Protein 2KKH (pdb70)

Sequence (95 aa):
ALQNKEEEKKKVKKLQKSYFDVLGICCTSEVPIIENILKSLDGVKEYSVIVPSRTVIVVHDSLLISPFQIAKALNEARLEANVRVNGETSFKNKWALQNKEEEKKKVKKLQKSYFDVLGICCTSEVPIIENILKSLDGVKEYSVIVPSRTVIVVHDSLLISPFQIAKALNEARLEANVRVNGETSFKNKWALQNKEEEKKKVKKLQKSYFDVLGICCTSEVPIIENILKSLDGVKEYSVIVPSRTVIVVHDSLLISPFQIAKALNEARLEANVRVNGETSFKNKWALQNKEEEKKKVKKLQKSYFDVLGICCTSEVPIIENILKSLDGVKEYSVIVPSRTVIVVHDSLLISPFQIAKALNEARLEANVRVNGETSFKNKWALQNKEEEKKKVKKLQKSYFDVLGICCTSEVPIIENILKSLDGVKEYSVIVPSRTVIVVHDSLLISPFQIAKALNEARLEANVRVNGETSFKNKWALQNKEEEKKKVKKLQKSYFDVLGICCTSEVPIIENILKSLDGVKEYSVIVPSRTVIVVHDSLLISPFQIAKALNEARLEANVRVNGETSFKNKWALQNKEEEKKKVKKLQKSYFDVLGICCTSEVPIIENILKSLDGVKEYSVIVPSRTVIVVHDSLLISPFQIAKALNEARLEANVRVNGETSFKNKWALQNKEEEKKKVKKLQKSYFDVLGICCTSEVPIIENILKSLDGVKEYSVIVPSRTVIVVHDSLLISPFQIAKALNEARLEANVRVNGETSFKNKWALQNKEEEKKKVKKLQKSYFDVLGICCTSEVPIIENILKSLDGVKEYSVIVPSRTVIVVHDSLLISPFQIAKALNEARLEANVRVNGETSFKNKWALQNKEEEKKKVKKLQKSYFDVLGICCTSEVPIIENILKSLDGVKEYSVIVPSRTVIVVHDSLLISPFQIAKALNEARLEANVRVNGETSFKNKWALQNKEEEKKKVKKLQKSYFDVLGICCTSEVPIIENILKSLDGVKEYSVIVPSRTVIVVHDSLLISPFQIAKALNEARLEANVRVNGETSFKNKWALQNKEEEKKKVKKLQKSYFDVLGICCTSEVPIIENILKSLDGVKEYSVIVPSRTVIVVHDSLLISPFQIAKALNEARLEANVRVNGETSFKNKWALQNKEEEKKKVKKLQKSYFDVLGICCTSEVPIIENILKSLDGVKEYSVIVPSRTVIVVHDSLLISPFQIAKALNEARLEANVRVNGETSFKNKWALQNKEEEKKKVKKLQKSYFDVLGICCTSEVPIIENILKSLDGVKEYSVIVPSRTVIVVHDSLLISPFQIAKALNEARLEANVRVNGETSFKNKWALQNKEEEKKKVKKLQKSYFDVLGICCTSEVPIIENILKSLDGVKEYSVIVPSRTVIVVHDSLLISPFQIAKALNEARLEANVRVNGETSFKNKWALQNKEEEKKKVKKLQKSYFDVLGICCTSEVPIIENILKSLDGVKEYSVIVPSRTVIVVHDSLLISPFQIAKALNEARLEANVRVNGETSFKNKWALQNKEEEKKKVKKLQKSYFDVLGICCTSEVPIIENILKSLDGVKEYSVIVPSRTVIVVHDSLLISPFQIAKALNEARLEANVRVNGETSFKNKWALQNKEEEKKKVKKLQKSYFDVLGICCTSEVPIIENILKSLDGVKEYSVIVPSRTVIVVHDSLLISPFQIAKALNEARLEANVRVNGETSFKNKWALQNKEEEKKKVKKLQKSYFDVLGICCTSEVPIIENILKSLDGVKEYSVIVPSRTVIVVHDSLLISPFQIAKALNEARLEANVRVNGETSFKNKWALQNKEEEKKKVKKLQKSYFDVLGICCTSEVPIIENILKSLDGVKEYSVIVPSRTVIVVHDSLLISPFQIAKALNEARLEANVRVNGETSFKNKW

Radius of gyration: 14.78 Å; Cα contacts (8 Å, |Δi|>4): 123; chains: 1; bounding box: 29×38×42 Å

Structure (mmCIF, N/CA/C/O backbone):
data_2KKH
#
_entry.id   2KKH
#
loop_
_entity.id
_entity.type
_entity.pdbx_description
1 polymer 'Putative heavy metal transporter'
2 non-polymer 'ZINC ION'
3 water water
#
loop_
_atom_site.group_PDB
_atom_site.id
_atom_site.type_symbol
_atom_site.label_atom_id
_atom_site.label_alt_id
_atom_site.label_comp_id
_atom_site.label_asym_id
_atom_site.label_entity_id
_atom_site.label_seq_id
_atom_site.pdbx_PDB_ins_code
_atom_site.Cartn_x
_atom_site.Cartn_y
_atom_site.Cartn_z
_atom_site.occupancy
_atom_site.B_iso_or_equiv
_atom_site.auth_seq_id
_atom_site.auth_comp_id
_atom_site.auth_asym_id
_atom_site.auth_atom_id
_atom_site.pdbx_PDB_model_num
ATOM 1 N N . ALA A 1 1 ? -0.668 -25.767 -3.355 1.00 0.00 2 ALA A N 1
ATOM 2 C CA . ALA A 1 1 ? 0.669 -25.758 -4.012 1.00 0.00 2 ALA A CA 1
ATOM 3 C C . ALA A 1 1 ? 1.208 -24.333 -4.039 1.00 0.00 2 ALA A C 1
ATOM 4 O O . ALA A 1 1 ? 1.223 -23.685 -5.087 1.00 0.00 2 ALA A O 1
ATOM 13 N N . LEU A 1 2 ? 1.649 -23.851 -2.882 1.00 0.00 3 LEU A N 1
ATOM 14 C CA . LEU A 1 2 ? 2.190 -22.501 -2.784 1.00 0.00 3 LEU A CA 1
ATOM 15 C C . LEU A 1 2 ? 1.154 -21.481 -3.242 1.00 0.00 3 LEU A C 1
ATOM 16 O O . LEU A 1 2 ? 0.120 -21.839 -3.811 1.00 0.00 3 LEU A O 1
ATOM 32 N N . GLN A 1 3 ? 1.440 -20.209 -2.991 1.00 0.00 4 GLN A N 1
ATOM 33 C CA . GLN A 1 3 ? 0.535 -19.135 -3.382 1.00 0.00 4 GLN A CA 1
ATOM 34 C C . GLN A 1 3 ? 0.452 -19.035 -4.902 1.00 0.00 4 GLN A C 1
ATOM 35 O O . GLN A 1 3 ? -0.613 -18.770 -5.459 1.00 0.00 4 GLN A O 1
ATOM 49 N N . ASN A 1 4 ? 1.586 -19.244 -5.566 1.00 0.00 5 ASN A N 1
ATOM 50 C CA . ASN A 1 4 ? 1.630 -19.169 -7.022 1.00 0.00 5 ASN A CA 1
ATOM 51 C C . ASN A 1 4 ? 1.187 -17.792 -7.505 1.00 0.00 5 ASN A C 1
ATOM 52 O O . ASN A 1 4 ? 0.246 -17.671 -8.288 1.00 0.00 5 ASN A O 1
ATOM 63 N N . LYS A 1 5 ? 1.867 -16.754 -7.029 1.00 0.00 6 LYS A N 1
ATOM 64 C CA . LYS A 1 5 ? 1.531 -15.389 -7.417 1.00 0.00 6 LYS A CA 1
ATOM 65 C C . LYS A 1 5 ? 1.558 -15.244 -8.935 1.00 0.00 6 LYS A C 1
ATOM 66 O O . LYS A 1 5 ? 1.131 -14.224 -9.478 1.00 0.00 6 LYS A O 1
ATOM 85 N N . GLU A 1 6 ? 2.061 -16.269 -9.615 1.00 0.00 7 GLU A N 1
ATOM 86 C CA . GLU A 1 6 ? 2.139 -16.239 -11.070 1.00 0.00 7 GLU A CA 1
ATOM 87 C C . GLU A 1 6 ? 0.751 -16.015 -11.668 1.00 0.00 7 GLU A C 1
ATOM 88 O O . GLU A 1 6 ? 0.618 -15.548 -12.799 1.00 0.00 7 GLU A O 1
ATOM 100 N N . GLU A 1 7 ? -0.282 -16.350 -10.903 1.00 0.00 8 GLU A N 1
ATOM 101 C CA . GLU A 1 7 ? -1.649 -16.179 -11.378 1.00 0.00 8 GLU A CA 1
ATOM 102 C C . GLU A 1 7 ? -1.923 -14.715 -11.708 1.00 0.00 8 GLU A C 1
ATOM 103 O O . GLU A 1 7 ? -2.398 -14.394 -12.799 1.00 0.00 8 GLU A O 1
ATOM 115 N N . GLU A 1 8 ? -1.625 -13.830 -10.762 1.00 0.00 9 GLU A N 1
ATOM 116 C CA . GLU A 1 8 ? -1.845 -12.404 -10.968 1.00 0.00 9 GLU A CA 1
ATOM 117 C C . GLU A 1 8 ? -0.832 -11.840 -11.958 1.00 0.00 9 GLU A C 1
ATOM 118 O O . GLU A 1 8 ? -1.199 -11.183 -12.933 1.00 0.00 9 GLU A O 1
ATOM 130 N N . LYS A 1 9 ? 0.446 -12.098 -11.697 1.00 0.00 10 LYS A N 1
ATOM 131 C CA . LYS A 1 9 ? 1.509 -11.612 -12.570 1.00 0.00 10 LYS A CA 1
ATOM 132 C C . LYS A 1 9 ? 1.284 -10.143 -12.919 1.00 0.00 10 LYS A C 1
ATOM 133 O O . LYS A 1 9 ? 1.192 -9.784 -14.091 1.00 0.00 10 LYS A O 1
ATOM 152 N N . LYS A 1 10 ? 1.192 -9.302 -11.897 1.00 0.00 11 LYS A N 1
ATOM 153 C CA . LYS A 1 10 ? 0.973 -7.880 -12.118 1.00 0.00 11 LYS A CA 1
ATOM 154 C C . LYS A 1 10 ? 2.139 -7.267 -12.886 1.00 0.00 11 LYS A C 1
ATOM 155 O O . LYS A 1 10 ? 1.938 -6.482 -13.813 1.00 0.00 11 LYS A O 1
ATOM 174 N N . LYS A 1 11 ? 3.359 -7.630 -12.497 1.00 0.00 12 LYS A N 1
ATOM 175 C CA . LYS A 1 11 ? 4.557 -7.111 -13.157 1.00 0.00 12 LYS A CA 1
ATOM 176 C C . LYS A 1 11 ? 5.611 -8.203 -13.286 1.00 0.00 12 LYS A C 1
ATOM 177 O O . LYS A 1 11 ? 5.749 -9.054 -12.406 1.00 0.00 12 LYS A O 1
ATOM 196 N N . VAL A 1 12 ? 6.350 -8.182 -14.392 1.00 0.00 13 VAL A N 1
ATOM 197 C CA . VAL A 1 12 ? 7.378 -9.188 -14.621 1.00 0.00 13 VAL A CA 1
ATOM 198 C C . VAL A 1 12 ? 8.468 -9.095 -13.561 1.00 0.00 13 VAL A C 1
ATOM 199 O O . VAL A 1 12 ? 8.811 -10.095 -12.932 1.00 0.00 13 VAL A O 1
ATOM 212 N N . LYS A 1 13 ? 8.996 -7.887 -13.361 1.00 0.00 14 LYS A N 1
ATOM 213 C CA . LYS A 1 13 ? 10.047 -7.672 -12.369 1.00 0.00 14 LYS A CA 1
ATOM 214 C C . LYS A 1 13 ? 10.435 -6.197 -12.307 1.00 0.00 14 LYS A C 1
ATOM 215 O O . LYS A 1 13 ? 11.525 -5.815 -12.729 1.00 0.00 14 LYS A O 1
ATOM 234 N N . LYS A 1 14 ? 9.535 -5.370 -11.777 1.00 0.00 15 LYS A N 1
ATOM 235 C CA . LYS A 1 14 ? 9.788 -3.934 -11.661 1.00 0.00 15 LYS A CA 1
ATOM 236 C C . LYS A 1 14 ? 9.433 -3.446 -10.262 1.00 0.00 15 LYS A C 1
ATOM 237 O O . LYS A 1 14 ? 8.431 -3.862 -9.679 1.00 0.00 15 LYS A O 1
ATOM 256 N N . LEU A 1 15 ? 10.267 -2.558 -9.732 1.00 0.00 16 LEU A N 1
ATOM 257 C CA . LEU A 1 15 ? 10.043 -2.013 -8.401 1.00 0.00 16 LEU A CA 1
ATOM 258 C C . LEU A 1 15 ? 10.021 -3.129 -7.368 1.00 0.00 16 LEU A C 1
ATOM 259 O O . LEU A 1 15 ? 10.319 -4.282 -7.682 1.00 0.00 16 LEU A O 1
ATOM 275 N N . GLN A 1 16 ? 9.667 -2.786 -6.130 1.00 0.00 17 GLN A N 1
ATOM 276 C CA . GLN A 1 16 ? 9.610 -3.769 -5.055 1.00 0.00 17 GLN A CA 1
ATOM 277 C C . GLN A 1 16 ? 8.324 -3.606 -4.256 1.00 0.00 17 GLN A C 1
ATOM 278 O O . GLN A 1 16 ? 8.143 -2.615 -3.546 1.00 0.00 17 GLN A O 1
ATOM 292 N N . LYS A 1 17 ? 7.438 -4.588 -4.372 1.00 0.00 18 LYS A N 1
ATOM 293 C CA . LYS A 1 17 ? 6.171 -4.555 -3.651 1.00 0.00 18 LYS A CA 1
ATOM 294 C C . LYS A 1 17 ? 6.360 -5.081 -2.234 1.00 0.00 18 LYS A C 1
ATOM 295 O O . LYS A 1 17 ? 7.063 -6.067 -2.017 1.00 0.00 18 LYS A O 1
ATOM 314 N N . SER A 1 18 ? 5.731 -4.417 -1.270 1.00 0.00 19 SER A N 1
ATOM 315 C CA . SER A 1 18 ? 5.832 -4.825 0.132 1.00 0.00 19 SER A CA 1
ATOM 316 C C . SER A 1 18 ? 4.452 -4.824 0.778 1.00 0.00 19 SER A C 1
ATOM 317 O O . SER A 1 18 ? 3.578 -4.045 0.396 1.00 0.00 19 SER A O 1
ATOM 325 N N . TYR A 1 19 ? 4.261 -5.702 1.759 1.00 0.00 20 TYR A N 1
ATOM 326 C CA . TYR A 1 19 ? 2.982 -5.804 2.461 1.00 0.00 20 TYR A CA 1
ATOM 327 C C . TYR A 1 19 ? 3.115 -5.241 3.868 1.00 0.00 20 TYR A C 1
ATOM 328 O O . TYR A 1 19 ? 4.074 -5.544 4.581 1.00 0.00 20 TYR A O 1
ATOM 346 N N . PHE A 1 20 ? 2.148 -4.416 4.261 1.00 0.00 21 PHE A N 1
ATOM 347 C CA . PHE A 1 20 ? 2.153 -3.800 5.589 1.00 0.00 21 PHE A CA 1
ATOM 348 C C . PHE A 1 20 ? 0.905 -4.211 6.362 1.00 0.00 21 PHE A C 1
ATOM 349 O O . PHE A 1 20 ? -0.200 -4.208 5.820 1.00 0.00 21 PHE A O 1
ATOM 366 N N . ASP A 1 21 ? 1.088 -4.563 7.631 1.00 0.00 22 ASP A N 1
ATOM 367 C CA . ASP A 1 21 ? -0.028 -4.975 8.480 1.00 0.00 22 ASP A CA 1
ATOM 368 C C . ASP A 1 21 ? -0.486 -3.809 9.345 1.00 0.00 22 ASP A C 1
ATOM 369 O O . ASP A 1 21 ? 0.205 -3.411 10.282 1.00 0.00 22 ASP A O 1
ATOM 378 N N . VAL A 1 22 ? -1.656 -3.260 9.022 1.00 0.00 23 VAL A N 1
ATOM 379 C CA . VAL A 1 22 ? -2.198 -2.130 9.775 1.00 0.00 23 VAL A CA 1
ATOM 380 C C . VAL A 1 22 ? -3.207 -2.612 10.810 1.00 0.00 23 VAL A C 1
ATOM 381 O O . VAL A 1 22 ? -4.392 -2.769 10.512 1.00 0.00 23 VAL A O 1
ATOM 394 N N . LEU A 1 23 ? -2.730 -2.844 12.026 1.00 0.00 24 LEU A N 1
ATOM 395 C CA . LEU A 1 23 ? -3.596 -3.309 13.103 1.00 0.00 24 LEU A CA 1
ATOM 396 C C . LEU A 1 23 ? -4.510 -2.187 13.581 1.00 0.00 24 LEU A C 1
ATOM 397 O O . LEU A 1 23 ? -5.666 -2.415 13.935 1.00 0.00 24 LEU A O 1
ATOM 413 N N . GLY A 1 24 ? -3.976 -0.974 13.598 1.00 0.00 25 GLY A N 1
ATOM 414 C CA . GLY A 1 24 ? -4.743 0.177 14.047 1.00 0.00 25 GLY A CA 1
ATOM 415 C C . GLY A 1 24 ? -5.765 0.593 13.003 1.00 0.00 25 GLY A C 1
ATOM 416 O O . GLY A 1 24 ? -6.216 1.738 12.989 1.00 0.00 25 GLY A O 1
ATOM 420 N N . ILE A 1 25 ? -6.130 -0.340 12.126 1.00 0.00 26 ILE A N 1
ATOM 421 C CA . ILE A 1 25 ? -7.108 -0.051 11.078 1.00 0.00 26 ILE A CA 1
ATOM 422 C C . ILE A 1 25 ? -8.516 -0.350 11.583 1.00 0.00 26 ILE A C 1
ATOM 423 O O . ILE A 1 25 ? -8.808 -1.469 12.002 1.00 0.00 26 ILE A O 1
ATOM 439 N N . CYS A 1 26 ? -9.392 0.649 11.534 1.00 0.00 27 CYS A N 1
ATOM 440 C CA . CYS A 1 26 ? -10.774 0.471 11.969 1.00 0.00 27 CYS A CA 1
ATOM 441 C C . CYS A 1 26 ? -11.727 1.083 10.953 1.00 0.00 27 CYS A C 1
ATOM 442 O O . CYS A 1 26 ? -11.336 1.936 10.156 1.00 0.00 27 CYS A O 1
ATOM 449 N N . CYS A 1 27 ? -12.979 0.645 10.993 1.00 0.00 28 CYS A N 1
ATOM 450 C CA . CYS A 1 27 ? -13.991 1.157 10.076 1.00 0.00 28 CYS A CA 1
ATOM 451 C C . CYS A 1 27 ? -13.440 1.228 8.649 1.00 0.00 28 CYS A C 1
ATOM 452 O O . CYS A 1 27 ? -12.340 0.746 8.371 1.00 0.00 28 CYS A O 1
ATOM 459 N N . THR A 1 28 ? -14.212 1.840 7.751 1.00 0.00 29 THR A N 1
ATOM 460 C CA . THR A 1 28 ? -13.805 1.989 6.352 1.00 0.00 29 THR A CA 1
ATOM 461 C C . THR A 1 28 ? -13.759 3.465 5.967 1.00 0.00 29 THR A C 1
ATOM 462 O O . THR A 1 28 ? -13.359 3.815 4.856 1.00 0.00 29 THR A O 1
ATOM 473 N N . SER A 1 29 ? -14.173 4.329 6.891 1.00 0.00 30 SER A N 1
ATOM 474 C CA . SER A 1 29 ? -14.172 5.766 6.634 1.00 0.00 30 SER A CA 1
ATOM 475 C C . SER A 1 29 ? -12.749 6.316 6.662 1.00 0.00 30 SER A C 1
ATOM 476 O O . SER A 1 29 ? -12.497 7.431 6.203 1.00 0.00 30 SER A O 1
ATOM 484 N N . GLU A 1 30 ? -11.823 5.527 7.210 1.00 0.00 31 GLU A N 1
ATOM 485 C CA . GLU A 1 30 ? -10.419 5.936 7.300 1.00 0.00 31 GLU A CA 1
ATOM 486 C C . GLU A 1 30 ? -9.682 5.600 6.008 1.00 0.00 31 GLU A C 1
ATOM 487 O O . GLU A 1 30 ? -8.519 5.961 5.833 1.00 0.00 31 GLU A O 1
ATOM 499 N N . VAL A 1 31 ? -10.373 4.929 5.096 1.00 0.00 32 VAL A N 1
ATOM 500 C CA . VAL A 1 31 ? -9.782 4.585 3.813 1.00 0.00 32 VAL A CA 1
ATOM 501 C C . VAL A 1 31 ? -9.121 5.825 3.195 1.00 0.00 32 VAL A C 1
ATOM 502 O O . VAL A 1 31 ? -7.934 5.800 2.873 1.00 0.00 32 VAL A O 1
ATOM 515 N N . PRO A 1 32 ? -9.866 6.898 3.005 1.00 0.00 33 PRO A N 1
ATOM 516 C CA . PRO A 1 32 ? -9.324 8.150 2.391 1.00 0.00 33 PRO A CA 1
ATOM 517 C C . PRO A 1 32 ? -8.086 8.658 3.121 1.00 0.00 33 PRO A C 1
ATOM 518 O O . PRO A 1 32 ? -7.116 9.093 2.497 1.00 0.00 33 PRO A O 1
ATOM 529 N N . ILE A 1 33 ? -8.127 8.601 4.442 1.00 0.00 34 ILE A N 1
ATOM 530 C CA . ILE A 1 33 ? -7.007 9.058 5.249 1.00 0.00 34 ILE A CA 1
ATOM 531 C C . ILE A 1 33 ? -5.778 8.192 4.992 1.00 0.00 34 ILE A C 1
ATOM 532 O O . ILE A 1 33 ? -4.665 8.700 4.862 1.00 0.00 34 ILE A O 1
ATOM 548 N N . ILE A 1 34 ? -5.989 6.882 4.933 1.00 0.00 35 ILE A N 1
ATOM 549 C CA . ILE A 1 34 ? -4.888 5.956 4.704 1.00 0.00 35 ILE A CA 1
ATOM 550 C C . ILE A 1 34 ? -4.264 6.207 3.337 1.00 0.00 35 ILE A C 1
ATOM 551 O O . ILE A 1 34 ? -3.042 6.236 3.204 1.00 0.00 35 ILE A O 1
ATOM 567 N N . GLU A 1 35 ? -5.105 6.389 2.329 1.00 0.00 36 GLU A N 1
ATOM 568 C CA . GLU A 1 35 ? -4.618 6.635 0.977 1.00 0.00 36 GLU A CA 1
ATOM 569 C C . GLU A 1 35 ? -3.895 7.975 0.904 1.00 0.00 36 GLU A C 1
ATOM 570 O O . GLU A 1 35 ? -2.947 8.140 0.134 1.00 0.00 36 GLU A O 1
ATOM 582 N N . ASN A 1 36 ? -4.350 8.928 1.708 1.00 0.00 37 ASN A N 1
ATOM 583 C CA . ASN A 1 36 ? -3.745 10.255 1.730 1.00 0.00 37 ASN A CA 1
ATOM 584 C C . ASN A 1 36 ? -2.290 10.172 2.177 1.00 0.00 37 ASN A C 1
ATOM 585 O O . ASN A 1 36 ? -1.428 10.879 1.653 1.00 0.00 37 ASN A O 1
ATOM 596 N N . ILE A 1 37 ? -2.020 9.310 3.152 1.00 0.00 38 ILE A N 1
ATOM 597 C CA . ILE A 1 37 ? -0.662 9.156 3.664 1.00 0.00 38 ILE A CA 1
ATOM 598 C C . ILE A 1 37 ? 0.265 8.649 2.562 1.00 0.00 38 ILE A C 1
ATOM 599 O O . ILE A 1 37 ? 1.371 9.159 2.385 1.00 0.00 38 ILE A O 1
ATOM 615 N N . LEU A 1 38 ? -0.192 7.650 1.819 1.00 0.00 39 LEU A N 1
ATOM 616 C CA . LEU A 1 38 ? 0.606 7.095 0.732 1.00 0.00 39 LEU A CA 1
ATOM 617 C C . LEU A 1 38 ? 0.817 8.137 -0.360 1.00 0.00 39 LEU A C 1
ATOM 618 O O . LEU A 1 38 ? 1.892 8.222 -0.955 1.00 0.00 39 LEU A O 1
ATOM 634 N N . LYS A 1 39 ? -0.218 8.918 -0.626 1.00 0.00 40 LYS A N 1
ATOM 635 C CA . LYS A 1 39 ? -0.138 9.940 -1.657 1.00 0.00 40 LYS A CA 1
ATOM 636 C C . LYS A 1 39 ? 0.982 10.926 -1.340 1.00 0.00 40 LYS A C 1
ATOM 637 O O . LYS A 1 39 ? 1.700 11.369 -2.236 1.00 0.00 40 LYS A O 1
ATOM 656 N N . SER A 1 40 ? 1.121 11.269 -0.064 1.00 0.00 41 SER A N 1
ATOM 657 C CA . SER A 1 40 ? 2.154 12.209 0.351 1.00 0.00 41 SER A CA 1
ATOM 658 C C . SER A 1 40 ? 3.538 11.664 0.015 1.00 0.00 41 SER A C 1
ATOM 659 O O . SER A 1 40 ? 4.457 12.423 -0.296 1.00 0.00 41 SER A O 1
ATOM 667 N N . LEU A 1 41 ? 3.679 10.344 0.082 1.00 0.00 42 LEU A N 1
ATOM 668 C CA . LEU A 1 41 ? 4.956 9.708 -0.216 1.00 0.00 42 LEU A CA 1
ATOM 669 C C . LEU A 1 41 ? 5.222 9.727 -1.715 1.00 0.00 42 LEU A C 1
ATOM 670 O O . LEU A 1 41 ? 4.297 9.627 -2.523 1.00 0.00 42 LEU A O 1
ATOM 686 N N . ASP A 1 42 ? 6.495 9.857 -2.083 1.00 0.00 43 ASP A N 1
ATOM 687 C CA . ASP A 1 42 ? 6.888 9.888 -3.491 1.00 0.00 43 ASP A CA 1
ATOM 688 C C . ASP A 1 42 ? 7.478 8.544 -3.904 1.00 0.00 43 ASP A C 1
ATOM 689 O O . ASP A 1 42 ? 8.164 7.888 -3.120 1.00 0.00 43 ASP A O 1
ATOM 698 N N . GLY A 1 43 ? 7.205 8.142 -5.144 1.00 0.00 44 GLY A N 1
ATOM 699 C CA . GLY A 1 43 ? 7.706 6.873 -5.673 1.00 0.00 44 GLY A CA 1
ATOM 700 C C . GLY A 1 43 ? 6.600 5.821 -5.691 1.00 0.00 44 GLY A C 1
ATOM 701 O O . GLY A 1 43 ? 6.692 4.825 -6.409 1.00 0.00 44 GLY A O 1
ATOM 705 N N . VAL A 1 44 ? 5.552 6.049 -4.902 1.00 0.00 45 VAL A N 1
ATOM 706 C CA . VAL A 1 44 ? 4.437 5.111 -4.848 1.00 0.00 45 VAL A CA 1
ATOM 707 C C . VAL A 1 44 ? 3.692 5.088 -6.179 1.00 0.00 45 VAL A C 1
ATOM 708 O O . VAL A 1 44 ? 3.380 6.135 -6.746 1.00 0.00 45 VAL A O 1
ATOM 721 N N . LYS A 1 45 ? 3.410 3.885 -6.673 1.00 0.00 46 LYS A N 1
ATOM 722 C CA . LYS A 1 45 ? 2.700 3.729 -7.942 1.00 0.00 46 LYS A CA 1
ATOM 723 C C . LYS A 1 45 ? 1.210 3.519 -7.710 1.00 0.00 46 LYS A C 1
ATOM 724 O O . LYS A 1 45 ? 0.379 4.244 -8.256 1.00 0.00 46 LYS A O 1
ATOM 743 N N . GLU A 1 46 ? 0.879 2.520 -6.900 1.00 0.00 47 GLU A N 1
ATOM 744 C CA . GLU A 1 46 ? -0.516 2.219 -6.607 1.00 0.00 47 GLU A CA 1
ATOM 745 C C . GLU A 1 46 ? -0.636 1.492 -5.273 1.00 0.00 47 GLU A C 1
ATOM 746 O O . GLU A 1 46 ? 0.329 0.910 -4.777 1.00 0.00 47 GLU A O 1
ATOM 758 N N . TYR A 1 47 ? -1.832 1.533 -4.698 1.00 0.00 48 TYR A N 1
ATOM 759 C CA . TYR A 1 47 ? -2.086 0.879 -3.422 1.00 0.00 48 TYR A CA 1
ATOM 760 C C . TYR A 1 47 ? -3.577 0.621 -3.238 1.00 0.00 48 TYR A C 1
ATOM 761 O O . TYR A 1 47 ? -4.412 1.232 -3.905 1.00 0.00 48 TYR A O 1
ATOM 779 N N . SER A 1 48 ? -3.905 -0.286 -2.324 1.00 0.00 49 SER A N 1
ATOM 780 C CA . SER A 1 48 ? -5.298 -0.620 -2.048 1.00 0.00 49 SER A CA 1
ATOM 781 C C . SER A 1 48 ? -5.470 -1.011 -0.585 1.00 0.00 49 SER A C 1
ATOM 782 O O . SER A 1 48 ? -4.620 -1.693 -0.011 1.00 0.00 49 SER A O 1
ATOM 790 N N . VAL A 1 49 ? -6.577 -0.578 0.016 1.00 0.00 50 VAL A N 1
ATOM 791 C CA . VAL A 1 49 ? -6.856 -0.890 1.414 1.00 0.00 50 VAL A CA 1
ATOM 792 C C . VAL A 1 49 ? -7.872 -2.019 1.511 1.00 0.00 50 VAL A C 1
ATOM 793 O O . VAL A 1 49 ? -9.011 -1.882 1.059 1.00 0.00 50 VAL A O 1
ATOM 806 N N . ILE A 1 50 ? -7.450 -3.138 2.104 1.00 0.00 51 ILE A N 1
ATOM 807 C CA . ILE A 1 50 ? -8.325 -4.295 2.263 1.00 0.00 51 ILE A CA 1
ATOM 808 C C . ILE A 1 50 ? -8.590 -4.547 3.736 1.00 0.00 51 ILE A C 1
ATOM 809 O O . ILE A 1 50 ? -7.853 -5.281 4.403 1.00 0.00 51 ILE A O 1
ATOM 825 N N . VAL A 1 51 ? -9.675 -3.953 4.218 1.00 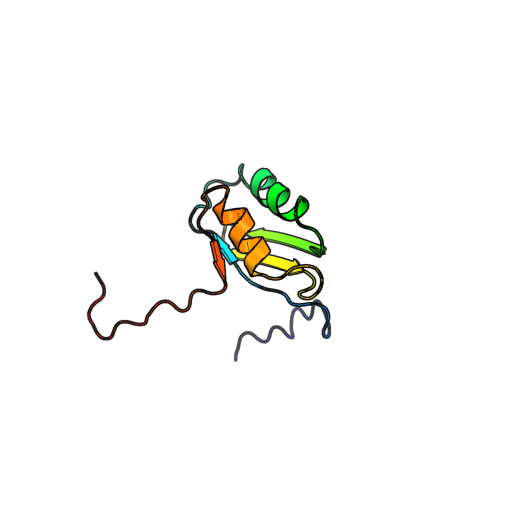0.00 52 VAL A N 1
ATOM 826 C CA . VAL A 1 51 ? -10.105 -4.118 5.598 1.00 0.00 52 VAL A CA 1
ATOM 827 C C . VAL A 1 51 ? -10.724 -5.510 5.787 1.00 0.00 52 VAL A C 1
ATOM 828 O O . VAL A 1 51 ? -10.594 -6.108 6.854 1.00 0.00 52 VAL A O 1
ATOM 841 N N . PRO A 1 52 ? -11.422 -6.023 4.786 1.00 0.00 53 PRO A N 1
ATOM 842 C CA . PRO A 1 52 ? -12.105 -7.349 4.891 1.00 0.00 53 PRO A CA 1
ATOM 843 C C . PRO A 1 52 ? -11.142 -8.457 5.303 1.00 0.00 53 PRO A C 1
ATOM 844 O O . PRO A 1 52 ? -11.509 -9.376 6.036 1.00 0.00 53 PRO A O 1
ATOM 855 N N . SER A 1 53 ? -9.908 -8.360 4.816 1.00 0.00 54 SER A N 1
ATOM 856 C CA . SER A 1 53 ? -8.877 -9.353 5.119 1.00 0.00 54 SER A CA 1
ATOM 857 C C . SER A 1 53 ? -7.793 -8.753 6.007 1.00 0.00 54 SER A C 1
ATOM 858 O O . SER A 1 53 ? -6.817 -9.423 6.346 1.00 0.00 54 SER A O 1
ATOM 866 N N . ARG A 1 54 ? -7.971 -7.492 6.380 1.00 0.00 55 ARG A N 1
ATOM 867 C CA . ARG A 1 54 ? -7.001 -6.813 7.234 1.00 0.00 55 ARG A CA 1
ATOM 868 C C . ARG A 1 54 ? -5.607 -6.885 6.625 1.00 0.00 55 ARG A C 1
ATOM 869 O O . ARG A 1 54 ? -4.653 -7.307 7.280 1.00 0.00 55 ARG A O 1
ATOM 890 N N . THR A 1 55 ? -5.494 -6.473 5.367 1.00 0.00 56 THR A N 1
ATOM 891 C CA . THR A 1 55 ? -4.211 -6.491 4.668 1.00 0.00 56 THR A CA 1
ATOM 892 C C . THR A 1 55 ? -4.062 -5.246 3.803 1.00 0.00 56 THR A C 1
ATOM 893 O O . THR A 1 55 ? -5.036 -4.745 3.246 1.00 0.00 56 THR A O 1
ATOM 904 N N . VAL A 1 56 ? -2.834 -4.746 3.690 1.00 0.00 57 VAL A N 1
ATOM 905 C CA . VAL A 1 56 ? -2.562 -3.559 2.883 1.00 0.00 57 VAL A CA 1
ATOM 906 C C . VAL A 1 56 ? -1.442 -3.855 1.899 1.00 0.00 57 VAL A C 1
ATOM 907 O O . VAL A 1 56 ? -0.387 -4.363 2.279 1.00 0.00 57 VAL A O 1
ATOM 920 N N . ILE A 1 57 ? -1.678 -3.527 0.630 1.00 0.00 58 ILE A N 1
ATOM 921 C CA . ILE A 1 57 ? -0.688 -3.753 -0.420 1.00 0.00 58 ILE A CA 1
ATOM 922 C C . ILE A 1 57 ? -0.356 -2.437 -1.118 1.00 0.00 58 ILE A C 1
ATOM 923 O O . ILE A 1 57 ? -1.243 -1.637 -1.412 1.00 0.00 58 ILE A O 1
ATOM 939 N N . VAL A 1 58 ? 0.926 -2.218 -1.381 1.00 0.00 59 VAL A N 1
ATOM 940 C CA . VAL A 1 58 ? 1.368 -1.000 -2.054 1.00 0.00 59 VAL A CA 1
ATOM 941 C C . VAL A 1 58 ? 2.588 -1.290 -2.921 1.00 0.00 59 VAL A C 1
ATOM 942 O O . VAL A 1 58 ? 3.497 -2.008 -2.506 1.00 0.00 59 VAL A O 1
ATOM 955 N N . VAL A 1 59 ? 2.610 -0.715 -4.121 1.00 0.00 60 VAL A N 1
ATOM 956 C CA . VAL A 1 59 ? 3.732 -0.901 -5.040 1.00 0.00 60 VAL A CA 1
ATOM 957 C C . VAL A 1 59 ? 4.505 0.403 -5.168 1.00 0.00 60 VAL A C 1
ATOM 958 O O . VAL A 1 59 ? 3.929 1.448 -5.471 1.00 0.00 60 VAL A O 1
ATOM 971 N N . HIS A 1 60 ? 5.811 0.338 -4.926 1.00 0.00 61 HIS A N 1
ATOM 972 C CA . HIS A 1 60 ? 6.659 1.522 -4.999 1.00 0.00 61 HIS A CA 1
ATOM 973 C C . HIS A 1 60 ? 8.082 1.123 -5.370 1.00 0.00 61 HIS A C 1
ATOM 974 O O . HIS A 1 60 ? 8.460 -0.043 -5.254 1.00 0.00 61 HIS A O 1
ATOM 989 N N . ASP A 1 61 ? 8.869 2.098 -5.806 1.00 0.00 62 ASP A N 1
ATOM 990 C CA . ASP A 1 61 ? 10.254 1.844 -6.185 1.00 0.00 62 ASP A CA 1
ATOM 991 C C . ASP A 1 61 ? 11.162 1.942 -4.967 1.00 0.00 62 ASP A C 1
ATOM 992 O O . ASP A 1 61 ? 11.233 2.984 -4.315 1.00 0.00 62 ASP A O 1
ATOM 1001 N N . SER A 1 62 ? 11.849 0.849 -4.662 1.00 0.00 63 SER A N 1
ATOM 1002 C CA . SER A 1 62 ? 12.738 0.821 -3.510 1.00 0.00 63 SER A CA 1
ATOM 1003 C C . SER A 1 62 ? 13.789 1.924 -3.617 1.00 0.00 63 SER A C 1
ATOM 1004 O O . SER A 1 62 ? 14.184 2.513 -2.611 1.00 0.00 63 SER A O 1
ATOM 1012 N N . LEU A 1 63 ? 14.245 2.198 -4.837 1.00 0.00 64 LEU A N 1
ATOM 1013 C CA . LEU A 1 63 ? 15.252 3.230 -5.045 1.00 0.00 64 LEU A CA 1
ATOM 1014 C C . LEU A 1 63 ? 14.710 4.604 -4.646 1.00 0.00 64 LEU A C 1
ATOM 1015 O O . LEU A 1 63 ? 15.366 5.355 -3.923 1.00 0.00 64 LEU A O 1
ATOM 1031 N N . LEU A 1 64 ? 13.510 4.925 -5.118 1.00 0.00 65 LEU A N 1
ATOM 1032 C CA . LEU A 1 64 ? 12.897 6.212 -4.801 1.00 0.00 65 LEU A CA 1
ATOM 1033 C C . LEU A 1 64 ? 12.472 6.269 -3.342 1.00 0.00 65 LEU A C 1
ATOM 1034 O O . LEU A 1 64 ? 12.696 7.265 -2.654 1.00 0.00 65 LEU A O 1
ATOM 1050 N N . ILE A 1 65 ? 11.850 5.192 -2.876 1.00 0.00 66 ILE A N 1
ATOM 1051 C CA . ILE A 1 65 ? 11.384 5.125 -1.493 1.00 0.00 66 ILE A CA 1
ATOM 1052 C C . ILE A 1 65 ? 11.400 3.694 -0.998 1.00 0.00 66 ILE A C 1
ATOM 1053 O O . ILE A 1 65 ? 10.976 2.781 -1.704 1.00 0.00 66 ILE A O 1
ATOM 1069 N N . SER A 1 66 ? 11.896 3.500 0.220 1.00 0.00 67 SER A N 1
ATOM 1070 C CA . SER A 1 66 ? 11.965 2.160 0.797 1.00 0.00 67 SER A CA 1
ATOM 1071 C C . SER A 1 66 ? 10.709 1.850 1.617 1.00 0.00 67 SER A C 1
ATOM 1072 O O . SER A 1 66 ? 9.970 2.759 1.993 1.00 0.00 67 SER A O 1
ATOM 1080 N N . PRO A 1 67 ? 10.460 0.589 1.908 1.00 0.00 68 PRO A N 1
ATOM 1081 C CA . PRO A 1 67 ? 9.271 0.169 2.716 1.00 0.00 68 PRO A CA 1
ATOM 1082 C C . PRO A 1 67 ? 9.241 0.847 4.090 1.00 0.00 68 PRO A C 1
ATOM 1083 O O . PRO A 1 67 ? 8.175 1.119 4.639 1.00 0.00 68 PRO A O 1
ATOM 1094 N N . PHE A 1 68 ? 10.422 1.104 4.642 1.00 0.00 69 PHE A N 1
ATOM 1095 C CA . PHE A 1 68 ? 10.518 1.729 5.955 1.00 0.00 69 PHE A CA 1
ATOM 1096 C C . PHE A 1 68 ? 9.817 3.081 5.960 1.00 0.00 69 PHE A C 1
ATOM 1097 O O . PHE A 1 68 ? 9.152 3.439 6.931 1.00 0.00 69 PHE A O 1
ATOM 1114 N N . GLN A 1 69 ? 9.968 3.830 4.879 1.00 0.00 70 GLN A N 1
ATOM 1115 C CA . GLN A 1 69 ? 9.342 5.139 4.783 1.00 0.00 70 GLN A CA 1
ATOM 1116 C C . GLN A 1 69 ? 7.824 5.008 4.843 1.00 0.00 70 GLN A C 1
ATOM 1117 O O . GLN A 1 69 ? 7.153 5.782 5.526 1.00 0.00 70 GLN A O 1
ATOM 1131 N N . ILE A 1 70 ? 7.286 4.026 4.125 1.00 0.00 71 ILE A N 1
ATOM 1132 C CA . ILE A 1 70 ? 5.843 3.814 4.110 1.00 0.00 71 ILE A CA 1
ATOM 1133 C C . ILE A 1 70 ? 5.348 3.435 5.500 1.00 0.00 71 ILE A C 1
ATOM 1134 O O . ILE A 1 70 ? 4.327 3.943 5.967 1.00 0.00 71 ILE A O 1
ATOM 1150 N N . ALA A 1 71 ? 6.071 2.538 6.158 1.00 0.00 72 ALA A N 1
ATOM 1151 C CA . ALA A 1 71 ? 5.689 2.097 7.494 1.00 0.00 72 ALA A CA 1
ATOM 1152 C C . ALA A 1 71 ? 5.785 3.247 8.487 1.00 0.00 72 ALA A C 1
ATOM 1153 O O . ALA A 1 71 ? 4.931 3.402 9.361 1.00 0.00 72 ALA A O 1
ATOM 1160 N N . LYS A 1 72 ? 6.829 4.052 8.345 1.00 0.00 73 LYS A N 1
ATOM 1161 C CA . LYS A 1 72 ? 7.032 5.189 9.234 1.00 0.00 73 LYS A CA 1
ATOM 1162 C C . LYS A 1 72 ? 5.898 6.194 9.085 1.00 0.00 73 LYS A C 1
ATOM 1163 O O . LYS A 1 72 ? 5.435 6.771 10.068 1.00 0.00 73 LYS A O 1
ATOM 1182 N N . ALA A 1 73 ? 5.452 6.399 7.852 1.00 0.00 74 ALA A N 1
ATOM 1183 C CA . ALA A 1 73 ? 4.375 7.341 7.596 1.00 0.00 74 ALA A CA 1
ATOM 1184 C C . ALA A 1 73 ? 3.113 6.918 8.345 1.00 0.00 74 ALA A C 1
ATOM 1185 O O . ALA A 1 73 ? 2.418 7.747 8.930 1.00 0.00 74 ALA A O 1
ATOM 1192 N N . LEU A 1 74 ? 2.833 5.621 8.323 1.00 0.00 75 LEU A N 1
ATOM 1193 C CA . LEU A 1 74 ? 1.661 5.085 9.007 1.00 0.00 75 LEU A CA 1
ATOM 1194 C C . LEU A 1 74 ? 1.800 5.244 10.517 1.00 0.00 75 LEU A C 1
ATOM 1195 O O . LEU A 1 74 ? 0.820 5.499 11.218 1.00 0.00 75 LEU A O 1
ATOM 1211 N N . ASN A 1 75 ? 3.020 5.078 11.008 1.00 0.00 76 ASN A N 1
ATOM 1212 C CA . ASN A 1 75 ? 3.281 5.192 12.437 1.00 0.00 76 ASN A CA 1
ATOM 1213 C C . ASN A 1 75 ? 2.927 6.589 12.935 1.00 0.00 76 ASN A C 1
ATOM 1214 O O . ASN A 1 75 ? 2.417 6.750 14.043 1.00 0.00 76 ASN A O 1
ATOM 1225 N N . GLU A 1 76 ? 3.202 7.596 12.113 1.00 0.00 77 GLU A N 1
ATOM 1226 C CA . GLU A 1 76 ? 2.908 8.973 12.490 1.00 0.00 77 GLU A CA 1
ATOM 1227 C C . GLU A 1 76 ? 1.449 9.113 12.915 1.00 0.00 77 GLU A C 1
ATOM 1228 O O . GLU A 1 76 ? 1.146 9.752 13.922 1.00 0.00 77 GLU A O 1
ATOM 1240 N N . ALA A 1 77 ? 0.552 8.511 12.143 1.00 0.00 78 ALA A N 1
ATOM 1241 C CA . ALA A 1 77 ? -0.871 8.580 12.451 1.00 0.00 78 ALA A CA 1
ATOM 1242 C C . ALA A 1 77 ? -1.215 7.665 13.623 1.00 0.00 78 ALA A C 1
ATOM 1243 O O . ALA A 1 77 ? -2.320 7.720 14.158 1.00 0.00 78 ALA A O 1
ATOM 1250 N N . ARG A 1 78 ? -0.254 6.826 14.008 1.00 0.00 79 ARG A N 1
ATOM 1251 C CA . ARG A 1 78 ? -0.440 5.894 15.121 1.00 0.00 79 ARG A CA 1
ATOM 1252 C C . ARG A 1 78 ? -1.441 4.795 14.751 1.00 0.00 79 ARG A C 1
ATOM 1253 O O . ARG A 1 78 ? -2.357 4.489 15.514 1.00 0.00 79 ARG A O 1
ATOM 1274 N N . LEU A 1 79 ? -1.258 4.197 13.573 1.00 0.00 80 LEU A N 1
ATOM 1275 C CA . LEU A 1 79 ? -2.142 3.124 13.104 1.00 0.00 80 LEU A CA 1
ATOM 1276 C C . LEU A 1 79 ? -1.439 1.774 13.219 1.00 0.00 80 LEU A C 1
ATOM 1277 O O . LEU A 1 79 ? -1.968 0.749 12.783 1.00 0.00 80 LEU A O 1
ATOM 1293 N N . GLU A 1 80 ? -0.248 1.781 13.804 1.00 0.00 81 GLU A N 1
ATOM 1294 C CA . GLU A 1 80 ? 0.511 0.549 13.967 1.00 0.00 81 GLU A CA 1
ATOM 1295 C C . GLU A 1 80 ? 0.689 -0.139 12.621 1.00 0.00 81 GLU A C 1
ATOM 1296 O O . GLU A 1 80 ? -0.249 -0.729 12.091 1.00 0.00 81 GLU A O 1
ATOM 1308 N N . ALA A 1 81 ? 1.899 -0.058 12.070 1.00 0.00 82 ALA A N 1
ATOM 1309 C CA . ALA A 1 81 ? 2.197 -0.677 10.777 1.00 0.00 82 ALA A CA 1
ATOM 1310 C C . ALA A 1 81 ? 3.452 -1.532 10.877 1.00 0.00 82 ALA A C 1
ATOM 1311 O O . ALA A 1 81 ? 4.425 -1.154 11.530 1.00 0.00 82 ALA A O 1
ATOM 1318 N N . ASN A 1 82 ? 3.424 -2.691 10.224 1.00 0.00 83 ASN A N 1
ATOM 1319 C CA . ASN A 1 82 ? 4.567 -3.607 10.243 1.00 0.00 83 ASN A CA 1
ATOM 1320 C C . ASN A 1 82 ? 4.686 -4.334 8.908 1.00 0.00 83 ASN A C 1
ATOM 1321 O O . ASN A 1 82 ? 3.682 -4.710 8.307 1.00 0.00 83 ASN A O 1
ATOM 1332 N N . VAL A 1 83 ? 5.916 -4.540 8.452 1.00 0.00 84 VAL A N 1
ATOM 1333 C CA . VAL A 1 83 ? 6.150 -5.235 7.187 1.00 0.00 84 VAL A CA 1
ATOM 1334 C C . VAL A 1 83 ? 6.277 -6.732 7.423 1.00 0.00 84 VAL A C 1
ATOM 1335 O O . VAL A 1 83 ? 7.225 -7.187 8.065 1.00 0.00 84 VAL A O 1
ATOM 1348 N N . ARG A 1 84 ? 5.320 -7.493 6.897 1.00 0.00 85 ARG A N 1
ATOM 1349 C CA . ARG A 1 84 ? 5.327 -8.946 7.051 1.00 0.00 85 ARG A CA 1
ATOM 1350 C C . ARG A 1 84 ? 5.800 -9.340 8.449 1.00 0.00 85 ARG A C 1
ATOM 1351 O O . ARG A 1 84 ? 6.997 -9.502 8.687 1.00 0.00 85 ARG A O 1
ATOM 1372 N N . VAL A 1 85 ? 4.854 -9.485 9.370 1.00 0.00 86 VAL A N 1
ATOM 1373 C CA . VAL A 1 85 ? 5.196 -9.853 10.737 1.00 0.00 86 VAL A CA 1
ATOM 1374 C C . VAL A 1 85 ? 5.639 -11.310 10.802 1.00 0.00 86 VAL A C 1
ATOM 1375 O O . VAL A 1 85 ? 4.945 -12.202 10.315 1.00 0.00 86 VAL A O 1
ATOM 1388 N N . ASN A 1 86 ? 6.802 -11.546 11.405 1.00 0.00 87 ASN A N 1
ATOM 1389 C CA . ASN A 1 86 ? 7.334 -12.902 11.531 1.00 0.00 87 ASN A CA 1
ATOM 1390 C C . ASN A 1 86 ? 6.957 -13.499 12.882 1.00 0.00 87 ASN A C 1
ATOM 1391 O O . ASN A 1 86 ? 7.324 -14.632 13.195 1.00 0.00 87 ASN A O 1
ATOM 1402 N N . GLY A 1 87 ? 6.219 -12.732 13.678 1.00 0.00 88 GLY A N 1
ATOM 1403 C CA . GLY A 1 87 ? 5.796 -13.198 14.992 1.00 0.00 88 GLY A CA 1
ATOM 1404 C C . GLY A 1 87 ? 7.000 -13.556 15.854 1.00 0.00 88 GLY A C 1
ATOM 1405 O O . GLY A 1 87 ? 7.954 -12.786 15.957 1.00 0.00 88 GLY A O 1
ATOM 1409 N N . GLU A 1 88 ? 6.948 -1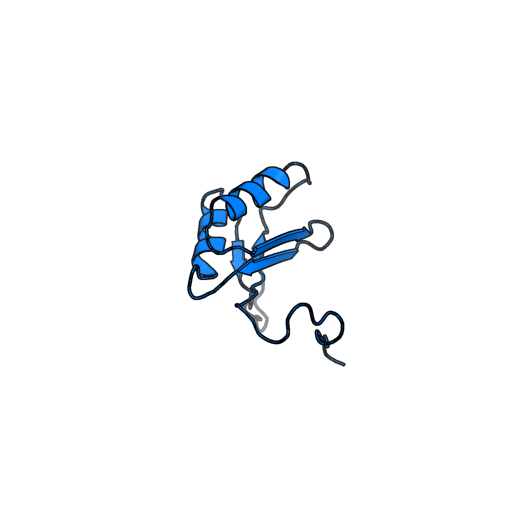4.732 16.473 1.00 0.00 89 GLU A N 1
ATOM 1410 C CA . GLU A 1 88 ? 8.040 -15.186 17.327 1.00 0.00 89 GLU A CA 1
ATOM 1411 C C . GLU A 1 88 ? 7.979 -16.697 17.518 1.00 0.00 89 GLU A C 1
ATOM 1412 O O . GLU A 1 88 ? 8.937 -17.312 17.989 1.00 0.00 89 GLU A O 1
ATOM 1424 N N . THR A 1 89 ? 6.846 -17.290 17.154 1.00 0.00 90 THR A N 1
ATOM 1425 C CA . THR A 1 89 ? 6.666 -18.732 17.293 1.00 0.00 90 THR A CA 1
ATOM 1426 C C . THR A 1 89 ? 7.196 -19.212 18.641 1.00 0.00 90 THR A C 1
ATOM 1427 O O . THR A 1 89 ? 8.301 -19.744 18.730 1.00 0.00 90 THR A O 1
ATOM 1438 N N . SER A 1 90 ? 6.400 -19.017 19.688 1.00 0.00 91 SER A N 1
ATOM 1439 C CA . SER A 1 90 ? 6.803 -19.434 21.025 1.00 0.00 91 SER A CA 1
ATOM 1440 C C . SER A 1 90 ? 6.704 -20.950 21.166 1.00 0.00 91 SER A C 1
ATOM 1441 O O . SER A 1 90 ? 5.791 -21.576 20.628 1.00 0.00 91 SER A O 1
ATOM 1449 N N . PHE A 1 91 ? 7.647 -21.533 21.900 1.00 0.00 92 PHE A N 1
ATOM 1450 C CA . PHE A 1 91 ? 7.653 -22.976 22.113 1.00 0.00 92 PHE A CA 1
ATOM 1451 C C . PHE A 1 91 ? 6.402 -23.413 22.870 1.00 0.00 92 PHE A C 1
ATOM 1452 O O . PHE A 1 91 ? 5.740 -24.378 22.489 1.00 0.00 92 PHE A O 1
ATOM 1469 N N . LYS A 1 92 ? 6.084 -22.694 23.944 1.00 0.00 93 LYS A N 1
ATOM 1470 C CA . LYS A 1 92 ? 4.911 -23.018 24.750 1.00 0.00 93 LYS A CA 1
ATOM 1471 C C . LYS A 1 92 ? 4.428 -21.787 25.509 1.00 0.00 93 LYS A C 1
ATOM 1472 O O . LYS A 1 92 ? 3.272 -21.717 25.926 1.00 0.00 93 LYS A O 1
ATOM 1491 N N . ASN A 1 93 ? 5.320 -20.817 25.689 1.00 0.00 94 ASN A N 1
ATOM 1492 C CA . ASN A 1 93 ? 4.972 -19.593 26.405 1.00 0.00 94 ASN A CA 1
ATOM 1493 C C . ASN A 1 93 ? 4.345 -18.578 25.455 1.00 0.00 94 ASN A C 1
ATOM 1494 O O . ASN A 1 93 ? 5.041 -17.933 24.671 1.00 0.00 94 ASN A O 1
ATOM 1505 N N . LYS A 1 94 ? 3.024 -18.438 25.533 1.00 0.00 95 LYS A N 1
ATOM 1506 C CA . LYS A 1 94 ? 2.305 -17.496 24.676 1.00 0.00 95 LYS A CA 1
ATOM 1507 C C . LYS A 1 94 ? 1.108 -16.909 25.414 1.00 0.00 95 LYS A C 1
ATOM 1508 O O . LYS A 1 94 ? -0.031 -17.326 25.201 1.00 0.00 95 LYS A O 1
ATOM 1527 N N . TRP A 1 95 ? 1.373 -15.939 26.284 1.00 0.00 96 TRP A N 1
ATOM 1528 C CA . TRP A 1 95 ? 0.310 -15.298 27.051 1.00 0.00 96 TRP A CA 1
ATOM 1529 C C . TRP A 1 95 ? -0.684 -16.334 27.568 1.00 0.00 96 TRP A C 1
ATOM 1530 O O . TRP A 1 95 ? -1.857 -16.014 27.649 1.00 0.00 96 TRP A O 1
ATOM 1556 N N . ALA A 1 1 ? 17.365 -33.446 -8.925 1.00 0.00 2 ALA A N 2
ATOM 1557 C CA . ALA A 1 1 ? 17.540 -32.247 -9.792 1.00 0.00 2 ALA A CA 2
ATOM 1558 C C . ALA A 1 1 ? 16.444 -31.243 -9.477 1.00 0.00 2 ALA A C 2
ATOM 1559 O O . ALA A 1 1 ? 15.259 -31.565 -9.553 1.00 0.00 2 ALA A O 2
ATOM 1568 N N . LEU A 1 2 ? 16.838 -30.025 -9.118 1.00 0.00 3 LEU A N 2
ATOM 1569 C CA . LEU A 1 2 ? 15.859 -28.991 -8.790 1.00 0.00 3 LEU A CA 2
ATOM 1570 C C . LEU A 1 2 ? 15.645 -28.078 -9.993 1.00 0.00 3 LEU A C 2
ATOM 1571 O O . LEU A 1 2 ? 16.558 -27.372 -10.424 1.00 0.00 3 LEU A O 2
ATOM 1587 N N . GLN A 1 3 ? 14.427 -28.094 -10.524 1.00 0.00 4 GLN A N 2
ATOM 1588 C CA . GLN A 1 3 ? 14.085 -27.265 -11.675 1.00 0.00 4 GLN A CA 2
ATOM 1589 C C . GLN A 1 3 ? 13.401 -25.984 -11.212 1.00 0.00 4 GLN A C 2
ATOM 1590 O O . GLN A 1 3 ? 12.314 -26.021 -10.634 1.00 0.00 4 GLN A O 2
ATOM 1604 N N . ASN A 1 4 ? 14.043 -24.850 -11.477 1.00 0.00 5 ASN A N 2
ATOM 1605 C CA . ASN A 1 4 ? 13.495 -23.553 -11.093 1.00 0.00 5 ASN A CA 2
ATOM 1606 C C . ASN A 1 4 ? 12.611 -23.000 -12.207 1.00 0.00 5 ASN A C 2
ATOM 1607 O O . ASN A 1 4 ? 13.075 -22.760 -13.319 1.00 0.00 5 ASN A O 2
ATOM 1618 N N . LYS A 1 5 ? 11.336 -22.806 -11.896 1.00 0.00 6 LYS A N 2
ATOM 1619 C CA . LYS A 1 5 ? 10.388 -22.281 -12.873 1.00 0.00 6 LYS A CA 2
ATOM 1620 C C . LYS A 1 5 ? 10.732 -20.841 -13.243 1.00 0.00 6 LYS A C 2
ATOM 1621 O O . LYS A 1 5 ? 10.492 -20.403 -14.367 1.00 0.00 6 LYS A O 2
ATOM 1640 N N . GLU A 1 6 ? 11.278 -20.103 -12.282 1.00 0.00 7 GLU A N 2
ATOM 1641 C CA . GLU A 1 6 ? 11.631 -18.706 -12.507 1.00 0.00 7 GLU A CA 2
ATOM 1642 C C . GLU A 1 6 ? 12.491 -18.556 -13.760 1.00 0.00 7 GLU A C 2
ATOM 1643 O O . GLU A 1 6 ? 12.458 -17.521 -14.427 1.00 0.00 7 GLU A O 2
ATOM 1655 N N . GLU A 1 7 ? 13.257 -19.593 -14.078 1.00 0.00 8 GLU A N 2
ATOM 1656 C CA . GLU A 1 7 ? 14.116 -19.566 -15.259 1.00 0.00 8 GLU A CA 2
ATOM 1657 C C . GLU A 1 7 ? 13.270 -19.495 -16.529 1.00 0.00 8 GLU A C 2
ATOM 1658 O O . GLU A 1 7 ? 13.752 -19.093 -17.587 1.00 0.00 8 GLU A O 2
ATOM 1670 N N . GLU A 1 8 ? 12.009 -19.892 -16.420 1.00 0.00 9 GLU A N 2
ATOM 1671 C CA . GLU A 1 8 ? 11.117 -19.868 -17.572 1.00 0.00 9 GLU A CA 2
ATOM 1672 C C . GLU A 1 8 ? 10.975 -18.448 -18.109 1.00 0.00 9 GLU A C 2
ATOM 1673 O O . GLU A 1 8 ? 10.944 -18.234 -19.320 1.00 0.00 9 GLU A O 2
ATOM 1685 N N . LYS A 1 9 ? 10.895 -17.480 -17.199 1.00 0.00 10 LYS A N 2
ATOM 1686 C CA . LYS A 1 9 ? 10.761 -16.076 -17.585 1.00 0.00 10 LYS A CA 2
ATOM 1687 C C . LYS A 1 9 ? 11.612 -15.190 -16.682 1.00 0.00 10 LYS A C 2
ATOM 1688 O O . LYS A 1 9 ? 11.682 -15.402 -15.471 1.00 0.00 10 LYS A O 2
ATOM 1707 N N . LYS A 1 10 ? 12.257 -14.194 -17.283 1.00 0.00 11 LYS A N 2
ATOM 1708 C CA . LYS A 1 10 ? 13.104 -13.278 -16.529 1.00 0.00 11 LYS A CA 2
ATOM 1709 C C . LYS A 1 10 ? 12.276 -12.508 -15.506 1.00 0.00 11 LYS A C 2
ATOM 1710 O O . LYS A 1 10 ? 12.707 -12.305 -14.371 1.00 0.00 11 LYS A O 2
ATOM 1729 N N . LYS A 1 11 ? 11.087 -12.082 -15.917 1.00 0.00 12 LYS A N 2
ATOM 1730 C CA . LYS A 1 11 ? 10.203 -11.335 -15.031 1.00 0.00 12 LYS A CA 2
ATOM 1731 C C . LYS A 1 11 ? 10.911 -10.092 -14.498 1.00 0.00 12 LYS A C 2
ATOM 1732 O O . LYS A 1 11 ? 11.815 -10.190 -13.667 1.00 0.00 12 LYS A O 2
ATOM 1751 N N . VAL A 1 12 ? 10.495 -8.927 -14.983 1.00 0.00 13 VAL A N 2
ATOM 1752 C CA . VAL A 1 12 ? 11.096 -7.670 -14.549 1.00 0.00 13 VAL A CA 2
ATOM 1753 C C . VAL A 1 12 ? 10.658 -7.330 -13.126 1.00 0.00 13 VAL A C 2
ATOM 1754 O O . VAL A 1 12 ? 9.485 -7.459 -12.780 1.00 0.00 13 VAL A O 2
ATOM 1767 N N . LYS A 1 13 ? 11.613 -6.905 -12.304 1.00 0.00 14 LYS A N 2
ATOM 1768 C CA . LYS A 1 13 ? 11.321 -6.553 -10.916 1.00 0.00 14 LYS A CA 2
ATOM 1769 C C . LYS A 1 13 ? 11.018 -5.064 -10.796 1.00 0.00 14 LYS A C 2
ATOM 1770 O O . LYS A 1 13 ? 9.867 -4.671 -10.608 1.00 0.00 14 LYS A O 2
ATOM 1789 N N . LYS A 1 14 ? 12.058 -4.245 -10.910 1.00 0.00 15 LYS A N 2
ATOM 1790 C CA . LYS A 1 14 ? 11.900 -2.796 -10.814 1.00 0.00 15 LYS A CA 2
ATOM 1791 C C . LYS A 1 14 ? 11.133 -2.433 -9.546 1.00 0.00 15 LYS A C 2
ATOM 1792 O O . LYS A 1 14 ? 11.728 -2.108 -8.519 1.00 0.00 15 LYS A O 2
ATOM 1811 N N . LEU A 1 15 ? 9.812 -2.493 -9.625 1.00 0.00 16 LEU A N 2
ATOM 1812 C CA . LEU A 1 15 ? 8.977 -2.169 -8.478 1.00 0.00 16 LEU A CA 2
ATOM 1813 C C . LEU A 1 15 ? 9.039 -3.287 -7.442 1.00 0.00 16 LEU A C 2
ATOM 1814 O O . LEU A 1 15 ? 9.063 -4.469 -7.787 1.00 0.00 16 LEU A O 2
ATOM 1830 N N . GLN A 1 16 ? 9.063 -2.900 -6.168 1.00 0.00 17 GLN A N 2
ATOM 1831 C CA . GLN A 1 16 ? 9.123 -3.866 -5.076 1.00 0.00 17 GLN A CA 2
ATOM 1832 C C . GLN A 1 16 ? 7.818 -3.854 -4.291 1.00 0.00 17 GLN A C 2
ATOM 1833 O O . GLN A 1 16 ? 7.531 -2.909 -3.555 1.00 0.00 17 GLN A O 2
ATOM 1847 N N . LYS A 1 17 ? 7.033 -4.912 -4.453 1.00 0.00 18 LYS A N 2
ATOM 1848 C CA . LYS A 1 17 ? 5.763 -5.022 -3.753 1.00 0.00 18 LYS A CA 2
ATOM 1849 C C . LYS A 1 17 ? 6.001 -5.485 -2.321 1.00 0.00 18 LYS A C 2
ATOM 1850 O O . LYS A 1 17 ? 6.729 -6.450 -2.087 1.00 0.00 18 LYS A O 2
ATOM 1869 N N . SER A 1 18 ? 5.383 -4.797 -1.364 1.00 0.00 19 SER A N 2
ATOM 1870 C CA . SER A 1 18 ? 5.531 -5.147 0.047 1.00 0.00 19 SER A CA 2
ATOM 1871 C C . SER A 1 18 ? 4.191 -5.029 0.762 1.00 0.00 19 SER A C 2
ATOM 1872 O O . SER A 1 18 ? 3.361 -4.193 0.406 1.00 0.00 19 SER A O 2
ATOM 1880 N N . TYR A 1 19 ? 3.988 -5.867 1.777 1.00 0.00 20 TYR A N 2
ATOM 1881 C CA . TYR A 1 19 ? 2.744 -5.851 2.548 1.00 0.00 20 TYR A CA 2
ATOM 1882 C C . TYR A 1 19 ? 3.001 -5.297 3.944 1.00 0.00 20 TYR A C 2
ATOM 1883 O O . TYR A 1 19 ? 3.898 -5.758 4.648 1.00 0.00 20 TYR A O 2
ATOM 1901 N N . PHE A 1 20 ? 2.203 -4.308 4.338 1.00 0.00 21 PHE A N 2
ATOM 1902 C CA . PHE A 1 20 ? 2.342 -3.687 5.656 1.00 0.00 21 PHE A CA 2
ATOM 1903 C C . PHE A 1 20 ? 1.129 -4.017 6.520 1.00 0.00 21 PHE A C 2
ATOM 1904 O O . PHE A 1 20 ? 0.050 -3.456 6.332 1.00 0.00 21 PHE A O 2
ATOM 1921 N N . ASP A 1 21 ? 1.318 -4.922 7.470 1.00 0.00 22 ASP A N 2
ATOM 1922 C CA . ASP A 1 21 ? 0.235 -5.311 8.363 1.00 0.00 22 ASP A CA 2
ATOM 1923 C C . ASP A 1 21 ? -0.065 -4.189 9.349 1.00 0.00 22 ASP A C 2
ATOM 1924 O O . ASP A 1 21 ? 0.847 -3.555 9.879 1.00 0.00 22 ASP A O 2
ATOM 1933 N N . VAL A 1 22 ? -1.354 -3.952 9.597 1.00 0.00 23 VAL A N 2
ATOM 1934 C CA . VAL A 1 22 ? -1.779 -2.906 10.530 1.00 0.00 23 VAL A CA 2
ATOM 1935 C C . VAL A 1 22 ? -2.755 -3.473 11.556 1.00 0.00 23 VAL A C 2
ATOM 1936 O O . VAL A 1 22 ? -3.735 -4.128 11.201 1.00 0.00 23 VAL A O 2
ATOM 1949 N N . LEU A 1 23 ? -2.477 -3.215 12.831 1.00 0.00 24 LEU A N 2
ATOM 1950 C CA . LEU A 1 23 ? -3.335 -3.700 13.915 1.00 0.00 24 LEU A CA 2
ATOM 1951 C C . LEU A 1 23 ? -4.100 -2.541 14.548 1.00 0.00 24 LEU A C 2
ATOM 1952 O O . LEU A 1 23 ? -5.109 -2.745 15.220 1.00 0.00 24 LEU A O 2
ATOM 1968 N N . GLY A 1 24 ? -3.608 -1.322 14.326 1.00 0.00 25 GLY A N 2
ATOM 1969 C CA . GLY A 1 24 ? -4.247 -0.128 14.877 1.00 0.00 25 GLY A CA 2
ATOM 1970 C C . GLY A 1 24 ? -5.199 0.496 13.863 1.00 0.00 25 GLY A C 2
ATOM 1971 O O . GLY A 1 24 ? -5.317 1.718 13.779 1.00 0.00 25 GLY A O 2
ATOM 1975 N N . ILE A 1 25 ? -5.881 -0.351 13.094 1.00 0.00 26 ILE A N 2
ATOM 1976 C CA . ILE A 1 25 ? -6.825 0.130 12.089 1.00 0.00 26 ILE A CA 2
ATOM 1977 C C . ILE A 1 25 ? -8.196 0.363 12.717 1.00 0.00 26 ILE A C 2
ATOM 1978 O O . ILE A 1 25 ? -8.781 -0.544 13.309 1.00 0.00 26 ILE A O 2
ATOM 1994 N N . CYS A 1 26 ? -8.701 1.590 12.594 1.00 0.00 27 CYS A N 2
ATOM 1995 C CA . CYS A 1 26 ? -10.004 1.942 13.158 1.00 0.00 27 CYS A CA 2
ATOM 1996 C C . CYS A 1 26 ? -11.074 1.940 12.072 1.00 0.00 27 CYS A C 2
ATOM 1997 O O . CYS A 1 26 ? -10.907 2.562 11.022 1.00 0.00 27 CYS A O 2
ATOM 2004 N N . CYS A 1 27 ? -12.181 1.254 12.343 1.00 0.00 28 CYS A N 2
ATOM 2005 C CA . CYS A 1 27 ? -13.286 1.192 11.396 1.00 0.00 28 CYS A CA 2
ATOM 2006 C C . CYS A 1 27 ? -12.765 1.059 9.964 1.00 0.00 28 CYS A C 2
ATOM 2007 O O . CYS A 1 27 ? -11.641 0.603 9.745 1.00 0.00 28 CYS A O 2
ATOM 2014 N N . THR A 1 28 ? -13.586 1.460 8.993 1.00 0.00 29 THR A N 2
ATOM 2015 C CA . THR A 1 28 ? -13.209 1.387 7.580 1.00 0.00 29 THR A CA 2
ATOM 2016 C C . THR A 1 28 ? -13.294 2.772 6.940 1.00 0.00 29 THR A C 2
ATOM 2017 O O . THR A 1 28 ? -12.990 2.940 5.759 1.00 0.00 29 THR A O 2
ATOM 2028 N N . SER A 1 29 ? -13.708 3.761 7.726 1.00 0.00 30 SER A N 2
ATOM 2029 C CA . SER A 1 29 ? -13.829 5.124 7.221 1.00 0.00 30 SER A CA 2
ATOM 2030 C C . SER A 1 29 ? -12.453 5.773 7.102 1.00 0.00 30 SER A C 2
ATOM 2031 O O . SER A 1 29 ? -12.322 6.876 6.568 1.00 0.00 30 SER A O 2
ATOM 2039 N N . GLU A 1 30 ? -11.429 5.083 7.608 1.00 0.00 31 GLU A N 2
ATOM 2040 C CA . GLU A 1 30 ? -10.057 5.595 7.562 1.00 0.00 31 GLU A CA 2
ATOM 2041 C C . GLU A 1 30 ? -9.391 5.206 6.243 1.00 0.00 31 GLU A C 2
ATOM 2042 O O . GLU A 1 30 ? -8.206 5.472 6.030 1.00 0.00 31 GLU A O 2
ATOM 2054 N N . VAL A 1 31 ? -10.162 4.601 5.352 1.00 0.00 32 VAL A N 2
ATOM 2055 C CA . VAL A 1 31 ? -9.639 4.219 4.049 1.00 0.00 32 VAL A CA 2
ATOM 2056 C C . VAL A 1 31 ? -9.001 5.440 3.366 1.00 0.00 32 VAL A C 2
ATOM 2057 O O . VAL A 1 31 ? -7.826 5.396 2.997 1.00 0.00 32 VAL A O 2
ATOM 2070 N N . PRO A 1 32 ? -9.743 6.516 3.179 1.00 0.00 33 PRO A N 2
ATOM 2071 C CA . PRO A 1 32 ? -9.212 7.744 2.504 1.00 0.00 33 PRO A CA 2
ATOM 2072 C C . PRO A 1 32 ? -7.978 8.304 3.210 1.00 0.00 33 PRO A C 2
ATOM 2073 O O . PRO A 1 32 ? -7.090 8.871 2.575 1.00 0.00 33 PRO A O 2
ATOM 2084 N N . ILE A 1 33 ? -7.937 8.140 4.522 1.00 0.00 34 ILE A N 2
ATOM 2085 C CA . ILE A 1 33 ? -6.817 8.633 5.311 1.00 0.00 34 ILE A CA 2
ATOM 2086 C C . ILE A 1 33 ? -5.549 7.858 4.975 1.00 0.00 34 ILE A C 2
ATOM 2087 O O . ILE A 1 33 ? -4.473 8.438 4.837 1.00 0.00 34 ILE A O 2
ATOM 2103 N N . ILE A 1 34 ? -5.681 6.545 4.850 1.00 0.00 35 ILE A N 2
ATOM 2104 C CA . ILE A 1 34 ? -4.536 5.705 4.537 1.00 0.00 35 ILE A CA 2
ATOM 2105 C C . ILE A 1 34 ? -3.970 6.069 3.168 1.00 0.00 35 ILE A C 2
ATOM 2106 O O . ILE A 1 34 ? -2.757 6.175 2.999 1.00 0.00 35 ILE A O 2
ATOM 2122 N N . GLU A 1 35 ? -4.853 6.257 2.194 1.00 0.00 36 GLU A N 2
ATOM 2123 C CA . GLU A 1 35 ? -4.424 6.599 0.842 1.00 0.00 36 GLU A CA 2
ATOM 2124 C C . GLU A 1 35 ? -3.763 7.974 0.820 1.00 0.00 36 GLU A C 2
ATOM 2125 O O . GLU A 1 35 ? -2.832 8.216 0.052 1.00 0.00 36 GLU A O 2
ATOM 2137 N N . ASN A 1 36 ? -4.258 8.871 1.665 1.00 0.00 37 ASN A N 2
ATOM 2138 C CA . ASN A 1 36 ? -3.716 10.224 1.740 1.00 0.00 37 ASN A CA 2
ATOM 2139 C C . ASN A 1 36 ? -2.258 10.192 2.188 1.00 0.00 37 ASN A C 2
ATOM 2140 O O . ASN A 1 36 ? -1.435 10.971 1.707 1.00 0.00 37 ASN A O 2
ATOM 2151 N N . ILE A 1 37 ? -1.946 9.293 3.116 1.00 0.00 38 ILE A N 2
ATOM 2152 C CA . ILE A 1 37 ? -0.584 9.178 3.624 1.00 0.00 38 ILE A CA 2
ATOM 2153 C C . ILE A 1 37 ? 0.373 8.769 2.504 1.00 0.00 38 ILE A C 2
ATOM 2154 O O . ILE A 1 37 ? 1.461 9.324 2.370 1.00 0.00 38 ILE A O 2
ATOM 2170 N N . LEU A 1 38 ? -0.043 7.800 1.700 1.00 0.00 39 LEU A N 2
ATOM 2171 C CA . LEU A 1 38 ? 0.783 7.333 0.592 1.00 0.00 39 LEU A CA 2
ATOM 2172 C C . LEU A 1 38 ? 0.964 8.442 -0.440 1.00 0.00 39 LEU A C 2
ATOM 2173 O O . LEU A 1 38 ? 2.024 8.570 -1.054 1.00 0.00 39 LEU A O 2
ATOM 2189 N N . LYS A 1 39 ? -0.080 9.234 -0.637 1.00 0.00 40 LYS A N 2
ATOM 2190 C CA . LYS A 1 39 ? -0.025 10.316 -1.607 1.00 0.00 40 LYS A CA 2
ATOM 2191 C C . LYS A 1 39 ? 1.125 11.264 -1.280 1.00 0.00 40 LYS A C 2
ATOM 2192 O O . LYS A 1 39 ? 1.810 11.754 -2.177 1.00 0.00 40 LYS A O 2
ATOM 2211 N N . SER A 1 40 ? 1.332 11.519 0.010 1.00 0.00 41 SER A N 2
ATOM 2212 C CA . SER A 1 40 ? 2.407 12.411 0.434 1.00 0.00 41 SER A CA 2
ATOM 2213 C C . SER A 1 40 ? 3.767 11.817 0.080 1.00 0.00 41 SER A C 2
ATOM 2214 O O . SER A 1 40 ? 4.710 12.544 -0.235 1.00 0.00 41 SER A O 2
ATOM 2222 N N . LEU A 1 41 ? 3.862 10.492 0.135 1.00 0.00 42 LEU A N 2
ATOM 2223 C CA . LEU A 1 41 ? 5.114 9.811 -0.178 1.00 0.00 42 LEU A CA 2
ATOM 2224 C C . LEU A 1 41 ? 5.380 9.861 -1.678 1.00 0.00 42 LEU A C 2
ATOM 2225 O O . LEU A 1 41 ? 4.460 9.732 -2.486 1.00 0.00 42 LEU A O 2
ATOM 2241 N N . ASP A 1 42 ? 6.647 10.052 -2.044 1.00 0.00 43 ASP A N 2
ATOM 2242 C CA . ASP A 1 42 ? 7.032 10.120 -3.455 1.00 0.00 43 ASP A CA 2
ATOM 2243 C C . ASP A 1 42 ? 7.716 8.827 -3.881 1.00 0.00 43 ASP A C 2
ATOM 2244 O O . ASP A 1 42 ? 8.851 8.557 -3.488 1.00 0.00 43 ASP A O 2
ATOM 2253 N N . GLY A 1 43 ? 7.022 8.031 -4.689 1.00 0.00 44 GLY A N 2
ATOM 2254 C CA . GLY A 1 43 ? 7.570 6.764 -5.170 1.00 0.00 44 GLY A CA 2
ATOM 2255 C C . GLY A 1 43 ? 6.477 5.711 -5.296 1.00 0.00 44 GLY A C 2
ATOM 2256 O O . GLY A 1 43 ? 6.678 4.668 -5.916 1.00 0.00 44 GLY A O 2
ATOM 2260 N N . VAL A 1 44 ? 5.318 5.992 -4.707 1.00 0.00 45 VAL A N 2
ATOM 2261 C CA . VAL A 1 44 ? 4.199 5.060 -4.764 1.00 0.00 45 VAL A CA 2
ATOM 2262 C C . VAL A 1 44 ? 3.472 5.174 -6.099 1.00 0.00 45 VAL A C 2
ATOM 2263 O O . VAL A 1 44 ? 3.071 6.262 -6.510 1.00 0.00 45 VAL A O 2
ATOM 2276 N N . LYS A 1 45 ? 3.305 4.041 -6.770 1.00 0.00 46 LYS A N 2
ATOM 2277 C CA . LYS A 1 45 ? 2.621 4.009 -8.062 1.00 0.00 46 LYS A CA 2
ATOM 2278 C C . LYS A 1 45 ? 1.138 3.709 -7.875 1.00 0.00 46 LYS A C 2
ATOM 2279 O O . LYS A 1 45 ? 0.280 4.386 -8.441 1.00 0.00 46 LYS A O 2
ATOM 2298 N N . GLU A 1 46 ? 0.845 2.686 -7.080 1.00 0.00 47 GLU A N 2
ATOM 2299 C CA . GLU A 1 46 ? -0.538 2.302 -6.827 1.00 0.00 47 GLU A CA 2
ATOM 2300 C C . GLU A 1 46 ? -0.653 1.561 -5.500 1.00 0.00 47 GLU A C 2
ATOM 2301 O O . GLU A 1 46 ? 0.317 0.980 -5.013 1.00 0.00 47 GLU A O 2
ATOM 2313 N N . TYR A 1 47 ? -1.846 1.592 -4.925 1.00 0.00 48 TYR A N 2
ATOM 2314 C CA . TYR A 1 47 ? -2.099 0.925 -3.653 1.00 0.00 48 TYR A CA 2
ATOM 2315 C C . TYR A 1 47 ? -3.582 0.627 -3.487 1.00 0.00 48 TYR A C 2
ATOM 2316 O O . TYR A 1 47 ? -4.424 1.195 -4.180 1.00 0.00 48 TYR A O 2
ATOM 2334 N N . SER A 1 48 ? -3.892 -0.270 -2.555 1.00 0.00 49 SER A N 2
ATOM 2335 C CA . SER A 1 48 ? -5.277 -0.645 -2.292 1.00 0.00 49 SER A CA 2
ATOM 2336 C C . SER A 1 48 ? -5.450 -1.036 -0.828 1.00 0.00 49 SER A C 2
ATOM 2337 O O . SER A 1 48 ? -4.555 -1.630 -0.225 1.00 0.00 49 SER A O 2
ATOM 2345 N N . VAL A 1 49 ? -6.610 -0.707 -0.262 1.00 0.00 50 VAL A N 2
ATOM 2346 C CA . VAL A 1 49 ? -6.899 -1.032 1.134 1.00 0.00 50 VAL A CA 2
ATOM 2347 C C . VAL A 1 49 ? -7.908 -2.170 1.207 1.00 0.00 50 VAL A C 2
ATOM 2348 O O . VAL A 1 49 ? -9.011 -2.069 0.665 1.00 0.00 50 VAL A O 2
ATOM 2361 N N . ILE A 1 50 ? -7.526 -3.252 1.883 1.00 0.00 51 ILE A N 2
ATOM 2362 C CA . ILE A 1 50 ? -8.402 -4.411 2.026 1.00 0.00 51 ILE A CA 2
ATOM 2363 C C . ILE A 1 50 ? -8.702 -4.654 3.501 1.00 0.00 51 ILE A C 2
ATOM 2364 O O . ILE A 1 50 ? -7.898 -5.249 4.222 1.00 0.00 51 ILE A O 2
ATOM 2380 N N . VAL A 1 51 ? -9.871 -4.201 3.933 1.00 0.00 52 VAL A N 2
ATOM 2381 C CA . VAL A 1 51 ? -10.296 -4.377 5.317 1.00 0.00 52 VAL A CA 2
ATOM 2382 C C . VAL A 1 51 ? -10.732 -5.825 5.570 1.00 0.00 52 VAL A C 2
ATOM 2383 O O . VAL A 1 51 ? -10.451 -6.385 6.632 1.00 0.00 52 VAL A O 2
ATOM 2396 N N . PRO A 1 52 ? -11.430 -6.428 4.635 1.00 0.00 53 PRO A N 2
ATOM 2397 C CA . PRO A 1 52 ? -11.935 -7.828 4.783 1.00 0.00 53 PRO A CA 2
ATOM 2398 C C . PRO A 1 52 ? -10.816 -8.816 5.120 1.00 0.00 53 PRO A C 2
ATOM 2399 O O . PRO A 1 52 ? -11.004 -9.737 5.915 1.00 0.00 53 PRO A O 2
ATOM 2410 N N . SER A 1 53 ? -9.657 -8.615 4.502 1.00 0.00 54 SER A N 2
ATOM 2411 C CA . SER A 1 53 ? -8.499 -9.481 4.723 1.00 0.00 54 SER A CA 2
ATOM 2412 C C . SER A 1 53 ? -7.515 -8.826 5.686 1.00 0.00 54 SER A C 2
ATOM 2413 O O . SER A 1 53 ? -6.511 -9.427 6.066 1.00 0.00 54 SER A O 2
ATOM 2421 N N . ARG A 1 54 ? -7.808 -7.590 6.077 1.00 0.00 55 ARG A N 2
ATOM 2422 C CA . ARG A 1 54 ? -6.939 -6.867 6.996 1.00 0.00 55 ARG A CA 2
ATOM 2423 C C . ARG A 1 54 ? -5.507 -6.841 6.475 1.00 0.00 55 ARG A C 2
ATOM 2424 O O . ARG A 1 54 ? -4.560 -7.101 7.219 1.00 0.00 55 ARG A O 2
ATOM 2445 N N . THR A 1 55 ? -5.356 -6.526 5.191 1.00 0.00 56 THR A N 2
ATOM 2446 C CA . THR A 1 55 ? -4.035 -6.464 4.564 1.00 0.00 56 THR A CA 2
ATOM 2447 C C . THR A 1 55 ? -3.905 -5.196 3.730 1.00 0.00 56 THR A C 2
ATOM 2448 O O . THR A 1 55 ? -4.888 -4.701 3.180 1.00 0.00 56 THR A O 2
ATOM 2459 N N . VAL A 1 56 ? -2.679 -4.676 3.640 1.00 0.00 57 VAL A N 2
ATOM 2460 C CA . VAL A 1 56 ? -2.412 -3.464 2.867 1.00 0.00 57 VAL A CA 2
ATOM 2461 C C . VAL A 1 56 ? -1.397 -3.761 1.768 1.00 0.00 57 VAL A C 2
ATOM 2462 O O . VAL A 1 56 ? -0.368 -4.393 2.014 1.00 0.00 57 VAL A O 2
ATOM 2475 N N . ILE A 1 57 ? -1.697 -3.297 0.557 1.00 0.00 58 ILE A N 2
ATOM 2476 C CA . ILE A 1 57 ? -0.812 -3.505 -0.588 1.00 0.00 58 ILE A CA 2
ATOM 2477 C C . ILE A 1 57 ? -0.471 -2.175 -1.241 1.00 0.00 58 ILE A C 2
ATOM 2478 O O . ILE A 1 57 ? -1.352 -1.372 -1.547 1.00 0.00 58 ILE A O 2
ATOM 2494 N N . VAL A 1 58 ? 0.822 -1.956 -1.460 1.00 0.00 59 VAL A N 2
ATOM 2495 C CA . VAL A 1 58 ? 1.295 -0.725 -2.090 1.00 0.00 59 VAL A CA 2
ATOM 2496 C C . VAL A 1 58 ? 2.519 -1.010 -2.952 1.00 0.00 59 VAL A C 2
ATOM 2497 O O . VAL A 1 58 ? 3.464 -1.664 -2.511 1.00 0.00 59 VAL A O 2
ATOM 2510 N N . VAL A 1 59 ? 2.504 -0.494 -4.179 1.00 0.00 60 VAL A N 2
ATOM 2511 C CA . VAL A 1 59 ? 3.625 -0.675 -5.097 1.00 0.00 60 VAL A CA 2
ATOM 2512 C C . VAL A 1 59 ? 4.433 0.612 -5.176 1.00 0.00 60 VAL A C 2
ATOM 2513 O O . VAL A 1 59 ? 3.892 1.681 -5.465 1.00 0.00 60 VAL A O 2
ATOM 2526 N N . HIS A 1 60 ? 5.732 0.506 -4.908 1.00 0.00 61 HIS A N 2
ATOM 2527 C CA . HIS A 1 60 ? 6.614 1.667 -4.938 1.00 0.00 61 HIS A CA 2
ATOM 2528 C C . HIS A 1 60 ? 8.026 1.256 -5.335 1.00 0.00 61 HIS A C 2
ATOM 2529 O O . HIS A 1 60 ? 8.375 0.075 -5.287 1.00 0.00 61 HIS A O 2
ATOM 2544 N N . ASP A 1 61 ? 8.835 2.234 -5.722 1.00 0.00 62 ASP A N 2
ATOM 2545 C CA . ASP A 1 61 ? 10.211 1.964 -6.121 1.00 0.00 62 ASP A CA 2
ATOM 2546 C C . ASP A 1 61 ? 11.095 1.849 -4.886 1.00 0.00 62 ASP A C 2
ATOM 2547 O O . ASP A 1 61 ? 11.246 2.806 -4.131 1.00 0.00 62 ASP A O 2
ATOM 2556 N N . SER A 1 62 ? 11.668 0.670 -4.681 1.00 0.00 63 SER A N 2
ATOM 2557 C CA . SER A 1 62 ? 12.522 0.445 -3.524 1.00 0.00 63 SER A CA 2
ATOM 2558 C C . SER A 1 62 ? 13.676 1.437 -3.512 1.00 0.00 63 SER A C 2
ATOM 2559 O O . SER A 1 62 ? 14.059 1.944 -2.457 1.00 0.00 63 SER A O 2
ATOM 2567 N N . LEU A 1 63 ? 14.233 1.709 -4.686 1.00 0.00 64 LEU A N 2
ATOM 2568 C CA . LEU A 1 63 ? 15.347 2.641 -4.774 1.00 0.00 64 LEU A CA 2
ATOM 2569 C C . LEU A 1 63 ? 14.924 4.040 -4.345 1.00 0.00 64 LEU A C 2
ATOM 2570 O O . LEU A 1 63 ? 15.571 4.662 -3.503 1.00 0.00 64 LEU A O 2
ATOM 2586 N N . LEU A 1 64 ? 13.847 4.539 -4.941 1.00 0.00 65 LEU A N 2
ATOM 2587 C CA . LEU A 1 64 ? 13.374 5.880 -4.621 1.00 0.00 65 LEU A CA 2
ATOM 2588 C C . LEU A 1 64 ? 12.901 5.952 -3.170 1.00 0.00 65 LEU A C 2
ATOM 2589 O O . LEU A 1 64 ? 13.236 6.881 -2.438 1.00 0.00 65 LEU A O 2
ATOM 2605 N N . ILE A 1 65 ? 12.126 4.955 -2.759 1.00 0.00 66 ILE A N 2
ATOM 2606 C CA . ILE A 1 65 ? 11.607 4.906 -1.398 1.00 0.00 66 ILE A CA 2
ATOM 2607 C C . ILE A 1 65 ? 11.558 3.472 -0.904 1.00 0.00 66 ILE A C 2
ATOM 2608 O O . ILE A 1 65 ? 11.146 2.567 -1.631 1.00 0.00 66 ILE A O 2
ATOM 2624 N N . SER A 1 66 ? 11.984 3.265 0.339 1.00 0.00 67 SER A N 2
ATOM 2625 C CA . SER A 1 66 ? 11.991 1.926 0.924 1.00 0.00 67 SER A CA 2
ATOM 2626 C C . SER A 1 66 ? 10.735 1.694 1.775 1.00 0.00 67 SER A C 2
ATOM 2627 O O . SER A 1 66 ? 10.057 2.647 2.161 1.00 0.00 67 SER A O 2
ATOM 2635 N N . PRO A 1 67 ? 10.426 0.452 2.083 1.00 0.00 68 PRO A N 2
ATOM 2636 C CA . PRO A 1 67 ? 9.239 0.102 2.924 1.00 0.00 68 PRO A CA 2
ATOM 2637 C C . PRO A 1 67 ? 9.252 0.837 4.270 1.00 0.00 68 PRO A C 2
ATOM 2638 O O . PRO A 1 67 ? 8.202 1.176 4.816 1.00 0.00 68 PRO A O 2
ATOM 2649 N N . PHE A 1 68 ? 10.449 1.064 4.802 1.00 0.00 69 PHE A N 2
ATOM 2650 C CA . PHE A 1 68 ? 10.588 1.735 6.090 1.00 0.00 69 PHE A CA 2
ATOM 2651 C C . PHE A 1 68 ? 9.897 3.092 6.068 1.00 0.00 69 PHE A C 2
ATOM 2652 O O . PHE A 1 68 ? 9.210 3.462 7.019 1.00 0.00 69 PHE A O 2
ATOM 2669 N N . GLN A 1 69 ? 10.087 3.833 4.983 1.00 0.00 70 GLN A N 2
ATOM 2670 C CA . GLN A 1 69 ? 9.477 5.147 4.862 1.00 0.00 70 GLN A CA 2
ATOM 2671 C C . GLN A 1 69 ? 7.955 5.031 4.892 1.00 0.00 70 GLN A C 2
ATOM 2672 O O . GLN A 1 69 ? 7.277 5.823 5.544 1.00 0.00 70 GLN A O 2
ATOM 2686 N N . ILE A 1 70 ? 7.425 4.039 4.180 1.00 0.00 71 ILE A N 2
ATOM 2687 C CA . ILE A 1 70 ? 5.981 3.835 4.137 1.00 0.00 71 ILE A CA 2
ATOM 2688 C C . ILE A 1 70 ? 5.453 3.460 5.518 1.00 0.00 71 ILE A C 2
ATOM 2689 O O . ILE A 1 70 ? 4.425 3.974 5.960 1.00 0.00 71 ILE A O 2
ATOM 2705 N N . ALA A 1 71 ? 6.161 2.561 6.191 1.00 0.00 72 ALA A N 2
ATOM 2706 C CA . ALA A 1 71 ? 5.749 2.124 7.518 1.00 0.00 72 ALA A CA 2
ATOM 2707 C C . ALA A 1 71 ? 5.816 3.279 8.506 1.00 0.00 72 ALA A C 2
ATOM 2708 O O . ALA A 1 71 ? 4.938 3.434 9.353 1.00 0.00 72 ALA A O 2
ATOM 2715 N N . LYS A 1 72 ? 6.860 4.088 8.392 1.00 0.00 73 LYS A N 2
ATOM 2716 C CA . LYS A 1 72 ? 7.020 5.222 9.283 1.00 0.00 73 LYS A CA 2
ATOM 2717 C C . LYS A 1 72 ? 5.878 6.210 9.097 1.00 0.00 73 LYS A C 2
ATOM 2718 O O . LYS A 1 72 ? 5.389 6.794 10.064 1.00 0.00 73 LYS A O 2
ATOM 2737 N N . ALA A 1 73 ? 5.469 6.408 7.851 1.00 0.00 74 ALA A N 2
ATOM 2738 C CA . ALA A 1 73 ? 4.396 7.346 7.561 1.00 0.00 74 ALA A CA 2
ATOM 2739 C C . ALA A 1 73 ? 3.104 6.912 8.248 1.00 0.00 74 ALA A C 2
ATOM 2740 O O . ALA A 1 73 ? 2.382 7.735 8.811 1.00 0.00 74 ALA A O 2
ATOM 2747 N N . LEU A 1 74 ? 2.829 5.617 8.199 1.00 0.00 75 LEU A N 2
ATOM 2748 C CA . LEU A 1 74 ? 1.630 5.070 8.821 1.00 0.00 75 LEU A CA 2
ATOM 2749 C C . LEU A 1 74 ? 1.704 5.204 10.338 1.00 0.00 75 LEU A C 2
ATOM 2750 O O . LEU A 1 74 ? 0.692 5.420 11.003 1.00 0.00 75 LEU A O 2
ATOM 2766 N N . ASN A 1 75 ? 2.910 5.064 10.876 1.00 0.00 76 ASN A N 2
ATOM 2767 C CA . ASN A 1 75 ? 3.110 5.164 12.317 1.00 0.00 76 ASN A CA 2
ATOM 2768 C C . ASN A 1 75 ? 2.703 6.544 12.821 1.00 0.00 76 ASN A C 2
ATOM 2769 O O . ASN A 1 75 ? 2.148 6.676 13.911 1.00 0.00 76 ASN A O 2
ATOM 2780 N N . GLU A 1 76 ? 2.982 7.568 12.023 1.00 0.00 77 GLU A N 2
ATOM 2781 C CA . GLU A 1 76 ? 2.639 8.933 12.406 1.00 0.00 77 GLU A CA 2
ATOM 2782 C C . GLU A 1 76 ? 1.160 9.034 12.759 1.00 0.00 77 GLU A C 2
ATOM 2783 O O . GLU A 1 76 ? 0.779 9.744 13.690 1.00 0.00 77 GLU A O 2
ATOM 2795 N N . ALA A 1 77 ? 0.328 8.320 12.010 1.00 0.00 78 ALA A N 2
ATOM 2796 C CA . ALA A 1 77 ? -1.110 8.337 12.255 1.00 0.00 78 ALA A CA 2
ATOM 2797 C C . ALA A 1 77 ? -1.457 7.528 13.499 1.00 0.00 78 ALA A C 2
ATOM 2798 O O . ALA A 1 77 ? -2.594 7.556 13.966 1.00 0.00 78 ALA A O 2
ATOM 2805 N N . ARG A 1 78 ? -0.467 6.804 14.022 1.00 0.00 79 ARG A N 2
ATOM 2806 C CA . ARG A 1 78 ? -0.655 5.977 15.215 1.00 0.00 79 ARG A CA 2
ATOM 2807 C C . ARG A 1 78 ? -1.563 4.782 14.910 1.00 0.00 79 ARG A C 2
ATOM 2808 O O . ARG A 1 78 ? -2.519 4.512 15.637 1.00 0.00 79 ARG A O 2
ATOM 2829 N N . LEU A 1 79 ? -1.257 4.065 13.830 1.00 0.00 80 LEU A N 2
ATOM 2830 C CA . LEU A 1 79 ? -2.042 2.887 13.435 1.00 0.00 80 LEU A CA 2
ATOM 2831 C C . LEU A 1 79 ? -1.269 1.606 13.741 1.00 0.00 80 LEU A C 2
ATOM 2832 O O . LEU A 1 79 ? -1.746 0.502 13.480 1.00 0.00 80 LEU A O 2
ATOM 2848 N N . GLU A 1 80 ? -0.072 1.762 14.293 1.00 0.00 81 GLU A N 2
ATOM 2849 C CA . GLU A 1 80 ? 0.750 0.608 14.628 1.00 0.00 81 GLU A CA 2
ATOM 2850 C C . GLU A 1 80 ? 0.930 -0.283 13.402 1.00 0.00 81 GLU A C 2
ATOM 2851 O O . GLU A 1 80 ? 0.484 -1.431 13.391 1.00 0.00 81 GLU A O 2
ATOM 2863 N N . ALA A 1 81 ? 1.578 0.254 12.370 1.00 0.00 82 ALA A N 2
ATOM 2864 C CA . ALA A 1 81 ? 1.812 -0.500 11.137 1.00 0.00 82 ALA A CA 2
ATOM 2865 C C . ALA A 1 81 ? 3.205 -1.119 11.149 1.00 0.00 82 ALA A C 2
ATOM 2866 O O . ALA A 1 81 ? 4.150 -0.537 11.682 1.00 0.00 82 ALA A O 2
ATOM 2873 N N . ASN A 1 82 ? 3.326 -2.301 10.552 1.00 0.00 83 ASN A N 2
ATOM 2874 C CA . ASN A 1 82 ? 4.612 -2.994 10.490 1.00 0.00 83 ASN A CA 2
ATOM 2875 C C . ASN A 1 82 ? 4.706 -3.825 9.216 1.00 0.00 83 ASN A C 2
ATOM 2876 O O . ASN A 1 82 ? 3.693 -4.260 8.670 1.00 0.00 83 ASN A O 2
ATOM 2887 N N . VAL A 1 83 ? 5.928 -4.041 8.748 1.00 0.00 84 VAL A N 2
ATOM 2888 C CA . VAL A 1 83 ? 6.151 -4.819 7.535 1.00 0.00 84 VAL A CA 2
ATOM 2889 C C . VAL A 1 83 ? 5.933 -6.302 7.807 1.00 0.00 84 VAL A C 2
ATOM 2890 O O . VAL A 1 83 ? 6.275 -6.802 8.879 1.00 0.00 84 VAL A O 2
ATOM 2903 N N . ARG A 1 84 ? 5.362 -7.002 6.831 1.00 0.00 85 ARG A N 2
ATOM 2904 C CA . ARG A 1 84 ? 5.106 -8.434 6.973 1.00 0.00 85 ARG A CA 2
ATOM 2905 C C . ARG A 1 84 ? 6.276 -9.126 7.671 1.00 0.00 85 ARG A C 2
ATOM 2906 O O . ARG A 1 84 ? 7.438 -8.812 7.413 1.00 0.00 85 ARG A O 2
ATOM 2927 N N . VAL A 1 85 ? 5.960 -10.063 8.563 1.00 0.00 86 VAL A N 2
ATOM 2928 C CA . VAL A 1 85 ? 6.991 -10.791 9.300 1.00 0.00 86 VAL A CA 2
ATOM 2929 C C . VAL A 1 85 ? 6.593 -12.251 9.473 1.00 0.00 86 VAL A C 2
ATOM 2930 O O . VAL A 1 85 ? 5.408 -12.583 9.501 1.00 0.00 86 VAL A O 2
ATOM 2943 N N . ASN A 1 86 ? 7.592 -13.119 9.590 1.00 0.00 87 ASN A N 2
ATOM 2944 C CA . ASN A 1 86 ? 7.334 -14.542 9.759 1.00 0.00 87 ASN A CA 2
ATOM 2945 C C . ASN A 1 86 ? 6.920 -14.840 11.198 1.00 0.00 87 ASN A C 2
ATOM 2946 O O . ASN A 1 86 ? 7.766 -14.997 12.078 1.00 0.00 87 ASN A O 2
ATOM 2957 N N . GLY A 1 87 ? 5.614 -14.913 11.428 1.00 0.00 88 GLY A N 2
ATOM 2958 C CA . GLY A 1 87 ? 5.096 -15.190 12.763 1.00 0.00 88 GLY A CA 2
ATOM 2959 C C . GLY A 1 87 ? 5.516 -16.578 13.232 1.00 0.00 88 GLY A C 2
ATOM 2960 O O . GLY A 1 87 ? 5.794 -16.786 14.413 1.00 0.00 88 GLY A O 2
ATOM 2964 N N . GLU A 1 88 ? 5.561 -17.525 12.300 1.00 0.00 89 GLU A N 2
ATOM 2965 C CA . GLU A 1 88 ? 5.948 -18.892 12.630 1.00 0.00 89 GLU A CA 2
ATOM 2966 C C . GLU A 1 88 ? 5.076 -19.435 13.757 1.00 0.00 89 GLU A C 2
ATOM 2967 O O . GLU A 1 88 ? 4.283 -18.701 14.348 1.00 0.00 89 GLU A O 2
ATOM 2979 N N . THR A 1 89 ? 5.225 -20.723 14.048 1.00 0.00 90 THR A N 2
ATOM 2980 C CA . THR A 1 89 ? 4.443 -21.349 15.108 1.00 0.00 90 THR A CA 2
ATOM 2981 C C . THR A 1 89 ? 5.058 -21.053 16.472 1.00 0.00 90 THR A C 2
ATOM 2982 O O . THR A 1 89 ? 6.230 -20.689 16.569 1.00 0.00 90 THR A O 2
ATOM 2993 N N . SER A 1 90 ? 4.260 -21.214 17.521 1.00 0.00 91 SER A N 2
ATOM 2994 C CA . SER A 1 90 ? 4.736 -20.961 18.877 1.00 0.00 91 SER A CA 2
ATOM 2995 C C . SER A 1 90 ? 3.701 -21.420 19.899 1.00 0.00 91 SER A C 2
ATOM 2996 O O . SER A 1 90 ? 2.821 -20.654 20.290 1.00 0.00 91 SER A O 2
ATOM 3004 N N . PHE A 1 91 ? 3.817 -22.675 20.334 1.00 0.00 92 PHE A N 2
ATOM 3005 C CA . PHE A 1 91 ? 2.891 -23.233 21.320 1.00 0.00 92 PHE A CA 2
ATOM 3006 C C . PHE A 1 91 ? 3.664 -23.944 22.425 1.00 0.00 92 PHE A C 2
ATOM 3007 O O . PHE A 1 91 ? 4.710 -24.544 22.176 1.00 0.00 92 PHE A O 2
ATOM 3024 N N . LYS A 1 92 ? 3.140 -23.871 23.646 1.00 0.00 93 LYS A N 2
ATOM 3025 C CA . LYS A 1 92 ? 3.783 -24.507 24.792 1.00 0.00 93 LYS A CA 2
ATOM 3026 C C . LYS A 1 92 ? 3.331 -25.961 24.906 1.00 0.00 93 LYS A C 2
ATOM 3027 O O . LYS A 1 92 ? 3.936 -26.861 24.319 1.00 0.00 93 LYS A O 2
ATOM 3046 N N . ASN A 1 93 ? 2.264 -26.180 25.673 1.00 0.00 94 ASN A N 2
ATOM 3047 C CA . ASN A 1 93 ? 1.727 -27.525 25.876 1.00 0.00 94 ASN A CA 2
ATOM 3048 C C . ASN A 1 93 ? 0.204 -27.508 25.830 1.00 0.00 94 ASN A C 2
ATOM 3049 O O . ASN A 1 93 ? -0.432 -26.526 26.211 1.00 0.00 94 ASN A O 2
ATOM 3060 N N . LYS A 1 94 ? -0.375 -28.609 25.365 1.00 0.00 95 LYS A N 2
ATOM 3061 C CA . LYS A 1 94 ? -1.825 -28.717 25.276 1.00 0.00 95 LYS A CA 2
ATOM 3062 C C . LYS A 1 94 ? -2.459 -28.631 26.660 1.00 0.00 95 LYS A C 2
ATOM 3063 O O . LYS A 1 94 ? -3.475 -27.963 26.847 1.00 0.00 95 LYS A O 2
ATOM 3082 N N . TRP A 1 95 ? -1.852 -29.312 27.626 1.00 0.00 96 TRP A N 2
ATOM 3083 C CA . TRP A 1 95 ? -2.369 -29.304 28.989 1.00 0.00 96 TRP A CA 2
ATOM 3084 C C . TRP A 1 95 ? -2.554 -27.871 29.481 1.00 0.00 96 TRP A C 2
ATOM 3085 O O . TRP A 1 95 ? -3.648 -27.552 29.914 1.00 0.00 96 TRP A O 2
ATOM 3111 N N . ALA A 1 1 ? 8.140 14.774 -16.523 1.00 0.00 2 ALA A N 3
ATOM 3112 C CA . ALA A 1 1 ? 8.036 13.960 -15.280 1.00 0.00 2 ALA A CA 3
ATOM 3113 C C . ALA A 1 1 ? 7.310 14.763 -14.207 1.00 0.00 2 ALA A C 3
ATOM 3114 O O . ALA A 1 1 ? 7.085 15.964 -14.362 1.00 0.00 2 ALA A O 3
ATOM 3123 N N . LEU A 1 2 ? 6.948 14.095 -13.116 1.00 0.00 3 LEU A N 3
ATOM 3124 C CA . LEU A 1 2 ? 6.247 14.757 -12.019 1.00 0.00 3 LEU A CA 3
ATOM 3125 C C . LEU A 1 2 ? 4.986 15.446 -12.529 1.00 0.00 3 LEU A C 3
ATOM 3126 O O . LEU A 1 2 ? 4.311 16.157 -11.783 1.00 0.00 3 LEU A O 3
ATOM 3142 N N . GLN A 1 3 ? 4.670 15.237 -13.805 1.00 0.00 4 GLN A N 3
ATOM 3143 C CA . GLN A 1 3 ? 3.483 15.844 -14.412 1.00 0.00 4 GLN A CA 3
ATOM 3144 C C . GLN A 1 3 ? 2.701 14.807 -15.208 1.00 0.00 4 GLN A C 3
ATOM 3145 O O . GLN A 1 3 ? 1.754 14.204 -14.699 1.00 0.00 4 GLN A O 3
ATOM 3159 N N . ASN A 1 4 ? 3.102 14.602 -16.460 1.00 0.00 5 ASN A N 3
ATOM 3160 C CA . ASN A 1 4 ? 2.433 13.631 -17.325 1.00 0.00 5 ASN A CA 3
ATOM 3161 C C . ASN A 1 4 ? 3.149 12.287 -17.270 1.00 0.00 5 ASN A C 3
ATOM 3162 O O . ASN A 1 4 ? 4.372 12.216 -17.399 1.00 0.00 5 ASN A O 3
ATOM 3173 N N . LYS A 1 5 ? 2.378 11.217 -17.075 1.00 0.00 6 LYS A N 3
ATOM 3174 C CA . LYS A 1 5 ? 2.940 9.866 -17.002 1.00 0.00 6 LYS A CA 3
ATOM 3175 C C . LYS A 1 5 ? 2.187 8.923 -17.935 1.00 0.00 6 LYS A C 3
ATOM 3176 O O . LYS A 1 5 ? 2.613 7.792 -18.169 1.00 0.00 6 LYS A O 3
ATOM 3195 N N . GLU A 1 6 ? 1.067 9.399 -18.471 1.00 0.00 7 GLU A N 3
ATOM 3196 C CA . GLU A 1 6 ? 0.263 8.595 -19.383 1.00 0.00 7 GLU A CA 3
ATOM 3197 C C . GLU A 1 6 ? 0.988 8.397 -20.713 1.00 0.00 7 GLU A C 3
ATOM 3198 O O . GLU A 1 6 ? 0.868 7.348 -21.347 1.00 0.00 7 GLU A O 3
ATOM 3210 N N . GLU A 1 7 ? 1.735 9.415 -21.132 1.00 0.00 8 GLU A N 3
ATOM 3211 C CA . GLU A 1 7 ? 2.471 9.343 -22.389 1.00 0.00 8 GLU A CA 3
ATOM 3212 C C . GLU A 1 7 ? 3.475 8.194 -22.363 1.00 0.00 8 GLU A C 3
ATOM 3213 O O . GLU A 1 7 ? 3.568 7.417 -23.313 1.00 0.00 8 GLU A O 3
ATOM 3225 N N . GLU A 1 8 ? 4.220 8.089 -21.268 1.00 0.00 9 GLU A N 3
ATOM 3226 C CA . GLU A 1 8 ? 5.211 7.025 -21.128 1.00 0.00 9 GLU A CA 3
ATOM 3227 C C . GLU A 1 8 ? 4.539 5.720 -20.716 1.00 0.00 9 GLU A C 3
ATOM 3228 O O . GLU A 1 8 ? 5.150 4.653 -20.766 1.00 0.00 9 GLU A O 3
ATOM 3240 N N . LYS A 1 9 ? 3.279 5.815 -20.304 1.00 0.00 10 LYS A N 3
ATOM 3241 C CA . LYS A 1 9 ? 2.532 4.637 -19.880 1.00 0.00 10 LYS A CA 3
ATOM 3242 C C . LYS A 1 9 ? 3.286 3.889 -18.785 1.00 0.00 10 LYS A C 3
ATOM 3243 O O . LYS A 1 9 ? 4.431 4.214 -18.475 1.00 0.00 10 LYS A O 3
ATOM 3262 N N . LYS A 1 10 ? 2.635 2.887 -18.205 1.00 0.00 11 LYS A N 3
ATOM 3263 C CA . LYS A 1 10 ? 3.253 2.101 -17.145 1.00 0.00 11 LYS A CA 3
ATOM 3264 C C . LYS A 1 10 ? 4.479 1.361 -17.673 1.00 0.00 11 LYS A C 3
ATOM 3265 O O . LYS A 1 10 ? 5.505 1.293 -17.003 1.00 0.00 11 LYS A O 3
ATOM 3284 N N . LYS A 1 11 ? 4.354 0.810 -18.879 1.00 0.00 12 LYS A N 3
ATOM 3285 C CA . LYS A 1 11 ? 5.453 0.071 -19.496 1.00 0.00 12 LYS A CA 3
ATOM 3286 C C . LYS A 1 11 ? 5.960 -1.019 -18.555 1.00 0.00 12 LYS A C 3
ATOM 3287 O O . LYS A 1 11 ? 5.601 -2.189 -18.694 1.00 0.00 12 LYS A O 3
ATOM 3306 N N . VAL A 1 12 ? 6.795 -0.630 -17.594 1.00 0.00 13 VAL A N 3
ATOM 3307 C CA . VAL A 1 12 ? 7.351 -1.577 -16.627 1.00 0.00 13 VAL A CA 3
ATOM 3308 C C . VAL A 1 12 ? 6.581 -1.503 -15.315 1.00 0.00 13 VAL A C 3
ATOM 3309 O O . VAL A 1 12 ? 6.465 -0.437 -14.707 1.00 0.00 13 VAL A O 3
ATOM 3322 N N . LYS A 1 13 ? 6.048 -2.644 -14.882 1.00 0.00 14 LYS A N 3
ATOM 3323 C CA . LYS A 1 13 ? 5.281 -2.716 -13.636 1.00 0.00 14 LYS A CA 3
ATOM 3324 C C . LYS A 1 13 ? 6.041 -3.524 -12.592 1.00 0.00 14 LYS A C 3
ATOM 3325 O O . LYS A 1 13 ? 5.470 -3.956 -11.589 1.00 0.00 14 LYS A O 3
ATOM 3344 N N . LYS A 1 14 ? 7.331 -3.728 -12.833 1.00 0.00 15 LYS A N 3
ATOM 3345 C CA . LYS A 1 14 ? 8.159 -4.488 -11.904 1.00 0.00 15 LYS A CA 3
ATOM 3346 C C . LYS A 1 14 ? 8.024 -3.937 -10.492 1.00 0.00 15 LYS A C 3
ATOM 3347 O O . LYS A 1 14 ? 7.412 -4.561 -9.627 1.00 0.00 15 LYS A O 3
ATOM 3366 N N . LEU A 1 15 ? 8.591 -2.755 -10.268 1.00 0.00 16 LEU A N 3
ATOM 3367 C CA . LEU A 1 15 ? 8.526 -2.119 -8.958 1.00 0.00 16 LEU A CA 3
ATOM 3368 C C . LEU A 1 15 ? 8.785 -3.143 -7.857 1.00 0.00 16 LEU A C 3
ATOM 3369 O O . LEU A 1 15 ? 9.218 -4.263 -8.128 1.00 0.00 16 LEU A O 3
ATOM 3385 N N . GLN A 1 16 ? 8.521 -2.751 -6.609 1.00 0.00 17 GLN A N 3
ATOM 3386 C CA . GLN A 1 16 ? 8.729 -3.642 -5.467 1.00 0.00 17 GLN A CA 3
ATOM 3387 C C . GLN A 1 16 ? 7.467 -3.718 -4.617 1.00 0.00 17 GLN A C 3
ATOM 3388 O O . GLN A 1 16 ? 7.103 -2.756 -3.939 1.00 0.00 17 GLN A O 3
ATOM 3402 N N . LYS A 1 17 ? 6.810 -4.868 -4.655 1.00 0.00 18 LYS A N 3
ATOM 3403 C CA . LYS A 1 17 ? 5.593 -5.067 -3.884 1.00 0.00 18 LYS A CA 3
ATOM 3404 C C . LYS A 1 17 ? 5.935 -5.341 -2.426 1.00 0.00 18 LYS A C 3
ATOM 3405 O O . LYS A 1 17 ? 6.877 -6.075 -2.126 1.00 0.00 18 LYS A O 3
ATOM 3424 N N . SER A 1 18 ? 5.164 -4.747 -1.522 1.00 0.00 19 SER A N 3
ATOM 3425 C CA . SER A 1 18 ? 5.386 -4.930 -0.090 1.00 0.00 19 SER A CA 3
ATOM 3426 C C . SER A 1 18 ? 4.057 -4.979 0.648 1.00 0.00 19 SER A C 3
ATOM 3427 O O . SER A 1 18 ? 3.121 -4.255 0.308 1.00 0.00 19 SER A O 3
ATOM 3435 N N . TYR A 1 19 ? 3.976 -5.839 1.660 1.00 0.00 20 TYR A N 3
ATOM 3436 C CA . TYR A 1 19 ? 2.750 -5.984 2.447 1.00 0.00 20 TYR A CA 3
ATOM 3437 C C . TYR A 1 19 ? 2.942 -5.399 3.839 1.00 0.00 20 TYR A C 3
ATOM 3438 O O . TYR A 1 19 ? 3.887 -5.750 4.546 1.00 0.00 20 TYR A O 3
ATOM 3456 N N . PHE A 1 20 ? 2.035 -4.507 4.232 1.00 0.00 21 PHE A N 3
ATOM 3457 C CA . PHE A 1 20 ? 2.099 -3.873 5.551 1.00 0.00 21 PHE A CA 3
ATOM 3458 C C . PHE A 1 20 ? 0.931 -4.336 6.410 1.00 0.00 21 PHE A C 3
ATOM 3459 O O . PHE A 1 20 ? -0.231 -4.188 6.029 1.00 0.00 21 PHE A O 3
ATOM 3476 N N . ASP A 1 21 ? 1.244 -4.903 7.571 1.00 0.00 22 ASP A N 3
ATOM 3477 C CA . ASP A 1 21 ? 0.213 -5.392 8.486 1.00 0.00 22 ASP A CA 3
ATOM 3478 C C . ASP A 1 21 ? -0.128 -4.325 9.513 1.00 0.00 22 ASP A C 3
ATOM 3479 O O . ASP A 1 21 ? 0.686 -4.002 10.381 1.00 0.00 22 ASP A O 3
ATOM 3488 N N . VAL A 1 22 ? -1.338 -3.777 9.416 1.00 0.00 23 VAL A N 3
ATOM 3489 C CA . VAL A 1 22 ? -1.785 -2.740 10.348 1.00 0.00 23 VAL A CA 3
ATOM 3490 C C . VAL A 1 22 ? -2.900 -3.280 11.234 1.00 0.00 23 VAL A C 3
ATOM 3491 O O . VAL A 1 22 ? -3.887 -3.830 10.743 1.00 0.00 23 VAL A O 3
ATOM 3504 N N . LEU A 1 23 ? -2.733 -3.127 12.545 1.00 0.00 24 LEU A N 3
ATOM 3505 C CA . LEU A 1 23 ? -3.731 -3.609 13.503 1.00 0.00 24 LEU A CA 3
ATOM 3506 C C . LEU A 1 23 ? -4.654 -2.475 13.932 1.00 0.00 24 LEU A C 3
ATOM 3507 O O . LEU A 1 23 ? -5.779 -2.711 14.377 1.00 0.00 24 LEU A O 3
ATOM 3523 N N . GLY A 1 24 ? -4.178 -1.242 13.793 1.00 0.00 25 GLY A N 3
ATOM 3524 C CA . GLY A 1 24 ? -4.979 -0.081 14.169 1.00 0.00 25 GLY A CA 3
ATOM 3525 C C . GLY A 1 24 ? -5.958 0.289 13.061 1.00 0.00 25 GLY A C 3
ATOM 3526 O O . GLY A 1 24 ? -6.259 1.464 12.851 1.00 0.00 25 GLY A O 3
ATOM 3530 N N . ILE A 1 25 ? -6.453 -0.723 12.349 1.00 0.00 26 ILE A N 3
ATOM 3531 C CA . ILE A 1 25 ? -7.402 -0.494 11.261 1.00 0.00 26 ILE A CA 3
ATOM 3532 C C . ILE A 1 25 ? -8.828 -0.517 11.795 1.00 0.00 26 ILE A C 3
ATOM 3533 O O . ILE A 1 25 ? -9.220 -1.436 12.514 1.00 0.00 26 ILE A O 3
ATOM 3549 N N . CYS A 1 26 ? -9.605 0.505 11.440 1.00 0.00 27 CYS A N 3
ATOM 3550 C CA . CYS A 1 26 ? -10.997 0.605 11.888 1.00 0.00 27 CYS A CA 3
ATOM 3551 C C . CYS A 1 26 ? -11.925 0.869 10.708 1.00 0.00 27 CYS A C 3
ATOM 3552 O O . CYS A 1 26 ? -11.681 1.764 9.900 1.00 0.00 27 CYS A O 3
ATOM 3559 N N . CYS A 1 27 ? -12.997 0.089 10.628 1.00 0.00 28 CYS A N 3
ATOM 3560 C CA . CYS A 1 27 ? -13.974 0.248 9.557 1.00 0.00 28 CYS A CA 3
ATOM 3561 C C . CYS A 1 27 ? -13.279 0.525 8.225 1.00 0.00 28 CYS A C 3
ATOM 3562 O O . CYS A 1 27 ? -12.076 0.298 8.082 1.00 0.00 28 CYS A O 3
ATOM 3569 N N . THR A 1 28 ? -14.041 1.019 7.251 1.00 0.00 29 THR A N 3
ATOM 3570 C CA . THR A 1 28 ? -13.494 1.330 5.926 1.00 0.00 29 THR A CA 3
ATOM 3571 C C . THR A 1 28 ? -13.485 2.838 5.698 1.00 0.00 29 THR A C 3
ATOM 3572 O O . THR A 1 28 ? -13.029 3.314 4.658 1.00 0.00 29 THR A O 3
ATOM 3583 N N . SER A 1 29 ? -13.988 3.585 6.675 1.00 0.00 30 SER A N 3
ATOM 3584 C CA . SER A 1 29 ? -14.030 5.039 6.565 1.00 0.00 30 SER A CA 3
ATOM 3585 C C . SER A 1 29 ? -12.633 5.628 6.726 1.00 0.00 30 SER A C 3
ATOM 3586 O O . SER A 1 29 ? -12.421 6.806 6.448 1.00 0.00 30 SER A O 3
ATOM 3594 N N . GLU A 1 30 ? -11.687 4.802 7.183 1.00 0.00 31 GLU A N 3
ATOM 3595 C CA . GLU A 1 30 ? -10.302 5.243 7.370 1.00 0.00 31 GLU A CA 3
ATOM 3596 C C . GLU A 1 30 ? -9.481 4.958 6.108 1.00 0.00 31 GLU A C 3
ATOM 3597 O O . GLU A 1 30 ? -8.263 5.126 6.104 1.00 0.00 31 GLU A O 3
ATOM 3609 N N . VAL A 1 31 ? -10.152 4.524 5.046 1.00 0.00 32 VAL A N 3
ATOM 3610 C CA . VAL A 1 31 ? -9.458 4.225 3.799 1.00 0.00 32 VAL A CA 3
ATOM 3611 C C . VAL A 1 31 ? -8.842 5.501 3.210 1.00 0.00 32 VAL A C 3
ATOM 3612 O O . VAL A 1 31 ? -7.722 5.466 2.697 1.00 0.00 32 VAL A O 3
ATOM 3625 N N . PRO A 1 32 ? -9.536 6.618 3.274 1.00 0.00 33 PRO A N 3
ATOM 3626 C CA . PRO A 1 32 ? -9.030 7.914 2.727 1.00 0.00 33 PRO A CA 3
ATOM 3627 C C . PRO A 1 32 ? -7.734 8.354 3.406 1.00 0.00 33 PRO A C 3
ATOM 3628 O O . PRO A 1 32 ? -6.798 8.809 2.750 1.00 0.00 33 PRO A O 3
ATOM 3639 N N . ILE A 1 33 ? -7.695 8.215 4.730 1.00 0.00 34 ILE A N 3
ATOM 3640 C CA . ILE A 1 33 ? -6.517 8.599 5.503 1.00 0.00 34 ILE A CA 3
ATOM 3641 C C . ILE A 1 33 ? -5.321 7.732 5.129 1.00 0.00 34 ILE A C 3
ATOM 3642 O O . ILE A 1 33 ? -4.208 8.230 4.968 1.00 0.00 34 ILE A O 3
ATOM 3658 N N . ILE A 1 34 ? -5.554 6.431 5.002 1.00 0.00 35 ILE A N 3
ATOM 3659 C CA . ILE A 1 34 ? -4.481 5.511 4.659 1.00 0.00 35 ILE A CA 3
ATOM 3660 C C . ILE A 1 34 ? -3.915 5.843 3.283 1.00 0.00 35 ILE A C 3
ATOM 3661 O O . ILE A 1 34 ? -2.703 5.878 3.097 1.00 0.00 35 ILE A O 3
ATOM 3677 N N . GLU A 1 35 ? -4.797 6.088 2.325 1.00 0.00 36 GLU A N 3
ATOM 3678 C CA . GLU A 1 35 ? -4.365 6.414 0.972 1.00 0.00 36 GLU A CA 3
ATOM 3679 C C . GLU A 1 35 ? -3.688 7.781 0.939 1.00 0.00 36 GLU A C 3
ATOM 3680 O O . GLU A 1 35 ? -2.761 8.008 0.162 1.00 0.00 36 GLU A O 3
ATOM 3692 N N . ASN A 1 36 ? -4.164 8.686 1.786 1.00 0.00 37 ASN A N 3
ATOM 3693 C CA . ASN A 1 36 ? -3.604 10.031 1.851 1.00 0.00 37 ASN A CA 3
ATOM 3694 C C . ASN A 1 36 ? -2.144 9.987 2.290 1.00 0.00 37 ASN A C 3
ATOM 3695 O O . ASN A 1 36 ? -1.320 10.764 1.810 1.00 0.00 37 ASN A O 3
ATOM 3706 N N . ILE A 1 37 ? -1.835 9.085 3.217 1.00 0.00 38 ILE A N 3
ATOM 3707 C CA . ILE A 1 37 ? -0.471 8.967 3.721 1.00 0.00 38 ILE A CA 3
ATOM 3708 C C . ILE A 1 37 ? 0.480 8.557 2.597 1.00 0.00 38 ILE A C 3
ATOM 3709 O O . ILE A 1 37 ? 1.567 9.116 2.459 1.00 0.00 38 ILE A O 3
ATOM 3725 N N . LEU A 1 38 ? 0.064 7.585 1.795 1.00 0.00 39 LEU A N 3
ATOM 3726 C CA . LEU A 1 38 ? 0.889 7.122 0.685 1.00 0.00 39 LEU A CA 3
ATOM 3727 C C . LEU A 1 38 ? 1.080 8.240 -0.337 1.00 0.00 39 LEU A C 3
ATOM 3728 O O . LEU A 1 38 ? 2.156 8.389 -0.914 1.00 0.00 39 LEU A O 3
ATOM 3744 N N . LYS A 1 39 ? 0.027 9.013 -0.561 1.00 0.00 40 LYS A N 3
ATOM 3745 C CA . LYS A 1 39 ? 0.088 10.107 -1.520 1.00 0.00 40 LYS A CA 3
ATOM 3746 C C . LYS A 1 39 ? 1.204 11.079 -1.152 1.00 0.00 40 LYS A C 3
ATOM 3747 O O . LYS A 1 39 ? 1.921 11.572 -2.023 1.00 0.00 40 LYS A O 3
ATOM 3766 N N . SER A 1 40 ? 1.346 11.353 0.139 1.00 0.00 41 SER A N 3
ATOM 3767 C CA . SER A 1 40 ? 2.382 12.271 0.601 1.00 0.00 41 SER A CA 3
ATOM 3768 C C . SER A 1 40 ? 3.765 11.747 0.228 1.00 0.00 41 SER A C 3
ATOM 3769 O O . SER A 1 40 ? 4.677 12.523 -0.062 1.00 0.00 41 SER A O 3
ATOM 3777 N N . LEU A 1 41 ? 3.914 10.428 0.241 1.00 0.00 42 LEU A N 3
ATOM 3778 C CA . LEU A 1 41 ? 5.193 9.809 -0.095 1.00 0.00 42 LEU A CA 3
ATOM 3779 C C . LEU A 1 41 ? 5.441 9.879 -1.596 1.00 0.00 42 LEU A C 3
ATOM 3780 O O . LEU A 1 41 ? 4.508 9.786 -2.395 1.00 0.00 42 LEU A O 3
ATOM 3796 N N . ASP A 1 42 ? 6.707 10.042 -1.975 1.00 0.00 43 ASP A N 3
ATOM 3797 C CA . ASP A 1 42 ? 7.081 10.126 -3.391 1.00 0.00 43 ASP A CA 3
ATOM 3798 C C . ASP A 1 42 ? 7.749 8.834 -3.844 1.00 0.00 43 ASP A C 3
ATOM 3799 O O . ASP A 1 42 ? 8.868 8.526 -3.433 1.00 0.00 43 ASP A O 3
ATOM 3808 N N . GLY A 1 43 ? 7.057 8.077 -4.696 1.00 0.00 44 GLY A N 3
ATOM 3809 C CA . GLY A 1 43 ? 7.593 6.815 -5.206 1.00 0.00 44 GLY A CA 3
ATOM 3810 C C . GLY A 1 43 ? 6.490 5.773 -5.339 1.00 0.00 44 GLY A C 3
ATOM 3811 O O . GLY A 1 43 ? 6.649 4.771 -6.037 1.00 0.00 44 GLY A O 3
ATOM 3815 N N . VAL A 1 44 ? 5.369 6.012 -4.666 1.00 0.00 45 VAL A N 3
ATOM 3816 C CA . VAL A 1 44 ? 4.247 5.084 -4.721 1.00 0.00 45 VAL A CA 3
ATOM 3817 C C . VAL A 1 44 ? 3.533 5.191 -6.063 1.00 0.00 45 VAL A C 3
ATOM 3818 O O . VAL A 1 44 ? 3.193 6.285 -6.515 1.00 0.00 45 VAL A O 3
ATOM 3831 N N . LYS A 1 45 ? 3.311 4.045 -6.696 1.00 0.00 46 LYS A N 3
ATOM 3832 C CA . LYS A 1 45 ? 2.635 4.001 -7.993 1.00 0.00 46 LYS A CA 3
ATOM 3833 C C . LYS A 1 45 ? 1.153 3.689 -7.812 1.00 0.00 46 LYS A C 3
ATOM 3834 O O . LYS A 1 45 ? 0.294 4.350 -8.394 1.00 0.00 46 LYS A O 3
ATOM 3853 N N . GLU A 1 46 ? 0.861 2.678 -7.001 1.00 0.00 47 GLU A N 3
ATOM 3854 C CA . GLU A 1 46 ? -0.521 2.287 -6.750 1.00 0.00 47 GLU A CA 3
ATOM 3855 C C . GLU A 1 46 ? -0.637 1.533 -5.430 1.00 0.00 47 GLU A C 3
ATOM 3856 O O . GLU A 1 46 ? 0.343 0.990 -4.923 1.00 0.00 47 GLU A O 3
ATOM 3868 N N . TYR A 1 47 ? -1.845 1.511 -4.883 1.00 0.00 48 TYR A N 3
ATOM 3869 C CA . TYR A 1 47 ? -2.096 0.825 -3.622 1.00 0.00 48 TYR A CA 3
ATOM 3870 C C . TYR A 1 47 ? -3.573 0.492 -3.472 1.00 0.00 48 TYR A C 3
ATOM 3871 O O . TYR A 1 47 ? -4.426 1.084 -4.133 1.00 0.00 48 TYR A O 3
ATOM 3889 N N . SER A 1 48 ? -3.865 -0.463 -2.593 1.00 0.00 49 SER A N 3
ATOM 3890 C CA . SER A 1 48 ? -5.245 -0.879 -2.349 1.00 0.00 49 SER A CA 3
ATOM 3891 C C . SER A 1 48 ? -5.433 -1.237 -0.879 1.00 0.00 49 SER A C 3
ATOM 3892 O O . SER A 1 48 ? -4.641 -1.988 -0.307 1.00 0.00 49 SER A O 3
ATOM 3900 N N . VAL A 1 49 ? -6.490 -0.702 -0.272 1.00 0.00 50 VAL A N 3
ATOM 3901 C CA . VAL A 1 49 ? -6.779 -0.973 1.134 1.00 0.00 50 VAL A CA 3
ATOM 3902 C C . VAL A 1 49 ? -7.851 -2.044 1.245 1.00 0.00 50 VAL A C 3
ATOM 3903 O O . VAL A 1 49 ? -8.990 -1.843 0.824 1.00 0.00 50 VAL A O 3
ATOM 3916 N N . ILE A 1 50 ? -7.484 -3.192 1.816 1.00 0.00 51 ILE A N 3
ATOM 3917 C CA . ILE A 1 50 ? -8.427 -4.299 1.978 1.00 0.00 51 ILE A CA 3
ATOM 3918 C C . ILE A 1 50 ? -8.697 -4.542 3.459 1.00 0.00 51 ILE A C 3
ATOM 3919 O O . ILE A 1 50 ? -7.905 -5.183 4.148 1.00 0.00 51 ILE A O 3
ATOM 3935 N N . VAL A 1 51 ? -9.822 -4.026 3.936 1.00 0.00 52 VAL A N 3
ATOM 3936 C CA . VAL A 1 51 ? -10.205 -4.195 5.333 1.00 0.00 52 VAL A CA 3
ATOM 3937 C C . VAL A 1 51 ? -10.704 -5.620 5.588 1.00 0.00 52 VAL A C 3
ATOM 3938 O O . VAL A 1 51 ? -10.417 -6.203 6.632 1.00 0.00 52 VAL A O 3
ATOM 3951 N N . PRO A 1 52 ? -11.456 -6.179 4.666 1.00 0.00 53 PRO A N 3
ATOM 3952 C CA . PRO A 1 52 ? -12.016 -7.557 4.815 1.00 0.00 53 PRO A CA 3
ATOM 3953 C C . PRO A 1 52 ? -10.931 -8.595 5.102 1.00 0.00 53 PRO A C 3
ATOM 3954 O O . PRO A 1 52 ? -11.145 -9.546 5.853 1.00 0.00 53 PRO A O 3
ATOM 3965 N N . SER A 1 53 ? -9.761 -8.401 4.491 1.00 0.00 54 SER A N 3
ATOM 3966 C CA . SER A 1 53 ? -8.630 -9.320 4.670 1.00 0.00 54 SER A CA 3
ATOM 3967 C C . SER A 1 53 ? -7.590 -8.716 5.611 1.00 0.00 54 SER A C 3
ATOM 3968 O O . SER A 1 53 ? -6.591 -9.355 5.942 1.00 0.00 54 SER A O 3
ATOM 3976 N N . ARG A 1 54 ? -7.830 -7.483 6.042 1.00 0.00 55 ARG A N 3
ATOM 3977 C CA . ARG A 1 54 ? -6.908 -6.805 6.946 1.00 0.00 55 ARG A CA 3
ATOM 3978 C C . ARG A 1 54 ? -5.495 -6.810 6.377 1.00 0.00 55 ARG A C 3
ATOM 3979 O O . ARG A 1 54 ? -4.522 -7.025 7.101 1.00 0.00 55 ARG A O 3
ATOM 4000 N N . THR A 1 55 ? -5.388 -6.578 5.071 1.00 0.00 56 THR A N 3
ATOM 4001 C CA . THR A 1 55 ? -4.088 -6.557 4.396 1.00 0.00 56 THR A CA 3
ATOM 4002 C C . THR A 1 55 ? -3.947 -5.292 3.561 1.00 0.00 56 THR A C 3
ATOM 4003 O O . THR A 1 55 ? -4.905 -4.844 2.929 1.00 0.00 56 THR A O 3
ATOM 4014 N N . VAL A 1 56 ? -2.745 -4.717 3.560 1.00 0.00 57 VAL A N 3
ATOM 4015 C CA . VAL A 1 56 ? -2.478 -3.496 2.795 1.00 0.00 57 VAL A CA 3
ATOM 4016 C C . VAL A 1 56 ? -1.425 -3.770 1.729 1.00 0.00 57 VAL A C 3
ATOM 4017 O O . VAL A 1 56 ? -0.372 -4.343 2.013 1.00 0.00 57 VAL A O 3
ATOM 4030 N N . ILE A 1 57 ? -1.719 -3.360 0.496 1.00 0.00 58 ILE A N 3
ATOM 4031 C CA . ILE A 1 57 ? -0.796 -3.563 -0.622 1.00 0.00 58 ILE A CA 3
ATOM 4032 C C . ILE A 1 57 ? -0.449 -2.231 -1.271 1.00 0.00 58 ILE A C 3
ATOM 4033 O O . ILE A 1 57 ? -1.331 -1.438 -1.599 1.00 0.00 58 ILE A O 3
ATOM 4049 N N . VAL A 1 58 ? 0.845 -1.994 -1.460 1.00 0.00 59 VAL A N 3
ATOM 4050 C CA . VAL A 1 58 ? 1.313 -0.756 -2.081 1.00 0.00 59 VAL A CA 3
ATOM 4051 C C . VAL A 1 58 ? 2.526 -1.028 -2.955 1.00 0.00 59 VAL A C 3
ATOM 4052 O O . VAL A 1 58 ? 3.462 -1.715 -2.542 1.00 0.00 59 VAL A O 3
ATOM 4065 N N . VAL A 1 59 ? 2.508 -0.475 -4.165 1.00 0.00 60 VAL A N 3
ATOM 4066 C CA . VAL A 1 59 ? 3.618 -0.647 -5.104 1.00 0.00 60 VAL A CA 3
ATOM 4067 C C . VAL A 1 59 ? 4.435 0.634 -5.175 1.00 0.00 60 VAL A C 3
ATOM 4068 O O . VAL A 1 59 ? 3.895 1.721 -5.384 1.00 0.00 60 VAL A O 3
ATOM 4081 N N . HIS A 1 60 ? 5.742 0.503 -4.983 1.00 0.00 61 HIS A N 3
ATOM 4082 C CA . HIS A 1 60 ? 6.635 1.656 -5.012 1.00 0.00 61 HIS A CA 3
ATOM 4083 C C . HIS A 1 60 ? 8.047 1.234 -5.408 1.00 0.00 61 HIS A C 3
ATOM 4084 O O . HIS A 1 60 ? 8.393 0.057 -5.342 1.00 0.00 61 HIS A O 3
ATOM 4099 N N . ASP A 1 61 ? 8.855 2.208 -5.807 1.00 0.00 62 ASP A N 3
ATOM 4100 C CA . ASP A 1 61 ? 10.233 1.933 -6.197 1.00 0.00 62 ASP A CA 3
ATOM 4101 C C . ASP A 1 61 ? 11.109 1.804 -4.959 1.00 0.00 62 ASP A C 3
ATOM 4102 O O . ASP A 1 61 ? 11.236 2.743 -4.179 1.00 0.00 62 ASP A O 3
ATOM 4111 N N . SER A 1 62 ? 11.711 0.635 -4.783 1.00 0.00 63 SER A N 3
ATOM 4112 C CA . SER A 1 62 ? 12.568 0.400 -3.629 1.00 0.00 63 SER A CA 3
ATOM 4113 C C . SER A 1 62 ? 13.713 1.402 -3.596 1.00 0.00 63 SER A C 3
ATOM 4114 O O . SER A 1 62 ? 14.053 1.933 -2.537 1.00 0.00 63 SER A O 3
ATOM 4122 N N . LEU A 1 63 ? 14.317 1.647 -4.750 1.00 0.00 64 LEU A N 3
ATOM 4123 C CA . LEU A 1 63 ? 15.434 2.578 -4.821 1.00 0.00 64 LEU A CA 3
ATOM 4124 C C . LEU A 1 63 ? 14.992 3.981 -4.404 1.00 0.00 64 LEU A C 3
ATOM 4125 O O . LEU A 1 63 ? 15.603 4.602 -3.538 1.00 0.00 64 LEU A O 3
ATOM 4141 N N . LEU A 1 64 ? 13.933 4.482 -5.033 1.00 0.00 65 LEU A N 3
ATOM 4142 C CA . LEU A 1 64 ? 13.448 5.821 -4.723 1.00 0.00 65 LEU A CA 3
ATOM 4143 C C . LEU A 1 64 ? 12.972 5.899 -3.276 1.00 0.00 65 LEU A C 3
ATOM 4144 O O . LEU A 1 64 ? 13.302 6.833 -2.549 1.00 0.00 65 LEU A O 3
ATOM 4160 N N . ILE A 1 65 ? 12.195 4.905 -2.856 1.00 0.00 66 ILE A N 3
ATOM 4161 C CA . ILE A 1 65 ? 11.677 4.867 -1.492 1.00 0.00 66 ILE A CA 3
ATOM 4162 C C . ILE A 1 65 ? 11.620 3.431 -0.992 1.00 0.00 66 ILE A C 3
ATOM 4163 O O . ILE A 1 65 ? 11.250 2.522 -1.735 1.00 0.00 66 ILE A O 3
ATOM 4179 N N . SER A 1 66 ? 11.995 3.230 0.267 1.00 0.00 67 SER A N 3
ATOM 4180 C CA . SER A 1 66 ? 11.992 1.891 0.852 1.00 0.00 67 SER A CA 3
ATOM 4181 C C . SER A 1 66 ? 10.740 1.676 1.716 1.00 0.00 67 SER A C 3
ATOM 4182 O O . SER A 1 66 ? 10.081 2.638 2.114 1.00 0.00 67 SER A O 3
ATOM 4190 N N . PRO A 1 67 ? 10.410 0.440 2.022 1.00 0.00 68 PRO A N 3
ATOM 4191 C CA . PRO A 1 67 ? 9.222 0.115 2.873 1.00 0.00 68 PRO A CA 3
ATOM 4192 C C . PRO A 1 67 ? 9.265 0.830 4.224 1.00 0.00 68 PRO A C 3
ATOM 4193 O O . PRO A 1 67 ? 8.226 1.180 4.785 1.00 0.00 68 PRO A O 3
ATOM 4204 N N . PHE A 1 68 ? 10.472 1.023 4.745 1.00 0.00 69 PHE A N 3
ATOM 4205 C CA . PHE A 1 68 ? 10.641 1.676 6.038 1.00 0.00 69 PHE A CA 3
ATOM 4206 C C . PHE A 1 68 ? 9.990 3.053 6.037 1.00 0.00 69 PHE A C 3
ATOM 4207 O O . PHE A 1 68 ? 9.400 3.471 7.032 1.00 0.00 69 PHE A O 3
ATOM 4224 N N . GLN A 1 69 ? 10.100 3.755 4.917 1.00 0.00 70 GLN A N 3
ATOM 4225 C CA . GLN A 1 69 ? 9.517 5.081 4.806 1.00 0.00 70 GLN A CA 3
ATOM 4226 C C . GLN A 1 69 ? 7.995 4.998 4.890 1.00 0.00 70 GLN A C 3
ATOM 4227 O O . GLN A 1 69 ? 7.356 5.814 5.554 1.00 0.00 70 GLN A O 3
ATOM 4241 N N . ILE A 1 70 ? 7.423 4.008 4.213 1.00 0.00 71 ILE A N 3
ATOM 4242 C CA . ILE A 1 70 ? 5.974 3.831 4.221 1.00 0.00 71 ILE A CA 3
ATOM 4243 C C . ILE A 1 70 ? 5.486 3.494 5.625 1.00 0.00 71 ILE A C 3
ATOM 4244 O O . ILE A 1 70 ? 4.485 4.036 6.092 1.00 0.00 71 ILE A O 3
ATOM 4260 N N . ALA A 1 71 ? 6.200 2.596 6.295 1.00 0.00 72 ALA A N 3
ATOM 4261 C CA . ALA A 1 71 ? 5.826 2.194 7.645 1.00 0.00 72 ALA A CA 3
ATOM 4262 C C . ALA A 1 71 ? 5.921 3.374 8.603 1.00 0.00 72 ALA A C 3
ATOM 4263 O O . ALA A 1 71 ? 5.067 3.551 9.472 1.00 0.00 72 ALA A O 3
ATOM 4270 N N . LYS A 1 72 ? 6.964 4.177 8.439 1.00 0.00 73 LYS A N 3
ATOM 4271 C CA . LYS A 1 72 ? 7.162 5.336 9.297 1.00 0.00 73 LYS A CA 3
ATOM 4272 C C . LYS A 1 72 ? 6.026 6.336 9.111 1.00 0.00 73 LYS A C 3
ATOM 4273 O O . LYS A 1 72 ? 5.556 6.944 10.072 1.00 0.00 73 LYS A O 3
ATOM 4292 N N . ALA A 1 73 ? 5.591 6.503 7.866 1.00 0.00 74 ALA A N 3
ATOM 4293 C CA . ALA A 1 73 ? 4.510 7.433 7.564 1.00 0.00 74 ALA A CA 3
ATOM 4294 C C . ALA A 1 73 ? 3.211 6.983 8.231 1.00 0.00 74 ALA A C 3
ATOM 4295 O O . ALA A 1 73 ? 2.452 7.799 8.748 1.00 0.00 74 ALA A O 3
ATOM 4302 N N . LEU A 1 74 ? 2.971 5.678 8.217 1.00 0.00 75 LEU A N 3
ATOM 4303 C CA . LEU A 1 74 ? 1.770 5.118 8.823 1.00 0.00 75 LEU A CA 3
ATOM 4304 C C . LEU A 1 74 ? 1.791 5.322 10.334 1.00 0.00 75 LEU A C 3
ATOM 4305 O O . LEU A 1 74 ? 0.749 5.532 10.958 1.00 0.00 75 LEU A O 3
ATOM 4321 N N . ASN A 1 75 ? 2.982 5.257 10.916 1.00 0.00 76 ASN A N 3
ATOM 4322 C CA . ASN A 1 75 ? 3.131 5.433 12.356 1.00 0.00 76 ASN A CA 3
ATOM 4323 C C . ASN A 1 75 ? 2.656 6.821 12.779 1.00 0.00 76 ASN A C 3
ATOM 4324 O O . ASN A 1 75 ? 2.089 6.991 13.858 1.00 0.00 76 ASN A O 3
ATOM 4335 N N . GLU A 1 76 ? 2.898 7.810 11.926 1.00 0.00 77 GLU A N 3
ATOM 4336 C CA . GLU A 1 76 ? 2.493 9.181 12.226 1.00 0.00 77 GLU A CA 3
ATOM 4337 C C . GLU A 1 76 ? 1.016 9.231 12.609 1.00 0.00 77 GLU A C 3
ATOM 4338 O O . GLU A 1 76 ? 0.623 9.977 13.507 1.00 0.00 77 GLU A O 3
ATOM 4350 N N . ALA A 1 77 ? 0.202 8.432 11.925 1.00 0.00 78 ALA A N 3
ATOM 4351 C CA . ALA A 1 77 ? -1.230 8.395 12.208 1.00 0.00 78 ALA A CA 3
ATOM 4352 C C . ALA A 1 77 ? -1.486 7.773 13.582 1.00 0.00 78 ALA A C 3
ATOM 4353 O O . ALA A 1 77 ? -2.589 7.871 14.118 1.00 0.00 78 ALA A O 3
ATOM 4360 N N . ARG A 1 78 ? -0.459 7.144 14.145 1.00 0.00 79 ARG A N 3
ATOM 4361 C CA . ARG A 1 78 ? -0.577 6.521 15.460 1.00 0.00 79 ARG A CA 3
ATOM 4362 C C . ARG A 1 78 ? -1.612 5.401 15.432 1.00 0.00 79 ARG A C 3
ATOM 4363 O O . ARG A 1 78 ? -2.525 5.358 16.258 1.00 0.00 79 ARG A O 3
ATOM 4384 N N . LEU A 1 79 ? -1.474 4.494 14.466 1.00 0.00 80 LEU A N 3
ATOM 4385 C CA . LEU A 1 79 ? -2.407 3.371 14.326 1.00 0.00 80 LEU A CA 3
ATOM 4386 C C . LEU A 1 79 ? -1.637 2.049 14.307 1.00 0.00 80 LEU A C 3
ATOM 4387 O O . LEU A 1 79 ? -2.110 1.055 13.760 1.00 0.00 80 LEU A O 3
ATOM 4403 N N . GLU A 1 80 ? -0.452 2.047 14.901 1.00 0.00 81 GLU A N 3
ATOM 4404 C CA . GLU A 1 80 ? 0.367 0.841 14.942 1.00 0.00 81 GLU A CA 3
ATOM 4405 C C . GLU A 1 80 ? 0.434 0.188 13.565 1.00 0.00 81 GLU A C 3
ATOM 4406 O O . GLU A 1 80 ? -0.488 -0.515 13.153 1.00 0.00 81 GLU A O 3
ATOM 4418 N N . ALA A 1 81 ? 1.535 0.422 12.857 1.00 0.00 82 ALA A N 3
ATOM 4419 C CA . ALA A 1 81 ? 1.722 -0.148 11.520 1.00 0.00 82 ALA A CA 3
ATOM 4420 C C . ALA A 1 81 ? 3.155 -0.631 11.342 1.00 0.00 82 ALA A C 3
ATOM 4421 O O . ALA A 1 81 ? 4.102 0.029 11.769 1.00 0.00 82 ALA A O 3
ATOM 4428 N N . ASN A 1 82 ? 3.305 -1.790 10.709 1.00 0.00 83 ASN A N 3
ATOM 4429 C CA . ASN A 1 82 ? 4.625 -2.363 10.476 1.00 0.00 83 ASN A CA 3
ATOM 4430 C C . ASN A 1 82 ? 4.601 -3.287 9.263 1.00 0.00 83 ASN A C 3
ATOM 4431 O O . ASN A 1 82 ? 3.536 -3.623 8.748 1.00 0.00 83 ASN A O 3
ATOM 4442 N N . VAL A 1 83 ? 5.784 -3.698 8.812 1.00 0.00 84 VAL A N 3
ATOM 4443 C CA . VAL A 1 83 ? 5.884 -4.585 7.659 1.00 0.00 84 VAL A CA 3
ATOM 4444 C C . VAL A 1 83 ? 5.679 -6.031 8.086 1.00 0.00 84 VAL A C 3
ATOM 4445 O O . VAL A 1 83 ? 6.354 -6.518 8.994 1.00 0.00 84 VAL A O 3
ATOM 4458 N N . ARG A 1 84 ? 4.744 -6.711 7.424 1.00 0.00 85 ARG A N 3
ATOM 4459 C CA . ARG A 1 84 ? 4.443 -8.107 7.736 1.00 0.00 85 ARG A CA 3
ATOM 4460 C C . ARG A 1 84 ? 4.550 -8.369 9.239 1.00 0.00 85 ARG A C 3
ATOM 4461 O O . ARG A 1 84 ? 3.574 -8.226 9.974 1.00 0.00 85 ARG A O 3
ATOM 4482 N N . VAL A 1 85 ? 5.742 -8.747 9.687 1.00 0.00 86 VAL A N 3
ATOM 4483 C CA . VAL A 1 85 ? 5.969 -9.021 11.099 1.00 0.00 86 VAL A CA 3
ATOM 4484 C C . VAL A 1 85 ? 6.169 -7.717 11.861 1.00 0.00 86 VAL A C 3
ATOM 4485 O O . VAL A 1 85 ? 6.925 -6.846 11.432 1.00 0.00 86 VAL A O 3
ATOM 4498 N N . ASN A 1 86 ? 5.488 -7.590 12.997 1.00 0.00 87 ASN A N 3
ATOM 4499 C CA . ASN A 1 86 ? 5.600 -6.387 13.818 1.00 0.00 87 ASN A CA 3
ATOM 4500 C C . ASN A 1 86 ? 6.727 -6.537 14.832 1.00 0.00 87 ASN A C 3
ATOM 4501 O O . ASN A 1 86 ? 6.803 -7.534 15.550 1.00 0.00 87 ASN A O 3
ATOM 4512 N N . GLY A 1 87 ? 7.605 -5.539 14.885 1.00 0.00 88 GLY A N 3
ATOM 4513 C CA . GLY A 1 87 ? 8.729 -5.567 15.815 1.00 0.00 88 GLY A CA 3
ATOM 4514 C C . GLY A 1 87 ? 8.329 -4.999 17.170 1.00 0.00 88 GLY A C 3
ATOM 4515 O O . GLY A 1 87 ? 7.676 -3.957 17.249 1.00 0.00 88 GLY A O 3
ATOM 4519 N N . GLU A 1 88 ? 8.723 -5.687 18.236 1.00 0.00 89 GLU A N 3
ATOM 4520 C CA . GLU A 1 88 ? 8.400 -5.238 19.584 1.00 0.00 89 GLU A CA 3
ATOM 4521 C C . GLU A 1 88 ? 9.188 -3.981 19.933 1.00 0.00 89 GLU A C 3
ATOM 4522 O O . GLU A 1 88 ? 10.390 -3.902 19.682 1.00 0.00 89 GLU A O 3
ATOM 4534 N N . THR A 1 89 ? 8.503 -3.000 20.513 1.00 0.00 90 THR A N 3
ATOM 4535 C CA . THR A 1 89 ? 9.153 -1.750 20.895 1.00 0.00 90 THR A CA 3
ATOM 4536 C C . THR A 1 89 ? 9.824 -1.891 22.257 1.00 0.00 90 THR A C 3
ATOM 4537 O O . THR A 1 89 ? 9.522 -2.810 23.017 1.00 0.00 90 THR A O 3
ATOM 4548 N N . SER A 1 90 ? 10.735 -0.970 22.558 1.00 0.00 91 SER A N 3
ATOM 4549 C CA . SER A 1 90 ? 11.448 -0.994 23.833 1.00 0.00 91 SER A CA 3
ATOM 4550 C C . SER A 1 90 ? 10.605 -0.343 24.927 1.00 0.00 91 SER A C 3
ATOM 4551 O O . SER A 1 90 ? 9.678 0.413 24.642 1.00 0.00 91 SER A O 3
ATOM 4559 N N . PHE A 1 91 ? 10.941 -0.641 26.179 1.00 0.00 92 PHE A N 3
ATOM 4560 C CA . PHE A 1 91 ? 10.212 -0.082 27.314 1.00 0.00 92 PHE A CA 3
ATOM 4561 C C . PHE A 1 91 ? 8.719 -0.360 27.189 1.00 0.00 92 PHE A C 3
ATOM 4562 O O . PHE A 1 91 ? 8.203 -1.295 27.799 1.00 0.00 92 PHE A O 3
ATOM 4579 N N . LYS A 1 92 ? 8.034 0.461 26.395 1.00 0.00 93 LYS A N 3
ATOM 4580 C CA . LYS A 1 92 ? 6.600 0.297 26.191 1.00 0.00 93 LYS A CA 3
ATOM 4581 C C . LYS A 1 92 ? 5.830 0.707 27.444 1.00 0.00 93 LYS A C 3
ATOM 4582 O O . LYS A 1 92 ? 4.700 0.266 27.660 1.00 0.00 93 LYS A O 3
ATOM 4601 N N . ASN A 1 93 ? 6.443 1.548 28.266 1.00 0.00 94 ASN A N 3
ATOM 4602 C CA . ASN A 1 93 ? 5.795 1.996 29.488 1.00 0.00 94 ASN A CA 3
ATOM 4603 C C . ASN A 1 93 ? 4.515 2.763 29.170 1.00 0.00 94 ASN A C 3
ATOM 4604 O O . ASN A 1 93 ? 3.457 2.481 29.733 1.00 0.00 94 ASN A O 3
ATOM 4615 N N . LYS A 1 94 ? 4.619 3.727 28.263 1.00 0.00 95 LYS A N 3
ATOM 4616 C CA . LYS A 1 94 ? 3.459 4.522 27.877 1.00 0.00 95 LYS A CA 3
ATOM 4617 C C . LYS A 1 94 ? 2.453 3.672 27.107 1.00 0.00 95 LYS A C 3
ATOM 4618 O O . LYS A 1 94 ? 1.250 3.734 27.360 1.00 0.00 95 LYS A O 3
ATOM 4637 N N . TRP A 1 95 ? 2.956 2.881 26.163 1.00 0.00 96 TRP A N 3
ATOM 4638 C CA . TRP A 1 95 ? 2.095 2.024 25.355 1.00 0.00 96 TRP A CA 3
ATOM 4639 C C . TRP A 1 95 ? 2.933 1.104 24.474 1.00 0.00 96 TRP A C 3
ATOM 4640 O O . TRP A 1 95 ? 2.486 0.001 24.209 1.00 0.00 96 TRP A O 3
ATOM 4666 N N . ALA A 1 1 ? 33.396 -8.075 17.971 1.00 0.00 2 ALA A N 4
ATOM 4667 C CA . ALA A 1 1 ? 33.860 -7.498 16.677 1.00 0.00 2 ALA A CA 4
ATOM 4668 C C . ALA A 1 1 ? 32.651 -7.180 15.805 1.00 0.00 2 ALA A C 4
ATOM 4669 O O . ALA A 1 1 ? 31.870 -8.068 15.460 1.00 0.00 2 ALA A O 4
ATOM 4678 N N . LEU A 1 2 ? 32.505 -5.909 15.453 1.00 0.00 3 LEU A N 4
ATOM 4679 C CA . LEU A 1 2 ? 31.387 -5.481 14.621 1.00 0.00 3 LEU A CA 4
ATOM 4680 C C . LEU A 1 2 ? 31.652 -5.816 13.157 1.00 0.00 3 LEU A C 4
ATOM 4681 O O . LEU A 1 2 ? 32.772 -5.675 12.668 1.00 0.00 3 LEU A O 4
ATOM 4697 N N . GLN A 1 3 ? 30.609 -6.259 12.467 1.00 0.00 4 GLN A N 4
ATOM 4698 C CA . GLN A 1 3 ? 30.722 -6.616 11.058 1.00 0.00 4 GLN A CA 4
ATOM 4699 C C . GLN A 1 3 ? 29.426 -6.303 10.323 1.00 0.00 4 GLN A C 4
ATOM 4700 O O . GLN A 1 3 ? 28.348 -6.290 10.919 1.00 0.00 4 GLN A O 4
ATOM 4714 N N . ASN A 1 4 ? 29.540 -6.055 9.021 1.00 0.00 5 ASN A N 4
ATOM 4715 C CA . ASN A 1 4 ? 28.374 -5.744 8.194 1.00 0.00 5 ASN A CA 4
ATOM 4716 C C . ASN A 1 4 ? 28.506 -6.394 6.822 1.00 0.00 5 ASN A C 4
ATOM 4717 O O . ASN A 1 4 ? 29.531 -6.257 6.154 1.00 0.00 5 ASN A O 4
ATOM 4728 N N . LYS A 1 5 ? 27.458 -7.102 6.406 1.00 0.00 6 LYS A N 4
ATOM 4729 C CA . LYS A 1 5 ? 27.454 -7.775 5.108 1.00 0.00 6 LYS A CA 4
ATOM 4730 C C . LYS A 1 5 ? 26.094 -7.632 4.434 1.00 0.00 6 LYS A C 4
ATOM 4731 O O . LYS A 1 5 ? 25.981 -7.731 3.212 1.00 0.00 6 LYS A O 4
ATOM 4750 N N . GLU A 1 6 ? 25.062 -7.406 5.239 1.00 0.00 7 GLU A N 4
ATOM 4751 C CA . GLU A 1 6 ? 23.712 -7.254 4.711 1.00 0.00 7 GLU A CA 4
ATOM 4752 C C . GLU A 1 6 ? 23.597 -5.967 3.900 1.00 0.00 7 GLU A C 4
ATOM 4753 O O . GLU A 1 6 ? 22.899 -5.918 2.889 1.00 0.00 7 GLU A O 4
ATOM 4765 N N . GLU A 1 7 ? 24.285 -4.926 4.358 1.00 0.00 8 GLU A N 4
ATOM 4766 C CA . GLU A 1 7 ? 24.254 -3.639 3.672 1.00 0.00 8 GLU A CA 4
ATOM 4767 C C . GLU A 1 7 ? 24.908 -3.748 2.299 1.00 0.00 8 GLU A C 4
ATOM 4768 O O . GLU A 1 7 ? 24.512 -3.063 1.356 1.00 0.00 8 GLU A O 4
ATOM 4780 N N . GLU A 1 8 ? 25.913 -4.611 2.195 1.00 0.00 9 GLU A N 4
ATOM 4781 C CA . GLU A 1 8 ? 26.620 -4.796 0.933 1.00 0.00 9 GLU A CA 4
ATOM 4782 C C . GLU A 1 8 ? 25.646 -5.210 -0.165 1.00 0.00 9 GLU A C 4
ATOM 4783 O O . GLU A 1 8 ? 25.796 -4.813 -1.320 1.00 0.00 9 GLU A O 4
ATOM 4795 N N . LYS A 1 9 ? 24.649 -6.005 0.202 1.00 0.00 10 LYS A N 4
ATOM 4796 C CA . LYS A 1 9 ? 23.659 -6.461 -0.765 1.00 0.00 10 LYS A CA 4
ATOM 4797 C C . LYS A 1 9 ? 22.639 -5.363 -1.045 1.00 0.00 10 LYS A C 4
ATOM 4798 O O . LYS A 1 9 ? 21.762 -5.092 -0.222 1.00 0.00 10 LYS A O 4
ATOM 4817 N N . LYS A 1 10 ? 22.760 -4.732 -2.209 1.00 0.00 11 LYS A N 4
ATOM 4818 C CA . LYS A 1 10 ? 21.841 -3.664 -2.587 1.00 0.00 11 LYS A CA 4
ATOM 4819 C C . LYS A 1 10 ? 20.420 -4.194 -2.730 1.00 0.00 11 LYS A C 4
ATOM 4820 O O . LYS A 1 10 ? 19.467 -3.575 -2.257 1.00 0.00 11 LYS A O 4
ATOM 4839 N N . LYS A 1 11 ? 20.284 -5.343 -3.383 1.00 0.00 12 LYS A N 4
ATOM 4840 C CA . LYS A 1 11 ? 18.968 -5.947 -3.580 1.00 0.00 12 LYS A CA 4
ATOM 4841 C C . LYS A 1 11 ? 17.938 -4.893 -3.963 1.00 0.00 12 LYS A C 4
ATOM 4842 O O . LYS A 1 11 ? 16.832 -4.865 -3.421 1.00 0.00 12 LYS A O 4
ATOM 4861 N N . VAL A 1 12 ? 18.309 -4.027 -4.900 1.00 0.00 13 VAL A N 4
ATOM 4862 C CA . VAL A 1 12 ? 17.417 -2.967 -5.359 1.00 0.00 13 VAL A CA 4
ATOM 4863 C C . VAL A 1 12 ? 16.857 -3.312 -6.735 1.00 0.00 13 VAL A C 4
ATOM 4864 O O . VAL A 1 12 ? 17.602 -3.650 -7.653 1.00 0.00 13 VAL A O 4
ATOM 4877 N N . LYS A 1 13 ? 15.537 -3.225 -6.861 1.00 0.00 14 LYS A N 4
ATOM 4878 C CA . LYS A 1 13 ? 14.862 -3.527 -8.119 1.00 0.00 14 LYS A CA 4
ATOM 4879 C C . LYS A 1 13 ? 13.715 -2.558 -8.350 1.00 0.00 14 LYS A C 4
ATOM 4880 O O . LYS A 1 13 ? 13.408 -1.727 -7.494 1.00 0.00 14 LYS A O 4
ATOM 4899 N N . LYS A 1 14 ? 13.088 -2.666 -9.510 1.00 0.00 15 LYS A N 4
ATOM 4900 C CA . LYS A 1 14 ? 11.979 -1.789 -9.849 1.00 0.00 15 LYS A CA 4
ATOM 4901 C C . LYS A 1 14 ? 10.878 -1.885 -8.793 1.00 0.00 15 LYS A C 4
ATOM 4902 O O . LYS A 1 14 ? 11.118 -2.310 -7.662 1.00 0.00 15 LYS A O 4
ATOM 4921 N N . LEU A 1 15 ? 9.665 -1.493 -9.180 1.00 0.00 16 LEU A N 4
ATOM 4922 C CA . LEU A 1 15 ? 8.525 -1.540 -8.270 1.00 0.00 16 LEU A CA 4
ATOM 4923 C C . LEU A 1 15 ? 8.552 -2.829 -7.461 1.00 0.00 16 LEU A C 4
ATOM 4924 O O . LEU A 1 15 ? 8.370 -3.919 -8.004 1.00 0.00 16 LEU A O 4
ATOM 4940 N N . GLN A 1 16 ? 8.782 -2.694 -6.158 1.00 0.00 17 GLN A N 4
ATOM 4941 C CA . GLN A 1 16 ? 8.833 -3.850 -5.271 1.00 0.00 17 GLN A CA 4
ATOM 4942 C C . GLN A 1 16 ? 7.604 -3.868 -4.372 1.00 0.00 17 GLN A C 4
ATOM 4943 O O . GLN A 1 16 ? 7.398 -2.961 -3.564 1.00 0.00 17 GLN A O 4
ATOM 4957 N N . LYS A 1 17 ? 6.796 -4.909 -4.516 1.00 0.00 18 LYS A N 4
ATOM 4958 C CA . LYS A 1 17 ? 5.591 -5.047 -3.710 1.00 0.00 18 LYS A CA 4
ATOM 4959 C C . LYS A 1 17 ? 5.945 -5.559 -2.319 1.00 0.00 18 LYS A C 4
ATOM 4960 O O . LYS A 1 17 ? 6.758 -6.470 -2.173 1.00 0.00 18 LYS A O 4
ATOM 4979 N N . SER A 1 18 ? 5.327 -4.966 -1.300 1.00 0.00 19 SER A N 4
ATOM 4980 C CA . SER A 1 18 ? 5.578 -5.363 0.085 1.00 0.00 19 SER A CA 4
ATOM 4981 C C . SER A 1 18 ? 4.269 -5.437 0.860 1.00 0.00 19 SER A C 4
ATOM 4982 O O . SER A 1 18 ? 3.302 -4.746 0.534 1.00 0.00 19 SER A O 4
ATOM 4990 N N . TYR A 1 19 ? 4.242 -6.277 1.894 1.00 0.00 20 TYR A N 4
ATOM 4991 C CA . TYR A 1 19 ? 3.048 -6.435 2.722 1.00 0.00 20 TYR A CA 4
ATOM 4992 C C . TYR A 1 19 ? 3.234 -5.711 4.048 1.00 0.00 20 TYR A C 4
ATOM 4993 O O . TYR A 1 19 ? 4.198 -5.958 4.772 1.00 0.00 20 TYR A O 4
ATOM 5011 N N . PHE A 1 20 ? 2.303 -4.811 4.360 1.00 0.00 21 PHE A N 4
ATOM 5012 C CA . PHE A 1 20 ? 2.358 -4.043 5.603 1.00 0.00 21 PHE A CA 4
ATOM 5013 C C . PHE A 1 20 ? 1.218 -4.453 6.527 1.00 0.00 21 PHE A C 4
ATOM 5014 O O . PHE A 1 20 ? 0.044 -4.330 6.175 1.00 0.00 21 PHE A O 4
ATOM 5031 N N . ASP A 1 21 ? 1.571 -4.936 7.715 1.00 0.00 22 ASP A N 4
ATOM 5032 C CA . ASP A 1 21 ? 0.574 -5.356 8.695 1.00 0.00 22 ASP A CA 4
ATOM 5033 C C . ASP A 1 21 ? 0.183 -4.187 9.588 1.00 0.00 22 ASP A C 4
ATOM 5034 O O . ASP A 1 21 ? 1.002 -3.680 10.355 1.00 0.00 22 ASP A O 4
ATOM 5043 N N . VAL A 1 22 ? -1.075 -3.761 9.484 1.00 0.00 23 VAL A N 4
ATOM 5044 C CA . VAL A 1 22 ? -1.576 -2.646 10.286 1.00 0.00 23 VAL A CA 4
ATOM 5045 C C . VAL A 1 22 ? -2.548 -3.152 11.342 1.00 0.00 23 VAL A C 4
ATOM 5046 O O . VAL A 1 22 ? -3.513 -3.853 11.034 1.00 0.00 23 VAL A O 4
ATOM 5059 N N . LEU A 1 23 ? -2.285 -2.791 12.593 1.00 0.00 24 LEU A N 4
ATOM 5060 C CA . LEU A 1 23 ? -3.141 -3.208 13.702 1.00 0.00 24 LEU A CA 4
ATOM 5061 C C . LEU A 1 23 ? -3.967 -2.032 14.214 1.00 0.00 24 LEU A C 4
ATOM 5062 O O . LEU A 1 23 ? -5.093 -2.210 14.679 1.00 0.00 24 LEU A O 4
ATOM 5078 N N . GLY A 1 24 ? -3.399 -0.836 14.131 1.00 0.00 25 GLY A N 4
ATOM 5079 C CA . GLY A 1 24 ? -4.093 0.358 14.595 1.00 0.00 25 GLY A CA 4
ATOM 5080 C C . GLY A 1 24 ? -5.127 0.810 13.575 1.00 0.00 25 GLY A C 4
ATOM 5081 O O . GLY A 1 24 ? -5.320 2.007 13.361 1.00 0.00 25 GLY A O 4
ATOM 5085 N N . ILE A 1 25 ? -5.793 -0.154 12.947 1.00 0.00 26 ILE A N 4
ATOM 5086 C CA . ILE A 1 25 ? -6.811 0.162 11.949 1.00 0.00 26 ILE A CA 4
ATOM 5087 C C . ILE A 1 25 ? -8.143 0.453 12.630 1.00 0.00 26 ILE A C 4
ATOM 5088 O O . ILE A 1 25 ? -8.629 -0.342 13.434 1.00 0.00 26 ILE A O 4
ATOM 5104 N N . CYS A 1 26 ? -8.730 1.605 12.303 1.00 0.00 27 CYS A N 4
ATOM 5105 C CA . CYS A 1 26 ? -10.012 2.009 12.885 1.00 0.00 27 CYS A CA 4
ATOM 5106 C C . CYS A 1 26 ? -11.089 2.033 11.815 1.00 0.00 27 CYS A C 4
ATOM 5107 O O . CYS A 1 26 ? -10.888 2.604 10.752 1.00 0.00 27 CYS A O 4
ATOM 5114 N N . CYS A 1 27 ? -12.236 1.428 12.107 1.00 0.00 28 CYS A N 4
ATOM 5115 C CA . CYS A 1 27 ? -13.352 1.410 11.160 1.00 0.00 28 CYS A CA 4
ATOM 5116 C C . CYS A 1 27 ? -12.848 1.282 9.719 1.00 0.00 28 CYS A C 4
ATOM 5117 O O . CYS A 1 27 ? -11.744 0.793 9.481 1.00 0.00 28 CYS A O 4
ATOM 5124 N N . THR A 1 28 ? -13.657 1.743 8.763 1.00 0.00 29 THR A N 4
ATOM 5125 C CA . THR A 1 28 ? -13.284 1.696 7.347 1.00 0.00 29 THR A CA 4
ATOM 5126 C C . THR A 1 28 ? -13.396 3.085 6.716 1.00 0.00 29 THR A C 4
ATOM 5127 O O . THR A 1 28 ? -13.141 3.257 5.524 1.00 0.00 29 THR A O 4
ATOM 5138 N N . SER A 1 29 ? -13.785 4.069 7.522 1.00 0.00 30 SER A N 4
ATOM 5139 C CA . SER A 1 29 ? -13.938 5.440 7.035 1.00 0.00 30 SER A CA 4
ATOM 5140 C C . SER A 1 29 ? -12.576 6.102 6.862 1.00 0.00 30 SER A C 4
ATOM 5141 O O . SER A 1 29 ? -12.481 7.228 6.368 1.00 0.00 30 SER A O 4
ATOM 5149 N N . GLU A 1 30 ? -11.530 5.401 7.295 1.00 0.00 31 GLU A N 4
ATOM 5150 C CA . GLU A 1 30 ? -10.164 5.919 7.210 1.00 0.00 31 GLU A CA 4
ATOM 5151 C C . GLU A 1 30 ? -9.573 5.625 5.837 1.00 0.00 31 GLU A C 4
ATOM 5152 O O . GLU A 1 30 ? -8.424 5.969 5.555 1.00 0.00 31 GLU A O 4
ATOM 5164 N N . VAL A 1 31 ? -10.372 5.006 4.974 1.00 0.00 32 VAL A N 4
ATOM 5165 C CA . VAL A 1 31 ? -9.915 4.701 3.624 1.00 0.00 32 VAL A CA 4
ATOM 5166 C C . VAL A 1 31 ? -9.175 5.916 3.039 1.00 0.00 32 VAL A C 4
ATOM 5167 O O . VAL A 1 31 ? -8.009 5.803 2.653 1.00 0.00 32 VAL A O 4
ATOM 5180 N N . PRO A 1 32 ? -9.815 7.068 2.971 1.00 0.00 33 PRO A N 4
ATOM 5181 C CA . PRO A 1 32 ? -9.177 8.302 2.415 1.00 0.00 33 PRO A CA 4
ATOM 5182 C C . PRO A 1 32 ? -7.911 8.680 3.180 1.00 0.00 33 PRO A C 4
ATOM 5183 O O . PRO A 1 32 ? -6.935 9.145 2.593 1.00 0.00 33 PRO A O 4
ATOM 5194 N N . ILE A 1 33 ? -7.941 8.482 4.491 1.00 0.00 34 ILE A N 4
ATOM 5195 C CA . ILE A 1 33 ? -6.792 8.807 5.325 1.00 0.00 34 ILE A CA 4
ATOM 5196 C C . ILE A 1 33 ? -5.604 7.923 4.970 1.00 0.00 34 ILE A C 4
ATOM 5197 O O . ILE A 1 33 ? -4.473 8.396 4.871 1.00 0.00 34 ILE A O 4
ATOM 5213 N N . ILE A 1 34 ? -5.865 6.634 4.792 1.00 0.00 35 ILE A N 4
ATOM 5214 C CA . ILE A 1 34 ? -4.805 5.692 4.464 1.00 0.00 35 ILE A CA 4
ATOM 5215 C C . ILE A 1 34 ? -4.186 6.037 3.115 1.00 0.00 35 ILE A C 4
ATOM 5216 O O . ILE A 1 34 ? -2.967 6.031 2.964 1.00 0.00 35 ILE A O 4
ATOM 5232 N N . GLU A 1 35 ? -5.033 6.335 2.138 1.00 0.00 36 GLU A N 4
ATOM 5233 C CA . GLU A 1 35 ? -4.555 6.674 0.804 1.00 0.00 36 GLU A CA 4
ATOM 5234 C C . GLU A 1 35 ? -3.837 8.019 0.817 1.00 0.00 36 GLU A C 4
ATOM 5235 O O . GLU A 1 35 ? -2.891 8.237 0.060 1.00 0.00 36 GLU A O 4
ATOM 5247 N N . ASN A 1 36 ? -4.300 8.918 1.677 1.00 0.00 37 ASN A N 4
ATOM 5248 C CA . ASN A 1 36 ? -3.704 10.243 1.779 1.00 0.00 37 ASN A CA 4
ATOM 5249 C C . ASN A 1 36 ? -2.251 10.149 2.226 1.00 0.00 37 ASN A C 4
ATOM 5250 O O . ASN A 1 36 ? -1.396 10.891 1.741 1.00 0.00 37 ASN A O 4
ATOM 5261 N N . ILE A 1 37 ? -1.974 9.246 3.158 1.00 0.00 38 ILE A N 4
ATOM 5262 C CA . ILE A 1 37 ? -0.617 9.089 3.665 1.00 0.00 38 ILE A CA 4
ATOM 5263 C C . ILE A 1 37 ? 0.323 8.647 2.547 1.00 0.00 38 ILE A C 4
ATOM 5264 O O . ILE A 1 37 ? 1.415 9.192 2.386 1.00 0.00 38 ILE A O 4
ATOM 5280 N N . LEU A 1 38 ? -0.112 7.667 1.767 1.00 0.00 39 LEU A N 4
ATOM 5281 C CA . LEU A 1 38 ? 0.695 7.176 0.658 1.00 0.00 39 LEU A CA 4
ATOM 5282 C C . LEU A 1 38 ? 0.858 8.261 -0.401 1.00 0.00 39 LEU A C 4
ATOM 5283 O O . LEU A 1 38 ? 1.923 8.400 -1.003 1.00 0.00 39 LEU A O 4
ATOM 5299 N N . LYS A 1 39 ? -0.206 9.018 -0.629 1.00 0.00 40 LYS A N 4
ATOM 5300 C CA . LYS A 1 39 ? -0.170 10.077 -1.628 1.00 0.00 40 LYS A CA 4
ATOM 5301 C C . LYS A 1 39 ? 0.941 11.071 -1.305 1.00 0.00 40 LYS A C 4
ATOM 5302 O O . LYS A 1 39 ? 1.631 11.555 -2.201 1.00 0.00 40 LYS A O 4
ATOM 5321 N N . SER A 1 40 ? 1.114 11.363 -0.022 1.00 0.00 41 SER A N 4
ATOM 5322 C CA . SER A 1 40 ? 2.152 12.291 0.405 1.00 0.00 41 SER A CA 4
ATOM 5323 C C . SER A 1 40 ? 3.532 11.759 0.034 1.00 0.00 41 SER A C 4
ATOM 5324 O O . SER A 1 40 ? 4.418 12.520 -0.355 1.00 0.00 41 SER A O 4
ATOM 5332 N N . LEU A 1 41 ? 3.707 10.449 0.165 1.00 0.00 42 LEU A N 4
ATOM 5333 C CA . LEU A 1 41 ? 4.983 9.821 -0.154 1.00 0.00 42 LEU A CA 4
ATOM 5334 C C . LEU A 1 41 ? 5.226 9.838 -1.658 1.00 0.00 42 LEU A C 4
ATOM 5335 O O . LEU A 1 41 ? 4.296 9.701 -2.452 1.00 0.00 42 LEU A O 4
ATOM 5351 N N . ASP A 1 42 ? 6.490 10.011 -2.043 1.00 0.00 43 ASP A N 4
ATOM 5352 C CA . ASP A 1 42 ? 6.865 10.044 -3.455 1.00 0.00 43 ASP A CA 4
ATOM 5353 C C . ASP A 1 42 ? 7.457 8.704 -3.876 1.00 0.00 43 ASP A C 4
ATOM 5354 O O . ASP A 1 42 ? 8.129 8.037 -3.088 1.00 0.00 43 ASP A O 4
ATOM 5363 N N . GLY A 1 43 ? 7.202 8.319 -5.123 1.00 0.00 44 GLY A N 4
ATOM 5364 C CA . GLY A 1 43 ? 7.705 7.053 -5.657 1.00 0.00 44 GLY A CA 4
ATOM 5365 C C . GLY A 1 43 ? 6.590 6.016 -5.729 1.00 0.00 44 GLY A C 4
ATOM 5366 O O . GLY A 1 43 ? 6.677 5.051 -6.490 1.00 0.00 44 GLY A O 4
ATOM 5370 N N . VAL A 1 44 ? 5.536 6.221 -4.941 1.00 0.00 45 VAL A N 4
ATOM 5371 C CA . VAL A 1 44 ? 4.412 5.292 -4.940 1.00 0.00 45 VAL A CA 4
ATOM 5372 C C . VAL A 1 44 ? 3.631 5.397 -6.245 1.00 0.00 45 VAL A C 4
ATOM 5373 O O . VAL A 1 44 ? 3.289 6.491 -6.691 1.00 0.00 45 VAL A O 4
ATOM 5386 N N . LYS A 1 45 ? 3.357 4.249 -6.857 1.00 0.00 46 LYS A N 4
ATOM 5387 C CA . LYS A 1 45 ? 2.619 4.214 -8.116 1.00 0.00 46 LYS A CA 4
ATOM 5388 C C . LYS A 1 45 ? 1.141 3.935 -7.870 1.00 0.00 46 LYS A C 4
ATOM 5389 O O . LYS A 1 45 ? 0.270 4.641 -8.380 1.00 0.00 46 LYS A O 4
ATOM 5408 N N . GLU A 1 46 ? 0.865 2.900 -7.087 1.00 0.00 47 GLU A N 4
ATOM 5409 C CA . GLU A 1 46 ? -0.512 2.535 -6.782 1.00 0.00 47 GLU A CA 4
ATOM 5410 C C . GLU A 1 46 ? -0.578 1.734 -5.489 1.00 0.00 47 GLU A C 4
ATOM 5411 O O . GLU A 1 46 ? 0.432 1.216 -5.012 1.00 0.00 47 GLU A O 4
ATOM 5423 N N . TYR A 1 47 ? -1.777 1.642 -4.930 1.00 0.00 48 TYR A N 4
ATOM 5424 C CA . TYR A 1 47 ? -1.984 0.906 -3.689 1.00 0.00 48 TYR A CA 4
ATOM 5425 C C . TYR A 1 47 ? -3.436 0.471 -3.551 1.00 0.00 48 TYR A C 4
ATOM 5426 O O . TYR A 1 47 ? -4.320 0.997 -4.226 1.00 0.00 48 TYR A O 4
ATOM 5444 N N . SER A 1 48 ? -3.673 -0.490 -2.664 1.00 0.00 49 SER A N 4
ATOM 5445 C CA . SER A 1 48 ? -5.023 -0.994 -2.428 1.00 0.00 49 SER A CA 4
ATOM 5446 C C . SER A 1 48 ? -5.205 -1.341 -0.954 1.00 0.00 49 SER A C 4
ATOM 5447 O O . SER A 1 48 ? -4.328 -1.940 -0.334 1.00 0.00 49 SER A O 4
ATOM 5455 N N . VAL A 1 49 ? -6.359 -0.968 -0.397 1.00 0.00 50 VAL A N 4
ATOM 5456 C CA . VAL A 1 49 ? -6.658 -1.252 1.004 1.00 0.00 50 VAL A CA 4
ATOM 5457 C C . VAL A 1 49 ? -7.776 -2.277 1.100 1.00 0.00 50 VAL A C 4
ATOM 5458 O O . VAL A 1 49 ? -8.882 -2.051 0.608 1.00 0.00 50 VAL A O 4
ATOM 5471 N N . ILE A 1 50 ? -7.480 -3.405 1.737 1.00 0.00 51 ILE A N 4
ATOM 5472 C CA . ILE A 1 50 ? -8.466 -4.467 1.900 1.00 0.00 51 ILE A CA 4
ATOM 5473 C C . ILE A 1 50 ? -8.889 -4.564 3.362 1.00 0.00 51 ILE A C 4
ATOM 5474 O O . ILE A 1 50 ? -8.098 -4.950 4.226 1.00 0.00 51 ILE A O 4
ATOM 5490 N N . VAL A 1 51 ? -10.149 -4.237 3.625 1.00 0.00 52 VAL A N 4
ATOM 5491 C CA . VAL A 1 51 ? -10.696 -4.313 4.971 1.00 0.00 52 VAL A CA 4
ATOM 5492 C C . VAL A 1 51 ? -10.936 -5.775 5.381 1.00 0.00 52 VAL A C 4
ATOM 5493 O O . VAL A 1 51 ? -10.608 -6.164 6.504 1.00 0.00 52 VAL A O 4
ATOM 5506 N N . PRO A 1 52 ? -11.526 -6.584 4.519 1.00 0.00 53 PRO A N 4
ATOM 5507 C CA . PRO A 1 52 ? -11.835 -8.013 4.850 1.00 0.00 53 PRO A CA 4
ATOM 5508 C C . PRO A 1 52 ? -10.578 -8.853 5.058 1.00 0.00 53 PRO A C 4
ATOM 5509 O O . PRO A 1 52 ? -10.639 -9.958 5.594 1.00 0.00 53 PRO A O 4
ATOM 5520 N N . SER A 1 53 ? -9.439 -8.322 4.623 1.00 0.00 54 SER A N 4
ATOM 5521 C CA . SER A 1 53 ? -8.162 -9.025 4.753 1.00 0.00 54 SER A CA 4
ATOM 5522 C C . SER A 1 53 ? -7.230 -8.273 5.696 1.00 0.00 54 SER A C 4
ATOM 5523 O O . SER A 1 53 ? -6.116 -8.722 5.967 1.00 0.00 54 SER A O 4
ATOM 5531 N N . ARG A 1 54 ? -7.688 -7.129 6.194 1.00 0.00 55 ARG A N 4
ATOM 5532 C CA . ARG A 1 54 ? -6.879 -6.329 7.109 1.00 0.00 55 ARG A CA 4
ATOM 5533 C C . ARG A 1 54 ? -5.437 -6.237 6.619 1.00 0.00 55 ARG A C 4
ATOM 5534 O O . ARG A 1 54 ? -4.510 -6.083 7.415 1.00 0.00 55 ARG A O 4
ATOM 5555 N N . THR A 1 55 ? -5.257 -6.339 5.304 1.00 0.00 56 THR A N 4
ATOM 5556 C CA . THR A 1 55 ? -3.926 -6.272 4.701 1.00 0.00 56 THR A CA 4
ATOM 5557 C C . THR A 1 55 ? -3.852 -5.104 3.727 1.00 0.00 56 THR A C 4
ATOM 5558 O O . THR A 1 55 ? -4.746 -4.910 2.904 1.00 0.00 56 THR A O 4
ATOM 5569 N N . VAL A 1 56 ? -2.775 -4.326 3.826 1.00 0.00 57 VAL A N 4
ATOM 5570 C CA . VAL A 1 56 ? -2.582 -3.170 2.952 1.00 0.00 57 VAL A CA 4
ATOM 5571 C C . VAL A 1 56 ? -1.457 -3.457 1.966 1.00 0.00 57 VAL A C 4
ATOM 5572 O O . VAL A 1 56 ? -0.356 -3.843 2.358 1.00 0.00 57 VAL A O 4
ATOM 5585 N N . ILE A 1 57 ? -1.745 -3.259 0.680 1.00 0.00 58 ILE A N 4
ATOM 5586 C CA . ILE A 1 57 ? -0.757 -3.492 -0.372 1.00 0.00 58 ILE A CA 4
ATOM 5587 C C . ILE A 1 57 ? -0.436 -2.190 -1.088 1.00 0.00 58 ILE A C 4
ATOM 5588 O O . ILE A 1 57 ? -1.335 -1.467 -1.515 1.00 0.00 58 ILE A O 4
ATOM 5604 N N . VAL A 1 58 ? 0.855 -1.900 -1.220 1.00 0.00 59 VAL A N 4
ATOM 5605 C CA . VAL A 1 58 ? 1.305 -0.682 -1.892 1.00 0.00 59 VAL A CA 4
ATOM 5606 C C . VAL A 1 58 ? 2.481 -0.987 -2.810 1.00 0.00 59 VAL A C 4
ATOM 5607 O O . VAL A 1 58 ? 3.441 -1.643 -2.412 1.00 0.00 59 VAL A O 4
ATOM 5620 N N . VAL A 1 59 ? 2.400 -0.488 -4.042 1.00 0.00 60 VAL A N 4
ATOM 5621 C CA . VAL A 1 59 ? 3.466 -0.690 -5.020 1.00 0.00 60 VAL A CA 4
ATOM 5622 C C . VAL A 1 59 ? 4.287 0.585 -5.163 1.00 0.00 60 VAL A C 4
ATOM 5623 O O . VAL A 1 59 ? 3.753 1.648 -5.478 1.00 0.00 60 VAL A O 4
ATOM 5636 N N . HIS A 1 60 ? 5.588 0.469 -4.925 1.00 0.00 61 HIS A N 4
ATOM 5637 C CA . HIS A 1 60 ? 6.485 1.617 -5.021 1.00 0.00 61 HIS A CA 4
ATOM 5638 C C . HIS A 1 60 ? 7.890 1.159 -5.395 1.00 0.00 61 HIS A C 4
ATOM 5639 O O . HIS A 1 60 ? 8.227 -0.017 -5.258 1.00 0.00 61 HIS A O 4
ATOM 5654 N N . ASP A 1 61 ? 8.708 2.097 -5.863 1.00 0.00 62 ASP A N 4
ATOM 5655 C CA . ASP A 1 61 ? 10.080 1.777 -6.249 1.00 0.00 62 ASP A CA 4
ATOM 5656 C C . ASP A 1 61 ? 10.990 1.840 -5.028 1.00 0.00 62 ASP A C 4
ATOM 5657 O O . ASP A 1 61 ? 11.193 2.907 -4.447 1.00 0.00 62 ASP A O 4
ATOM 5666 N N . SER A 1 62 ? 11.531 0.691 -4.645 1.00 0.00 63 SER A N 4
ATOM 5667 C CA . SER A 1 62 ? 12.406 0.624 -3.486 1.00 0.00 63 SER A CA 4
ATOM 5668 C C . SER A 1 62 ? 13.511 1.667 -3.602 1.00 0.00 63 SER A C 4
ATOM 5669 O O . SER A 1 62 ? 13.981 2.198 -2.596 1.00 0.00 63 SER A O 4
ATOM 5677 N N . LEU A 1 63 ? 13.921 1.958 -4.830 1.00 0.00 64 LEU A N 4
ATOM 5678 C CA . LEU A 1 63 ? 14.973 2.945 -5.048 1.00 0.00 64 LEU A CA 4
ATOM 5679 C C . LEU A 1 63 ? 14.505 4.339 -4.642 1.00 0.00 64 LEU A C 4
ATOM 5680 O O . LEU A 1 63 ? 15.166 5.024 -3.863 1.00 0.00 64 LEU A O 4
ATOM 5696 N N . LEU A 1 64 ? 13.369 4.761 -5.192 1.00 0.00 65 LEU A N 4
ATOM 5697 C CA . LEU A 1 64 ? 12.837 6.087 -4.897 1.00 0.00 65 LEU A CA 4
ATOM 5698 C C . LEU A 1 64 ? 12.428 6.187 -3.436 1.00 0.00 65 LEU A C 4
ATOM 5699 O O . LEU A 1 64 ? 12.707 7.183 -2.767 1.00 0.00 65 LEU A O 4
ATOM 5715 N N . ILE A 1 65 ? 11.764 5.146 -2.946 1.00 0.00 66 ILE A N 4
ATOM 5716 C CA . ILE A 1 65 ? 11.312 5.118 -1.557 1.00 0.00 66 ILE A CA 4
ATOM 5717 C C . ILE A 1 65 ? 11.324 3.694 -1.018 1.00 0.00 66 ILE A C 4
ATOM 5718 O O . ILE A 1 65 ? 10.878 2.764 -1.686 1.00 0.00 66 ILE A O 4
ATOM 5734 N N . SER A 1 66 ? 11.838 3.534 0.198 1.00 0.00 67 SER A N 4
ATOM 5735 C CA . SER A 1 66 ? 11.907 2.215 0.826 1.00 0.00 67 SER A CA 4
ATOM 5736 C C . SER A 1 66 ? 10.612 1.917 1.590 1.00 0.00 67 SER A C 4
ATOM 5737 O O . SER A 1 66 ? 9.848 2.826 1.913 1.00 0.00 67 SER A O 4
ATOM 5745 N N . PRO A 1 67 ? 10.365 0.666 1.887 1.00 0.00 68 PRO A N 4
ATOM 5746 C CA . PRO A 1 67 ? 9.146 0.242 2.642 1.00 0.00 68 PRO A CA 4
ATOM 5747 C C . PRO A 1 67 ? 9.163 0.761 4.082 1.00 0.00 68 PRO A C 4
ATOM 5748 O O . PRO A 1 67 ? 8.117 0.932 4.705 1.00 0.00 68 PRO A O 4
ATOM 5759 N N . PHE A 1 68 ? 10.357 1.010 4.603 1.00 0.00 69 PHE A N 4
ATOM 5760 C CA . PHE A 1 68 ? 10.492 1.503 5.968 1.00 0.00 69 PHE A CA 4
ATOM 5761 C C . PHE A 1 68 ? 9.848 2.878 6.112 1.00 0.00 69 PHE A C 4
ATOM 5762 O O . PHE A 1 68 ? 9.248 3.187 7.141 1.00 0.00 69 PHE A O 4
ATOM 5779 N N . GLN A 1 69 ? 9.982 3.697 5.078 1.00 0.00 70 GLN A N 4
ATOM 5780 C CA . GLN A 1 69 ? 9.414 5.038 5.099 1.00 0.00 70 GLN A CA 4
ATOM 5781 C C . GLN A 1 69 ? 7.891 4.980 5.123 1.00 0.00 70 GLN A C 4
ATOM 5782 O O . GLN A 1 69 ? 7.243 5.744 5.837 1.00 0.00 70 GLN A O 4
ATOM 5796 N N . ILE A 1 70 ? 7.326 4.072 4.334 1.00 0.00 71 ILE A N 4
ATOM 5797 C CA . ILE A 1 70 ? 5.876 3.928 4.272 1.00 0.00 71 ILE A CA 4
ATOM 5798 C C . ILE A 1 70 ? 5.325 3.495 5.628 1.00 0.00 71 ILE A C 4
ATOM 5799 O O . ILE A 1 70 ? 4.318 4.022 6.096 1.00 0.00 71 ILE A O 4
ATOM 5815 N N . ALA A 1 71 ? 5.992 2.530 6.251 1.00 0.00 72 ALA A N 4
ATOM 5816 C CA . ALA A 1 71 ? 5.556 2.034 7.548 1.00 0.00 72 ALA A CA 4
ATOM 5817 C C . ALA A 1 71 ? 5.644 3.136 8.598 1.00 0.00 72 ALA A C 4
ATOM 5818 O O . ALA A 1 71 ? 4.768 3.269 9.451 1.00 0.00 72 ALA A O 4
ATOM 5825 N N . LYS A 1 72 ? 6.708 3.924 8.526 1.00 0.00 73 LYS A N 4
ATOM 5826 C CA . LYS A 1 72 ? 6.904 5.014 9.469 1.00 0.00 73 LYS A CA 4
ATOM 5827 C C . LYS A 1 72 ? 5.809 6.063 9.308 1.00 0.00 73 LYS A C 4
ATOM 5828 O O . LYS A 1 72 ? 5.348 6.647 10.289 1.00 0.00 73 LYS A O 4
ATOM 5847 N N . ALA A 1 73 ? 5.402 6.301 8.066 1.00 0.00 74 ALA A N 4
ATOM 5848 C CA . ALA A 1 73 ? 4.367 7.289 7.789 1.00 0.00 74 ALA A CA 4
ATOM 5849 C C . ALA A 1 73 ? 3.055 6.892 8.457 1.00 0.00 74 ALA A C 4
ATOM 5850 O O . ALA A 1 73 ? 2.342 7.735 9.000 1.00 0.00 74 ALA A O 4
ATOM 5857 N N . LEU A 1 74 ? 2.748 5.602 8.417 1.00 0.00 75 LEU A N 4
ATOM 5858 C CA . LEU A 1 74 ? 1.521 5.094 9.023 1.00 0.00 75 LEU A CA 4
ATOM 5859 C C . LEU A 1 74 ? 1.541 5.311 10.532 1.00 0.00 75 LEU A C 4
ATOM 5860 O O . LEU A 1 74 ? 0.519 5.636 11.136 1.00 0.00 75 LEU A O 4
ATOM 5876 N N . ASN A 1 75 ? 2.708 5.121 11.133 1.00 0.00 76 ASN A N 4
ATOM 5877 C CA . ASN A 1 75 ? 2.851 5.292 12.573 1.00 0.00 76 ASN A CA 4
ATOM 5878 C C . ASN A 1 75 ? 2.532 6.728 12.976 1.00 0.00 76 ASN A C 4
ATOM 5879 O O . ASN A 1 75 ? 1.914 6.968 14.013 1.00 0.00 76 ASN A O 4
ATOM 5890 N N . GLU A 1 76 ? 2.960 7.679 12.153 1.00 0.00 77 GLU A N 4
ATOM 5891 C CA . GLU A 1 76 ? 2.715 9.091 12.440 1.00 0.00 77 GLU A CA 4
ATOM 5892 C C . GLU A 1 76 ? 1.219 9.361 12.561 1.00 0.00 77 GLU A C 4
ATOM 5893 O O . GLU A 1 76 ? 0.783 10.107 13.437 1.00 0.00 77 GLU A O 4
ATOM 5905 N N . ALA A 1 77 ? 0.437 8.749 11.678 1.00 0.00 78 ALA A N 4
ATOM 5906 C CA . ALA A 1 77 ? -1.012 8.930 11.698 1.00 0.00 78 ALA A CA 4
ATOM 5907 C C . ALA A 1 77 ? -1.647 8.042 12.761 1.00 0.00 78 ALA A C 4
ATOM 5908 O O . ALA A 1 77 ? -2.724 7.483 12.556 1.00 0.00 78 ALA A O 4
ATOM 5915 N N . ARG A 1 78 ? -0.971 7.915 13.897 1.00 0.00 79 ARG A N 4
ATOM 5916 C CA . ARG A 1 78 ? -1.474 7.088 14.989 1.00 0.00 79 ARG A CA 4
ATOM 5917 C C . ARG A 1 78 ? -1.861 5.703 14.480 1.00 0.00 79 ARG A C 4
ATOM 5918 O O . ARG A 1 78 ? -2.597 4.974 15.143 1.00 0.00 79 ARG A O 4
ATOM 5939 N N . LEU A 1 79 ? -1.355 5.341 13.298 1.00 0.00 80 LEU A N 4
ATOM 5940 C CA . LEU A 1 79 ? -1.646 4.033 12.703 1.00 0.00 80 LEU A CA 4
ATOM 5941 C C . LEU A 1 79 ? -0.388 3.172 12.692 1.00 0.00 80 LEU A C 4
ATOM 5942 O O . LEU A 1 79 ? 0.408 3.217 11.752 1.00 0.00 80 LEU A O 4
ATOM 5958 N N . GLU A 1 80 ? -0.226 2.382 13.741 1.00 0.00 81 GLU A N 4
ATOM 5959 C CA . GLU A 1 80 ? 0.924 1.505 13.846 1.00 0.00 81 GLU A CA 4
ATOM 5960 C C . GLU A 1 80 ? 0.932 0.511 12.692 1.00 0.00 81 GLU A C 4
ATOM 5961 O O . GLU A 1 80 ? -0.093 -0.093 12.372 1.00 0.00 81 GLU A O 4
ATOM 5973 N N . ALA A 1 81 ? 2.093 0.348 12.068 1.00 0.00 82 ALA A N 4
ATOM 5974 C CA . ALA A 1 81 ? 2.232 -0.576 10.944 1.00 0.00 82 ALA A CA 4
ATOM 5975 C C . ALA A 1 81 ? 3.630 -1.188 10.932 1.00 0.00 82 ALA A C 4
ATOM 5976 O O . ALA A 1 81 ? 4.605 -0.545 11.320 1.00 0.00 82 ALA A O 4
ATOM 5983 N N . ASN A 1 82 ? 3.719 -2.437 10.479 1.00 0.00 83 ASN A N 4
ATOM 5984 C CA . ASN A 1 82 ? 5.002 -3.135 10.413 1.00 0.00 83 ASN A CA 4
ATOM 5985 C C . ASN A 1 82 ? 5.044 -4.064 9.202 1.00 0.00 83 ASN A C 4
ATOM 5986 O O . ASN A 1 82 ? 4.065 -4.742 8.892 1.00 0.00 83 ASN A O 4
ATOM 5997 N N . VAL A 1 83 ? 6.187 -4.090 8.526 1.00 0.00 84 VAL A N 4
ATOM 5998 C CA . VAL A 1 83 ? 6.353 -4.940 7.353 1.00 0.00 84 VAL A CA 4
ATOM 5999 C C . VAL A 1 83 ? 6.355 -6.410 7.756 1.00 0.00 84 VAL A C 4
ATOM 6000 O O . VAL A 1 83 ? 6.859 -6.769 8.821 1.00 0.00 84 VAL A O 4
ATOM 6013 N N . ARG A 1 84 ? 5.785 -7.256 6.904 1.00 0.00 85 ARG A N 4
ATOM 6014 C CA . ARG A 1 84 ? 5.726 -8.686 7.189 1.00 0.00 85 ARG A CA 4
ATOM 6015 C C . ARG A 1 84 ? 7.070 -9.183 7.712 1.00 0.00 85 ARG A C 4
ATOM 6016 O O . ARG A 1 84 ? 8.123 -8.845 7.169 1.00 0.00 85 ARG A O 4
ATOM 6037 N N . VAL A 1 85 ? 7.025 -9.985 8.770 1.00 0.00 86 VAL A N 4
ATOM 6038 C CA . VAL A 1 85 ? 8.242 -10.525 9.364 1.00 0.00 86 VAL A CA 4
ATOM 6039 C C . VAL A 1 85 ? 8.773 -11.688 8.532 1.00 0.00 86 VAL A C 4
ATOM 6040 O O . VAL A 1 85 ? 8.010 -12.381 7.858 1.00 0.00 86 VAL A O 4
ATOM 6053 N N . ASN A 1 86 ? 10.084 -11.897 8.586 1.00 0.00 87 ASN A N 4
ATOM 6054 C CA . ASN A 1 86 ? 10.706 -12.980 7.833 1.00 0.00 87 ASN A CA 4
ATOM 6055 C C . ASN A 1 86 ? 10.189 -14.332 8.317 1.00 0.00 87 ASN A C 4
ATOM 6056 O O . ASN A 1 86 ? 10.034 -14.555 9.519 1.00 0.00 87 ASN A O 4
ATOM 6067 N N . GLY A 1 87 ? 9.925 -15.228 7.374 1.00 0.00 88 GLY A N 4
ATOM 6068 C CA . GLY A 1 87 ? 9.423 -16.557 7.711 1.00 0.00 88 GLY A CA 4
ATOM 6069 C C . GLY A 1 87 ? 10.526 -17.419 8.313 1.00 0.00 88 GLY A C 4
ATOM 6070 O O . GLY A 1 87 ? 10.602 -18.619 8.043 1.00 0.00 88 GLY A O 4
ATOM 6074 N N . GLU A 1 88 ? 11.376 -16.800 9.127 1.00 0.00 89 GLU A N 4
ATOM 6075 C CA . GLU A 1 88 ? 12.478 -17.515 9.765 1.00 0.00 89 GLU A CA 4
ATOM 6076 C C . GLU A 1 88 ? 13.385 -18.148 8.714 1.00 0.00 89 GLU A C 4
ATOM 6077 O O . GLU A 1 88 ? 12.921 -18.582 7.659 1.00 0.00 89 GLU A O 4
ATOM 6089 N N . THR A 1 89 ? 14.680 -18.202 9.009 1.00 0.00 90 THR A N 4
ATOM 6090 C CA . THR A 1 89 ? 15.639 -18.789 8.078 1.00 0.00 90 THR A CA 4
ATOM 6091 C C . THR A 1 89 ? 16.898 -19.233 8.818 1.00 0.00 90 THR A C 4
ATOM 6092 O O . THR A 1 89 ? 16.822 -19.837 9.890 1.00 0.00 90 THR A O 4
ATOM 6103 N N . SER A 1 90 ? 18.055 -18.930 8.238 1.00 0.00 91 SER A N 4
ATOM 6104 C CA . SER A 1 90 ? 19.325 -19.304 8.845 1.00 0.00 91 SER A CA 4
ATOM 6105 C C . SER A 1 90 ? 19.361 -20.802 9.119 1.00 0.00 91 SER A C 4
ATOM 6106 O O . SER A 1 90 ? 18.478 -21.542 8.684 1.00 0.00 91 SER A O 4
ATOM 6114 N N . PHE A 1 91 ? 20.387 -21.242 9.841 1.00 0.00 92 PHE A N 4
ATOM 6115 C CA . PHE A 1 91 ? 20.533 -22.655 10.166 1.00 0.00 92 PHE A CA 4
ATOM 6116 C C . PHE A 1 91 ? 20.528 -23.506 8.899 1.00 0.00 92 PHE A C 4
ATOM 6117 O O . PHE A 1 91 ? 19.529 -23.568 8.182 1.00 0.00 92 PHE A O 4
ATOM 6134 N N . LYS A 1 92 ? 21.650 -24.162 8.629 1.00 0.00 93 LYS A N 4
ATOM 6135 C CA . LYS A 1 92 ? 21.761 -25.004 7.445 1.00 0.00 93 LYS A CA 4
ATOM 6136 C C . LYS A 1 92 ? 20.863 -26.228 7.575 1.00 0.00 93 LYS A C 4
ATOM 6137 O O . LYS A 1 92 ? 20.584 -26.688 8.683 1.00 0.00 93 LYS A O 4
ATOM 6156 N N . ASN A 1 93 ? 20.406 -26.744 6.438 1.00 0.00 94 ASN A N 4
ATOM 6157 C CA . ASN A 1 93 ? 19.532 -27.913 6.433 1.00 0.00 94 ASN A CA 4
ATOM 6158 C C . ASN A 1 93 ? 18.470 -27.793 7.521 1.00 0.00 94 ASN A C 4
ATOM 6159 O O . ASN A 1 93 ? 18.284 -26.725 8.104 1.00 0.00 94 ASN A O 4
ATOM 6170 N N . LYS A 1 94 ? 17.776 -28.896 7.792 1.00 0.00 95 LYS A N 4
ATOM 6171 C CA . LYS A 1 94 ? 16.733 -28.913 8.815 1.00 0.00 95 LYS A CA 4
ATOM 6172 C C . LYS A 1 94 ? 16.702 -30.258 9.531 1.00 0.00 95 LYS A C 4
ATOM 6173 O O . LYS A 1 94 ? 17.075 -31.283 8.961 1.00 0.00 95 LYS A O 4
ATOM 6192 N N . TRP A 1 95 ? 16.250 -30.247 10.779 1.00 0.00 96 TRP A N 4
ATOM 6193 C CA . TRP A 1 95 ? 16.171 -31.475 11.559 1.00 0.00 96 TRP A CA 4
ATOM 6194 C C . TRP A 1 95 ? 15.249 -31.286 12.759 1.00 0.00 96 TRP A C 4
ATOM 6195 O O . TRP A 1 95 ? 15.430 -30.314 13.473 1.00 0.00 96 TRP A O 4
ATOM 6221 N N . ALA A 1 1 ? -18.181 5.154 -10.488 1.00 0.00 2 ALA A N 5
ATOM 6222 C CA . ALA A 1 1 ? -18.163 5.040 -9.003 1.00 0.00 2 ALA A CA 5
ATOM 6223 C C . ALA A 1 1 ? -17.153 6.027 -8.430 1.00 0.00 2 ALA A C 5
ATOM 6224 O O . ALA A 1 1 ? -16.288 6.531 -9.147 1.00 0.00 2 ALA A O 5
ATOM 6233 N N . LEU A 1 2 ? -17.270 6.301 -7.136 1.00 0.00 3 LEU A N 5
ATOM 6234 C CA . LEU A 1 2 ? -16.363 7.233 -6.475 1.00 0.00 3 LEU A CA 5
ATOM 6235 C C . LEU A 1 2 ? -14.933 6.705 -6.512 1.00 0.00 3 LEU A C 5
ATOM 6236 O O . LEU A 1 2 ? -13.986 7.459 -6.742 1.00 0.00 3 LEU A O 5
ATOM 6252 N N . GLN A 1 3 ? -14.783 5.405 -6.287 1.00 0.00 4 GLN A N 5
ATOM 6253 C CA . GLN A 1 3 ? -13.464 4.785 -6.298 1.00 0.00 4 GLN A CA 5
ATOM 6254 C C . GLN A 1 3 ? -12.866 4.826 -7.700 1.00 0.00 4 GLN A C 5
ATOM 6255 O O . GLN A 1 3 ? -13.581 4.711 -8.696 1.00 0.00 4 GLN A O 5
ATOM 6269 N N . ASN A 1 4 ? -11.549 4.995 -7.771 1.00 0.00 5 ASN A N 5
ATOM 6270 C CA . ASN A 1 4 ? -10.863 5.055 -9.056 1.00 0.00 5 ASN A CA 5
ATOM 6271 C C . ASN A 1 4 ? -10.738 3.659 -9.659 1.00 0.00 5 ASN A C 5
ATOM 6272 O O . ASN A 1 4 ? -10.119 2.772 -9.071 1.00 0.00 5 ASN A O 5
ATOM 6283 N N . LYS A 1 5 ? -11.333 3.471 -10.832 1.00 0.00 6 LYS A N 5
ATOM 6284 C CA . LYS A 1 5 ? -11.284 2.177 -11.504 1.00 0.00 6 LYS A CA 5
ATOM 6285 C C . LYS A 1 5 ? -9.933 1.980 -12.185 1.00 0.00 6 LYS A C 5
ATOM 6286 O O . LYS A 1 5 ? -9.582 0.867 -12.577 1.00 0.00 6 LYS A O 5
ATOM 6305 N N . GLU A 1 6 ? -9.179 3.066 -12.321 1.00 0.00 7 GLU A N 5
ATOM 6306 C CA . GLU A 1 6 ? -7.867 2.999 -12.955 1.00 0.00 7 GLU A CA 5
ATOM 6307 C C . GLU A 1 6 ? -6.894 2.197 -12.097 1.00 0.00 7 GLU A C 5
ATOM 6308 O O . GLU A 1 6 ? -6.070 1.442 -12.616 1.00 0.00 7 GLU A O 5
ATOM 6320 N N . GLU A 1 7 ? -6.995 2.366 -10.784 1.00 0.00 8 GLU A N 5
ATOM 6321 C CA . GLU A 1 7 ? -6.118 1.656 -9.859 1.00 0.00 8 GLU A CA 5
ATOM 6322 C C . GLU A 1 7 ? -6.372 0.153 -9.931 1.00 0.00 8 GLU A C 5
ATOM 6323 O O . GLU A 1 7 ? -5.482 -0.650 -9.649 1.00 0.00 8 GLU A O 5
ATOM 6335 N N . GLU A 1 8 ? -7.591 -0.218 -10.306 1.00 0.00 9 GLU A N 5
ATOM 6336 C CA . GLU A 1 8 ? -7.950 -1.627 -10.408 1.00 0.00 9 GLU A CA 5
ATOM 6337 C C . GLU A 1 8 ? -7.101 -2.316 -11.474 1.00 0.00 9 GLU A C 5
ATOM 6338 O O . GLU A 1 8 ? -6.743 -3.486 -11.334 1.00 0.00 9 GLU A O 5
ATOM 6350 N N . LYS A 1 9 ? -6.781 -1.583 -12.534 1.00 0.00 10 LYS A N 5
ATOM 6351 C CA . LYS A 1 9 ? -5.974 -2.132 -13.619 1.00 0.00 10 LYS A CA 5
ATOM 6352 C C . LYS A 1 9 ? -4.586 -2.513 -13.114 1.00 0.00 10 LYS A C 5
ATOM 6353 O O . LYS A 1 9 ? -4.010 -1.825 -12.272 1.00 0.00 10 LYS A O 5
ATOM 6372 N N . LYS A 1 10 ? -4.058 -3.620 -13.630 1.00 0.00 11 LYS A N 5
ATOM 6373 C CA . LYS A 1 10 ? -2.740 -4.087 -13.216 1.00 0.00 11 LYS A CA 5
ATOM 6374 C C . LYS A 1 10 ? -1.671 -3.055 -13.561 1.00 0.00 11 LYS A C 5
ATOM 6375 O O . LYS A 1 10 ? -0.787 -2.769 -12.753 1.00 0.00 11 LYS A O 5
ATOM 6394 N N . LYS A 1 11 ? -1.764 -2.499 -14.764 1.00 0.00 12 LYS A N 5
ATOM 6395 C CA . LYS A 1 11 ? -0.804 -1.497 -15.212 1.00 0.00 12 LYS A CA 5
ATOM 6396 C C . LYS A 1 11 ? 0.614 -2.059 -15.184 1.00 0.00 12 LYS A C 5
ATOM 6397 O O . LYS A 1 11 ? 0.948 -2.893 -14.343 1.00 0.00 12 LYS A O 5
ATOM 6416 N N . VAL A 1 12 ? 1.447 -1.593 -16.107 1.00 0.00 13 VAL A N 5
ATOM 6417 C CA . VAL A 1 12 ? 2.829 -2.053 -16.175 1.00 0.00 13 VAL A CA 5
ATOM 6418 C C . VAL A 1 12 ? 3.627 -1.509 -14.995 1.00 0.00 13 VAL A C 5
ATOM 6419 O O . VAL A 1 12 ? 3.579 -0.317 -14.696 1.00 0.00 13 VAL A O 5
ATOM 6432 N N . LYS A 1 13 ? 4.360 -2.397 -14.328 1.00 0.00 14 LYS A N 5
ATOM 6433 C CA . LYS A 1 13 ? 5.171 -2.007 -13.176 1.00 0.00 14 LYS A CA 5
ATOM 6434 C C . LYS A 1 13 ? 6.427 -2.865 -13.092 1.00 0.00 14 LYS A C 5
ATOM 6435 O O . LYS A 1 13 ? 6.447 -4.001 -13.569 1.00 0.00 14 LYS A O 5
ATOM 6454 N N . LYS A 1 14 ? 7.473 -2.318 -12.477 1.00 0.00 15 LYS A N 5
ATOM 6455 C CA . LYS A 1 14 ? 8.737 -3.041 -12.327 1.00 0.00 15 LYS A CA 5
ATOM 6456 C C . LYS A 1 14 ? 9.332 -2.793 -10.945 1.00 0.00 15 LYS A C 5
ATOM 6457 O O . LYS A 1 14 ? 10.398 -3.311 -10.615 1.00 0.00 15 LYS A O 5
ATOM 6476 N N . LEU A 1 15 ? 8.637 -2.000 -10.142 1.00 0.00 16 LEU A N 5
ATOM 6477 C CA . LEU A 1 15 ? 9.111 -1.694 -8.801 1.00 0.00 16 LEU A CA 5
ATOM 6478 C C . LEU A 1 15 ? 9.047 -2.937 -7.924 1.00 0.00 16 LEU A C 5
ATOM 6479 O O . LEU A 1 15 ? 9.040 -4.059 -8.429 1.00 0.00 16 LEU A O 5
ATOM 6495 N N . GLN A 1 16 ? 8.999 -2.731 -6.607 1.00 0.00 17 GLN A N 5
ATOM 6496 C CA . GLN A 1 16 ? 8.936 -3.846 -5.661 1.00 0.00 17 GLN A CA 5
ATOM 6497 C C . GLN A 1 16 ? 7.683 -3.739 -4.806 1.00 0.00 17 GLN A C 5
ATOM 6498 O O . GLN A 1 16 ? 7.443 -2.718 -4.160 1.00 0.00 17 GLN A O 5
ATOM 6512 N N . LYS A 1 17 ? 6.891 -4.804 -4.803 1.00 0.00 18 LYS A N 5
ATOM 6513 C CA . LYS A 1 17 ? 5.665 -4.837 -4.019 1.00 0.00 18 LYS A CA 5
ATOM 6514 C C . LYS A 1 17 ? 5.962 -5.269 -2.587 1.00 0.00 18 LYS A C 5
ATOM 6515 O O . LYS A 1 17 ? 6.734 -6.199 -2.355 1.00 0.00 18 LYS A O 5
ATOM 6534 N N . SER A 1 18 ? 5.343 -4.584 -1.628 1.00 0.00 19 SER A N 5
ATOM 6535 C CA . SER A 1 18 ? 5.536 -4.894 -0.213 1.00 0.00 19 SER A CA 5
ATOM 6536 C C . SER A 1 18 ? 4.190 -4.928 0.504 1.00 0.00 19 SER A C 5
ATOM 6537 O O . SER A 1 18 ? 3.239 -4.265 0.090 1.00 0.00 19 SER A O 5
ATOM 6545 N N . TYR A 1 19 ? 4.122 -5.706 1.583 1.00 0.00 20 TYR A N 5
ATOM 6546 C CA . TYR A 1 19 ? 2.893 -5.833 2.367 1.00 0.00 20 TYR A CA 5
ATOM 6547 C C . TYR A 1 19 ? 3.076 -5.193 3.735 1.00 0.00 20 TYR A C 5
ATOM 6548 O O . TYR A 1 19 ? 4.144 -5.294 4.340 1.00 0.00 20 TYR A O 5
ATOM 6566 N N . PHE A 1 20 ? 2.025 -4.534 4.218 1.00 0.00 21 PHE A N 5
ATOM 6567 C CA . PHE A 1 20 ? 2.060 -3.872 5.523 1.00 0.00 21 PHE A CA 5
ATOM 6568 C C . PHE A 1 20 ? 0.823 -4.248 6.334 1.00 0.00 21 PHE A C 5
ATOM 6569 O O . PHE A 1 20 ? -0.230 -4.547 5.770 1.00 0.00 21 PHE A O 5
ATOM 6586 N N . ASP A 1 21 ? 0.959 -4.232 7.659 1.00 0.00 22 ASP A N 5
ATOM 6587 C CA . ASP A 1 21 ? -0.149 -4.571 8.552 1.00 0.00 22 ASP A CA 5
ATOM 6588 C C . ASP A 1 21 ? -0.339 -3.476 9.594 1.00 0.00 22 ASP A C 5
ATOM 6589 O O . ASP A 1 21 ? 0.518 -3.270 10.453 1.00 0.00 22 ASP A O 5
ATOM 6598 N N . VAL A 1 22 ? -1.470 -2.777 9.513 1.00 0.00 23 VAL A N 5
ATOM 6599 C CA . VAL A 1 22 ? -1.769 -1.699 10.456 1.00 0.00 23 VAL A CA 5
ATOM 6600 C C . VAL A 1 22 ? -2.788 -2.169 11.487 1.00 0.00 23 VAL A C 5
ATOM 6601 O O . VAL A 1 22 ? -3.984 -2.255 11.205 1.00 0.00 23 VAL A O 5
ATOM 6614 N N . LEU A 1 23 ? -2.305 -2.464 12.686 1.00 0.00 24 LEU A N 5
ATOM 6615 C CA . LEU A 1 23 ? -3.181 -2.912 13.758 1.00 0.00 24 LEU A CA 5
ATOM 6616 C C . LEU A 1 23 ? -4.148 -1.802 14.149 1.00 0.00 24 LEU A C 5
ATOM 6617 O O . LEU A 1 23 ? -5.323 -2.057 14.413 1.00 0.00 24 LEU A O 5
ATOM 6633 N N . GLY A 1 24 ? -3.639 -0.575 14.201 1.00 0.00 25 GLY A N 5
ATOM 6634 C CA . GLY A 1 24 ? -4.461 0.569 14.576 1.00 0.00 25 GLY A CA 5
ATOM 6635 C C . GLY A 1 24 ? -5.490 0.883 13.498 1.00 0.00 25 GLY A C 5
ATOM 6636 O O . GLY A 1 24 ? -5.745 2.048 13.193 1.00 0.00 25 GLY A O 5
ATOM 6640 N N . ILE A 1 25 ? -6.084 -0.161 12.922 1.00 0.00 26 ILE A N 5
ATOM 6641 C CA . ILE A 1 25 ? -7.090 0.015 11.879 1.00 0.00 26 ILE A CA 5
ATOM 6642 C C . ILE A 1 25 ? -8.478 0.133 12.499 1.00 0.00 26 ILE A C 5
ATOM 6643 O O . ILE A 1 25 ? -8.862 -0.678 13.343 1.00 0.00 26 ILE A O 5
ATOM 6659 N N . CYS A 1 26 ? -9.225 1.155 12.082 1.00 0.00 27 CYS A N 5
ATOM 6660 C CA . CYS A 1 26 ? -10.574 1.384 12.607 1.00 0.00 27 CYS A CA 5
ATOM 6661 C C . CYS A 1 26 ? -11.577 1.552 11.469 1.00 0.00 27 CYS A C 5
ATOM 6662 O O . CYS A 1 26 ? -11.364 2.338 10.546 1.00 0.00 27 CYS A O 5
ATOM 6669 N N . CYS A 1 27 ? -12.684 0.820 11.561 1.00 0.00 28 CYS A N 5
ATOM 6670 C CA . CYS A 1 27 ? -13.735 0.899 10.553 1.00 0.00 28 CYS A CA 5
ATOM 6671 C C . CYS A 1 27 ? -13.139 1.014 9.149 1.00 0.00 28 CYS A C 5
ATOM 6672 O O . CYS A 1 27 ? -11.970 0.693 8.937 1.00 0.00 28 CYS A O 5
ATOM 6679 N N . THR A 1 28 ? -13.948 1.480 8.197 1.00 0.00 29 THR A N 5
ATOM 6680 C CA . THR A 1 28 ? -13.495 1.642 6.813 1.00 0.00 29 THR A CA 5
ATOM 6681 C C . THR A 1 28 ? -13.471 3.119 6.436 1.00 0.00 29 THR A C 5
ATOM 6682 O O . THR A 1 28 ? -13.100 3.477 5.318 1.00 0.00 29 THR A O 5
ATOM 6693 N N . SER A 1 29 ? -13.873 3.975 7.372 1.00 0.00 30 SER A N 5
ATOM 6694 C CA . SER A 1 29 ? -13.891 5.412 7.118 1.00 0.00 30 SER A CA 5
ATOM 6695 C C . SER A 1 29 ? -12.481 5.990 7.190 1.00 0.00 30 SER A C 5
ATOM 6696 O O . SER A 1 29 ? -12.267 7.151 6.851 1.00 0.00 30 SER A O 5
ATOM 6704 N N . GLU A 1 30 ? -11.527 5.169 7.643 1.00 0.00 31 GLU A N 5
ATOM 6705 C CA . GLU A 1 30 ? -10.126 5.593 7.752 1.00 0.00 31 GLU A CA 5
ATOM 6706 C C . GLU A 1 30 ? -9.370 5.245 6.467 1.00 0.00 31 GLU A C 5
ATOM 6707 O O . GLU A 1 30 ? -8.150 5.399 6.393 1.00 0.00 31 GLU A O 5
ATOM 6719 N N . VAL A 1 31 ? -10.098 4.775 5.457 1.00 0.00 32 VAL A N 5
ATOM 6720 C CA . VAL A 1 31 ? -9.472 4.419 4.192 1.00 0.00 32 VAL A CA 5
ATOM 6721 C C . VAL A 1 31 ? -8.851 5.657 3.531 1.00 0.00 32 VAL A C 5
ATOM 6722 O O . VAL A 1 31 ? -7.753 5.580 2.975 1.00 0.00 32 VAL A O 5
ATOM 6735 N N . PRO A 1 32 ? -9.521 6.791 3.580 1.00 0.00 33 PRO A N 5
ATOM 6736 C CA . PRO A 1 32 ? -9.014 8.055 2.959 1.00 0.00 33 PRO A CA 5
ATOM 6737 C C . PRO A 1 32 ? -7.679 8.487 3.564 1.00 0.00 33 PRO A C 5
ATOM 6738 O O . PRO A 1 32 ? -6.767 8.900 2.850 1.00 0.00 33 PRO A O 5
ATOM 6749 N N . ILE A 1 33 ? -7.582 8.389 4.888 1.00 0.00 34 ILE A N 5
ATOM 6750 C CA . ILE A 1 33 ? -6.363 8.772 5.591 1.00 0.00 34 ILE A CA 5
ATOM 6751 C C . ILE A 1 33 ? -5.204 7.865 5.193 1.00 0.00 34 ILE A C 5
ATOM 6752 O O . ILE A 1 33 ? -4.087 8.332 4.972 1.00 0.00 34 ILE A O 5
ATOM 6768 N N . ILE A 1 34 ? -5.475 6.569 5.115 1.00 0.00 35 ILE A N 5
ATOM 6769 C CA . ILE A 1 34 ? -4.438 5.612 4.759 1.00 0.00 35 ILE A CA 5
ATOM 6770 C C . ILE A 1 34 ? -3.913 5.900 3.359 1.00 0.00 35 ILE A C 5
ATOM 6771 O O . ILE A 1 34 ? -2.707 5.906 3.134 1.00 0.00 35 ILE A O 5
ATOM 6787 N N . GLU A 1 35 ? -4.817 6.148 2.425 1.00 0.00 36 GLU A N 5
ATOM 6788 C CA . GLU A 1 35 ? -4.419 6.438 1.054 1.00 0.00 36 GLU A CA 5
ATOM 6789 C C . GLU A 1 35 ? -3.741 7.801 0.966 1.00 0.00 36 GLU A C 5
ATOM 6790 O O . GLU A 1 35 ? -2.810 7.993 0.189 1.00 0.00 36 GLU A O 5
ATOM 6802 N N . ASN A 1 36 ? -4.220 8.743 1.769 1.00 0.00 37 ASN A N 5
ATOM 6803 C CA . ASN A 1 36 ? -3.666 10.091 1.775 1.00 0.00 37 ASN A CA 5
ATOM 6804 C C . ASN A 1 36 ? -2.196 10.067 2.179 1.00 0.00 37 ASN A C 5
ATOM 6805 O O . ASN A 1 36 ? -1.386 10.830 1.651 1.00 0.00 37 ASN A O 5
ATOM 6816 N N . ILE A 1 37 ? -1.857 9.201 3.127 1.00 0.00 38 ILE A N 5
ATOM 6817 C CA . ILE A 1 37 ? -0.479 9.108 3.600 1.00 0.00 38 ILE A CA 5
ATOM 6818 C C . ILE A 1 37 ? 0.446 8.683 2.461 1.00 0.00 38 ILE A C 5
ATOM 6819 O O . ILE A 1 37 ? 1.521 9.254 2.279 1.00 0.00 38 ILE A O 5
ATOM 6835 N N . LEU A 1 38 ? 0.021 7.687 1.693 1.00 0.00 39 LEU A N 5
ATOM 6836 C CA . LEU A 1 38 ? 0.827 7.209 0.576 1.00 0.00 39 LEU A CA 5
ATOM 6837 C C . LEU A 1 38 ? 0.999 8.309 -0.470 1.00 0.00 39 LEU A C 5
ATOM 6838 O O . LEU A 1 38 ? 2.074 8.470 -1.043 1.00 0.00 39 LEU A O 5
ATOM 6854 N N . LYS A 1 39 ? -0.065 9.065 -0.711 1.00 0.00 40 LYS A N 5
ATOM 6855 C CA . LYS A 1 39 ? -0.010 10.141 -1.691 1.00 0.00 40 LYS A CA 5
ATOM 6856 C C . LYS A 1 39 ? 1.079 11.141 -1.323 1.00 0.00 40 LYS A C 5
ATOM 6857 O O . LYS A 1 39 ? 1.788 11.648 -2.192 1.00 0.00 40 LYS A O 5
ATOM 6876 N N . SER A 1 40 ? 1.215 11.415 -0.033 1.00 0.00 41 SER A N 5
ATOM 6877 C CA . SER A 1 40 ? 2.231 12.349 0.435 1.00 0.00 41 SER A CA 5
ATOM 6878 C C . SER A 1 40 ? 3.628 11.846 0.078 1.00 0.00 41 SER A C 5
ATOM 6879 O O . SER A 1 40 ? 4.499 12.623 -0.310 1.00 0.00 41 SER A O 5
ATOM 6887 N N . LEU A 1 41 ? 3.832 10.540 0.219 1.00 0.00 42 LEU A N 5
ATOM 6888 C CA . LEU A 1 41 ? 5.126 9.938 -0.085 1.00 0.00 42 LEU A CA 5
ATOM 6889 C C . LEU A 1 41 ? 5.384 9.956 -1.585 1.00 0.00 42 LEU A C 5
ATOM 6890 O O . LEU A 1 41 ? 4.454 9.856 -2.387 1.00 0.00 42 LEU A O 5
ATOM 6906 N N . ASP A 1 42 ? 6.656 10.086 -1.960 1.00 0.00 43 ASP A N 5
ATOM 6907 C CA . ASP A 1 42 ? 7.038 10.119 -3.373 1.00 0.00 43 ASP A CA 5
ATOM 6908 C C . ASP A 1 42 ? 7.759 8.832 -3.761 1.00 0.00 43 ASP A C 5
ATOM 6909 O O . ASP A 1 42 ? 8.919 8.630 -3.404 1.00 0.00 43 ASP A O 5
ATOM 6918 N N . GLY A 1 43 ? 7.065 7.968 -4.495 1.00 0.00 44 GLY A N 5
ATOM 6919 C CA . GLY A 1 43 ? 7.647 6.701 -4.932 1.00 0.00 44 GLY A CA 5
ATOM 6920 C C . GLY A 1 43 ? 6.568 5.637 -5.087 1.00 0.00 44 GLY A C 5
ATOM 6921 O O . GLY A 1 43 ? 6.778 4.623 -5.755 1.00 0.00 44 GLY A O 5
ATOM 6925 N N . VAL A 1 44 ? 5.414 5.871 -4.472 1.00 0.00 45 VAL A N 5
ATOM 6926 C CA . VAL A 1 44 ? 4.311 4.921 -4.553 1.00 0.00 45 VAL A CA 5
ATOM 6927 C C . VAL A 1 44 ? 3.570 5.075 -5.877 1.00 0.00 45 VAL A C 5
ATOM 6928 O O . VAL A 1 44 ? 3.178 6.179 -6.257 1.00 0.00 45 VAL A O 5
ATOM 6941 N N . LYS A 1 45 ? 3.380 3.960 -6.576 1.00 0.00 46 LYS A N 5
ATOM 6942 C CA . LYS A 1 45 ? 2.682 3.972 -7.859 1.00 0.00 46 LYS A CA 5
ATOM 6943 C C . LYS A 1 45 ? 1.205 3.629 -7.667 1.00 0.00 46 LYS A C 5
ATOM 6944 O O . LYS A 1 45 ? 0.325 4.308 -8.198 1.00 0.00 46 LYS A O 5
ATOM 6963 N N . GLU A 1 46 ? 0.941 2.568 -6.912 1.00 0.00 47 GLU A N 5
ATOM 6964 C CA . GLU A 1 46 ? -0.434 2.144 -6.664 1.00 0.00 47 GLU A CA 5
ATOM 6965 C C . GLU A 1 46 ? -0.549 1.439 -5.321 1.00 0.00 47 GLU A C 5
ATOM 6966 O O . GLU A 1 46 ? 0.441 0.950 -4.776 1.00 0.00 47 GLU A O 5
ATOM 6978 N N . TYR A 1 47 ? -1.765 1.395 -4.795 1.00 0.00 48 TYR A N 5
ATOM 6979 C CA . TYR A 1 47 ? -2.013 0.750 -3.514 1.00 0.00 48 TYR A CA 5
ATOM 6980 C C . TYR A 1 47 ? -3.494 0.461 -3.327 1.00 0.00 48 TYR A C 5
ATOM 6981 O O . TYR A 1 47 ? -4.342 1.021 -4.021 1.00 0.00 48 TYR A O 5
ATOM 6999 N N . SER A 1 48 ? -3.797 -0.420 -2.378 1.00 0.00 49 SER A N 5
ATOM 7000 C CA . SER A 1 48 ? -5.181 -0.782 -2.094 1.00 0.00 49 SER A CA 5
ATOM 7001 C C . SER A 1 48 ? -5.328 -1.219 -0.640 1.00 0.00 49 SER A C 5
ATOM 7002 O O . SER A 1 48 ? -4.464 -1.912 -0.100 1.00 0.00 49 SER A O 5
ATOM 7010 N N . VAL A 1 49 ? -6.429 -0.817 -0.009 1.00 0.00 50 VAL A N 5
ATOM 7011 C CA . VAL A 1 49 ? -6.685 -1.181 1.383 1.00 0.00 50 VAL A CA 5
ATOM 7012 C C . VAL A 1 49 ? -7.632 -2.371 1.442 1.00 0.00 50 VAL A C 5
ATOM 7013 O O . VAL A 1 49 ? -8.785 -2.280 1.017 1.00 0.00 50 VAL A O 5
ATOM 7026 N N . ILE A 1 50 ? -7.139 -3.491 1.968 1.00 0.00 51 ILE A N 5
ATOM 7027 C CA . ILE A 1 50 ? -7.950 -4.701 2.071 1.00 0.00 51 ILE A CA 5
ATOM 7028 C C . ILE A 1 50 ? -8.371 -4.925 3.519 1.00 0.00 51 ILE A C 5
ATOM 7029 O O . ILE A 1 50 ? -7.592 -5.417 4.336 1.00 0.00 51 ILE A O 5
ATOM 7045 N N . VAL A 1 51 ? -9.615 -4.572 3.821 1.00 0.00 52 VAL A N 5
ATOM 7046 C CA . VAL A 1 51 ? -10.153 -4.743 5.165 1.00 0.00 52 VAL A CA 5
ATOM 7047 C C . VAL A 1 51 ? -10.487 -6.214 5.432 1.00 0.00 52 VAL A C 5
ATOM 7048 O O . VAL A 1 51 ? -10.255 -6.720 6.532 1.00 0.00 52 VAL A O 5
ATOM 7061 N N . PRO A 1 52 ? -11.042 -6.903 4.458 1.00 0.00 53 PRO A N 5
ATOM 7062 C CA . PRO A 1 52 ? -11.434 -8.339 4.610 1.00 0.00 53 PRO A CA 5
ATOM 7063 C C . PRO A 1 52 ? -10.270 -9.212 5.085 1.00 0.00 53 PRO A C 5
ATOM 7064 O O . PRO A 1 52 ? -10.465 -10.165 5.840 1.00 0.00 53 PRO A O 5
ATOM 7075 N N . SER A 1 53 ? -9.066 -8.882 4.627 1.00 0.00 54 SER A N 5
ATOM 7076 C CA . SER A 1 53 ? -7.863 -9.631 4.993 1.00 0.00 54 SER A CA 5
ATOM 7077 C C . SER A 1 53 ? -6.984 -8.813 5.935 1.00 0.00 54 SER A C 5
ATOM 7078 O O . SER A 1 53 ? -5.882 -9.229 6.289 1.00 0.00 54 SER A O 5
ATOM 7086 N N . ARG A 1 54 ? -7.478 -7.648 6.335 1.00 0.00 55 ARG A N 5
ATOM 7087 C CA . ARG A 1 54 ? -6.726 -6.781 7.235 1.00 0.00 55 ARG A CA 5
ATOM 7088 C C . ARG A 1 54 ? -5.283 -6.643 6.768 1.00 0.00 55 ARG A C 5
ATOM 7089 O O . ARG A 1 54 ? -4.358 -6.618 7.581 1.00 0.00 55 ARG A O 5
ATOM 7110 N N . THR A 1 55 ? -5.098 -6.549 5.453 1.00 0.00 56 THR A N 5
ATOM 7111 C CA . THR A 1 55 ? -3.761 -6.406 4.874 1.00 0.00 56 THR A CA 5
ATOM 7112 C C . THR A 1 55 ? -3.715 -5.191 3.957 1.00 0.00 56 THR A C 5
ATOM 7113 O O . THR A 1 55 ? -4.745 -4.745 3.449 1.00 0.00 56 THR A O 5
ATOM 7124 N N . VAL A 1 56 ? -2.512 -4.660 3.753 1.00 0.00 57 VAL A N 5
ATOM 7125 C CA . VAL A 1 56 ? -2.320 -3.490 2.898 1.00 0.00 57 VAL A CA 5
ATOM 7126 C C . VAL A 1 56 ? -1.280 -3.790 1.823 1.00 0.00 57 VAL A C 5
ATOM 7127 O O . VAL A 1 56 ? -0.224 -4.354 2.106 1.00 0.00 57 VAL A O 5
ATOM 7140 N N . ILE A 1 57 ? -1.588 -3.394 0.589 1.00 0.00 58 ILE A N 5
ATOM 7141 C CA . ILE A 1 57 ? -0.679 -3.605 -0.537 1.00 0.00 58 ILE A CA 5
ATOM 7142 C C . ILE A 1 57 ? -0.339 -2.275 -1.198 1.00 0.00 58 ILE A C 5
ATOM 7143 O O . ILE A 1 57 ? -1.224 -1.487 -1.523 1.00 0.00 58 ILE A O 5
ATOM 7159 N N . VAL A 1 58 ? 0.954 -2.043 -1.397 1.00 0.00 59 VAL A N 5
ATOM 7160 C CA . VAL A 1 58 ? 1.423 -0.814 -2.031 1.00 0.00 59 VAL A CA 5
ATOM 7161 C C . VAL A 1 58 ? 2.657 -1.091 -2.879 1.00 0.00 59 VAL A C 5
ATOM 7162 O O . VAL A 1 58 ? 3.579 -1.783 -2.448 1.00 0.00 59 VAL A O 5
ATOM 7175 N N . VAL A 1 59 ? 2.674 -0.528 -4.086 1.00 0.00 60 VAL A N 5
ATOM 7176 C CA . VAL A 1 59 ? 3.807 -0.696 -4.993 1.00 0.00 60 VAL A CA 5
ATOM 7177 C C . VAL A 1 59 ? 4.634 0.581 -5.022 1.00 0.00 60 VAL A C 5
ATOM 7178 O O . VAL A 1 59 ? 4.103 1.675 -5.218 1.00 0.00 60 VAL A O 5
ATOM 7191 N N . HIS A 1 60 ? 5.935 0.435 -4.811 1.00 0.00 61 HIS A N 5
ATOM 7192 C CA . HIS A 1 60 ? 6.835 1.581 -4.799 1.00 0.00 61 HIS A CA 5
ATOM 7193 C C . HIS A 1 60 ? 8.264 1.145 -5.112 1.00 0.00 61 HIS A C 5
ATOM 7194 O O . HIS A 1 60 ? 8.608 -0.029 -4.973 1.00 0.00 61 HIS A O 5
ATOM 7209 N N . ASP A 1 61 ? 9.095 2.103 -5.504 1.00 0.00 62 ASP A N 5
ATOM 7210 C CA . ASP A 1 61 ? 10.492 1.815 -5.813 1.00 0.00 62 ASP A CA 5
ATOM 7211 C C . ASP A 1 61 ? 11.321 1.782 -4.532 1.00 0.00 62 ASP A C 5
ATOM 7212 O O . ASP A 1 61 ? 11.401 2.775 -3.809 1.00 0.00 62 ASP A O 5
ATOM 7221 N N . SER A 1 62 ? 11.931 0.634 -4.257 1.00 0.00 63 SER A N 5
ATOM 7222 C CA . SER A 1 62 ? 12.745 0.482 -3.057 1.00 0.00 63 SER A CA 5
ATOM 7223 C C . SER A 1 62 ? 13.881 1.492 -3.049 1.00 0.00 63 SER A C 5
ATOM 7224 O O . SER A 1 62 ? 14.187 2.086 -2.015 1.00 0.00 63 SER A O 5
ATOM 7232 N N . LEU A 1 63 ? 14.515 1.678 -4.201 1.00 0.00 64 LEU A N 5
ATOM 7233 C CA . LEU A 1 63 ? 15.627 2.613 -4.294 1.00 0.00 64 LEU A CA 5
ATOM 7234 C C . LEU A 1 63 ? 15.165 4.028 -3.947 1.00 0.00 64 LEU A C 5
ATOM 7235 O O . LEU A 1 63 ? 15.759 4.693 -3.099 1.00 0.00 64 LEU A O 5
ATOM 7251 N N . LEU A 1 64 ? 14.106 4.487 -4.605 1.00 0.00 65 LEU A N 5
ATOM 7252 C CA . LEU A 1 64 ? 13.604 5.831 -4.353 1.00 0.00 65 LEU A CA 5
ATOM 7253 C C . LEU A 1 64 ? 13.108 5.962 -2.916 1.00 0.00 65 LEU A C 5
ATOM 7254 O O . LEU A 1 64 ? 13.438 6.920 -2.219 1.00 0.00 65 LEU A O 5
ATOM 7270 N N . ILE A 1 65 ? 12.328 4.984 -2.469 1.00 0.00 66 ILE A N 5
ATOM 7271 C CA . ILE A 1 65 ? 11.799 5.005 -1.109 1.00 0.00 66 ILE A CA 5
ATOM 7272 C C . ILE A 1 65 ? 11.789 3.602 -0.534 1.00 0.00 66 ILE A C 5
ATOM 7273 O O . ILE A 1 65 ? 11.398 2.647 -1.204 1.00 0.00 66 ILE A O 5
ATOM 7289 N N . SER A 1 66 ? 12.231 3.472 0.711 1.00 0.00 67 SER A N 5
ATOM 7290 C CA . SER A 1 66 ? 12.277 2.164 1.352 1.00 0.00 67 SER A CA 5
ATOM 7291 C C . SER A 1 66 ? 10.931 1.819 2.008 1.00 0.00 67 SER A C 5
ATOM 7292 O O . SER A 1 66 ? 10.187 2.719 2.403 1.00 0.00 67 SER A O 5
ATOM 7300 N N . PRO A 1 67 ? 10.610 0.545 2.153 1.00 0.00 68 PRO A N 5
ATOM 7301 C CA . PRO A 1 67 ? 9.332 0.108 2.805 1.00 0.00 68 PRO A CA 5
ATOM 7302 C C . PRO A 1 67 ? 9.158 0.713 4.202 1.00 0.00 68 PRO A C 5
ATOM 7303 O O . PRO A 1 67 ? 8.044 1.022 4.623 1.00 0.00 68 PRO A O 5
ATOM 7314 N N . PHE A 1 68 ? 10.267 0.859 4.920 1.00 0.00 69 PHE A N 5
ATOM 7315 C CA . PHE A 1 68 ? 10.229 1.403 6.274 1.00 0.00 69 PHE A CA 5
ATOM 7316 C C . PHE A 1 68 ? 9.623 2.799 6.277 1.00 0.00 69 PHE A C 5
ATOM 7317 O O . PHE A 1 68 ? 8.889 3.167 7.194 1.00 0.00 69 PHE A O 5
ATOM 7334 N N . GLN A 1 69 ? 9.936 3.576 5.247 1.00 0.00 70 GLN A N 5
ATOM 7335 C CA . GLN A 1 69 ? 9.415 4.932 5.148 1.00 0.00 70 GLN A CA 5
ATOM 7336 C C . GLN A 1 69 ? 7.890 4.916 5.077 1.00 0.00 70 GLN A C 5
ATOM 7337 O O . GLN A 1 69 ? 7.221 5.723 5.724 1.00 0.00 70 GLN A O 5
ATOM 7351 N N . ILE A 1 70 ? 7.346 3.998 4.284 1.00 0.00 71 ILE A N 5
ATOM 7352 C CA . ILE A 1 70 ? 5.899 3.899 4.135 1.00 0.00 71 ILE A CA 5
ATOM 7353 C C . ILE A 1 70 ? 5.250 3.529 5.467 1.00 0.00 71 ILE A C 5
ATOM 7354 O O . ILE A 1 70 ? 4.234 4.105 5.853 1.00 0.00 71 ILE A O 5
ATOM 7370 N N . ALA A 1 71 ? 5.842 2.565 6.160 1.00 0.00 72 ALA A N 5
ATOM 7371 C CA . ALA A 1 71 ? 5.310 2.127 7.443 1.00 0.00 72 ALA A CA 5
ATOM 7372 C C . ALA A 1 71 ? 5.411 3.241 8.479 1.00 0.00 72 ALA A C 5
ATOM 7373 O O . ALA A 1 71 ? 4.498 3.440 9.280 1.00 0.00 72 ALA A O 5
ATOM 7380 N N . LYS A 1 72 ? 6.527 3.960 8.458 1.00 0.00 73 LYS A N 5
ATOM 7381 C CA . LYS A 1 72 ? 6.738 5.048 9.404 1.00 0.00 73 LYS A CA 5
ATOM 7382 C C . LYS A 1 72 ? 5.714 6.155 9.184 1.00 0.00 73 LYS A C 5
ATOM 7383 O O . LYS A 1 72 ? 5.200 6.735 10.138 1.00 0.00 73 LYS A O 5
ATOM 7402 N N . ALA A 1 73 ? 5.425 6.443 7.919 1.00 0.00 74 ALA A N 5
ATOM 7403 C CA . ALA A 1 73 ? 4.464 7.489 7.588 1.00 0.00 74 ALA A CA 5
ATOM 7404 C C . ALA A 1 73 ? 3.080 7.138 8.125 1.00 0.00 74 ALA A C 5
ATOM 7405 O O . ALA A 1 73 ? 2.367 7.998 8.636 1.00 0.00 74 ALA A O 5
ATOM 7412 N N . LEU A 1 74 ? 2.710 5.872 8.004 1.00 0.00 75 LEU A N 5
ATOM 7413 C CA . LEU A 1 74 ? 1.411 5.413 8.483 1.00 0.00 75 LEU A CA 5
ATOM 7414 C C . LEU A 1 74 ? 1.322 5.534 10.002 1.00 0.00 75 LEU A C 5
ATOM 7415 O O . LEU A 1 74 ? 0.277 5.892 10.545 1.00 0.00 75 LEU A O 5
ATOM 7431 N N . ASN A 1 75 ? 2.421 5.225 10.678 1.00 0.00 76 ASN A N 5
ATOM 7432 C CA . ASN A 1 75 ? 2.457 5.290 12.133 1.00 0.00 76 ASN A CA 5
ATOM 7433 C C . ASN A 1 75 ? 2.164 6.707 12.617 1.00 0.00 76 ASN A C 5
ATOM 7434 O O . ASN A 1 75 ? 1.665 6.902 13.725 1.00 0.00 76 ASN A O 5
ATOM 7445 N N . GLU A 1 76 ? 2.479 7.693 11.784 1.00 0.00 77 GLU A N 5
ATOM 7446 C CA . GLU A 1 76 ? 2.246 9.088 12.148 1.00 0.00 77 GLU A CA 5
ATOM 7447 C C . GLU A 1 76 ? 0.823 9.275 12.661 1.00 0.00 77 GLU A C 5
ATOM 7448 O O . GLU A 1 76 ? 0.570 10.120 13.521 1.00 0.00 77 GLU A O 5
ATOM 7460 N N . ALA A 1 77 ? -0.106 8.486 12.128 1.00 0.00 78 ALA A N 5
ATOM 7461 C CA . ALA A 1 77 ? -1.505 8.573 12.538 1.00 0.00 78 ALA A CA 5
ATOM 7462 C C . ALA A 1 77 ? -1.754 7.713 13.776 1.00 0.00 78 ALA A C 5
ATOM 7463 O O . ALA A 1 77 ? -2.826 7.132 13.928 1.00 0.00 78 ALA A O 5
ATOM 7470 N N . ARG A 1 78 ? -0.757 7.638 14.654 1.00 0.00 79 ARG A N 5
ATOM 7471 C CA . ARG A 1 78 ? -0.872 6.845 15.876 1.00 0.00 79 ARG A CA 5
ATOM 7472 C C . ARG A 1 78 ? -1.138 5.378 15.547 1.00 0.00 79 ARG A C 5
ATOM 7473 O O . ARG A 1 78 ? -1.645 4.627 16.383 1.00 0.00 79 ARG A O 5
ATOM 7494 N N . LEU A 1 79 ? -0.782 4.973 14.329 1.00 0.00 80 LEU A N 5
ATOM 7495 C CA . LEU A 1 79 ? -0.970 3.587 13.895 1.00 0.00 80 LEU A CA 5
ATOM 7496 C C . LEU A 1 79 ? 0.300 2.777 14.152 1.00 0.00 80 LEU A C 5
ATOM 7497 O O . LEU A 1 79 ? 1.306 3.308 14.620 1.00 0.00 80 LEU A O 5
ATOM 7513 N N . GLU A 1 80 ? 0.232 1.486 13.841 1.00 0.00 81 GLU A N 5
ATOM 7514 C CA . GLU A 1 80 ? 1.368 0.588 14.037 1.00 0.00 81 GLU A CA 5
ATOM 7515 C C . GLU A 1 80 ? 1.553 -0.305 12.814 1.00 0.00 81 GLU A C 5
ATOM 7516 O O . GLU A 1 80 ? 1.314 -1.511 12.873 1.00 0.00 81 GLU A O 5
ATOM 7528 N N . ALA A 1 81 ? 1.986 0.296 11.711 1.00 0.00 82 ALA A N 5
ATOM 7529 C CA . ALA A 1 81 ? 2.208 -0.457 10.482 1.00 0.00 82 ALA A CA 5
ATOM 7530 C C . ALA A 1 81 ? 3.407 -1.384 10.640 1.00 0.00 82 ALA A C 5
ATOM 7531 O O . ALA A 1 81 ? 4.394 -1.028 11.286 1.00 0.00 82 ALA A O 5
ATOM 7538 N N . ASN A 1 82 ? 3.319 -2.575 10.051 1.00 0.00 83 ASN A N 5
ATOM 7539 C CA . ASN A 1 82 ? 4.408 -3.550 10.135 1.00 0.00 83 ASN A CA 5
ATOM 7540 C C . ASN A 1 82 ? 4.561 -4.282 8.805 1.00 0.00 83 ASN A C 5
ATOM 7541 O O . ASN A 1 82 ? 3.584 -4.768 8.241 1.00 0.00 83 ASN A O 5
ATOM 7552 N N . VAL A 1 83 ? 5.791 -4.359 8.310 1.00 0.00 84 VAL A N 5
ATOM 7553 C CA . VAL A 1 83 ? 6.049 -5.034 7.044 1.00 0.00 84 VAL A CA 5
ATOM 7554 C C . VAL A 1 83 ? 6.114 -6.542 7.249 1.00 0.00 84 VAL A C 5
ATOM 7555 O O . VAL A 1 83 ? 7.042 -7.053 7.873 1.00 0.00 84 VAL A O 5
ATOM 7568 N N . ARG A 1 84 ? 5.121 -7.250 6.717 1.00 0.00 85 ARG A N 5
ATOM 7569 C CA . ARG A 1 84 ? 5.072 -8.699 6.849 1.00 0.00 85 ARG A CA 5
ATOM 7570 C C . ARG A 1 84 ? 5.109 -9.102 8.322 1.00 0.00 85 ARG A C 5
ATOM 7571 O O . ARG A 1 84 ? 5.594 -8.353 9.168 1.00 0.00 85 ARG A O 5
ATOM 7592 N N . VAL A 1 85 ? 4.587 -10.291 8.620 1.00 0.00 86 VAL A N 5
ATOM 7593 C CA . VAL A 1 85 ? 4.556 -10.793 9.996 1.00 0.00 86 VAL A CA 5
ATOM 7594 C C . VAL A 1 85 ? 5.123 -12.205 10.053 1.00 0.00 86 VAL A C 5
ATOM 7595 O O . VAL A 1 85 ? 5.290 -12.859 9.022 1.00 0.00 86 VAL A O 5
ATOM 7608 N N . ASN A 1 86 ? 5.422 -12.666 11.262 1.00 0.00 87 ASN A N 5
ATOM 7609 C CA . ASN A 1 86 ? 5.981 -14.002 11.449 1.00 0.00 87 ASN A CA 5
ATOM 7610 C C . ASN A 1 86 ? 5.294 -15.006 10.528 1.00 0.00 87 ASN A C 5
ATOM 7611 O O . ASN A 1 86 ? 4.067 -15.040 10.436 1.00 0.00 87 ASN A O 5
ATOM 7622 N N . GLY A 1 87 ? 6.094 -15.816 9.842 1.00 0.00 88 GLY A N 5
ATOM 7623 C CA . GLY A 1 87 ? 5.549 -16.810 8.925 1.00 0.00 88 GLY A CA 5
ATOM 7624 C C . GLY A 1 87 ? 4.650 -17.794 9.663 1.00 0.00 88 GLY A C 5
ATOM 7625 O O . GLY A 1 87 ? 5.129 -18.736 10.296 1.00 0.00 88 GLY A O 5
ATOM 7629 N N . GLU A 1 88 ? 3.342 -17.569 9.577 1.00 0.00 89 GLU A N 5
ATOM 7630 C CA . GLU A 1 88 ? 2.381 -18.443 10.240 1.00 0.00 89 GLU A CA 5
ATOM 7631 C C . GLU A 1 88 ? 2.386 -19.824 9.595 1.00 0.00 89 GLU A C 5
ATOM 7632 O O . GLU A 1 88 ? 2.208 -20.836 10.274 1.00 0.00 89 GLU A O 5
ATOM 7644 N N . THR A 1 89 ? 2.583 -19.859 8.280 1.00 0.00 90 THR A N 5
ATOM 7645 C CA . THR A 1 89 ? 2.602 -21.124 7.554 1.00 0.00 90 THR A CA 5
ATOM 7646 C C . THR A 1 89 ? 1.447 -22.016 7.995 1.00 0.00 90 THR A C 5
ATOM 7647 O O . THR A 1 89 ? 1.656 -23.141 8.449 1.00 0.00 90 THR A O 5
ATOM 7658 N N . SER A 1 90 ? 0.226 -21.507 7.857 1.00 0.00 91 SER A N 5
ATOM 7659 C CA . SER A 1 90 ? -0.956 -22.267 8.241 1.00 0.00 91 SER A CA 5
ATOM 7660 C C . SER A 1 90 ? -1.312 -23.286 7.163 1.00 0.00 91 SER A C 5
ATOM 7661 O O . SER A 1 90 ? -0.993 -23.098 5.989 1.00 0.00 91 SER A O 5
ATOM 7669 N N . PHE A 1 91 ? -1.978 -24.360 7.572 1.00 0.00 92 PHE A N 5
ATOM 7670 C CA . PHE A 1 91 ? -2.383 -25.406 6.638 1.00 0.00 92 PHE A CA 5
ATOM 7671 C C . PHE A 1 91 ? -3.566 -26.190 7.192 1.00 0.00 92 PHE A C 5
ATOM 7672 O O . PHE A 1 91 ? -3.823 -26.173 8.395 1.00 0.00 92 PHE A O 5
ATOM 7689 N N . LYS A 1 92 ? -4.279 -26.880 6.306 1.00 0.00 93 LYS A N 5
ATOM 7690 C CA . LYS A 1 92 ? -5.437 -27.678 6.708 1.00 0.00 93 LYS A CA 5
ATOM 7691 C C . LYS A 1 92 ? -5.478 -28.988 5.929 1.00 0.00 93 LYS A C 5
ATOM 7692 O O . LYS A 1 92 ? -5.244 -29.011 4.719 1.00 0.00 93 LYS A O 5
ATOM 7711 N N . ASN A 1 93 ? -5.776 -30.078 6.631 1.00 0.00 94 ASN A N 5
ATOM 7712 C CA . ASN A 1 93 ? -5.851 -31.395 6.001 1.00 0.00 94 ASN A CA 5
ATOM 7713 C C . ASN A 1 93 ? -7.285 -31.706 5.594 1.00 0.00 94 ASN A C 5
ATOM 7714 O O . ASN A 1 93 ? -8.110 -32.078 6.429 1.00 0.00 94 ASN A O 5
ATOM 7725 N N . LYS A 1 94 ? -7.578 -31.550 4.306 1.00 0.00 95 LYS A N 5
ATOM 7726 C CA . LYS A 1 94 ? -8.919 -31.820 3.794 1.00 0.00 95 LYS A CA 5
ATOM 7727 C C . LYS A 1 94 ? -9.033 -33.275 3.355 1.00 0.00 95 LYS A C 5
ATOM 7728 O O . LYS A 1 94 ? -8.293 -33.728 2.481 1.00 0.00 95 LYS A O 5
ATOM 7747 N N . TRP A 1 95 ? -9.963 -34.000 3.965 1.00 0.00 96 TRP A N 5
ATOM 7748 C CA . TRP A 1 95 ? -10.170 -35.407 3.629 1.00 0.00 96 TRP A CA 5
ATOM 7749 C C . TRP A 1 95 ? -8.834 -36.123 3.453 1.00 0.00 96 TRP A C 5
ATOM 7750 O O . TRP A 1 95 ? -8.203 -36.412 4.459 1.00 0.00 96 TRP A O 5
ATOM 7776 N N . ALA A 1 1 ? -6.635 8.449 -15.347 1.00 0.00 2 ALA A N 6
ATOM 7777 C CA . ALA A 1 1 ? -7.238 8.353 -13.990 1.00 0.00 2 ALA A CA 6
ATOM 7778 C C . ALA A 1 1 ? -8.117 7.110 -13.913 1.00 0.00 2 ALA A C 6
ATOM 7779 O O . ALA A 1 1 ? -8.133 6.410 -12.900 1.00 0.00 2 ALA A O 6
ATOM 7788 N N . LEU A 1 2 ? -8.849 6.844 -14.987 1.00 0.00 3 LEU A N 6
ATOM 7789 C CA . LEU A 1 2 ? -9.733 5.687 -15.032 1.00 0.00 3 LEU A CA 6
ATOM 7790 C C . LEU A 1 2 ? -8.934 4.397 -14.918 1.00 0.00 3 LEU A C 6
ATOM 7791 O O . LEU A 1 2 ? -9.335 3.465 -14.223 1.00 0.00 3 LEU A O 6
ATOM 7807 N N . GLN A 1 3 ? -7.801 4.349 -15.606 1.00 0.00 4 GLN A N 6
ATOM 7808 C CA . GLN A 1 3 ? -6.946 3.169 -15.583 1.00 0.00 4 GLN A CA 6
ATOM 7809 C C . GLN A 1 3 ? -5.481 3.574 -15.530 1.00 0.00 4 GLN A C 6
ATOM 7810 O O . GLN A 1 3 ? -5.106 4.646 -16.003 1.00 0.00 4 GLN A O 6
ATOM 7824 N N . ASN A 1 4 ? -4.659 2.711 -14.946 1.00 0.00 5 ASN A N 6
ATOM 7825 C CA . ASN A 1 4 ? -3.230 2.984 -14.830 1.00 0.00 5 ASN A CA 6
ATOM 7826 C C . ASN A 1 4 ? -2.509 2.569 -16.105 1.00 0.00 5 ASN A C 6
ATOM 7827 O O . ASN A 1 4 ? -3.127 2.070 -17.045 1.00 0.00 5 ASN A O 6
ATOM 7838 N N . LYS A 1 5 ? -1.197 2.777 -16.133 1.00 0.00 6 LYS A N 6
ATOM 7839 C CA . LYS A 1 5 ? -0.393 2.420 -17.300 1.00 0.00 6 LYS A CA 6
ATOM 7840 C C . LYS A 1 5 ? 0.159 1.005 -17.161 1.00 0.00 6 LYS A C 6
ATOM 7841 O O . LYS A 1 5 ? 0.911 0.535 -18.014 1.00 0.00 6 LYS A O 6
ATOM 7860 N N . GLU A 1 6 ? -0.222 0.331 -16.081 1.00 0.00 7 GLU A N 6
ATOM 7861 C CA . GLU A 1 6 ? 0.240 -1.032 -15.841 1.00 0.00 7 GLU A CA 6
ATOM 7862 C C . GLU A 1 6 ? -0.170 -1.948 -16.991 1.00 0.00 7 GLU A C 6
ATOM 7863 O O . GLU A 1 6 ? 0.442 -2.991 -17.216 1.00 0.00 7 GLU A O 6
ATOM 7875 N N . GLU A 1 7 ? -1.211 -1.548 -17.714 1.00 0.00 8 GLU A N 6
ATOM 7876 C CA . GLU A 1 7 ? -1.697 -2.339 -18.839 1.00 0.00 8 GLU A CA 6
ATOM 7877 C C . GLU A 1 7 ? -0.645 -2.404 -19.942 1.00 0.00 8 GLU A C 6
ATOM 7878 O O . GLU A 1 7 ? -0.512 -3.419 -20.627 1.00 0.00 8 GLU A O 6
ATOM 7890 N N . GLU A 1 8 ? 0.099 -1.318 -20.106 1.00 0.00 9 GLU A N 6
ATOM 7891 C CA . GLU A 1 8 ? 1.134 -1.263 -21.131 1.00 0.00 9 GLU A CA 6
ATOM 7892 C C . GLU A 1 8 ? 2.194 -2.328 -20.874 1.00 0.00 9 GLU A C 6
ATOM 7893 O O . GLU A 1 8 ? 2.705 -2.946 -21.809 1.00 0.00 9 GLU A O 6
ATOM 7905 N N . LYS A 1 9 ? 2.525 -2.537 -19.604 1.00 0.00 10 LYS A N 6
ATOM 7906 C CA . LYS A 1 9 ? 3.529 -3.531 -19.236 1.00 0.00 10 LYS A CA 6
ATOM 7907 C C . LYS A 1 9 ? 2.892 -4.907 -19.097 1.00 0.00 10 LYS A C 6
ATOM 7908 O O . LYS A 1 9 ? 2.187 -5.184 -18.126 1.00 0.00 10 LYS A O 6
ATOM 7927 N N . LYS A 1 10 ? 3.151 -5.768 -20.074 1.00 0.00 11 LYS A N 6
ATOM 7928 C CA . LYS A 1 10 ? 2.604 -7.117 -20.051 1.00 0.00 11 LYS A CA 6
ATOM 7929 C C . LYS A 1 10 ? 3.168 -7.909 -18.879 1.00 0.00 11 LYS A C 6
ATOM 7930 O O . LYS A 1 10 ? 2.450 -8.664 -18.227 1.00 0.00 11 LYS A O 6
ATOM 7949 N N . LYS A 1 11 ? 4.459 -7.736 -18.622 1.00 0.00 12 LYS A N 6
ATOM 7950 C CA . LYS A 1 11 ? 5.107 -8.448 -17.529 1.00 0.00 12 LYS A CA 6
ATOM 7951 C C . LYS A 1 11 ? 4.399 -8.161 -16.212 1.00 0.00 12 LYS A C 6
ATOM 7952 O O . LYS A 1 11 ? 4.214 -7.004 -15.836 1.00 0.00 12 LYS A O 6
ATOM 7971 N N . VAL A 1 12 ? 4.009 -9.222 -15.515 1.00 0.00 13 VAL A N 6
ATOM 7972 C CA . VAL A 1 12 ? 3.321 -9.073 -14.240 1.00 0.00 13 VAL A CA 6
ATOM 7973 C C . VAL A 1 12 ? 4.240 -8.430 -13.205 1.00 0.00 13 VAL A C 6
ATOM 7974 O O . VAL A 1 12 ? 3.830 -7.532 -12.471 1.00 0.00 13 VAL A O 6
ATOM 7987 N N . LYS A 1 13 ? 5.482 -8.901 -13.152 1.00 0.00 14 LYS A N 6
ATOM 7988 C CA . LYS A 1 13 ? 6.447 -8.367 -12.200 1.00 0.00 14 LYS A CA 6
ATOM 7989 C C . LYS A 1 13 ? 6.741 -6.903 -12.500 1.00 0.00 14 LYS A C 6
ATOM 7990 O O . LYS A 1 13 ? 6.973 -6.532 -13.651 1.00 0.00 14 LYS A O 6
ATOM 8009 N N . LYS A 1 14 ? 6.728 -6.077 -11.460 1.00 0.00 15 LYS A N 6
ATOM 8010 C CA . LYS A 1 14 ? 6.993 -4.654 -11.624 1.00 0.00 15 LYS A CA 6
ATOM 8011 C C . LYS A 1 14 ? 7.103 -3.973 -10.263 1.00 0.00 15 LYS A C 6
ATOM 8012 O O . LYS A 1 14 ? 6.424 -4.355 -9.311 1.00 0.00 15 LYS A O 6
ATOM 8031 N N . LEU A 1 15 ? 7.962 -2.965 -10.178 1.00 0.00 16 LEU A N 6
ATOM 8032 C CA . LEU A 1 15 ? 8.146 -2.240 -8.928 1.00 0.00 16 LEU A CA 6
ATOM 8033 C C . LEU A 1 15 ? 8.425 -3.210 -7.793 1.00 0.00 16 LEU A C 6
ATOM 8034 O O . LEU A 1 15 ? 8.623 -4.406 -8.018 1.00 0.00 16 LEU A O 6
ATOM 8050 N N . GLN A 1 16 ? 8.444 -2.685 -6.568 1.00 0.00 17 GLN A N 6
ATOM 8051 C CA . GLN A 1 16 ? 8.703 -3.506 -5.388 1.00 0.00 17 GLN A CA 6
ATOM 8052 C C . GLN A 1 16 ? 7.463 -3.588 -4.509 1.00 0.00 17 GLN A C 6
ATOM 8053 O O . GLN A 1 16 ? 7.079 -2.612 -3.863 1.00 0.00 17 GLN A O 6
ATOM 8067 N N . LYS A 1 17 ? 6.843 -4.762 -4.488 1.00 0.00 18 LYS A N 6
ATOM 8068 C CA . LYS A 1 17 ? 5.651 -4.972 -3.679 1.00 0.00 18 LYS A CA 6
ATOM 8069 C C . LYS A 1 17 ? 6.042 -5.261 -2.235 1.00 0.00 18 LYS A C 6
ATOM 8070 O O . LYS A 1 17 ? 7.012 -5.974 -1.976 1.00 0.00 18 LYS A O 6
ATOM 8089 N N . SER A 1 18 ? 5.282 -4.704 -1.299 1.00 0.00 19 SER A N 6
ATOM 8090 C CA . SER A 1 18 ? 5.552 -4.903 0.125 1.00 0.00 19 SER A CA 6
ATOM 8091 C C . SER A 1 18 ? 4.246 -5.051 0.895 1.00 0.00 19 SER A C 6
ATOM 8092 O O . SER A 1 18 ? 3.232 -4.450 0.536 1.00 0.00 19 SER A O 6
ATOM 8100 N N . TYR A 1 19 ? 4.276 -5.855 1.955 1.00 0.00 20 TYR A N 6
ATOM 8101 C CA . TYR A 1 19 ? 3.092 -6.085 2.781 1.00 0.00 20 TYR A CA 6
ATOM 8102 C C . TYR A 1 19 ? 3.240 -5.383 4.122 1.00 0.00 20 TYR A C 6
ATOM 8103 O O . TYR A 1 19 ? 4.294 -5.450 4.755 1.00 0.00 20 TYR A O 6
ATOM 8121 N N . PHE A 1 20 ? 2.177 -4.707 4.549 1.00 0.00 21 PHE A N 6
ATOM 8122 C CA . PHE A 1 20 ? 2.186 -3.986 5.823 1.00 0.00 21 PHE A CA 6
ATOM 8123 C C . PHE A 1 20 ? 1.022 -4.442 6.693 1.00 0.00 21 PHE A C 6
ATOM 8124 O O . PHE A 1 20 ? -0.122 -4.500 6.237 1.00 0.00 21 PHE A O 6
ATOM 8141 N N . ASP A 1 21 ? 1.319 -4.765 7.948 1.00 0.00 22 ASP A N 6
ATOM 8142 C CA . ASP A 1 21 ? 0.293 -5.218 8.886 1.00 0.00 22 ASP A CA 6
ATOM 8143 C C . ASP A 1 21 ? -0.151 -4.067 9.775 1.00 0.00 22 ASP A C 6
ATOM 8144 O O . ASP A 1 21 ? 0.606 -3.604 10.627 1.00 0.00 22 ASP A O 6
ATOM 8153 N N . VAL A 1 22 ? -1.382 -3.605 9.574 1.00 0.00 23 VAL A N 6
ATOM 8154 C CA . VAL A 1 22 ? -1.922 -2.502 10.366 1.00 0.00 23 VAL A CA 6
ATOM 8155 C C . VAL A 1 22 ? -2.778 -3.037 11.505 1.00 0.00 23 VAL A C 6
ATOM 8156 O O . VAL A 1 22 ? -3.825 -3.644 11.276 1.00 0.00 23 VAL A O 6
ATOM 8169 N N . LEU A 1 23 ? -2.327 -2.808 12.737 1.00 0.00 24 LEU A N 6
ATOM 8170 C CA . LEU A 1 23 ? -3.058 -3.270 13.917 1.00 0.00 24 LEU A CA 6
ATOM 8171 C C . LEU A 1 23 ? -3.816 -2.116 14.559 1.00 0.00 24 LEU A C 6
ATOM 8172 O O . LEU A 1 23 ? -4.628 -2.323 15.460 1.00 0.00 24 LEU A O 6
ATOM 8188 N N . GLY A 1 24 ? -3.550 -0.897 14.090 1.00 0.00 25 GLY A N 6
ATOM 8189 C CA . GLY A 1 24 ? -4.217 0.291 14.626 1.00 0.00 25 GLY A CA 6
ATOM 8190 C C . GLY A 1 24 ? -5.302 0.779 13.678 1.00 0.00 25 GLY A C 6
ATOM 8191 O O . GLY A 1 24 ? -5.531 1.981 13.549 1.00 0.00 25 GLY A O 6
ATOM 8195 N N . ILE A 1 25 ? -5.971 -0.160 13.018 1.00 0.00 26 ILE A N 6
ATOM 8196 C CA . ILE A 1 25 ? -7.039 0.180 12.082 1.00 0.00 26 ILE A CA 6
ATOM 8197 C C . ILE A 1 25 ? -8.376 0.240 12.799 1.00 0.00 26 ILE A C 6
ATOM 8198 O O . ILE A 1 25 ? -8.710 -0.644 13.587 1.00 0.00 26 ILE A O 6
ATOM 8214 N N . CYS A 1 26 ? -9.147 1.286 12.512 1.00 0.00 27 CYS A N 6
ATOM 8215 C CA . CYS A 1 26 ? -10.465 1.460 13.122 1.00 0.00 27 CYS A CA 6
ATOM 8216 C C . CYS A 1 26 ? -11.475 1.787 12.027 1.00 0.00 27 CYS A C 6
ATOM 8217 O O . CYS A 1 26 ? -11.151 2.451 11.045 1.00 0.00 27 CYS A O 6
ATOM 8224 N N . CYS A 1 27 ? -12.700 1.307 12.194 1.00 0.00 28 CYS A N 6
ATOM 8225 C CA . CYS A 1 27 ? -13.741 1.553 11.205 1.00 0.00 28 CYS A CA 6
ATOM 8226 C C . CYS A 1 27 ? -13.186 1.357 9.794 1.00 0.00 28 CYS A C 6
ATOM 8227 O O . CYS A 1 27 ? -12.089 0.825 9.614 1.00 0.00 28 CYS A O 6
ATOM 8234 N N . THR A 1 28 ? -13.949 1.795 8.798 1.00 0.00 29 THR A N 6
ATOM 8235 C CA . THR A 1 28 ? -13.535 1.679 7.401 1.00 0.00 29 THR A CA 6
ATOM 8236 C C . THR A 1 28 ? -13.662 3.025 6.689 1.00 0.00 29 THR A C 6
ATOM 8237 O O . THR A 1 28 ? -13.258 3.166 5.535 1.00 0.00 29 THR A O 6
ATOM 8248 N N . SER A 1 29 ? -14.224 4.010 7.382 1.00 0.00 30 SER A N 6
ATOM 8249 C CA . SER A 1 29 ? -14.397 5.335 6.799 1.00 0.00 30 SER A CA 6
ATOM 8250 C C . SER A 1 29 ? -13.075 6.095 6.772 1.00 0.00 30 SER A C 6
ATOM 8251 O O . SER A 1 29 ? -12.975 7.159 6.161 1.00 0.00 30 SER A O 6
ATOM 8259 N N . GLU A 1 30 ? -12.064 5.539 7.439 1.00 0.00 31 GLU A N 6
ATOM 8260 C CA . GLU A 1 30 ? -10.735 6.155 7.492 1.00 0.00 31 GLU A CA 6
ATOM 8261 C C . GLU A 1 30 ? -9.868 5.660 6.339 1.00 0.00 31 GLU A C 6
ATOM 8262 O O . GLU A 1 30 ? -8.663 5.914 6.304 1.00 0.00 31 GLU A O 6
ATOM 8274 N N . VAL A 1 31 ? -10.487 4.946 5.404 1.00 0.00 32 VAL A N 6
ATOM 8275 C CA . VAL A 1 31 ? -9.757 4.423 4.256 1.00 0.00 32 VAL A CA 6
ATOM 8276 C C . VAL A 1 31 ? -9.076 5.568 3.496 1.00 0.00 32 VAL A C 6
ATOM 8277 O O . VAL A 1 31 ? -7.925 5.438 3.079 1.00 0.00 32 VAL A O 6
ATOM 8290 N N . PRO A 1 32 ? -9.760 6.669 3.301 1.00 0.00 33 PRO A N 6
ATOM 8291 C CA . PRO A 1 32 ? -9.209 7.838 2.559 1.00 0.00 33 PRO A CA 6
ATOM 8292 C C . PRO A 1 32 ? -7.941 8.380 3.220 1.00 0.00 33 PRO A C 6
ATOM 8293 O O . PRO A 1 32 ? -7.024 8.847 2.542 1.00 0.00 33 PRO A O 6
ATOM 8304 N N . ILE A 1 33 ? -7.905 8.318 4.545 1.00 0.00 34 ILE A N 6
ATOM 8305 C CA . ILE A 1 33 ? -6.756 8.809 5.295 1.00 0.00 34 ILE A CA 6
ATOM 8306 C C . ILE A 1 33 ? -5.518 7.977 4.979 1.00 0.00 34 ILE A C 6
ATOM 8307 O O . ILE A 1 33 ? -4.426 8.515 4.795 1.00 0.00 34 ILE A O 6
ATOM 8323 N N . ILE A 1 34 ? -5.697 6.663 4.926 1.00 0.00 35 ILE A N 6
ATOM 8324 C CA . ILE A 1 34 ? -4.585 5.766 4.641 1.00 0.00 35 ILE A CA 6
ATOM 8325 C C . ILE A 1 34 ? -3.997 6.066 3.268 1.00 0.00 35 ILE A C 6
ATOM 8326 O O . ILE A 1 34 ? -2.784 6.187 3.118 1.00 0.00 35 ILE A O 6
ATOM 8342 N N . GLU A 1 35 ? -4.865 6.190 2.271 1.00 0.00 36 GLU A N 6
ATOM 8343 C CA . GLU A 1 35 ? -4.417 6.477 0.913 1.00 0.00 36 GLU A CA 6
ATOM 8344 C C . GLU A 1 35 ? -3.776 7.859 0.843 1.00 0.00 36 GLU A C 6
ATOM 8345 O O . GLU A 1 35 ? -2.857 8.089 0.057 1.00 0.00 36 GLU A O 6
ATOM 8357 N N . ASN A 1 36 ? -4.267 8.774 1.670 1.00 0.00 37 ASN A N 6
ATOM 8358 C CA . ASN A 1 36 ? -3.738 10.132 1.695 1.00 0.00 37 ASN A CA 6
ATOM 8359 C C . ASN A 1 36 ? -2.274 10.130 2.123 1.00 0.00 37 ASN A C 6
ATOM 8360 O O . ASN A 1 36 ? -1.461 10.890 1.595 1.00 0.00 37 ASN A O 6
ATOM 8371 N N . ILE A 1 37 ? -1.944 9.276 3.088 1.00 0.00 38 ILE A N 6
ATOM 8372 C CA . ILE A 1 37 ? -0.574 9.192 3.580 1.00 0.00 38 ILE A CA 6
ATOM 8373 C C . ILE A 1 37 ? 0.370 8.745 2.465 1.00 0.00 38 ILE A C 6
ATOM 8374 O O . ILE A 1 37 ? 1.447 9.312 2.286 1.00 0.00 38 ILE A O 6
ATOM 8390 N N . LEU A 1 38 ? -0.045 7.733 1.715 1.00 0.00 39 LEU A N 6
ATOM 8391 C CA . LEU A 1 38 ? 0.768 7.224 0.616 1.00 0.00 39 LEU A CA 6
ATOM 8392 C C . LEU A 1 38 ? 0.945 8.299 -0.453 1.00 0.00 39 LEU A C 6
ATOM 8393 O O . LEU A 1 38 ? 2.026 8.448 -1.022 1.00 0.00 39 LEU A O 6
ATOM 8409 N N . LYS A 1 39 ? -0.121 9.037 -0.721 1.00 0.00 40 LYS A N 6
ATOM 8410 C CA . LYS A 1 39 ? -0.070 10.084 -1.728 1.00 0.00 40 LYS A CA 6
ATOM 8411 C C . LYS A 1 39 ? 1.040 11.078 -1.410 1.00 0.00 40 LYS A C 6
ATOM 8412 O O . LYS A 1 39 ? 1.755 11.531 -2.302 1.00 0.00 40 LYS A O 6
ATOM 8431 N N . SER A 1 40 ? 1.184 11.404 -0.131 1.00 0.00 41 SER A N 6
ATOM 8432 C CA . SER A 1 40 ? 2.216 12.342 0.293 1.00 0.00 41 SER A CA 6
ATOM 8433 C C . SER A 1 40 ? 3.602 11.800 -0.041 1.00 0.00 41 SER A C 6
ATOM 8434 O O . SER A 1 40 ? 4.483 12.541 -0.476 1.00 0.00 41 SER A O 6
ATOM 8442 N N . LEU A 1 41 ? 3.786 10.502 0.166 1.00 0.00 42 LEU A N 6
ATOM 8443 C CA . LEU A 1 41 ? 5.069 9.864 -0.112 1.00 0.00 42 LEU A CA 6
ATOM 8444 C C . LEU A 1 41 ? 5.351 9.871 -1.606 1.00 0.00 42 LEU A C 6
ATOM 8445 O O . LEU A 1 41 ? 4.431 9.821 -2.423 1.00 0.00 42 LEU A O 6
ATOM 8461 N N . ASP A 1 42 ? 6.632 9.935 -1.961 1.00 0.00 43 ASP A N 6
ATOM 8462 C CA . ASP A 1 42 ? 7.040 9.948 -3.366 1.00 0.00 43 ASP A CA 6
ATOM 8463 C C . ASP A 1 42 ? 7.615 8.595 -3.761 1.00 0.00 43 ASP A C 6
ATOM 8464 O O . ASP A 1 42 ? 8.243 7.914 -2.950 1.00 0.00 43 ASP A O 6
ATOM 8473 N N . GLY A 1 43 ? 7.393 8.209 -5.015 1.00 0.00 44 GLY A N 6
ATOM 8474 C CA . GLY A 1 43 ? 7.888 6.928 -5.523 1.00 0.00 44 GLY A CA 6
ATOM 8475 C C . GLY A 1 43 ? 6.757 5.911 -5.621 1.00 0.00 44 GLY A C 6
ATOM 8476 O O . GLY A 1 43 ? 6.842 4.949 -6.383 1.00 0.00 44 GLY A O 6
ATOM 8480 N N . VAL A 1 44 ? 5.697 6.127 -4.846 1.00 0.00 45 VAL A N 6
ATOM 8481 C CA . VAL A 1 44 ? 4.558 5.219 -4.863 1.00 0.00 45 VAL A CA 6
ATOM 8482 C C . VAL A 1 44 ? 3.788 5.354 -6.172 1.00 0.00 45 VAL A C 6
ATOM 8483 O O . VAL A 1 44 ? 3.459 6.461 -6.598 1.00 0.00 45 VAL A O 6
ATOM 8496 N N . LYS A 1 45 ? 3.500 4.221 -6.806 1.00 0.00 46 LYS A N 6
ATOM 8497 C CA . LYS A 1 45 ? 2.766 4.219 -8.072 1.00 0.00 46 LYS A CA 6
ATOM 8498 C C . LYS A 1 45 ? 1.279 3.992 -7.836 1.00 0.00 46 LYS A C 6
ATOM 8499 O O . LYS A 1 45 ? 0.440 4.731 -8.349 1.00 0.00 46 LYS A O 6
ATOM 8518 N N . GLU A 1 46 ? 0.959 2.966 -7.058 1.00 0.00 47 GLU A N 6
ATOM 8519 C CA . GLU A 1 46 ? -0.430 2.650 -6.761 1.00 0.00 47 GLU A CA 6
ATOM 8520 C C . GLU A 1 46 ? -0.531 1.809 -5.495 1.00 0.00 47 GLU A C 6
ATOM 8521 O O . GLU A 1 46 ? 0.461 1.246 -5.031 1.00 0.00 47 GLU A O 6
ATOM 8533 N N . TYR A 1 47 ? -1.736 1.729 -4.947 1.00 0.00 48 TYR A N 6
ATOM 8534 C CA . TYR A 1 47 ? -1.973 0.955 -3.731 1.00 0.00 48 TYR A CA 6
ATOM 8535 C C . TYR A 1 47 ? -3.437 0.557 -3.617 1.00 0.00 48 TYR A C 6
ATOM 8536 O O . TYR A 1 47 ? -4.306 1.139 -4.268 1.00 0.00 48 TYR A O 6
ATOM 8554 N N . SER A 1 48 ? -3.705 -0.446 -2.782 1.00 0.00 49 SER A N 6
ATOM 8555 C CA . SER A 1 48 ? -5.069 -0.927 -2.580 1.00 0.00 49 SER A CA 6
ATOM 8556 C C . SER A 1 48 ? -5.259 -1.394 -1.141 1.00 0.00 49 SER A C 6
ATOM 8557 O O . SER A 1 48 ? -4.591 -2.319 -0.685 1.00 0.00 49 SER A O 6
ATOM 8565 N N . VAL A 1 49 ? -6.177 -0.745 -0.429 1.00 0.00 50 VAL A N 6
ATOM 8566 C CA . VAL A 1 49 ? -6.449 -1.104 0.957 1.00 0.00 50 VAL A CA 6
ATOM 8567 C C . VAL A 1 49 ? -7.531 -2.174 1.018 1.00 0.00 50 VAL A C 6
ATOM 8568 O O . VAL A 1 49 ? -8.643 -1.973 0.528 1.00 0.00 50 VAL A O 6
ATOM 8581 N N . ILE A 1 50 ? -7.200 -3.314 1.625 1.00 0.00 51 ILE A N 6
ATOM 8582 C CA . ILE A 1 50 ? -8.154 -4.414 1.751 1.00 0.00 51 ILE A CA 6
ATOM 8583 C C . ILE A 1 50 ? -8.590 -4.561 3.204 1.00 0.00 51 ILE A C 6
ATOM 8584 O O . ILE A 1 50 ? -7.862 -5.107 4.032 1.00 0.00 51 ILE A O 6
ATOM 8600 N N . VAL A 1 51 ? -9.786 -4.067 3.500 1.00 0.00 52 VAL A N 6
ATOM 8601 C CA . VAL A 1 51 ? -10.330 -4.142 4.851 1.00 0.00 52 VAL A CA 6
ATOM 8602 C C . VAL A 1 51 ? -10.795 -5.566 5.162 1.00 0.00 52 VAL A C 6
ATOM 8603 O O . VAL A 1 51 ? -10.594 -6.062 6.270 1.00 0.00 52 VAL A O 6
ATOM 8616 N N . PRO A 1 52 ? -11.419 -6.221 4.212 1.00 0.00 53 PRO A N 6
ATOM 8617 C CA . PRO A 1 52 ? -11.937 -7.606 4.400 1.00 0.00 53 PRO A CA 6
ATOM 8618 C C . PRO A 1 52 ? -10.851 -8.566 4.889 1.00 0.00 53 PRO A C 6
ATOM 8619 O O . PRO A 1 52 ? -11.123 -9.487 5.661 1.00 0.00 53 PRO A O 6
ATOM 8630 N N . SER A 1 53 ? -9.623 -8.344 4.429 1.00 0.00 54 SER A N 6
ATOM 8631 C CA . SER A 1 53 ? -8.492 -9.191 4.809 1.00 0.00 54 SER A CA 6
ATOM 8632 C C . SER A 1 53 ? -7.551 -8.438 5.743 1.00 0.00 54 SER A C 6
ATOM 8633 O O . SER A 1 53 ? -6.513 -8.963 6.149 1.00 0.00 54 SER A O 6
ATOM 8641 N N . ARG A 1 54 ? -7.922 -7.208 6.084 1.00 0.00 55 ARG A N 6
ATOM 8642 C CA . ARG A 1 54 ? -7.104 -6.392 6.974 1.00 0.00 55 ARG A CA 6
ATOM 8643 C C . ARG A 1 54 ? -5.668 -6.329 6.473 1.00 0.00 55 ARG A C 6
ATOM 8644 O O . ARG A 1 54 ? -4.745 -6.045 7.238 1.00 0.00 55 ARG A O 6
ATOM 8665 N N . THR A 1 55 ? -5.481 -6.596 5.184 1.00 0.00 56 THR A N 6
ATOM 8666 C CA . THR A 1 55 ? -4.149 -6.568 4.577 1.00 0.00 56 THR A CA 6
ATOM 8667 C C . THR A 1 55 ? -3.991 -5.329 3.710 1.00 0.00 56 THR A C 6
ATOM 8668 O O . THR A 1 55 ? -4.910 -4.941 2.993 1.00 0.00 56 THR A O 6
ATOM 8679 N N . VAL A 1 56 ? -2.818 -4.704 3.779 1.00 0.00 57 VAL A N 6
ATOM 8680 C CA . VAL A 1 56 ? -2.547 -3.500 2.995 1.00 0.00 57 VAL A CA 6
ATOM 8681 C C . VAL A 1 56 ? -1.470 -3.789 1.959 1.00 0.00 57 VAL A C 6
ATOM 8682 O O . VAL A 1 56 ? -0.416 -4.341 2.279 1.00 0.00 57 VAL A O 6
ATOM 8695 N N . ILE A 1 57 ? -1.745 -3.413 0.713 1.00 0.00 58 ILE A N 6
ATOM 8696 C CA . ILE A 1 57 ? -0.801 -3.628 -0.385 1.00 0.00 58 ILE A CA 6
ATOM 8697 C C . ILE A 1 57 ? -0.493 -2.312 -1.083 1.00 0.00 58 ILE A C 6
ATOM 8698 O O . ILE A 1 57 ? -1.399 -1.566 -1.462 1.00 0.00 58 ILE A O 6
ATOM 8714 N N . VAL A 1 58 ? 0.795 -2.038 -1.255 1.00 0.00 59 VAL A N 6
ATOM 8715 C CA . VAL A 1 58 ? 1.236 -0.810 -1.915 1.00 0.00 59 VAL A CA 6
ATOM 8716 C C . VAL A 1 58 ? 2.415 -1.095 -2.838 1.00 0.00 59 VAL A C 6
ATOM 8717 O O . VAL A 1 58 ? 3.367 -1.775 -2.455 1.00 0.00 59 VAL A O 6
ATOM 8730 N N . VAL A 1 59 ? 2.348 -0.558 -4.055 1.00 0.00 60 VAL A N 6
ATOM 8731 C CA . VAL A 1 59 ? 3.418 -0.746 -5.032 1.00 0.00 60 VAL A CA 6
ATOM 8732 C C . VAL A 1 59 ? 4.253 0.522 -5.140 1.00 0.00 60 VAL A C 6
ATOM 8733 O O . VAL A 1 59 ? 3.730 1.603 -5.418 1.00 0.00 60 VAL A O 6
ATOM 8746 N N . HIS A 1 60 ? 5.555 0.385 -4.911 1.00 0.00 61 HIS A N 6
ATOM 8747 C CA . HIS A 1 60 ? 6.467 1.523 -4.973 1.00 0.00 61 HIS A CA 6
ATOM 8748 C C . HIS A 1 60 ? 7.877 1.063 -5.329 1.00 0.00 61 HIS A C 6
ATOM 8749 O O . HIS A 1 60 ? 8.186 -0.127 -5.270 1.00 0.00 61 HIS A O 6
ATOM 8764 N N . ASP A 1 61 ? 8.727 2.015 -5.695 1.00 0.00 62 ASP A N 6
ATOM 8765 C CA . ASP A 1 61 ? 10.107 1.701 -6.053 1.00 0.00 62 ASP A CA 6
ATOM 8766 C C . ASP A 1 61 ? 10.996 1.765 -4.817 1.00 0.00 62 ASP A C 6
ATOM 8767 O O . ASP A 1 61 ? 11.094 2.802 -4.163 1.00 0.00 62 ASP A O 6
ATOM 8776 N N . SER A 1 62 ? 11.639 0.649 -4.501 1.00 0.00 63 SER A N 6
ATOM 8777 C CA . SER A 1 62 ? 12.517 0.587 -3.338 1.00 0.00 63 SER A CA 6
ATOM 8778 C C . SER A 1 62 ? 13.603 1.651 -3.425 1.00 0.00 63 SER A C 6
ATOM 8779 O O . SER A 1 62 ? 13.987 2.242 -2.417 1.00 0.00 63 SER A O 6
ATOM 8787 N N . LEU A 1 63 ? 14.105 1.884 -4.631 1.00 0.00 64 LEU A N 6
ATOM 8788 C CA . LEU A 1 63 ? 15.156 2.868 -4.821 1.00 0.00 64 LEU A CA 6
ATOM 8789 C C . LEU A 1 63 ? 14.679 4.260 -4.416 1.00 0.00 64 LEU A C 6
ATOM 8790 O O . LEU A 1 63 ? 15.343 4.953 -3.647 1.00 0.00 64 LEU A O 6
ATOM 8806 N N . LEU A 1 64 ? 13.531 4.664 -4.939 1.00 0.00 65 LEU A N 6
ATOM 8807 C CA . LEU A 1 64 ? 12.991 5.979 -4.623 1.00 0.00 65 LEU A CA 6
ATOM 8808 C C . LEU A 1 64 ? 12.546 6.038 -3.169 1.00 0.00 65 LEU A C 6
ATOM 8809 O O . LEU A 1 64 ? 12.830 7.006 -2.462 1.00 0.00 65 LEU A O 6
ATOM 8825 N N . ILE A 1 65 ? 11.848 5.000 -2.729 1.00 0.00 66 ILE A N 6
ATOM 8826 C CA . ILE A 1 65 ? 11.360 4.941 -1.353 1.00 0.00 66 ILE A CA 6
ATOM 8827 C C . ILE A 1 65 ? 11.308 3.508 -0.867 1.00 0.00 66 ILE A C 6
ATOM 8828 O O . ILE A 1 65 ? 10.821 2.623 -1.569 1.00 0.00 66 ILE A O 6
ATOM 8844 N N . SER A 1 66 ? 11.820 3.279 0.338 1.00 0.00 67 SER A N 6
ATOM 8845 C CA . SER A 1 66 ? 11.836 1.934 0.903 1.00 0.00 67 SER A CA 6
ATOM 8846 C C . SER A 1 66 ? 10.581 1.684 1.744 1.00 0.00 67 SER A C 6
ATOM 8847 O O . SER A 1 66 ? 9.899 2.628 2.149 1.00 0.00 67 SER A O 6
ATOM 8855 N N . PRO A 1 67 ? 10.273 0.438 2.021 1.00 0.00 68 PRO A N 6
ATOM 8856 C CA . PRO A 1 67 ? 9.081 0.067 2.846 1.00 0.00 68 PRO A CA 6
ATOM 8857 C C . PRO A 1 67 ? 9.088 0.747 4.218 1.00 0.00 68 PRO A C 6
ATOM 8858 O O . PRO A 1 67 ? 8.037 1.096 4.757 1.00 0.00 68 PRO A O 6
ATOM 8869 N N . PHE A 1 68 ? 10.279 0.918 4.780 1.00 0.00 69 PHE A N 6
ATOM 8870 C CA . PHE A 1 68 ? 10.412 1.537 6.093 1.00 0.00 69 PHE A CA 6
ATOM 8871 C C . PHE A 1 68 ? 9.770 2.919 6.103 1.00 0.00 69 PHE A C 6
ATOM 8872 O O . PHE A 1 68 ? 9.127 3.304 7.079 1.00 0.00 69 PHE A O 6
ATOM 8889 N N . GLN A 1 69 ? 9.948 3.660 5.018 1.00 0.00 70 GLN A N 6
ATOM 8890 C CA . GLN A 1 69 ? 9.383 4.996 4.927 1.00 0.00 70 GLN A CA 6
ATOM 8891 C C . GLN A 1 69 ? 7.860 4.936 4.965 1.00 0.00 70 GLN A C 6
ATOM 8892 O O . GLN A 1 69 ? 7.216 5.737 5.641 1.00 0.00 70 GLN A O 6
ATOM 8906 N N . ILE A 1 70 ? 7.288 3.986 4.232 1.00 0.00 71 ILE A N 6
ATOM 8907 C CA . ILE A 1 70 ? 5.838 3.841 4.190 1.00 0.00 71 ILE A CA 6
ATOM 8908 C C . ILE A 1 70 ? 5.302 3.458 5.567 1.00 0.00 71 ILE A C 6
ATOM 8909 O O . ILE A 1 70 ? 4.297 4.000 6.026 1.00 0.00 71 ILE A O 6
ATOM 8925 N N . ALA A 1 71 ? 5.978 2.520 6.220 1.00 0.00 72 ALA A N 6
ATOM 8926 C CA . ALA A 1 71 ? 5.559 2.071 7.542 1.00 0.00 72 ALA A CA 6
ATOM 8927 C C . ALA A 1 71 ? 5.676 3.201 8.556 1.00 0.00 72 ALA A C 6
ATOM 8928 O O . ALA A 1 71 ? 4.809 3.375 9.412 1.00 0.00 72 ALA A O 6
ATOM 8935 N N . LYS A 1 72 ? 6.755 3.968 8.453 1.00 0.00 73 LYS A N 6
ATOM 8936 C CA . LYS A 1 72 ? 6.976 5.081 9.365 1.00 0.00 73 LYS A CA 6
ATOM 8937 C C . LYS A 1 72 ? 5.885 6.130 9.204 1.00 0.00 73 LYS A C 6
ATOM 8938 O O . LYS A 1 72 ? 5.427 6.716 10.183 1.00 0.00 73 LYS A O 6
ATOM 8957 N N . ALA A 1 73 ? 5.475 6.365 7.961 1.00 0.00 74 ALA A N 6
ATOM 8958 C CA . ALA A 1 73 ? 4.440 7.354 7.687 1.00 0.00 74 ALA A CA 6
ATOM 8959 C C . ALA A 1 73 ? 3.122 6.945 8.339 1.00 0.00 74 ALA A C 6
ATOM 8960 O O . ALA A 1 73 ? 2.400 7.779 8.881 1.00 0.00 74 ALA A O 6
ATOM 8967 N N . LEU A 1 74 ? 2.820 5.654 8.281 1.00 0.00 75 LEU A N 6
ATOM 8968 C CA . LEU A 1 74 ? 1.590 5.137 8.870 1.00 0.00 75 LEU A CA 6
ATOM 8969 C C . LEU A 1 74 ? 1.607 5.302 10.386 1.00 0.00 75 LEU A C 6
ATOM 8970 O O . LEU A 1 74 ? 0.587 5.620 10.998 1.00 0.00 75 LEU A O 6
ATOM 8986 N N . ASN A 1 75 ? 2.769 5.077 10.982 1.00 0.00 76 ASN A N 6
ATOM 8987 C CA . ASN A 1 75 ? 2.911 5.194 12.428 1.00 0.00 76 ASN A CA 6
ATOM 8988 C C . ASN A 1 75 ? 2.598 6.617 12.883 1.00 0.00 76 ASN A C 6
ATOM 8989 O O . ASN A 1 75 ? 1.980 6.821 13.927 1.00 0.00 76 ASN A O 6
ATOM 9000 N N . GLU A 1 76 ? 3.029 7.593 12.095 1.00 0.00 77 GLU A N 6
ATOM 9001 C CA . GLU A 1 76 ? 2.789 8.992 12.431 1.00 0.00 77 GLU A CA 6
ATOM 9002 C C . GLU A 1 76 ? 1.303 9.239 12.668 1.00 0.00 77 GLU A C 6
ATOM 9003 O O . GLU A 1 76 ? 0.926 10.008 13.554 1.00 0.00 77 GLU A O 6
ATOM 9015 N N . ALA A 1 77 ? 0.464 8.582 11.876 1.00 0.00 78 ALA A N 6
ATOM 9016 C CA . ALA A 1 77 ? -0.982 8.734 12.011 1.00 0.00 78 ALA A CA 6
ATOM 9017 C C . ALA A 1 77 ? -1.516 7.833 13.121 1.00 0.00 78 ALA A C 6
ATOM 9018 O O . ALA A 1 77 ? -2.722 7.618 13.233 1.00 0.00 78 ALA A O 6
ATOM 9025 N N . ARG A 1 78 ? -0.606 7.309 13.939 1.00 0.00 79 ARG A N 6
ATOM 9026 C CA . ARG A 1 78 ? -0.994 6.433 15.040 1.00 0.00 79 ARG A CA 6
ATOM 9027 C C . ARG A 1 78 ? -1.771 5.236 14.518 1.00 0.00 79 ARG A C 6
ATOM 9028 O O . ARG A 1 78 ? -2.522 4.598 15.254 1.00 0.00 79 ARG A O 6
ATOM 9049 N N . LEU A 1 79 ? -1.585 4.935 13.239 1.00 0.00 80 LEU A N 6
ATOM 9050 C CA . LEU A 1 79 ? -2.277 3.808 12.626 1.00 0.00 80 LEU A CA 6
ATOM 9051 C C . LEU A 1 79 ? -1.583 2.497 12.970 1.00 0.00 80 LEU A C 6
ATOM 9052 O O . LEU A 1 79 ? -2.158 1.421 12.814 1.00 0.00 80 LEU A O 6
ATOM 9068 N N . GLU A 1 80 ? -0.343 2.597 13.433 1.00 0.00 81 GLU A N 6
ATOM 9069 C CA . GLU A 1 80 ? 0.425 1.415 13.790 1.00 0.00 81 GLU A CA 6
ATOM 9070 C C . GLU A 1 80 ? 0.506 0.454 12.612 1.00 0.00 81 GLU A C 6
ATOM 9071 O O . GLU A 1 80 ? -0.478 -0.192 12.254 1.00 0.00 81 GLU A O 6
ATOM 9083 N N . ALA A 1 81 ? 1.689 0.365 12.007 1.00 0.00 82 ALA A N 6
ATOM 9084 C CA . ALA A 1 81 ? 1.893 -0.521 10.863 1.00 0.00 82 ALA A CA 6
ATOM 9085 C C . ALA A 1 81 ? 3.324 -1.048 10.841 1.00 0.00 82 ALA A C 6
ATOM 9086 O O . ALA A 1 81 ? 4.253 -0.365 11.274 1.00 0.00 82 ALA A O 6
ATOM 9093 N N . ASN A 1 82 ? 3.493 -2.266 10.336 1.00 0.00 83 ASN A N 6
ATOM 9094 C CA . ASN A 1 82 ? 4.818 -2.877 10.260 1.00 0.00 83 ASN A CA 6
ATOM 9095 C C . ASN A 1 82 ? 4.883 -3.861 9.098 1.00 0.00 83 ASN A C 6
ATOM 9096 O O . ASN A 1 82 ? 3.888 -4.492 8.748 1.00 0.00 83 ASN A O 6
ATOM 9107 N N . VAL A 1 83 ? 6.064 -3.986 8.505 1.00 0.00 84 VAL A N 6
ATOM 9108 C CA . VAL A 1 83 ? 6.254 -4.894 7.382 1.00 0.00 84 VAL A CA 6
ATOM 9109 C C . VAL A 1 83 ? 6.276 -6.338 7.865 1.00 0.00 84 VAL A C 6
ATOM 9110 O O . VAL A 1 83 ? 6.926 -6.658 8.861 1.00 0.00 84 VAL A O 6
ATOM 9123 N N . ARG A 1 84 ? 5.565 -7.208 7.155 1.00 0.00 85 ARG A N 6
ATOM 9124 C CA . ARG A 1 84 ? 5.511 -8.619 7.521 1.00 0.00 85 ARG A CA 6
ATOM 9125 C C . ARG A 1 84 ? 6.882 -9.116 7.960 1.00 0.00 85 ARG A C 6
ATOM 9126 O O . ARG A 1 84 ? 7.850 -9.050 7.200 1.00 0.00 85 ARG A O 6
ATOM 9147 N N . VAL A 1 85 ? 6.959 -9.612 9.192 1.00 0.00 86 VAL A N 6
ATOM 9148 C CA . VAL A 1 85 ? 8.218 -10.116 9.731 1.00 0.00 86 VAL A CA 6
ATOM 9149 C C . VAL A 1 85 ? 7.977 -11.383 10.545 1.00 0.00 86 VAL A C 6
ATOM 9150 O O . VAL A 1 85 ? 6.913 -11.568 11.133 1.00 0.00 86 VAL A O 6
ATOM 9163 N N . ASN A 1 86 ? 8.980 -12.253 10.571 1.00 0.00 87 ASN A N 6
ATOM 9164 C CA . ASN A 1 86 ? 8.877 -13.502 11.316 1.00 0.00 87 ASN A CA 6
ATOM 9165 C C . ASN A 1 86 ? 8.722 -13.221 12.806 1.00 0.00 87 ASN A C 6
ATOM 9166 O O . ASN A 1 86 ? 9.301 -12.271 13.335 1.00 0.00 87 ASN A O 6
ATOM 9177 N N . GLY A 1 87 ? 7.936 -14.050 13.478 1.00 0.00 88 GLY A N 6
ATOM 9178 C CA . GLY A 1 87 ? 7.710 -13.882 14.908 1.00 0.00 88 GLY A CA 6
ATOM 9179 C C . GLY A 1 87 ? 6.950 -15.073 15.475 1.00 0.00 88 GLY A C 6
ATOM 9180 O O . GLY A 1 87 ? 6.516 -15.954 14.733 1.00 0.00 88 GLY A O 6
ATOM 9184 N N . GLU A 1 88 ? 6.790 -15.097 16.796 1.00 0.00 89 GLU A N 6
ATOM 9185 C CA . GLU A 1 88 ? 6.078 -16.187 17.464 1.00 0.00 89 GLU A CA 6
ATOM 9186 C C . GLU A 1 88 ? 5.019 -15.628 18.404 1.00 0.00 89 GLU A C 6
ATOM 9187 O O . GLU A 1 88 ? 5.280 -14.695 19.164 1.00 0.00 89 GLU A O 6
ATOM 9199 N N . THR A 1 89 ? 3.820 -16.203 18.345 1.00 0.00 90 THR A N 6
ATOM 9200 C CA . THR A 1 89 ? 2.717 -15.759 19.196 1.00 0.00 90 THR A CA 6
ATOM 9201 C C . THR A 1 89 ? 1.983 -16.959 19.779 1.00 0.00 90 THR A C 6
ATOM 9202 O O . THR A 1 89 ? 2.063 -18.066 19.246 1.00 0.00 90 THR A O 6
ATOM 9213 N N . SER A 1 90 ? 1.268 -16.733 20.878 1.00 0.00 91 SER A N 6
ATOM 9214 C CA . SER A 1 90 ? 0.519 -17.803 21.535 1.00 0.00 91 SER A CA 6
ATOM 9215 C C . SER A 1 90 ? -0.777 -17.261 22.120 1.00 0.00 91 SER A C 6
ATOM 9216 O O . SER A 1 90 ? -0.797 -16.180 22.708 1.00 0.00 91 SER A O 6
ATOM 9224 N N . PHE A 1 91 ? -1.858 -18.020 21.953 1.00 0.00 92 PHE A N 6
ATOM 9225 C CA . PHE A 1 91 ? -3.162 -17.610 22.466 1.00 0.00 92 PHE A CA 6
ATOM 9226 C C . PHE A 1 91 ? -3.378 -16.115 22.243 1.00 0.00 92 PHE A C 6
ATOM 9227 O O . PHE A 1 91 ? -2.666 -15.486 21.459 1.00 0.00 92 PHE A O 6
ATOM 9244 N N . LYS A 1 92 ? -4.366 -15.550 22.932 1.00 0.00 93 LYS A N 6
ATOM 9245 C CA . LYS A 1 92 ? -4.665 -14.127 22.801 1.00 0.00 93 LYS A CA 6
ATOM 9246 C C . LYS A 1 92 ? -5.003 -13.526 24.160 1.00 0.00 93 LYS A C 6
ATOM 9247 O O . LYS A 1 92 ? -6.061 -13.803 24.726 1.00 0.00 93 LYS A O 6
ATOM 9266 N N . ASN A 1 93 ? -4.098 -12.706 24.675 1.00 0.00 94 ASN A N 6
ATOM 9267 C CA . ASN A 1 93 ? -4.307 -12.067 25.968 1.00 0.00 94 ASN A CA 6
ATOM 9268 C C . ASN A 1 93 ? -5.518 -11.146 25.920 1.00 0.00 94 ASN A C 6
ATOM 9269 O O . ASN A 1 93 ? -6.305 -11.089 26.865 1.00 0.00 94 ASN A O 6
ATOM 9280 N N . LYS A 1 94 ? -5.662 -10.418 24.813 1.00 0.00 95 LYS A N 6
ATOM 9281 C CA . LYS A 1 94 ? -6.783 -9.490 24.646 1.00 0.00 95 LYS A CA 6
ATOM 9282 C C . LYS A 1 94 ? -7.405 -9.650 23.263 1.00 0.00 95 LYS A C 6
ATOM 9283 O O . LYS A 1 94 ? -6.721 -9.993 22.299 1.00 0.00 95 LYS A O 6
ATOM 9302 N N . TRP A 1 95 ? -8.708 -9.401 23.176 1.00 0.00 96 TRP A N 6
ATOM 9303 C CA . TRP A 1 95 ? -9.418 -9.521 21.908 1.00 0.00 96 TRP A CA 6
ATOM 9304 C C . TRP A 1 95 ? -9.014 -10.805 21.186 1.00 0.00 96 TRP A C 6
ATOM 9305 O O . TRP A 1 95 ? -8.884 -10.763 19.974 1.00 0.00 96 TRP A O 6
ATOM 9331 N N . ALA A 1 1 ? 12.698 -25.118 -3.224 1.00 0.00 2 ALA A N 7
ATOM 9332 C CA . ALA A 1 1 ? 11.335 -24.519 -3.304 1.00 0.00 2 ALA A CA 7
ATOM 9333 C C . ALA A 1 1 ? 10.569 -25.160 -4.455 1.00 0.00 2 ALA A C 7
ATOM 9334 O O . ALA A 1 1 ? 11.055 -25.211 -5.585 1.00 0.00 2 ALA A O 7
ATOM 9343 N N . LEU A 1 2 ? 9.369 -25.648 -4.160 1.00 0.00 3 LEU A N 7
ATOM 9344 C CA . LEU A 1 2 ? 8.541 -26.286 -5.179 1.00 0.00 3 LEU A CA 7
ATOM 9345 C C . LEU A 1 2 ? 7.788 -25.238 -5.991 1.00 0.00 3 LEU A C 7
ATOM 9346 O O . LEU A 1 2 ? 7.256 -24.271 -5.443 1.00 0.00 3 LEU A O 7
ATOM 9362 N N . GLN A 1 3 ? 7.746 -25.440 -7.300 1.00 0.00 4 GLN A N 7
ATOM 9363 C CA . GLN A 1 3 ? 7.056 -24.511 -8.183 1.00 0.00 4 GLN A CA 7
ATOM 9364 C C . GLN A 1 3 ? 5.551 -24.603 -7.974 1.00 0.00 4 GLN A C 7
ATOM 9365 O O . GLN A 1 3 ? 4.966 -25.681 -8.082 1.00 0.00 4 GLN A O 7
ATOM 9379 N N . ASN A 1 4 ? 4.929 -23.466 -7.675 1.00 0.00 5 ASN A N 7
ATOM 9380 C CA . ASN A 1 4 ? 3.484 -23.420 -7.451 1.00 0.00 5 ASN A CA 7
ATOM 9381 C C . ASN A 1 4 ? 2.893 -22.152 -8.056 1.00 0.00 5 ASN A C 7
ATOM 9382 O O . ASN A 1 4 ? 3.066 -21.056 -7.520 1.00 0.00 5 ASN A O 7
ATOM 9393 N N . LYS A 1 5 ? 2.191 -22.309 -9.172 1.00 0.00 6 LYS A N 7
ATOM 9394 C CA . LYS A 1 5 ? 1.573 -21.171 -9.844 1.00 0.00 6 LYS A CA 7
ATOM 9395 C C . LYS A 1 5 ? 2.610 -20.092 -10.132 1.00 0.00 6 LYS A C 7
ATOM 9396 O O . LYS A 1 5 ? 2.273 -18.994 -10.573 1.00 0.00 6 LYS A O 7
ATOM 9415 N N . GLU A 1 6 ? 3.875 -20.412 -9.880 1.00 0.00 7 GLU A N 7
ATOM 9416 C CA . GLU A 1 6 ? 4.956 -19.463 -10.116 1.00 0.00 7 GLU A CA 7
ATOM 9417 C C . GLU A 1 6 ? 5.078 -19.149 -11.605 1.00 0.00 7 GLU A C 7
ATOM 9418 O O . GLU A 1 6 ? 5.667 -18.139 -11.990 1.00 0.00 7 GLU A O 7
ATOM 9430 N N . GLU A 1 7 ? 4.517 -20.022 -12.435 1.00 0.00 8 GLU A N 7
ATOM 9431 C CA . GLU A 1 7 ? 4.566 -19.829 -13.880 1.00 0.00 8 GLU A CA 7
ATOM 9432 C C . GLU A 1 7 ? 3.822 -18.560 -14.278 1.00 0.00 8 GLU A C 7
ATOM 9433 O O . GLU A 1 7 ? 4.069 -17.991 -15.342 1.00 0.00 8 GLU A O 7
ATOM 9445 N N . GLU A 1 8 ? 2.910 -18.121 -13.419 1.00 0.00 9 GLU A N 7
ATOM 9446 C CA . GLU A 1 8 ? 2.134 -16.918 -13.694 1.00 0.00 9 GLU A CA 7
ATOM 9447 C C . GLU A 1 8 ? 3.041 -15.691 -13.717 1.00 0.00 9 GLU A C 7
ATOM 9448 O O . GLU A 1 8 ? 2.833 -14.767 -14.505 1.00 0.00 9 GLU A O 7
ATOM 9460 N N . LYS A 1 9 ? 4.047 -15.684 -12.846 1.00 0.00 10 LYS A N 7
ATOM 9461 C CA . LYS A 1 9 ? 4.980 -14.562 -12.775 1.00 0.00 10 LYS A CA 7
ATOM 9462 C C . LYS A 1 9 ? 6.340 -15.033 -12.269 1.00 0.00 10 LYS A C 7
ATOM 9463 O O . LYS A 1 9 ? 6.517 -15.293 -11.078 1.00 0.00 10 LYS A O 7
ATOM 9482 N N . LYS A 1 10 ? 7.298 -15.140 -13.177 1.00 0.00 11 LYS A N 7
ATOM 9483 C CA . LYS A 1 10 ? 8.631 -15.582 -12.798 1.00 0.00 11 LYS A CA 7
ATOM 9484 C C . LYS A 1 10 ? 9.276 -14.578 -11.849 1.00 0.00 11 LYS A C 7
ATOM 9485 O O . LYS A 1 10 ? 9.841 -14.954 -10.821 1.00 0.00 11 LYS A O 7
ATOM 9504 N N . LYS A 1 11 ? 9.196 -13.298 -12.209 1.00 0.00 12 LYS A N 7
ATOM 9505 C CA . LYS A 1 11 ? 9.781 -12.236 -11.393 1.00 0.00 12 LYS A CA 7
ATOM 9506 C C . LYS A 1 11 ? 8.931 -10.975 -11.463 1.00 0.00 12 LYS A C 7
ATOM 9507 O O . LYS A 1 11 ? 8.275 -10.709 -12.472 1.00 0.00 12 LYS A O 7
ATOM 9526 N N . VAL A 1 12 ? 8.946 -10.202 -10.385 1.00 0.00 13 VAL A N 7
ATOM 9527 C CA . VAL A 1 12 ? 8.171 -8.970 -10.328 1.00 0.00 13 VAL A CA 7
ATOM 9528 C C . VAL A 1 12 ? 8.698 -7.959 -11.336 1.00 0.00 13 VAL A C 7
ATOM 9529 O O . VAL A 1 12 ? 7.948 -7.125 -11.842 1.00 0.00 13 VAL A O 7
ATOM 9542 N N . LYS A 1 13 ? 9.994 -8.033 -11.610 1.00 0.00 14 LYS A N 7
ATOM 9543 C CA . LYS A 1 13 ? 10.624 -7.115 -12.552 1.00 0.00 14 LYS A CA 7
ATOM 9544 C C . LYS A 1 13 ? 10.405 -5.673 -12.116 1.00 0.00 14 LYS A C 7
ATOM 9545 O O . LYS A 1 13 ? 9.275 -5.187 -12.086 1.00 0.00 14 LYS A O 7
ATOM 9564 N N . LYS A 1 14 ? 11.498 -4.996 -11.790 1.00 0.00 15 LYS A N 7
ATOM 9565 C CA . LYS A 1 14 ? 11.425 -3.607 -11.362 1.00 0.00 15 LYS A CA 7
ATOM 9566 C C . LYS A 1 14 ? 10.421 -3.460 -10.219 1.00 0.00 15 LYS A C 7
ATOM 9567 O O . LYS A 1 14 ? 9.676 -4.391 -9.909 1.00 0.00 15 LYS A O 7
ATOM 9586 N N . LEU A 1 15 ? 10.408 -2.286 -9.600 1.00 0.00 16 LEU A N 7
ATOM 9587 C CA . LEU A 1 15 ? 9.496 -2.028 -8.493 1.00 0.00 16 LEU A CA 7
ATOM 9588 C C . LEU A 1 15 ? 9.640 -3.104 -7.421 1.00 0.00 16 LEU A C 7
ATOM 9589 O O . LEU A 1 15 ? 10.263 -4.141 -7.646 1.00 0.00 16 LEU A O 7
ATOM 9605 N N . GLN A 1 16 ? 9.060 -2.846 -6.254 1.00 0.00 17 GLN A N 7
ATOM 9606 C CA . GLN A 1 16 ? 9.128 -3.794 -5.150 1.00 0.00 17 GLN A CA 7
ATOM 9607 C C . GLN A 1 16 ? 7.840 -3.762 -4.340 1.00 0.00 17 GLN A C 7
ATOM 9608 O O . GLN A 1 16 ? 7.570 -2.802 -3.617 1.00 0.00 17 GLN A O 7
ATOM 9622 N N . LYS A 1 17 ? 7.050 -4.819 -4.465 1.00 0.00 18 LYS A N 7
ATOM 9623 C CA . LYS A 1 17 ? 5.793 -4.909 -3.738 1.00 0.00 18 LYS A CA 7
ATOM 9624 C C . LYS A 1 17 ? 6.055 -5.309 -2.289 1.00 0.00 18 LYS A C 7
ATOM 9625 O O . LYS A 1 17 ? 6.851 -6.208 -2.018 1.00 0.00 18 LYS A O 7
ATOM 9644 N N . SER A 1 18 ? 5.371 -4.641 -1.367 1.00 0.00 19 SER A N 7
ATOM 9645 C CA . SER A 1 18 ? 5.519 -4.931 0.058 1.00 0.00 19 SER A CA 7
ATOM 9646 C C . SER A 1 18 ? 4.167 -4.843 0.757 1.00 0.00 19 SER A C 7
ATOM 9647 O O . SER A 1 18 ? 3.331 -4.008 0.410 1.00 0.00 19 SER A O 7
ATOM 9655 N N . TYR A 1 19 ? 3.962 -5.710 1.745 1.00 0.00 20 TYR A N 7
ATOM 9656 C CA . TYR A 1 19 ? 2.709 -5.737 2.501 1.00 0.00 20 TYR A CA 7
ATOM 9657 C C . TYR A 1 19 ? 2.923 -5.151 3.889 1.00 0.00 20 TYR A C 7
ATOM 9658 O O . TYR A 1 19 ? 3.913 -5.450 4.552 1.00 0.00 20 TYR A O 7
ATOM 9676 N N . PHE A 1 20 ? 1.980 -4.315 4.323 1.00 0.00 21 PHE A N 7
ATOM 9677 C CA . PHE A 1 20 ? 2.060 -3.681 5.641 1.00 0.00 21 PHE A CA 7
ATOM 9678 C C . PHE A 1 20 ? 0.813 -4.015 6.455 1.00 0.00 21 PHE A C 7
ATOM 9679 O O . PHE A 1 20 ? -0.304 -3.967 5.942 1.00 0.00 21 PHE A O 7
ATOM 9696 N N . ASP A 1 21 ? 1.012 -4.358 7.725 1.00 0.00 22 ASP A N 7
ATOM 9697 C CA . ASP A 1 21 ? -0.101 -4.700 8.611 1.00 0.00 22 ASP A CA 7
ATOM 9698 C C . ASP A 1 21 ? -0.315 -3.595 9.640 1.00 0.00 22 ASP A C 7
ATOM 9699 O O . ASP A 1 21 ? 0.478 -3.440 10.569 1.00 0.00 22 ASP A O 7
ATOM 9708 N N . VAL A 1 22 ? -1.392 -2.833 9.471 1.00 0.00 23 VAL A N 7
ATOM 9709 C CA . VAL A 1 22 ? -1.708 -1.742 10.393 1.00 0.00 23 VAL A CA 7
ATOM 9710 C C . VAL A 1 22 ? -2.750 -2.201 11.408 1.00 0.00 23 VAL A C 7
ATOM 9711 O O . VAL A 1 22 ? -3.952 -2.173 11.139 1.00 0.00 23 VAL A O 7
ATOM 9724 N N . LEU A 1 23 ? -2.280 -2.613 12.577 1.00 0.00 24 LEU A N 7
ATOM 9725 C CA . LEU A 1 23 ? -3.180 -3.067 13.626 1.00 0.00 24 LEU A CA 7
ATOM 9726 C C . LEU A 1 23 ? -4.073 -1.924 14.088 1.00 0.00 24 LEU A C 7
ATOM 9727 O O . LEU A 1 23 ? -5.265 -2.114 14.328 1.00 0.00 24 LEU A O 7
ATOM 9743 N N . GLY A 1 24 ? -3.485 -0.742 14.228 1.00 0.00 25 GLY A N 7
ATOM 9744 C CA . GLY A 1 24 ? -4.235 0.427 14.680 1.00 0.00 25 GLY A CA 7
ATOM 9745 C C . GLY A 1 24 ? -5.229 0.890 13.621 1.00 0.00 25 GLY A C 7
ATOM 9746 O O . GLY A 1 24 ? -5.451 2.089 13.450 1.00 0.00 25 GLY A O 7
ATOM 9750 N N . ILE A 1 25 ? -5.831 -0.066 12.918 1.00 0.00 26 ILE A N 7
ATOM 9751 C CA . ILE A 1 25 ? -6.810 0.253 11.883 1.00 0.00 26 ILE A CA 7
ATOM 9752 C C . ILE A 1 25 ? -8.212 0.322 12.479 1.00 0.00 26 ILE A C 7
ATOM 9753 O O . ILE A 1 25 ? -8.625 -0.572 13.221 1.00 0.00 26 ILE A O 7
ATOM 9769 N N . CYS A 1 26 ? -8.939 1.391 12.157 1.00 0.00 27 CYS A N 7
ATOM 9770 C CA . CYS A 1 26 ? -10.298 1.579 12.669 1.00 0.00 27 CYS A CA 7
ATOM 9771 C C . CYS A 1 26 ? -11.305 1.577 11.527 1.00 0.00 27 CYS A C 7
ATOM 9772 O O . CYS A 1 26 ? -11.152 2.315 10.553 1.00 0.00 27 CYS A O 7
ATOM 9779 N N . CYS A 1 27 ? -12.343 0.758 11.665 1.00 0.00 28 CYS A N 7
ATOM 9780 C CA . CYS A 1 27 ? -13.388 0.677 10.653 1.00 0.00 28 CYS A CA 7
ATOM 9781 C C . CYS A 1 27 ? -12.785 0.733 9.249 1.00 0.00 28 CYS A C 7
ATOM 9782 O O . CYS A 1 27 ? -11.581 0.544 9.073 1.00 0.00 28 CYS A O 7
ATOM 9789 N N . THR A 1 28 ? -13.629 0.997 8.254 1.00 0.00 29 THR A N 7
ATOM 9790 C CA . THR A 1 28 ? -13.178 1.086 6.866 1.00 0.00 29 THR A CA 7
ATOM 9791 C C . THR A 1 28 ? -13.287 2.523 6.367 1.00 0.00 29 THR A C 7
ATOM 9792 O O . THR A 1 28 ? -12.897 2.830 5.242 1.00 0.00 29 THR A O 7
ATOM 9803 N N . SER A 1 29 ? -13.824 3.400 7.210 1.00 0.00 30 SER A N 7
ATOM 9804 C CA . SER A 1 29 ? -13.981 4.801 6.840 1.00 0.00 30 SER A CA 7
ATOM 9805 C C . SER A 1 29 ? -12.643 5.530 6.912 1.00 0.00 30 SER A C 7
ATOM 9806 O O . SER A 1 29 ? -12.546 6.691 6.519 1.00 0.00 30 SER A O 7
ATOM 9814 N N . GLU A 1 30 ? -11.622 4.841 7.430 1.00 0.00 31 GLU A N 7
ATOM 9815 C CA . GLU A 1 30 ? -10.279 5.419 7.558 1.00 0.00 31 GLU A CA 7
ATOM 9816 C C . GLU A 1 30 ? -9.456 5.125 6.302 1.00 0.00 31 GLU A C 7
ATOM 9817 O O . GLU A 1 30 ? -8.253 5.389 6.261 1.00 0.00 31 GLU A O 7
ATOM 9829 N N . VAL A 1 31 ? -10.108 4.587 5.276 1.00 0.00 32 VAL A N 7
ATOM 9830 C CA . VAL A 1 31 ? -9.412 4.280 4.034 1.00 0.00 32 VAL A CA 7
ATOM 9831 C C . VAL A 1 31 ? -8.861 5.566 3.400 1.00 0.00 32 VAL A C 7
ATOM 9832 O O . VAL A 1 31 ? -7.738 5.573 2.891 1.00 0.00 32 VAL A O 7
ATOM 9845 N N . PRO A 1 32 ? -9.621 6.639 3.406 1.00 0.00 33 PRO A N 7
ATOM 9846 C CA . PRO A 1 32 ? -9.193 7.936 2.794 1.00 0.00 33 PRO A CA 7
ATOM 9847 C C . PRO A 1 32 ? -7.908 8.467 3.428 1.00 0.00 33 PRO A C 7
ATOM 9848 O O . PRO A 1 32 ? -6.997 8.915 2.733 1.00 0.00 33 PRO A O 7
ATOM 9859 N N . ILE A 1 33 ? -7.850 8.411 4.756 1.00 0.00 34 ILE A N 7
ATOM 9860 C CA . ILE A 1 33 ? -6.683 8.886 5.485 1.00 0.00 34 ILE A CA 7
ATOM 9861 C C . ILE A 1 33 ? -5.460 8.041 5.152 1.00 0.00 34 ILE A C 7
ATOM 9862 O O . ILE A 1 33 ? -4.365 8.570 4.952 1.00 0.00 34 ILE A O 7
ATOM 9878 N N . ILE A 1 34 ? -5.646 6.730 5.109 1.00 0.00 35 ILE A N 7
ATOM 9879 C CA . ILE A 1 34 ? -4.543 5.828 4.814 1.00 0.00 35 ILE A CA 7
ATOM 9880 C C . ILE A 1 34 ? -4.003 6.097 3.416 1.00 0.00 35 ILE A C 7
ATOM 9881 O O . ILE A 1 34 ? -2.795 6.166 3.215 1.00 0.00 35 ILE A O 7
ATOM 9897 N N . GLU A 1 35 ? -4.903 6.257 2.457 1.00 0.00 36 GLU A N 7
ATOM 9898 C CA . GLU A 1 35 ? -4.496 6.520 1.083 1.00 0.00 36 GLU A CA 7
ATOM 9899 C C . GLU A 1 35 ? -3.848 7.896 0.967 1.00 0.00 36 GLU A C 7
ATOM 9900 O O . GLU A 1 35 ? -2.938 8.096 0.165 1.00 0.00 36 GLU A O 7
ATOM 9912 N N . ASN A 1 36 ? -4.330 8.839 1.768 1.00 0.00 37 ASN A N 7
ATOM 9913 C CA . ASN A 1 36 ? -3.798 10.197 1.744 1.00 0.00 37 ASN A CA 7
ATOM 9914 C C . ASN A 1 36 ? -2.321 10.205 2.119 1.00 0.00 37 ASN A C 7
ATOM 9915 O O . ASN A 1 36 ? -1.530 10.953 1.545 1.00 0.00 37 ASN A O 7
ATOM 9926 N N . ILE A 1 37 ? -1.956 9.376 3.090 1.00 0.00 38 ILE A N 7
ATOM 9927 C CA . ILE A 1 37 ? -0.569 9.306 3.538 1.00 0.00 38 ILE A CA 7
ATOM 9928 C C . ILE A 1 37 ? 0.335 8.830 2.403 1.00 0.00 38 ILE A C 7
ATOM 9929 O O . ILE A 1 37 ? 1.409 9.385 2.178 1.00 0.00 38 ILE A O 7
ATOM 9945 N N . LEU A 1 38 ? -0.109 7.804 1.687 1.00 0.00 39 LEU A N 7
ATOM 9946 C CA . LEU A 1 38 ? 0.672 7.267 0.574 1.00 0.00 39 LEU A CA 7
ATOM 9947 C C . LEU A 1 38 ? 0.836 8.320 -0.518 1.00 0.00 39 LEU A C 7
ATOM 9948 O O . LEU A 1 38 ? 1.899 8.432 -1.130 1.00 0.00 39 LEU A O 7
ATOM 9964 N N . LYS A 1 39 ? -0.216 9.087 -0.763 1.00 0.00 40 LYS A N 7
ATOM 9965 C CA . LYS A 1 39 ? -0.166 10.118 -1.791 1.00 0.00 40 LYS A CA 7
ATOM 9966 C C . LYS A 1 39 ? 0.948 11.116 -1.490 1.00 0.00 40 LYS A C 7
ATOM 9967 O O . LYS A 1 39 ? 1.665 11.546 -2.392 1.00 0.00 40 LYS A O 7
ATOM 9986 N N . SER A 1 40 ? 1.091 11.478 -0.221 1.00 0.00 41 SER A N 7
ATOM 9987 C CA . SER A 1 40 ? 2.128 12.424 0.173 1.00 0.00 41 SER A CA 7
ATOM 9988 C C . SER A 1 40 ? 3.513 11.855 -0.124 1.00 0.00 41 SER A C 7
ATOM 9989 O O . SER A 1 40 ? 4.444 12.595 -0.445 1.00 0.00 41 SER A O 7
ATOM 9997 N N . LEU A 1 41 ? 3.641 10.537 -0.013 1.00 0.00 42 LEU A N 7
ATOM 9998 C CA . LEU A 1 41 ? 4.917 9.879 -0.268 1.00 0.00 42 LEU A CA 7
ATOM 9999 C C . LEU A 1 41 ? 5.213 9.852 -1.763 1.00 0.00 42 LEU A C 7
ATOM 10000 O O . LEU A 1 41 ? 4.303 9.735 -2.584 1.00 0.00 42 LEU A O 7
ATOM 10016 N N . ASP A 1 42 ? 6.493 9.959 -2.105 1.00 0.00 43 ASP A N 7
ATOM 10017 C CA . ASP A 1 42 ? 6.919 9.947 -3.505 1.00 0.00 43 ASP A CA 7
ATOM 10018 C C . ASP A 1 42 ? 7.521 8.591 -3.861 1.00 0.00 43 ASP A C 7
ATOM 10019 O O . ASP A 1 42 ? 8.209 7.975 -3.046 1.00 0.00 43 ASP A O 7
ATOM 10028 N N . GLY A 1 43 ? 7.256 8.138 -5.082 1.00 0.00 44 GLY A N 7
ATOM 10029 C CA . GLY A 1 43 ? 7.769 6.852 -5.555 1.00 0.00 44 GLY A CA 7
ATOM 10030 C C . GLY A 1 43 ? 6.661 5.803 -5.581 1.00 0.00 44 GLY A C 7
ATOM 10031 O O . GLY A 1 43 ? 6.795 4.765 -6.228 1.00 0.00 44 GLY A O 7
ATOM 10035 N N . VAL A 1 44 ? 5.564 6.082 -4.883 1.00 0.00 45 VAL A N 7
ATOM 10036 C CA . VAL A 1 44 ? 4.442 5.150 -4.847 1.00 0.00 45 VAL A CA 7
ATOM 10037 C C . VAL A 1 44 ? 3.688 5.175 -6.174 1.00 0.00 45 VAL A C 7
ATOM 10038 O O . VAL A 1 44 ? 3.365 6.241 -6.695 1.00 0.00 45 VAL A O 7
ATOM 10051 N N . LYS A 1 45 ? 3.412 3.991 -6.714 1.00 0.00 46 LYS A N 7
ATOM 10052 C CA . LYS A 1 45 ? 2.693 3.875 -7.983 1.00 0.00 46 LYS A CA 7
ATOM 10053 C C . LYS A 1 45 ? 1.212 3.597 -7.746 1.00 0.00 46 LYS A C 7
ATOM 10054 O O . LYS A 1 45 ? 0.345 4.305 -8.263 1.00 0.00 46 LYS A O 7
ATOM 10073 N N . GLU A 1 46 ? 0.925 2.560 -6.968 1.00 0.00 47 GLU A N 7
ATOM 10074 C CA . GLU A 1 46 ? -0.456 2.195 -6.676 1.00 0.00 47 GLU A CA 7
ATOM 10075 C C . GLU A 1 46 ? -0.553 1.477 -5.336 1.00 0.00 47 GLU A C 7
ATOM 10076 O O . GLU A 1 46 ? 0.434 0.941 -4.833 1.00 0.00 47 GLU A O 7
ATOM 10088 N N . TYR A 1 47 ? -1.752 1.477 -4.767 1.00 0.00 48 TYR A N 7
ATOM 10089 C CA . TYR A 1 47 ? -1.981 0.826 -3.485 1.00 0.00 48 TYR A CA 7
ATOM 10090 C C . TYR A 1 47 ? -3.464 0.552 -3.273 1.00 0.00 48 TYR A C 7
ATOM 10091 O O . TYR A 1 47 ? -4.316 1.132 -3.939 1.00 0.00 48 TYR A O 7
ATOM 10109 N N . SER A 1 48 ? -3.758 -0.342 -2.333 1.00 0.00 49 SER A N 7
ATOM 10110 C CA . SER A 1 48 ? -5.140 -0.695 -2.027 1.00 0.00 49 SER A CA 7
ATOM 10111 C C . SER A 1 48 ? -5.273 -1.108 -0.564 1.00 0.00 49 SER A C 7
ATOM 10112 O O . SER A 1 48 ? -4.441 -1.846 -0.040 1.00 0.00 49 SER A O 7
ATOM 10120 N N . VAL A 1 49 ? -6.328 -0.631 0.090 1.00 0.00 50 VAL A N 7
ATOM 10121 C CA . VAL A 1 49 ? -6.566 -0.961 1.494 1.00 0.00 50 VAL A CA 7
ATOM 10122 C C . VAL A 1 49 ? -7.580 -2.093 1.599 1.00 0.00 50 VAL A C 7
ATOM 10123 O O . VAL A 1 49 ? -8.741 -1.933 1.218 1.00 0.00 50 VAL A O 7
ATOM 10136 N N . ILE A 1 50 ? -7.137 -3.237 2.120 1.00 0.00 51 ILE A N 7
ATOM 10137 C CA . ILE A 1 50 ? -8.017 -4.394 2.270 1.00 0.00 51 ILE A CA 7
ATOM 10138 C C . ILE A 1 50 ? -8.324 -4.622 3.745 1.00 0.00 51 ILE A C 7
ATOM 10139 O O . ILE A 1 50 ? -7.522 -5.209 4.475 1.00 0.00 51 ILE A O 7
ATOM 10155 N N . VAL A 1 51 ? -9.498 -4.171 4.168 1.00 0.00 52 VAL A N 7
ATOM 10156 C CA . VAL A 1 51 ? -9.928 -4.339 5.550 1.00 0.00 52 VAL A CA 7
ATOM 10157 C C . VAL A 1 51 ? -10.362 -5.785 5.812 1.00 0.00 52 VAL A C 7
ATOM 10158 O O . VAL A 1 51 ? -10.092 -6.336 6.882 1.00 0.00 52 VAL A O 7
ATOM 10171 N N . PRO A 1 52 ? -11.044 -6.401 4.869 1.00 0.00 53 PRO A N 7
ATOM 10172 C CA . PRO A 1 52 ? -11.541 -7.803 5.023 1.00 0.00 53 PRO A CA 7
ATOM 10173 C C . PRO A 1 52 ? -10.425 -8.777 5.405 1.00 0.00 53 PRO A C 7
ATOM 10174 O O . PRO A 1 52 ? -10.643 -9.716 6.172 1.00 0.00 53 PRO A O 7
ATOM 10185 N N . SER A 1 53 ? -9.235 -8.546 4.859 1.00 0.00 54 SER A N 7
ATOM 10186 C CA . SER A 1 53 ? -8.078 -9.402 5.132 1.00 0.00 54 SER A CA 7
ATOM 10187 C C . SER A 1 53 ? -7.092 -8.692 6.053 1.00 0.00 54 SER A C 7
ATOM 10188 O O . SER A 1 53 ? -6.058 -9.251 6.417 1.00 0.00 54 SER A O 7
ATOM 10196 N N . ARG A 1 54 ? -7.418 -7.463 6.429 1.00 0.00 55 ARG A N 7
ATOM 10197 C CA . ARG A 1 54 ? -6.552 -6.689 7.313 1.00 0.00 55 ARG A CA 7
ATOM 10198 C C . ARG A 1 54 ? -5.135 -6.629 6.758 1.00 0.00 55 ARG A C 7
ATOM 10199 O O . ARG A 1 54 ? -4.162 -6.785 7.498 1.00 0.00 55 ARG A O 7
ATOM 10220 N N . THR A 1 55 ? -5.024 -6.400 5.453 1.00 0.00 56 THR A N 7
ATOM 10221 C CA . THR A 1 55 ? -3.721 -6.317 4.795 1.00 0.00 56 THR A CA 7
ATOM 10222 C C . THR A 1 55 ? -3.675 -5.110 3.868 1.00 0.00 56 THR A C 7
ATOM 10223 O O . THR A 1 55 ? -4.689 -4.727 3.284 1.00 0.00 56 THR A O 7
ATOM 10234 N N . VAL A 1 56 ? -2.491 -4.513 3.736 1.00 0.00 57 VAL A N 7
ATOM 10235 C CA . VAL A 1 56 ? -2.313 -3.346 2.873 1.00 0.00 57 VAL A CA 7
ATOM 10236 C C . VAL A 1 56 ? -1.281 -3.653 1.793 1.00 0.00 57 VAL A C 7
ATOM 10237 O O . VAL A 1 56 ? -0.186 -4.135 2.084 1.00 0.00 57 VAL A O 7
ATOM 10250 N N . ILE A 1 57 ? -1.640 -3.356 0.545 1.00 0.00 58 ILE A N 7
ATOM 10251 C CA . ILE A 1 57 ? -0.745 -3.587 -0.589 1.00 0.00 58 ILE A CA 7
ATOM 10252 C C . ILE A 1 57 ? -0.377 -2.264 -1.243 1.00 0.00 58 ILE A C 7
ATOM 10253 O O . ILE A 1 57 ? -1.247 -1.454 -1.562 1.00 0.00 58 ILE A O 7
ATOM 10269 N N . VAL A 1 58 ? 0.919 -2.059 -1.443 1.00 0.00 59 VAL A N 7
ATOM 10270 C CA . VAL A 1 58 ? 1.414 -0.834 -2.073 1.00 0.00 59 VAL A CA 7
ATOM 10271 C C . VAL A 1 58 ? 2.622 -1.137 -2.948 1.00 0.00 59 VAL A C 7
ATOM 10272 O O . VAL A 1 58 ? 3.508 -1.899 -2.559 1.00 0.00 59 VAL A O 7
ATOM 10285 N N . VAL A 1 59 ? 2.661 -0.515 -4.125 1.00 0.00 60 VAL A N 7
ATOM 10286 C CA . VAL A 1 59 ? 3.773 -0.702 -5.053 1.00 0.00 60 VAL A CA 7
ATOM 10287 C C . VAL A 1 59 ? 4.580 0.586 -5.155 1.00 0.00 60 VAL A C 7
ATOM 10288 O O . VAL A 1 59 ? 4.031 1.654 -5.432 1.00 0.00 60 VAL A O 7
ATOM 10301 N N . HIS A 1 60 ? 5.881 0.474 -4.917 1.00 0.00 61 HIS A N 7
ATOM 10302 C CA . HIS A 1 60 ? 6.769 1.630 -4.967 1.00 0.00 61 HIS A CA 7
ATOM 10303 C C . HIS A 1 60 ? 8.191 1.200 -5.311 1.00 0.00 61 HIS A C 7
ATOM 10304 O O . HIS A 1 60 ? 8.538 0.023 -5.205 1.00 0.00 61 HIS A O 7
ATOM 10319 N N . ASP A 1 61 ? 9.012 2.161 -5.717 1.00 0.00 62 ASP A N 7
ATOM 10320 C CA . ASP A 1 61 ? 10.398 1.874 -6.069 1.00 0.00 62 ASP A CA 7
ATOM 10321 C C . ASP A 1 61 ? 11.279 1.911 -4.823 1.00 0.00 62 ASP A C 7
ATOM 10322 O O . ASP A 1 61 ? 11.434 2.956 -4.192 1.00 0.00 62 ASP A O 7
ATOM 10331 N N . SER A 1 62 ? 11.849 0.764 -4.475 1.00 0.00 63 SER A N 7
ATOM 10332 C CA . SER A 1 62 ? 12.707 0.676 -3.301 1.00 0.00 63 SER A CA 7
ATOM 10333 C C . SER A 1 62 ? 13.816 1.720 -3.369 1.00 0.00 63 SER A C 7
ATOM 10334 O O . SER A 1 62 ? 14.410 2.072 -2.350 1.00 0.00 63 SER A O 7
ATOM 10342 N N . LEU A 1 63 ? 14.094 2.211 -4.571 1.00 0.00 64 LEU A N 7
ATOM 10343 C CA . LEU A 1 63 ? 15.134 3.209 -4.747 1.00 0.00 64 LEU A CA 7
ATOM 10344 C C . LEU A 1 63 ? 14.642 4.583 -4.298 1.00 0.00 64 LEU A C 7
ATOM 10345 O O . LEU A 1 63 ? 15.249 5.220 -3.439 1.00 0.00 64 LEU A O 7
ATOM 10361 N N . LEU A 1 64 ? 13.539 5.036 -4.886 1.00 0.00 65 LEU A N 7
ATOM 10362 C CA . LEU A 1 64 ? 12.983 6.338 -4.539 1.00 0.00 65 LEU A CA 7
ATOM 10363 C C . LEU A 1 64 ? 12.512 6.355 -3.090 1.00 0.00 65 LEU A C 7
ATOM 10364 O O . LEU A 1 64 ? 12.751 7.315 -2.361 1.00 0.00 65 LEU A O 7
ATOM 10380 N N . ILE A 1 65 ? 11.843 5.283 -2.681 1.00 0.00 66 ILE A N 7
ATOM 10381 C CA . ILE A 1 65 ? 11.341 5.183 -1.315 1.00 0.00 66 ILE A CA 7
ATOM 10382 C C . ILE A 1 65 ? 11.406 3.746 -0.835 1.00 0.00 66 ILE A C 7
ATOM 10383 O O . ILE A 1 65 ? 11.105 2.818 -1.586 1.00 0.00 66 ILE A O 7
ATOM 10399 N N . SER A 1 66 ? 11.805 3.560 0.420 1.00 0.00 67 SER A N 7
ATOM 10400 C CA . SER A 1 66 ? 11.911 2.213 0.983 1.00 0.00 67 SER A CA 7
ATOM 10401 C C . SER A 1 66 ? 10.666 1.868 1.808 1.00 0.00 67 SER A C 7
ATOM 10402 O O . SER A 1 66 ? 9.915 2.760 2.207 1.00 0.00 67 SER A O 7
ATOM 10410 N N . PRO A 1 67 ? 10.438 0.599 2.078 1.00 0.00 68 PRO A N 7
ATOM 10411 C CA . PRO A 1 67 ? 9.261 0.148 2.889 1.00 0.00 68 PRO A CA 7
ATOM 10412 C C . PRO A 1 67 ? 9.218 0.812 4.269 1.00 0.00 68 PRO A C 7
ATOM 10413 O O . PRO A 1 67 ? 8.146 1.093 4.804 1.00 0.00 68 PRO A O 7
ATOM 10424 N N . PHE A 1 68 ? 10.393 1.041 4.846 1.00 0.00 69 PHE A N 7
ATOM 10425 C CA . PHE A 1 68 ? 10.482 1.648 6.171 1.00 0.00 69 PHE A CA 7
ATOM 10426 C C . PHE A 1 68 ? 9.793 3.007 6.190 1.00 0.00 69 PHE A C 7
ATOM 10427 O O . PHE A 1 68 ? 9.100 3.347 7.148 1.00 0.00 69 PHE A O 7
ATOM 10444 N N . GLN A 1 69 ? 9.991 3.778 5.131 1.00 0.00 70 GLN A N 7
ATOM 10445 C CA . GLN A 1 69 ? 9.385 5.099 5.043 1.00 0.00 70 GLN A CA 7
ATOM 10446 C C . GLN A 1 69 ? 7.864 4.990 4.998 1.00 0.00 70 GLN A C 7
ATOM 10447 O O . GLN A 1 69 ? 7.158 5.758 5.649 1.00 0.00 70 GLN A O 7
ATOM 10461 N N . ILE A 1 70 ? 7.367 4.029 4.225 1.00 0.00 71 ILE A N 7
ATOM 10462 C CA . ILE A 1 70 ? 5.927 3.832 4.106 1.00 0.00 71 ILE A CA 7
ATOM 10463 C C . ILE A 1 70 ? 5.332 3.414 5.448 1.00 0.00 71 ILE A C 7
ATOM 10464 O O . ILE A 1 70 ? 4.289 3.921 5.861 1.00 0.00 71 ILE A O 7
ATOM 10480 N N . ALA A 1 71 ? 6.000 2.486 6.123 1.00 0.00 72 ALA A N 7
ATOM 10481 C CA . ALA A 1 71 ? 5.523 2.007 7.413 1.00 0.00 72 ALA A CA 7
ATOM 10482 C C . ALA A 1 71 ? 5.585 3.118 8.454 1.00 0.00 72 ALA A C 7
ATOM 10483 O O . ALA A 1 71 ? 4.673 3.274 9.264 1.00 0.00 72 ALA A O 7
ATOM 10490 N N . LYS A 1 72 ? 6.669 3.885 8.426 1.00 0.00 73 LYS A N 7
ATOM 10491 C CA . LYS A 1 72 ? 6.843 4.978 9.371 1.00 0.00 73 LYS A CA 7
ATOM 10492 C C . LYS A 1 72 ? 5.774 6.044 9.159 1.00 0.00 73 LYS A C 7
ATOM 10493 O O . LYS A 1 72 ? 5.268 6.626 10.116 1.00 0.00 73 LYS A O 7
ATOM 10512 N N . ALA A 1 73 ? 5.439 6.294 7.897 1.00 0.00 74 ALA A N 7
ATOM 10513 C CA . ALA A 1 73 ? 4.431 7.296 7.572 1.00 0.00 74 ALA A CA 7
ATOM 10514 C C . ALA A 1 73 ? 3.074 6.896 8.139 1.00 0.00 74 ALA A C 7
ATOM 10515 O O . ALA A 1 73 ? 2.318 7.738 8.617 1.00 0.00 74 ALA A O 7
ATOM 10522 N N . LEU A 1 74 ? 2.769 5.607 8.082 1.00 0.00 75 LEU A N 7
ATOM 10523 C CA . LEU A 1 74 ? 1.498 5.107 8.595 1.00 0.00 75 LEU A CA 7
ATOM 10524 C C . LEU A 1 74 ? 1.419 5.278 10.110 1.00 0.00 75 LEU A C 7
ATOM 10525 O O . LEU A 1 74 ? 0.371 5.626 10.652 1.00 0.00 75 LEU A O 7
ATOM 10541 N N . ASN A 1 75 ? 2.534 5.020 10.786 1.00 0.00 76 ASN A N 7
ATOM 10542 C CA . ASN A 1 75 ? 2.583 5.132 12.238 1.00 0.00 76 ASN A CA 7
ATOM 10543 C C . ASN A 1 75 ? 2.263 6.559 12.679 1.00 0.00 76 ASN A C 7
ATOM 10544 O O . ASN A 1 75 ? 1.781 6.779 13.791 1.00 0.00 76 ASN A O 7
ATOM 10555 N N . GLU A 1 76 ? 2.542 7.524 11.812 1.00 0.00 77 GLU A N 7
ATOM 10556 C CA . GLU A 1 76 ? 2.288 8.923 12.141 1.00 0.00 77 GLU A CA 7
ATOM 10557 C C . GLU A 1 76 ? 0.871 9.096 12.681 1.00 0.00 77 GLU A C 7
ATOM 10558 O O . GLU A 1 76 ? 0.641 9.878 13.601 1.00 0.00 77 GLU A O 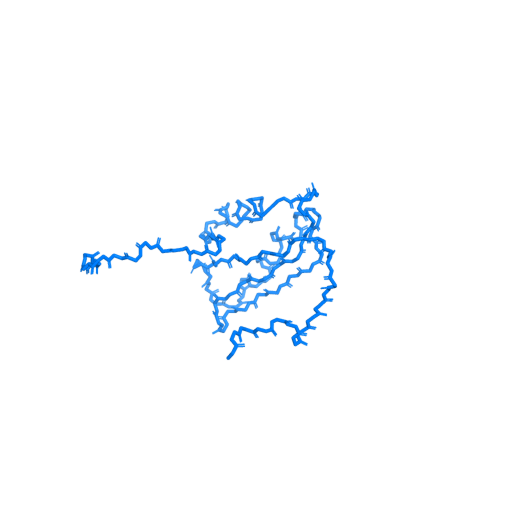7
ATOM 10570 N N . ALA A 1 77 ? -0.074 8.360 12.103 1.00 0.00 78 ALA A N 7
ATOM 10571 C CA . ALA A 1 77 ? -1.465 8.438 12.538 1.00 0.00 78 ALA A CA 7
ATOM 10572 C C . ALA A 1 77 ? -1.669 7.642 13.825 1.00 0.00 78 ALA A C 7
ATOM 10573 O O . ALA A 1 77 ? -2.787 7.238 14.144 1.00 0.00 78 ALA A O 7
ATOM 10580 N N . ARG A 1 78 ? -0.583 7.422 14.557 1.00 0.00 79 ARG A N 7
ATOM 10581 C CA . ARG A 1 78 ? -0.650 6.671 15.805 1.00 0.00 79 ARG A CA 7
ATOM 10582 C C . ARG A 1 78 ? -0.924 5.192 15.535 1.00 0.00 79 ARG A C 7
ATOM 10583 O O . ARG A 1 78 ? -1.464 4.488 16.391 1.00 0.00 79 ARG A O 7
ATOM 10604 N N . LEU A 1 79 ? -0.545 4.726 14.349 1.00 0.00 80 LEU A N 7
ATOM 10605 C CA . LEU A 1 79 ? -0.744 3.327 13.978 1.00 0.00 80 LEU A CA 7
ATOM 10606 C C . LEU A 1 79 ? 0.552 2.547 14.165 1.00 0.00 80 LEU A C 7
ATOM 10607 O O . LEU A 1 79 ? 1.573 3.105 14.567 1.00 0.00 80 LEU A O 7
ATOM 10623 N N . GLU A 1 80 ? 0.495 1.253 13.876 1.00 0.00 81 GLU A N 7
ATOM 10624 C CA . GLU A 1 80 ? 1.658 0.379 14.014 1.00 0.00 81 GLU A CA 7
ATOM 10625 C C . GLU A 1 80 ? 1.774 -0.536 12.803 1.00 0.00 81 GLU A C 7
ATOM 10626 O O . GLU A 1 80 ? 1.491 -1.732 12.887 1.00 0.00 81 GLU A O 7
ATOM 10638 N N . ALA A 1 81 ? 2.198 0.030 11.679 1.00 0.00 82 ALA A N 7
ATOM 10639 C CA . ALA A 1 81 ? 2.356 -0.747 10.458 1.00 0.00 82 ALA A CA 7
ATOM 10640 C C . ALA A 1 81 ? 3.531 -1.711 10.598 1.00 0.00 82 ALA A C 7
ATOM 10641 O O . ALA A 1 81 ? 4.579 -1.347 11.132 1.00 0.00 82 ALA A O 7
ATOM 10648 N N . ASN A 1 82 ? 3.351 -2.938 10.115 1.00 0.00 83 ASN A N 7
ATOM 10649 C CA . ASN A 1 82 ? 4.405 -3.953 10.190 1.00 0.00 83 ASN A CA 7
ATOM 10650 C C . ASN A 1 82 ? 4.574 -4.635 8.838 1.00 0.00 83 ASN A C 7
ATOM 10651 O O . ASN A 1 82 ? 3.595 -5.011 8.198 1.00 0.00 83 ASN A O 7
ATOM 10662 N N . VAL A 1 83 ? 5.820 -4.794 8.407 1.00 0.00 84 VAL A N 7
ATOM 10663 C CA . VAL A 1 83 ? 6.100 -5.434 7.125 1.00 0.00 84 VAL A CA 7
ATOM 10664 C C . VAL A 1 83 ? 6.270 -6.936 7.304 1.00 0.00 84 VAL A C 7
ATOM 10665 O O . VAL A 1 83 ? 7.281 -7.399 7.830 1.00 0.00 84 VAL A O 7
ATOM 10678 N N . ARG A 1 84 ? 5.270 -7.694 6.860 1.00 0.00 85 ARG A N 7
ATOM 10679 C CA . ARG A 1 84 ? 5.311 -9.150 6.969 1.00 0.00 85 ARG A CA 7
ATOM 10680 C C . ARG A 1 84 ? 5.907 -9.577 8.308 1.00 0.00 85 ARG A C 7
ATOM 10681 O O . ARG A 1 84 ? 7.112 -9.808 8.418 1.00 0.00 85 ARG A O 7
ATOM 10702 N N . VAL A 1 85 ? 5.056 -9.677 9.321 1.00 0.00 86 VAL A N 7
ATOM 10703 C CA . VAL A 1 85 ? 5.508 -10.077 10.648 1.00 0.00 86 VAL A CA 7
ATOM 10704 C C . VAL A 1 85 ? 5.794 -11.574 10.690 1.00 0.00 86 VAL A C 7
ATOM 10705 O O . VAL A 1 85 ? 4.998 -12.380 10.209 1.00 0.00 86 VAL A O 7
ATOM 10718 N N . ASN A 1 86 ? 6.936 -11.939 11.267 1.00 0.00 87 ASN A N 7
ATOM 10719 C CA . ASN A 1 86 ? 7.319 -13.346 11.368 1.00 0.00 87 ASN A CA 7
ATOM 10720 C C . ASN A 1 86 ? 8.182 -13.576 12.604 1.00 0.00 87 ASN A C 7
ATOM 10721 O O . ASN A 1 86 ? 9.404 -13.678 12.510 1.00 0.00 87 ASN A O 7
ATOM 10732 N N . GLY A 1 87 ? 7.536 -13.659 13.763 1.00 0.00 88 GLY A N 7
ATOM 10733 C CA . GLY A 1 87 ? 8.256 -13.880 15.013 1.00 0.00 88 GLY A CA 7
ATOM 10734 C C . GLY A 1 87 ? 8.694 -15.335 15.138 1.00 0.00 88 GLY A C 7
ATOM 10735 O O . GLY A 1 87 ? 8.204 -16.206 14.417 1.00 0.00 88 GLY A O 7
ATOM 10739 N N . GLU A 1 88 ? 9.617 -15.593 16.058 1.00 0.00 89 GLU A N 7
ATOM 10740 C CA . GLU A 1 88 ? 10.111 -16.949 16.270 1.00 0.00 89 GLU A CA 7
ATOM 10741 C C . GLU A 1 88 ? 9.058 -17.799 16.972 1.00 0.00 89 GLU A C 7
ATOM 10742 O O . GLU A 1 88 ? 8.530 -17.412 18.015 1.00 0.00 89 GLU A O 7
ATOM 10754 N N . THR A 1 89 ? 8.754 -18.959 16.394 1.00 0.00 90 THR A N 7
ATOM 10755 C CA . THR A 1 89 ? 7.758 -19.856 16.976 1.00 0.00 90 THR A CA 7
ATOM 10756 C C . THR A 1 89 ? 8.396 -20.753 18.032 1.00 0.00 90 THR A C 7
ATOM 10757 O O . THR A 1 89 ? 8.114 -20.622 19.223 1.00 0.00 90 THR A O 7
ATOM 10768 N N . SER A 1 90 ? 9.261 -21.659 17.590 1.00 0.00 91 SER A N 7
ATOM 10769 C CA . SER A 1 90 ? 9.936 -22.568 18.509 1.00 0.00 91 SER A CA 7
ATOM 10770 C C . SER A 1 90 ? 11.177 -23.160 17.853 1.00 0.00 91 SER A C 7
ATOM 10771 O O . SER A 1 90 ? 11.319 -23.130 16.631 1.00 0.00 91 SER A O 7
ATOM 10779 N N . PHE A 1 91 ? 12.075 -23.704 18.673 1.00 0.00 92 PHE A N 7
ATOM 10780 C CA . PHE A 1 91 ? 13.305 -24.308 18.161 1.00 0.00 92 PHE A CA 7
ATOM 10781 C C . PHE A 1 91 ? 13.713 -25.494 19.025 1.00 0.00 92 PHE A C 7
ATOM 10782 O O . PHE A 1 91 ? 13.693 -25.416 20.254 1.00 0.00 92 PHE A O 7
ATOM 10799 N N . LYS A 1 92 ? 14.085 -26.592 18.377 1.00 0.00 93 LYS A N 7
ATOM 10800 C CA . LYS A 1 92 ? 14.493 -27.788 19.102 1.00 0.00 93 LYS A CA 7
ATOM 10801 C C . LYS A 1 92 ? 15.917 -27.629 19.628 1.00 0.00 93 LYS A C 7
ATOM 10802 O O . LYS A 1 92 ? 16.129 -27.418 20.822 1.00 0.00 93 LYS A O 7
ATOM 10821 N N . ASN A 1 93 ? 16.888 -27.736 18.727 1.00 0.00 94 ASN A N 7
ATOM 10822 C CA . ASN A 1 93 ? 18.288 -27.605 19.110 1.00 0.00 94 ASN A CA 7
ATOM 10823 C C . ASN A 1 93 ? 18.640 -28.604 20.209 1.00 0.00 94 ASN A C 7
ATOM 10824 O O . ASN A 1 93 ? 18.500 -28.310 21.396 1.00 0.00 94 ASN A O 7
ATOM 10835 N N . LYS A 1 94 ? 19.097 -29.784 19.805 1.00 0.00 95 LYS A N 7
ATOM 10836 C CA . LYS A 1 94 ? 19.466 -30.818 20.764 1.00 0.00 95 LYS A CA 7
ATOM 10837 C C . LYS A 1 94 ? 20.635 -30.357 21.630 1.00 0.00 95 LYS A C 7
ATOM 10838 O O . LYS A 1 94 ? 20.647 -30.574 22.841 1.00 0.00 95 LYS A O 7
ATOM 10857 N N . TRP A 1 95 ? 21.616 -29.717 20.999 1.00 0.00 96 TRP A N 7
ATOM 10858 C CA . TRP A 1 95 ? 22.785 -29.229 21.721 1.00 0.00 96 TRP A CA 7
ATOM 10859 C C . TRP A 1 95 ? 22.413 -28.035 22.593 1.00 0.00 96 TRP A C 7
ATOM 10860 O O . TRP A 1 95 ? 21.263 -27.631 22.551 1.00 0.00 96 TRP A O 7
ATOM 10886 N N . ALA A 1 1 ? -19.049 -1.809 -22.751 1.00 0.00 2 ALA A N 8
ATOM 10887 C CA . ALA A 1 1 ? -18.670 -0.706 -21.827 1.00 0.00 2 ALA A CA 8
ATOM 10888 C C . ALA A 1 1 ? -18.193 -1.303 -20.515 1.00 0.00 2 ALA A C 8
ATOM 10889 O O . ALA A 1 1 ? -18.254 -2.517 -20.313 1.00 0.00 2 ALA A O 8
ATOM 10898 N N . LEU A 1 2 ? -17.714 -0.443 -19.626 1.00 0.00 3 LEU A N 8
ATOM 10899 C CA . LEU A 1 2 ? -17.215 -0.881 -18.324 1.00 0.00 3 LEU A CA 8
ATOM 10900 C C . LEU A 1 2 ? -16.435 -2.187 -18.459 1.00 0.00 3 LEU A C 8
ATOM 10901 O O . LEU A 1 2 ? -16.899 -3.245 -18.034 1.00 0.00 3 LEU A O 8
ATOM 10917 N N . GLN A 1 3 ? -15.254 -2.106 -19.058 1.00 0.00 4 GLN A N 8
ATOM 10918 C CA . GLN A 1 3 ? -14.426 -3.290 -19.242 1.00 0.00 4 GLN A CA 8
ATOM 10919 C C . GLN A 1 3 ? -13.060 -2.897 -19.792 1.00 0.00 4 GLN A C 8
ATOM 10920 O O . GLN A 1 3 ? -12.813 -3.001 -20.993 1.00 0.00 4 GLN A O 8
ATOM 10934 N N . ASN A 1 4 ? -12.174 -2.449 -18.908 1.00 0.00 5 ASN A N 8
ATOM 10935 C CA . ASN A 1 4 ? -10.830 -2.047 -19.315 1.00 0.00 5 ASN A CA 8
ATOM 10936 C C . ASN A 1 4 ? -9.814 -2.453 -18.258 1.00 0.00 5 ASN A C 8
ATOM 10937 O O . ASN A 1 4 ? -8.609 -2.268 -18.434 1.00 0.00 5 ASN A O 8
ATOM 10948 N N . LYS A 1 5 ? -10.305 -3.006 -17.158 1.00 0.00 6 LYS A N 8
ATOM 10949 C CA . LYS A 1 5 ? -9.422 -3.428 -16.081 1.00 0.00 6 LYS A CA 8
ATOM 10950 C C . LYS A 1 5 ? -8.547 -4.591 -16.534 1.00 0.00 6 LYS A C 8
ATOM 10951 O O . LYS A 1 5 ? -7.391 -4.705 -16.127 1.00 0.00 6 LYS A O 8
ATOM 10970 N N . GLU A 1 6 ? -9.113 -5.459 -17.363 1.00 0.00 7 GLU A N 8
ATOM 10971 C CA . GLU A 1 6 ? -8.382 -6.620 -17.850 1.00 0.00 7 GLU A CA 8
ATOM 10972 C C . GLU A 1 6 ? -7.163 -6.184 -18.654 1.00 0.00 7 GLU A C 8
ATOM 10973 O O . GLU A 1 6 ? -6.121 -6.840 -18.625 1.00 0.00 7 GLU A O 8
ATOM 10985 N N . GLU A 1 7 ? -7.302 -5.078 -19.375 1.00 0.00 8 GLU A N 8
ATOM 10986 C CA . GLU A 1 7 ? -6.207 -4.567 -20.188 1.00 0.00 8 GLU A CA 8
ATOM 10987 C C . GLU A 1 7 ? -5.042 -4.136 -19.304 1.00 0.00 8 GLU A C 8
ATOM 10988 O O . GLU A 1 7 ? -3.878 -4.366 -19.637 1.00 0.00 8 GLU A O 8
ATOM 11000 N N . GLU A 1 8 ? -5.365 -3.514 -18.175 1.00 0.00 9 GLU A N 8
ATOM 11001 C CA . GLU A 1 8 ? -4.338 -3.055 -17.245 1.00 0.00 9 GLU A CA 8
ATOM 11002 C C . GLU A 1 8 ? -3.650 -4.237 -16.581 1.00 0.00 9 GLU A C 8
ATOM 11003 O O . GLU A 1 8 ? -2.500 -4.136 -16.162 1.00 0.00 9 GLU A O 8
ATOM 11015 N N . LYS A 1 9 ? -4.362 -5.360 -16.488 1.00 0.00 10 LYS A N 8
ATOM 11016 C CA . LYS A 1 9 ? -3.807 -6.566 -15.873 1.00 0.00 10 LYS A CA 8
ATOM 11017 C C . LYS A 1 9 ? -2.956 -6.217 -14.653 1.00 0.00 10 LYS A C 8
ATOM 11018 O O . LYS A 1 9 ? -3.063 -5.124 -14.100 1.00 0.00 10 LYS A O 8
ATOM 11037 N N . LYS A 1 10 ? -2.104 -7.149 -14.249 1.00 0.00 11 LYS A N 8
ATOM 11038 C CA . LYS A 1 10 ? -1.228 -6.920 -13.109 1.00 0.00 11 LYS A CA 8
ATOM 11039 C C . LYS A 1 10 ? -0.215 -5.828 -13.426 1.00 0.00 11 LYS A C 8
ATOM 11040 O O . LYS A 1 10 ? 0.059 -4.960 -12.597 1.00 0.00 11 LYS A O 8
ATOM 11059 N N . LYS A 1 11 ? 0.342 -5.879 -14.628 1.00 0.00 12 LYS A N 8
ATOM 11060 C CA . LYS A 1 11 ? 1.328 -4.890 -15.040 1.00 0.00 12 LYS A CA 8
ATOM 11061 C C . LYS A 1 11 ? 2.496 -4.865 -14.054 1.00 0.00 12 LYS A C 8
ATOM 11062 O O . LYS A 1 11 ? 2.374 -4.348 -12.944 1.00 0.00 12 LYS A O 8
ATOM 11081 N N . VAL A 1 12 ? 3.630 -5.422 -14.470 1.00 0.00 13 VAL A N 8
ATOM 11082 C CA . VAL A 1 12 ? 4.822 -5.458 -13.624 1.00 0.00 13 VAL A CA 8
ATOM 11083 C C . VAL A 1 12 ? 6.053 -5.057 -14.427 1.00 0.00 13 VAL A C 8
ATOM 11084 O O . VAL A 1 12 ? 6.051 -5.109 -15.657 1.00 0.00 13 VAL A O 8
ATOM 11097 N N . LYS A 1 13 ? 7.104 -4.654 -13.720 1.00 0.00 14 LYS A N 8
ATOM 11098 C CA . LYS A 1 13 ? 8.344 -4.244 -14.370 1.00 0.00 14 LYS A CA 8
ATOM 11099 C C . LYS A 1 13 ? 9.534 -4.493 -13.446 1.00 0.00 14 LYS A C 8
ATOM 11100 O O . LYS A 1 13 ? 10.225 -5.503 -13.572 1.00 0.00 14 LYS A O 8
ATOM 11119 N N . LYS A 1 14 ? 9.766 -3.567 -12.519 1.00 0.00 15 LYS A N 8
ATOM 11120 C CA . LYS A 1 14 ? 10.875 -3.690 -11.572 1.00 0.00 15 LYS A CA 8
ATOM 11121 C C . LYS A 1 14 ? 10.501 -3.083 -10.226 1.00 0.00 15 LYS A C 8
ATOM 11122 O O . LYS A 1 14 ? 11.364 -2.814 -9.390 1.00 0.00 15 LYS A O 8
ATOM 11141 N N . LEU A 1 15 ? 9.208 -2.867 -10.023 1.00 0.00 16 LEU A N 8
ATOM 11142 C CA . LEU A 1 15 ? 8.730 -2.287 -8.774 1.00 0.00 16 LEU A CA 8
ATOM 11143 C C . LEU A 1 15 ? 8.748 -3.329 -7.663 1.00 0.00 16 LEU A C 8
ATOM 11144 O O . LEU A 1 15 ? 8.581 -4.524 -7.911 1.00 0.00 16 LEU A O 8
ATOM 11160 N N . GLN A 1 16 ? 8.959 -2.865 -6.432 1.00 0.00 17 GLN A N 8
ATOM 11161 C CA . GLN A 1 16 ? 9.008 -3.758 -5.278 1.00 0.00 17 GLN A CA 8
ATOM 11162 C C . GLN A 1 16 ? 7.760 -3.588 -4.426 1.00 0.00 17 GLN A C 8
ATOM 11163 O O . GLN A 1 16 ? 7.586 -2.575 -3.748 1.00 0.00 17 GLN A O 8
ATOM 11177 N N . LYS A 1 17 ? 6.895 -4.595 -4.462 1.00 0.00 18 LYS A N 8
ATOM 11178 C CA . LYS A 1 17 ? 5.659 -4.568 -3.686 1.00 0.00 18 LYS A CA 8
ATOM 11179 C C . LYS A 1 17 ? 5.882 -5.195 -2.318 1.00 0.00 18 LYS A C 8
ATOM 11180 O O . LYS A 1 17 ? 6.568 -6.209 -2.191 1.00 0.00 18 LYS A O 8
ATOM 11199 N N . SER A 1 18 ? 5.301 -4.584 -1.292 1.00 0.00 19 SER A N 8
ATOM 11200 C CA . SER A 1 18 ? 5.438 -5.085 0.074 1.00 0.00 19 SER A CA 8
ATOM 11201 C C . SER A 1 18 ? 4.094 -5.024 0.791 1.00 0.00 19 SER A C 8
ATOM 11202 O O . SER A 1 18 ? 3.270 -4.154 0.512 1.00 0.00 19 SER A O 8
ATOM 11210 N N . TYR A 1 19 ? 3.881 -5.953 1.720 1.00 0.00 20 TYR A N 8
ATOM 11211 C CA . TYR A 1 19 ? 2.633 -6.001 2.482 1.00 0.00 20 TYR A CA 8
ATOM 11212 C C . TYR A 1 19 ? 2.869 -5.495 3.900 1.00 0.00 20 TYR A C 8
ATOM 11213 O O . TYR A 1 19 ? 3.734 -6.000 4.615 1.00 0.00 20 TYR A O 8
ATOM 11231 N N . PHE A 1 20 ? 2.092 -4.490 4.300 1.00 0.00 21 PHE A N 8
ATOM 11232 C CA . PHE A 1 20 ? 2.211 -3.907 5.637 1.00 0.00 21 PHE A CA 8
ATOM 11233 C C . PHE A 1 20 ? 1.026 -4.327 6.499 1.00 0.00 21 PHE A C 8
ATOM 11234 O O . PHE A 1 20 ? -0.122 -4.009 6.188 1.00 0.00 21 PHE A O 8
ATOM 11251 N N . ASP A 1 21 ? 1.312 -5.042 7.581 1.00 0.00 22 ASP A N 8
ATOM 11252 C CA . ASP A 1 21 ? 0.259 -5.500 8.482 1.00 0.00 22 ASP A CA 8
ATOM 11253 C C . ASP A 1 21 ? -0.060 -4.417 9.504 1.00 0.00 22 ASP A C 8
ATOM 11254 O O . ASP A 1 21 ? 0.705 -4.196 10.441 1.00 0.00 22 ASP A O 8
ATOM 11263 N N . VAL A 1 22 ? -1.194 -3.743 9.317 1.00 0.00 23 VAL A N 8
ATOM 11264 C CA . VAL A 1 22 ? -1.611 -2.676 10.229 1.00 0.00 23 VAL A CA 8
ATOM 11265 C C . VAL A 1 22 ? -2.676 -3.182 11.191 1.00 0.00 23 VAL A C 8
ATOM 11266 O O . VAL A 1 22 ? -3.791 -3.508 10.783 1.00 0.00 23 VAL A O 8
ATOM 11279 N N . LEU A 1 23 ? -2.324 -3.242 12.473 1.00 0.00 24 LEU A N 8
ATOM 11280 C CA . LEU A 1 23 ? -3.256 -3.711 13.502 1.00 0.00 24 LEU A CA 8
ATOM 11281 C C . LEU A 1 23 ? -3.998 -2.537 14.127 1.00 0.00 24 LEU A C 8
ATOM 11282 O O . LEU A 1 23 ? -4.958 -2.725 14.875 1.00 0.00 24 LEU A O 8
ATOM 11298 N N . GLY A 1 24 ? -3.553 -1.326 13.813 1.00 0.00 25 GLY A N 8
ATOM 11299 C CA . GLY A 1 24 ? -4.185 -0.122 14.344 1.00 0.00 25 GLY A CA 8
ATOM 11300 C C . GLY A 1 24 ? -5.194 0.442 13.352 1.00 0.00 25 GLY A C 8
ATOM 11301 O O . GLY A 1 24 ? -5.402 1.653 13.290 1.00 0.00 25 GLY A O 8
ATOM 11305 N N . ILE A 1 25 ? -5.823 -0.442 12.581 1.00 0.00 26 ILE A N 8
ATOM 11306 C CA . ILE A 1 25 ? -6.817 -0.019 11.598 1.00 0.00 26 ILE A CA 8
ATOM 11307 C C . ILE A 1 25 ? -8.193 0.076 12.246 1.00 0.00 26 ILE A C 8
ATOM 11308 O O . ILE A 1 25 ? -8.645 -0.864 12.900 1.00 0.00 26 ILE A O 8
ATOM 11324 N N . CYS A 1 26 ? -8.854 1.219 12.064 1.00 0.00 27 CYS A N 8
ATOM 11325 C CA . CYS A 1 26 ? -10.187 1.442 12.635 1.00 0.00 27 CYS A CA 8
ATOM 11326 C C . CYS A 1 26 ? -11.229 1.546 11.531 1.00 0.00 27 CYS A C 8
ATOM 11327 O O . CYS A 1 26 ? -11.060 2.299 10.570 1.00 0.00 27 CYS A O 8
ATOM 11334 N N . CYS A 1 27 ? -12.319 0.798 11.687 1.00 0.00 28 CYS A N 8
ATOM 11335 C CA . CYS A 1 27 ? -13.401 0.819 10.710 1.00 0.00 28 CYS A CA 8
ATOM 11336 C C . CYS A 1 27 ? -12.841 0.880 9.289 1.00 0.00 28 CYS A C 8
ATOM 11337 O O . CYS A 1 27 ? -11.686 0.520 9.053 1.00 0.00 28 CYS A O 8
ATOM 11344 N N . THR A 1 28 ? -13.661 1.344 8.348 1.00 0.00 29 THR A N 8
ATOM 11345 C CA . THR A 1 28 ? -13.247 1.462 6.951 1.00 0.00 29 THR A CA 8
ATOM 11346 C C . THR A 1 28 ? -13.254 2.929 6.519 1.00 0.00 29 THR A C 8
ATOM 11347 O O . THR A 1 28 ? -12.827 3.261 5.415 1.00 0.00 29 THR A O 8
ATOM 11358 N N . SER A 1 29 ? -13.741 3.802 7.398 1.00 0.00 30 SER A N 8
ATOM 11359 C CA . SER A 1 29 ? -13.796 5.228 7.090 1.00 0.00 30 SER A CA 8
ATOM 11360 C C . SER A 1 29 ? -12.388 5.821 7.051 1.00 0.00 30 SER A C 8
ATOM 11361 O O . SER A 1 29 ? -12.196 6.946 6.592 1.00 0.00 30 SER A O 8
ATOM 11369 N N . GLU A 1 30 ? -11.412 5.056 7.543 1.00 0.00 31 GLU A N 8
ATOM 11370 C CA . GLU A 1 30 ? -10.017 5.508 7.568 1.00 0.00 31 GLU A CA 8
ATOM 11371 C C . GLU A 1 30 ? -9.334 5.196 6.240 1.00 0.00 31 GLU A C 8
ATOM 11372 O O . GLU A 1 30 ? -8.188 5.584 6.014 1.00 0.00 31 GLU A O 8
ATOM 11384 N N . VAL A 1 31 ? -10.051 4.521 5.357 1.00 0.00 32 VAL A N 8
ATOM 11385 C CA . VAL A 1 31 ? -9.509 4.200 4.047 1.00 0.00 32 VAL A CA 8
ATOM 11386 C C . VAL A 1 31 ? -8.908 5.463 3.408 1.00 0.00 32 VAL A C 8
ATOM 11387 O O . VAL A 1 31 ? -7.735 5.467 3.035 1.00 0.00 32 VAL A O 8
ATOM 11400 N N . PRO A 1 32 ? -9.687 6.518 3.259 1.00 0.00 33 PRO A N 8
ATOM 11401 C CA . PRO A 1 32 ? -9.200 7.784 2.626 1.00 0.00 33 PRO A CA 8
ATOM 11402 C C . PRO A 1 32 ? -7.943 8.321 3.301 1.00 0.00 33 PRO A C 8
ATOM 11403 O O . PRO A 1 32 ? -7.025 8.805 2.636 1.00 0.00 33 PRO A O 8
ATOM 11414 N N . ILE A 1 33 ? -7.908 8.226 4.619 1.00 0.00 34 ILE A N 8
ATOM 11415 C CA . ILE A 1 33 ? -6.763 8.702 5.376 1.00 0.00 34 ILE A CA 8
ATOM 11416 C C . ILE A 1 33 ? -5.522 7.882 5.038 1.00 0.00 34 ILE A C 8
ATOM 11417 O O . ILE A 1 33 ? -4.432 8.428 4.869 1.00 0.00 34 ILE A O 8
ATOM 11433 N N . ILE A 1 34 ? -5.696 6.568 4.957 1.00 0.00 35 ILE A N 8
ATOM 11434 C CA . ILE A 1 34 ? -4.579 5.684 4.658 1.00 0.00 35 ILE A CA 8
ATOM 11435 C C . ILE A 1 34 ? -4.015 5.994 3.275 1.00 0.00 35 ILE A C 8
ATOM 11436 O O . ILE A 1 34 ? -2.800 6.067 3.096 1.00 0.00 35 ILE A O 8
ATOM 11452 N N . GLU A 1 35 ? -4.899 6.176 2.305 1.00 0.00 36 GLU A N 8
ATOM 11453 C CA . GLU A 1 35 ? -4.474 6.477 0.944 1.00 0.00 36 GLU A CA 8
ATOM 11454 C C . GLU A 1 35 ? -3.818 7.850 0.876 1.00 0.00 36 GLU A C 8
ATOM 11455 O O . GLU A 1 35 ? -2.894 8.072 0.093 1.00 0.00 36 GLU A O 8
ATOM 11467 N N . ASN A 1 36 ? -4.306 8.770 1.698 1.00 0.00 37 ASN A N 8
ATOM 11468 C CA . ASN A 1 36 ? -3.768 10.123 1.723 1.00 0.00 37 ASN A CA 8
ATOM 11469 C C . ASN A 1 36 ? -2.302 10.110 2.142 1.00 0.00 37 ASN A C 8
ATOM 11470 O O . ASN A 1 36 ? -1.491 10.866 1.611 1.00 0.00 37 ASN A O 8
ATOM 11481 N N . ILE A 1 37 ? -1.972 9.256 3.103 1.00 0.00 38 ILE A N 8
ATOM 11482 C CA . ILE A 1 37 ? -0.599 9.177 3.589 1.00 0.00 38 ILE A CA 8
ATOM 11483 C C . ILE A 1 37 ? 0.339 8.727 2.475 1.00 0.00 38 ILE A C 8
ATOM 11484 O O . ILE A 1 37 ? 1.411 9.298 2.285 1.00 0.00 38 ILE A O 8
ATOM 11500 N N . LEU A 1 38 ? -0.074 7.711 1.732 1.00 0.00 39 LEU A N 8
ATOM 11501 C CA . LEU A 1 38 ? 0.739 7.206 0.634 1.00 0.00 39 LEU A CA 8
ATOM 11502 C C . LEU A 1 38 ? 0.888 8.274 -0.443 1.00 0.00 39 LEU A C 8
ATOM 11503 O O . LEU A 1 38 ? 1.945 8.411 -1.058 1.00 0.00 39 LEU A O 8
ATOM 11519 N N . LYS A 1 39 ? -0.182 9.022 -0.672 1.00 0.00 40 LYS A N 8
ATOM 11520 C CA . LYS A 1 39 ? -0.160 10.067 -1.685 1.00 0.00 40 LYS A CA 8
ATOM 11521 C C . LYS A 1 39 ? 0.950 11.069 -1.394 1.00 0.00 40 LYS A C 8
ATOM 11522 O O . LYS A 1 39 ? 1.643 11.520 -2.307 1.00 0.00 40 LYS A O 8
ATOM 11541 N N . SER A 1 40 ? 1.114 11.418 -0.124 1.00 0.00 41 SER A N 8
ATOM 11542 C CA . SER A 1 40 ? 2.145 12.371 0.267 1.00 0.00 41 SER A CA 8
ATOM 11543 C C . SER A 1 40 ? 3.534 11.819 -0.049 1.00 0.00 41 SER A C 8
ATOM 11544 O O . SER A 1 40 ? 4.448 12.569 -0.394 1.00 0.00 41 SER A O 8
ATOM 11552 N N . LEU A 1 41 ? 3.682 10.504 0.074 1.00 0.00 42 LEU A N 8
ATOM 11553 C CA . LEU A 1 41 ? 4.962 9.859 -0.198 1.00 0.00 42 LEU A CA 8
ATOM 11554 C C . LEU A 1 41 ? 5.245 9.846 -1.693 1.00 0.00 42 LEU A C 8
ATOM 11555 O O . LEU A 1 41 ? 4.327 9.771 -2.510 1.00 0.00 42 LEU A O 8
ATOM 11571 N N . ASP A 1 42 ? 6.528 9.919 -2.045 1.00 0.00 43 ASP A N 8
ATOM 11572 C CA . ASP A 1 42 ? 6.942 9.914 -3.448 1.00 0.00 43 ASP A CA 8
ATOM 11573 C C . ASP A 1 42 ? 7.529 8.559 -3.821 1.00 0.00 43 ASP A C 8
ATOM 11574 O O . ASP A 1 42 ? 8.101 7.863 -2.982 1.00 0.00 43 ASP A O 8
ATOM 11583 N N . GLY A 1 43 ? 7.381 8.188 -5.090 1.00 0.00 44 GLY A N 8
ATOM 11584 C CA . GLY A 1 43 ? 7.894 6.911 -5.583 1.00 0.00 44 GLY A CA 8
ATOM 11585 C C . GLY A 1 43 ? 6.785 5.865 -5.630 1.00 0.00 44 GLY A C 8
ATOM 11586 O O . GLY A 1 43 ? 6.886 4.876 -6.358 1.00 0.00 44 GLY A O 8
ATOM 11590 N N . VAL A 1 44 ? 5.724 6.087 -4.857 1.00 0.00 45 VAL A N 8
ATOM 11591 C CA . VAL A 1 44 ? 4.606 5.150 -4.832 1.00 0.00 45 VAL A CA 8
ATOM 11592 C C . VAL A 1 44 ? 3.855 5.185 -6.160 1.00 0.00 45 VAL A C 8
ATOM 11593 O O . VAL A 1 44 ? 3.544 6.254 -6.682 1.00 0.00 45 VAL A O 8
ATOM 11606 N N . LYS A 1 45 ? 3.569 4.006 -6.703 1.00 0.00 46 LYS A N 8
ATOM 11607 C CA . LYS A 1 45 ? 2.854 3.903 -7.975 1.00 0.00 46 LYS A CA 8
ATOM 11608 C C . LYS A 1 45 ? 1.359 3.720 -7.742 1.00 0.00 46 LYS A C 8
ATOM 11609 O O . LYS A 1 45 ? 0.541 4.476 -8.269 1.00 0.00 46 LYS A O 8
ATOM 11628 N N . GLU A 1 46 ? 1.006 2.715 -6.952 1.00 0.00 47 GLU A N 8
ATOM 11629 C CA . GLU A 1 46 ? -0.394 2.443 -6.658 1.00 0.00 47 GLU A CA 8
ATOM 11630 C C . GLU A 1 46 ? -0.529 1.653 -5.363 1.00 0.00 47 GLU A C 8
ATOM 11631 O O . GLU A 1 46 ? 0.437 1.064 -4.876 1.00 0.00 47 GLU A O 8
ATOM 11643 N N . TYR A 1 47 ? -1.736 1.651 -4.810 1.00 0.00 48 TYR A N 8
ATOM 11644 C CA . TYR A 1 47 ? -2.004 0.937 -3.567 1.00 0.00 48 TYR A CA 8
ATOM 11645 C C . TYR A 1 47 ? -3.489 0.636 -3.423 1.00 0.00 48 TYR A C 8
ATOM 11646 O O . TYR A 1 47 ? -4.327 1.242 -4.092 1.00 0.00 48 TYR A O 8
ATOM 11664 N N . SER A 1 48 ? -3.809 -0.305 -2.538 1.00 0.00 49 SER A N 8
ATOM 11665 C CA . SER A 1 48 ? -5.196 -0.685 -2.301 1.00 0.00 49 SER A CA 8
ATOM 11666 C C . SER A 1 48 ? -5.395 -1.077 -0.841 1.00 0.00 49 SER A C 8
ATOM 11667 O O . SER A 1 48 ? -4.595 -1.820 -0.273 1.00 0.00 49 SER A O 8
ATOM 11675 N N . VAL A 1 49 ? -6.470 -0.574 -0.236 1.00 0.00 50 VAL A N 8
ATOM 11676 C CA . VAL A 1 49 ? -6.775 -0.880 1.159 1.00 0.00 50 VAL A CA 8
ATOM 11677 C C . VAL A 1 49 ? -7.840 -1.964 1.238 1.00 0.00 50 VAL A C 8
ATOM 11678 O O . VAL A 1 49 ? -8.973 -1.765 0.796 1.00 0.00 50 VAL A O 8
ATOM 11691 N N . ILE A 1 50 ? -7.474 -3.114 1.803 1.00 0.00 51 ILE A N 8
ATOM 11692 C CA . ILE A 1 50 ? -8.406 -4.231 1.939 1.00 0.00 51 ILE A CA 8
ATOM 11693 C C . ILE A 1 50 ? -8.739 -4.453 3.409 1.00 0.00 51 ILE A C 8
ATOM 11694 O O . ILE A 1 50 ? -7.973 -5.080 4.143 1.00 0.00 51 ILE A O 8
ATOM 11710 N N . VAL A 1 51 ? -9.892 -3.942 3.825 1.00 0.00 52 VAL A N 8
ATOM 11711 C CA . VAL A 1 51 ? -10.342 -4.093 5.205 1.00 0.00 52 VAL A CA 8
ATOM 11712 C C . VAL A 1 51 ? -10.836 -5.521 5.457 1.00 0.00 52 VAL A C 8
ATOM 11713 O O . VAL A 1 51 ? -10.599 -6.084 6.525 1.00 0.00 52 VAL A O 8
ATOM 11726 N N . PRO A 1 52 ? -11.528 -6.103 4.502 1.00 0.00 53 PRO A N 8
ATOM 11727 C CA . PRO A 1 52 ? -12.078 -7.488 4.639 1.00 0.00 53 PRO A CA 8
ATOM 11728 C C . PRO A 1 52 ? -10.994 -8.512 4.961 1.00 0.00 53 PRO A C 8
ATOM 11729 O O . PRO A 1 52 ? -11.257 -9.534 5.597 1.00 0.00 53 PRO A O 8
ATOM 11740 N N . SER A 1 53 ? -9.774 -8.233 4.508 1.00 0.00 54 SER A N 8
ATOM 11741 C CA . SER A 1 53 ? -8.641 -9.134 4.733 1.00 0.00 54 SER A CA 8
ATOM 11742 C C . SER A 1 53 ? -7.562 -8.446 5.554 1.00 0.00 54 SER A C 8
ATOM 11743 O O . SER A 1 53 ? -6.425 -8.916 5.602 1.00 0.00 54 SER A O 8
ATOM 11751 N N . ARG A 1 54 ? -7.926 -7.340 6.206 1.00 0.00 55 ARG A N 8
ATOM 11752 C CA . ARG A 1 54 ? -6.982 -6.589 7.043 1.00 0.00 55 ARG A CA 8
ATOM 11753 C C . ARG A 1 54 ? -5.574 -6.638 6.458 1.00 0.00 55 ARG A C 8
ATOM 11754 O O . ARG A 1 54 ? -4.593 -6.810 7.184 1.00 0.00 55 ARG A O 8
ATOM 11775 N N . THR A 1 55 ? -5.488 -6.500 5.139 1.00 0.00 56 THR A N 8
ATOM 11776 C CA . THR A 1 55 ? -4.206 -6.545 4.438 1.00 0.00 56 THR A CA 8
ATOM 11777 C C . THR A 1 55 ? -4.024 -5.294 3.593 1.00 0.00 56 THR A C 8
ATOM 11778 O O . THR A 1 55 ? -4.953 -4.849 2.915 1.00 0.00 56 THR A O 8
ATOM 11789 N N . VAL A 1 56 ? -2.822 -4.729 3.641 1.00 0.00 57 VAL A N 8
ATOM 11790 C CA . VAL A 1 56 ? -2.507 -3.521 2.880 1.00 0.00 57 VAL A CA 8
ATOM 11791 C C . VAL A 1 56 ? -1.450 -3.832 1.827 1.00 0.00 57 VAL A C 8
ATOM 11792 O O . VAL A 1 56 ? -0.425 -4.449 2.120 1.00 0.00 57 VAL A O 8
ATOM 11805 N N . ILE A 1 57 ? -1.709 -3.391 0.599 1.00 0.00 58 ILE A N 8
ATOM 11806 C CA . ILE A 1 57 ? -0.786 -3.610 -0.514 1.00 0.00 58 ILE A CA 8
ATOM 11807 C C . ILE A 1 57 ? -0.443 -2.286 -1.180 1.00 0.00 58 ILE A C 8
ATOM 11808 O O . ILE A 1 57 ? -1.325 -1.488 -1.499 1.00 0.00 58 ILE A O 8
ATOM 11824 N N . VAL A 1 58 ? 0.849 -2.066 -1.391 1.00 0.00 59 VAL A N 8
ATOM 11825 C CA . VAL A 1 58 ? 1.327 -0.840 -2.028 1.00 0.00 59 VAL A CA 8
ATOM 11826 C C . VAL A 1 58 ? 2.525 -1.135 -2.924 1.00 0.00 59 VAL A C 8
ATOM 11827 O O . VAL A 1 58 ? 3.443 -1.855 -2.533 1.00 0.00 59 VAL A O 8
ATOM 11840 N N . VAL A 1 59 ? 2.512 -0.561 -4.126 1.00 0.00 60 VAL A N 8
ATOM 11841 C CA . VAL A 1 59 ? 3.606 -0.752 -5.078 1.00 0.00 60 VAL A CA 8
ATOM 11842 C C . VAL A 1 59 ? 4.453 0.511 -5.143 1.00 0.00 60 VAL A C 8
ATOM 11843 O O . VAL A 1 59 ? 3.933 1.612 -5.329 1.00 0.00 60 VAL A O 8
ATOM 11856 N N . HIS A 1 60 ? 5.760 0.345 -4.976 1.00 0.00 61 HIS A N 8
ATOM 11857 C CA . HIS A 1 60 ? 6.680 1.472 -5.000 1.00 0.00 61 HIS A CA 8
ATOM 11858 C C . HIS A 1 60 ? 8.094 1.003 -5.322 1.00 0.00 61 HIS A C 8
ATOM 11859 O O . HIS A 1 60 ? 8.413 -0.179 -5.189 1.00 0.00 61 HIS A O 8
ATOM 11874 N N . ASP A 1 61 ? 8.938 1.937 -5.741 1.00 0.00 62 ASP A N 8
ATOM 11875 C CA . ASP A 1 61 ? 10.322 1.612 -6.074 1.00 0.00 62 ASP A CA 8
ATOM 11876 C C . ASP A 1 61 ? 11.199 1.722 -4.832 1.00 0.00 62 ASP A C 8
ATOM 11877 O O . ASP A 1 61 ? 11.330 2.797 -4.248 1.00 0.00 62 ASP A O 8
ATOM 11886 N N . SER A 1 62 ? 11.801 0.607 -4.436 1.00 0.00 63 SER A N 8
ATOM 11887 C CA . SER A 1 62 ? 12.665 0.592 -3.264 1.00 0.00 63 SER A CA 8
ATOM 11888 C C . SER A 1 62 ? 13.734 1.667 -3.377 1.00 0.00 63 SER A C 8
ATOM 11889 O O . SER A 1 62 ? 14.104 2.293 -2.386 1.00 0.00 63 SER A O 8
ATOM 11897 N N . LEU A 1 63 ? 14.235 1.877 -4.587 1.00 0.00 64 LEU A N 8
ATOM 11898 C CA . LEU A 1 63 ? 15.268 2.883 -4.790 1.00 0.00 64 LEU A CA 8
ATOM 11899 C C . LEU A 1 63 ? 14.754 4.271 -4.414 1.00 0.00 64 LEU A C 8
ATOM 11900 O O . LEU A 1 63 ? 15.381 4.981 -3.626 1.00 0.00 64 LEU A O 8
ATOM 11916 N N . LEU A 1 64 ? 13.618 4.655 -4.988 1.00 0.00 65 LEU A N 8
ATOM 11917 C CA . LEU A 1 64 ? 13.045 5.969 -4.713 1.00 0.00 65 LEU A CA 8
ATOM 11918 C C . LEU A 1 64 ? 12.584 6.060 -3.268 1.00 0.00 65 LEU A C 8
ATOM 11919 O O . LEU A 1 64 ? 12.819 7.059 -2.589 1.00 0.00 65 LEU A O 8
ATOM 11935 N N . ILE A 1 65 ? 11.923 5.007 -2.803 1.00 0.00 66 ILE A N 8
ATOM 11936 C CA . ILE A 1 65 ? 11.423 4.969 -1.434 1.00 0.00 66 ILE A CA 8
ATOM 11937 C C . ILE A 1 65 ? 11.388 3.544 -0.926 1.00 0.00 66 ILE A C 8
ATOM 11938 O O . ILE A 1 65 ? 10.885 2.645 -1.601 1.00 0.00 66 ILE A O 8
ATOM 11954 N N . SER A 1 66 ? 11.929 3.337 0.271 1.00 0.00 67 SER A N 8
ATOM 11955 C CA . SER A 1 66 ? 11.962 2.000 0.861 1.00 0.00 67 SER A CA 8
ATOM 11956 C C . SER A 1 66 ? 10.692 1.727 1.673 1.00 0.00 67 SER A C 8
ATOM 11957 O O . SER A 1 66 ? 9.968 2.656 2.033 1.00 0.00 67 SER A O 8
ATOM 11965 N N . PRO A 1 67 ? 10.415 0.475 1.975 1.00 0.00 68 PRO A N 8
ATOM 11966 C CA . PRO A 1 67 ? 9.211 0.089 2.778 1.00 0.00 68 PRO A CA 8
ATOM 11967 C C . PRO A 1 67 ? 9.176 0.795 4.137 1.00 0.00 68 PRO A C 8
ATOM 11968 O O . PRO A 1 67 ? 8.109 1.117 4.656 1.00 0.00 68 PRO A O 8
ATOM 11979 N N . PHE A 1 68 ? 10.352 1.019 4.711 1.00 0.00 69 PHE A N 8
ATOM 11980 C CA . PHE A 1 68 ? 10.440 1.664 6.015 1.00 0.00 69 PHE A CA 8
ATOM 11981 C C . PHE A 1 68 ? 9.760 3.026 5.994 1.00 0.00 69 PHE A C 8
ATOM 11982 O O . PHE A 1 68 ? 9.044 3.385 6.927 1.00 0.00 69 PHE A O 8
ATOM 11999 N N . GLN A 1 69 ? 9.983 3.783 4.932 1.00 0.00 70 GLN A N 8
ATOM 12000 C CA . GLN A 1 69 ? 9.389 5.104 4.820 1.00 0.00 70 GLN A CA 8
ATOM 12001 C C . GLN A 1 69 ? 7.868 5.008 4.888 1.00 0.00 70 GLN A C 8
ATOM 12002 O O . GLN A 1 69 ? 7.218 5.809 5.559 1.00 0.00 70 GLN A O 8
ATOM 12016 N N . ILE A 1 70 ? 7.307 4.030 4.189 1.00 0.00 71 ILE A N 8
ATOM 12017 C CA . ILE A 1 70 ? 5.862 3.846 4.181 1.00 0.00 71 ILE A CA 8
ATOM 12018 C C . ILE A 1 70 ? 5.362 3.469 5.573 1.00 0.00 71 ILE A C 8
ATOM 12019 O O . ILE A 1 70 ? 4.349 3.986 6.043 1.00 0.00 71 ILE A O 8
ATOM 12035 N N . ALA A 1 71 ? 6.075 2.555 6.223 1.00 0.00 72 ALA A N 8
ATOM 12036 C CA . ALA A 1 71 ? 5.690 2.110 7.557 1.00 0.00 72 ALA A CA 8
ATOM 12037 C C . ALA A 1 71 ? 5.752 3.261 8.551 1.00 0.00 72 ALA A C 8
ATOM 12038 O O . ALA A 1 71 ? 4.838 3.450 9.352 1.00 0.00 72 ALA A O 8
ATOM 12045 N N . LYS A 1 72 ? 6.831 4.028 8.491 1.00 0.00 73 LYS A N 8
ATOM 12046 C CA . LYS A 1 72 ? 6.998 5.160 9.391 1.00 0.00 73 LYS A CA 8
ATOM 12047 C C . LYS A 1 72 ? 5.893 6.186 9.174 1.00 0.00 73 LYS A C 8
ATOM 12048 O O . LYS A 1 72 ? 5.371 6.756 10.130 1.00 0.00 73 LYS A O 8
ATOM 12067 N N . ALA A 1 73 ? 5.542 6.417 7.916 1.00 0.00 74 ALA A N 8
ATOM 12068 C CA . ALA A 1 73 ? 4.499 7.384 7.598 1.00 0.00 74 ALA A CA 8
ATOM 12069 C C . ALA A 1 73 ? 3.192 7.002 8.289 1.00 0.00 74 ALA A C 8
ATOM 12070 O O . ALA A 1 73 ? 2.524 7.844 8.888 1.00 0.00 74 ALA A O 8
ATOM 12077 N N . LEU A 1 74 ? 2.841 5.725 8.208 1.00 0.00 75 LEU A N 8
ATOM 12078 C CA . LEU A 1 74 ? 1.618 5.229 8.832 1.00 0.00 75 LEU A CA 8
ATOM 12079 C C . LEU A 1 74 ? 1.706 5.331 10.350 1.00 0.00 75 LEU A C 8
ATOM 12080 O O . LEU A 1 74 ? 0.717 5.627 11.021 1.00 0.00 75 LEU A O 8
ATOM 12096 N N . ASN A 1 75 ? 2.893 5.076 10.884 1.00 0.00 76 ASN A N 8
ATOM 12097 C CA . ASN A 1 75 ? 3.100 5.132 12.325 1.00 0.00 76 ASN A CA 8
ATOM 12098 C C . ASN A 1 75 ? 2.782 6.529 12.853 1.00 0.00 76 ASN A C 8
ATOM 12099 O O . ASN A 1 75 ? 2.209 6.678 13.932 1.00 0.00 76 ASN A O 8
ATOM 12110 N N . GLU A 1 76 ? 3.154 7.548 12.089 1.00 0.00 77 GLU A N 8
ATOM 12111 C CA . GLU A 1 76 ? 2.900 8.924 12.500 1.00 0.00 77 GLU A CA 8
ATOM 12112 C C . GLU A 1 76 ? 1.425 9.122 12.834 1.00 0.00 77 GLU A C 8
ATOM 12113 O O . GLU A 1 76 ? 1.079 9.902 13.722 1.00 0.00 77 GLU A O 8
ATOM 12125 N N . ALA A 1 77 ? 0.559 8.411 12.122 1.00 0.00 78 ALA A N 8
ATOM 12126 C CA . ALA A 1 77 ? -0.878 8.515 12.354 1.00 0.00 78 ALA A CA 8
ATOM 12127 C C . ALA A 1 77 ? -1.289 7.677 13.559 1.00 0.00 78 ALA A C 8
ATOM 12128 O O . ALA A 1 77 ? -2.434 7.730 14.007 1.00 0.00 78 ALA A O 8
ATOM 12135 N N . ARG A 1 78 ? -0.346 6.900 14.075 1.00 0.00 79 ARG A N 8
ATOM 12136 C CA . ARG A 1 78 ? -0.613 6.043 15.227 1.00 0.00 79 ARG A CA 8
ATOM 12137 C C . ARG A 1 78 ? -1.524 4.871 14.843 1.00 0.00 79 ARG A C 8
ATOM 12138 O O . ARG A 1 78 ? -2.479 4.555 15.553 1.00 0.00 79 ARG A O 8
ATOM 12159 N N . LEU A 1 79 ? -1.209 4.218 13.729 1.00 0.00 80 LEU A N 8
ATOM 12160 C CA . LEU A 1 79 ? -1.988 3.068 13.263 1.00 0.00 80 LEU A CA 8
ATOM 12161 C C . LEU A 1 79 ? -1.228 1.774 13.530 1.00 0.00 80 LEU A C 8
ATOM 12162 O O . LEU A 1 79 ? -1.609 0.707 13.053 1.00 0.00 80 LEU A O 8
ATOM 12178 N N . GLU A 1 80 ? -0.149 1.873 14.300 1.00 0.00 81 GLU A N 8
ATOM 12179 C CA . GLU A 1 80 ? 0.649 0.697 14.621 1.00 0.00 81 GLU A CA 8
ATOM 12180 C C . GLU A 1 80 ? 0.878 -0.143 13.369 1.00 0.00 81 GLU A C 8
ATOM 12181 O O . GLU A 1 80 ? 0.388 -1.267 13.266 1.00 0.00 81 GLU A O 8
ATOM 12193 N N . ALA A 1 81 ? 1.617 0.414 12.412 1.00 0.00 82 ALA A N 8
ATOM 12194 C CA . ALA A 1 81 ? 1.903 -0.287 11.162 1.00 0.00 82 ALA A CA 8
ATOM 12195 C C . ALA A 1 81 ? 3.285 -0.927 11.215 1.00 0.00 82 ALA A C 8
ATOM 12196 O O . ALA A 1 81 ? 4.202 -0.399 11.844 1.00 0.00 82 ALA A O 8
ATOM 12203 N N . ASN A 1 82 ? 3.424 -2.069 10.551 1.00 0.00 83 ASN A N 8
ATOM 12204 C CA . ASN A 1 82 ? 4.699 -2.777 10.523 1.00 0.00 83 ASN A CA 8
ATOM 12205 C C . ASN A 1 82 ? 4.760 -3.715 9.323 1.00 0.00 83 ASN A C 8
ATOM 12206 O O . ASN A 1 82 ? 3.797 -4.425 9.028 1.00 0.00 83 ASN A O 8
ATOM 12217 N N . VAL A 1 83 ? 5.897 -3.716 8.638 1.00 0.00 84 VAL A N 8
ATOM 12218 C CA . VAL A 1 83 ? 6.072 -4.571 7.470 1.00 0.00 84 VAL A CA 8
ATOM 12219 C C . VAL A 1 83 ? 5.771 -6.019 7.829 1.00 0.00 84 VAL A C 8
ATOM 12220 O O . VAL A 1 83 ? 6.003 -6.445 8.960 1.00 0.00 84 VAL A O 8
ATOM 12233 N N . ARG A 1 84 ? 5.244 -6.769 6.861 1.00 0.00 85 ARG A N 8
ATOM 12234 C CA . ARG A 1 84 ? 4.902 -8.172 7.088 1.00 0.00 85 ARG A CA 8
ATOM 12235 C C . ARG A 1 84 ? 5.968 -8.849 7.945 1.00 0.00 85 ARG A C 8
ATOM 12236 O O . ARG A 1 84 ? 7.135 -8.915 7.563 1.00 0.00 85 ARG A O 8
ATOM 12257 N N . VAL A 1 85 ? 5.555 -9.342 9.110 1.00 0.00 86 VAL A N 8
ATOM 12258 C CA . VAL A 1 85 ? 6.481 -10.005 10.024 1.00 0.00 86 VAL A CA 8
ATOM 12259 C C . VAL A 1 85 ? 6.480 -11.508 9.776 1.00 0.00 86 VAL A C 8
ATOM 12260 O O . VAL A 1 85 ? 5.465 -12.179 9.963 1.00 0.00 86 VAL A O 8
ATOM 12273 N N . ASN A 1 86 ? 7.628 -12.030 9.356 1.00 0.00 87 ASN A N 8
ATOM 12274 C CA . ASN A 1 86 ? 7.763 -13.458 9.084 1.00 0.00 87 ASN A CA 8
ATOM 12275 C C . ASN A 1 86 ? 9.194 -13.917 9.338 1.00 0.00 87 ASN A C 8
ATOM 12276 O O . ASN A 1 86 ? 10.070 -13.749 8.489 1.00 0.00 87 ASN A O 8
ATOM 12287 N N . GLY A 1 87 ? 9.425 -14.500 10.511 1.00 0.00 88 GLY A N 8
ATOM 12288 C CA . GLY A 1 87 ? 10.755 -14.985 10.870 1.00 0.00 88 GLY A CA 8
ATOM 12289 C C . GLY A 1 87 ? 10.963 -14.929 12.377 1.00 0.00 88 GLY A C 8
ATOM 12290 O O . GLY A 1 87 ? 10.307 -14.157 13.077 1.00 0.00 88 GLY A O 8
ATOM 12294 N N . GLU A 1 88 ? 11.883 -15.749 12.871 1.00 0.00 89 GLU A N 8
ATOM 12295 C CA . GLU A 1 88 ? 12.175 -15.785 14.298 1.00 0.00 89 GLU A CA 8
ATOM 12296 C C . GLU A 1 88 ? 13.556 -16.383 14.540 1.00 0.00 89 GLU A C 8
ATOM 12297 O O . GLU A 1 88 ? 13.756 -17.585 14.378 1.00 0.00 89 GLU A O 8
ATOM 12309 N N . THR A 1 89 ? 14.506 -15.534 14.931 1.00 0.00 90 THR A N 8
ATOM 12310 C CA . THR A 1 89 ? 15.876 -15.980 15.200 1.00 0.00 90 THR A CA 8
ATOM 12311 C C . THR A 1 89 ? 16.307 -15.559 16.600 1.00 0.00 90 THR A C 8
ATOM 12312 O O . THR A 1 89 ? 16.176 -14.394 16.978 1.00 0.00 90 THR A O 8
ATOM 12323 N N . SER A 1 90 ? 16.824 -16.516 17.363 1.00 0.00 91 SER A N 8
ATOM 12324 C CA . SER A 1 90 ? 17.276 -16.240 18.723 1.00 0.00 91 SER A CA 8
ATOM 12325 C C . SER A 1 90 ? 18.330 -17.255 19.150 1.00 0.00 91 SER A C 8
ATOM 12326 O O . SER A 1 90 ? 18.429 -18.341 18.577 1.00 0.00 91 SER A O 8
ATOM 12334 N N . PHE A 1 91 ? 19.116 -16.895 20.159 1.00 0.00 92 PHE A N 8
ATOM 12335 C CA . PHE A 1 91 ? 20.162 -17.781 20.659 1.00 0.00 92 PHE A CA 8
ATOM 12336 C C . PHE A 1 91 ? 20.509 -17.437 22.104 1.00 0.00 92 PHE A C 8
ATOM 12337 O O . PHE A 1 91 ? 20.600 -16.264 22.469 1.00 0.00 92 PHE A O 8
ATOM 12354 N N . LYS A 1 92 ? 20.702 -18.468 22.922 1.00 0.00 93 LYS A N 8
ATOM 12355 C CA . LYS A 1 92 ? 21.042 -18.268 24.328 1.00 0.00 93 LYS A CA 8
ATOM 12356 C C . LYS A 1 92 ? 21.833 -19.457 24.865 1.00 0.00 93 LYS A C 8
ATOM 12357 O O . LYS A 1 92 ? 21.497 -20.611 24.596 1.00 0.00 93 LYS A O 8
ATOM 12376 N N . ASN A 1 93 ? 22.883 -19.165 25.623 1.00 0.00 94 ASN A N 8
ATOM 12377 C CA . ASN A 1 93 ? 23.715 -20.217 26.195 1.00 0.00 94 ASN A CA 8
ATOM 12378 C C . ASN A 1 93 ? 24.704 -19.632 27.198 1.00 0.00 94 ASN A C 8
ATOM 12379 O O . ASN A 1 93 ? 25.802 -19.214 26.830 1.00 0.00 94 ASN A O 8
ATOM 12390 N N . LYS A 1 94 ? 24.309 -19.606 28.465 1.00 0.00 95 LYS A N 8
ATOM 12391 C CA . LYS A 1 94 ? 25.172 -19.070 29.513 1.00 0.00 95 LYS A CA 8
ATOM 12392 C C . LYS A 1 94 ? 26.454 -19.889 29.621 1.00 0.00 95 LYS A C 8
ATOM 12393 O O . LYS A 1 94 ? 27.542 -19.335 29.782 1.00 0.00 95 LYS A O 8
ATOM 12412 N N . TRP A 1 95 ? 26.318 -21.207 29.533 1.00 0.00 96 TRP A N 8
ATOM 12413 C CA . TRP A 1 95 ? 27.475 -22.091 29.621 1.00 0.00 96 TRP A CA 8
ATOM 12414 C C . TRP A 1 95 ? 28.217 -22.137 28.290 1.00 0.00 96 TRP A C 8
ATOM 12415 O O . TRP A 1 95 ? 27.586 -22.444 27.293 1.00 0.00 96 TRP A O 8
ATOM 12441 N N . ALA A 1 1 ? -2.462 15.898 -30.738 1.00 0.00 2 ALA A N 9
ATOM 12442 C CA . ALA A 1 1 ? -1.242 16.606 -30.257 1.00 0.00 2 ALA A CA 9
ATOM 12443 C C . ALA A 1 1 ? -0.680 15.873 -29.048 1.00 0.00 2 ALA A C 9
ATOM 12444 O O . ALA A 1 1 ? 0.347 16.264 -28.494 1.00 0.00 2 ALA A O 9
ATOM 12453 N N . LEU A 1 2 ? -1.360 14.800 -28.639 1.00 0.00 3 LEU A N 9
ATOM 12454 C CA . LEU A 1 2 ? -0.919 14.010 -27.486 1.00 0.00 3 LEU A CA 9
ATOM 12455 C C . LEU A 1 2 ? -0.349 12.675 -27.944 1.00 0.00 3 LEU A C 9
ATOM 12456 O O . LEU A 1 2 ? -1.011 11.912 -28.645 1.00 0.00 3 LEU A O 9
ATOM 12472 N N . GLN A 1 3 ? 0.890 12.399 -27.538 1.00 0.00 4 GLN A N 9
ATOM 12473 C CA . GLN A 1 3 ? 1.563 11.150 -27.901 1.00 0.00 4 GLN A CA 9
ATOM 12474 C C . GLN A 1 3 ? 1.945 10.366 -26.648 1.00 0.00 4 GLN A C 9
ATOM 12475 O O . GLN A 1 3 ? 2.717 9.410 -26.717 1.00 0.00 4 GLN A O 9
ATOM 12489 N N . ASN A 1 4 ? 1.400 10.776 -25.505 1.00 0.00 5 ASN A N 9
ATOM 12490 C CA . ASN A 1 4 ? 1.696 10.102 -24.245 1.00 0.00 5 ASN A CA 9
ATOM 12491 C C . ASN A 1 4 ? 1.624 8.587 -24.417 1.00 0.00 5 ASN A C 9
ATOM 12492 O O . ASN A 1 4 ? 2.633 7.936 -24.687 1.00 0.00 5 ASN A O 9
ATOM 12503 N N . LYS A 1 5 ? 0.426 8.036 -24.269 1.00 0.00 6 LYS A N 9
ATOM 12504 C CA . LYS A 1 5 ? 0.233 6.597 -24.419 1.00 0.00 6 LYS A CA 9
ATOM 12505 C C . LYS A 1 5 ? 1.170 5.837 -23.487 1.00 0.00 6 LYS A C 9
ATOM 12506 O O . LYS A 1 5 ? 1.290 4.614 -23.572 1.00 0.00 6 LYS A O 9
ATOM 12525 N N . GLU A 1 6 ? 1.828 6.568 -22.594 1.00 0.00 7 GLU A N 9
ATOM 12526 C CA . GLU A 1 6 ? 2.746 5.951 -21.644 1.00 0.00 7 GLU A CA 9
ATOM 12527 C C . GLU A 1 6 ? 1.978 5.111 -20.628 1.00 0.00 7 GLU A C 9
ATOM 12528 O O . GLU A 1 6 ? 2.458 4.072 -20.176 1.00 0.00 7 GLU A O 9
ATOM 12540 N N . GLU A 1 7 ? 0.782 5.572 -20.273 1.00 0.00 8 GLU A N 9
ATOM 12541 C CA . GLU A 1 7 ? -0.048 4.860 -19.307 1.00 0.00 8 GLU A CA 9
ATOM 12542 C C . GLU A 1 7 ? -0.424 3.481 -19.839 1.00 0.00 8 GLU A C 9
ATOM 12543 O O . GLU A 1 7 ? -0.545 2.523 -19.076 1.00 0.00 8 GLU A O 9
ATOM 12555 N N . GLU A 1 8 ? -0.612 3.388 -21.152 1.00 0.00 9 GLU A N 9
ATOM 12556 C CA . GLU A 1 8 ? -0.980 2.119 -21.768 1.00 0.00 9 GLU A CA 9
ATOM 12557 C C . GLU A 1 8 ? 0.080 1.061 -21.483 1.00 0.00 9 GLU A C 9
ATOM 12558 O O . GLU A 1 8 ? -0.241 -0.075 -21.130 1.00 0.00 9 GLU A O 9
ATOM 12570 N N . LYS A 1 9 ? 1.344 1.442 -21.636 1.00 0.00 10 LYS A N 9
ATOM 12571 C CA . LYS A 1 9 ? 2.454 0.524 -21.391 1.00 0.00 10 LYS A CA 9
ATOM 12572 C C . LYS A 1 9 ? 2.870 0.560 -19.926 1.00 0.00 10 LYS A C 9
ATOM 12573 O O . LYS A 1 9 ? 4.054 0.678 -19.607 1.00 0.00 10 LYS A O 9
ATOM 12592 N N . LYS A 1 10 ? 1.892 0.454 -19.036 1.00 0.00 11 LYS A N 9
ATOM 12593 C CA . LYS A 1 10 ? 2.167 0.473 -17.607 1.00 0.00 11 LYS A CA 9
ATOM 12594 C C . LYS A 1 10 ? 3.029 -0.719 -17.211 1.00 0.00 11 LYS A C 9
ATOM 12595 O O . LYS A 1 10 ? 3.835 -0.634 -16.285 1.00 0.00 11 LYS A O 9
ATOM 12614 N N . LYS A 1 11 ? 2.851 -1.830 -17.919 1.00 0.00 12 LYS A N 9
ATOM 12615 C CA . LYS A 1 11 ? 3.614 -3.041 -17.637 1.00 0.00 12 LYS A CA 9
ATOM 12616 C C . LYS A 1 11 ? 3.385 -3.493 -16.198 1.00 0.00 12 LYS A C 9
ATOM 12617 O O . LYS A 1 11 ? 3.626 -2.741 -15.255 1.00 0.00 12 LYS A O 9
ATOM 12636 N N . VAL A 1 12 ? 2.918 -4.728 -16.037 1.00 0.00 13 VAL A N 9
ATOM 12637 C CA . VAL A 1 12 ? 2.657 -5.274 -14.707 1.00 0.00 13 VAL A CA 9
ATOM 12638 C C . VAL A 1 12 ? 3.913 -5.923 -14.136 1.00 0.00 13 VAL A C 9
ATOM 12639 O O . VAL A 1 12 ? 4.919 -6.066 -14.831 1.00 0.00 13 VAL A O 9
ATOM 12652 N N . LYS A 1 13 ? 3.847 -6.309 -12.866 1.00 0.00 14 LYS A N 9
ATOM 12653 C CA . LYS A 1 13 ? 4.986 -6.940 -12.210 1.00 0.00 14 LYS A CA 9
ATOM 12654 C C . LYS A 1 13 ? 6.213 -6.041 -12.287 1.00 0.00 14 LYS A C 9
ATOM 12655 O O . LYS A 1 13 ? 7.129 -6.290 -13.071 1.00 0.00 14 LYS A O 9
ATOM 12674 N N . LYS A 1 14 ? 6.225 -4.990 -11.470 1.00 0.00 15 LYS A N 9
ATOM 12675 C CA . LYS A 1 14 ? 7.349 -4.054 -11.454 1.00 0.00 15 LYS A CA 9
ATOM 12676 C C . LYS A 1 14 ? 7.539 -3.471 -10.057 1.00 0.00 15 LYS A C 9
ATOM 12677 O O . LYS A 1 14 ? 6.636 -3.528 -9.223 1.00 0.00 15 LYS A O 9
ATOM 12696 N N . LEU A 1 15 ? 8.721 -2.911 -9.813 1.00 0.00 16 LEU A N 9
ATOM 12697 C CA . LEU A 1 15 ? 9.023 -2.318 -8.515 1.00 0.00 16 LEU A CA 9
ATOM 12698 C C . LEU A 1 15 ? 8.894 -3.362 -7.414 1.00 0.00 16 LEU A C 9
ATOM 12699 O O . LEU A 1 15 ? 8.717 -4.548 -7.690 1.00 0.00 16 LEU A O 9
ATOM 12715 N N . GLN A 1 16 ? 8.987 -2.918 -6.161 1.00 0.00 17 GLN A N 9
ATOM 12716 C CA . GLN A 1 16 ? 8.883 -3.825 -5.021 1.00 0.00 17 GLN A CA 9
ATOM 12717 C C . GLN A 1 16 ? 7.567 -3.605 -4.286 1.00 0.00 17 GLN A C 9
ATOM 12718 O O . GLN A 1 16 ? 7.314 -2.525 -3.755 1.00 0.00 17 GLN A O 9
ATOM 12732 N N . LYS A 1 17 ? 6.735 -4.643 -4.253 1.00 0.00 18 LYS A N 9
ATOM 12733 C CA . LYS A 1 17 ? 5.444 -4.567 -3.573 1.00 0.00 18 LYS A CA 9
ATOM 12734 C C . LYS A 1 17 ? 5.555 -5.185 -2.183 1.00 0.00 18 LYS A C 9
ATOM 12735 O O . LYS A 1 17 ? 5.511 -6.406 -2.029 1.00 0.00 18 LYS A O 9
ATOM 12754 N N . SER A 1 18 ? 5.693 -4.334 -1.174 1.00 0.00 19 SER A N 9
ATOM 12755 C CA . SER A 1 18 ? 5.801 -4.798 0.205 1.00 0.00 19 SER A CA 9
ATOM 12756 C C . SER A 1 18 ? 4.424 -4.841 0.853 1.00 0.00 19 SER A C 9
ATOM 12757 O O . SER A 1 18 ? 3.534 -4.069 0.492 1.00 0.00 19 SER A O 9
ATOM 12765 N N . TYR A 1 19 ? 4.252 -5.743 1.817 1.00 0.00 20 TYR A N 9
ATOM 12766 C CA . TYR A 1 19 ? 2.977 -5.876 2.520 1.00 0.00 20 TYR A CA 9
ATOM 12767 C C . TYR A 1 19 ? 3.079 -5.256 3.905 1.00 0.00 20 TYR A C 9
ATOM 12768 O O . TYR A 1 19 ? 4.035 -5.506 4.639 1.00 0.00 20 TYR A O 9
ATOM 12786 N N . PHE A 1 20 ? 2.088 -4.440 4.257 1.00 0.00 21 PHE A N 9
ATOM 12787 C CA . PHE A 1 20 ? 2.069 -3.775 5.563 1.00 0.00 21 PHE A CA 9
ATOM 12788 C C . PHE A 1 20 ? 0.827 -4.193 6.343 1.00 0.00 21 PHE A C 9
ATOM 12789 O O . PHE A 1 20 ? -0.289 -4.137 5.828 1.00 0.00 21 PHE A O 9
ATOM 12806 N N . ASP A 1 21 ? 1.027 -4.614 7.587 1.00 0.00 22 ASP A N 9
ATOM 12807 C CA . ASP A 1 21 ? -0.080 -5.043 8.441 1.00 0.00 22 ASP A CA 9
ATOM 12808 C C . ASP A 1 21 ? -0.475 -3.921 9.394 1.00 0.00 22 ASP A C 9
ATOM 12809 O O . ASP A 1 21 ? 0.304 -3.535 10.264 1.00 0.00 22 ASP A O 9
ATOM 12818 N N . VAL A 1 22 ? -1.688 -3.398 9.225 1.00 0.00 23 VAL A N 9
ATOM 12819 C CA . VAL A 1 22 ? -2.174 -2.314 10.080 1.00 0.00 23 VAL A CA 9
ATOM 12820 C C . VAL A 1 22 ? -3.098 -2.868 11.158 1.00 0.00 23 VAL A C 9
ATOM 12821 O O . VAL A 1 22 ? -4.205 -3.325 10.869 1.00 0.00 23 VAL A O 9
ATOM 12834 N N . LEU A 1 23 ? -2.635 -2.828 12.406 1.00 0.00 24 LEU A N 9
ATOM 12835 C CA . LEU A 1 23 ? -3.423 -3.332 13.530 1.00 0.00 24 LEU A CA 9
ATOM 12836 C C . LEU A 1 23 ? -4.198 -2.196 14.189 1.00 0.00 24 LEU A C 9
ATOM 12837 O O . LEU A 1 23 ? -5.023 -2.424 15.075 1.00 0.00 24 LEU A O 9
ATOM 12853 N N . GLY A 1 24 ? -3.928 -0.968 13.748 1.00 0.00 25 GLY A N 9
ATOM 12854 C CA . GLY A 1 24 ? -4.602 0.211 14.294 1.00 0.00 25 GLY A CA 9
ATOM 12855 C C . GLY A 1 24 ? -5.613 0.769 13.299 1.00 0.00 25 GLY A C 9
ATOM 12856 O O . GLY A 1 24 ? -5.903 1.967 13.300 1.00 0.00 25 GLY A O 9
ATOM 12860 N N . ILE A 1 25 ? -6.153 -0.105 12.454 1.00 0.00 26 ILE A N 9
ATOM 12861 C CA . ILE A 1 25 ? -7.137 0.311 11.458 1.00 0.00 26 ILE A CA 9
ATOM 12862 C C . ILE A 1 25 ? -8.534 0.324 12.068 1.00 0.00 26 ILE A C 9
ATOM 12863 O O . ILE A 1 25 ? -8.954 -0.643 12.706 1.00 0.00 26 ILE A O 9
ATOM 12879 N N . CYS A 1 26 ? -9.253 1.428 11.869 1.00 0.00 27 CYS A N 9
ATOM 12880 C CA . CYS A 1 26 ? -10.611 1.572 12.402 1.00 0.00 27 CYS A CA 9
ATOM 12881 C C . CYS A 1 26 ? -11.619 1.693 11.268 1.00 0.00 27 CYS A C 9
ATOM 12882 O O . CYS A 1 26 ? -11.444 2.501 10.356 1.00 0.00 27 CYS A O 9
ATOM 12889 N N . CYS A 1 27 ? -12.680 0.894 11.346 1.00 0.00 28 CYS A N 9
ATOM 12890 C CA . CYS A 1 27 ? -13.729 0.925 10.333 1.00 0.00 28 CYS A CA 9
ATOM 12891 C C . CYS A 1 27 ? -13.128 1.032 8.932 1.00 0.00 28 CYS A C 9
ATOM 12892 O O . CYS A 1 27 ? -11.920 0.876 8.751 1.00 0.00 28 CYS A O 9
ATOM 12899 N N . THR A 1 28 ? -13.978 1.301 7.945 1.00 0.00 29 THR A N 9
ATOM 12900 C CA . THR A 1 28 ? -13.522 1.437 6.562 1.00 0.00 29 THR A CA 9
ATOM 12901 C C . THR A 1 28 ? -13.446 2.911 6.175 1.00 0.00 29 THR A C 9
ATOM 12902 O O . THR A 1 28 ? -12.918 3.258 5.119 1.00 0.00 29 THR A O 9
ATOM 12913 N N . SER A 1 29 ? -13.974 3.774 7.037 1.00 0.00 30 SER A N 9
ATOM 12914 C CA . SER A 1 29 ? -13.959 5.210 6.775 1.00 0.00 30 SER A CA 9
ATOM 12915 C C . SER A 1 29 ? -12.526 5.741 6.778 1.00 0.00 30 SER A C 9
ATOM 12916 O O . SER A 1 29 ? -12.261 6.840 6.285 1.00 0.00 30 SER A O 9
ATOM 12924 N N . GLU A 1 30 ? -11.610 4.958 7.348 1.00 0.00 31 GLU A N 9
ATOM 12925 C CA . GLU A 1 30 ? -10.201 5.354 7.421 1.00 0.00 31 GLU A CA 9
ATOM 12926 C C . GLU A 1 30 ? -9.467 4.940 6.146 1.00 0.00 31 GLU A C 9
ATOM 12927 O O . GLU A 1 30 ? -8.282 5.232 5.980 1.00 0.00 31 GLU A O 9
ATOM 12939 N N . VAL A 1 31 ? -10.178 4.279 5.243 1.00 0.00 32 VAL A N 9
ATOM 12940 C CA . VAL A 1 31 ? -9.583 3.867 3.981 1.00 0.00 32 VAL A CA 9
ATOM 12941 C C . VAL A 1 31 ? -8.942 5.078 3.288 1.00 0.00 32 VAL A C 9
ATOM 12942 O O . VAL A 1 31 ? -7.753 5.051 2.973 1.00 0.00 32 VAL A O 9
ATOM 12955 N N . PRO A 1 32 ? -9.696 6.131 3.033 1.00 0.00 33 PRO A N 9
ATOM 12956 C CA . PRO A 1 32 ? -9.156 7.349 2.349 1.00 0.00 33 PRO A CA 9
ATOM 12957 C C . PRO A 1 32 ? -8.000 7.979 3.120 1.00 0.00 33 PRO A C 9
ATOM 12958 O O . PRO A 1 32 ? -7.095 8.564 2.527 1.00 0.00 33 PRO A O 9
ATOM 12969 N N . ILE A 1 33 ? -8.042 7.864 4.439 1.00 0.00 34 ILE A N 9
ATOM 12970 C CA . ILE A 1 33 ? -6.991 8.434 5.271 1.00 0.00 34 ILE A CA 9
ATOM 12971 C C . ILE A 1 33 ? -5.659 7.747 4.994 1.00 0.00 34 ILE A C 9
ATOM 12972 O O . ILE A 1 33 ? -4.624 8.399 4.886 1.00 0.00 34 ILE A O 9
ATOM 12988 N N . ILE A 1 34 ? -5.689 6.425 4.886 1.00 0.00 35 ILE A N 9
ATOM 12989 C CA . ILE A 1 34 ? -4.474 5.665 4.627 1.00 0.00 35 ILE A CA 9
ATOM 12990 C C . ILE A 1 34 ? -3.892 6.039 3.269 1.00 0.00 35 ILE A C 9
ATOM 12991 O O . ILE A 1 34 ? -2.685 6.222 3.133 1.00 0.00 35 ILE A O 9
ATOM 13007 N N . GLU A 1 35 ? -4.758 6.149 2.270 1.00 0.00 36 GLU A N 9
ATOM 13008 C CA . GLU A 1 35 ? -4.315 6.494 0.924 1.00 0.00 36 GLU A CA 9
ATOM 13009 C C . GLU A 1 35 ? -3.673 7.876 0.907 1.00 0.00 36 GLU A C 9
ATOM 13010 O O . GLU A 1 35 ? -2.752 8.134 0.131 1.00 0.00 36 GLU A O 9
ATOM 13022 N N . ASN A 1 36 ? -4.168 8.763 1.762 1.00 0.00 37 ASN A N 9
ATOM 13023 C CA . ASN A 1 36 ? -3.637 10.119 1.834 1.00 0.00 37 ASN A CA 9
ATOM 13024 C C . ASN A 1 36 ? -2.162 10.098 2.225 1.00 0.00 37 ASN A C 9
ATOM 13025 O O . ASN A 1 36 ? -1.361 10.875 1.704 1.00 0.00 37 ASN A O 9
ATOM 13036 N N . ILE A 1 37 ? -1.809 9.214 3.154 1.00 0.00 38 ILE A N 9
ATOM 13037 C CA . ILE A 1 37 ? -0.427 9.112 3.613 1.00 0.00 38 ILE A CA 9
ATOM 13038 C C . ILE A 1 37 ? 0.488 8.696 2.467 1.00 0.00 38 ILE A C 9
ATOM 13039 O O . ILE A 1 37 ? 1.553 9.275 2.271 1.00 0.00 38 ILE A O 9
ATOM 13055 N N . LEU A 1 38 ? 0.061 7.694 1.708 1.00 0.00 39 LEU A N 9
ATOM 13056 C CA . LEU A 1 38 ? 0.852 7.218 0.576 1.00 0.00 39 LEU A CA 9
ATOM 13057 C C . LEU A 1 38 ? 0.993 8.320 -0.469 1.00 0.00 39 LEU A C 9
ATOM 13058 O O . LEU A 1 38 ? 2.039 8.460 -1.101 1.00 0.00 39 LEU A O 9
ATOM 13074 N N . LYS A 1 39 ? -0.070 9.091 -0.655 1.00 0.00 40 LYS A N 9
ATOM 13075 C CA . LYS A 1 39 ? -0.054 10.165 -1.636 1.00 0.00 40 LYS A CA 9
ATOM 13076 C C . LYS A 1 39 ? 1.080 11.143 -1.337 1.00 0.00 40 LYS A C 9
ATOM 13077 O O . LYS A 1 39 ? 1.760 11.614 -2.247 1.00 0.00 40 LYS A O 9
ATOM 13096 N N . SER A 1 40 ? 1.275 11.448 -0.057 1.00 0.00 41 SER A N 9
ATOM 13097 C CA . SER A 1 40 ? 2.331 12.375 0.337 1.00 0.00 41 SER A CA 9
ATOM 13098 C C . SER A 1 40 ? 3.702 11.803 -0.008 1.00 0.00 41 SER A C 9
ATOM 13099 O O . SER A 1 40 ? 4.629 12.542 -0.341 1.00 0.00 41 SER A O 9
ATOM 13107 N N . LEU A 1 41 ? 3.823 10.482 0.076 1.00 0.00 42 LEU A N 9
ATOM 13108 C CA . LEU A 1 41 ? 5.085 9.820 -0.226 1.00 0.00 42 LEU A CA 9
ATOM 13109 C C . LEU A 1 41 ? 5.327 9.786 -1.728 1.00 0.00 42 LEU A C 9
ATOM 13110 O O . LEU A 1 41 ? 4.389 9.673 -2.517 1.00 0.00 42 LEU A O 9
ATOM 13126 N N . ASP A 1 42 ? 6.597 9.881 -2.118 1.00 0.00 43 ASP A N 9
ATOM 13127 C CA . ASP A 1 42 ? 6.966 9.858 -3.533 1.00 0.00 43 ASP A CA 9
ATOM 13128 C C . ASP A 1 42 ? 7.499 8.483 -3.917 1.00 0.00 43 ASP A C 9
ATOM 13129 O O . ASP A 1 42 ? 8.061 7.767 -3.087 1.00 0.00 43 ASP A O 9
ATOM 13138 N N . GLY A 1 43 ? 7.319 8.118 -5.183 1.00 0.00 44 GLY A N 9
ATOM 13139 C CA . GLY A 1 43 ? 7.779 6.825 -5.686 1.00 0.00 44 GLY A CA 9
ATOM 13140 C C . GLY A 1 43 ? 6.628 5.826 -5.745 1.00 0.00 44 GLY A C 9
ATOM 13141 O O . GLY A 1 43 ? 6.662 4.873 -6.523 1.00 0.00 44 GLY A O 9
ATOM 13145 N N . VAL A 1 44 ? 5.606 6.052 -4.924 1.00 0.00 45 VAL A N 9
ATOM 13146 C CA . VAL A 1 44 ? 4.451 5.161 -4.903 1.00 0.00 45 VAL A CA 9
ATOM 13147 C C . VAL A 1 44 ? 3.667 5.274 -6.207 1.00 0.00 45 VAL A C 9
ATOM 13148 O O . VAL A 1 44 ? 3.391 6.375 -6.685 1.00 0.00 45 VAL A O 9
ATOM 13161 N N . LYS A 1 45 ? 3.313 4.129 -6.782 1.00 0.00 46 LYS A N 9
ATOM 13162 C CA . LYS A 1 45 ? 2.557 4.100 -8.033 1.00 0.00 46 LYS A CA 9
ATOM 13163 C C . LYS A 1 45 ? 1.078 3.855 -7.769 1.00 0.00 46 LYS A C 9
ATOM 13164 O O . LYS A 1 45 ? 0.226 4.634 -8.195 1.00 0.00 46 LYS A O 9
ATOM 13183 N N . GLU A 1 46 ? 0.778 2.768 -7.068 1.00 0.00 47 GLU A N 9
ATOM 13184 C CA . GLU A 1 46 ? -0.609 2.431 -6.759 1.00 0.00 47 GLU A CA 9
ATOM 13185 C C . GLU A 1 46 ? -0.694 1.651 -5.452 1.00 0.00 47 GLU A C 9
ATOM 13186 O O . GLU A 1 46 ? 0.298 1.097 -4.981 1.00 0.00 47 GLU A O 9
ATOM 13198 N N . TYR A 1 47 ? -1.889 1.616 -4.878 1.00 0.00 48 TYR A N 9
ATOM 13199 C CA . TYR A 1 47 ? -2.111 0.905 -3.627 1.00 0.00 48 TYR A CA 9
ATOM 13200 C C . TYR A 1 47 ? -3.585 0.567 -3.452 1.00 0.00 48 TYR A C 9
ATOM 13201 O O . TYR A 1 47 ? -4.453 1.176 -4.076 1.00 0.00 48 TYR A O 9
ATOM 13219 N N . SER A 1 48 ? -3.859 -0.415 -2.597 1.00 0.00 49 SER A N 9
ATOM 13220 C CA . SER A 1 48 ? -5.233 -0.839 -2.334 1.00 0.00 49 SER A CA 9
ATOM 13221 C C . SER A 1 48 ? -5.397 -1.210 -0.864 1.00 0.00 49 SER A C 9
ATOM 13222 O O . SER A 1 48 ? -4.571 -1.926 -0.300 1.00 0.00 49 SER A O 9
ATOM 13230 N N . VAL A 1 49 ? -6.471 -0.726 -0.249 1.00 0.00 50 VAL A N 9
ATOM 13231 C CA . VAL A 1 49 ? -6.739 -1.019 1.157 1.00 0.00 50 VAL A CA 9
ATOM 13232 C C . VAL A 1 49 ? -7.778 -2.126 1.267 1.00 0.00 50 VAL A C 9
ATOM 13233 O O . VAL A 1 49 ? -8.937 -1.940 0.893 1.00 0.00 50 VAL A O 9
ATOM 13246 N N . ILE A 1 50 ? -7.362 -3.283 1.785 1.00 0.00 51 ILE A N 9
ATOM 13247 C CA . ILE A 1 50 ? -8.273 -4.416 1.937 1.00 0.00 51 ILE A CA 9
ATOM 13248 C C . ILE A 1 50 ? -8.595 -4.631 3.412 1.00 0.00 51 ILE A C 9
ATOM 13249 O O . ILE A 1 50 ? -7.808 -5.223 4.151 1.00 0.00 51 ILE A O 9
ATOM 13265 N N . VAL A 1 51 ? -9.760 -4.151 3.829 1.00 0.00 52 VAL A N 9
ATOM 13266 C CA . VAL A 1 51 ? -10.192 -4.296 5.216 1.00 0.00 52 VAL A CA 9
ATOM 13267 C C . VAL A 1 51 ? -10.647 -5.734 5.491 1.00 0.00 52 VAL A C 9
ATOM 13268 O O . VAL A 1 51 ? -10.381 -6.277 6.563 1.00 0.00 52 VAL A O 9
ATOM 13281 N N . PRO A 1 52 ? -11.339 -6.346 4.558 1.00 0.00 53 PRO A N 9
ATOM 13282 C CA . PRO A 1 52 ? -11.855 -7.739 4.723 1.00 0.00 53 PRO A CA 9
ATOM 13283 C C . PRO A 1 52 ? -10.745 -8.727 5.083 1.00 0.00 53 PRO A C 9
ATOM 13284 O O . PRO A 1 52 ? -10.966 -9.680 5.832 1.00 0.00 53 PRO A O 9
ATOM 13295 N N . SER A 1 53 ? -9.552 -8.493 4.540 1.00 0.00 54 SER A N 9
ATOM 13296 C CA . SER A 1 53 ? -8.399 -9.362 4.796 1.00 0.00 54 SER A CA 9
ATOM 13297 C C . SER A 1 53 ? -7.387 -8.662 5.699 1.00 0.00 54 SER A C 9
ATOM 13298 O O . SER A 1 53 ? -6.329 -9.210 6.004 1.00 0.00 54 SER A O 9
ATOM 13306 N N . ARG A 1 54 ? -7.723 -7.450 6.128 1.00 0.00 55 ARG A N 9
ATOM 13307 C CA . ARG A 1 54 ? -6.836 -6.687 6.999 1.00 0.00 55 ARG A CA 9
ATOM 13308 C C . ARG A 1 54 ? -5.415 -6.676 6.450 1.00 0.00 55 ARG A C 9
ATOM 13309 O O . ARG A 1 54 ? -4.446 -6.753 7.205 1.00 0.00 55 ARG A O 9
ATOM 13330 N N . THR A 1 55 ? -5.299 -6.581 5.129 1.00 0.00 56 THR A N 9
ATOM 13331 C CA . THR A 1 55 ? -3.990 -6.559 4.471 1.00 0.00 56 THR A CA 9
ATOM 13332 C C . THR A 1 55 ? -3.868 -5.335 3.576 1.00 0.00 56 THR A C 9
ATOM 13333 O O . THR A 1 55 ? -4.762 -5.038 2.785 1.00 0.00 56 THR A O 9
ATOM 13344 N N . VAL A 1 56 ? -2.751 -4.626 3.702 1.00 0.00 57 VAL A N 9
ATOM 13345 C CA . VAL A 1 56 ? -2.511 -3.428 2.896 1.00 0.00 57 VAL A CA 9
ATOM 13346 C C . VAL A 1 56 ? -1.433 -3.702 1.859 1.00 0.00 57 VAL A C 9
ATOM 13347 O O . VAL A 1 56 ? -0.355 -4.201 2.185 1.00 0.00 57 VAL A O 9
ATOM 13360 N N . ILE A 1 57 ? -1.733 -3.376 0.604 1.00 0.00 58 ILE A N 9
ATOM 13361 C CA . ILE A 1 57 ? -0.789 -3.587 -0.495 1.00 0.00 58 ILE A CA 9
ATOM 13362 C C . ILE A 1 57 ? -0.472 -2.267 -1.182 1.00 0.00 58 ILE A C 9
ATOM 13363 O O . ILE A 1 57 ? -1.369 -1.491 -1.510 1.00 0.00 58 ILE A O 9
ATOM 13379 N N . VAL A 1 58 ? 0.816 -2.021 -1.394 1.00 0.00 59 VAL A N 9
ATOM 13380 C CA . VAL A 1 58 ? 1.264 -0.792 -2.049 1.00 0.00 59 VAL A CA 9
ATOM 13381 C C . VAL A 1 58 ? 2.454 -1.078 -2.956 1.00 0.00 59 VAL A C 9
ATOM 13382 O O . VAL A 1 58 ? 3.396 -1.763 -2.563 1.00 0.00 59 VAL A O 9
ATOM 13395 N N . VAL A 1 59 ? 2.407 -0.534 -4.171 1.00 0.00 60 VAL A N 9
ATOM 13396 C CA . VAL A 1 59 ? 3.492 -0.720 -5.133 1.00 0.00 60 VAL A CA 9
ATOM 13397 C C . VAL A 1 59 ? 4.329 0.549 -5.211 1.00 0.00 60 VAL A C 9
ATOM 13398 O O . VAL A 1 59 ? 3.809 1.638 -5.460 1.00 0.00 60 VAL A O 9
ATOM 13411 N N . HIS A 1 60 ? 5.626 0.402 -4.982 1.00 0.00 61 HIS A N 9
ATOM 13412 C CA . HIS A 1 60 ? 6.540 1.537 -5.012 1.00 0.00 61 HIS A CA 9
ATOM 13413 C C . HIS A 1 60 ? 7.959 1.077 -5.330 1.00 0.00 61 HIS A C 9
ATOM 13414 O O . HIS A 1 60 ? 8.314 -0.078 -5.094 1.00 0.00 61 HIS A O 9
ATOM 13429 N N . ASP A 1 61 ? 8.766 1.991 -5.853 1.00 0.00 62 ASP A N 9
ATOM 13430 C CA . ASP A 1 61 ? 10.148 1.673 -6.190 1.00 0.00 62 ASP A CA 9
ATOM 13431 C C . ASP A 1 61 ? 11.019 1.725 -4.943 1.00 0.00 62 ASP A C 9
ATOM 13432 O O . ASP A 1 61 ? 11.130 2.762 -4.291 1.00 0.00 62 ASP A O 9
ATOM 13441 N N . SER A 1 62 ? 11.629 0.595 -4.613 1.00 0.00 63 SER A N 9
ATOM 13442 C CA . SER A 1 62 ? 12.484 0.517 -3.438 1.00 0.00 63 SER A CA 9
ATOM 13443 C C . SER A 1 62 ? 13.597 1.554 -3.526 1.00 0.00 63 SER A C 9
ATOM 13444 O O . SER A 1 62 ? 14.080 2.046 -2.505 1.00 0.00 63 SER A O 9
ATOM 13452 N N . LEU A 1 63 ? 14.008 1.878 -4.747 1.00 0.00 64 LEU A N 9
ATOM 13453 C CA . LEU A 1 63 ? 15.069 2.857 -4.939 1.00 0.00 64 LEU A CA 9
ATOM 13454 C C . LEU A 1 63 ? 14.603 4.251 -4.520 1.00 0.00 64 LEU A C 9
ATOM 13455 O O . LEU A 1 63 ? 15.262 4.922 -3.728 1.00 0.00 64 LEU A O 9
ATOM 13471 N N . LEU A 1 64 ? 13.472 4.685 -5.073 1.00 0.00 65 LEU A N 9
ATOM 13472 C CA . LEU A 1 64 ? 12.941 6.007 -4.759 1.00 0.00 65 LEU A CA 9
ATOM 13473 C C . LEU A 1 64 ? 12.512 6.085 -3.302 1.00 0.00 65 LEU A C 9
ATOM 13474 O O . LEU A 1 64 ? 12.789 7.065 -2.611 1.00 0.00 65 LEU A O 9
ATOM 13490 N N . ILE A 1 65 ? 11.830 5.043 -2.841 1.00 0.00 66 ILE A N 9
ATOM 13491 C CA . ILE A 1 65 ? 11.360 4.994 -1.457 1.00 0.00 66 ILE A CA 9
ATOM 13492 C C . ILE A 1 65 ? 11.342 3.558 -0.961 1.00 0.00 66 ILE A C 9
ATOM 13493 O O . ILE A 1 65 ? 10.899 2.652 -1.666 1.00 0.00 66 ILE A O 9
ATOM 13509 N N . SER A 1 66 ? 11.836 3.348 0.258 1.00 0.00 67 SER A N 9
ATOM 13510 C CA . SER A 1 66 ? 11.878 2.006 0.833 1.00 0.00 67 SER A CA 9
ATOM 13511 C C . SER A 1 66 ? 10.629 1.740 1.688 1.00 0.00 67 SER A C 9
ATOM 13512 O O . SER A 1 66 ? 9.941 2.676 2.097 1.00 0.00 67 SER A O 9
ATOM 13520 N N . PRO A 1 67 ? 10.336 0.490 1.975 1.00 0.00 68 PRO A N 9
ATOM 13521 C CA . PRO A 1 67 ? 9.155 0.113 2.814 1.00 0.00 68 PRO A CA 9
ATOM 13522 C C . PRO A 1 67 ? 9.165 0.809 4.176 1.00 0.00 68 PRO A C 9
ATOM 13523 O O . PRO A 1 67 ? 8.113 1.129 4.731 1.00 0.00 68 PRO A O 9
ATOM 13534 N N . PHE A 1 68 ? 10.360 1.024 4.714 1.00 0.00 69 PHE A N 9
ATOM 13535 C CA . PHE A 1 68 ? 10.500 1.662 6.016 1.00 0.00 69 PHE A CA 9
ATOM 13536 C C . PHE A 1 68 ? 9.822 3.027 6.023 1.00 0.00 69 PHE A C 9
ATOM 13537 O O . PHE A 1 68 ? 9.152 3.390 6.988 1.00 0.00 69 PHE A O 9
ATOM 13554 N N . GLN A 1 69 ? 10.003 3.782 4.949 1.00 0.00 70 GLN A N 9
ATOM 13555 C CA . GLN A 1 69 ? 9.410 5.104 4.853 1.00 0.00 70 GLN A CA 9
ATOM 13556 C C . GLN A 1 69 ? 7.888 5.013 4.909 1.00 0.00 70 GLN A C 9
ATOM 13557 O O . GLN A 1 69 ? 7.234 5.808 5.585 1.00 0.00 70 GLN A O 9
ATOM 13571 N N . ILE A 1 70 ? 7.328 4.041 4.194 1.00 0.00 71 ILE A N 9
ATOM 13572 C CA . ILE A 1 70 ? 5.881 3.865 4.171 1.00 0.00 71 ILE A CA 9
ATOM 13573 C C . ILE A 1 70 ? 5.366 3.501 5.560 1.00 0.00 71 ILE A C 9
ATOM 13574 O O . ILE A 1 70 ? 4.360 4.041 6.020 1.00 0.00 71 ILE A O 9
ATOM 13590 N N . ALA A 1 71 ? 6.065 2.588 6.226 1.00 0.00 72 ALA A N 9
ATOM 13591 C CA . ALA A 1 71 ? 5.669 2.164 7.564 1.00 0.00 72 ALA A CA 9
ATOM 13592 C C . ALA A 1 71 ? 5.819 3.311 8.557 1.00 0.00 72 ALA A C 9
ATOM 13593 O O . ALA A 1 71 ? 4.994 3.484 9.452 1.00 0.00 72 ALA A O 9
ATOM 13600 N N . LYS A 1 72 ? 6.882 4.089 8.391 1.00 0.00 73 LYS A N 9
ATOM 13601 C CA . LYS A 1 72 ? 7.135 5.217 9.276 1.00 0.00 73 LYS A CA 9
ATOM 13602 C C . LYS A 1 72 ? 6.023 6.250 9.152 1.00 0.00 73 LYS A C 9
ATOM 13603 O O . LYS A 1 72 ? 5.603 6.846 10.144 1.00 0.00 73 LYS A O 9
ATOM 13622 N N . ALA A 1 73 ? 5.549 6.458 7.928 1.00 0.00 74 ALA A N 9
ATOM 13623 C CA . ALA A 1 73 ? 4.486 7.426 7.689 1.00 0.00 74 ALA A CA 9
ATOM 13624 C C . ALA A 1 73 ? 3.246 7.064 8.502 1.00 0.00 74 ALA A C 9
ATOM 13625 O O . ALA A 1 73 ? 2.633 7.923 9.134 1.00 0.00 74 ALA A O 9
ATOM 13632 N N . LEU A 1 74 ? 2.889 5.786 8.482 1.00 0.00 75 LEU A N 9
ATOM 13633 C CA . LEU A 1 74 ? 1.727 5.312 9.223 1.00 0.00 75 LEU A CA 9
ATOM 13634 C C . LEU A 1 74 ? 1.939 5.483 10.723 1.00 0.00 75 LEU A C 9
ATOM 13635 O O . LEU A 1 74 ? 1.013 5.839 11.454 1.00 0.00 75 LEU A O 9
ATOM 13651 N N . ASN A 1 75 ? 3.157 5.220 11.176 1.00 0.00 76 ASN A N 9
ATOM 13652 C CA . ASN A 1 75 ? 3.476 5.342 12.593 1.00 0.00 76 ASN A CA 9
ATOM 13653 C C . ASN A 1 75 ? 3.251 6.774 13.069 1.00 0.00 76 ASN A C 9
ATOM 13654 O O . ASN A 1 75 ? 2.753 6.999 14.172 1.00 0.00 76 ASN A O 9
ATOM 13665 N N . GLU A 1 76 ? 3.615 7.735 12.230 1.00 0.00 77 GLU A N 9
ATOM 13666 C CA . GLU A 1 76 ? 3.442 9.143 12.578 1.00 0.00 77 GLU A CA 9
ATOM 13667 C C . GLU A 1 76 ? 1.968 9.465 12.797 1.00 0.00 77 GLU A C 9
ATOM 13668 O O . GLU A 1 76 ? 1.619 10.230 13.696 1.00 0.00 77 GLU A O 9
ATOM 13680 N N . ALA A 1 77 ? 1.110 8.882 11.970 1.00 0.00 78 ALA A N 9
ATOM 13681 C CA . ALA A 1 77 ? -0.326 9.118 12.080 1.00 0.00 78 ALA A CA 9
ATOM 13682 C C . ALA A 1 77 ? -0.931 8.246 13.179 1.00 0.00 78 ALA A C 9
ATOM 13683 O O . ALA A 1 77 ? -2.147 8.230 13.364 1.00 0.00 78 ALA A O 9
ATOM 13690 N N . ARG A 1 78 ? -0.073 7.516 13.892 1.00 0.00 79 ARG A N 9
ATOM 13691 C CA . ARG A 1 78 ? -0.522 6.635 14.969 1.00 0.00 79 ARG A CA 9
ATOM 13692 C C . ARG A 1 78 ? -1.458 5.549 14.448 1.00 0.00 79 ARG A C 9
ATOM 13693 O O . ARG A 1 78 ? -2.512 5.294 15.031 1.00 0.00 79 ARG A O 9
ATOM 13714 N N . LEU A 1 79 ? -1.064 4.903 13.352 1.00 0.00 80 LEU A N 9
ATOM 13715 C CA . LEU A 1 79 ? -1.866 3.826 12.761 1.00 0.00 80 LEU A CA 9
ATOM 13716 C C . LEU A 1 79 ? -1.302 2.466 13.148 1.00 0.00 80 LEU A C 9
ATOM 13717 O O . LEU A 1 79 ? -1.869 1.430 12.797 1.00 0.00 80 LEU A O 9
ATOM 13733 N N . GLU A 1 80 ? -0.188 2.467 13.869 1.00 0.00 81 GLU A N 9
ATOM 13734 C CA . GLU A 1 80 ? 0.435 1.218 14.293 1.00 0.00 81 GLU A CA 9
ATOM 13735 C C . GLU A 1 80 ? 0.427 0.202 13.153 1.00 0.00 81 GLU A C 9
ATOM 13736 O O . GLU A 1 80 ? -0.550 -0.519 12.955 1.00 0.00 81 GLU A O 9
ATOM 13748 N N . ALA A 1 81 ? 1.524 0.158 12.403 1.00 0.00 82 ALA A N 9
ATOM 13749 C CA . ALA A 1 81 ? 1.637 -0.767 11.277 1.00 0.00 82 ALA A CA 9
ATOM 13750 C C . ALA A 1 81 ? 3.070 -1.268 11.144 1.00 0.00 82 ALA A C 9
ATOM 13751 O O . ALA A 1 81 ? 4.007 -0.633 11.630 1.00 0.00 82 ALA A O 9
ATOM 13758 N N . ASN A 1 82 ? 3.233 -2.412 10.488 1.00 0.00 83 ASN A N 9
ATOM 13759 C CA . ASN A 1 82 ? 4.556 -2.997 10.298 1.00 0.00 83 ASN A CA 9
ATOM 13760 C C . ASN A 1 82 ? 4.600 -3.797 9.002 1.00 0.00 83 ASN A C 9
ATOM 13761 O O . ASN A 1 82 ? 3.567 -4.051 8.387 1.00 0.00 83 ASN A O 9
ATOM 13772 N N . VAL A 1 83 ? 5.801 -4.192 8.593 1.00 0.00 84 VAL A N 9
ATOM 13773 C CA . VAL A 1 83 ? 5.968 -4.968 7.365 1.00 0.00 84 VAL A CA 9
ATOM 13774 C C . VAL A 1 83 ? 5.942 -6.459 7.668 1.00 0.00 84 VAL A C 9
ATOM 13775 O O . VAL A 1 83 ? 6.859 -6.988 8.296 1.00 0.00 84 VAL A O 9
ATOM 13788 N N . ARG A 1 84 ? 4.890 -7.130 7.210 1.00 0.00 85 ARG A N 9
ATOM 13789 C CA . ARG A 1 84 ? 4.743 -8.564 7.430 1.00 0.00 85 ARG A CA 9
ATOM 13790 C C . ARG A 1 84 ? 4.766 -8.884 8.922 1.00 0.00 85 ARG A C 9
ATOM 13791 O O . ARG A 1 84 ? 5.619 -8.399 9.663 1.00 0.00 85 ARG A O 9
ATOM 13812 N N . VAL A 1 85 ? 3.819 -9.708 9.360 1.00 0.00 86 VAL A N 9
ATOM 13813 C CA . VAL A 1 85 ? 3.735 -10.091 10.771 1.00 0.00 86 VAL A CA 9
ATOM 13814 C C . VAL A 1 85 ? 3.284 -11.542 10.909 1.00 0.00 86 VAL A C 9
ATOM 13815 O O . VAL A 1 85 ? 2.453 -12.021 10.138 1.00 0.00 86 VAL A O 9
ATOM 13828 N N . ASN A 1 86 ? 3.834 -12.234 11.900 1.00 0.00 87 ASN A N 9
ATOM 13829 C CA . ASN A 1 86 ? 3.476 -13.628 12.131 1.00 0.00 87 ASN A CA 9
ATOM 13830 C C . ASN A 1 86 ? 1.997 -13.740 12.491 1.00 0.00 87 ASN A C 9
ATOM 13831 O O . ASN A 1 86 ? 1.308 -14.656 12.041 1.00 0.00 87 ASN A O 9
ATOM 13842 N N . GLY A 1 87 ? 1.517 -12.802 13.302 1.00 0.00 88 GLY A N 9
ATOM 13843 C CA . GLY A 1 87 ? 0.118 -12.804 13.712 1.00 0.00 88 GLY A CA 9
ATOM 13844 C C . GLY A 1 87 ? -0.160 -13.941 14.690 1.00 0.00 88 GLY A C 9
ATOM 13845 O O . GLY A 1 87 ? 0.594 -14.913 14.755 1.00 0.00 88 GLY A O 9
ATOM 13849 N N . GLU A 1 88 ? -1.244 -13.816 15.447 1.00 0.00 89 GLU A N 9
ATOM 13850 C CA . GLU A 1 88 ? -1.608 -14.847 16.413 1.00 0.00 89 GLU A CA 9
ATOM 13851 C C . GLU A 1 88 ? -3.050 -14.655 16.872 1.00 0.00 89 GLU A C 9
ATOM 13852 O O . GLU A 1 88 ? -3.374 -13.670 17.536 1.00 0.00 89 GLU A O 9
ATOM 13864 N N . THR A 1 89 ? -3.911 -15.604 16.517 1.00 0.00 90 THR A N 9
ATOM 13865 C CA . THR A 1 89 ? -5.317 -15.528 16.903 1.00 0.00 90 THR A CA 9
ATOM 13866 C C . THR A 1 89 ? -5.509 -16.065 18.317 1.00 0.00 90 THR A C 9
ATOM 13867 O O . THR A 1 89 ? -4.651 -16.770 18.846 1.00 0.00 90 THR A O 9
ATOM 13878 N N . SER A 1 90 ? -6.641 -15.724 18.921 1.00 0.00 91 SER A N 9
ATOM 13879 C CA . SER A 1 90 ? -6.939 -16.178 20.275 1.00 0.00 91 SER A CA 9
ATOM 13880 C C . SER A 1 90 ? -8.432 -16.060 20.561 1.00 0.00 91 SER A C 9
ATOM 13881 O O . SER A 1 90 ? -9.151 -15.342 19.868 1.00 0.00 91 SER A O 9
ATOM 13889 N N . PHE A 1 91 ? -8.893 -16.768 21.591 1.00 0.00 92 PHE A N 9
ATOM 13890 C CA . PHE A 1 91 ? -10.306 -16.732 21.966 1.00 0.00 92 PHE A CA 9
ATOM 13891 C C . PHE A 1 91 ? -10.460 -16.914 23.471 1.00 0.00 92 PHE A C 9
ATOM 13892 O O . PHE A 1 91 ? -9.613 -17.527 24.121 1.00 0.00 92 PHE A O 9
ATOM 13909 N N . LYS A 1 92 ? -11.545 -16.378 24.020 1.00 0.00 93 LYS A N 9
ATOM 13910 C CA . LYS A 1 92 ? -11.800 -16.487 25.453 1.00 0.00 93 LYS A CA 9
ATOM 13911 C C . LYS A 1 92 ? -12.509 -17.800 25.774 1.00 0.00 93 LYS A C 9
ATOM 13912 O O . LYS A 1 92 ? -11.888 -18.755 26.240 1.00 0.00 93 LYS A O 9
ATOM 13931 N N . ASN A 1 93 ? -13.813 -17.838 25.523 1.00 0.00 94 ASN A N 9
ATOM 13932 C CA . ASN A 1 93 ? -14.600 -19.035 25.789 1.00 0.00 94 ASN A CA 9
ATOM 13933 C C . ASN A 1 93 ? -15.963 -18.941 25.114 1.00 0.00 94 ASN A C 9
ATOM 13934 O O . ASN A 1 93 ? -16.625 -17.904 25.171 1.00 0.00 94 ASN A O 9
ATOM 13945 N N . LYS A 1 94 ? -16.377 -20.028 24.476 1.00 0.00 95 LYS A N 9
ATOM 13946 C CA . LYS A 1 94 ? -17.667 -20.056 23.794 1.00 0.00 95 LYS A CA 9
ATOM 13947 C C . LYS A 1 94 ? -18.807 -19.980 24.804 1.00 0.00 95 LYS A C 9
ATOM 13948 O O . LYS A 1 94 ? -18.814 -20.701 25.802 1.00 0.00 95 LYS A O 9
ATOM 13967 N N . TRP A 1 95 ? -19.770 -19.106 24.535 1.00 0.00 96 TRP A N 9
ATOM 13968 C CA . TRP A 1 95 ? -20.914 -18.948 25.425 1.00 0.00 96 TRP A CA 9
ATOM 13969 C C . TRP A 1 95 ? -20.458 -18.870 26.878 1.00 0.00 96 TRP A C 9
ATOM 13970 O O . TRP A 1 95 ? -19.685 -17.978 27.189 1.00 0.00 96 TRP A O 9
ATOM 13996 N N . ALA A 1 1 ? -8.419 -14.613 -7.326 1.00 0.00 2 ALA A N 10
ATOM 13997 C CA . ALA A 1 1 ? -7.746 -13.450 -6.682 1.00 0.00 2 ALA A CA 10
ATOM 13998 C C . ALA A 1 1 ? -6.529 -13.940 -5.908 1.00 0.00 2 ALA A C 10
ATOM 13999 O O . ALA A 1 1 ? -5.472 -13.310 -5.931 1.00 0.00 2 ALA A O 10
ATOM 14008 N N . LEU A 1 2 ? -6.685 -15.065 -5.221 1.00 0.00 3 LEU A N 10
ATOM 14009 C CA . LEU A 1 2 ? -5.587 -15.622 -4.441 1.00 0.00 3 LEU A CA 10
ATOM 14010 C C . LEU A 1 2 ? -4.419 -15.988 -5.350 1.00 0.00 3 LEU A C 10
ATOM 14011 O O . LEU A 1 2 ? -3.262 -15.734 -5.020 1.00 0.00 3 LEU A O 10
ATOM 14027 N N . GLN A 1 3 ? -4.731 -16.592 -6.489 1.00 0.00 4 GLN A N 10
ATOM 14028 C CA . GLN A 1 3 ? -3.700 -16.994 -7.437 1.00 0.00 4 GLN A CA 10
ATOM 14029 C C . GLN A 1 3 ? -2.596 -17.777 -6.728 1.00 0.00 4 GLN A C 10
ATOM 14030 O O . GLN A 1 3 ? -1.591 -17.208 -6.305 1.00 0.00 4 GLN A O 10
ATOM 14044 N N . ASN A 1 4 ? -2.795 -19.084 -6.603 1.00 0.00 5 ASN A N 10
ATOM 14045 C CA . ASN A 1 4 ? -1.813 -19.941 -5.948 1.00 0.00 5 ASN A CA 10
ATOM 14046 C C . ASN A 1 4 ? -0.510 -19.965 -6.740 1.00 0.00 5 ASN A C 10
ATOM 14047 O O . ASN A 1 4 ? 0.579 -20.009 -6.165 1.00 0.00 5 ASN A O 10
ATOM 14058 N N . LYS A 1 5 ? -0.630 -19.943 -8.060 1.00 0.00 6 LYS A N 10
ATOM 14059 C CA . LYS A 1 5 ? 0.540 -19.970 -8.928 1.00 0.00 6 LYS A CA 10
ATOM 14060 C C . LYS A 1 5 ? 1.405 -18.737 -8.692 1.00 0.00 6 LYS A C 10
ATOM 14061 O O . LYS A 1 5 ? 2.634 -18.818 -8.703 1.00 0.00 6 LYS A O 10
ATOM 14080 N N . GLU A 1 6 ? 0.760 -17.597 -8.482 1.00 0.00 7 GLU A N 10
ATOM 14081 C CA . GLU A 1 6 ? 1.486 -16.357 -8.248 1.00 0.00 7 GLU A CA 10
ATOM 14082 C C . GLU A 1 6 ? 2.410 -16.500 -7.042 1.00 0.00 7 GLU A C 10
ATOM 14083 O O . GLU A 1 6 ? 3.539 -16.010 -7.052 1.00 0.00 7 GLU A O 10
ATOM 14095 N N . GLU A 1 7 ? 1.923 -17.173 -6.006 1.00 0.00 8 GLU A N 10
ATOM 14096 C CA . GLU A 1 7 ? 2.717 -17.369 -4.798 1.00 0.00 8 GLU A CA 10
ATOM 14097 C C . GLU A 1 7 ? 3.999 -18.130 -5.119 1.00 0.00 8 GLU A C 10
ATOM 14098 O O . GLU A 1 7 ? 5.062 -17.833 -4.575 1.00 0.00 8 GLU A O 10
ATOM 14110 N N . GLU A 1 8 ? 3.891 -19.112 -6.009 1.00 0.00 9 GLU A N 10
ATOM 14111 C CA . GLU A 1 8 ? 5.048 -19.907 -6.395 1.00 0.00 9 GLU A CA 10
ATOM 14112 C C . GLU A 1 8 ? 6.067 -19.047 -7.135 1.00 0.00 9 GLU A C 10
ATOM 14113 O O . GLU A 1 8 ? 7.273 -19.178 -6.925 1.00 0.00 9 GLU A O 10
ATOM 14125 N N . LYS A 1 9 ? 5.576 -18.170 -8.007 1.00 0.00 10 LYS A N 10
ATOM 14126 C CA . LYS A 1 9 ? 6.458 -17.297 -8.774 1.00 0.00 10 LYS A CA 10
ATOM 14127 C C . LYS A 1 9 ? 6.832 -16.066 -7.956 1.00 0.00 10 LYS A C 10
ATOM 14128 O O . LYS A 1 9 ? 5.962 -15.324 -7.501 1.00 0.00 10 LYS A O 10
ATOM 14147 N N . LYS A 1 10 ? 8.130 -15.854 -7.778 1.00 0.00 11 LYS A N 10
ATOM 14148 C CA . LYS A 1 10 ? 8.606 -14.705 -7.016 1.00 0.00 11 LYS A CA 10
ATOM 14149 C C . LYS A 1 10 ? 8.236 -13.404 -7.717 1.00 0.00 11 LYS A C 10
ATOM 14150 O O . LYS A 1 10 ? 7.774 -12.456 -7.080 1.00 0.00 11 LYS A O 10
ATOM 14169 N N . LYS A 1 11 ? 8.444 -13.362 -9.031 1.00 0.00 12 LYS A N 10
ATOM 14170 C CA . LYS A 1 11 ? 8.131 -12.165 -9.808 1.00 0.00 12 LYS A CA 10
ATOM 14171 C C . LYS A 1 11 ? 8.532 -10.903 -9.049 1.00 0.00 12 LYS A C 10
ATOM 14172 O O . LYS A 1 11 ? 7.687 -10.071 -8.718 1.00 0.00 12 LYS A O 10
ATOM 14191 N N . VAL A 1 12 ? 9.824 -10.772 -8.773 1.00 0.00 13 VAL A N 10
ATOM 14192 C CA . VAL A 1 12 ? 10.320 -9.610 -8.046 1.00 0.00 13 VAL A CA 10
ATOM 14193 C C . VAL A 1 12 ? 10.042 -8.331 -8.827 1.00 0.00 13 VAL A C 10
ATOM 14194 O O . VAL A 1 12 ? 9.626 -7.323 -8.257 1.00 0.00 13 VAL A O 10
ATOM 14207 N N . LYS A 1 13 ? 10.276 -8.382 -10.133 1.00 0.00 14 LYS A N 10
ATOM 14208 C CA . LYS A 1 13 ? 10.050 -7.222 -10.987 1.00 0.00 14 LYS A CA 10
ATOM 14209 C C . LYS A 1 13 ? 10.797 -6.007 -10.441 1.00 0.00 14 LYS A C 10
ATOM 14210 O O . LYS A 1 13 ? 11.286 -6.019 -9.313 1.00 0.00 14 LYS A O 10
ATOM 14229 N N . LYS A 1 14 ? 10.878 -4.959 -11.251 1.00 0.00 15 LYS A N 10
ATOM 14230 C CA . LYS A 1 14 ? 11.564 -3.743 -10.841 1.00 0.00 15 LYS A CA 10
ATOM 14231 C C . LYS A 1 14 ? 10.895 -3.147 -9.607 1.00 0.00 15 LYS A C 10
ATOM 14232 O O . LYS A 1 14 ? 11.569 -2.670 -8.694 1.00 0.00 15 LYS A O 10
ATOM 14251 N N . LEU A 1 15 ? 9.567 -3.175 -9.589 1.00 0.00 16 LEU A N 10
ATOM 14252 C CA . LEU A 1 15 ? 8.816 -2.633 -8.462 1.00 0.00 16 LEU A CA 10
ATOM 14253 C C . LEU A 1 15 ? 8.769 -3.634 -7.320 1.00 0.00 16 LEU A C 10
ATOM 14254 O O . LEU A 1 15 ? 8.557 -4.828 -7.533 1.00 0.00 16 LEU A O 10
ATOM 14270 N N . GLN A 1 16 ? 8.966 -3.137 -6.100 1.00 0.00 17 GLN A N 10
ATOM 14271 C CA . GLN A 1 16 ? 8.943 -3.994 -4.919 1.00 0.00 17 GLN A CA 10
ATOM 14272 C C . GLN A 1 16 ? 7.679 -3.734 -4.110 1.00 0.00 17 GLN A C 10
ATOM 14273 O O . GLN A 1 16 ? 7.540 -2.689 -3.475 1.00 0.00 17 GLN A O 10
ATOM 14287 N N . LYS A 1 17 ? 6.765 -4.699 -4.133 1.00 0.00 18 LYS A N 10
ATOM 14288 C CA . LYS A 1 17 ? 5.511 -4.582 -3.394 1.00 0.00 18 LYS A CA 10
ATOM 14289 C C . LYS A 1 17 ? 5.619 -5.306 -2.055 1.00 0.00 18 LYS A C 10
ATOM 14290 O O . LYS A 1 17 ? 5.772 -6.526 -2.003 1.00 0.00 18 LYS A O 10
ATOM 14309 N N . SER A 1 18 ? 5.536 -4.543 -0.968 1.00 0.00 19 SER A N 10
ATOM 14310 C CA . SER A 1 18 ? 5.622 -5.114 0.376 1.00 0.00 19 SER A CA 10
ATOM 14311 C C . SER A 1 18 ? 4.269 -5.024 1.067 1.00 0.00 19 SER A C 10
ATOM 14312 O O . SER A 1 18 ? 3.479 -4.123 0.787 1.00 0.00 19 SER A O 10
ATOM 14320 N N . TYR A 1 19 ? 4.007 -5.963 1.973 1.00 0.00 20 TYR A N 10
ATOM 14321 C CA . TYR A 1 19 ? 2.743 -5.983 2.708 1.00 0.00 20 TYR A CA 10
ATOM 14322 C C . TYR A 1 19 ? 2.945 -5.430 4.115 1.00 0.00 20 TYR A C 10
ATOM 14323 O O . TYR A 1 19 ? 3.778 -5.918 4.873 1.00 0.00 20 TYR A O 10
ATOM 14341 N N . PHE A 1 20 ? 2.175 -4.402 4.458 1.00 0.00 21 PHE A N 10
ATOM 14342 C CA . PHE A 1 20 ? 2.276 -3.782 5.779 1.00 0.00 21 PHE A CA 10
ATOM 14343 C C . PHE A 1 20 ? 1.061 -4.156 6.621 1.00 0.00 21 PHE A C 10
ATOM 14344 O O . PHE A 1 20 ? -0.079 -3.951 6.203 1.00 0.00 21 PHE A O 10
ATOM 14361 N N . ASP A 1 21 ? 1.308 -4.705 7.806 1.00 0.00 22 ASP A N 10
ATOM 14362 C CA . ASP A 1 21 ? 0.223 -5.107 8.693 1.00 0.00 22 ASP A CA 10
ATOM 14363 C C . ASP A 1 21 ? -0.212 -3.930 9.556 1.00 0.00 22 ASP A C 10
ATOM 14364 O O . ASP A 1 21 ? 0.517 -3.504 10.453 1.00 0.00 22 ASP A O 10
ATOM 14373 N N . VAL A 1 22 ? -1.404 -3.406 9.279 1.00 0.00 23 VAL A N 10
ATOM 14374 C CA . VAL A 1 22 ? -1.933 -2.273 10.036 1.00 0.00 23 VAL A CA 10
ATOM 14375 C C . VAL A 1 22 ? -2.925 -2.750 11.089 1.00 0.00 23 VAL A C 10
ATOM 14376 O O . VAL A 1 22 ? -4.014 -3.221 10.762 1.00 0.00 23 VAL A O 10
ATOM 14389 N N . LEU A 1 23 ? -2.540 -2.627 12.359 1.00 0.00 24 LEU A N 10
ATOM 14390 C CA . LEU A 1 23 ? -3.402 -3.049 13.463 1.00 0.00 24 LEU A CA 10
ATOM 14391 C C . LEU A 1 23 ? -4.217 -1.865 13.981 1.00 0.00 24 LEU A C 10
ATOM 14392 O O . LEU A 1 23 ? -5.268 -2.047 14.593 1.00 0.00 24 LEU A O 10
ATOM 14408 N N . GLY A 1 24 ? -3.722 -0.656 13.734 1.00 0.00 25 GLY A N 10
ATOM 14409 C CA . GLY A 1 24 ? -4.413 0.548 14.181 1.00 0.00 25 GLY A CA 10
ATOM 14410 C C . GLY A 1 24 ? -5.507 0.945 13.198 1.00 0.00 25 GLY A C 10
ATOM 14411 O O . GLY A 1 24 ? -5.933 2.100 13.163 1.00 0.00 25 GLY A O 10
ATOM 14415 N N . ILE A 1 25 ? -5.962 -0.020 12.402 1.00 0.00 26 ILE A N 10
ATOM 14416 C CA . ILE A 1 25 ? -7.013 0.237 11.423 1.00 0.00 26 ILE A CA 10
ATOM 14417 C C . ILE A 1 25 ? -8.386 0.061 12.060 1.00 0.00 26 ILE A C 10
ATOM 14418 O O . ILE A 1 25 ? -8.648 -0.938 12.729 1.00 0.00 26 ILE A O 10
ATOM 14434 N N . CYS A 1 26 ? -9.261 1.040 11.843 1.00 0.00 27 CYS A N 10
ATOM 14435 C CA . CYS A 1 26 ? -10.619 1.000 12.389 1.00 0.00 27 CYS A CA 10
ATOM 14436 C C . CYS A 1 26 ? -11.633 1.054 11.254 1.00 0.00 27 CYS A C 10
ATOM 14437 O O . CYS A 1 26 ? -11.493 1.848 10.325 1.00 0.00 27 CYS A O 10
ATOM 14444 N N . CYS A 1 27 ? -12.651 0.202 11.337 1.00 0.00 28 CYS A N 10
ATOM 14445 C CA . CYS A 1 27 ? -13.691 0.155 10.313 1.00 0.00 28 CYS A CA 10
ATOM 14446 C C . CYS A 1 27 ? -13.084 0.338 8.919 1.00 0.00 28 CYS A C 10
ATOM 14447 O O . CYS A 1 27 ? -12.013 -0.198 8.628 1.00 0.00 28 CYS A O 10
ATOM 14454 N N . THR A 1 28 ? -13.765 1.098 8.063 1.00 0.00 29 THR A N 10
ATOM 14455 C CA . THR A 1 28 ? -13.286 1.351 6.703 1.00 0.00 29 THR A CA 10
ATOM 14456 C C . THR A 1 28 ? -13.386 2.837 6.362 1.00 0.00 29 THR A C 10
ATOM 14457 O O . THR A 1 28 ? -12.961 3.268 5.290 1.00 0.00 29 THR A O 10
ATOM 14468 N N . SER A 1 29 ? -13.956 3.615 7.278 1.00 0.00 30 SER A N 10
ATOM 14469 C CA . SER A 1 29 ? -14.111 5.049 7.065 1.00 0.00 30 SER A CA 10
ATOM 14470 C C . SER A 1 29 ? -12.749 5.729 6.970 1.00 0.00 30 SER A C 10
ATOM 14471 O O . SER A 1 29 ? -12.636 6.843 6.459 1.00 0.00 30 SER A O 10
ATOM 14479 N N . GLU A 1 30 ? -11.716 5.050 7.472 1.00 0.00 31 GLU A N 10
ATOM 14480 C CA . GLU A 1 30 ? -10.358 5.592 7.445 1.00 0.00 31 GLU A CA 10
ATOM 14481 C C . GLU A 1 30 ? -9.666 5.230 6.137 1.00 0.00 31 GLU A C 10
ATOM 14482 O O . GLU A 1 30 ? -8.494 5.546 5.933 1.00 0.00 31 GLU A O 10
ATOM 14494 N N . VAL A 1 31 ? -10.408 4.590 5.241 1.00 0.00 32 VAL A N 10
ATOM 14495 C CA . VAL A 1 31 ? -9.865 4.225 3.939 1.00 0.00 32 VAL A CA 10
ATOM 14496 C C . VAL A 1 31 ? -9.208 5.451 3.291 1.00 0.00 32 VAL A C 10
ATOM 14497 O O . VAL A 1 31 ? -8.030 5.408 2.933 1.00 0.00 32 VAL A O 10
ATOM 14510 N N . PRO A 1 32 ? -9.942 6.533 3.121 1.00 0.00 33 PRO A N 10
ATOM 14511 C CA . PRO A 1 32 ? -9.399 7.772 2.484 1.00 0.00 33 PRO A CA 10
ATOM 14512 C C . PRO A 1 32 ? -8.189 8.321 3.238 1.00 0.00 33 PRO A C 10
ATOM 14513 O O . PRO A 1 32 ? -7.281 8.900 2.641 1.00 0.00 33 PRO A O 10
ATOM 14524 N N . ILE A 1 33 ? -8.189 8.133 4.548 1.00 0.00 34 ILE A N 10
ATOM 14525 C CA . ILE A 1 33 ? -7.095 8.612 5.380 1.00 0.00 34 ILE A CA 10
ATOM 14526 C C . ILE A 1 33 ? -5.822 7.829 5.086 1.00 0.00 34 ILE A C 10
ATOM 14527 O O . ILE A 1 33 ? -4.737 8.403 4.989 1.00 0.00 34 ILE A O 10
ATOM 14543 N N . ILE A 1 34 ? -5.960 6.517 4.956 1.00 0.00 35 ILE A N 10
ATOM 14544 C CA . ILE A 1 34 ? -4.811 5.667 4.684 1.00 0.00 35 ILE A CA 10
ATOM 14545 C C . ILE A 1 34 ? -4.195 6.023 3.335 1.00 0.00 35 ILE A C 10
ATOM 14546 O O . ILE A 1 34 ? -2.977 6.122 3.208 1.00 0.00 35 ILE A O 10
ATOM 14562 N N . GLU A 1 35 ? -5.044 6.215 2.333 1.00 0.00 36 GLU A N 10
ATOM 14563 C CA . GLU A 1 35 ? -4.567 6.554 0.998 1.00 0.00 36 GLU A CA 10
ATOM 14564 C C . GLU A 1 35 ? -3.894 7.922 1.004 1.00 0.00 36 GLU A C 10
ATOM 14565 O O . GLU A 1 35 ? -2.937 8.155 0.269 1.00 0.00 36 GLU A O 10
ATOM 14577 N N . ASN A 1 36 ? -4.402 8.820 1.838 1.00 0.00 37 ASN A N 10
ATOM 14578 C CA . ASN A 1 36 ? -3.849 10.167 1.932 1.00 0.00 37 ASN A CA 10
ATOM 14579 C C . ASN A 1 36 ? -2.396 10.123 2.392 1.00 0.00 37 ASN A C 10
ATOM 14580 O O . ASN A 1 36 ? -1.560 10.888 1.911 1.00 0.00 37 ASN A O 10
ATOM 14591 N N . ILE A 1 37 ? -2.102 9.226 3.324 1.00 0.00 38 ILE A N 10
ATOM 14592 C CA . ILE A 1 37 ? -0.746 9.097 3.845 1.00 0.00 38 ILE A CA 10
ATOM 14593 C C . ILE A 1 37 ? 0.213 8.673 2.734 1.00 0.00 38 ILE A C 10
ATOM 14594 O O . ILE A 1 37 ? 1.309 9.216 2.608 1.00 0.00 38 ILE A O 10
ATOM 14610 N N . LEU A 1 38 ? -0.208 7.703 1.931 1.00 0.00 39 LEU A N 10
ATOM 14611 C CA . LEU A 1 38 ? 0.622 7.219 0.831 1.00 0.00 39 LEU A CA 10
ATOM 14612 C C . LEU A 1 38 ? 0.838 8.317 -0.207 1.00 0.00 39 LEU A C 10
ATOM 14613 O O . LEU A 1 38 ? 1.925 8.446 -0.772 1.00 0.00 39 LEU A O 10
ATOM 14629 N N . LYS A 1 39 ? -0.202 9.096 -0.459 1.00 0.00 40 LYS A N 10
ATOM 14630 C CA . LYS A 1 39 ? -0.115 10.168 -1.440 1.00 0.00 40 LYS A CA 10
ATOM 14631 C C . LYS A 1 39 ? 1.002 11.138 -1.074 1.00 0.00 40 LYS A C 10
ATOM 14632 O O . LYS A 1 39 ? 1.666 11.690 -1.951 1.00 0.00 40 LYS A O 10
ATOM 14651 N N . SER A 1 40 ? 1.201 11.347 0.221 1.00 0.00 41 SER A N 10
ATOM 14652 C CA . SER A 1 40 ? 2.239 12.261 0.679 1.00 0.00 41 SER A CA 10
ATOM 14653 C C . SER A 1 40 ? 3.605 11.823 0.152 1.00 0.00 41 SER A C 10
ATOM 14654 O O . SER A 1 40 ? 4.520 12.635 0.024 1.00 0.00 41 SER A O 10
ATOM 14662 N N . LEU A 1 41 ? 3.731 10.533 -0.153 1.00 0.00 42 LEU A N 10
ATOM 14663 C CA . LEU A 1 41 ? 4.988 9.997 -0.665 1.00 0.00 42 LEU A CA 10
ATOM 14664 C C . LEU A 1 41 ? 5.116 10.283 -2.156 1.00 0.00 42 LEU A C 10
ATOM 14665 O O . LEU A 1 41 ? 4.390 11.114 -2.702 1.00 0.00 42 LEU A O 10
ATOM 14681 N N . ASP A 1 42 ? 6.049 9.592 -2.810 1.00 0.00 43 ASP A N 10
ATOM 14682 C CA . ASP A 1 42 ? 6.270 9.782 -4.243 1.00 0.00 43 ASP A CA 10
ATOM 14683 C C . ASP A 1 42 ? 6.629 8.461 -4.916 1.00 0.00 43 ASP A C 10
ATOM 14684 O O . ASP A 1 42 ? 5.994 8.060 -5.891 1.00 0.00 43 ASP A O 10
ATOM 14693 N N . GLY A 1 43 ? 7.648 7.792 -4.392 1.00 0.00 44 GLY A N 10
ATOM 14694 C CA . GLY A 1 43 ? 8.082 6.518 -4.956 1.00 0.00 44 GLY A CA 10
ATOM 14695 C C . GLY A 1 43 ? 6.905 5.562 -5.106 1.00 0.00 44 GLY A C 10
ATOM 14696 O O . GLY A 1 43 ? 6.989 4.567 -5.827 1.00 0.00 44 GLY A O 10
ATOM 14700 N N . VAL A 1 44 ? 5.804 5.869 -4.425 1.00 0.00 45 VAL A N 10
ATOM 14701 C CA . VAL A 1 44 ? 4.615 5.028 -4.498 1.00 0.00 45 VAL A CA 10
ATOM 14702 C C . VAL A 1 44 ? 3.903 5.220 -5.831 1.00 0.00 45 VAL A C 10
ATOM 14703 O O . VAL A 1 44 ? 3.666 6.346 -6.267 1.00 0.00 45 VAL A O 10
ATOM 14716 N N . LYS A 1 45 ? 3.566 4.109 -6.481 1.00 0.00 46 LYS A N 10
ATOM 14717 C CA . LYS A 1 45 ? 2.880 4.154 -7.772 1.00 0.00 46 LYS A CA 10
ATOM 14718 C C . LYS A 1 45 ? 1.387 3.910 -7.593 1.00 0.00 46 LYS A C 10
ATOM 14719 O O . LYS A 1 45 ? 0.561 4.690 -8.064 1.00 0.00 46 LYS A O 10
ATOM 14738 N N . GLU A 1 46 ? 1.047 2.821 -6.911 1.00 0.00 47 GLU A N 10
ATOM 14739 C CA . GLU A 1 46 ? -0.352 2.480 -6.675 1.00 0.00 47 GLU A CA 10
ATOM 14740 C C . GLU A 1 46 ? -0.501 1.692 -5.380 1.00 0.00 47 GLU A C 10
ATOM 14741 O O . GLU A 1 46 ? 0.463 1.118 -4.872 1.00 0.00 47 GLU A O 10
ATOM 14753 N N . TYR A 1 47 ? -1.718 1.673 -4.852 1.00 0.00 48 TYR A N 10
ATOM 14754 C CA . TYR A 1 47 ? -2.000 0.958 -3.614 1.00 0.00 48 TYR A CA 10
ATOM 14755 C C . TYR A 1 47 ? -3.487 0.665 -3.482 1.00 0.00 48 TYR A C 10
ATOM 14756 O O . TYR A 1 47 ? -4.314 1.283 -4.153 1.00 0.00 48 TYR A O 10
ATOM 14774 N N . SER A 1 48 ? -3.821 -0.282 -2.610 1.00 0.00 49 SER A N 10
ATOM 14775 C CA . SER A 1 48 ? -5.215 -0.653 -2.387 1.00 0.00 49 SER A CA 10
ATOM 14776 C C . SER A 1 48 ? -5.441 -1.018 -0.925 1.00 0.00 49 SER A C 10
ATOM 14777 O O . SER A 1 48 ? -4.627 -1.711 -0.316 1.00 0.00 49 SER A O 10
ATOM 14785 N N . VAL A 1 49 ? -6.555 -0.548 -0.366 1.00 0.00 50 VAL A N 10
ATOM 14786 C CA . VAL A 1 49 ? -6.886 -0.831 1.028 1.00 0.00 50 VAL A CA 10
ATOM 14787 C C . VAL A 1 49 ? -7.846 -2.007 1.110 1.00 0.00 50 VAL A C 10
ATOM 14788 O O . VAL A 1 49 ? -8.975 -1.935 0.618 1.00 0.00 50 VAL A O 10
ATOM 14801 N N . ILE A 1 50 ? -7.392 -3.095 1.734 1.00 0.00 51 ILE A N 10
ATOM 14802 C CA . ILE A 1 50 ? -8.217 -4.291 1.880 1.00 0.00 51 ILE A CA 10
ATOM 14803 C C . ILE A 1 50 ? -8.597 -4.490 3.338 1.00 0.00 51 ILE A C 10
ATOM 14804 O O . ILE A 1 50 ? -7.896 -5.164 4.099 1.00 0.00 51 ILE A O 10
ATOM 14820 N N . VAL A 1 51 ? -9.738 -3.922 3.702 1.00 0.00 52 VAL A N 10
ATOM 14821 C CA . VAL A 1 51 ? -10.277 -4.050 5.047 1.00 0.00 52 VAL A CA 10
ATOM 14822 C C . VAL A 1 51 ? -10.876 -5.449 5.243 1.00 0.00 52 VAL A C 10
ATOM 14823 O O . VAL A 1 51 ? -10.830 -5.996 6.348 1.00 0.00 52 VAL A O 10
ATOM 14836 N N . PRO A 1 52 ? -11.469 -6.021 4.210 1.00 0.00 53 PRO A N 10
ATOM 14837 C CA . PRO A 1 52 ? -12.130 -7.356 4.313 1.00 0.00 53 PRO A CA 10
ATOM 14838 C C . PRO A 1 52 ? -11.181 -8.427 4.842 1.00 0.00 53 PRO A C 10
ATOM 14839 O O . PRO A 1 52 ? -11.585 -9.309 5.600 1.00 0.00 53 PRO A O 10
ATOM 14850 N N . SER A 1 53 ? -9.920 -8.341 4.429 1.00 0.00 54 SER A N 10
ATOM 14851 C CA . SER A 1 53 ? -8.905 -9.304 4.849 1.00 0.00 54 SER A CA 10
ATOM 14852 C C . SER A 1 53 ? -7.895 -8.646 5.782 1.00 0.00 54 SER A C 10
ATOM 14853 O O . SER A 1 53 ? -6.935 -9.283 6.216 1.00 0.00 54 SER A O 10
ATOM 14861 N N . ARG A 1 54 ? -8.117 -7.371 6.085 1.00 0.00 55 ARG A N 10
ATOM 14862 C CA . ARG A 1 54 ? -7.218 -6.637 6.970 1.00 0.00 55 ARG A CA 10
ATOM 14863 C C . ARG A 1 54 ? -5.789 -6.692 6.452 1.00 0.00 55 ARG A C 10
ATOM 14864 O O . ARG A 1 54 ? -4.867 -7.060 7.179 1.00 0.00 55 ARG A O 10
ATOM 14885 N N . THR A 1 55 ? -5.608 -6.318 5.187 1.00 0.00 56 THR A N 10
ATOM 14886 C CA . THR A 1 55 ? -4.283 -6.320 4.571 1.00 0.00 56 THR A CA 10
ATOM 14887 C C . THR A 1 55 ? -4.084 -5.055 3.746 1.00 0.00 56 THR A C 10
ATOM 14888 O O . THR A 1 55 ? -5.045 -4.465 3.255 1.00 0.00 56 THR A O 10
ATOM 14899 N N . VAL A 1 56 ? -2.827 -4.639 3.601 1.00 0.00 57 VAL A N 10
ATOM 14900 C CA . VAL A 1 56 ? -2.500 -3.438 2.832 1.00 0.00 57 VAL A CA 10
ATOM 14901 C C . VAL A 1 56 ? -1.467 -3.767 1.762 1.00 0.00 57 VAL A C 10
ATOM 14902 O O . VAL A 1 56 ? -0.467 -4.432 2.034 1.00 0.00 57 VAL A O 10
ATOM 14915 N N . ILE A 1 57 ? -1.715 -3.292 0.545 1.00 0.00 58 ILE A N 10
ATOM 14916 C CA . ILE A 1 57 ? -0.804 -3.526 -0.574 1.00 0.00 58 ILE A CA 10
ATOM 14917 C C . ILE A 1 57 ? -0.439 -2.209 -1.244 1.00 0.00 58 ILE A C 10
ATOM 14918 O O . ILE A 1 57 ? -1.309 -1.397 -1.560 1.00 0.00 58 ILE A O 10
ATOM 14934 N N . VAL A 1 58 ? 0.855 -2.009 -1.465 1.00 0.00 59 VAL A N 10
ATOM 14935 C CA . VAL A 1 58 ? 1.343 -0.792 -2.110 1.00 0.00 59 VAL A CA 10
ATOM 14936 C C . VAL A 1 58 ? 2.532 -1.106 -3.009 1.00 0.00 59 VAL A C 10
ATOM 14937 O O . VAL A 1 58 ? 3.446 -1.829 -2.616 1.00 0.00 59 VAL A O 10
ATOM 14950 N N . VAL A 1 59 ? 2.520 -0.544 -4.218 1.00 0.00 60 VAL A N 10
ATOM 14951 C CA . VAL A 1 59 ? 3.610 -0.758 -5.168 1.00 0.00 60 VAL A CA 10
ATOM 14952 C C . VAL A 1 59 ? 4.481 0.491 -5.242 1.00 0.00 60 VAL A C 10
ATOM 14953 O O . VAL A 1 59 ? 3.988 1.590 -5.495 1.00 0.00 60 VAL A O 10
ATOM 14966 N N . HIS A 1 60 ? 5.778 0.312 -5.015 1.00 0.00 61 HIS A N 10
ATOM 14967 C CA . HIS A 1 60 ? 6.717 1.430 -5.050 1.00 0.00 61 HIS A CA 10
ATOM 14968 C C . HIS A 1 60 ? 8.099 0.953 -5.486 1.00 0.00 61 HIS A C 10
ATOM 14969 O O . HIS A 1 60 ? 8.407 -0.237 -5.417 1.00 0.00 61 HIS A O 10
ATOM 14984 N N . ASP A 1 61 ? 8.927 1.889 -5.930 1.00 0.00 62 ASP A N 10
ATOM 14985 C CA . ASP A 1 61 ? 10.279 1.554 -6.368 1.00 0.00 62 ASP A CA 10
ATOM 14986 C C . ASP A 1 61 ? 11.240 1.596 -5.183 1.00 0.00 62 ASP A C 10
ATOM 14987 O O . ASP A 1 61 ? 11.406 2.636 -4.544 1.00 0.00 62 ASP A O 10
ATOM 14996 N N . SER A 1 62 ? 11.866 0.463 -4.895 1.00 0.00 63 SER A N 10
ATOM 14997 C CA . SER A 1 62 ? 12.801 0.381 -3.779 1.00 0.00 63 SER A CA 10
ATOM 14998 C C . SER A 1 62 ? 13.870 1.464 -3.896 1.00 0.00 63 SER A C 10
ATOM 14999 O O . SER A 1 62 ? 14.480 1.856 -2.901 1.00 0.00 63 SER A O 10
ATOM 15007 N N . LEU A 1 63 ? 14.099 1.937 -5.115 1.00 0.00 64 LEU A N 10
ATOM 15008 C CA . LEU A 1 63 ? 15.101 2.966 -5.343 1.00 0.00 64 LEU A CA 10
ATOM 15009 C C . LEU A 1 63 ? 14.588 4.331 -4.898 1.00 0.00 64 LEU A C 10
ATOM 15010 O O . LEU A 1 63 ? 15.225 5.011 -4.095 1.00 0.00 64 LEU A O 10
ATOM 15026 N N . LEU A 1 64 ? 13.436 4.728 -5.428 1.00 0.00 65 LEU A N 10
ATOM 15027 C CA . LEU A 1 64 ? 12.857 6.020 -5.079 1.00 0.00 65 LEU A CA 10
ATOM 15028 C C . LEU A 1 64 ? 12.467 6.062 -3.611 1.00 0.00 65 LEU A C 10
ATOM 15029 O O . LEU A 1 64 ? 12.708 7.054 -2.922 1.00 0.00 65 LEU A O 10
ATOM 15045 N N . ILE A 1 65 ? 11.855 4.985 -3.135 1.00 0.00 66 ILE A N 10
ATOM 15046 C CA . ILE A 1 65 ? 11.425 4.912 -1.743 1.00 0.00 66 ILE A CA 10
ATOM 15047 C C . ILE A 1 65 ? 11.545 3.492 -1.226 1.00 0.00 66 ILE A C 10
ATOM 15048 O O . ILE A 1 65 ? 11.395 2.534 -1.986 1.00 0.00 66 ILE A O 10
ATOM 15064 N N . SER A 1 66 ? 11.813 3.357 0.072 1.00 0.00 67 SER A N 10
ATOM 15065 C CA . SER A 1 66 ? 11.949 2.036 0.683 1.00 0.00 67 SER A CA 10
ATOM 15066 C C . SER A 1 66 ? 10.727 1.711 1.552 1.00 0.00 67 SER A C 10
ATOM 15067 O O . SER A 1 66 ? 9.975 2.608 1.936 1.00 0.00 67 SER A O 10
ATOM 15075 N N . PRO A 1 67 ? 10.528 0.453 1.874 1.00 0.00 68 PRO A N 10
ATOM 15076 C CA . PRO A 1 67 ? 9.382 0.013 2.732 1.00 0.00 68 PRO A CA 10
ATOM 15077 C C . PRO A 1 67 ? 9.378 0.715 4.094 1.00 0.00 68 PRO A C 10
ATOM 15078 O O . PRO A 1 67 ? 8.322 0.974 4.671 1.00 0.00 68 PRO A O 10
ATOM 15089 N N . PHE A 1 68 ? 10.569 1.003 4.607 1.00 0.00 69 PHE A N 10
ATOM 15090 C CA . PHE A 1 68 ? 10.696 1.653 5.906 1.00 0.00 69 PHE A CA 10
ATOM 15091 C C . PHE A 1 68 ? 10.014 3.013 5.899 1.00 0.00 69 PHE A C 10
ATOM 15092 O O . PHE A 1 68 ? 9.363 3.397 6.869 1.00 0.00 69 PHE A O 10
ATOM 15109 N N . GLN A 1 69 ? 10.171 3.742 4.803 1.00 0.00 70 GLN A N 10
ATOM 15110 C CA . GLN A 1 69 ? 9.569 5.066 4.689 1.00 0.00 70 GLN A CA 10
ATOM 15111 C C . GLN A 1 69 ? 8.048 4.965 4.716 1.00 0.00 70 GLN A C 10
ATOM 15112 O O . GLN A 1 69 ? 7.373 5.784 5.339 1.00 0.00 70 GLN A O 10
ATOM 15126 N N . ILE A 1 70 ? 7.513 3.958 4.034 1.00 0.00 71 ILE A N 10
ATOM 15127 C CA . ILE A 1 70 ? 6.069 3.764 3.989 1.00 0.00 71 ILE A CA 10
ATOM 15128 C C . ILE A 1 70 ? 5.528 3.448 5.381 1.00 0.00 71 ILE A C 10
ATOM 15129 O O . ILE A 1 70 ? 4.502 3.986 5.797 1.00 0.00 71 ILE A O 10
ATOM 15145 N N . ALA A 1 71 ? 6.225 2.568 6.094 1.00 0.00 72 ALA A N 10
ATOM 15146 C CA . ALA A 1 71 ? 5.803 2.185 7.434 1.00 0.00 72 ALA A CA 10
ATOM 15147 C C . ALA A 1 71 ? 5.867 3.380 8.378 1.00 0.00 72 ALA A C 10
ATOM 15148 O O . ALA A 1 71 ? 5.003 3.554 9.238 1.00 0.00 72 ALA A O 10
ATOM 15155 N N . LYS A 1 72 ? 6.896 4.200 8.209 1.00 0.00 73 LYS A N 10
ATOM 15156 C CA . LYS A 1 72 ? 7.068 5.379 9.048 1.00 0.00 73 LYS A CA 10
ATOM 15157 C C . LYS A 1 72 ? 5.913 6.350 8.850 1.00 0.00 73 LYS A C 10
ATOM 15158 O O . LYS A 1 72 ? 5.419 6.944 9.809 1.00 0.00 73 LYS A O 10
ATOM 15177 N N . ALA A 1 73 ? 5.487 6.510 7.604 1.00 0.00 74 ALA A N 10
ATOM 15178 C CA . ALA A 1 73 ? 4.391 7.420 7.301 1.00 0.00 74 ALA A CA 10
ATOM 15179 C C . ALA A 1 73 ? 3.133 7.009 8.062 1.00 0.00 74 ALA A C 10
ATOM 15180 O O . ALA A 1 73 ? 2.435 7.849 8.629 1.00 0.00 74 ALA A O 10
ATOM 15187 N N . LEU A 1 74 ? 2.857 5.713 8.072 1.00 0.00 75 LEU A N 10
ATOM 15188 C CA . LEU A 1 74 ? 1.686 5.190 8.769 1.00 0.00 75 LEU A CA 10
ATOM 15189 C C . LEU A 1 74 ? 1.817 5.401 10.274 1.00 0.00 75 LEU A C 10
ATOM 15190 O O . LEU A 1 74 ? 0.836 5.692 10.957 1.00 0.00 75 LEU A O 10
ATOM 15206 N N . ASN A 1 75 ? 3.032 5.243 10.781 1.00 0.00 76 ASN A N 10
ATOM 15207 C CA . ASN A 1 75 ? 3.282 5.407 12.206 1.00 0.00 76 ASN A CA 10
ATOM 15208 C C . ASN A 1 75 ? 2.950 6.827 12.648 1.00 0.00 76 ASN A C 10
ATOM 15209 O O . ASN A 1 75 ? 2.411 7.040 13.734 1.00 0.00 76 ASN A O 10
ATOM 15220 N N . GLU A 1 76 ? 3.270 7.796 11.799 1.00 0.00 77 GLU A N 10
ATOM 15221 C CA . GLU A 1 76 ? 3.002 9.196 12.116 1.00 0.00 77 GLU A CA 10
ATOM 15222 C C . GLU A 1 76 ? 1.516 9.409 12.380 1.00 0.00 77 GLU A C 10
ATOM 15223 O O . GLU A 1 76 ? 1.137 10.184 13.260 1.00 0.00 77 GLU A O 10
ATOM 15235 N N . ALA A 1 77 ? 0.678 8.720 11.615 1.00 0.00 78 ALA A N 10
ATOM 15236 C CA . ALA A 1 77 ? -0.764 8.848 11.776 1.00 0.00 78 ALA A CA 10
ATOM 15237 C C . ALA A 1 77 ? -1.248 8.016 12.958 1.00 0.00 78 ALA A C 10
ATOM 15238 O O . ALA A 1 77 ? -2.438 8.007 13.267 1.00 0.00 78 ALA A O 10
ATOM 15245 N N . ARG A 1 78 ? -0.318 7.315 13.605 1.00 0.00 79 ARG A N 10
ATOM 15246 C CA . ARG A 1 78 ? -0.646 6.471 14.754 1.00 0.00 79 ARG A CA 10
ATOM 15247 C C . ARG A 1 78 ? -1.585 5.336 14.357 1.00 0.00 79 ARG A C 10
ATOM 15248 O O . ARG A 1 78 ? -2.502 4.987 15.098 1.00 0.00 79 ARG A O 10
ATOM 15269 N N . LEU A 1 79 ? -1.341 4.749 13.183 1.00 0.00 80 LEU A N 10
ATOM 15270 C CA . LEU A 1 79 ? -2.159 3.630 12.692 1.00 0.00 80 LEU A CA 10
ATOM 15271 C C . LEU A 1 79 ? -1.432 2.309 12.897 1.00 0.00 80 LEU A C 10
ATOM 15272 O O . LEU A 1 79 ? -1.982 1.250 12.604 1.00 0.00 80 LEU A O 10
ATOM 15288 N N . GLU A 1 80 ? -0.205 2.382 13.401 1.00 0.00 81 GLU A N 10
ATOM 15289 C CA . GLU A 1 80 ? 0.587 1.183 13.639 1.00 0.00 81 GLU A CA 10
ATOM 15290 C C . GLU A 1 80 ? 0.737 0.383 12.351 1.00 0.00 81 GLU A C 10
ATOM 15291 O O . GLU A 1 80 ? -0.248 0.012 11.723 1.00 0.00 81 GLU A O 10
ATOM 15303 N N . ALA A 1 81 ? 1.978 0.118 11.957 1.00 0.00 82 ALA A N 10
ATOM 15304 C CA . ALA A 1 81 ? 2.238 -0.643 10.737 1.00 0.00 82 ALA A CA 10
ATOM 15305 C C . ALA A 1 81 ? 3.490 -1.491 10.899 1.00 0.00 82 ALA A C 10
ATOM 15306 O O . ALA A 1 81 ? 4.494 -1.032 11.444 1.00 0.00 82 ALA A O 10
ATOM 15313 N N . ASN A 1 82 ? 3.424 -2.735 10.426 1.00 0.00 83 ASN A N 10
ATOM 15314 C CA . ASN A 1 82 ? 4.561 -3.649 10.524 1.00 0.00 83 ASN A CA 10
ATOM 15315 C C . ASN A 1 82 ? 4.765 -4.386 9.203 1.00 0.00 83 ASN A C 10
ATOM 15316 O O . ASN A 1 82 ? 3.841 -5.003 8.673 1.00 0.00 83 ASN A O 10
ATOM 15327 N N . VAL A 1 83 ? 5.983 -4.332 8.689 1.00 0.00 84 VAL A N 10
ATOM 15328 C CA . VAL A 1 83 ? 6.309 -5.008 7.442 1.00 0.00 84 VAL A CA 10
ATOM 15329 C C . VAL A 1 83 ? 6.283 -6.514 7.650 1.00 0.00 84 VAL A C 10
ATOM 15330 O O . VAL A 1 83 ? 6.529 -6.993 8.757 1.00 0.00 84 VAL A O 10
ATOM 15343 N N . ARG A 1 84 ? 5.975 -7.247 6.580 1.00 0.00 85 ARG A N 10
ATOM 15344 C CA . ARG A 1 84 ? 5.908 -8.714 6.629 1.00 0.00 85 ARG A CA 10
ATOM 15345 C C . ARG A 1 84 ? 6.921 -9.267 7.635 1.00 0.00 85 ARG A C 10
ATOM 15346 O O . ARG A 1 84 ? 8.124 -9.274 7.379 1.00 0.00 85 ARG A O 10
ATOM 15367 N N . VAL A 1 85 ? 6.423 -9.711 8.782 1.00 0.00 86 VAL A N 10
ATOM 15368 C CA . VAL A 1 85 ? 7.289 -10.246 9.823 1.00 0.00 86 VAL A CA 10
ATOM 15369 C C . VAL A 1 85 ? 7.597 -11.713 9.554 1.00 0.00 86 VAL A C 10
ATOM 15370 O O . VAL A 1 85 ? 6.831 -12.405 8.885 1.00 0.00 86 VAL A O 10
ATOM 15383 N N . ASN A 1 86 ? 8.727 -12.176 10.076 1.00 0.00 87 ASN A N 10
ATOM 15384 C CA . ASN A 1 86 ? 9.132 -13.564 9.887 1.00 0.00 87 ASN A CA 10
ATOM 15385 C C . ASN A 1 86 ? 9.188 -13.909 8.404 1.00 0.00 87 ASN A C 10
ATOM 15386 O O . ASN A 1 86 ? 8.881 -15.034 8.008 1.00 0.00 87 ASN A O 10
ATOM 15397 N N . GLY A 1 87 ? 9.580 -12.934 7.585 1.00 0.00 88 GLY A N 10
ATOM 15398 C CA . GLY A 1 87 ? 9.674 -13.141 6.138 1.00 0.00 88 GLY A CA 10
ATOM 15399 C C . GLY A 1 87 ? 10.932 -12.491 5.576 1.00 0.00 88 GLY A C 10
ATOM 15400 O O . GLY A 1 87 ? 11.251 -11.348 5.901 1.00 0.00 88 GLY A O 10
ATOM 15404 N N . GLU A 1 88 ? 11.641 -13.228 4.728 1.00 0.00 89 GLU A N 10
ATOM 15405 C CA . GLU A 1 88 ? 12.862 -12.713 4.121 1.00 0.00 89 GLU A CA 10
ATOM 15406 C C . GLU A 1 88 ? 13.234 -13.537 2.892 1.00 0.00 89 GLU A C 10
ATOM 15407 O O . GLU A 1 88 ? 13.437 -14.746 2.984 1.00 0.00 89 GLU A O 10
ATOM 15419 N N . THR A 1 89 ? 13.325 -12.872 1.746 1.00 0.00 90 THR A N 10
ATOM 15420 C CA . THR A 1 89 ? 13.678 -13.553 0.507 1.00 0.00 90 THR A CA 10
ATOM 15421 C C . THR A 1 89 ? 15.101 -14.098 0.582 1.00 0.00 90 THR A C 10
ATOM 15422 O O . THR A 1 89 ? 15.309 -15.309 0.671 1.00 0.00 90 THR A O 10
ATOM 15433 N N . SER A 1 90 ? 16.078 -13.197 0.545 1.00 0.00 91 SER A N 10
ATOM 15434 C CA . SER A 1 90 ? 17.477 -13.599 0.611 1.00 0.00 91 SER A CA 10
ATOM 15435 C C . SER A 1 90 ? 17.769 -14.679 -0.425 1.00 0.00 91 SER A C 10
ATOM 15436 O O . SER A 1 90 ? 17.692 -15.871 -0.128 1.00 0.00 91 SER A O 10
ATOM 15444 N N . PHE A 1 91 ? 18.101 -14.256 -1.644 1.00 0.00 92 PHE A N 10
ATOM 15445 C CA . PHE A 1 91 ? 18.401 -15.200 -2.721 1.00 0.00 92 PHE A CA 10
ATOM 15446 C C . PHE A 1 91 ? 19.906 -15.357 -2.881 1.00 0.00 92 PHE A C 10
ATOM 15447 O O . PHE A 1 91 ? 20.613 -14.396 -3.181 1.00 0.00 92 PHE A O 10
ATOM 15464 N N . LYS A 1 92 ? 20.391 -16.577 -2.675 1.00 0.00 93 LYS A N 10
ATOM 15465 C CA . LYS A 1 92 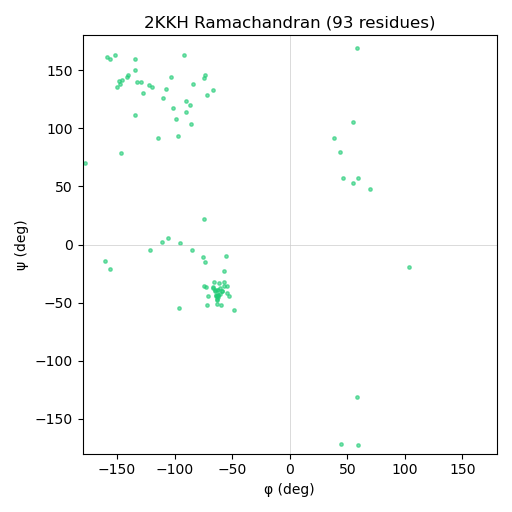? 21.818 -16.850 -2.798 1.00 0.00 93 LYS A CA 10
ATOM 15466 C C . LYS A 1 92 ? 22.185 -17.116 -4.252 1.00 0.00 93 LYS A C 10
ATOM 15467 O O . LYS A 1 92 ? 21.543 -17.922 -4.926 1.00 0.00 93 LYS A O 10
ATOM 15486 N N . ASN A 1 93 ? 23.223 -16.437 -4.730 1.00 0.00 94 ASN A N 10
ATOM 15487 C CA . ASN A 1 93 ? 23.675 -16.608 -6.109 1.00 0.00 94 ASN A CA 10
ATOM 15488 C C . ASN A 1 93 ? 24.699 -17.733 -6.199 1.00 0.00 94 ASN A C 10
ATOM 15489 O O . ASN A 1 93 ? 25.832 -17.591 -5.738 1.00 0.00 94 ASN A O 10
ATOM 15500 N N . LYS A 1 94 ? 24.294 -18.850 -6.797 1.00 0.00 95 LYS A N 10
ATOM 15501 C CA . LYS A 1 94 ? 25.182 -20.001 -6.949 1.00 0.00 95 LYS A CA 10
ATOM 15502 C C . LYS A 1 94 ? 25.860 -19.972 -8.313 1.00 0.00 95 LYS A C 10
ATOM 15503 O O . LYS A 1 94 ? 25.256 -19.571 -9.308 1.00 0.00 95 LYS A O 10
ATOM 15522 N N . TRP A 1 95 ? 27.121 -20.397 -8.353 1.00 0.00 96 TRP A N 10
ATOM 15523 C CA . TRP A 1 95 ? 27.880 -20.416 -9.602 1.00 0.00 96 TRP A CA 10
ATOM 15524 C C . TRP A 1 95 ? 27.807 -21.797 -10.247 1.00 0.00 96 TRP A C 10
ATOM 15525 O O . TRP A 1 95 ? 27.801 -22.772 -9.514 1.00 0.00 96 TRP A O 10
ATOM 15551 N N . ALA A 1 1 ? 3.376 -27.780 -0.054 1.00 0.00 2 ALA A N 11
ATOM 15552 C CA . ALA A 1 1 ? 4.809 -27.453 0.194 1.00 0.00 2 ALA A CA 11
ATOM 15553 C C . ALA A 1 1 ? 5.246 -26.344 -0.755 1.00 0.00 2 ALA A C 11
ATOM 15554 O O . ALA A 1 1 ? 6.124 -25.544 -0.428 1.00 0.00 2 ALA A O 11
ATOM 15563 N N . LEU A 1 2 ? 4.630 -26.302 -1.932 1.00 0.00 3 LEU A N 11
ATOM 15564 C CA . LEU A 1 2 ? 4.961 -25.287 -2.926 1.00 0.00 3 LEU A CA 11
ATOM 15565 C C . LEU A 1 2 ? 6.473 -25.097 -3.019 1.00 0.00 3 LEU A C 11
ATOM 15566 O O . LEU A 1 2 ? 7.052 -24.259 -2.326 1.00 0.00 3 LEU A O 11
ATOM 15582 N N . GLN A 1 3 ? 7.104 -25.884 -3.884 1.00 0.00 4 GLN A N 11
ATOM 15583 C CA . GLN A 1 3 ? 8.549 -25.808 -4.079 1.00 0.00 4 GLN A CA 11
ATOM 15584 C C . GLN A 1 3 ? 8.874 -24.936 -5.288 1.00 0.00 4 GLN A C 11
ATOM 15585 O O . GLN A 1 3 ? 10.034 -24.799 -5.673 1.00 0.00 4 GLN A O 11
ATOM 15599 N N . ASN A 1 4 ? 7.842 -24.347 -5.887 1.00 0.00 5 ASN A N 11
ATOM 15600 C CA . ASN A 1 4 ? 8.041 -23.490 -7.051 1.00 0.00 5 ASN A CA 11
ATOM 15601 C C . ASN A 1 4 ? 8.726 -22.190 -6.645 1.00 0.00 5 ASN A C 11
ATOM 15602 O O . ASN A 1 4 ? 8.187 -21.415 -5.856 1.00 0.00 5 ASN A O 11
ATOM 15613 N N . LYS A 1 5 ? 9.919 -21.958 -7.192 1.00 0.00 6 LYS A N 11
ATOM 15614 C CA . LYS A 1 5 ? 10.680 -20.745 -6.885 1.00 0.00 6 LYS A CA 11
ATOM 15615 C C . LYS A 1 5 ? 10.520 -19.718 -8.003 1.00 0.00 6 LYS A C 11
ATOM 15616 O O . LYS A 1 5 ? 11.126 -18.649 -7.965 1.00 0.00 6 LYS A O 11
ATOM 15635 N N . GLU A 1 6 ? 9.702 -20.051 -8.995 1.00 0.00 7 GLU A N 11
ATOM 15636 C CA . GLU A 1 6 ? 9.473 -19.150 -10.119 1.00 0.00 7 GLU A CA 11
ATOM 15637 C C . GLU A 1 6 ? 8.838 -17.849 -9.639 1.00 0.00 7 GLU A C 11
ATOM 15638 O O . GLU A 1 6 ? 9.172 -16.768 -10.122 1.00 0.00 7 GLU A O 11
ATOM 15650 N N . GLU A 1 7 ? 7.922 -17.962 -8.683 1.00 0.00 8 GLU A N 11
ATOM 15651 C CA . GLU A 1 7 ? 7.246 -16.790 -8.140 1.00 0.00 8 GLU A CA 11
ATOM 15652 C C . GLU A 1 7 ? 8.236 -15.896 -7.402 1.00 0.00 8 GLU A C 11
ATOM 15653 O O . GLU A 1 7 ? 8.100 -14.672 -7.399 1.00 0.00 8 GLU A O 11
ATOM 15665 N N . GLU A 1 8 ? 9.229 -16.515 -6.774 1.00 0.00 9 GLU A N 11
ATOM 15666 C CA . GLU A 1 8 ? 10.236 -15.765 -6.032 1.00 0.00 9 GLU A CA 11
ATOM 15667 C C . GLU A 1 8 ? 11.024 -14.857 -6.968 1.00 0.00 9 GLU A C 11
ATOM 15668 O O . GLU A 1 8 ? 11.440 -13.765 -6.583 1.00 0.00 9 GLU A O 11
ATOM 15680 N N . LYS A 1 9 ? 11.226 -15.314 -8.199 1.00 0.00 10 LYS A N 11
ATOM 15681 C CA . LYS A 1 9 ? 11.968 -14.530 -9.178 1.00 0.00 10 LYS A CA 11
ATOM 15682 C C . LYS A 1 9 ? 11.297 -13.179 -9.400 1.00 0.00 10 LYS A C 11
ATOM 15683 O O . LYS A 1 9 ? 10.091 -13.103 -9.636 1.00 0.00 10 LYS A O 11
ATOM 15702 N N . LYS A 1 10 ? 12.089 -12.114 -9.326 1.00 0.00 11 LYS A N 11
ATOM 15703 C CA . LYS A 1 10 ? 11.565 -10.766 -9.521 1.00 0.00 11 LYS A CA 11
ATOM 15704 C C . LYS A 1 10 ? 11.042 -10.595 -10.942 1.00 0.00 11 LYS A C 11
ATOM 15705 O O . LYS A 1 10 ? 9.990 -9.991 -11.160 1.00 0.00 11 LYS A O 11
ATOM 15724 N N . LYS A 1 11 ? 11.785 -11.129 -11.906 1.00 0.00 12 LYS A N 11
ATOM 15725 C CA . LYS A 1 11 ? 11.394 -11.030 -13.308 1.00 0.00 12 LYS A CA 11
ATOM 15726 C C . LYS A 1 11 ? 11.144 -9.573 -13.687 1.00 0.00 12 LYS A C 11
ATOM 15727 O O . LYS A 1 11 ? 10.544 -9.287 -14.723 1.00 0.00 12 LYS A O 11
ATOM 15746 N N . VAL A 1 12 ? 11.606 -8.656 -12.843 1.00 0.00 13 VAL A N 11
ATOM 15747 C CA . VAL A 1 12 ? 11.420 -7.234 -13.103 1.00 0.00 13 VAL A CA 11
ATOM 15748 C C . VAL A 1 12 ? 10.003 -6.955 -13.596 1.00 0.00 13 VAL A C 11
ATOM 15749 O O . VAL A 1 12 ? 9.798 -6.604 -14.759 1.00 0.00 13 VAL A O 11
ATOM 15762 N N . LYS A 1 13 ? 9.028 -7.115 -12.706 1.00 0.00 14 LYS A N 11
ATOM 15763 C CA . LYS A 1 13 ? 7.630 -6.877 -13.059 1.00 0.00 14 LYS A CA 11
ATOM 15764 C C . LYS A 1 13 ? 7.271 -5.409 -12.861 1.00 0.00 14 LYS A C 11
ATOM 15765 O O . LYS A 1 13 ? 7.307 -4.618 -13.805 1.00 0.00 14 LYS A O 11
ATOM 15784 N N . LYS A 1 14 ? 6.929 -5.049 -11.626 1.00 0.00 15 LYS A N 11
ATOM 15785 C CA . LYS A 1 14 ? 6.566 -3.669 -11.303 1.00 0.00 15 LYS A CA 11
ATOM 15786 C C . LYS A 1 14 ? 7.142 -3.266 -9.952 1.00 0.00 15 LYS A C 11
ATOM 15787 O O . LYS A 1 14 ? 6.587 -3.604 -8.906 1.00 0.00 15 LYS A O 11
ATOM 15806 N N . LEU A 1 15 ? 8.257 -2.539 -9.981 1.00 0.00 16 LEU A N 11
ATOM 15807 C CA . LEU A 1 15 ? 8.902 -2.092 -8.752 1.00 0.00 16 LEU A CA 11
ATOM 15808 C C . LEU A 1 15 ? 8.873 -3.192 -7.698 1.00 0.00 16 LEU A C 11
ATOM 15809 O O . LEU A 1 15 ? 8.734 -4.369 -8.027 1.00 0.00 16 LEU A O 11
ATOM 15825 N N . GLN A 1 16 ? 9.008 -2.803 -6.431 1.00 0.00 17 GLN A N 11
ATOM 15826 C CA . GLN A 1 16 ? 8.998 -3.770 -5.335 1.00 0.00 17 GLN A CA 11
ATOM 15827 C C . GLN A 1 16 ? 7.766 -3.562 -4.465 1.00 0.00 17 GLN A C 11
ATOM 15828 O O . GLN A 1 16 ? 7.615 -2.521 -3.824 1.00 0.00 17 GLN A O 11
ATOM 15842 N N . LYS A 1 17 ? 6.894 -4.563 -4.444 1.00 0.00 18 LYS A N 11
ATOM 15843 C CA . LYS A 1 17 ? 5.675 -4.495 -3.647 1.00 0.00 18 LYS A CA 11
ATOM 15844 C C . LYS A 1 17 ? 5.917 -5.099 -2.268 1.00 0.00 18 LYS A C 11
ATOM 15845 O O . LYS A 1 17 ? 6.577 -6.130 -2.140 1.00 0.00 18 LYS A O 11
ATOM 15864 N N . SER A 1 18 ? 5.380 -4.451 -1.240 1.00 0.00 19 SER A N 11
ATOM 15865 C CA . SER A 1 18 ? 5.536 -4.928 0.133 1.00 0.00 19 SER A CA 11
ATOM 15866 C C . SER A 1 18 ? 4.193 -4.903 0.855 1.00 0.00 19 SER A C 11
ATOM 15867 O O . SER A 1 18 ? 3.324 -4.091 0.539 1.00 0.00 19 SER A O 11
ATOM 15875 N N . TYR A 1 19 ? 4.033 -5.797 1.827 1.00 0.00 20 TYR A N 11
ATOM 15876 C CA . TYR A 1 19 ? 2.795 -5.877 2.599 1.00 0.00 20 TYR A CA 11
ATOM 15877 C C . TYR A 1 19 ? 3.005 -5.288 3.987 1.00 0.00 20 TYR A C 11
ATOM 15878 O O . TYR A 1 19 ? 4.006 -5.573 4.647 1.00 0.00 20 TYR A O 11
ATOM 15896 N N . PHE A 1 20 ? 2.057 -4.461 4.424 1.00 0.00 21 PHE A N 11
ATOM 15897 C CA . PHE A 1 20 ? 2.138 -3.825 5.739 1.00 0.00 21 PHE A CA 11
ATOM 15898 C C . PHE A 1 20 ? 0.924 -4.208 6.581 1.00 0.00 21 PHE A C 11
ATOM 15899 O O . PHE A 1 20 ? -0.213 -4.144 6.112 1.00 0.00 21 PHE A O 11
ATOM 15916 N N . ASP A 1 21 ? 1.168 -4.604 7.826 1.00 0.00 22 ASP A N 11
ATOM 15917 C CA . ASP A 1 21 ? 0.090 -4.990 8.731 1.00 0.00 22 ASP A CA 11
ATOM 15918 C C . ASP A 1 21 ? -0.286 -3.814 9.624 1.00 0.00 22 ASP A C 11
ATOM 15919 O O . ASP A 1 21 ? 0.440 -3.481 10.562 1.00 0.00 22 ASP A O 11
ATOM 15928 N N . VAL A 1 22 ? -1.424 -3.188 9.328 1.00 0.00 23 VAL A N 11
ATOM 15929 C CA . VAL A 1 22 ? -1.885 -2.046 10.111 1.00 0.00 23 VAL A CA 11
ATOM 15930 C C . VAL A 1 22 ? -2.823 -2.508 11.215 1.00 0.00 23 VAL A C 11
ATOM 15931 O O . VAL A 1 22 ? -4.038 -2.560 11.032 1.00 0.00 23 VAL A O 11
ATOM 15944 N N . LEU A 1 23 ? -2.253 -2.850 12.361 1.00 0.00 24 LEU A N 11
ATOM 15945 C CA . LEU A 1 23 ? -3.056 -3.314 13.483 1.00 0.00 24 LEU A CA 11
ATOM 15946 C C . LEU A 1 23 ? -3.940 -2.183 14.002 1.00 0.00 24 LEU A C 11
ATOM 15947 O O . LEU A 1 23 ? -5.108 -2.395 14.331 1.00 0.00 24 LEU A O 11
ATOM 15963 N N . GLY A 1 24 ? -3.372 -0.986 14.076 1.00 0.00 25 GLY A N 11
ATOM 15964 C CA . GLY A 1 24 ? -4.115 0.167 14.564 1.00 0.00 25 GLY A CA 11
ATOM 15965 C C . GLY A 1 24 ? -5.197 0.581 13.573 1.00 0.00 25 GLY A C 11
ATOM 15966 O O . GLY A 1 24 ? -5.530 1.760 13.469 1.00 0.00 25 GLY A O 11
ATOM 15970 N N . ILE A 1 25 ? -5.748 -0.393 12.851 1.00 0.00 26 ILE A N 11
ATOM 15971 C CA . ILE A 1 25 ? -6.796 -0.111 11.876 1.00 0.00 26 ILE A CA 11
ATOM 15972 C C . ILE A 1 25 ? -8.166 -0.182 12.539 1.00 0.00 26 ILE A C 11
ATOM 15973 O O . ILE A 1 25 ? -8.484 -1.150 13.229 1.00 0.00 26 ILE A O 11
ATOM 15989 N N . CYS A 1 26 ? -8.974 0.854 12.324 1.00 0.00 27 CYS A N 11
ATOM 15990 C CA . CYS A 1 26 ? -10.317 0.909 12.898 1.00 0.00 27 CYS A CA 11
ATOM 15991 C C . CYS A 1 26 ? -11.325 1.314 11.825 1.00 0.00 27 CYS A C 11
ATOM 15992 O O . CYS A 1 26 ? -11.045 2.164 10.982 1.00 0.00 27 CYS A O 11
ATOM 15999 N N . CYS A 1 27 ? -12.501 0.697 11.869 1.00 0.00 28 CYS A N 11
ATOM 16000 C CA . CYS A 1 27 ? -13.548 1.000 10.902 1.00 0.00 28 CYS A CA 11
ATOM 16001 C C . CYS A 1 27 ? -12.967 1.095 9.494 1.00 0.00 28 CYS A C 11
ATOM 16002 O O . CYS A 1 27 ? -11.806 0.751 9.268 1.00 0.00 28 CYS A O 11
ATOM 16009 N N . THR A 1 28 ? -13.779 1.570 8.551 1.00 0.00 29 THR A N 11
ATOM 16010 C CA . THR A 1 28 ? -13.340 1.719 7.164 1.00 0.00 29 THR A CA 11
ATOM 16011 C C . THR A 1 28 ? -13.487 3.169 6.713 1.00 0.00 29 THR A C 11
ATOM 16012 O O . THR A 1 28 ? -13.031 3.541 5.632 1.00 0.00 29 THR A O 11
ATOM 16023 N N . SER A 1 29 ? -14.130 3.983 7.547 1.00 0.00 30 SER A N 11
ATOM 16024 C CA . SER A 1 29 ? -14.333 5.390 7.219 1.00 0.00 30 SER A CA 11
ATOM 16025 C C . SER A 1 29 ? -13.002 6.135 7.176 1.00 0.00 30 SER A C 11
ATOM 16026 O O . SER A 1 29 ? -12.899 7.198 6.567 1.00 0.00 30 SER A O 11
ATOM 16034 N N . GLU A 1 30 ? -11.989 5.566 7.833 1.00 0.00 31 GLU A N 11
ATOM 16035 C CA . GLU A 1 30 ? -10.656 6.171 7.872 1.00 0.00 31 GLU A CA 11
ATOM 16036 C C . GLU A 1 30 ? -9.801 5.650 6.718 1.00 0.00 31 GLU A C 11
ATOM 16037 O O . GLU A 1 30 ? -8.596 5.895 6.666 1.00 0.00 31 GLU A O 11
ATOM 16049 N N . VAL A 1 31 ? -10.436 4.930 5.792 1.00 0.00 32 VAL A N 11
ATOM 16050 C CA . VAL A 1 31 ? -9.717 4.384 4.644 1.00 0.00 32 VAL A CA 11
ATOM 16051 C C . VAL A 1 31 ? -9.095 5.521 3.821 1.00 0.00 32 VAL A C 11
ATOM 16052 O O . VAL A 1 31 ? -7.952 5.410 3.373 1.00 0.00 32 VAL A O 11
ATOM 16065 N N . PRO A 1 32 ? -9.814 6.599 3.606 1.00 0.00 33 PRO A N 11
ATOM 16066 C CA . PRO A 1 32 ? -9.313 7.756 2.801 1.00 0.00 33 PRO A CA 11
ATOM 16067 C C . PRO A 1 32 ? -8.034 8.344 3.398 1.00 0.00 33 PRO A C 11
ATOM 16068 O O . PRO A 1 32 ? -7.158 8.816 2.676 1.00 0.00 33 PRO A O 11
ATOM 16079 N N . ILE A 1 33 ? -7.946 8.308 4.723 1.00 0.00 34 ILE A N 11
ATOM 16080 C CA . ILE A 1 33 ? -6.781 8.837 5.419 1.00 0.00 34 ILE A CA 11
ATOM 16081 C C . ILE A 1 33 ? -5.536 8.036 5.057 1.00 0.00 34 ILE A C 11
ATOM 16082 O O . ILE A 1 33 ? -4.465 8.604 4.834 1.00 0.00 34 ILE A O 11
ATOM 16098 N N . ILE A 1 34 ? -5.674 6.718 5.016 1.00 0.00 35 ILE A N 11
ATOM 16099 C CA . ILE A 1 34 ? -4.547 5.857 4.696 1.00 0.00 35 ILE A CA 11
ATOM 16100 C C . ILE A 1 34 ? -4.031 6.149 3.290 1.00 0.00 35 ILE A C 11
ATOM 16101 O O . ILE A 1 34 ? -2.829 6.265 3.075 1.00 0.00 35 ILE A O 11
ATOM 16117 N N . GLU A 1 35 ? -4.951 6.274 2.341 1.00 0.00 36 GLU A N 11
ATOM 16118 C CA . GLU A 1 35 ? -4.572 6.551 0.960 1.00 0.00 36 GLU A CA 11
ATOM 16119 C C . GLU A 1 35 ? -3.895 7.911 0.852 1.00 0.00 36 GLU A C 11
ATOM 16120 O O . GLU A 1 35 ? -2.986 8.102 0.045 1.00 0.00 36 GLU A O 11
ATOM 16132 N N . ASN A 1 36 ? -4.345 8.853 1.673 1.00 0.00 37 ASN A N 11
ATOM 16133 C CA . ASN A 1 36 ? -3.780 10.197 1.665 1.00 0.00 37 ASN A CA 11
ATOM 16134 C C . ASN A 1 36 ? -2.308 10.165 2.070 1.00 0.00 37 ASN A C 11
ATOM 16135 O O . ASN A 1 36 ? -1.482 10.881 1.506 1.00 0.00 37 ASN A O 11
ATOM 16146 N N . ILE A 1 37 ? -1.990 9.337 3.061 1.00 0.00 38 ILE A N 11
ATOM 16147 C CA . ILE A 1 37 ? -0.615 9.233 3.542 1.00 0.00 38 ILE A CA 11
ATOM 16148 C C . ILE A 1 37 ? 0.299 8.710 2.436 1.00 0.00 38 ILE A C 11
ATOM 16149 O O . ILE A 1 37 ? 1.393 9.234 2.224 1.00 0.00 38 ILE A O 11
ATOM 16165 N N . LEU A 1 38 ? -0.160 7.683 1.731 1.00 0.00 39 LEU A N 11
ATOM 16166 C CA . LEU A 1 38 ? 0.623 7.106 0.643 1.00 0.00 39 LEU A CA 11
ATOM 16167 C C . LEU A 1 38 ? 0.824 8.130 -0.469 1.00 0.00 39 LEU A C 11
ATOM 16168 O O . LEU A 1 38 ? 1.898 8.210 -1.067 1.00 0.00 39 LEU A O 11
ATOM 16184 N N . LYS A 1 39 ? -0.212 8.904 -0.749 1.00 0.00 40 LYS A N 11
ATOM 16185 C CA . LYS A 1 39 ? -0.131 9.911 -1.796 1.00 0.00 40 LYS A CA 11
ATOM 16186 C C . LYS A 1 39 ? 0.972 10.915 -1.480 1.00 0.00 40 LYS A C 11
ATOM 16187 O O . LYS A 1 39 ? 1.697 11.354 -2.372 1.00 0.00 40 LYS A O 11
ATOM 16206 N N . SER A 1 40 ? 1.101 11.266 -0.204 1.00 0.00 41 SER A N 11
ATOM 16207 C CA . SER A 1 40 ? 2.127 12.208 0.220 1.00 0.00 41 SER A CA 11
ATOM 16208 C C . SER A 1 40 ? 3.520 11.663 -0.087 1.00 0.00 41 SER A C 11
ATOM 16209 O O . SER A 1 40 ? 4.428 12.415 -0.445 1.00 0.00 41 SER A O 11
ATOM 16217 N N . LEU A 1 41 ? 3.680 10.352 0.056 1.00 0.00 42 LEU A N 11
ATOM 16218 C CA . LEU A 1 41 ? 4.964 9.714 -0.206 1.00 0.00 42 LEU A CA 11
ATOM 16219 C C . LEU A 1 41 ? 5.257 9.691 -1.701 1.00 0.00 42 LEU A C 11
ATOM 16220 O O . LEU A 1 41 ? 4.344 9.604 -2.523 1.00 0.00 42 LEU A O 11
ATOM 16236 N N . ASP A 1 42 ? 6.541 9.773 -2.046 1.00 0.00 43 ASP A N 11
ATOM 16237 C CA . ASP A 1 42 ? 6.963 9.758 -3.445 1.00 0.00 43 ASP A CA 11
ATOM 16238 C C . ASP A 1 42 ? 7.561 8.403 -3.801 1.00 0.00 43 ASP A C 11
ATOM 16239 O O . ASP A 1 42 ? 8.158 7.735 -2.956 1.00 0.00 43 ASP A O 11
ATOM 16248 N N . GLY A 1 43 ? 7.394 8.004 -5.058 1.00 0.00 44 GLY A N 11
ATOM 16249 C CA . GLY A 1 43 ? 7.913 6.724 -5.537 1.00 0.00 44 GLY A CA 11
ATOM 16250 C C . GLY A 1 43 ? 6.803 5.685 -5.613 1.00 0.00 44 GLY A C 11
ATOM 16251 O O . GLY A 1 43 ? 6.908 4.704 -6.350 1.00 0.00 44 GLY A O 11
ATOM 16255 N N . VAL A 1 44 ? 5.730 5.906 -4.858 1.00 0.00 45 VAL A N 11
ATOM 16256 C CA . VAL A 1 44 ? 4.606 4.976 -4.864 1.00 0.00 45 VAL A CA 11
ATOM 16257 C C . VAL A 1 44 ? 3.834 5.083 -6.176 1.00 0.00 45 VAL A C 11
ATOM 16258 O O . VAL A 1 44 ? 3.481 6.177 -6.614 1.00 0.00 45 VAL A O 11
ATOM 16271 N N . LYS A 1 45 ? 3.581 3.936 -6.799 1.00 0.00 46 LYS A N 11
ATOM 16272 C CA . LYS A 1 45 ? 2.854 3.899 -8.066 1.00 0.00 46 LYS A CA 11
ATOM 16273 C C . LYS A 1 45 ? 1.362 3.681 -7.825 1.00 0.00 46 LYS A C 11
ATOM 16274 O O . LYS A 1 45 ? 0.524 4.422 -8.341 1.00 0.00 46 LYS A O 11
ATOM 16293 N N . GLU A 1 46 ? 1.037 2.657 -7.046 1.00 0.00 47 GLU A N 11
ATOM 16294 C CA . GLU A 1 46 ? -0.357 2.347 -6.754 1.00 0.00 47 GLU A CA 11
ATOM 16295 C C . GLU A 1 46 ? -0.477 1.609 -5.427 1.00 0.00 47 GLU A C 11
ATOM 16296 O O . GLU A 1 46 ? 0.496 1.051 -4.923 1.00 0.00 47 GLU A O 11
ATOM 16308 N N . TYR A 1 47 ? -1.681 1.614 -4.871 1.00 0.00 48 TYR A N 11
ATOM 16309 C CA . TYR A 1 47 ? -1.934 0.944 -3.603 1.00 0.00 48 TYR A CA 11
ATOM 16310 C C . TYR A 1 47 ? -3.424 0.723 -3.397 1.00 0.00 48 TYR A C 11
ATOM 16311 O O . TYR A 1 47 ? -4.254 1.359 -4.046 1.00 0.00 48 TYR A O 11
ATOM 16329 N N . SER A 1 48 ? -3.756 -0.184 -2.484 1.00 0.00 49 SER A N 11
ATOM 16330 C CA . SER A 1 48 ? -5.152 -0.488 -2.189 1.00 0.00 49 SER A CA 11
ATOM 16331 C C . SER A 1 48 ? -5.304 -0.922 -0.735 1.00 0.00 49 SER A C 11
ATOM 16332 O O . SER A 1 48 ? -4.448 -1.621 -0.194 1.00 0.00 49 SER A O 11
ATOM 16340 N N . VAL A 1 49 ? -6.401 -0.505 -0.106 1.00 0.00 50 VAL A N 11
ATOM 16341 C CA . VAL A 1 49 ? -6.661 -0.860 1.289 1.00 0.00 50 VAL A CA 11
ATOM 16342 C C . VAL A 1 49 ? -7.630 -2.030 1.362 1.00 0.00 50 VAL A C 11
ATOM 16343 O O . VAL A 1 49 ? -8.774 -1.931 0.910 1.00 0.00 50 VAL A O 11
ATOM 16356 N N . ILE A 1 50 ? -7.167 -3.139 1.939 1.00 0.00 51 ILE A N 11
ATOM 16357 C CA . ILE A 1 50 ? -8.000 -4.333 2.073 1.00 0.00 51 ILE A CA 11
ATOM 16358 C C . ILE A 1 50 ? -8.372 -4.550 3.532 1.00 0.00 51 ILE A C 11
ATOM 16359 O O . ILE A 1 50 ? -7.670 -5.244 4.276 1.00 0.00 51 ILE A O 11
ATOM 16375 N N . VAL A 1 51 ? -9.513 -3.978 3.911 1.00 0.00 52 VAL A N 11
ATOM 16376 C CA . VAL A 1 51 ? -10.040 -4.119 5.259 1.00 0.00 52 VAL A CA 11
ATOM 16377 C C . VAL A 1 51 ? -10.649 -5.517 5.440 1.00 0.00 52 VAL A C 11
ATOM 16378 O O . VAL A 1 51 ? -10.590 -6.081 6.537 1.00 0.00 52 VAL A O 11
ATOM 16391 N N . PRO A 1 52 ? -11.248 -6.080 4.405 1.00 0.00 53 PRO A N 11
ATOM 16392 C CA . PRO A 1 52 ? -11.906 -7.420 4.500 1.00 0.00 53 PRO A CA 11
ATOM 16393 C C . PRO A 1 52 ? -10.954 -8.500 5.013 1.00 0.00 53 PRO A C 11
ATOM 16394 O O . PRO A 1 52 ? -11.353 -9.381 5.775 1.00 0.00 53 PRO A O 11
ATOM 16405 N N . SER A 1 53 ? -9.698 -8.419 4.584 1.00 0.00 54 SER A N 11
ATOM 16406 C CA . SER A 1 53 ? -8.680 -9.389 4.989 1.00 0.00 54 SER A CA 11
ATOM 16407 C C . SER A 1 53 ? -7.640 -8.730 5.888 1.00 0.00 54 SER A C 11
ATOM 16408 O O . SER A 1 53 ? -6.662 -9.364 6.284 1.00 0.00 54 SER A O 11
ATOM 16416 N N . ARG A 1 54 ? -7.857 -7.459 6.206 1.00 0.00 55 ARG A N 11
ATOM 16417 C CA . ARG A 1 54 ? -6.931 -6.725 7.061 1.00 0.00 55 ARG A CA 11
ATOM 16418 C C . ARG A 1 54 ? -5.519 -6.772 6.490 1.00 0.00 55 ARG A C 11
ATOM 16419 O O . ARG A 1 54 ? -4.571 -7.142 7.183 1.00 0.00 55 ARG A O 11
ATOM 16440 N N . THR A 1 55 ? -5.386 -6.393 5.221 1.00 0.00 56 THR A N 11
ATOM 16441 C CA . THR A 1 55 ? -4.084 -6.389 4.557 1.00 0.00 56 THR A CA 11
ATOM 16442 C C . THR A 1 55 ? -3.901 -5.103 3.760 1.00 0.00 56 THR A C 11
ATOM 16443 O O . THR A 1 55 ? -4.873 -4.464 3.360 1.00 0.00 56 THR A O 11
ATOM 16454 N N . VAL A 1 56 ? -2.643 -4.729 3.532 1.00 0.00 57 VAL A N 11
ATOM 16455 C CA . VAL A 1 56 ? -2.328 -3.517 2.775 1.00 0.00 57 VAL A CA 11
ATOM 16456 C C . VAL A 1 56 ? -1.351 -3.842 1.653 1.00 0.00 57 VAL A C 11
ATOM 16457 O O . VAL A 1 56 ? -0.347 -4.523 1.869 1.00 0.00 57 VAL A O 11
ATOM 16470 N N . ILE A 1 57 ? -1.648 -3.342 0.457 1.00 0.00 58 ILE A N 11
ATOM 16471 C CA . ILE A 1 57 ? -0.790 -3.569 -0.705 1.00 0.00 58 ILE A CA 11
ATOM 16472 C C . ILE A 1 57 ? -0.404 -2.243 -1.342 1.00 0.00 58 ILE A C 11
ATOM 16473 O O . ILE A 1 57 ? -1.258 -1.402 -1.625 1.00 0.00 58 ILE A O 11
ATOM 16489 N N . VAL A 1 58 ? 0.893 -2.067 -1.570 1.00 0.00 59 VAL A N 11
ATOM 16490 C CA . VAL A 1 58 ? 1.405 -0.844 -2.185 1.00 0.00 59 VAL A CA 11
ATOM 16491 C C . VAL A 1 58 ? 2.612 -1.155 -3.060 1.00 0.00 59 VAL A C 11
ATOM 16492 O O . VAL A 1 58 ? 3.496 -1.917 -2.672 1.00 0.00 59 VAL A O 11
ATOM 16505 N N . VAL A 1 59 ? 2.650 -0.541 -4.242 1.00 0.00 60 VAL A N 11
ATOM 16506 C CA . VAL A 1 59 ? 3.761 -0.737 -5.169 1.00 0.00 60 VAL A CA 11
ATOM 16507 C C . VAL A 1 59 ? 4.629 0.514 -5.206 1.00 0.00 60 VAL A C 11
ATOM 16508 O O . VAL A 1 59 ? 4.140 1.617 -5.451 1.00 0.00 60 VAL A O 11
ATOM 16521 N N . HIS A 1 60 ? 5.919 0.332 -4.955 1.00 0.00 61 HIS A N 11
ATOM 16522 C CA . HIS A 1 60 ? 6.861 1.446 -4.948 1.00 0.00 61 HIS A CA 11
ATOM 16523 C C . HIS A 1 60 ? 8.279 0.949 -5.225 1.00 0.00 61 HIS A C 11
ATOM 16524 O O . HIS A 1 60 ? 8.579 -0.232 -5.044 1.00 0.00 61 HIS A O 11
ATOM 16539 N N . ASP A 1 61 ? 9.147 1.860 -5.651 1.00 0.00 62 ASP A N 11
ATOM 16540 C CA . ASP A 1 61 ? 10.535 1.510 -5.940 1.00 0.00 62 ASP A CA 11
ATOM 16541 C C . ASP A 1 61 ? 11.376 1.590 -4.670 1.00 0.00 62 ASP A C 11
ATOM 16542 O O . ASP A 1 61 ? 11.518 2.658 -4.074 1.00 0.00 62 ASP A O 11
ATOM 16551 N N . SER A 1 62 ? 11.931 0.456 -4.264 1.00 0.00 63 SER A N 11
ATOM 16552 C CA . SER A 1 62 ? 12.751 0.409 -3.061 1.00 0.00 63 SER A CA 11
ATOM 16553 C C . SER A 1 62 ? 13.873 1.439 -3.139 1.00 0.00 63 SER A C 11
ATOM 16554 O O . SER A 1 62 ? 14.409 1.864 -2.116 1.00 0.00 63 SER A O 11
ATOM 16562 N N . LEU A 1 63 ? 14.226 1.839 -4.357 1.00 0.00 64 LEU A N 11
ATOM 16563 C CA . LEU A 1 63 ? 15.285 2.816 -4.545 1.00 0.00 64 LEU A CA 11
ATOM 16564 C C . LEU A 1 63 ? 14.797 4.213 -4.174 1.00 0.00 64 LEU A C 11
ATOM 16565 O O . LEU A 1 63 ? 15.400 4.890 -3.340 1.00 0.00 64 LEU A O 11
ATOM 16581 N N . LEU A 1 64 ? 13.704 4.640 -4.795 1.00 0.00 65 LEU A N 11
ATOM 16582 C CA . LEU A 1 64 ? 13.150 5.960 -4.519 1.00 0.00 65 LEU A CA 11
ATOM 16583 C C . LEU A 1 64 ? 12.657 6.041 -3.080 1.00 0.00 65 LEU A C 11
ATOM 16584 O O . LEU A 1 64 ? 12.882 7.035 -2.391 1.00 0.00 65 LEU A O 11
ATOM 16600 N N . ILE A 1 65 ? 11.984 4.988 -2.633 1.00 0.00 66 ILE A N 11
ATOM 16601 C CA . ILE A 1 65 ? 11.462 4.946 -1.273 1.00 0.00 66 ILE A CA 11
ATOM 16602 C C . ILE A 1 65 ? 11.455 3.521 -0.754 1.00 0.00 66 ILE A C 11
ATOM 16603 O O . ILE A 1 65 ? 11.030 2.598 -1.449 1.00 0.00 66 ILE A O 11
ATOM 16619 N N . SER A 1 66 ? 11.934 3.339 0.473 1.00 0.00 67 SER A N 11
ATOM 16620 C CA . SER A 1 66 ? 11.984 2.003 1.070 1.00 0.00 67 SER A CA 11
ATOM 16621 C C . SER A 1 66 ? 10.713 1.717 1.874 1.00 0.00 67 SER A C 11
ATOM 16622 O O . SER A 1 66 ? 9.982 2.642 2.237 1.00 0.00 67 SER A O 11
ATOM 16630 N N . PRO A 1 67 ? 10.439 0.464 2.169 1.00 0.00 68 PRO A N 11
ATOM 16631 C CA . PRO A 1 67 ? 9.231 0.066 2.963 1.00 0.00 68 PRO A CA 11
ATOM 16632 C C . PRO A 1 67 ? 9.174 0.771 4.322 1.00 0.00 68 PRO A C 11
ATOM 16633 O O . PRO A 1 67 ? 8.094 1.083 4.828 1.00 0.00 68 PRO A O 11
ATOM 16644 N N . PHE A 1 68 ? 10.343 1.003 4.912 1.00 0.00 69 PHE A N 11
ATOM 16645 C CA . PHE A 1 68 ? 10.416 1.650 6.217 1.00 0.00 69 PHE A CA 11
ATOM 16646 C C . PHE A 1 68 ? 9.722 3.004 6.187 1.00 0.00 69 PHE A C 11
ATOM 16647 O O . PHE A 1 68 ? 9.030 3.376 7.134 1.00 0.00 69 PHE A O 11
ATOM 16664 N N . GLN A 1 69 ? 9.908 3.739 5.099 1.00 0.00 70 GLN A N 11
ATOM 16665 C CA . GLN A 1 69 ? 9.292 5.050 4.969 1.00 0.00 70 GLN A CA 11
ATOM 16666 C C . GLN A 1 69 ? 7.773 4.924 4.944 1.00 0.00 70 GLN A C 11
ATOM 16667 O O . GLN A 1 69 ? 7.065 5.709 5.574 1.00 0.00 70 GLN A O 11
ATOM 16681 N N . ILE A 1 70 ? 7.275 3.938 4.205 1.00 0.00 71 ILE A N 11
ATOM 16682 C CA . ILE A 1 70 ? 5.835 3.734 4.103 1.00 0.00 71 ILE A CA 11
ATOM 16683 C C . ILE A 1 70 ? 5.248 3.365 5.462 1.00 0.00 71 ILE A C 11
ATOM 16684 O O . ILE A 1 70 ? 4.208 3.887 5.862 1.00 0.00 71 ILE A O 11
ATOM 16700 N N . ALA A 1 71 ? 5.920 2.461 6.163 1.00 0.00 72 ALA A N 11
ATOM 16701 C CA . ALA A 1 71 ? 5.452 2.028 7.475 1.00 0.00 72 ALA A CA 11
ATOM 16702 C C . ALA A 1 71 ? 5.550 3.163 8.485 1.00 0.00 72 ALA A C 11
ATOM 16703 O O . ALA A 1 71 ? 4.667 3.343 9.322 1.00 0.00 72 ALA A O 11
ATOM 16710 N N . LYS A 1 72 ? 6.632 3.924 8.399 1.00 0.00 73 LYS A N 11
ATOM 16711 C CA . LYS A 1 72 ? 6.843 5.039 9.309 1.00 0.00 73 LYS A CA 11
ATOM 16712 C C . LYS A 1 72 ? 5.770 6.100 9.109 1.00 0.00 73 LYS A C 11
ATOM 16713 O O . LYS A 1 72 ? 5.300 6.705 10.069 1.00 0.00 73 LYS A O 11
ATOM 16732 N N . ALA A 1 73 ? 5.390 6.326 7.854 1.00 0.00 74 ALA A N 11
ATOM 16733 C CA . ALA A 1 73 ? 4.376 7.325 7.544 1.00 0.00 74 ALA A CA 11
ATOM 16734 C C . ALA A 1 73 ? 3.043 6.956 8.183 1.00 0.00 74 ALA A C 11
ATOM 16735 O O . ALA A 1 73 ? 2.320 7.818 8.678 1.00 0.00 74 ALA A O 11
ATOM 16742 N N . LEU A 1 74 ? 2.725 5.668 8.169 1.00 0.00 75 LEU A N 11
ATOM 16743 C CA . LEU A 1 74 ? 1.475 5.191 8.752 1.00 0.00 75 LEU A CA 11
ATOM 16744 C C . LEU A 1 74 ? 1.473 5.399 10.263 1.00 0.00 75 LEU A C 11
ATOM 16745 O O . LEU A 1 74 ? 0.451 5.751 10.849 1.00 0.00 75 LEU A O 11
ATOM 16761 N N . ASN A 1 75 ? 2.623 5.167 10.886 1.00 0.00 76 ASN A N 11
ATOM 16762 C CA . ASN A 1 75 ? 2.746 5.314 12.332 1.00 0.00 76 ASN A CA 11
ATOM 16763 C C . ASN A 1 75 ? 2.459 6.752 12.758 1.00 0.00 76 ASN A C 11
ATOM 16764 O O . ASN A 1 75 ? 1.902 6.987 13.830 1.00 0.00 76 ASN A O 11
ATOM 16775 N N . GLU A 1 76 ? 2.846 7.709 11.920 1.00 0.00 77 GLU A N 11
ATOM 16776 C CA . GLU A 1 76 ? 2.625 9.117 12.236 1.00 0.00 77 GLU A CA 11
ATOM 16777 C C . GLU A 1 76 ? 1.184 9.348 12.680 1.00 0.00 77 GLU A C 11
ATOM 16778 O O . GLU A 1 76 ? 0.924 10.137 13.588 1.00 0.00 77 GLU A O 11
ATOM 16790 N N . ALA A 1 77 ? 0.250 8.651 12.042 1.00 0.00 78 ALA A N 11
ATOM 16791 C CA . ALA A 1 77 ? -1.161 8.786 12.390 1.00 0.00 78 ALA A CA 11
ATOM 16792 C C . ALA A 1 77 ? -1.443 8.122 13.734 1.00 0.00 78 ALA A C 11
ATOM 16793 O O . ALA A 1 77 ? -2.596 7.864 14.081 1.00 0.00 78 ALA A O 11
ATOM 16800 N N . ARG A 1 78 ? -0.383 7.841 14.481 1.00 0.00 79 ARG A N 11
ATOM 16801 C CA . ARG A 1 78 ? -0.518 7.197 15.783 1.00 0.00 79 ARG A CA 11
ATOM 16802 C C . ARG A 1 78 ? -0.940 5.733 15.618 1.00 0.00 79 ARG A C 11
ATOM 16803 O O . ARG A 1 78 ? -1.663 5.187 16.455 1.00 0.00 79 ARG A O 11
ATOM 16824 N N . LEU A 1 79 ? -0.484 5.102 14.539 1.00 0.00 80 LEU A N 11
ATOM 16825 C CA . LEU A 1 79 ? -0.809 3.701 14.278 1.00 0.00 80 LEU A CA 11
ATOM 16826 C C . LEU A 1 79 ? 0.406 2.823 14.570 1.00 0.00 80 LEU A C 11
ATOM 16827 O O . LEU A 1 79 ? 1.385 3.278 15.162 1.00 0.00 80 LEU A O 11
ATOM 16843 N N . GLU A 1 80 ? 0.322 1.567 14.158 1.00 0.00 81 GLU A N 11
ATOM 16844 C CA . GLU A 1 80 ? 1.400 0.610 14.376 1.00 0.00 81 GLU A CA 11
ATOM 16845 C C . GLU A 1 80 ? 1.507 -0.349 13.193 1.00 0.00 81 GLU A C 11
ATOM 16846 O O . GLU A 1 80 ? 1.114 -1.512 13.284 1.00 0.00 81 GLU A O 11
ATOM 16858 N N . ALA A 1 81 ? 2.049 0.148 12.085 1.00 0.00 82 ALA A N 11
ATOM 16859 C CA . ALA A 1 81 ? 2.213 -0.670 10.889 1.00 0.00 82 ALA A CA 11
ATOM 16860 C C . ALA A 1 81 ? 3.465 -1.533 11.007 1.00 0.00 82 ALA A C 11
ATOM 16861 O O . ALA A 1 81 ? 4.392 -1.197 11.743 1.00 0.00 82 ALA A O 11
ATOM 16868 N N . ASN A 1 82 ? 3.486 -2.646 10.279 1.00 0.00 83 ASN A N 11
ATOM 16869 C CA . ASN A 1 82 ? 4.635 -3.550 10.309 1.00 0.00 83 ASN A CA 11
ATOM 16870 C C . ASN A 1 82 ? 4.756 -4.294 8.983 1.00 0.00 83 ASN A C 11
ATOM 16871 O O . ASN A 1 82 ? 3.755 -4.705 8.404 1.00 0.00 83 ASN A O 11
ATOM 16882 N N . VAL A 1 83 ? 5.983 -4.474 8.510 1.00 0.00 84 VAL A N 11
ATOM 16883 C CA . VAL A 1 83 ? 6.208 -5.176 7.250 1.00 0.00 84 VAL A CA 11
ATOM 16884 C C . VAL A 1 83 ? 6.355 -6.671 7.499 1.00 0.00 84 VAL A C 11
ATOM 16885 O O . VAL A 1 83 ? 7.348 -7.119 8.070 1.00 0.00 84 VAL A O 11
ATOM 16898 N N . ARG A 1 84 ? 5.358 -7.437 7.066 1.00 0.00 85 ARG A N 11
ATOM 16899 C CA . ARG A 1 84 ? 5.380 -8.887 7.245 1.00 0.00 85 ARG A CA 11
ATOM 16900 C C . ARG A 1 84 ? 5.950 -9.259 8.610 1.00 0.00 85 ARG A C 11
ATOM 16901 O O . ARG A 1 84 ? 7.163 -9.393 8.770 1.00 0.00 85 ARG A O 11
ATOM 16922 N N . VAL A 1 85 ? 5.071 -9.421 9.588 1.00 0.00 86 VAL A N 11
ATOM 16923 C CA . VAL A 1 85 ? 5.503 -9.775 10.933 1.00 0.00 86 VAL A CA 11
ATOM 16924 C C . VAL A 1 85 ? 6.049 -11.199 10.960 1.00 0.00 86 VAL A C 11
ATOM 16925 O O . VAL A 1 85 ? 5.434 -12.121 10.425 1.00 0.00 86 VAL A O 11
ATOM 16938 N N . ASN A 1 86 ? 7.211 -11.369 11.588 1.00 0.00 87 ASN A N 11
ATOM 16939 C CA . ASN A 1 86 ? 7.845 -12.682 11.688 1.00 0.00 87 ASN A CA 11
ATOM 16940 C C . ASN A 1 86 ? 8.429 -12.890 13.081 1.00 0.00 87 ASN A C 11
ATOM 16941 O O . ASN A 1 86 ? 9.356 -12.190 13.486 1.00 0.00 87 ASN A O 11
ATOM 16952 N N . GLY A 1 87 ? 7.877 -13.860 13.808 1.00 0.00 88 GLY A N 11
ATOM 16953 C CA . GLY A 1 87 ? 8.342 -14.167 15.160 1.00 0.00 88 GLY A CA 11
ATOM 16954 C C . GLY A 1 87 ? 9.250 -15.392 15.155 1.00 0.00 88 GLY A C 11
ATOM 16955 O O . GLY A 1 87 ? 9.551 -15.957 16.205 1.00 0.00 88 GLY A O 11
ATOM 16959 N N . GLU A 1 88 ? 9.679 -15.801 13.965 1.00 0.00 89 GLU A N 11
ATOM 16960 C CA . GLU A 1 88 ? 10.548 -16.965 13.839 1.00 0.00 89 GLU A CA 11
ATOM 16961 C C . GLU A 1 88 ? 11.896 -16.703 14.503 1.00 0.00 89 GLU A C 11
ATOM 16962 O O . GLU A 1 88 ? 12.465 -17.587 15.142 1.00 0.00 89 GLU A O 11
ATOM 16974 N N . THR A 1 89 ? 12.402 -15.480 14.346 1.00 0.00 90 THR A N 11
ATOM 16975 C CA . THR A 1 89 ? 13.690 -15.101 14.933 1.00 0.00 90 THR A CA 11
ATOM 16976 C C . THR A 1 89 ? 13.478 -14.164 16.116 1.00 0.00 90 THR A C 11
ATOM 16977 O O . THR A 1 89 ? 12.808 -13.138 15.996 1.00 0.00 90 THR A O 11
ATOM 16988 N N . SER A 1 90 ? 14.057 -14.526 17.258 1.00 0.00 91 SER A N 11
ATOM 16989 C CA . SER A 1 90 ? 13.930 -13.713 18.464 1.00 0.00 91 SER A CA 11
ATOM 16990 C C . SER A 1 90 ? 15.126 -13.934 19.383 1.00 0.00 91 SER A C 11
ATOM 16991 O O . SER A 1 90 ? 15.747 -14.996 19.365 1.00 0.00 91 SER A O 11
ATOM 16999 N N . PHE A 1 91 ? 15.442 -12.923 20.187 1.00 0.00 92 PHE A N 11
ATOM 17000 C CA . PHE A 1 91 ? 16.564 -13.015 21.115 1.00 0.00 92 PHE A CA 11
ATOM 17001 C C . PHE A 1 91 ? 16.359 -12.074 22.297 1.00 0.00 92 PHE A C 11
ATOM 17002 O O . PHE A 1 91 ? 15.634 -11.084 22.196 1.00 0.00 92 PHE A O 11
ATOM 17019 N N . LYS A 1 92 ? 17.001 -12.389 23.415 1.00 0.00 93 LYS A N 11
ATOM 17020 C CA . LYS A 1 92 ? 16.883 -11.564 24.612 1.00 0.00 93 LYS A CA 11
ATOM 17021 C C . LYS A 1 92 ? 17.941 -11.959 25.635 1.00 0.00 93 LYS A C 11
ATOM 17022 O O . LYS A 1 92 ? 18.901 -12.658 25.309 1.00 0.00 93 LYS A O 11
ATOM 17041 N N . ASN A 1 93 ? 17.758 -11.508 26.874 1.00 0.00 94 ASN A N 11
ATOM 17042 C CA . ASN A 1 93 ? 18.699 -11.824 27.943 1.00 0.00 94 ASN A CA 11
ATOM 17043 C C . ASN A 1 93 ? 20.137 -11.672 27.459 1.00 0.00 94 ASN A C 11
ATOM 17044 O O . ASN A 1 93 ? 20.971 -12.552 27.670 1.00 0.00 94 ASN A O 11
ATOM 17055 N N . LYS A 1 94 ? 20.419 -10.549 26.808 1.00 0.00 95 LYS A N 11
ATOM 17056 C CA . LYS A 1 94 ? 21.760 -10.291 26.295 1.00 0.00 95 LYS A CA 11
ATOM 17057 C C . LYS A 1 94 ? 22.759 -10.160 27.440 1.00 0.00 95 LYS A C 11
ATOM 17058 O O . LYS A 1 94 ? 23.913 -10.568 27.321 1.00 0.00 95 LYS A O 11
ATOM 17077 N N . TRP A 1 95 ? 22.305 -9.587 28.550 1.00 0.00 96 TRP A N 11
ATOM 17078 C CA . TRP A 1 95 ? 23.167 -9.406 29.711 1.00 0.00 96 TRP A CA 11
ATOM 17079 C C . TRP A 1 95 ? 23.436 -10.742 30.394 1.00 0.00 96 TRP A C 11
ATOM 17080 O O . TRP A 1 95 ? 22.757 -11.701 30.065 1.00 0.00 96 TRP A O 11
ATOM 17106 N N . ALA A 1 1 ? -10.452 14.637 -19.699 1.00 0.00 2 ALA A N 12
ATOM 17107 C CA . ALA A 1 1 ? -9.967 15.084 -18.362 1.00 0.00 2 ALA A CA 12
ATOM 17108 C C . ALA A 1 1 ? -9.223 13.939 -17.689 1.00 0.00 2 ALA A C 12
ATOM 17109 O O . ALA A 1 1 ? -9.838 13.074 -17.074 1.00 0.00 2 ALA A O 12
ATOM 17118 N N . LEU A 1 2 ? -7.898 13.948 -17.808 1.00 0.00 3 LEU A N 12
ATOM 17119 C CA . LEU A 1 2 ? -7.074 12.905 -17.206 1.00 0.00 3 LEU A CA 12
ATOM 17120 C C . LEU A 1 2 ? -7.511 11.525 -17.692 1.00 0.00 3 LEU A C 12
ATOM 17121 O O . LEU A 1 2 ? -6.847 10.915 -18.528 1.00 0.00 3 LEU A O 12
ATOM 17137 N N . GLN A 1 3 ? -8.628 11.041 -17.160 1.00 0.00 4 GLN A N 12
ATOM 17138 C CA . GLN A 1 3 ? -9.140 9.734 -17.544 1.00 0.00 4 GLN A CA 12
ATOM 17139 C C . GLN A 1 3 ? -8.060 8.671 -17.386 1.00 0.00 4 GLN A C 12
ATOM 17140 O O . GLN A 1 3 ? -7.210 8.501 -18.258 1.00 0.00 4 GLN A O 12
ATOM 17154 N N . ASN A 1 4 ? -8.099 7.958 -16.263 1.00 0.00 5 ASN A N 12
ATOM 17155 C CA . ASN A 1 4 ? -7.116 6.914 -16.001 1.00 0.00 5 ASN A CA 12
ATOM 17156 C C . ASN A 1 4 ? -7.304 5.746 -16.961 1.00 0.00 5 ASN A C 12
ATOM 17157 O O . ASN A 1 4 ? -8.055 4.813 -16.680 1.00 0.00 5 ASN A O 12
ATOM 17168 N N . LYS A 1 5 ? -6.611 5.800 -18.094 1.00 0.00 6 LYS A N 12
ATOM 17169 C CA . LYS A 1 5 ? -6.704 4.737 -19.089 1.00 0.00 6 LYS A CA 12
ATOM 17170 C C . LYS A 1 5 ? -5.767 3.589 -18.733 1.00 0.00 6 LYS A C 12
ATOM 17171 O O . LYS A 1 5 ? -5.855 2.503 -19.309 1.00 0.00 6 LYS A O 12
ATOM 17190 N N . GLU A 1 6 ? -4.865 3.838 -17.788 1.00 0.00 7 GLU A N 12
ATOM 17191 C CA . GLU A 1 6 ? -3.912 2.817 -17.368 1.00 0.00 7 GLU A CA 12
ATOM 17192 C C . GLU A 1 6 ? -4.641 1.618 -16.771 1.00 0.00 7 GLU A C 12
ATOM 17193 O O . GLU A 1 6 ? -4.077 0.530 -16.656 1.00 0.00 7 GLU A O 12
ATOM 17205 N N . GLU A 1 7 ? -5.896 1.826 -16.390 1.00 0.00 8 GLU A N 12
ATOM 17206 C CA . GLU A 1 7 ? -6.693 0.756 -15.803 1.00 0.00 8 GLU A CA 12
ATOM 17207 C C . GLU A 1 7 ? -6.908 -0.363 -16.817 1.00 0.00 8 GLU A C 12
ATOM 17208 O O . GLU A 1 7 ? -7.019 -1.533 -16.450 1.00 0.00 8 GLU A O 12
ATOM 17220 N N . GLU A 1 8 ? -6.981 0.005 -18.092 1.00 0.00 9 GLU A N 12
ATOM 17221 C CA . GLU A 1 8 ? -7.194 -0.978 -19.149 1.00 0.00 9 GLU A CA 12
ATOM 17222 C C . GLU A 1 8 ? -6.041 -1.964 -19.202 1.00 0.00 9 GLU A C 12
ATOM 17223 O O . GLU A 1 8 ? -6.246 -3.160 -19.411 1.00 0.00 9 GLU A O 12
ATOM 17235 N N . LYS A 1 9 ? -4.824 -1.461 -19.010 1.00 0.00 10 LYS A N 12
ATOM 17236 C CA . LYS A 1 9 ? -3.635 -2.312 -19.036 1.00 0.00 10 LYS A CA 12
ATOM 17237 C C . LYS A 1 9 ? -2.915 -2.271 -17.693 1.00 0.00 10 LYS A C 12
ATOM 17238 O O . LYS A 1 9 ? -2.558 -1.204 -17.200 1.00 0.00 10 LYS A O 12
ATOM 17257 N N . LYS A 1 10 ? -2.703 -3.446 -17.108 1.00 0.00 11 LYS A N 12
ATOM 17258 C CA . LYS A 1 10 ? -2.021 -3.534 -15.822 1.00 0.00 11 LYS A CA 12
ATOM 17259 C C . LYS A 1 10 ? -0.586 -3.045 -15.941 1.00 0.00 11 LYS A C 12
ATOM 17260 O O . LYS A 1 10 ? -0.106 -2.297 -15.091 1.00 0.00 11 LYS A O 12
ATOM 17279 N N . LYS A 1 11 ? 0.093 -3.470 -17.004 1.00 0.00 12 LYS A N 12
ATOM 17280 C CA . LYS A 1 11 ? 1.476 -3.066 -17.227 1.00 0.00 12 LYS A CA 12
ATOM 17281 C C . LYS A 1 11 ? 2.279 -3.180 -15.940 1.00 0.00 12 LYS A C 12
ATOM 17282 O O . LYS A 1 11 ? 2.232 -2.294 -15.086 1.00 0.00 12 LYS A O 12
ATOM 17301 N N . VAL A 1 12 ? 3.022 -4.275 -15.803 1.00 0.00 13 VAL A N 12
ATOM 17302 C CA . VAL A 1 12 ? 3.840 -4.499 -14.608 1.00 0.00 13 VAL A CA 12
ATOM 17303 C C . VAL A 1 12 ? 5.309 -4.644 -14.986 1.00 0.00 13 VAL A C 12
ATOM 17304 O O . VAL A 1 12 ? 5.658 -5.417 -15.878 1.00 0.00 13 VAL A O 12
ATOM 17317 N N . LYS A 1 13 ? 6.164 -3.891 -14.305 1.00 0.00 14 LYS A N 12
ATOM 17318 C CA . LYS A 1 13 ? 7.596 -3.942 -14.576 1.00 0.00 14 LYS A CA 12
ATOM 17319 C C . LYS A 1 13 ? 8.384 -3.453 -13.371 1.00 0.00 14 LYS A C 12
ATOM 17320 O O . LYS A 1 13 ? 7.924 -2.591 -12.629 1.00 0.00 14 LYS A O 12
ATOM 17339 N N . LYS A 1 14 ? 9.578 -4.011 -13.181 1.00 0.00 15 LYS A N 12
ATOM 17340 C CA . LYS A 1 14 ? 10.424 -3.623 -12.057 1.00 0.00 15 LYS A CA 12
ATOM 17341 C C . LYS A 1 14 ? 9.591 -3.415 -10.791 1.00 0.00 15 LYS A C 12
ATOM 17342 O O . LYS A 1 14 ? 8.759 -4.250 -10.445 1.00 0.00 15 LYS A O 12
ATOM 17361 N N . LEU A 1 15 ? 9.818 -2.296 -10.114 1.00 0.00 16 LEU A N 12
ATOM 17362 C CA . LEU A 1 15 ? 9.088 -1.992 -8.898 1.00 0.00 16 LEU A CA 12
ATOM 17363 C C . LEU A 1 15 ? 9.198 -3.133 -7.911 1.00 0.00 16 LEU A C 12
ATOM 17364 O O . LEU A 1 15 ? 9.636 -4.226 -8.259 1.00 0.00 16 LEU A O 12
ATOM 17380 N N . GLN A 1 16 ? 8.788 -2.874 -6.670 1.00 0.00 17 GLN A N 12
ATOM 17381 C CA . GLN A 1 16 ? 8.838 -3.899 -5.632 1.00 0.00 17 GLN A CA 12
ATOM 17382 C C . GLN A 1 16 ? 7.604 -3.815 -4.741 1.00 0.00 17 GLN A C 12
ATOM 17383 O O . GLN A 1 16 ? 7.413 -2.839 -4.017 1.00 0.00 17 GLN A O 12
ATOM 17397 N N . LYS A 1 17 ? 6.773 -4.850 -4.792 1.00 0.00 18 LYS A N 12
ATOM 17398 C CA . LYS A 1 17 ? 5.564 -4.892 -3.978 1.00 0.00 18 LYS A CA 12
ATOM 17399 C C . LYS A 1 17 ? 5.890 -5.357 -2.564 1.00 0.00 18 LYS A C 12
ATOM 17400 O O . LYS A 1 17 ? 6.661 -6.295 -2.367 1.00 0.00 18 LYS A O 12
ATOM 17419 N N . SER A 1 18 ? 5.296 -4.696 -1.575 1.00 0.00 19 SER A N 12
ATOM 17420 C CA . SER A 1 18 ? 5.526 -5.054 -0.175 1.00 0.00 19 SER A CA 12
ATOM 17421 C C . SER A 1 18 ? 4.219 -5.024 0.601 1.00 0.00 19 SER A C 12
ATOM 17422 O O . SER A 1 18 ? 3.362 -4.172 0.364 1.00 0.00 19 SER A O 12
ATOM 17430 N N . TYR A 1 19 ? 4.065 -5.964 1.530 1.00 0.00 20 TYR A N 12
ATOM 17431 C CA . TYR A 1 19 ? 2.848 -6.043 2.337 1.00 0.00 20 TYR A CA 12
ATOM 17432 C C . TYR A 1 19 ? 3.101 -5.485 3.728 1.00 0.00 20 TYR A C 12
ATOM 17433 O O . TYR A 1 19 ? 4.122 -5.782 4.350 1.00 0.00 20 TYR A O 12
ATOM 17451 N N . PHE A 1 20 ? 2.168 -4.672 4.216 1.00 0.00 21 PHE A N 12
ATOM 17452 C CA . PHE A 1 20 ? 2.298 -4.069 5.546 1.00 0.00 21 PHE A CA 12
ATOM 17453 C C . PHE A 1 20 ? 1.123 -4.474 6.424 1.00 0.00 21 PHE A C 12
ATOM 17454 O O . PHE A 1 20 ? -0.034 -4.390 6.013 1.00 0.00 21 PHE A O 12
ATOM 17471 N N . ASP A 1 21 ? 1.425 -4.921 7.635 1.00 0.00 22 ASP A N 12
ATOM 17472 C CA . ASP A 1 21 ? 0.387 -5.347 8.570 1.00 0.00 22 ASP A CA 12
ATOM 17473 C C . ASP A 1 21 ? -0.071 -4.178 9.428 1.00 0.00 22 ASP A C 12
ATOM 17474 O O . ASP A 1 21 ? 0.710 -3.617 10.197 1.00 0.00 22 ASP A O 12
ATOM 17483 N N . VAL A 1 22 ? -1.345 -3.815 9.298 1.00 0.00 23 VAL A N 12
ATOM 17484 C CA . VAL A 1 22 ? -1.903 -2.709 10.077 1.00 0.00 23 VAL A CA 12
ATOM 17485 C C . VAL A 1 22 ? -2.912 -3.233 11.084 1.00 0.00 23 VAL A C 12
ATOM 17486 O O . VAL A 1 22 ? -3.846 -3.952 10.728 1.00 0.00 23 VAL A O 12
ATOM 17499 N N . LEU A 1 23 ? -2.721 -2.863 12.347 1.00 0.00 24 LEU A N 12
ATOM 17500 C CA . LEU A 1 23 ? -3.624 -3.295 13.411 1.00 0.00 24 LEU A CA 12
ATOM 17501 C C . LEU A 1 23 ? -4.368 -2.102 14.004 1.00 0.00 24 LEU A C 12
ATOM 17502 O O . LEU A 1 23 ? -5.481 -2.245 14.514 1.00 0.00 24 LEU A O 12
ATOM 17518 N N . GLY A 1 24 ? -3.740 -0.935 13.950 1.00 0.00 25 GLY A N 12
ATOM 17519 C CA . GLY A 1 24 ? -4.347 0.272 14.497 1.00 0.00 25 GLY A CA 12
ATOM 17520 C C . GLY A 1 24 ? -5.429 0.801 13.568 1.00 0.00 25 GLY A C 12
ATOM 17521 O O . GLY A 1 24 ? -5.898 1.928 13.722 1.00 0.00 25 GLY A O 12
ATOM 17525 N N . ILE A 1 25 ? -5.821 -0.018 12.597 1.00 0.00 26 ILE A N 12
ATOM 17526 C CA . ILE A 1 25 ? -6.852 0.380 11.644 1.00 0.00 26 ILE A CA 12
ATOM 17527 C C . ILE A 1 25 ? -8.231 -0.001 12.160 1.00 0.00 26 ILE A C 12
ATOM 17528 O O . ILE A 1 25 ? -8.456 -1.133 12.585 1.00 0.00 26 ILE A O 12
ATOM 17544 N N . CYS A 1 26 ? -9.157 0.952 12.118 1.00 0.00 27 CYS A N 12
ATOM 17545 C CA . CYS A 1 26 ? -10.524 0.707 12.576 1.00 0.00 27 CYS A CA 12
ATOM 17546 C C . CYS A 1 26 ? -11.514 1.217 11.538 1.00 0.00 27 CYS A C 12
ATOM 17547 O O . CYS A 1 26 ? -11.330 2.288 10.969 1.00 0.00 27 CYS A O 12
ATOM 17554 N N . CYS A 1 27 ? -12.562 0.439 11.284 1.00 0.00 28 CYS A N 12
ATOM 17555 C CA . CYS A 1 27 ? -13.569 0.824 10.302 1.00 0.00 28 CYS A CA 12
ATOM 17556 C C . CYS A 1 27 ? -12.928 1.023 8.932 1.00 0.00 28 CYS A C 12
ATOM 17557 O O . CYS A 1 27 ? -11.708 1.129 8.818 1.00 0.00 28 CYS A O 12
ATOM 17564 N N . THR A 1 28 ? -13.757 1.082 7.896 1.00 0.00 29 THR A N 12
ATOM 17565 C CA . THR A 1 28 ? -13.262 1.274 6.534 1.00 0.00 29 THR A CA 12
ATOM 17566 C C . THR A 1 28 ? -13.379 2.740 6.122 1.00 0.00 29 THR A C 12
ATOM 17567 O O . THR A 1 28 ? -13.031 3.107 5.001 1.00 0.00 29 THR A O 12
ATOM 17578 N N . SER A 1 29 ? -13.877 3.570 7.030 1.00 0.00 30 SER A N 12
ATOM 17579 C CA . SER A 1 29 ? -14.038 4.991 6.748 1.00 0.00 30 SER A CA 12
ATOM 17580 C C . SER A 1 29 ? -12.691 5.702 6.782 1.00 0.00 30 SER A C 12
ATOM 17581 O O . SER A 1 29 ? -12.585 6.853 6.377 1.00 0.00 30 SER A O 12
ATOM 17589 N N . GLU A 1 30 ? -11.677 5.017 7.296 1.00 0.00 31 GLU A N 12
ATOM 17590 C CA . GLU A 1 30 ? -10.332 5.581 7.394 1.00 0.00 31 GLU A CA 12
ATOM 17591 C C . GLU A 1 30 ? -9.515 5.241 6.156 1.00 0.00 31 GLU A C 12
ATOM 17592 O O . GLU A 1 30 ? -8.310 5.478 6.115 1.00 0.00 31 GLU A O 12
ATOM 17604 N N . VAL A 1 31 ? -10.179 4.687 5.151 1.00 0.00 32 VAL A N 12
ATOM 17605 C CA . VAL A 1 31 ? -9.506 4.326 3.912 1.00 0.00 32 VAL A CA 12
ATOM 17606 C C . VAL A 1 31 ? -8.924 5.562 3.232 1.00 0.00 32 VAL A C 12
ATOM 17607 O O . VAL A 1 31 ? -7.817 5.525 2.688 1.00 0.00 32 VAL A O 12
ATOM 17620 N N . PRO A 1 32 ? -9.655 6.641 3.226 1.00 0.00 33 PRO A N 12
ATOM 17621 C CA . PRO A 1 32 ? -9.214 7.912 2.587 1.00 0.00 33 PRO A CA 12
ATOM 17622 C C . PRO A 1 32 ? -7.937 8.458 3.229 1.00 0.00 33 PRO A C 12
ATOM 17623 O O . PRO A 1 32 ? -7.037 8.934 2.539 1.00 0.00 33 PRO A O 12
ATOM 17634 N N . ILE A 1 33 ? -7.885 8.404 4.557 1.00 0.00 34 ILE A N 12
ATOM 17635 C CA . ILE A 1 33 ? -6.728 8.905 5.286 1.00 0.00 34 ILE A CA 12
ATOM 17636 C C . ILE A 1 33 ? -5.497 8.064 4.965 1.00 0.00 34 ILE A C 12
ATOM 17637 O O . ILE A 1 33 ? -4.406 8.595 4.761 1.00 0.00 34 ILE A O 12
ATOM 17653 N N . ILE A 1 34 ? -5.681 6.748 4.936 1.00 0.00 35 ILE A N 12
ATOM 17654 C CA . ILE A 1 34 ? -4.570 5.844 4.656 1.00 0.00 35 ILE A CA 12
ATOM 17655 C C . ILE A 1 34 ? -3.999 6.123 3.271 1.00 0.00 35 ILE A C 12
ATOM 17656 O O . ILE A 1 34 ? -2.788 6.187 3.097 1.00 0.00 35 ILE A O 12
ATOM 17672 N N . GLU A 1 35 ? -4.881 6.292 2.293 1.00 0.00 36 GLU A N 12
ATOM 17673 C CA . GLU A 1 35 ? -4.447 6.563 0.927 1.00 0.00 36 GLU A CA 12
ATOM 17674 C C . GLU A 1 35 ? -3.763 7.925 0.845 1.00 0.00 36 GLU A C 12
ATOM 17675 O O . GLU A 1 35 ? -2.840 8.121 0.054 1.00 0.00 36 GLU A O 12
ATOM 17687 N N . ASN A 1 36 ? -4.225 8.863 1.663 1.00 0.00 37 ASN A N 12
ATOM 17688 C CA . ASN A 1 36 ? -3.653 10.203 1.676 1.00 0.00 37 ASN A CA 12
ATOM 17689 C C . ASN A 1 36 ? -2.199 10.154 2.130 1.00 0.00 37 ASN A C 12
ATOM 17690 O O . ASN A 1 36 ? -1.359 10.906 1.635 1.00 0.00 37 ASN A O 12
ATOM 17701 N N . ILE A 1 37 ? -1.912 9.280 3.086 1.00 0.00 38 ILE A N 12
ATOM 17702 C CA . ILE A 1 37 ? -0.555 9.157 3.608 1.00 0.00 38 ILE A CA 12
ATOM 17703 C C . ILE A 1 37 ? 0.406 8.717 2.515 1.00 0.00 38 ILE A C 12
ATOM 17704 O O . ILE A 1 37 ? 1.493 9.276 2.370 1.00 0.00 38 ILE A O 12
ATOM 17720 N N . LEU A 1 38 ? -0.005 7.723 1.741 1.00 0.00 39 LEU A N 12
ATOM 17721 C CA . LEU A 1 38 ? 0.827 7.227 0.652 1.00 0.00 39 LEU A CA 12
ATOM 17722 C C . LEU A 1 38 ? 1.034 8.313 -0.400 1.00 0.00 39 LEU A C 12
ATOM 17723 O O . LEU A 1 38 ? 2.120 8.436 -0.966 1.00 0.00 39 LEU A O 12
ATOM 17739 N N . LYS A 1 39 ? -0.015 9.080 -0.664 1.00 0.00 40 LYS A N 12
ATOM 17740 C CA . LYS A 1 39 ? 0.059 10.140 -1.662 1.00 0.00 40 LYS A CA 12
ATOM 17741 C C . LYS A 1 39 ? 1.168 11.122 -1.306 1.00 0.00 40 LYS A C 12
ATOM 17742 O O . LYS A 1 39 ? 1.878 11.616 -2.182 1.00 0.00 40 LYS A O 12
ATOM 17761 N N . SER A 1 40 ? 1.320 11.395 -0.015 1.00 0.00 41 SER A N 12
ATOM 17762 C CA . SER A 1 40 ? 2.355 12.312 0.448 1.00 0.00 41 SER A CA 12
ATOM 17763 C C . SER A 1 40 ? 3.739 11.778 0.088 1.00 0.00 41 SER A C 12
ATOM 17764 O O . SER A 1 40 ? 4.630 12.538 -0.291 1.00 0.00 41 SER A O 12
ATOM 17772 N N . LEU A 1 41 ? 3.914 10.468 0.222 1.00 0.00 42 LEU A N 12
ATOM 17773 C CA . LEU A 1 41 ? 5.196 9.842 -0.084 1.00 0.00 42 LEU A CA 12
ATOM 17774 C C . LEU A 1 41 ? 5.465 9.886 -1.579 1.00 0.00 42 LEU A C 12
ATOM 17775 O O . LEU A 1 41 ? 4.547 9.777 -2.389 1.00 0.00 42 LEU A O 12
ATOM 17791 N N . ASP A 1 42 ? 6.736 10.051 -1.943 1.00 0.00 43 ASP A N 12
ATOM 17792 C CA . ASP A 1 42 ? 7.122 10.111 -3.353 1.00 0.00 43 ASP A CA 12
ATOM 17793 C C . ASP A 1 42 ? 7.786 8.810 -3.779 1.00 0.00 43 ASP A C 12
ATOM 17794 O O . ASP A 1 42 ? 8.884 8.484 -3.329 1.00 0.00 43 ASP A O 12
ATOM 17803 N N . GLY A 1 43 ? 7.116 8.064 -4.653 1.00 0.00 44 GLY A N 12
ATOM 17804 C CA . GLY A 1 43 ? 7.654 6.793 -5.138 1.00 0.00 44 GLY A CA 12
ATOM 17805 C C . GLY A 1 43 ? 6.548 5.755 -5.278 1.00 0.00 44 GLY A C 12
ATOM 17806 O O . GLY A 1 43 ? 6.696 4.771 -6.003 1.00 0.00 44 GLY A O 12
ATOM 17810 N N . VAL A 1 44 ? 5.440 5.977 -4.577 1.00 0.00 45 VAL A N 12
ATOM 17811 C CA . VAL A 1 44 ? 4.318 5.050 -4.631 1.00 0.00 45 VAL A CA 12
ATOM 17812 C C . VAL A 1 44 ? 3.608 5.148 -5.974 1.00 0.00 45 VAL A C 12
ATOM 17813 O O . VAL A 1 44 ? 3.293 6.240 -6.444 1.00 0.00 45 VAL A O 12
ATOM 17826 N N . LYS A 1 45 ? 3.354 3.998 -6.591 1.00 0.00 46 LYS A N 12
ATOM 17827 C CA . LYS A 1 45 ? 2.670 3.962 -7.882 1.00 0.00 46 LYS A CA 12
ATOM 17828 C C . LYS A 1 45 ? 1.195 3.648 -7.704 1.00 0.00 46 LYS A C 12
ATOM 17829 O O . LYS A 1 45 ? 0.335 4.323 -8.272 1.00 0.00 46 LYS A O 12
ATOM 17848 N N . GLU A 1 46 ? 0.905 2.620 -6.913 1.00 0.00 47 GLU A N 12
ATOM 17849 C CA . GLU A 1 46 ? -0.476 2.222 -6.665 1.00 0.00 47 GLU A CA 12
ATOM 17850 C C . GLU A 1 46 ? -0.594 1.502 -5.326 1.00 0.00 47 GLU A C 12
ATOM 17851 O O . GLU A 1 46 ? 0.392 1.000 -4.791 1.00 0.00 47 GLU A O 12
ATOM 17863 N N . TYR A 1 47 ? -1.808 1.461 -4.792 1.00 0.00 48 TYR A N 12
ATOM 17864 C CA . TYR A 1 47 ? -2.052 0.804 -3.514 1.00 0.00 48 TYR A CA 12
ATOM 17865 C C . TYR A 1 47 ? -3.533 0.513 -3.329 1.00 0.00 48 TYR A C 12
ATOM 17866 O O . TYR A 1 47 ? -4.381 1.113 -3.989 1.00 0.00 48 TYR A O 12
ATOM 17884 N N . SER A 1 48 ? -3.844 -0.404 -2.417 1.00 0.00 49 SER A N 12
ATOM 17885 C CA . SER A 1 48 ? -5.234 -0.759 -2.146 1.00 0.00 49 SER A CA 12
ATOM 17886 C C . SER A 1 48 ? -5.409 -1.146 -0.683 1.00 0.00 49 SER A C 12
ATOM 17887 O O . SER A 1 48 ? -4.617 -1.913 -0.134 1.00 0.00 49 SER A O 12
ATOM 17895 N N . VAL A 1 49 ? -6.457 -0.620 -0.055 1.00 0.00 50 VAL A N 12
ATOM 17896 C CA . VAL A 1 49 ? -6.731 -0.926 1.348 1.00 0.00 50 VAL A CA 12
ATOM 17897 C C . VAL A 1 49 ? -7.818 -1.984 1.455 1.00 0.00 50 VAL A C 12
ATOM 17898 O O . VAL A 1 49 ? -8.957 -1.759 1.045 1.00 0.00 50 VAL A O 12
ATOM 17911 N N . ILE A 1 50 ? -7.463 -3.145 2.005 1.00 0.00 51 ILE A N 12
ATOM 17912 C CA . ILE A 1 50 ? -8.422 -4.237 2.159 1.00 0.00 51 ILE A CA 12
ATOM 17913 C C . ILE A 1 50 ? -8.659 -4.518 3.640 1.00 0.00 51 ILE A C 12
ATOM 17914 O O . ILE A 1 50 ? -7.867 -5.195 4.290 1.00 0.00 51 ILE A O 12
ATOM 17930 N N . VAL A 1 51 ? -9.764 -4.007 4.159 1.00 0.00 52 VAL A N 12
ATOM 17931 C CA . VAL A 1 51 ? -10.115 -4.225 5.555 1.00 0.00 52 VAL A CA 12
ATOM 17932 C C . VAL A 1 51 ? -10.631 -5.645 5.778 1.00 0.00 52 VAL A C 12
ATOM 17933 O O . VAL A 1 51 ? -10.335 -6.272 6.797 1.00 0.00 52 VAL A O 12
ATOM 17946 N N . PRO A 1 52 ? -11.409 -6.148 4.855 1.00 0.00 53 PRO A N 12
ATOM 17947 C CA . PRO A 1 52 ? -12.000 -7.511 4.955 1.00 0.00 53 PRO A CA 12
ATOM 17948 C C . PRO A 1 52 ? -10.932 -8.577 5.164 1.00 0.00 53 PRO A C 12
ATOM 17949 O O . PRO A 1 52 ? -11.172 -9.584 5.828 1.00 0.00 53 PRO A O 12
ATOM 17960 N N . SER A 1 53 ? -9.758 -8.355 4.582 1.00 0.00 54 SER A N 12
ATOM 17961 C CA . SER A 1 53 ? -8.653 -9.307 4.702 1.00 0.00 54 SER A CA 12
ATOM 17962 C C . SER A 1 53 ? -7.559 -8.740 5.596 1.00 0.00 54 SER A C 12
ATOM 17963 O O . SER A 1 53 ? -6.529 -9.378 5.812 1.00 0.00 54 SER A O 12
ATOM 17971 N N . ARG A 1 54 ? -7.787 -7.536 6.117 1.00 0.00 55 ARG A N 12
ATOM 17972 C CA . ARG A 1 54 ? -6.811 -6.895 6.988 1.00 0.00 55 ARG A CA 12
ATOM 17973 C C . ARG A 1 54 ? -5.427 -6.932 6.359 1.00 0.00 55 ARG A C 12
ATOM 17974 O O . ARG A 1 54 ? -4.428 -7.145 7.046 1.00 0.00 55 ARG A O 12
ATOM 17995 N N . THR A 1 55 ? -5.371 -6.726 5.046 1.00 0.00 56 THR A N 12
ATOM 17996 C CA . THR A 1 55 ? -4.095 -6.740 4.324 1.00 0.00 56 THR A CA 12
ATOM 17997 C C . THR A 1 55 ? -3.917 -5.451 3.540 1.00 0.00 56 THR A C 12
ATOM 17998 O O . THR A 1 55 ? -4.866 -4.937 2.947 1.00 0.00 56 THR A O 12
ATOM 18009 N N . VAL A 1 56 ? -2.693 -4.927 3.541 1.00 0.00 57 VAL A N 12
ATOM 18010 C CA . VAL A 1 56 ? -2.398 -3.685 2.824 1.00 0.00 57 VAL A CA 12
ATOM 18011 C C . VAL A 1 56 ? -1.372 -3.949 1.731 1.00 0.00 57 VAL A C 12
ATOM 18012 O O . VAL A 1 56 ? -0.336 -4.567 1.972 1.00 0.00 57 VAL A O 12
ATOM 18025 N N . ILE A 1 57 ? -1.665 -3.470 0.525 1.00 0.00 58 ILE A N 12
ATOM 18026 C CA . ILE A 1 57 ? -0.760 -3.652 -0.611 1.00 0.00 58 ILE A CA 12
ATOM 18027 C C . ILE A 1 57 ? -0.402 -2.310 -1.230 1.00 0.00 58 ILE A C 12
ATOM 18028 O O . ILE A 1 57 ? -1.274 -1.492 -1.521 1.00 0.00 58 ILE A O 12
ATOM 18044 N N . VAL A 1 58 ? 0.891 -2.090 -1.432 1.00 0.00 59 VAL A N 12
ATOM 18045 C CA . VAL A 1 58 ? 1.362 -0.841 -2.028 1.00 0.00 59 VAL A CA 12
ATOM 18046 C C . VAL A 1 58 ? 2.578 -1.094 -2.909 1.00 0.00 59 VAL A C 12
ATOM 18047 O O . VAL A 1 58 ? 3.511 -1.789 -2.510 1.00 0.00 59 VAL A O 12
ATOM 18060 N N . VAL A 1 59 ? 2.577 -0.503 -4.102 1.00 0.00 60 VAL A N 12
ATOM 18061 C CA . VAL A 1 59 ? 3.700 -0.655 -5.026 1.00 0.00 60 VAL A CA 12
ATOM 18062 C C . VAL A 1 59 ? 4.531 0.623 -5.064 1.00 0.00 60 VAL A C 12
ATOM 18063 O O . VAL A 1 59 ? 3.998 1.719 -5.233 1.00 0.00 60 VAL A O 12
ATOM 18076 N N . HIS A 1 60 ? 5.838 0.475 -4.883 1.00 0.00 61 HIS A N 12
ATOM 18077 C CA . HIS A 1 60 ? 6.738 1.625 -4.881 1.00 0.00 61 HIS A CA 12
ATOM 18078 C C . HIS A 1 60 ? 8.158 1.201 -5.252 1.00 0.00 61 HIS A C 12
ATOM 18079 O O . HIS A 1 60 ? 8.525 0.036 -5.102 1.00 0.00 61 HIS A O 12
ATOM 18094 N N . ASP A 1 61 ? 8.952 2.159 -5.709 1.00 0.00 62 ASP A N 12
ATOM 18095 C CA . ASP A 1 61 ? 10.338 1.878 -6.072 1.00 0.00 62 ASP A CA 12
ATOM 18096 C C . ASP A 1 61 ? 11.209 1.800 -4.824 1.00 0.00 62 ASP A C 12
ATOM 18097 O O . ASP A 1 61 ? 11.366 2.781 -4.105 1.00 0.00 62 ASP A O 12
ATOM 18106 N N . SER A 1 62 ? 11.771 0.624 -4.572 1.00 0.00 63 SER A N 12
ATOM 18107 C CA . SER A 1 62 ? 12.618 0.428 -3.402 1.00 0.00 63 SER A CA 12
ATOM 18108 C C . SER A 1 62 ? 13.790 1.402 -3.423 1.00 0.00 63 SER A C 12
ATOM 18109 O O . SER A 1 62 ? 14.160 1.964 -2.390 1.00 0.00 63 SER A O 12
ATOM 18117 N N . LEU A 1 63 ? 14.383 1.588 -4.595 1.00 0.00 64 LEU A N 12
ATOM 18118 C CA . LEU A 1 63 ? 15.516 2.488 -4.721 1.00 0.00 64 LEU A CA 12
ATOM 18119 C C . LEU A 1 63 ? 15.120 3.914 -4.373 1.00 0.00 64 LEU A C 12
ATOM 18120 O O . LEU A 1 63 ? 15.808 4.585 -3.600 1.00 0.00 64 LEU A O 12
ATOM 18136 N N . LEU A 1 64 ? 14.020 4.376 -4.953 1.00 0.00 65 LEU A N 12
ATOM 18137 C CA . LEU A 1 64 ? 13.561 5.730 -4.695 1.00 0.00 65 LEU A CA 12
ATOM 18138 C C . LEU A 1 64 ? 13.099 5.871 -3.245 1.00 0.00 65 LEU A C 12
ATOM 18139 O O . LEU A 1 64 ? 13.458 6.820 -2.553 1.00 0.00 65 LEU A O 12
ATOM 18155 N N . ILE A 1 65 ? 12.299 4.915 -2.788 1.00 0.00 66 ILE A N 12
ATOM 18156 C CA . ILE A 1 65 ? 11.788 4.942 -1.420 1.00 0.00 66 ILE A CA 12
ATOM 18157 C C . ILE A 1 65 ? 11.747 3.537 -0.842 1.00 0.00 66 ILE A C 12
ATOM 18158 O O . ILE A 1 65 ? 11.324 2.591 -1.507 1.00 0.00 66 ILE A O 12
ATOM 18174 N N . SER A 1 66 ? 12.190 3.404 0.401 1.00 0.00 67 SER A N 12
ATOM 18175 C CA . SER A 1 66 ? 12.202 2.101 1.059 1.00 0.00 67 SER A CA 12
ATOM 18176 C C . SER A 1 66 ? 10.870 1.841 1.758 1.00 0.00 67 SER A C 12
ATOM 18177 O O . SER A 1 66 ? 10.123 2.768 2.066 1.00 0.00 67 SER A O 12
ATOM 18185 N N . PRO A 1 67 ? 10.581 0.597 2.031 1.00 0.00 68 PRO A N 12
ATOM 18186 C CA . PRO A 1 67 ? 9.325 0.195 2.729 1.00 0.00 68 PRO A CA 12
ATOM 18187 C C . PRO A 1 67 ? 9.261 0.736 4.158 1.00 0.00 68 PRO A C 12
ATOM 18188 O O . PRO A 1 67 ? 8.179 0.943 4.704 1.00 0.00 68 PRO A O 12
ATOM 18199 N N . PHE A 1 68 ? 10.424 0.952 4.756 1.00 0.00 69 PHE A N 12
ATOM 18200 C CA . PHE A 1 68 ? 10.486 1.455 6.123 1.00 0.00 69 PHE A CA 12
ATOM 18201 C C . PHE A 1 68 ? 9.849 2.836 6.209 1.00 0.00 69 PHE A C 12
ATOM 18202 O O . PHE A 1 68 ? 9.198 3.167 7.198 1.00 0.00 69 PHE A O 12
ATOM 18219 N N . GLN A 1 69 ? 10.046 3.639 5.169 1.00 0.00 70 GLN A N 12
ATOM 18220 C CA . GLN A 1 69 ? 9.488 4.985 5.140 1.00 0.00 70 GLN A CA 12
ATOM 18221 C C . GLN A 1 69 ? 7.962 4.936 5.120 1.00 0.00 70 GLN A C 12
ATOM 18222 O O . GLN A 1 69 ? 7.299 5.750 5.762 1.00 0.00 70 GLN A O 12
ATOM 18236 N N . ILE A 1 70 ? 7.417 3.974 4.383 1.00 0.00 71 ILE A N 12
ATOM 18237 C CA . ILE A 1 70 ? 5.969 3.827 4.292 1.00 0.00 71 ILE A CA 12
ATOM 18238 C C . ILE A 1 70 ? 5.383 3.492 5.660 1.00 0.00 71 ILE A C 12
ATOM 18239 O O . ILE A 1 70 ? 4.358 4.046 6.059 1.00 0.00 71 ILE A O 12
ATOM 18255 N N . ALA A 1 71 ? 6.036 2.580 6.374 1.00 0.00 72 ALA A N 12
ATOM 18256 C CA . ALA A 1 71 ? 5.567 2.181 7.697 1.00 0.00 72 ALA A CA 12
ATOM 18257 C C . ALA A 1 71 ? 5.621 3.360 8.660 1.00 0.00 72 ALA A C 12
ATOM 18258 O O . ALA A 1 71 ? 4.707 3.569 9.456 1.00 0.00 72 ALA A O 12
ATOM 18265 N N . LYS A 1 72 ? 6.696 4.140 8.573 1.00 0.00 73 LYS A N 12
ATOM 18266 C CA . LYS A 1 72 ? 6.853 5.308 9.434 1.00 0.00 73 LYS A CA 12
ATOM 18267 C C . LYS A 1 72 ? 5.748 6.324 9.165 1.00 0.00 73 LYS A C 12
ATOM 18268 O O . LYS A 1 72 ? 5.218 6.936 10.091 1.00 0.00 73 LYS A O 12
ATOM 18287 N N . ALA A 1 73 ? 5.405 6.498 7.894 1.00 0.00 74 ALA A N 12
ATOM 18288 C CA . ALA A 1 73 ? 4.361 7.446 7.518 1.00 0.00 74 ALA A CA 12
ATOM 18289 C C . ALA A 1 73 ? 3.045 7.089 8.204 1.00 0.00 74 ALA A C 12
ATOM 18290 O O . ALA A 1 73 ? 2.351 7.960 8.728 1.00 0.00 74 ALA A O 12
ATOM 18297 N N . LEU A 1 74 ? 2.715 5.802 8.205 1.00 0.00 75 LEU A N 12
ATOM 18298 C CA . LEU A 1 74 ? 1.492 5.337 8.842 1.00 0.00 75 LEU A CA 12
ATOM 18299 C C . LEU A 1 74 ? 1.564 5.533 10.349 1.00 0.00 75 LEU A C 12
ATOM 18300 O O . LEU A 1 74 ? 0.565 5.854 10.996 1.00 0.00 75 LEU A O 12
ATOM 18316 N N . ASN A 1 75 ? 2.751 5.325 10.908 1.00 0.00 76 ASN A N 12
ATOM 18317 C CA . ASN A 1 75 ? 2.944 5.469 12.348 1.00 0.00 76 ASN A CA 12
ATOM 18318 C C . ASN A 1 75 ? 2.618 6.892 12.789 1.00 0.00 76 ASN A C 12
ATOM 18319 O O . ASN A 1 75 ? 2.014 7.100 13.842 1.00 0.00 76 ASN A O 12
ATOM 18330 N N . GLU A 1 76 ? 3.014 7.863 11.976 1.00 0.00 77 GLU A N 12
ATOM 18331 C CA . GLU A 1 76 ? 2.753 9.264 12.296 1.00 0.00 77 GLU A CA 12
ATOM 18332 C C . GLU A 1 76 ? 1.267 9.490 12.552 1.00 0.00 77 GLU A C 12
ATOM 18333 O O . GLU A 1 76 ? 0.891 10.246 13.447 1.00 0.00 77 GLU A O 12
ATOM 18345 N N . ALA A 1 77 ? 0.428 8.823 11.767 1.00 0.00 78 ALA A N 12
ATOM 18346 C CA . ALA A 1 77 ? -1.017 8.954 11.922 1.00 0.00 78 ALA A CA 12
ATOM 18347 C C . ALA A 1 77 ? -1.515 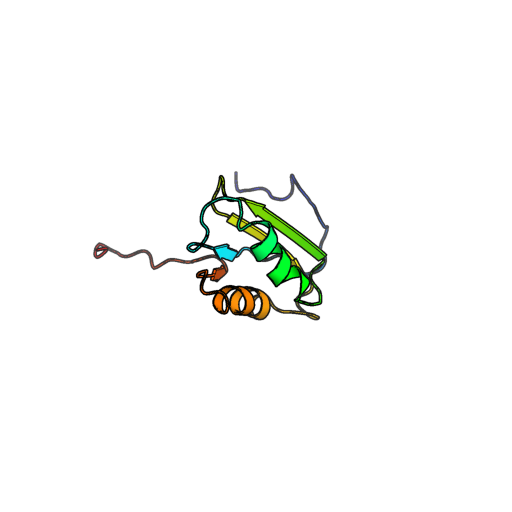8.081 13.070 1.00 0.00 78 ALA A C 12
ATOM 18348 O O . ALA A 1 77 ? -2.716 7.990 13.319 1.00 0.00 78 ALA A O 12
ATOM 18355 N N . ARG A 1 78 ? -0.582 7.445 13.771 1.00 0.00 79 ARG A N 12
ATOM 18356 C CA . ARG A 1 78 ? -0.932 6.586 14.896 1.00 0.00 79 ARG A CA 12
ATOM 18357 C C . ARG A 1 78 ? -1.835 5.450 14.432 1.00 0.00 79 ARG A C 12
ATOM 18358 O O . ARG A 1 78 ? -2.799 5.082 15.103 1.00 0.00 79 ARG A O 12
ATOM 18379 N N . LEU A 1 79 ? -1.527 4.892 13.270 1.00 0.00 80 LEU A N 12
ATOM 18380 C CA . LEU A 1 79 ? -2.321 3.794 12.728 1.00 0.00 80 LEU A CA 12
ATOM 18381 C C . LEU A 1 79 ? -1.675 2.451 13.053 1.00 0.00 80 LEU A C 12
ATOM 18382 O O . LEU A 1 79 ? -2.212 1.394 12.717 1.00 0.00 80 LEU A O 12
ATOM 18398 N N . GLU A 1 80 ? -0.515 2.501 13.696 1.00 0.00 81 GLU A N 12
ATOM 18399 C CA . GLU A 1 80 ? 0.202 1.285 14.054 1.00 0.00 81 GLU A CA 12
ATOM 18400 C C . GLU A 1 80 ? 0.326 0.365 12.846 1.00 0.00 81 GLU A C 12
ATOM 18401 O O . GLU A 1 80 ? -0.623 -0.327 12.476 1.00 0.00 81 GLU A O 12
ATOM 18413 N N . ALA A 1 81 ? 1.506 0.356 12.231 1.00 0.00 82 ALA A N 12
ATOM 18414 C CA . ALA A 1 81 ? 1.744 -0.488 11.060 1.00 0.00 82 ALA A CA 12
ATOM 18415 C C . ALA A 1 81 ? 3.155 -1.063 11.096 1.00 0.00 82 ALA A C 12
ATOM 18416 O O . ALA A 1 81 ? 4.077 -0.441 11.623 1.00 0.00 82 ALA A O 12
ATOM 18423 N N . ASN A 1 82 ? 3.315 -2.254 10.528 1.00 0.00 83 ASN A N 12
ATOM 18424 C CA . ASN A 1 82 ? 4.623 -2.906 10.493 1.00 0.00 83 ASN A CA 12
ATOM 18425 C C . ASN A 1 82 ? 4.750 -3.786 9.255 1.00 0.00 83 ASN A C 12
ATOM 18426 O O . ASN A 1 82 ? 3.808 -4.472 8.870 1.00 0.00 83 ASN A O 12
ATOM 18437 N N . VAL A 1 83 ? 5.926 -3.761 8.638 1.00 0.00 84 VAL A N 12
ATOM 18438 C CA . VAL A 1 83 ? 6.167 -4.562 7.443 1.00 0.00 84 VAL A CA 12
ATOM 18439 C C . VAL A 1 83 ? 5.925 -6.038 7.730 1.00 0.00 84 VAL A C 12
ATOM 18440 O O . VAL A 1 83 ? 6.283 -6.541 8.795 1.00 0.00 84 VAL A O 12
ATOM 18453 N N . ARG A 1 84 ? 5.309 -6.728 6.775 1.00 0.00 85 ARG A N 12
ATOM 18454 C CA . ARG A 1 84 ? 5.015 -8.147 6.937 1.00 0.00 85 ARG A CA 12
ATOM 18455 C C . ARG A 1 84 ? 6.217 -8.875 7.523 1.00 0.00 85 ARG A C 12
ATOM 18456 O O . ARG A 1 84 ? 7.361 -8.577 7.179 1.00 0.00 85 ARG A O 12
ATOM 18477 N N . VAL A 1 85 ? 5.953 -9.827 8.414 1.00 0.00 86 VAL A N 12
ATOM 18478 C CA . VAL A 1 85 ? 7.023 -10.596 9.053 1.00 0.00 86 VAL A CA 12
ATOM 18479 C C . VAL A 1 85 ? 6.950 -12.059 8.637 1.00 0.00 86 VAL A C 12
ATOM 18480 O O . VAL A 1 85 ? 5.871 -12.652 8.599 1.00 0.00 86 VAL A O 12
ATOM 18493 N N . ASN A 1 86 ? 8.104 -12.635 8.316 1.00 0.00 87 ASN A N 12
ATOM 18494 C CA . ASN A 1 86 ? 8.159 -14.030 7.896 1.00 0.00 87 ASN A CA 12
ATOM 18495 C C . ASN A 1 86 ? 7.494 -14.927 8.935 1.00 0.00 87 ASN A C 12
ATOM 18496 O O . ASN A 1 86 ? 7.933 -14.995 10.084 1.00 0.00 87 ASN A O 12
ATOM 18507 N N . GLY A 1 87 ? 6.431 -15.610 8.524 1.00 0.00 88 GLY A N 12
ATOM 18508 C CA . GLY A 1 87 ? 5.710 -16.500 9.427 1.00 0.00 88 GLY A CA 12
ATOM 18509 C C . GLY A 1 87 ? 4.295 -16.762 8.920 1.00 0.00 88 GLY A C 12
ATOM 18510 O O . GLY A 1 87 ? 4.091 -17.054 7.743 1.00 0.00 88 GLY A O 12
ATOM 18514 N N . GLU A 1 88 ? 3.322 -16.656 9.819 1.00 0.00 89 GLU A N 12
ATOM 18515 C CA . GLU A 1 88 ? 1.931 -16.883 9.455 1.00 0.00 89 GLU A CA 12
ATOM 18516 C C . GLU A 1 88 ? 1.758 -18.271 8.856 1.00 0.00 89 GLU A C 12
ATOM 18517 O O . GLU A 1 88 ? 2.186 -18.531 7.730 1.00 0.00 89 GLU A O 12
ATOM 18529 N N . THR A 1 89 ? 1.131 -19.166 9.614 1.00 0.00 90 THR A N 12
ATOM 18530 C CA . THR A 1 89 ? 0.906 -20.536 9.149 1.00 0.00 90 THR A CA 12
ATOM 18531 C C . THR A 1 89 ? -0.531 -20.960 9.413 1.00 0.00 90 THR A C 12
ATOM 18532 O O . THR A 1 89 ? -1.216 -20.386 10.260 1.00 0.00 90 THR A O 12
ATOM 18543 N N . SER A 1 90 ? -0.986 -21.973 8.681 1.00 0.00 91 SER A N 12
ATOM 18544 C CA . SER A 1 90 ? -2.351 -22.471 8.842 1.00 0.00 91 SER A CA 12
ATOM 18545 C C . SER A 1 90 ? -2.410 -23.965 8.555 1.00 0.00 91 SER A C 12
ATOM 18546 O O . SER A 1 90 ? -1.652 -24.483 7.736 1.00 0.00 91 SER A O 12
ATOM 18554 N N . PHE A 1 91 ? -3.319 -24.657 9.236 1.00 0.00 92 PHE A N 12
ATOM 18555 C CA . PHE A 1 91 ? -3.470 -26.098 9.048 1.00 0.00 92 PHE A CA 12
ATOM 18556 C C . PHE A 1 91 ? -4.467 -26.389 7.930 1.00 0.00 92 PHE A C 12
ATOM 18557 O O . PHE A 1 91 ? -5.629 -25.992 8.002 1.00 0.00 92 PHE A O 12
ATOM 18574 N N . LYS A 1 92 ? -4.002 -27.085 6.897 1.00 0.00 93 LYS A N 12
ATOM 18575 C CA . LYS A 1 92 ? -4.861 -27.427 5.770 1.00 0.00 93 LYS A CA 12
ATOM 18576 C C . LYS A 1 92 ? -4.259 -28.574 4.964 1.00 0.00 93 LYS A C 12
ATOM 18577 O O . LYS A 1 92 ? -4.567 -28.746 3.786 1.00 0.00 93 LYS A O 12
ATOM 18596 N N . ASN A 1 93 ? -3.395 -29.352 5.608 1.00 0.00 94 ASN A N 12
ATOM 18597 C CA . ASN A 1 93 ? -2.751 -30.475 4.938 1.00 0.00 94 ASN A CA 12
ATOM 18598 C C . ASN A 1 93 ? -3.793 -31.492 4.482 1.00 0.00 94 ASN A C 12
ATOM 18599 O O . ASN A 1 93 ? -3.694 -32.046 3.389 1.00 0.00 94 ASN A O 12
ATOM 18610 N N . LYS A 1 94 ? -4.788 -31.733 5.328 1.00 0.00 95 LYS A N 12
ATOM 18611 C CA . LYS A 1 94 ? -5.841 -32.685 4.998 1.00 0.00 95 LYS A CA 12
ATOM 18612 C C . LYS A 1 94 ? -6.736 -32.133 3.898 1.00 0.00 95 LYS A C 12
ATOM 18613 O O . LYS A 1 94 ? -7.151 -30.976 3.949 1.00 0.00 95 LYS A O 12
ATOM 18632 N N . TRP A 1 95 ? -7.028 -32.967 2.908 1.00 0.00 96 TRP A N 12
ATOM 18633 C CA . TRP A 1 95 ? -7.875 -32.549 1.797 1.00 0.00 96 TRP A CA 12
ATOM 18634 C C . TRP A 1 95 ? -8.301 -33.755 0.966 1.00 0.00 96 TRP A C 12
ATOM 18635 O O . TRP A 1 95 ? -9.494 -33.930 0.780 1.00 0.00 96 TRP A O 12
ATOM 18661 N N . ALA A 1 1 ? -11.547 16.294 -26.113 1.00 0.00 2 ALA A N 13
ATOM 18662 C CA . ALA A 1 1 ? -10.082 16.222 -25.848 1.00 0.00 2 ALA A CA 13
ATOM 18663 C C . ALA A 1 1 ? -9.854 16.074 -24.348 1.00 0.00 2 ALA A C 13
ATOM 18664 O O . ALA A 1 1 ? -9.792 17.063 -23.620 1.00 0.00 2 ALA A O 13
ATOM 18673 N N . LEU A 1 2 ? -9.731 14.831 -23.895 1.00 0.00 3 LEU A N 13
ATOM 18674 C CA . LEU A 1 2 ? -9.510 14.562 -22.478 1.00 0.00 3 LEU A CA 13
ATOM 18675 C C . LEU A 1 2 ? -8.038 14.762 -22.120 1.00 0.00 3 LEU A C 13
ATOM 18676 O O . LEU A 1 2 ? -7.148 14.372 -22.875 1.00 0.00 3 LEU A O 13
ATOM 18692 N N . GLN A 1 3 ? -7.797 15.373 -20.963 1.00 0.00 4 GLN A N 13
ATOM 18693 C CA . GLN A 1 3 ? -6.435 15.627 -20.502 1.00 0.00 4 GLN A CA 13
ATOM 18694 C C . GLN A 1 3 ? -5.858 14.386 -19.828 1.00 0.00 4 GLN A C 13
ATOM 18695 O O . GLN A 1 3 ? -6.560 13.393 -19.629 1.00 0.00 4 GLN A O 13
ATOM 18709 N N . ASN A 1 4 ? -4.578 14.448 -19.478 1.00 0.00 5 ASN A N 13
ATOM 18710 C CA . ASN A 1 4 ? -3.924 13.320 -18.827 1.00 0.00 5 ASN A CA 13
ATOM 18711 C C . ASN A 1 4 ? -4.033 12.067 -19.688 1.00 0.00 5 ASN A C 13
ATOM 18712 O O . ASN A 1 4 ? -4.423 11.003 -19.204 1.00 0.00 5 ASN A O 13
ATOM 18723 N N . LYS A 1 5 ? -3.689 12.198 -20.965 1.00 0.00 6 LYS A N 13
ATOM 18724 C CA . LYS A 1 5 ? -3.754 11.067 -21.884 1.00 0.00 6 LYS A CA 13
ATOM 18725 C C . LYS A 1 5 ? -3.001 9.869 -21.312 1.00 0.00 6 LYS A C 13
ATOM 18726 O O . LYS A 1 5 ? -3.070 8.765 -21.852 1.00 0.00 6 LYS A O 13
ATOM 18745 N N . GLU A 1 6 ? -2.282 10.098 -20.219 1.00 0.00 7 GLU A N 13
ATOM 18746 C CA . GLU A 1 6 ? -1.520 9.030 -19.581 1.00 0.00 7 GLU A CA 13
ATOM 18747 C C . GLU A 1 6 ? -2.426 7.848 -19.253 1.00 0.00 7 GLU A C 13
ATOM 18748 O O . GLU A 1 6 ? -1.954 6.738 -19.010 1.00 0.00 7 GLU A O 13
ATOM 18760 N N . GLU A 1 7 ? -3.731 8.096 -19.250 1.00 0.00 8 GLU A N 13
ATOM 18761 C CA . GLU A 1 7 ? -4.699 7.047 -18.951 1.00 0.00 8 GLU A CA 13
ATOM 18762 C C . GLU A 1 7 ? -4.661 5.961 -20.023 1.00 0.00 8 GLU A C 13
ATOM 18763 O O . GLU A 1 7 ? -4.892 4.786 -19.737 1.00 0.00 8 GLU A O 13
ATOM 18775 N N . GLU A 1 8 ? -4.366 6.361 -21.256 1.00 0.00 9 GLU A N 13
ATOM 18776 C CA . GLU A 1 8 ? -4.301 5.412 -22.361 1.00 0.00 9 GLU A CA 13
ATOM 18777 C C . GLU A 1 8 ? -3.206 4.380 -22.112 1.00 0.00 9 GLU A C 13
ATOM 18778 O O . GLU A 1 8 ? -3.367 3.203 -22.434 1.00 0.00 9 GLU A O 13
ATOM 18790 N N . LYS A 1 9 ? -2.095 4.826 -21.535 1.00 0.00 10 LYS A N 13
ATOM 18791 C CA . LYS A 1 9 ? -0.985 3.923 -21.249 1.00 0.00 10 LYS A CA 13
ATOM 18792 C C . LYS A 1 9 ? -1.289 3.070 -20.022 1.00 0.00 10 LYS A C 13
ATOM 18793 O O . LYS A 1 9 ? -0.691 3.254 -18.962 1.00 0.00 10 LYS A O 13
ATOM 18812 N N . LYS A 1 10 ? -2.219 2.132 -20.176 1.00 0.00 11 LYS A N 13
ATOM 18813 C CA . LYS A 1 10 ? -2.590 1.252 -19.074 1.00 0.00 11 LYS A CA 13
ATOM 18814 C C . LYS A 1 10 ? -1.408 0.381 -18.666 1.00 0.00 11 LYS A C 13
ATOM 18815 O O . LYS A 1 10 ? -1.146 0.191 -17.479 1.00 0.00 11 LYS A O 13
ATOM 18834 N N . LYS A 1 11 ? -0.695 -0.144 -19.657 1.00 0.00 12 LYS A N 13
ATOM 18835 C CA . LYS A 1 11 ? 0.459 -0.991 -19.384 1.00 0.00 12 LYS A CA 13
ATOM 18836 C C . LYS A 1 11 ? 1.615 -0.159 -18.840 1.00 0.00 12 LYS A C 13
ATOM 18837 O O . LYS A 1 11 ? 2.106 0.752 -19.508 1.00 0.00 12 LYS A O 13
ATOM 18856 N N . VAL A 1 12 ? 2.048 -0.482 -17.624 1.00 0.00 13 VAL A N 13
ATOM 18857 C CA . VAL A 1 12 ? 3.152 0.233 -16.988 1.00 0.00 13 VAL A CA 13
ATOM 18858 C C . VAL A 1 12 ? 4.057 -0.737 -16.243 1.00 0.00 13 VAL A C 13
ATOM 18859 O O . VAL A 1 12 ? 3.656 -1.853 -15.915 1.00 0.00 13 VAL A O 13
ATOM 18872 N N . LYS A 1 13 ? 5.281 -0.299 -15.974 1.00 0.00 14 LYS A N 13
ATOM 18873 C CA . LYS A 1 13 ? 6.242 -1.132 -15.263 1.00 0.00 14 LYS A CA 13
ATOM 18874 C C . LYS A 1 13 ? 5.912 -1.175 -13.775 1.00 0.00 14 LYS A C 13
ATOM 18875 O O . LYS A 1 13 ? 5.550 -0.161 -13.179 1.00 0.00 14 LYS A O 13
ATOM 18894 N N . LYS A 1 14 ? 6.041 -2.356 -13.179 1.00 0.00 15 LYS A N 13
ATOM 18895 C CA . LYS A 1 14 ? 5.759 -2.528 -11.756 1.00 0.00 15 LYS A CA 13
ATOM 18896 C C . LYS A 1 14 ? 7.034 -2.352 -10.937 1.00 0.00 15 LYS A C 13
ATOM 18897 O O . LYS A 1 14 ? 8.118 -2.750 -11.362 1.00 0.00 15 LYS A O 13
ATOM 18916 N N . LEU A 1 15 ? 6.891 -1.743 -9.762 1.00 0.00 16 LEU A N 13
ATOM 18917 C CA . LEU A 1 15 ? 8.030 -1.503 -8.881 1.00 0.00 16 LEU A CA 13
ATOM 18918 C C . LEU A 1 15 ? 8.174 -2.644 -7.881 1.00 0.00 16 LEU A C 13
ATOM 18919 O O . LEU A 1 15 ? 8.038 -3.813 -8.241 1.00 0.00 16 LEU A O 13
ATOM 18935 N N . GLN A 1 16 ? 8.448 -2.306 -6.622 1.00 0.00 17 GLN A N 13
ATOM 18936 C CA . GLN A 1 16 ? 8.607 -3.320 -5.577 1.00 0.00 17 GLN A CA 13
ATOM 18937 C C . GLN A 1 16 ? 7.367 -3.373 -4.694 1.00 0.00 17 GLN A C 13
ATOM 18938 O O . GLN A 1 16 ? 6.981 -2.377 -4.081 1.00 0.00 17 GLN A O 13
ATOM 18952 N N . LYS A 1 17 ? 6.747 -4.550 -4.631 1.00 0.00 18 LYS A N 13
ATOM 18953 C CA . LYS A 1 17 ? 5.547 -4.744 -3.818 1.00 0.00 18 LYS A CA 13
ATOM 18954 C C . LYS A 1 17 ? 5.914 -5.385 -2.485 1.00 0.00 18 LYS A C 13
ATOM 18955 O O . LYS A 1 17 ? 6.774 -6.262 -2.424 1.00 0.00 18 LYS A O 13
ATOM 18974 N N . SER A 1 18 ? 5.259 -4.935 -1.418 1.00 0.00 19 SER A N 13
ATOM 18975 C CA . SER A 1 18 ? 5.527 -5.463 -0.081 1.00 0.00 19 SER A CA 13
ATOM 18976 C C . SER A 1 18 ? 4.256 -5.439 0.761 1.00 0.00 19 SER A C 13
ATOM 18977 O O . SER A 1 18 ? 3.374 -4.607 0.548 1.00 0.00 19 SER A O 13
ATOM 18985 N N . TYR A 1 19 ? 4.169 -6.362 1.716 1.00 0.00 20 TYR A N 13
ATOM 18986 C CA . TYR A 1 19 ? 3.003 -6.445 2.588 1.00 0.00 20 TYR A CA 13
ATOM 18987 C C . TYR A 1 19 ? 3.200 -5.575 3.822 1.00 0.00 20 TYR A C 13
ATOM 18988 O O . TYR A 1 19 ? 4.228 -5.654 4.495 1.00 0.00 20 TYR A O 13
ATOM 19006 N N . PHE A 1 20 ? 2.205 -4.742 4.113 1.00 0.00 21 PHE A N 13
ATOM 19007 C CA . PHE A 1 20 ? 2.258 -3.848 5.270 1.00 0.00 21 PHE A CA 13
ATOM 19008 C C . PHE A 1 20 ? 1.103 -4.131 6.220 1.00 0.00 21 PHE A C 13
ATOM 19009 O O . PHE A 1 20 ? -0.039 -3.753 5.955 1.00 0.00 21 PHE A O 13
ATOM 19026 N N . ASP A 1 21 ? 1.407 -4.788 7.333 1.00 0.00 22 ASP A N 13
ATOM 19027 C CA . ASP A 1 21 ? 0.384 -5.106 8.318 1.00 0.00 22 ASP A CA 13
ATOM 19028 C C . ASP A 1 21 ? 0.024 -3.861 9.119 1.00 0.00 22 ASP A C 13
ATOM 19029 O O . ASP A 1 21 ? 0.900 -3.087 9.507 1.00 0.00 22 ASP A O 13
ATOM 19038 N N . VAL A 1 22 ? -1.271 -3.669 9.363 1.00 0.00 23 VAL A N 13
ATOM 19039 C CA . VAL A 1 22 ? -1.748 -2.509 10.122 1.00 0.00 23 VAL A CA 13
ATOM 19040 C C . VAL A 1 22 ? -2.642 -2.954 11.275 1.00 0.00 23 VAL A C 13
ATOM 19041 O O . VAL A 1 22 ? -3.566 -3.747 11.088 1.00 0.00 23 VAL A O 13
ATOM 19054 N N . LEU A 1 23 ? -2.368 -2.427 12.469 1.00 0.00 24 LEU A N 13
ATOM 19055 C CA . LEU A 1 23 ? -3.161 -2.760 13.654 1.00 0.00 24 LEU A CA 13
ATOM 19056 C C . LEU A 1 23 ? -4.073 -1.594 14.026 1.00 0.00 24 LEU A C 13
ATOM 19057 O O . LEU A 1 23 ? -5.148 -1.796 14.592 1.00 0.00 24 LEU A O 13
ATOM 19073 N N . GLY A 1 24 ? -3.641 -0.374 13.713 1.00 0.00 25 GLY A N 13
ATOM 19074 C CA . GLY A 1 24 ? -4.436 0.808 14.032 1.00 0.00 25 GLY A CA 13
ATOM 19075 C C . GLY A 1 24 ? -5.534 1.031 12.994 1.00 0.00 25 GLY A C 13
ATOM 19076 O O . GLY A 1 24 ? -5.939 2.166 12.743 1.00 0.00 25 GLY A O 13
ATOM 19080 N N . ILE A 1 25 ? -6.013 -0.056 12.396 1.00 0.00 26 ILE A N 13
ATOM 19081 C CA . ILE A 1 25 ? -7.062 0.038 11.383 1.00 0.00 26 ILE A CA 13
ATOM 19082 C C . ILE A 1 25 ? -8.440 0.070 12.038 1.00 0.00 26 ILE A C 13
ATOM 19083 O O . ILE A 1 25 ? -8.749 -0.752 12.901 1.00 0.00 26 ILE A O 13
ATOM 19099 N N . CYS A 1 26 ? -9.263 1.029 11.617 1.00 0.00 27 CYS A N 13
ATOM 19100 C CA . CYS A 1 26 ? -10.616 1.176 12.156 1.00 0.00 27 CYS A CA 13
ATOM 19101 C C . CYS A 1 26 ? -11.624 1.287 11.021 1.00 0.00 27 CYS A C 13
ATOM 19102 O O . CYS A 1 26 ? -11.455 2.093 10.106 1.00 0.00 27 CYS A O 13
ATOM 19109 N N . CYS A 1 27 ? -12.679 0.479 11.095 1.00 0.00 28 CYS A N 13
ATOM 19110 C CA . CYS A 1 27 ? -13.725 0.501 10.075 1.00 0.00 28 CYS A CA 13
ATOM 19111 C C . CYS A 1 27 ? -13.123 0.660 8.676 1.00 0.00 28 CYS A C 13
ATOM 19112 O O . CYS A 1 27 ? -11.925 0.450 8.479 1.00 0.00 28 CYS A O 13
ATOM 19119 N N . THR A 1 28 ? -13.960 1.031 7.706 1.00 0.00 29 THR A N 13
ATOM 19120 C CA . THR A 1 28 ? -13.507 1.219 6.325 1.00 0.00 29 THR A CA 13
ATOM 19121 C C . THR A 1 28 ? -13.544 2.700 5.957 1.00 0.00 29 THR A C 13
ATOM 19122 O O . THR A 1 28 ? -13.135 3.088 4.862 1.00 0.00 29 THR A O 13
ATOM 19133 N N . SER A 1 29 ? -14.040 3.521 6.880 1.00 0.00 30 SER A N 13
ATOM 19134 C CA . SER A 1 29 ? -14.129 4.957 6.642 1.00 0.00 30 SER A CA 13
ATOM 19135 C C . SER A 1 29 ? -12.762 5.610 6.791 1.00 0.00 30 SER A C 13
ATOM 19136 O O . SER A 1 29 ? -12.592 6.778 6.452 1.00 0.00 30 SER A O 13
ATOM 19144 N N . GLU A 1 30 ? -11.793 4.850 7.303 1.00 0.00 31 GLU A N 13
ATOM 19145 C CA . GLU A 1 30 ? -10.432 5.360 7.487 1.00 0.00 31 GLU A CA 13
ATOM 19146 C C . GLU A 1 30 ? -9.581 5.067 6.247 1.00 0.00 31 GLU A C 13
ATOM 19147 O O . GLU A 1 30 ? -8.374 5.316 6.245 1.00 0.00 31 GLU A O 13
ATOM 19159 N N . VAL A 1 31 ? -10.212 4.537 5.196 1.00 0.00 32 VAL A N 13
ATOM 19160 C CA . VAL A 1 31 ? -9.481 4.221 3.970 1.00 0.00 32 VAL A CA 13
ATOM 19161 C C . VAL A 1 31 ? -8.916 5.495 3.324 1.00 0.00 32 VAL A C 13
ATOM 19162 O O . VAL A 1 31 ? -7.802 5.473 2.800 1.00 0.00 32 VAL A O 13
ATOM 19175 N N . PRO A 1 32 ? -9.641 6.595 3.341 1.00 0.00 33 PRO A N 13
ATOM 19176 C CA . PRO A 1 32 ? -9.166 7.876 2.734 1.00 0.00 33 PRO A CA 13
ATOM 19177 C C . PRO A 1 32 ? -7.906 8.405 3.423 1.00 0.00 33 PRO A C 13
ATOM 19178 O O . PRO A 1 32 ? -7.007 8.944 2.774 1.00 0.00 33 PRO A O 13
ATOM 19189 N N . ILE A 1 33 ? -7.860 8.255 4.746 1.00 0.00 34 ILE A N 13
ATOM 19190 C CA . ILE A 1 33 ? -6.720 8.729 5.526 1.00 0.00 34 ILE A CA 13
ATOM 19191 C C . ILE A 1 33 ? -5.465 7.942 5.156 1.00 0.00 34 ILE A C 13
ATOM 19192 O O . ILE A 1 33 ? -4.398 8.518 4.980 1.00 0.00 34 ILE A O 13
ATOM 19208 N N . ILE A 1 34 ? -5.599 6.627 5.051 1.00 0.00 35 ILE A N 13
ATOM 19209 C CA . ILE A 1 34 ? -4.457 5.781 4.717 1.00 0.00 35 ILE A CA 13
ATOM 19210 C C . ILE A 1 34 ? -3.911 6.139 3.338 1.00 0.00 35 ILE A C 13
ATOM 19211 O O . ILE A 1 34 ? -2.701 6.235 3.148 1.00 0.00 35 ILE A O 13
ATOM 19227 N N . GLU A 1 35 ? -4.808 6.336 2.384 1.00 0.00 36 GLU A N 13
ATOM 19228 C CA . GLU A 1 35 ? -4.398 6.681 1.029 1.00 0.00 36 GLU A CA 13
ATOM 19229 C C . GLU A 1 35 ? -3.717 8.048 1.001 1.00 0.00 36 GLU A C 13
ATOM 19230 O O . GLU A 1 35 ? -2.825 8.289 0.187 1.00 0.00 36 GLU A O 13
ATOM 19242 N N . ASN A 1 36 ? -4.147 8.939 1.888 1.00 0.00 37 ASN A N 13
ATOM 19243 C CA . ASN A 1 36 ? -3.577 10.282 1.945 1.00 0.00 37 ASN A CA 13
ATOM 19244 C C . ASN A 1 36 ? -2.091 10.228 2.294 1.00 0.00 37 ASN A C 13
ATOM 19245 O O . ASN A 1 36 ? -1.289 10.980 1.740 1.00 0.00 37 ASN A O 13
ATOM 19256 N N . ILE A 1 37 ? -1.731 9.341 3.217 1.00 0.00 38 ILE A N 13
ATOM 19257 C CA . ILE A 1 37 ? -0.335 9.210 3.630 1.00 0.00 38 ILE A CA 13
ATOM 19258 C C . ILE A 1 37 ? 0.538 8.785 2.456 1.00 0.00 38 ILE A C 13
ATOM 19259 O O . ILE A 1 37 ? 1.587 9.373 2.214 1.00 0.00 38 ILE A O 13
ATOM 19275 N N . LEU A 1 38 ? 0.091 7.771 1.723 1.00 0.00 39 LEU A N 13
ATOM 19276 C CA . LEU A 1 38 ? 0.846 7.287 0.569 1.00 0.00 39 LEU A CA 13
ATOM 19277 C C . LEU A 1 38 ? 0.968 8.386 -0.482 1.00 0.00 39 LEU A C 13
ATOM 19278 O O . LEU A 1 38 ? 2.006 8.525 -1.129 1.00 0.00 39 LEU A O 13
ATOM 19294 N N . LYS A 1 39 ? -0.096 9.160 -0.645 1.00 0.00 40 LYS A N 13
ATOM 19295 C CA . LYS A 1 39 ? -0.096 10.241 -1.621 1.00 0.00 40 LYS A CA 13
ATOM 19296 C C . LYS A 1 39 ? 1.034 11.222 -1.321 1.00 0.00 40 LYS A C 13
ATOM 19297 O O . LYS A 1 39 ? 1.719 11.688 -2.233 1.00 0.00 40 LYS A O 13
ATOM 19316 N N . SER A 1 40 ? 1.230 11.530 -0.042 1.00 0.00 41 SER A N 13
ATOM 19317 C CA . SER A 1 40 ? 2.285 12.458 0.354 1.00 0.00 41 SER A CA 13
ATOM 19318 C C . SER A 1 40 ? 3.656 11.872 0.034 1.00 0.00 41 SER A C 13
ATOM 19319 O O . SER A 1 40 ? 4.597 12.599 -0.282 1.00 0.00 41 SER A O 13
ATOM 19327 N N . LEU A 1 41 ? 3.762 10.550 0.125 1.00 0.00 42 LEU A N 13
ATOM 19328 C CA . LEU A 1 41 ? 5.023 9.870 -0.150 1.00 0.00 42 LEU A CA 13
ATOM 19329 C C . LEU A 1 41 ? 5.294 9.814 -1.649 1.00 0.00 42 LEU A C 13
ATOM 19330 O O . LEU A 1 41 ? 4.368 9.773 -2.459 1.00 0.00 42 LEU A O 13
ATOM 19346 N N . ASP A 1 42 ? 6.578 9.806 -2.009 1.00 0.00 43 ASP A N 13
ATOM 19347 C CA . ASP A 1 42 ? 6.986 9.748 -3.414 1.00 0.00 43 ASP A CA 13
ATOM 19348 C C . ASP A 1 42 ? 7.557 8.372 -3.744 1.00 0.00 43 ASP A C 13
ATOM 19349 O O . ASP A 1 42 ? 8.185 7.731 -2.902 1.00 0.00 43 ASP A O 13
ATOM 19358 N N . GLY A 1 43 ? 7.330 7.926 -4.976 1.00 0.00 44 GLY A N 13
ATOM 19359 C CA . GLY A 1 43 ? 7.816 6.620 -5.428 1.00 0.00 44 GLY A CA 13
ATOM 19360 C C . GLY A 1 43 ? 6.681 5.604 -5.485 1.00 0.00 44 GLY A C 13
ATOM 19361 O O . GLY A 1 43 ? 6.778 4.594 -6.181 1.00 0.00 44 GLY A O 13
ATOM 19365 N N . VAL A 1 44 ? 5.602 5.878 -4.756 1.00 0.00 45 VAL A N 13
ATOM 19366 C CA . VAL A 1 44 ? 4.460 4.974 -4.748 1.00 0.00 45 VAL A CA 13
ATOM 19367 C C . VAL A 1 44 ? 3.703 5.063 -6.069 1.00 0.00 45 VAL A C 13
ATOM 19368 O O . VAL A 1 44 ? 3.383 6.156 -6.540 1.00 0.00 45 VAL A O 13
ATOM 19381 N N . LYS A 1 45 ? 3.419 3.905 -6.661 1.00 0.00 46 LYS A N 13
ATOM 19382 C CA . LYS A 1 45 ? 2.695 3.846 -7.933 1.00 0.00 46 LYS A CA 13
ATOM 19383 C C . LYS A 1 45 ? 1.213 3.578 -7.693 1.00 0.00 46 LYS A C 13
ATOM 19384 O O . LYS A 1 45 ? 0.354 4.326 -8.160 1.00 0.00 46 LYS A O 13
ATOM 19403 N N . GLU A 1 46 ? 0.919 2.505 -6.963 1.00 0.00 47 GLU A N 13
ATOM 19404 C CA . GLU A 1 46 ? -0.469 2.145 -6.672 1.00 0.00 47 GLU A CA 13
ATOM 19405 C C . GLU A 1 46 ? -0.574 1.425 -5.334 1.00 0.00 47 GLU A C 13
ATOM 19406 O O . GLU A 1 46 ? 0.406 0.885 -4.824 1.00 0.00 47 GLU A O 13
ATOM 19418 N N . TYR A 1 47 ? -1.778 1.428 -4.773 1.00 0.00 48 TYR A N 13
ATOM 19419 C CA . TYR A 1 47 ? -2.020 0.777 -3.493 1.00 0.00 48 TYR A CA 13
ATOM 19420 C C . TYR A 1 47 ? -3.496 0.440 -3.324 1.00 0.00 48 TYR A C 13
ATOM 19421 O O . TYR A 1 47 ? -4.356 1.002 -4.000 1.00 0.00 48 TYR A O 13
ATOM 19439 N N . SER A 1 48 ? -3.775 -0.484 -2.408 1.00 0.00 49 SER A N 13
ATOM 19440 C CA . SER A 1 48 ? -5.147 -0.904 -2.136 1.00 0.00 49 SER A CA 13
ATOM 19441 C C . SER A 1 48 ? -5.307 -1.253 -0.661 1.00 0.00 49 SER A C 13
ATOM 19442 O O . SER A 1 48 ? -4.485 -1.972 -0.094 1.00 0.00 49 SER A O 13
ATOM 19450 N N . VAL A 1 49 ? -6.372 -0.749 -0.046 1.00 0.00 50 VAL A N 13
ATOM 19451 C CA . VAL A 1 49 ? -6.636 -1.020 1.367 1.00 0.00 50 VAL A CA 13
ATOM 19452 C C . VAL A 1 49 ? -7.706 -2.097 1.494 1.00 0.00 50 VAL A C 13
ATOM 19453 O O . VAL A 1 49 ? -8.867 -1.873 1.149 1.00 0.00 50 VAL A O 13
ATOM 19466 N N . ILE A 1 50 ? -7.311 -3.271 1.990 1.00 0.00 51 ILE A N 13
ATOM 19467 C CA . ILE A 1 50 ? -8.252 -4.380 2.153 1.00 0.00 51 ILE A CA 13
ATOM 19468 C C . ILE A 1 50 ? -8.546 -4.600 3.635 1.00 0.00 51 ILE A C 13
ATOM 19469 O O . ILE A 1 50 ? -7.762 -5.225 4.349 1.00 0.00 51 ILE A O 13
ATOM 19485 N N . VAL A 1 51 ? -9.689 -4.088 4.086 1.00 0.00 52 VAL A N 13
ATOM 19486 C CA . VAL A 1 51 ? -10.091 -4.238 5.483 1.00 0.00 52 VAL A CA 13
ATOM 19487 C C . VAL A 1 51 ? -10.569 -5.670 5.757 1.00 0.00 52 VAL A C 13
ATOM 19488 O O . VAL A 1 51 ? -10.285 -6.231 6.815 1.00 0.00 52 VAL A O 13
ATOM 19501 N N . PRO A 1 52 ? -11.294 -6.266 4.835 1.00 0.00 53 PRO A N 13
ATOM 19502 C CA . PRO A 1 52 ? -11.821 -7.655 5.009 1.00 0.00 53 PRO A CA 13
ATOM 19503 C C . PRO A 1 52 ? -10.713 -8.651 5.352 1.00 0.00 53 PRO A C 13
ATOM 19504 O O . PRO A 1 52 ? -10.936 -9.607 6.097 1.00 0.00 53 PRO A O 13
ATOM 19515 N N . SER A 1 53 ? -9.521 -8.423 4.802 1.00 0.00 54 SER A N 13
ATOM 19516 C CA . SER A 1 53 ? -8.374 -9.302 5.046 1.00 0.00 54 SER A CA 13
ATOM 19517 C C . SER A 1 53 ? -7.328 -8.601 5.909 1.00 0.00 54 SER A C 13
ATOM 19518 O O . SER A 1 53 ? -6.258 -9.151 6.171 1.00 0.00 54 SER A O 13
ATOM 19526 N N . ARG A 1 54 ? -7.641 -7.384 6.345 1.00 0.00 55 ARG A N 13
ATOM 19527 C CA . ARG A 1 54 ? -6.717 -6.616 7.177 1.00 0.00 55 ARG A CA 13
ATOM 19528 C C . ARG A 1 54 ? -5.320 -6.614 6.570 1.00 0.00 55 ARG A C 13
ATOM 19529 O O . ARG A 1 54 ? -4.321 -6.715 7.284 1.00 0.00 55 ARG A O 13
ATOM 19550 N N . THR A 1 55 ? -5.251 -6.499 5.244 1.00 0.00 56 THR A N 13
ATOM 19551 C CA . THR A 1 55 ? -3.970 -6.483 4.534 1.00 0.00 56 THR A CA 13
ATOM 19552 C C . THR A 1 55 ? -3.880 -5.266 3.622 1.00 0.00 56 THR A C 13
ATOM 19553 O O . THR A 1 55 ? -4.823 -4.948 2.899 1.00 0.00 56 THR A O 13
ATOM 19564 N N . VAL A 1 56 ? -2.736 -4.585 3.657 1.00 0.00 57 VAL A N 13
ATOM 19565 C CA . VAL A 1 56 ? -2.522 -3.398 2.825 1.00 0.00 57 VAL A CA 13
ATOM 19566 C C . VAL A 1 56 ? -1.412 -3.673 1.818 1.00 0.00 57 VAL A C 13
ATOM 19567 O O . VAL A 1 56 ? -0.334 -4.142 2.178 1.00 0.00 57 VAL A O 13
ATOM 19580 N N . ILE A 1 57 ? -1.689 -3.376 0.549 1.00 0.00 58 ILE A N 13
ATOM 19581 C CA . ILE A 1 57 ? -0.715 -3.594 -0.523 1.00 0.00 58 ILE A CA 13
ATOM 19582 C C . ILE A 1 57 ? -0.365 -2.273 -1.189 1.00 0.00 58 ILE A C 13
ATOM 19583 O O . ILE A 1 57 ? -1.245 -1.505 -1.569 1.00 0.00 58 ILE A O 13
ATOM 19599 N N . VAL A 1 58 ? 0.930 -2.018 -1.329 1.00 0.00 59 VAL A N 13
ATOM 19600 C CA . VAL A 1 58 ? 1.405 -0.787 -1.961 1.00 0.00 59 VAL A CA 13
ATOM 19601 C C . VAL A 1 58 ? 2.615 -1.085 -2.828 1.00 0.00 59 VAL A C 13
ATOM 19602 O O . VAL A 1 58 ? 3.499 -1.849 -2.441 1.00 0.00 59 VAL A O 13
ATOM 19615 N N . VAL A 1 59 ? 2.651 -0.477 -4.012 1.00 0.00 60 VAL A N 13
ATOM 19616 C CA . VAL A 1 59 ? 3.758 -0.682 -4.941 1.00 0.00 60 VAL A CA 13
ATOM 19617 C C . VAL A 1 59 ? 4.599 0.585 -5.003 1.00 0.00 60 VAL A C 13
ATOM 19618 O O . VAL A 1 59 ? 4.079 1.678 -5.226 1.00 0.00 60 VAL A O 13
ATOM 19631 N N . HIS A 1 60 ? 5.898 0.428 -4.791 1.00 0.00 61 HIS A N 13
ATOM 19632 C CA . HIS A 1 60 ? 6.810 1.564 -4.807 1.00 0.00 61 HIS A CA 13
ATOM 19633 C C . HIS A 1 60 ? 8.235 1.104 -5.115 1.00 0.00 61 HIS A C 13
ATOM 19634 O O . HIS A 1 60 ? 8.568 -0.065 -4.931 1.00 0.00 61 HIS A O 13
ATOM 19649 N N . ASP A 1 61 ? 9.066 2.030 -5.568 1.00 0.00 62 ASP A N 13
ATOM 19650 C CA . ASP A 1 61 ? 10.455 1.715 -5.881 1.00 0.00 62 ASP A CA 13
ATOM 19651 C C . ASP A 1 61 ? 11.296 1.733 -4.612 1.00 0.00 62 ASP A C 13
ATOM 19652 O O . ASP A 1 61 ? 11.374 2.748 -3.918 1.00 0.00 62 ASP A O 13
ATOM 19661 N N . SER A 1 62 ? 11.921 0.603 -4.313 1.00 0.00 63 SER A N 13
ATOM 19662 C CA . SER A 1 62 ? 12.753 0.493 -3.123 1.00 0.00 63 SER A CA 13
ATOM 19663 C C . SER A 1 62 ? 13.886 1.512 -3.164 1.00 0.00 63 SER A C 13
ATOM 19664 O O . SER A 1 62 ? 14.201 2.142 -2.154 1.00 0.00 63 SER A O 13
ATOM 19672 N N . LEU A 1 63 ? 14.501 1.663 -4.332 1.00 0.00 64 LEU A N 13
ATOM 19673 C CA . LEU A 1 63 ? 15.602 2.599 -4.482 1.00 0.00 64 LEU A CA 13
ATOM 19674 C C . LEU A 1 63 ? 15.149 4.034 -4.203 1.00 0.00 64 LEU A C 13
ATOM 19675 O O . LEU A 1 63 ? 15.821 4.771 -3.480 1.00 0.00 64 LEU A O 13
ATOM 19691 N N . LEU A 1 64 ? 14.015 4.430 -4.778 1.00 0.00 65 LEU A N 13
ATOM 19692 C CA . LEU A 1 64 ? 13.512 5.787 -4.577 1.00 0.00 65 LEU A CA 13
ATOM 19693 C C . LEU A 1 64 ? 13.056 5.981 -3.135 1.00 0.00 65 LEU A C 13
ATOM 19694 O O . LEU A 1 64 ? 13.404 6.967 -2.487 1.00 0.00 65 LEU A O 13
ATOM 19710 N N . ILE A 1 65 ? 12.289 5.016 -2.629 1.00 0.00 66 ILE A N 13
ATOM 19711 C CA . ILE A 1 65 ? 11.793 5.072 -1.253 1.00 0.00 66 ILE A CA 13
ATOM 19712 C C . ILE A 1 65 ? 11.837 3.685 -0.622 1.00 0.00 66 ILE A C 13
ATOM 19713 O O . ILE A 1 65 ? 11.467 2.699 -1.253 1.00 0.00 66 ILE A O 13
ATOM 19729 N N . SER A 1 66 ? 12.309 3.616 0.618 1.00 0.00 67 SER A N 13
ATOM 19730 C CA . SER A 1 66 ? 12.418 2.336 1.313 1.00 0.00 67 SER A CA 13
ATOM 19731 C C . SER A 1 66 ? 11.046 1.856 1.820 1.00 0.00 67 SER A C 13
ATOM 19732 O O . SER A 1 66 ? 10.200 2.680 2.168 1.00 0.00 67 SER A O 13
ATOM 19740 N N . PRO A 1 67 ? 10.796 0.555 1.888 1.00 0.00 68 PRO A N 13
ATOM 19741 C CA . PRO A 1 67 ? 9.483 0.028 2.390 1.00 0.00 68 PRO A CA 13
ATOM 19742 C C . PRO A 1 67 ? 9.138 0.537 3.797 1.00 0.00 68 PRO A C 13
ATOM 19743 O O . PRO A 1 67 ? 8.023 0.995 4.046 1.00 0.00 68 PRO A O 13
ATOM 19754 N N . PHE A 1 68 ? 10.098 0.431 4.711 1.00 0.00 69 PHE A N 13
ATOM 19755 C CA . PHE A 1 68 ? 9.879 0.854 6.092 1.00 0.00 69 PHE A CA 13
ATOM 19756 C C . PHE A 1 68 ? 9.421 2.308 6.155 1.00 0.00 69 PHE A C 13
ATOM 19757 O O . PHE A 1 68 ? 8.696 2.702 7.068 1.00 0.00 69 PHE A O 13
ATOM 19774 N N . GLN A 1 69 ? 9.854 3.100 5.183 1.00 0.00 70 GLN A N 13
ATOM 19775 C CA . GLN A 1 69 ? 9.490 4.505 5.143 1.00 0.00 70 GLN A CA 13
ATOM 19776 C C . GLN A 1 69 ? 7.973 4.657 5.137 1.00 0.00 70 GLN A C 13
ATOM 19777 O O . GLN A 1 69 ? 7.425 5.539 5.800 1.00 0.00 70 GLN A O 13
ATOM 19791 N N . ILE A 1 70 ? 7.299 3.796 4.382 1.00 0.00 71 ILE A N 13
ATOM 19792 C CA . ILE A 1 70 ? 5.842 3.847 4.295 1.00 0.00 71 ILE A CA 13
ATOM 19793 C C . ILE A 1 70 ? 5.215 3.554 5.657 1.00 0.00 71 ILE A C 13
ATOM 19794 O O . ILE A 1 70 ? 4.269 4.223 6.074 1.00 0.00 71 ILE A O 13
ATOM 19810 N N . ALA A 1 71 ? 5.746 2.547 6.343 1.00 0.00 72 ALA A N 13
ATOM 19811 C CA . ALA A 1 71 ? 5.229 2.167 7.652 1.00 0.00 72 ALA A CA 13
ATOM 19812 C C . ALA A 1 71 ? 5.372 3.315 8.643 1.00 0.00 72 ALA A C 13
ATOM 19813 O O . ALA A 1 71 ? 4.484 3.559 9.460 1.00 0.00 72 ALA A O 13
ATOM 19820 N N . LYS A 1 72 ? 6.497 4.013 8.566 1.00 0.00 73 LYS A N 13
ATOM 19821 C CA . LYS A 1 72 ? 6.754 5.135 9.461 1.00 0.00 73 LYS A CA 13
ATOM 19822 C C . LYS A 1 72 ? 5.724 6.233 9.237 1.00 0.00 73 LYS A C 13
ATOM 19823 O O . LYS A 1 72 ? 5.234 6.838 10.187 1.00 0.00 73 LYS A O 13
ATOM 19842 N N . ALA A 1 73 ? 5.403 6.486 7.975 1.00 0.00 74 ALA A N 13
ATOM 19843 C CA . ALA A 1 73 ? 4.430 7.520 7.642 1.00 0.00 74 ALA A CA 13
ATOM 19844 C C . ALA A 1 73 ? 3.063 7.175 8.230 1.00 0.00 74 ALA A C 13
ATOM 19845 O O . ALA A 1 73 ? 2.363 8.042 8.754 1.00 0.00 74 ALA A O 13
ATOM 19852 N N . LEU A 1 74 ? 2.698 5.901 8.144 1.00 0.00 75 LEU A N 13
ATOM 19853 C CA . LEU A 1 74 ? 1.421 5.434 8.672 1.00 0.00 75 LEU A CA 13
ATOM 19854 C C . LEU A 1 74 ? 1.377 5.576 10.193 1.00 0.00 75 LEU A C 13
ATOM 19855 O O . LEU A 1 74 ? 0.349 5.945 10.763 1.00 0.00 75 LEU A O 13
ATOM 19871 N N . ASN A 1 75 ? 2.496 5.273 10.845 1.00 0.00 76 ASN A N 13
ATOM 19872 C CA . ASN A 1 75 ? 2.576 5.361 12.302 1.00 0.00 76 ASN A CA 13
ATOM 19873 C C . ASN A 1 75 ? 2.354 6.795 12.766 1.00 0.00 76 ASN A C 13
ATOM 19874 O O . ASN A 1 75 ? 1.716 7.033 13.794 1.00 0.00 76 ASN A O 13
ATOM 19885 N N . GLU A 1 76 ? 2.881 7.749 12.008 1.00 0.00 77 GLU A N 13
ATOM 19886 C CA . GLU A 1 76 ? 2.730 9.159 12.359 1.00 0.00 77 GLU A CA 13
ATOM 19887 C C . GLU A 1 76 ? 1.256 9.512 12.528 1.00 0.00 77 GLU A C 13
ATOM 19888 O O . GLU A 1 76 ? 0.893 10.272 13.426 1.00 0.00 77 GLU A O 13
ATOM 19900 N N . ALA A 1 77 ? 0.411 8.956 11.667 1.00 0.00 78 ALA A N 13
ATOM 19901 C CA . ALA A 1 77 ? -1.020 9.223 11.741 1.00 0.00 78 ALA A CA 13
ATOM 19902 C C . ALA A 1 77 ? -1.654 8.422 12.873 1.00 0.00 78 ALA A C 13
ATOM 19903 O O . ALA A 1 77 ? -2.821 8.040 12.798 1.00 0.00 78 ALA A O 13
ATOM 19910 N N . ARG A 1 78 ? -0.875 8.174 13.920 1.00 0.00 79 ARG A N 13
ATOM 19911 C CA . ARG A 1 78 ? -1.371 7.416 15.063 1.00 0.00 79 ARG A CA 13
ATOM 19912 C C . ARG A 1 78 ? -1.919 6.066 14.620 1.00 0.00 79 ARG A C 13
ATOM 19913 O O . ARG A 1 78 ? -2.797 5.504 15.274 1.00 0.00 79 ARG A O 13
ATOM 19934 N N . LEU A 1 79 ? -1.400 5.547 13.505 1.00 0.00 80 LEU A N 13
ATOM 19935 C CA . LEU A 1 79 ? -1.850 4.252 12.982 1.00 0.00 80 LEU A CA 13
ATOM 19936 C C . LEU A 1 79 ? -0.689 3.263 12.957 1.00 0.00 80 LEU A C 13
ATOM 19937 O O . LEU A 1 79 ? 0.131 3.272 12.038 1.00 0.00 80 LEU A O 13
ATOM 19953 N N . GLU A 1 80 ? -0.634 2.410 13.973 1.00 0.00 81 GLU A N 13
ATOM 19954 C CA . GLU A 1 80 ? 0.422 1.415 14.066 1.00 0.00 81 GLU A CA 13
ATOM 19955 C C . GLU A 1 80 ? 0.480 0.575 12.795 1.00 0.00 81 GLU A C 13
ATOM 19956 O O . GLU A 1 80 ? -0.524 0.010 12.365 1.00 0.00 81 GLU A O 13
ATOM 19968 N N . ALA A 1 81 ? 1.666 0.499 12.200 1.00 0.00 82 ALA A N 13
ATOM 19969 C CA . ALA A 1 81 ? 1.852 -0.277 10.978 1.00 0.00 82 ALA A CA 13
ATOM 19970 C C . ALA A 1 81 ? 3.305 -0.722 10.847 1.00 0.00 82 ALA A C 13
ATOM 19971 O O . ALA A 1 81 ? 4.221 -0.017 11.269 1.00 0.00 82 ALA A O 13
ATOM 19978 N N . ASN A 1 82 ? 3.506 -1.893 10.256 1.00 0.00 83 ASN A N 13
ATOM 19979 C CA . ASN A 1 82 ? 4.852 -2.428 10.065 1.00 0.00 83 ASN A CA 13
ATOM 19980 C C . ASN A 1 82 ? 4.878 -3.392 8.883 1.00 0.00 83 ASN A C 13
ATOM 19981 O O . ASN A 1 82 ? 3.830 -3.788 8.377 1.00 0.00 83 ASN A O 13
ATOM 19992 N N . VAL A 1 83 ? 6.079 -3.767 8.446 1.00 0.00 84 VAL A N 13
ATOM 19993 C CA . VAL A 1 83 ? 6.222 -4.687 7.317 1.00 0.00 84 VAL A CA 13
ATOM 19994 C C . VAL A 1 83 ? 6.382 -6.119 7.814 1.00 0.00 84 VAL A C 13
ATOM 19995 O O . VAL A 1 83 ? 7.455 -6.503 8.277 1.00 0.00 84 VAL A O 13
ATOM 20008 N N . ARG A 1 84 ? 5.308 -6.900 7.707 1.00 0.00 85 ARG A N 13
ATOM 20009 C CA . ARG A 1 84 ? 5.332 -8.292 8.146 1.00 0.00 85 ARG A CA 13
ATOM 20010 C C . ARG A 1 84 ? 5.716 -8.380 9.622 1.00 0.00 85 ARG A C 13
ATOM 20011 O O . ARG A 1 84 ? 6.670 -7.744 10.067 1.00 0.00 85 ARG A O 13
ATOM 20032 N N . VAL A 1 85 ? 4.969 -9.182 10.381 1.00 0.00 86 VAL A N 13
ATOM 20033 C CA . VAL A 1 85 ? 5.243 -9.356 11.812 1.00 0.00 86 VAL A CA 13
ATOM 20034 C C . VAL A 1 85 ? 5.484 -10.827 12.130 1.00 0.00 86 VAL A C 13
ATOM 20035 O O . VAL A 1 85 ? 4.641 -11.680 11.852 1.00 0.00 86 VAL A O 13
ATOM 20048 N N . ASN A 1 86 ? 6.640 -11.113 12.718 1.00 0.00 87 ASN A N 13
ATOM 20049 C CA . ASN A 1 86 ? 6.988 -12.481 13.077 1.00 0.00 87 ASN A CA 13
ATOM 20050 C C . ASN A 1 86 ? 6.032 -13.013 14.142 1.00 0.00 87 ASN A C 13
ATOM 20051 O O . ASN A 1 86 ? 5.616 -14.170 14.098 1.00 0.00 87 ASN A O 13
ATOM 20062 N N . GLY A 1 87 ? 5.696 -12.155 15.101 1.00 0.00 88 GLY A N 13
ATOM 20063 C CA . GLY A 1 87 ? 4.795 -12.537 16.184 1.00 0.00 88 GLY A CA 13
ATOM 20064 C C . GLY A 1 87 ? 5.575 -13.160 17.336 1.00 0.00 88 GLY A C 13
ATOM 20065 O O . GLY A 1 87 ? 6.657 -13.713 17.136 1.00 0.00 88 GLY A O 13
ATOM 20069 N N . GLU A 1 88 ? 5.023 -13.063 18.542 1.00 0.00 89 GLU A N 13
ATOM 20070 C CA . GLU A 1 88 ? 5.678 -13.618 19.726 1.00 0.00 89 GLU A CA 13
ATOM 20071 C C . GLU A 1 88 ? 5.194 -15.041 19.986 1.00 0.00 89 GLU A C 13
ATOM 20072 O O . GLU A 1 88 ? 4.016 -15.265 20.265 1.00 0.00 89 GLU A O 13
ATOM 20084 N N . THR A 1 89 ? 6.109 -15.998 19.889 1.00 0.00 90 THR A N 13
ATOM 20085 C CA . THR A 1 89 ? 5.765 -17.397 20.115 1.00 0.00 90 THR A CA 13
ATOM 20086 C C . THR A 1 89 ? 5.348 -17.619 21.565 1.00 0.00 90 THR A C 13
ATOM 20087 O O . THR A 1 89 ? 4.400 -18.352 21.843 1.00 0.00 90 THR A O 13
ATOM 20098 N N . SER A 1 90 ? 6.065 -16.982 22.485 1.00 0.00 91 SER A N 13
ATOM 20099 C CA . SER A 1 90 ? 5.765 -17.120 23.904 1.00 0.00 91 SER A CA 13
ATOM 20100 C C . SER A 1 90 ? 5.898 -18.576 24.338 1.00 0.00 91 SER A C 13
ATOM 20101 O O . SER A 1 90 ? 5.622 -19.492 23.563 1.00 0.00 91 SER A O 13
ATOM 20109 N N . PHE A 1 91 ? 6.326 -18.781 25.580 1.00 0.00 92 PHE A N 13
ATOM 20110 C CA . PHE A 1 91 ? 6.499 -20.130 26.116 1.00 0.00 92 PHE A CA 13
ATOM 20111 C C . PHE A 1 91 ? 6.235 -20.150 27.617 1.00 0.00 92 PHE A C 13
ATOM 20112 O O . PHE A 1 91 ? 6.381 -19.134 28.296 1.00 0.00 92 PHE A O 13
ATOM 20129 N N . LYS A 1 92 ? 5.845 -21.314 28.127 1.00 0.00 93 LYS A N 13
ATOM 20130 C CA . LYS A 1 92 ? 5.562 -21.457 29.550 1.00 0.00 93 LYS A CA 13
ATOM 20131 C C . LYS A 1 92 ? 4.565 -20.396 30.005 1.00 0.00 93 LYS A C 13
ATOM 20132 O O . LYS A 1 92 ? 4.954 -19.326 30.471 1.00 0.00 93 LYS A O 13
ATOM 20151 N N . ASN A 1 93 ? 3.276 -20.701 29.861 1.00 0.00 94 ASN A N 13
ATOM 20152 C CA . ASN A 1 93 ? 2.221 -19.768 30.256 1.00 0.00 94 ASN A CA 13
ATOM 20153 C C . ASN A 1 93 ? 1.747 -20.068 31.675 1.00 0.00 94 ASN A C 13
ATOM 20154 O O . ASN A 1 93 ? 0.729 -19.542 32.124 1.00 0.00 94 ASN A O 13
ATOM 20165 N N . LYS A 1 94 ? 2.494 -20.915 32.373 1.00 0.00 95 LYS A N 13
ATOM 20166 C CA . LYS A 1 94 ? 2.143 -21.277 33.741 1.00 0.00 95 LYS A CA 13
ATOM 20167 C C . LYS A 1 94 ? 2.177 -20.047 34.641 1.00 0.00 95 LYS A C 13
ATOM 20168 O O . LYS A 1 94 ? 1.317 -19.872 35.506 1.00 0.00 95 LYS A O 13
ATOM 20187 N N . TRP A 1 95 ? 3.178 -19.194 34.432 1.00 0.00 96 TRP A N 13
ATOM 20188 C CA . TRP A 1 95 ? 3.320 -17.979 35.230 1.00 0.00 96 TRP A CA 13
ATOM 20189 C C . TRP A 1 95 ? 4.068 -16.908 34.441 1.00 0.00 96 TRP A C 13
ATOM 20190 O O . TRP A 1 95 ? 3.410 -16.061 33.860 1.00 0.00 96 TRP A O 13
ATOM 20216 N N . ALA A 1 1 ? -21.383 -2.251 -13.093 1.00 0.00 2 ALA A N 14
ATOM 20217 C CA . ALA A 1 1 ? -19.955 -2.678 -13.097 1.00 0.00 2 ALA A CA 14
ATOM 20218 C C . ALA A 1 1 ? -19.166 -1.781 -14.040 1.00 0.00 2 ALA A C 14
ATOM 20219 O O . ALA A 1 1 ? -19.047 -2.067 -15.230 1.00 0.00 2 ALA A O 14
ATOM 20228 N N . LEU A 1 2 ? -18.627 -0.694 -13.501 1.00 0.00 3 LEU A N 14
ATOM 20229 C CA . LEU A 1 2 ? -17.853 0.237 -14.314 1.00 0.00 3 LEU A CA 14
ATOM 20230 C C . LEU A 1 2 ? -16.612 -0.445 -14.875 1.00 0.00 3 LEU A C 14
ATOM 20231 O O . LEU A 1 2 ? -16.268 -0.266 -16.043 1.00 0.00 3 LEU A O 14
ATOM 20247 N N . GLN A 1 3 ? -15.938 -1.220 -14.035 1.00 0.00 4 GLN A N 14
ATOM 20248 C CA . GLN A 1 3 ? -14.729 -1.914 -14.455 1.00 0.00 4 GLN A CA 14
ATOM 20249 C C . GLN A 1 3 ? -15.073 -3.041 -15.419 1.00 0.00 4 GLN A C 14
ATOM 20250 O O . GLN A 1 3 ? -15.989 -3.825 -15.168 1.00 0.00 4 GLN A O 14
ATOM 20264 N N . ASN A 1 4 ? -14.334 -3.119 -16.523 1.00 0.00 5 ASN A N 14
ATOM 20265 C CA . ASN A 1 4 ? -14.566 -4.157 -17.527 1.00 0.00 5 ASN A CA 14
ATOM 20266 C C . ASN A 1 4 ? -13.240 -4.713 -18.035 1.00 0.00 5 ASN A C 14
ATOM 20267 O O . ASN A 1 4 ? -12.474 -4.015 -18.699 1.00 0.00 5 ASN A O 14
ATOM 20278 N N . LYS A 1 5 ? -12.979 -5.976 -17.715 1.00 0.00 6 LYS A N 14
ATOM 20279 C CA . LYS A 1 5 ? -11.744 -6.623 -18.140 1.00 0.00 6 LYS A CA 14
ATOM 20280 C C . LYS A 1 5 ? -10.536 -5.777 -17.756 1.00 0.00 6 LYS A C 14
ATOM 20281 O O . LYS A 1 5 ? -9.412 -6.058 -18.173 1.00 0.00 6 LYS A O 14
ATOM 20300 N N . GLU A 1 6 ? -10.776 -4.739 -16.964 1.00 0.00 7 GLU A N 14
ATOM 20301 C CA . GLU A 1 6 ? -9.699 -3.858 -16.534 1.00 0.00 7 GLU A CA 14
ATOM 20302 C C . GLU A 1 6 ? -8.742 -4.604 -15.613 1.00 0.00 7 GLU A C 14
ATOM 20303 O O . GLU A 1 6 ? -7.528 -4.402 -15.665 1.00 0.00 7 GLU A O 14
ATOM 20315 N N . GLU A 1 7 ? -9.296 -5.464 -14.764 1.00 0.00 8 GLU A N 14
ATOM 20316 C CA . GLU A 1 7 ? -8.480 -6.231 -13.829 1.00 0.00 8 GLU A CA 14
ATOM 20317 C C . GLU A 1 7 ? -7.577 -7.199 -14.585 1.00 0.00 8 GLU A C 14
ATOM 20318 O O . GLU A 1 7 ? -6.449 -7.465 -14.169 1.00 0.00 8 GLU A O 14
ATOM 20330 N N . GLU A 1 8 ? -8.081 -7.727 -15.693 1.00 0.00 9 GLU A N 14
ATOM 20331 C CA . GLU A 1 8 ? -7.311 -8.672 -16.493 1.00 0.00 9 GLU A CA 14
ATOM 20332 C C . GLU A 1 8 ? -6.074 -7.994 -17.076 1.00 0.00 9 GLU A C 14
ATOM 20333 O O . GLU A 1 8 ? -5.013 -8.608 -17.188 1.00 0.00 9 GLU A O 14
ATOM 20345 N N . LYS A 1 9 ? -6.219 -6.725 -17.447 1.00 0.00 10 LYS A N 14
ATOM 20346 C CA . LYS A 1 9 ? -5.109 -5.975 -18.020 1.00 0.00 10 LYS A CA 14
ATOM 20347 C C . LYS A 1 9 ? -4.160 -5.504 -16.925 1.00 0.00 10 LYS A C 14
ATOM 20348 O O . LYS A 1 9 ? -3.939 -4.306 -16.753 1.00 0.00 10 LYS A O 14
ATOM 20367 N N . LYS A 1 10 ? -3.606 -6.457 -16.188 1.00 0.00 11 LYS A N 14
ATOM 20368 C CA . LYS A 1 10 ? -2.684 -6.131 -15.106 1.00 0.00 11 LYS A CA 14
ATOM 20369 C C . LYS A 1 10 ? -1.429 -5.467 -15.657 1.00 0.00 11 LYS A C 14
ATOM 20370 O O . LYS A 1 10 ? -0.842 -4.594 -15.017 1.00 0.00 11 LYS A O 14
ATOM 20389 N N . LYS A 1 11 ? -1.015 -5.896 -16.841 1.00 0.00 12 LYS A N 14
ATOM 20390 C CA . LYS A 1 11 ? 0.179 -5.346 -17.471 1.00 0.00 12 LYS A CA 14
ATOM 20391 C C . LYS A 1 11 ? 1.435 -5.935 -16.829 1.00 0.00 12 LYS A C 14
ATOM 20392 O O . LYS A 1 11 ? 1.418 -7.050 -16.302 1.00 0.00 12 LYS A O 14
ATOM 20411 N N . VAL A 1 12 ? 2.525 -5.172 -16.881 1.00 0.00 13 VAL A N 14
ATOM 20412 C CA . VAL A 1 12 ? 3.798 -5.604 -16.310 1.00 0.00 13 VAL A CA 14
ATOM 20413 C C . VAL A 1 12 ? 4.428 -4.478 -15.497 1.00 0.00 13 VAL A C 14
ATOM 20414 O O . VAL A 1 12 ? 4.467 -3.326 -15.933 1.00 0.00 13 VAL A O 14
ATOM 20427 N N . LYS A 1 13 ? 4.926 -4.821 -14.314 1.00 0.00 14 LYS A N 14
ATOM 20428 C CA . LYS A 1 13 ? 5.560 -3.840 -13.441 1.00 0.00 14 LYS A CA 14
ATOM 20429 C C . LYS A 1 13 ? 6.603 -4.516 -12.557 1.00 0.00 14 LYS A C 14
ATOM 20430 O O . LYS A 1 13 ? 6.403 -5.638 -12.092 1.00 0.00 14 LYS A O 14
ATOM 20449 N N . LYS A 1 14 ? 7.718 -3.824 -12.331 1.00 0.00 15 LYS A N 14
ATOM 20450 C CA . LYS A 1 14 ? 8.797 -4.358 -11.501 1.00 0.00 15 LYS A CA 14
ATOM 20451 C C . LYS A 1 14 ? 8.683 -3.824 -10.074 1.00 0.00 15 LYS A C 14
ATOM 20452 O O . LYS A 1 14 ? 7.770 -4.189 -9.334 1.00 0.00 15 LYS A O 14
ATOM 20471 N N . LEU A 1 15 ? 9.621 -2.956 -9.695 1.00 0.00 16 LEU A N 14
ATOM 20472 C CA . LEU A 1 15 ? 9.623 -2.377 -8.360 1.00 0.00 16 LEU A CA 14
ATOM 20473 C C . LEU A 1 15 ? 9.572 -3.478 -7.316 1.00 0.00 16 LEU A C 14
ATOM 20474 O O . LEU A 1 15 ? 9.755 -4.654 -7.637 1.00 0.00 16 LEU A O 14
ATOM 20490 N N . GLN A 1 16 ? 9.327 -3.099 -6.064 1.00 0.00 17 GLN A N 14
ATOM 20491 C CA . GLN A 1 16 ? 9.253 -4.069 -4.972 1.00 0.00 17 GLN A CA 14
ATOM 20492 C C . GLN A 1 16 ? 7.911 -3.965 -4.260 1.00 0.00 17 GLN A C 14
ATOM 20493 O O . GLN A 1 16 ? 7.603 -2.948 -3.635 1.00 0.00 17 GLN A O 14
ATOM 20507 N N . LYS A 1 17 ? 7.117 -5.026 -4.352 1.00 0.00 18 LYS A N 14
ATOM 20508 C CA . LYS A 1 17 ? 5.815 -5.055 -3.704 1.00 0.00 18 LYS A CA 14
ATOM 20509 C C . LYS A 1 17 ? 5.970 -5.448 -2.242 1.00 0.00 18 LYS A C 14
ATOM 20510 O O . LYS A 1 17 ? 6.181 -6.617 -1.924 1.00 0.00 18 LYS A O 14
ATOM 20529 N N . SER A 1 18 ? 5.865 -4.462 -1.356 1.00 0.00 19 SER A N 14
ATOM 20530 C CA . SER A 1 18 ? 5.996 -4.704 0.081 1.00 0.00 19 SER A CA 14
ATOM 20531 C C . SER A 1 18 ? 4.620 -4.761 0.738 1.00 0.00 19 SER A C 14
ATOM 20532 O O . SER A 1 18 ? 3.733 -3.969 0.416 1.00 0.00 19 SER A O 14
ATOM 20540 N N . TYR A 1 19 ? 4.450 -5.702 1.664 1.00 0.00 20 TYR A N 14
ATOM 20541 C CA . TYR A 1 19 ? 3.181 -5.863 2.372 1.00 0.00 20 TYR A CA 14
ATOM 20542 C C . TYR A 1 19 ? 3.299 -5.294 3.776 1.00 0.00 20 TYR A C 14
ATOM 20543 O O . TYR A 1 19 ? 4.274 -5.555 4.483 1.00 0.00 20 TYR A O 14
ATOM 20561 N N . PHE A 1 20 ? 2.301 -4.510 4.179 1.00 0.00 21 PHE A N 14
ATOM 20562 C CA . PHE A 1 20 ? 2.295 -3.892 5.505 1.00 0.00 21 PHE A CA 14
ATOM 20563 C C . PHE A 1 20 ? 1.038 -4.298 6.269 1.00 0.00 21 PHE A C 14
ATOM 20564 O O . PHE A 1 20 ? -0.068 -4.260 5.730 1.00 0.00 21 PHE A O 14
ATOM 20581 N N . ASP A 1 21 ? 1.214 -4.681 7.531 1.00 0.00 22 ASP A N 14
ATOM 20582 C CA . ASP A 1 21 ? 0.092 -5.088 8.373 1.00 0.00 22 ASP A CA 14
ATOM 20583 C C . ASP A 1 21 ? -0.275 -3.969 9.341 1.00 0.00 22 ASP A C 14
ATOM 20584 O O . ASP A 1 21 ? 0.449 -3.705 10.301 1.00 0.00 22 ASP A O 14
ATOM 20593 N N . VAL A 1 22 ? -1.406 -3.312 9.085 1.00 0.00 23 VAL A N 14
ATOM 20594 C CA . VAL A 1 22 ? -1.859 -2.219 9.942 1.00 0.00 23 VAL A CA 14
ATOM 20595 C C . VAL A 1 22 ? -2.818 -2.740 11.006 1.00 0.00 23 VAL A C 14
ATOM 20596 O O . VAL A 1 22 ? -4.027 -2.813 10.787 1.00 0.00 23 VAL A O 14
ATOM 20609 N N . LEU A 1 23 ? -2.266 -3.104 12.159 1.00 0.00 24 LEU A N 14
ATOM 20610 C CA . LEU A 1 23 ? -3.075 -3.620 13.257 1.00 0.00 24 LEU A CA 14
ATOM 20611 C C . LEU A 1 23 ? -4.011 -2.540 13.784 1.00 0.00 24 LEU A C 14
ATOM 20612 O O . LEU A 1 23 ? -5.166 -2.810 14.112 1.00 0.00 24 LEU A O 14
ATOM 20628 N N . GLY A 1 24 ? -3.502 -1.316 13.864 1.00 0.00 25 GLY A N 14
ATOM 20629 C CA . GLY A 1 24 ? -4.296 -0.197 14.356 1.00 0.00 25 GLY A CA 14
ATOM 20630 C C . GLY A 1 24 ? -5.313 0.248 13.316 1.00 0.00 25 GLY A C 14
ATOM 20631 O O . GLY A 1 24 ? -5.487 1.444 13.078 1.00 0.00 25 GLY A O 14
ATOM 20635 N N . ILE A 1 25 ? -5.987 -0.716 12.699 1.00 0.00 26 ILE A N 14
ATOM 20636 C CA . ILE A 1 25 ? -6.992 -0.408 11.684 1.00 0.00 26 ILE A CA 14
ATOM 20637 C C . ILE A 1 25 ? -8.362 -0.235 12.333 1.00 0.00 26 ILE A C 14
ATOM 20638 O O . ILE A 1 25 ? -8.802 -1.082 13.112 1.00 0.00 26 ILE A O 14
ATOM 20654 N N . CYS A 1 26 ? -9.033 0.872 12.009 1.00 0.00 27 CYS A N 14
ATOM 20655 C CA . CYS A 1 26 ? -10.359 1.160 12.566 1.00 0.00 27 CYS A CA 14
ATOM 20656 C C . CYS A 1 26 ? -11.370 1.421 11.457 1.00 0.00 27 CYS A C 14
ATOM 20657 O O . CYS A 1 26 ? -11.134 2.238 10.565 1.00 0.00 27 CYS A O 14
ATOM 20664 N N . CYS A 1 27 ? -12.505 0.731 11.535 1.00 0.00 28 CYS A N 14
ATOM 20665 C CA . CYS A 1 27 ? -13.567 0.899 10.550 1.00 0.00 28 CYS A CA 14
ATOM 20666 C C . CYS A 1 27 ? -12.984 1.021 9.144 1.00 0.00 28 CYS A C 14
ATOM 20667 O O . CYS A 1 27 ? -11.816 0.703 8.916 1.00 0.00 28 CYS A O 14
ATOM 20674 N N . THR A 1 28 ? -13.805 1.482 8.203 1.00 0.00 29 THR A N 14
ATOM 20675 C CA . THR A 1 28 ? -13.364 1.651 6.821 1.00 0.00 29 THR A CA 14
ATOM 20676 C C . THR A 1 28 ? -13.255 3.135 6.481 1.00 0.00 29 THR A C 14
ATOM 20677 O O . THR A 1 28 ? -12.774 3.502 5.410 1.00 0.00 29 THR A O 14
ATOM 20688 N N . SER A 1 29 ? -13.706 3.986 7.400 1.00 0.00 30 SER A N 14
ATOM 20689 C CA . SER A 1 29 ? -13.651 5.429 7.181 1.00 0.00 30 SER A CA 14
ATOM 20690 C C . SER A 1 29 ? -12.205 5.919 7.189 1.00 0.00 30 SER A C 14
ATOM 20691 O O . SER A 1 29 ? -11.916 7.032 6.751 1.00 0.00 30 SER A O 14
ATOM 20699 N N . GLU A 1 30 ? -11.300 5.077 7.696 1.00 0.00 31 GLU A N 14
ATOM 20700 C CA . GLU A 1 30 ? -9.877 5.427 7.764 1.00 0.00 31 GLU A CA 14
ATOM 20701 C C . GLU A 1 30 ? -9.189 5.117 6.437 1.00 0.00 31 GLU A C 14
ATOM 20702 O O . GLU A 1 30 ? -8.014 5.434 6.247 1.00 0.00 31 GLU A O 14
ATOM 20714 N N . VAL A 1 31 ? -9.928 4.512 5.521 1.00 0.00 32 VAL A N 14
ATOM 20715 C CA . VAL A 1 31 ? -9.380 4.190 4.213 1.00 0.00 32 VAL A CA 14
ATOM 20716 C C . VAL A 1 31 ? -8.822 5.456 3.549 1.00 0.00 32 VAL A C 14
ATOM 20717 O O . VAL A 1 31 ? -7.654 5.492 3.169 1.00 0.00 32 VAL A O 14
ATOM 20730 N N . PRO A 1 32 ? -9.635 6.479 3.378 1.00 0.00 33 PRO A N 14
ATOM 20731 C CA . PRO A 1 32 ? -9.197 7.747 2.722 1.00 0.00 33 PRO A CA 14
ATOM 20732 C C . PRO A 1 32 ? -7.955 8.337 3.379 1.00 0.00 33 PRO A C 14
ATOM 20733 O O . PRO A 1 32 ? -7.076 8.875 2.703 1.00 0.00 33 PRO A O 14
ATOM 20744 N N . ILE A 1 33 ? -7.886 8.225 4.696 1.00 0.00 34 ILE A N 14
ATOM 20745 C CA . ILE A 1 33 ? -6.744 8.747 5.435 1.00 0.00 34 ILE A CA 14
ATOM 20746 C C . ILE A 1 33 ? -5.478 7.984 5.059 1.00 0.00 34 ILE A C 14
ATOM 20747 O O . ILE A 1 33 ? -4.417 8.576 4.866 1.00 0.00 34 ILE A O 14
ATOM 20763 N N . ILE A 1 34 ? -5.594 6.668 4.973 1.00 0.00 35 ILE A N 14
ATOM 20764 C CA . ILE A 1 34 ? -4.448 5.838 4.637 1.00 0.00 35 ILE A CA 14
ATOM 20765 C C . ILE A 1 34 ? -3.937 6.175 3.243 1.00 0.00 35 ILE A C 14
ATOM 20766 O O . ILE A 1 34 ? -2.735 6.296 3.027 1.00 0.00 35 ILE A O 14
ATOM 20782 N N . GLU A 1 35 ? -4.856 6.316 2.299 1.00 0.00 36 GLU A N 14
ATOM 20783 C CA . GLU A 1 35 ? -4.482 6.626 0.925 1.00 0.00 36 GLU A CA 14
ATOM 20784 C C . GLU A 1 35 ? -3.841 8.008 0.841 1.00 0.00 36 GLU A C 14
ATOM 20785 O O . GLU A 1 35 ? -2.965 8.248 0.009 1.00 0.00 36 GLU A O 14
ATOM 20797 N N . ASN A 1 36 ? -4.286 8.913 1.704 1.00 0.00 37 ASN A N 14
ATOM 20798 C CA . ASN A 1 36 ? -3.754 10.271 1.721 1.00 0.00 37 ASN A CA 14
ATOM 20799 C C . ASN A 1 36 ? -2.271 10.262 2.088 1.00 0.00 37 ASN A C 14
ATOM 20800 O O . ASN A 1 36 ? -1.482 11.028 1.536 1.00 0.00 37 ASN A O 14
ATOM 20811 N N . ILE A 1 37 ? -1.905 9.399 3.029 1.00 0.00 38 ILE A N 14
ATOM 20812 C CA . ILE A 1 37 ? -0.515 9.312 3.471 1.00 0.00 38 ILE A CA 14
ATOM 20813 C C . ILE A 1 37 ? 0.388 8.865 2.321 1.00 0.00 38 ILE A C 14
ATOM 20814 O O . ILE A 1 37 ? 1.463 9.427 2.110 1.00 0.00 38 ILE A O 14
ATOM 20830 N N . LEU A 1 38 ? -0.059 7.860 1.579 1.00 0.00 39 LEU A N 14
ATOM 20831 C CA . LEU A 1 38 ? 0.713 7.349 0.452 1.00 0.00 39 LEU A CA 14
ATOM 20832 C C . LEU A 1 38 ? 0.866 8.428 -0.617 1.00 0.00 39 LEU A C 14
ATOM 20833 O O . LEU A 1 38 ? 1.918 8.548 -1.245 1.00 0.00 39 LEU A O 14
ATOM 20849 N N . LYS A 1 39 ? -0.182 9.212 -0.815 1.00 0.00 40 LYS A N 14
ATOM 20850 C CA . LYS A 1 39 ? -0.142 10.272 -1.810 1.00 0.00 40 LYS A CA 14
ATOM 20851 C C . LYS A 1 39 ? 0.999 11.237 -1.513 1.00 0.00 40 LYS A C 14
ATOM 20852 O O . LYS A 1 39 ? 1.705 11.677 -2.422 1.00 0.00 40 LYS A O 14
ATOM 20871 N N . SER A 1 40 ? 1.185 11.553 -0.242 1.00 0.00 41 SER A N 14
ATOM 20872 C CA . SER A 1 40 ? 2.251 12.457 0.154 1.00 0.00 41 SER A CA 14
ATOM 20873 C C . SER A 1 40 ? 3.610 11.872 -0.211 1.00 0.00 41 SER A C 14
ATOM 20874 O O . SER A 1 40 ? 4.499 12.583 -0.683 1.00 0.00 41 SER A O 14
ATOM 20882 N N . LEU A 1 41 ? 3.762 10.571 0.011 1.00 0.00 42 LEU A N 14
ATOM 20883 C CA . LEU A 1 41 ? 5.015 9.892 -0.292 1.00 0.00 42 LEU A CA 14
ATOM 20884 C C . LEU A 1 41 ? 5.247 9.852 -1.796 1.00 0.00 42 LEU A C 14
ATOM 20885 O O . LEU A 1 41 ? 4.301 9.751 -2.580 1.00 0.00 42 LEU A O 14
ATOM 20901 N N . ASP A 1 42 ? 6.514 9.934 -2.195 1.00 0.00 43 ASP A N 14
ATOM 20902 C CA . ASP A 1 42 ? 6.876 9.908 -3.611 1.00 0.00 43 ASP A CA 14
ATOM 20903 C C . ASP A 1 42 ? 7.442 8.545 -3.987 1.00 0.00 43 ASP A C 14
ATOM 20904 O O . ASP A 1 42 ? 8.078 7.878 -3.170 1.00 0.00 43 ASP A O 14
ATOM 20913 N N . GLY A 1 43 ? 7.206 8.137 -5.233 1.00 0.00 44 GLY A N 14
ATOM 20914 C CA . GLY A 1 43 ? 7.689 6.847 -5.726 1.00 0.00 44 GLY A CA 14
ATOM 20915 C C . GLY A 1 43 ? 6.560 5.823 -5.758 1.00 0.00 44 GLY A C 14
ATOM 20916 O O . GLY A 1 43 ? 6.617 4.849 -6.510 1.00 0.00 44 GLY A O 14
ATOM 20920 N N . VAL A 1 44 ? 5.531 6.047 -4.945 1.00 0.00 45 VAL A N 14
ATOM 20921 C CA . VAL A 1 44 ? 4.397 5.131 -4.902 1.00 0.00 45 VAL A CA 14
ATOM 20922 C C . VAL A 1 44 ? 3.638 5.161 -6.222 1.00 0.00 45 VAL A C 14
ATOM 20923 O O . VAL A 1 44 ? 3.329 6.230 -6.749 1.00 0.00 45 VAL A O 14
ATOM 20936 N N . LYS A 1 45 ? 3.342 3.980 -6.757 1.00 0.00 46 LYS A N 14
ATOM 20937 C CA . LYS A 1 45 ? 2.620 3.872 -8.026 1.00 0.00 46 LYS A CA 14
ATOM 20938 C C . LYS A 1 45 ? 1.140 3.607 -7.788 1.00 0.00 46 LYS A C 14
ATOM 20939 O O . LYS A 1 45 ? 0.283 4.352 -8.263 1.00 0.00 46 LYS A O 14
ATOM 20958 N N . GLU A 1 46 ? 0.843 2.545 -7.049 1.00 0.00 47 GLU A N 14
ATOM 20959 C CA . GLU A 1 46 ? -0.542 2.192 -6.757 1.00 0.00 47 GLU A CA 14
ATOM 20960 C C . GLU A 1 46 ? -0.637 1.451 -5.431 1.00 0.00 47 GLU A C 14
ATOM 20961 O O . GLU A 1 46 ? 0.342 0.882 -4.950 1.00 0.00 47 GLU A O 14
ATOM 20973 N N . TYR A 1 47 ? -1.829 1.466 -4.846 1.00 0.00 48 TYR A N 14
ATOM 20974 C CA . TYR A 1 47 ? -2.059 0.794 -3.573 1.00 0.00 48 TYR A CA 14
ATOM 20975 C C . TYR A 1 47 ? -3.537 0.482 -3.387 1.00 0.00 48 TYR A C 14
ATOM 20976 O O . TYR A 1 47 ? -4.395 1.049 -4.064 1.00 0.00 48 TYR A O 14
ATOM 20994 N N . SER A 1 48 ? -3.830 -0.426 -2.460 1.00 0.00 49 SER A N 14
ATOM 20995 C CA . SER A 1 48 ? -5.209 -0.813 -2.182 1.00 0.00 49 SER A CA 14
ATOM 20996 C C . SER A 1 48 ? -5.383 -1.116 -0.697 1.00 0.00 49 SER A C 14
ATOM 20997 O O . SER A 1 48 ? -4.587 -1.845 -0.105 1.00 0.00 49 SER A O 14
ATOM 21005 N N . VAL A 1 49 ? -6.434 -0.558 -0.099 1.00 0.00 50 VAL A N 14
ATOM 21006 C CA . VAL A 1 49 ? -6.712 -0.777 1.318 1.00 0.00 50 VAL A CA 14
ATOM 21007 C C . VAL A 1 49 ? -7.809 -1.818 1.483 1.00 0.00 50 VAL A C 14
ATOM 21008 O O . VAL A 1 49 ? -8.955 -1.593 1.091 1.00 0.00 50 VAL A O 14
ATOM 21021 N N . ILE A 1 50 ? -7.452 -2.963 2.065 1.00 0.00 51 ILE A N 14
ATOM 21022 C CA . ILE A 1 50 ? -8.411 -4.042 2.280 1.00 0.00 51 ILE A CA 14
ATOM 21023 C C . ILE A 1 50 ? -8.686 -4.204 3.769 1.00 0.00 51 ILE A C 14
ATOM 21024 O O . ILE A 1 50 ? -7.924 -4.857 4.484 1.00 0.00 51 ILE A O 14
ATOM 21040 N N . VAL A 1 51 ? -9.785 -3.613 4.223 1.00 0.00 52 VAL A N 14
ATOM 21041 C CA . VAL A 1 51 ? -10.170 -3.698 5.626 1.00 0.00 52 VAL A CA 14
ATOM 21042 C C . VAL A 1 51 ? -10.720 -5.088 5.948 1.00 0.00 52 VAL A C 14
ATOM 21043 O O . VAL A 1 51 ? -10.464 -5.629 7.022 1.00 0.00 52 VAL A O 14
ATOM 21056 N N . PRO A 1 52 ? -11.481 -5.667 5.046 1.00 0.00 53 PRO A N 14
ATOM 21057 C CA . PRO A 1 52 ? -12.091 -7.017 5.249 1.00 0.00 53 PRO A CA 14
ATOM 21058 C C . PRO A 1 52 ? -11.040 -8.085 5.551 1.00 0.00 53 PRO A C 14
ATOM 21059 O O . PRO A 1 52 ? -11.313 -9.066 6.245 1.00 0.00 53 PRO A O 14
ATOM 21070 N N . SER A 1 53 ? -9.836 -7.890 5.014 1.00 0.00 54 SER A N 14
ATOM 21071 C CA . SER A 1 53 ? -8.735 -8.837 5.211 1.00 0.00 54 SER A CA 14
ATOM 21072 C C . SER A 1 53 ? -7.632 -8.214 6.059 1.00 0.00 54 SER A C 14
ATOM 21073 O O . SER A 1 53 ? -6.610 -8.846 6.327 1.00 0.00 54 SER A O 14
ATOM 21081 N N . ARG A 1 54 ? -7.848 -6.973 6.482 1.00 0.00 55 ARG A N 14
ATOM 21082 C CA . ARG A 1 54 ? -6.863 -6.277 7.304 1.00 0.00 55 ARG A CA 14
ATOM 21083 C C . ARG A 1 54 ? -5.480 -6.357 6.668 1.00 0.00 55 ARG A C 14
ATOM 21084 O O . ARG A 1 54 ? -4.469 -6.445 7.366 1.00 0.00 55 ARG A O 14
ATOM 21105 N N . THR A 1 55 ? -5.443 -6.331 5.338 1.00 0.00 56 THR A N 14
ATOM 21106 C CA . THR A 1 55 ? -4.184 -6.402 4.599 1.00 0.00 56 THR A CA 14
ATOM 21107 C C . THR A 1 55 ? -4.019 -5.169 3.721 1.00 0.00 56 THR A C 14
ATOM 21108 O O . THR A 1 55 ? -4.952 -4.748 3.039 1.00 0.00 56 THR A O 14
ATOM 21119 N N . VAL A 1 56 ? -2.821 -4.589 3.746 1.00 0.00 57 VAL A N 14
ATOM 21120 C CA . VAL A 1 56 ? -2.525 -3.395 2.953 1.00 0.00 57 VAL A CA 14
ATOM 21121 C C . VAL A 1 56 ? -1.461 -3.715 1.911 1.00 0.00 57 VAL A C 14
ATOM 21122 O O . VAL A 1 56 ? -0.426 -4.310 2.221 1.00 0.00 57 VAL A O 14
ATOM 21135 N N . ILE A 1 57 ? -1.724 -3.312 0.670 1.00 0.00 58 ILE A N 14
ATOM 21136 C CA . ILE A 1 57 ? -0.796 -3.548 -0.433 1.00 0.00 58 ILE A CA 14
ATOM 21137 C C . ILE A 1 57 ? -0.457 -2.241 -1.132 1.00 0.00 58 ILE A C 14
ATOM 21138 O O . ILE A 1 57 ? -1.342 -1.460 -1.484 1.00 0.00 58 ILE A O 14
ATOM 21154 N N . VAL A 1 58 ? 0.836 -2.014 -1.330 1.00 0.00 59 VAL A N 14
ATOM 21155 C CA . VAL A 1 58 ? 1.309 -0.799 -1.997 1.00 0.00 59 VAL A CA 14
ATOM 21156 C C . VAL A 1 58 ? 2.526 -1.106 -2.859 1.00 0.00 59 VAL A C 14
ATOM 21157 O O . VAL A 1 58 ? 3.477 -1.746 -2.408 1.00 0.00 59 VAL A O 14
ATOM 21170 N N . VAL A 1 59 ? 2.496 -0.635 -4.103 1.00 0.00 60 VAL A N 14
ATOM 21171 C CA . VAL A 1 59 ? 3.605 -0.851 -5.026 1.00 0.00 60 VAL A CA 14
ATOM 21172 C C . VAL A 1 59 ? 4.422 0.428 -5.151 1.00 0.00 60 VAL A C 14
ATOM 21173 O O . VAL A 1 59 ? 3.882 1.493 -5.451 1.00 0.00 60 VAL A O 14
ATOM 21186 N N . HIS A 1 60 ? 5.724 0.317 -4.911 1.00 0.00 61 HIS A N 14
ATOM 21187 C CA . HIS A 1 60 ? 6.611 1.473 -4.985 1.00 0.00 61 HIS A CA 14
ATOM 21188 C C . HIS A 1 60 ? 8.030 1.029 -5.315 1.00 0.00 61 HIS A C 14
ATOM 21189 O O . HIS A 1 60 ? 8.401 -0.120 -5.081 1.00 0.00 61 HIS A O 14
ATOM 21204 N N . ASP A 1 61 ? 8.823 1.948 -5.852 1.00 0.00 62 ASP A N 14
ATOM 21205 C CA . ASP A 1 61 ? 10.206 1.641 -6.200 1.00 0.00 62 ASP A CA 14
ATOM 21206 C C . ASP A 1 61 ? 11.092 1.760 -4.970 1.00 0.00 62 ASP A C 14
ATOM 21207 O O . ASP A 1 61 ? 11.225 2.836 -4.388 1.00 0.00 62 ASP A O 14
ATOM 21216 N N . SER A 1 62 ? 11.691 0.642 -4.576 1.00 0.00 63 SER A N 14
ATOM 21217 C CA . SER A 1 62 ? 12.553 0.624 -3.404 1.00 0.00 63 SER A CA 14
ATOM 21218 C C . SER A 1 62 ? 13.611 1.714 -3.513 1.00 0.00 63 SER A C 14
ATOM 21219 O O . SER A 1 62 ? 13.984 2.332 -2.518 1.00 0.00 63 SER A O 14
ATOM 21227 N N . LEU A 1 63 ? 14.098 1.942 -4.726 1.00 0.00 64 LEU A N 14
ATOM 21228 C CA . LEU A 1 63 ? 15.117 2.958 -4.934 1.00 0.00 64 LEU A CA 14
ATOM 21229 C C . LEU A 1 63 ? 14.586 4.345 -4.583 1.00 0.00 64 LEU A C 14
ATOM 21230 O O . LEU A 1 63 ? 15.212 5.085 -3.823 1.00 0.00 64 LEU A O 14
ATOM 21246 N N . LEU A 1 64 ? 13.437 4.698 -5.150 1.00 0.00 65 LEU A N 14
ATOM 21247 C CA . LEU A 1 64 ? 12.847 6.009 -4.902 1.00 0.00 65 LEU A CA 14
ATOM 21248 C C . LEU A 1 64 ? 12.432 6.144 -3.445 1.00 0.00 65 LEU A C 14
ATOM 21249 O O . LEU A 1 64 ? 12.684 7.165 -2.806 1.00 0.00 65 LEU A O 14
ATOM 21265 N N . ILE A 1 65 ? 11.788 5.104 -2.927 1.00 0.00 66 ILE A N 14
ATOM 21266 C CA . ILE A 1 65 ? 11.330 5.109 -1.539 1.00 0.00 66 ILE A CA 14
ATOM 21267 C C . ILE A 1 65 ? 11.382 3.709 -0.952 1.00 0.00 66 ILE A C 14
ATOM 21268 O O . ILE A 1 65 ? 11.015 2.736 -1.611 1.00 0.00 66 ILE A O 14
ATOM 21284 N N . SER A 1 66 ? 11.840 3.609 0.295 1.00 0.00 67 SER A N 14
ATOM 21285 C CA . SER A 1 66 ? 11.937 2.315 0.966 1.00 0.00 67 SER A CA 14
ATOM 21286 C C . SER A 1 66 ? 10.639 2.004 1.719 1.00 0.00 67 SER A C 14
ATOM 21287 O O . SER A 1 66 ? 9.854 2.902 2.017 1.00 0.00 67 SER A O 14
ATOM 21295 N N . PRO A 1 67 ? 10.415 0.753 2.037 1.00 0.00 68 PRO A N 14
ATOM 21296 C CA . PRO A 1 67 ? 9.199 0.312 2.788 1.00 0.00 68 PRO A CA 14
ATOM 21297 C C . PRO A 1 67 ? 9.163 0.898 4.202 1.00 0.00 68 PRO A C 14
ATOM 21298 O O . PRO A 1 67 ? 8.095 1.121 4.769 1.00 0.00 68 PRO A O 14
ATOM 21309 N N . PHE A 1 68 ? 10.338 1.149 4.762 1.00 0.00 69 PHE A N 14
ATOM 21310 C CA . PHE A 1 68 ? 10.423 1.701 6.107 1.00 0.00 69 PHE A CA 14
ATOM 21311 C C . PHE A 1 68 ? 9.703 3.041 6.190 1.00 0.00 69 PHE A C 14
ATOM 21312 O O . PHE A 1 68 ? 8.985 3.315 7.153 1.00 0.00 69 PHE A O 14
ATOM 21329 N N . GLN A 1 69 ? 9.907 3.875 5.179 1.00 0.00 70 GLN A N 14
ATOM 21330 C CA . GLN A 1 69 ? 9.283 5.191 5.150 1.00 0.00 70 GLN A CA 14
ATOM 21331 C C . GLN A 1 69 ? 7.763 5.065 5.087 1.00 0.00 70 GLN A C 14
ATOM 21332 O O . GLN A 1 69 ? 7.043 5.791 5.770 1.00 0.00 70 GLN A O 14
ATOM 21346 N N . ILE A 1 70 ? 7.282 4.139 4.264 1.00 0.00 71 ILE A N 14
ATOM 21347 C CA . ILE A 1 70 ? 5.846 3.933 4.125 1.00 0.00 71 ILE A CA 14
ATOM 21348 C C . ILE A 1 70 ? 5.245 3.468 5.448 1.00 0.00 71 ILE A C 14
ATOM 21349 O O . ILE A 1 70 ? 4.195 3.954 5.870 1.00 0.00 71 ILE A O 14
ATOM 21365 N N . ALA A 1 71 ? 5.917 2.525 6.099 1.00 0.00 72 ALA A N 14
ATOM 21366 C CA . ALA A 1 71 ? 5.437 2.006 7.372 1.00 0.00 72 ALA A CA 14
ATOM 21367 C C . ALA A 1 71 ? 5.491 3.084 8.447 1.00 0.00 72 ALA A C 14
ATOM 21368 O O . ALA A 1 71 ? 4.583 3.202 9.270 1.00 0.00 72 ALA A O 14
ATOM 21375 N N . LYS A 1 72 ? 6.561 3.869 8.431 1.00 0.00 73 LYS A N 14
ATOM 21376 C CA . LYS A 1 72 ? 6.729 4.936 9.409 1.00 0.00 73 LYS A CA 14
ATOM 21377 C C . LYS A 1 72 ? 5.628 5.976 9.251 1.00 0.00 73 LYS A C 14
ATOM 21378 O O . LYS A 1 72 ? 5.089 6.474 10.237 1.00 0.00 73 LYS A O 14
ATOM 21397 N N . ALA A 1 73 ? 5.298 6.301 8.006 1.00 0.00 74 ALA A N 14
ATOM 21398 C CA . ALA A 1 73 ? 4.263 7.293 7.739 1.00 0.00 74 ALA A CA 14
ATOM 21399 C C . ALA A 1 73 ? 2.944 6.873 8.379 1.00 0.00 74 ALA A C 14
ATOM 21400 O O . ALA A 1 73 ? 2.232 7.695 8.955 1.00 0.00 74 ALA A O 14
ATOM 21407 N N . LEU A 1 74 ? 2.628 5.590 8.276 1.00 0.00 75 LEU A N 14
ATOM 21408 C CA . LEU A 1 74 ? 1.394 5.071 8.852 1.00 0.00 75 LEU A CA 14
ATOM 21409 C C . LEU A 1 74 ? 1.409 5.204 10.368 1.00 0.00 75 LEU A C 14
ATOM 21410 O O . LEU A 1 74 ? 0.411 5.584 10.979 1.00 0.00 75 LEU A O 14
ATOM 21426 N N . ASN A 1 75 ? 2.548 4.889 10.971 1.00 0.00 76 ASN A N 14
ATOM 21427 C CA . ASN A 1 75 ? 2.681 4.971 12.420 1.00 0.00 76 ASN A CA 14
ATOM 21428 C C . ASN A 1 75 ? 2.540 6.414 12.894 1.00 0.00 76 ASN A C 14
ATOM 21429 O O . ASN A 1 75 ? 1.932 6.679 13.931 1.00 0.00 76 ASN A O 14
ATOM 21440 N N . GLU A 1 76 ? 3.105 7.344 12.130 1.00 0.00 77 GLU A N 14
ATOM 21441 C CA . GLU A 1 76 ? 3.038 8.759 12.485 1.00 0.00 77 GLU A CA 14
ATOM 21442 C C . GLU A 1 76 ? 1.595 9.173 12.759 1.00 0.00 77 GLU A C 14
ATOM 21443 O O . GLU A 1 76 ? 1.334 10.013 13.621 1.00 0.00 77 GLU A O 14
ATOM 21455 N N . ALA A 1 77 ? 0.663 8.578 12.026 1.00 0.00 78 ALA A N 14
ATOM 21456 C CA . ALA A 1 77 ? -0.748 8.893 12.204 1.00 0.00 78 ALA A CA 14
ATOM 21457 C C . ALA A 1 77 ? -1.276 8.269 13.491 1.00 0.00 78 ALA A C 14
ATOM 21458 O O . ALA A 1 77 ? -2.427 7.841 13.552 1.00 0.00 78 ALA A O 14
ATOM 21465 N N . ARG A 1 78 ? -0.428 8.221 14.513 1.00 0.00 79 ARG A N 14
ATOM 21466 C CA . ARG A 1 78 ? -0.819 7.642 15.794 1.00 0.00 79 ARG A CA 14
ATOM 21467 C C . ARG A 1 78 ? -1.318 6.214 15.612 1.00 0.00 79 ARG A C 14
ATOM 21468 O O . ARG A 1 78 ? -2.043 5.689 16.458 1.00 0.00 79 ARG A O 14
ATOM 21489 N N . LEU A 1 79 ? -0.923 5.586 14.504 1.00 0.00 80 LEU A N 14
ATOM 21490 C CA . LEU A 1 79 ? -1.331 4.210 14.213 1.00 0.00 80 LEU A CA 14
ATOM 21491 C C . LEU A 1 79 ? -0.154 3.265 14.423 1.00 0.00 80 LEU A C 14
ATOM 21492 O O . LEU A 1 79 ? 0.912 3.665 14.894 1.00 0.00 80 LEU A O 14
ATOM 21508 N N . GLU A 1 80 ? -0.368 2.002 14.077 1.00 0.00 81 GLU A N 14
ATOM 21509 C CA . GLU A 1 80 ? 0.657 0.976 14.227 1.00 0.00 81 GLU A CA 14
ATOM 21510 C C . GLU A 1 80 ? 0.668 0.057 13.014 1.00 0.00 81 GLU A C 14
ATOM 21511 O O . GLU A 1 80 ? -0.312 -0.636 12.732 1.00 0.00 81 GLU A O 14
ATOM 21523 N N . ALA A 1 81 ? 1.788 0.056 12.297 1.00 0.00 82 ALA A N 14
ATOM 21524 C CA . ALA A 1 81 ? 1.937 -0.779 11.105 1.00 0.00 82 ALA A CA 14
ATOM 21525 C C . ALA A 1 81 ? 3.338 -1.380 11.049 1.00 0.00 82 ALA A C 14
ATOM 21526 O O . ALA A 1 81 ? 4.274 -0.855 11.652 1.00 0.00 82 ALA A O 14
ATOM 21533 N N . ASN A 1 82 ? 3.474 -2.485 10.322 1.00 0.00 83 ASN A N 14
ATOM 21534 C CA . ASN A 1 82 ? 4.765 -3.152 10.191 1.00 0.00 83 ASN A CA 14
ATOM 21535 C C . ASN A 1 82 ? 4.830 -3.925 8.881 1.00 0.00 83 ASN A C 14
ATOM 21536 O O . ASN A 1 82 ? 3.800 -4.238 8.290 1.00 0.00 83 ASN A O 14
ATOM 21547 N N . VAL A 1 83 ? 6.045 -4.237 8.436 1.00 0.00 84 VAL A N 14
ATOM 21548 C CA . VAL A 1 83 ? 6.230 -4.979 7.192 1.00 0.00 84 VAL A CA 14
ATOM 21549 C C . VAL A 1 83 ? 6.188 -6.478 7.455 1.00 0.00 84 VAL A C 14
ATOM 21550 O O . VAL A 1 83 ? 7.099 -7.033 8.070 1.00 0.00 84 VAL A O 14
ATOM 21563 N N . ARG A 1 84 ? 5.126 -7.124 6.982 1.00 0.00 85 ARG A N 14
ATOM 21564 C CA . ARG A 1 84 ? 4.971 -8.561 7.174 1.00 0.00 85 ARG A CA 14
ATOM 21565 C C . ARG A 1 84 ? 5.022 -8.907 8.659 1.00 0.00 85 ARG A C 14
ATOM 21566 O O . ARG A 1 84 ? 5.591 -8.166 9.461 1.00 0.00 85 ARG A O 14
ATOM 21587 N N . VAL A 1 85 ? 4.421 -10.038 9.023 1.00 0.00 86 VAL A N 14
ATOM 21588 C CA . VAL A 1 85 ? 4.398 -10.482 10.418 1.00 0.00 86 VAL A CA 14
ATOM 21589 C C . VAL A 1 85 ? 4.996 -11.878 10.541 1.00 0.00 86 VAL A C 14
ATOM 21590 O O . VAL A 1 85 ? 4.634 -12.789 9.796 1.00 0.00 86 VAL A O 14
ATOM 21603 N N . ASN A 1 86 ? 5.915 -12.037 11.487 1.00 0.00 87 ASN A N 14
ATOM 21604 C CA . ASN A 1 86 ? 6.563 -13.325 11.700 1.00 0.00 87 ASN A CA 14
ATOM 21605 C C . ASN A 1 86 ? 5.558 -14.345 12.222 1.00 0.00 87 ASN A C 14
ATOM 21606 O O . ASN A 1 86 ? 4.988 -14.174 13.299 1.00 0.00 87 ASN A O 14
ATOM 21617 N N . GLY A 1 87 ? 5.345 -15.404 11.448 1.00 0.00 88 GLY A N 14
ATOM 21618 C CA . GLY A 1 87 ? 4.405 -16.448 11.842 1.00 0.00 88 GLY A CA 14
ATOM 21619 C C . GLY A 1 87 ? 4.175 -17.430 10.700 1.00 0.00 88 GLY A C 14
ATOM 21620 O O . GLY A 1 87 ? 3.679 -17.057 9.636 1.00 0.00 88 GLY A O 14
ATOM 21624 N N . GLU A 1 88 ? 4.536 -18.689 10.929 1.00 0.00 89 GLU A N 14
ATOM 21625 C CA . GLU A 1 88 ? 4.366 -19.720 9.912 1.00 0.00 89 GLU A CA 14
ATOM 21626 C C . GLU A 1 88 ? 2.915 -20.190 9.864 1.00 0.00 89 GLU A C 14
ATOM 21627 O O . GLU A 1 88 ? 2.034 -19.579 10.471 1.00 0.00 89 GLU A O 14
ATOM 21639 N N . THR A 1 89 ? 2.674 -21.279 9.141 1.00 0.00 90 THR A N 14
ATOM 21640 C CA . THR A 1 89 ? 1.327 -21.822 9.021 1.00 0.00 90 THR A CA 14
ATOM 21641 C C . THR A 1 89 ? 0.949 -22.589 10.285 1.00 0.00 90 THR A C 14
ATOM 21642 O O . THR A 1 89 ? 1.797 -22.856 11.137 1.00 0.00 90 THR A O 14
ATOM 21653 N N . SER A 1 90 ? -0.330 -22.936 10.401 1.00 0.00 91 SER A N 14
ATOM 21654 C CA . SER A 1 90 ? -0.819 -23.669 11.566 1.00 0.00 91 SER A CA 14
ATOM 21655 C C . SER A 1 90 ? -2.006 -24.548 11.187 1.00 0.00 91 SER A C 14
ATOM 21656 O O . SER A 1 90 ? -2.103 -25.023 10.055 1.00 0.00 91 SER A O 14
ATOM 21664 N N . PHE A 1 91 ? -2.902 -24.765 12.143 1.00 0.00 92 PHE A N 14
ATOM 21665 C CA . PHE A 1 91 ? -4.079 -25.591 11.899 1.00 0.00 92 PHE A CA 14
ATOM 21666 C C . PHE A 1 91 ? -3.670 -26.959 11.364 1.00 0.00 92 PHE A C 14
ATOM 21667 O O . PHE A 1 91 ? -3.326 -27.100 10.192 1.00 0.00 92 PHE A O 14
ATOM 21684 N N . LYS A 1 92 ? -3.712 -27.962 12.231 1.00 0.00 93 LYS A N 14
ATOM 21685 C CA . LYS A 1 92 ? -3.345 -29.315 11.835 1.00 0.00 93 LYS A CA 14
ATOM 21686 C C . LYS A 1 92 ? -4.480 -29.974 11.058 1.00 0.00 93 LYS A C 14
ATOM 21687 O O . LYS A 1 92 ? -5.649 -29.837 11.415 1.00 0.00 93 LYS A O 14
ATOM 21706 N N . ASN A 1 93 ? -4.124 -30.691 9.999 1.00 0.00 94 ASN A N 14
ATOM 21707 C CA . ASN A 1 93 ? -5.121 -31.370 9.181 1.00 0.00 94 ASN A CA 14
ATOM 21708 C C . ASN A 1 93 ? -5.849 -32.437 9.993 1.00 0.00 94 ASN A C 14
ATOM 21709 O O . ASN A 1 93 ? -7.062 -32.601 9.875 1.00 0.00 94 ASN A O 14
ATOM 21720 N N . LYS A 1 94 ? -5.097 -33.161 10.815 1.00 0.00 95 LYS A N 14
ATOM 21721 C CA . LYS A 1 94 ? -5.681 -34.212 11.642 1.00 0.00 95 LYS A CA 14
ATOM 21722 C C . LYS A 1 94 ? -6.391 -35.246 10.774 1.00 0.00 95 LYS A C 14
ATOM 21723 O O . LYS A 1 94 ? -7.604 -35.428 10.874 1.00 0.00 95 LYS A O 14
ATOM 21742 N N . TRP A 1 95 ? -5.625 -35.922 9.925 1.00 0.00 96 TRP A N 14
ATOM 21743 C CA . TRP A 1 95 ? -6.189 -36.938 9.044 1.00 0.00 96 TRP A CA 14
ATOM 21744 C C . TRP A 1 95 ? -7.402 -36.388 8.301 1.00 0.00 96 TRP A C 14
ATOM 21745 O O . TRP A 1 95 ? -8.487 -36.442 8.857 1.00 0.00 96 TRP A O 14
ATOM 21771 N N . ALA A 1 1 ? -2.258 14.972 -26.416 1.00 0.00 2 ALA A N 15
ATOM 21772 C CA . ALA A 1 1 ? -1.138 14.064 -26.789 1.00 0.00 2 ALA A CA 15
ATOM 21773 C C . ALA A 1 1 ? -0.904 13.075 -25.660 1.00 0.00 2 ALA A C 15
ATOM 21774 O O . ALA A 1 1 ? -0.460 11.951 -25.889 1.00 0.00 2 ALA A O 15
ATOM 21783 N N . LEU A 1 2 ? -1.191 13.500 -24.439 1.00 0.00 3 LEU A N 15
ATOM 21784 C CA . LEU A 1 2 ? -0.985 12.635 -23.287 1.00 0.00 3 LEU A CA 15
ATOM 21785 C C . LEU A 1 2 ? -1.887 11.404 -23.376 1.00 0.00 3 LEU A C 15
ATOM 21786 O O . LEU A 1 2 ? -1.444 10.272 -23.188 1.00 0.00 3 LEU A O 15
ATOM 21802 N N . GLN A 1 3 ? -3.159 11.636 -23.662 1.00 0.00 4 GLN A N 15
ATOM 21803 C CA . GLN A 1 3 ? -4.119 10.542 -23.762 1.00 0.00 4 GLN A CA 15
ATOM 21804 C C . GLN A 1 3 ? -3.903 9.535 -22.626 1.00 0.00 4 GLN A C 15
ATOM 21805 O O . GLN A 1 3 ? -4.445 9.688 -21.530 1.00 0.00 4 GLN A O 15
ATOM 21819 N N . ASN A 1 4 ? -3.112 8.506 -22.906 1.00 0.00 5 ASN A N 15
ATOM 21820 C CA . ASN A 1 4 ? -2.833 7.477 -21.914 1.00 0.00 5 ASN A CA 15
ATOM 21821 C C . ASN A 1 4 ? -1.587 6.684 -22.294 1.00 0.00 5 ASN A C 15
ATOM 21822 O O . ASN A 1 4 ? -1.678 5.610 -22.887 1.00 0.00 5 ASN A O 15
ATOM 21833 N N . LYS A 1 5 ? -0.421 7.219 -21.946 1.00 0.00 6 LYS A N 15
ATOM 21834 C CA . LYS A 1 5 ? 0.842 6.553 -22.251 1.00 0.00 6 LYS A CA 15
ATOM 21835 C C . LYS A 1 5 ? 1.146 5.478 -21.213 1.00 0.00 6 LYS A C 15
ATOM 21836 O O . LYS A 1 5 ? 2.072 4.684 -21.381 1.00 0.00 6 LYS A O 15
ATOM 21855 N N . GLU A 1 6 ? 0.360 5.458 -20.144 1.00 0.00 7 GLU A N 15
ATOM 21856 C CA . GLU A 1 6 ? 0.552 4.475 -19.083 1.00 0.00 7 GLU A CA 15
ATOM 21857 C C . GLU A 1 6 ? 0.281 3.065 -19.602 1.00 0.00 7 GLU A C 15
ATOM 21858 O O . GLU A 1 6 ? 0.899 2.099 -19.153 1.00 0.00 7 GLU A O 15
ATOM 21870 N N . GLU A 1 7 ? -0.648 2.958 -20.546 1.00 0.00 8 GLU A N 15
ATOM 21871 C CA . GLU A 1 7 ? -0.997 1.662 -21.113 1.00 0.00 8 GLU A CA 15
ATOM 21872 C C . GLU A 1 7 ? 0.244 0.975 -21.668 1.00 0.00 8 GLU A C 15
ATOM 21873 O O . GLU A 1 7 ? 0.382 -0.245 -21.579 1.00 0.00 8 GLU A O 15
ATOM 21885 N N . GLU A 1 8 ? 1.144 1.763 -22.240 1.00 0.00 9 GLU A N 15
ATOM 21886 C CA . GLU A 1 8 ? 2.371 1.216 -22.806 1.00 0.00 9 GLU A CA 15
ATOM 21887 C C . GLU A 1 8 ? 3.263 0.655 -21.702 1.00 0.00 9 GLU A C 15
ATOM 21888 O O . GLU A 1 8 ? 3.941 -0.356 -21.893 1.00 0.00 9 GLU A O 15
ATOM 21900 N N . LYS A 1 9 ? 3.261 1.318 -20.551 1.00 0.00 10 LYS A N 15
ATOM 21901 C CA . LYS A 1 9 ? 4.078 0.878 -19.427 1.00 0.00 10 LYS A CA 15
ATOM 21902 C C . LYS A 1 9 ? 3.457 -0.344 -18.759 1.00 0.00 10 LYS A C 15
ATOM 21903 O O . LYS A 1 9 ? 4.097 -1.011 -17.945 1.00 0.00 10 LYS A O 15
ATOM 21922 N N . LYS A 1 10 ? 2.210 -0.630 -19.107 1.00 0.00 11 LYS A N 15
ATOM 21923 C CA . LYS A 1 10 ? 1.511 -1.774 -18.533 1.00 0.00 11 LYS A CA 15
ATOM 21924 C C . LYS A 1 10 ? 2.227 -3.072 -18.888 1.00 0.00 11 LYS A C 15
ATOM 21925 O O . LYS A 1 10 ? 2.264 -4.009 -18.094 1.00 0.00 11 LYS A O 15
ATOM 21944 N N . LYS A 1 11 ? 2.794 -3.118 -20.088 1.00 0.00 12 LYS A N 15
ATOM 21945 C CA . LYS A 1 11 ? 3.506 -4.307 -20.544 1.00 0.00 12 LYS A CA 15
ATOM 21946 C C . LYS A 1 11 ? 4.710 -4.584 -19.653 1.00 0.00 12 LYS A C 15
ATOM 21947 O O . LYS A 1 11 ? 5.000 -5.733 -19.327 1.00 0.00 12 LYS A O 15
ATOM 21966 N N . VAL A 1 12 ? 5.409 -3.524 -19.261 1.00 0.00 13 VAL A N 15
ATOM 21967 C CA . VAL A 1 12 ? 6.586 -3.669 -18.407 1.00 0.00 13 VAL A CA 15
ATOM 21968 C C . VAL A 1 12 ? 6.221 -3.367 -16.959 1.00 0.00 13 VAL A C 15
ATOM 21969 O O . VAL A 1 12 ? 5.598 -2.348 -16.665 1.00 0.00 13 VAL A O 15
ATOM 21982 N N . LYS A 1 13 ? 6.613 -4.266 -16.059 1.00 0.00 14 LYS A N 15
ATOM 21983 C CA . LYS A 1 13 ? 6.326 -4.100 -14.635 1.00 0.00 14 LYS A CA 15
ATOM 21984 C C . LYS A 1 13 ? 7.545 -4.471 -13.803 1.00 0.00 14 LYS A C 15
ATOM 21985 O O . LYS A 1 13 ? 8.175 -5.502 -14.035 1.00 0.00 14 LYS A O 15
ATOM 22004 N N . LYS A 1 14 ? 7.872 -3.624 -12.831 1.00 0.00 15 LYS A N 15
ATOM 22005 C CA . LYS A 1 14 ? 9.024 -3.867 -11.962 1.00 0.00 15 LYS A CA 15
ATOM 22006 C C . LYS A 1 14 ? 8.711 -3.437 -10.534 1.00 0.00 15 LYS A C 15
ATOM 22007 O O . LYS A 1 14 ? 8.060 -4.163 -9.785 1.00 0.00 15 LYS A O 15
ATOM 22026 N N . LEU A 1 15 ? 9.180 -2.252 -10.167 1.00 0.00 16 LEU A N 15
ATOM 22027 C CA . LEU A 1 15 ? 8.944 -1.728 -8.828 1.00 0.00 16 LEU A CA 15
ATOM 22028 C C . LEU A 1 15 ? 9.210 -2.800 -7.784 1.00 0.00 16 LEU A C 15
ATOM 22029 O O . LEU A 1 15 ? 9.702 -3.883 -8.107 1.00 0.00 16 LEU A O 15
ATOM 22045 N N . GLN A 1 16 ? 8.885 -2.493 -6.529 1.00 0.00 17 GLN A N 15
ATOM 22046 C CA . GLN A 1 16 ? 9.094 -3.442 -5.438 1.00 0.00 17 GLN A CA 15
ATOM 22047 C C . GLN A 1 16 ? 7.808 -3.621 -4.642 1.00 0.00 17 GLN A C 15
ATOM 22048 O O . GLN A 1 16 ? 7.361 -2.707 -3.952 1.00 0.00 17 GLN A O 15
ATOM 22062 N N . LYS A 1 17 ? 7.223 -4.807 -4.747 1.00 0.00 18 LYS A N 15
ATOM 22063 C CA . LYS A 1 17 ? 5.991 -5.099 -4.030 1.00 0.00 18 LYS A CA 15
ATOM 22064 C C . LYS A 1 17 ? 6.292 -5.430 -2.574 1.00 0.00 18 LYS A C 15
ATOM 22065 O O . LYS A 1 17 ? 7.242 -6.154 -2.277 1.00 0.00 18 LYS A O 15
ATOM 22084 N N . SER A 1 18 ? 5.477 -4.900 -1.670 1.00 0.00 19 SER A N 15
ATOM 22085 C CA . SER A 1 18 ? 5.658 -5.144 -0.240 1.00 0.00 19 SER A CA 15
ATOM 22086 C C . SER A 1 18 ? 4.310 -5.161 0.467 1.00 0.00 19 SER A C 15
ATOM 22087 O O . SER A 1 18 ? 3.405 -4.408 0.113 1.00 0.00 19 SER A O 15
ATOM 22095 N N . TYR A 1 19 ? 4.182 -6.027 1.472 1.00 0.00 20 TYR A N 15
ATOM 22096 C CA . TYR A 1 19 ? 2.935 -6.137 2.229 1.00 0.00 20 TYR A CA 15
ATOM 22097 C C . TYR A 1 19 ? 3.090 -5.479 3.591 1.00 0.00 20 TYR A C 15
ATOM 22098 O O . TYR A 1 19 ? 4.050 -5.747 4.312 1.00 0.00 20 TYR A O 15
ATOM 22116 N N . PHE A 1 20 ? 2.138 -4.615 3.935 1.00 0.00 21 PHE A N 15
ATOM 22117 C CA . PHE A 1 20 ? 2.163 -3.912 5.219 1.00 0.00 21 PHE A CA 15
ATOM 22118 C C . PHE A 1 20 ? 1.002 -4.366 6.096 1.00 0.00 21 PHE A C 15
ATOM 22119 O O . PHE A 1 20 ? -0.162 -4.162 5.753 1.00 0.00 21 PHE A O 15
ATOM 22136 N N . ASP A 1 21 ? 1.328 -4.974 7.231 1.00 0.00 22 ASP A N 15
ATOM 22137 C CA . ASP A 1 21 ? 0.307 -5.449 8.162 1.00 0.00 22 ASP A CA 15
ATOM 22138 C C . ASP A 1 21 ? 0.128 -4.445 9.291 1.00 0.00 22 ASP A C 15
ATOM 22139 O O . ASP A 1 21 ? 1.001 -4.305 10.147 1.00 0.00 22 ASP A O 15
ATOM 22148 N N . VAL A 1 22 ? -1.007 -3.746 9.285 1.00 0.00 23 VAL A N 15
ATOM 22149 C CA . VAL A 1 22 ? -1.297 -2.745 10.315 1.00 0.00 23 VAL A CA 15
ATOM 22150 C C . VAL A 1 22 ? -2.581 -3.103 11.048 1.00 0.00 23 VAL A C 15
ATOM 22151 O O . VAL A 1 22 ? -3.607 -3.379 10.428 1.00 0.00 23 VAL A O 15
ATOM 22164 N N . LEU A 1 23 ? -2.512 -3.101 12.375 1.00 0.00 24 LEU A N 15
ATOM 22165 C CA . LEU A 1 23 ? -3.674 -3.432 13.202 1.00 0.00 24 LEU A CA 15
ATOM 22166 C C . LEU A 1 23 ? -4.286 -2.167 13.790 1.00 0.00 24 LEU A C 15
ATOM 22167 O O . LEU A 1 23 ? -5.292 -2.223 14.494 1.00 0.00 24 LEU A O 15
ATOM 22183 N N . GLY A 1 24 ? -3.672 -1.026 13.490 1.00 0.00 25 GLY A N 15
ATOM 22184 C CA . GLY A 1 24 ? -4.164 0.255 13.989 1.00 0.00 25 GLY A CA 15
ATOM 22185 C C . GLY A 1 24 ? -5.191 0.854 13.035 1.00 0.00 25 GLY A C 15
ATOM 22186 O O . GLY A 1 24 ? -5.463 2.053 13.076 1.00 0.00 25 GLY A O 15
ATOM 22190 N N . ILE A 1 25 ? -5.758 0.010 12.177 1.00 0.00 26 ILE A N 15
ATOM 22191 C CA . ILE A 1 25 ? -6.758 0.467 11.216 1.00 0.00 26 ILE A CA 15
ATOM 22192 C C . ILE A 1 25 ? -8.134 0.515 11.866 1.00 0.00 26 ILE A C 15
ATOM 22193 O O . ILE A 1 25 ? -8.561 -0.445 12.506 1.00 0.00 26 ILE A O 15
ATOM 22209 N N . CYS A 1 26 ? -8.826 1.641 11.702 1.00 0.00 27 CYS A N 15
ATOM 22210 C CA . CYS A 1 26 ? -10.164 1.817 12.279 1.00 0.00 27 CYS A CA 15
ATOM 22211 C C . CYS A 1 26 ? -11.215 1.908 11.182 1.00 0.00 27 CYS A C 15
ATOM 22212 O O . CYS A 1 26 ? -11.065 2.672 10.229 1.00 0.00 27 CYS A O 15
ATOM 22219 N N . CYS A 1 27 ? -12.281 1.126 11.332 1.00 0.00 28 CYS A N 15
ATOM 22220 C CA . CYS A 1 27 ? -13.368 1.123 10.358 1.00 0.00 28 CYS A CA 15
ATOM 22221 C C . CYS A 1 27 ? -12.817 1.197 8.937 1.00 0.00 28 CYS A C 15
ATOM 22222 O O . CYS A 1 27 ? -11.630 0.969 8.708 1.00 0.00 28 CYS A O 15
ATOM 22229 N N . THR A 1 28 ? -13.687 1.517 7.982 1.00 0.00 29 THR A N 15
ATOM 22230 C CA . THR A 1 28 ? -13.285 1.624 6.582 1.00 0.00 29 THR A CA 15
ATOM 22231 C C . THR A 1 28 ? -13.287 3.085 6.136 1.00 0.00 29 THR A C 15
ATOM 22232 O O . THR A 1 28 ? -12.776 3.418 5.068 1.00 0.00 29 THR A O 15
ATOM 22243 N N . SER A 1 29 ? -13.864 3.951 6.963 1.00 0.00 30 SER A N 15
ATOM 22244 C CA . SER A 1 29 ? -13.926 5.373 6.640 1.00 0.00 30 SER A CA 15
ATOM 22245 C C . SER A 1 29 ? -12.530 5.987 6.646 1.00 0.00 30 SER A C 15
ATOM 22246 O O . SER A 1 29 ? -12.333 7.098 6.159 1.00 0.00 30 SER A O 15
ATOM 22254 N N . GLU A 1 30 ? -11.569 5.259 7.214 1.00 0.00 31 GLU A N 15
ATOM 22255 C CA . GLU A 1 30 ? -10.186 5.738 7.290 1.00 0.00 31 GLU A CA 15
ATOM 22256 C C . GLU A 1 30 ? -9.447 5.424 5.993 1.00 0.00 31 GLU A C 15
ATOM 22257 O O . GLU A 1 30 ? -8.305 5.840 5.803 1.00 0.00 31 GLU A O 15
ATOM 22269 N N . VAL A 1 31 ? -10.108 4.709 5.099 1.00 0.00 32 VAL A N 15
ATOM 22270 C CA . VAL A 1 31 ? -9.504 4.376 3.821 1.00 0.00 32 VAL A CA 15
ATOM 22271 C C . VAL A 1 31 ? -8.905 5.636 3.178 1.00 0.00 32 VAL A C 15
ATOM 22272 O O . VAL A 1 31 ? -7.716 5.659 2.853 1.00 0.00 32 VAL A O 15
ATOM 22285 N N . PRO A 1 32 ? -9.700 6.667 2.973 1.00 0.00 33 PRO A N 15
ATOM 22286 C CA . PRO A 1 32 ? -9.231 7.928 2.333 1.00 0.00 33 PRO A CA 15
ATOM 22287 C C . PRO A 1 32 ? -8.023 8.518 3.056 1.00 0.00 33 PRO A C 15
ATOM 22288 O O . PRO A 1 32 ? -7.072 8.982 2.424 1.00 0.00 33 PRO A O 15
ATOM 22299 N N . ILE A 1 33 ? -8.072 8.493 4.380 1.00 0.00 34 ILE A N 15
ATOM 22300 C CA . ILE A 1 33 ? -6.983 9.029 5.181 1.00 0.00 34 ILE A CA 15
ATOM 22301 C C . ILE A 1 33 ? -5.712 8.219 4.960 1.00 0.00 34 ILE A C 15
ATOM 22302 O O . ILE A 1 33 ? -4.625 8.780 4.815 1.00 0.00 34 ILE A O 15
ATOM 22318 N N . ILE A 1 34 ? -5.854 6.899 4.938 1.00 0.00 35 ILE A N 15
ATOM 22319 C CA . ILE A 1 34 ? -4.708 6.024 4.741 1.00 0.00 35 ILE A CA 15
ATOM 22320 C C . ILE A 1 34 ? -4.083 6.264 3.373 1.00 0.00 35 ILE A C 15
ATOM 22321 O O . ILE A 1 34 ? -2.865 6.359 3.249 1.00 0.00 35 ILE A O 15
ATOM 22337 N N . GLU A 1 35 ? -4.923 6.367 2.352 1.00 0.00 36 GLU A N 15
ATOM 22338 C CA . GLU A 1 35 ? -4.436 6.593 0.999 1.00 0.00 36 GLU A CA 15
ATOM 22339 C C . GLU A 1 35 ? -3.767 7.958 0.895 1.00 0.00 36 GLU A C 15
ATOM 22340 O O . GLU A 1 35 ? -2.802 8.130 0.154 1.00 0.00 36 GLU A O 15
ATOM 22352 N N . ASN A 1 36 ? -4.290 8.923 1.641 1.00 0.00 37 ASN A N 15
ATOM 22353 C CA . ASN A 1 36 ? -3.740 10.275 1.624 1.00 0.00 37 ASN A CA 15
ATOM 22354 C C . ASN A 1 36 ? -2.286 10.273 2.081 1.00 0.00 37 ASN A C 15
ATOM 22355 O O . ASN A 1 36 ? -1.454 11.003 1.541 1.00 0.00 37 ASN A O 15
ATOM 22366 N N . ILE A 1 37 ? -1.983 9.453 3.080 1.00 0.00 38 ILE A N 15
ATOM 22367 C CA . ILE A 1 37 ? -0.623 9.371 3.600 1.00 0.00 38 ILE A CA 15
ATOM 22368 C C . ILE A 1 37 ? 0.336 8.875 2.519 1.00 0.00 38 ILE A C 15
ATOM 22369 O O . ILE A 1 37 ? 1.428 9.415 2.351 1.00 0.00 38 ILE A O 15
ATOM 22385 N N . LEU A 1 38 ? -0.081 7.849 1.791 1.00 0.00 39 LEU A N 15
ATOM 22386 C CA . LEU A 1 38 ? 0.751 7.292 0.727 1.00 0.00 39 LEU A CA 15
ATOM 22387 C C . LEU A 1 38 ? 0.983 8.328 -0.370 1.00 0.00 39 LEU A C 15
ATOM 22388 O O . LEU A 1 38 ? 2.082 8.431 -0.918 1.00 0.00 39 LEU A O 15
ATOM 22404 N N . LYS A 1 39 ? -0.054 9.087 -0.686 1.00 0.00 40 LYS A N 15
ATOM 22405 C CA . LYS A 1 39 ? 0.051 10.105 -1.722 1.00 0.00 40 LYS A CA 15
ATOM 22406 C C . LYS A 1 39 ? 1.158 11.097 -1.387 1.00 0.00 40 LYS A C 15
ATOM 22407 O O . LYS A 1 39 ? 1.892 11.540 -2.269 1.00 0.00 40 LYS A O 15
ATOM 22426 N N . SER A 1 40 ? 1.276 11.437 -0.111 1.00 0.00 41 SER A N 15
ATOM 22427 C CA . SER A 1 40 ? 2.304 12.373 0.325 1.00 0.00 41 SER A CA 15
ATOM 22428 C C . SER A 1 40 ? 3.695 11.835 0.001 1.00 0.00 41 SER A C 15
ATOM 22429 O O . SER A 1 40 ? 4.579 12.583 -0.416 1.00 0.00 41 SER A O 15
ATOM 22437 N N . LEU A 1 41 ? 3.877 10.536 0.195 1.00 0.00 42 LEU A N 15
ATOM 22438 C CA . LEU A 1 41 ? 5.166 9.903 -0.075 1.00 0.00 42 LEU A CA 15
ATOM 22439 C C . LEU A 1 41 ? 5.454 9.911 -1.568 1.00 0.00 42 LEU A C 15
ATOM 22440 O O . LEU A 1 41 ? 4.540 9.820 -2.386 1.00 0.00 42 LEU A O 15
ATOM 22456 N N . ASP A 1 42 ? 6.736 10.018 -1.918 1.00 0.00 43 ASP A N 15
ATOM 22457 C CA . ASP A 1 42 ? 7.148 10.038 -3.322 1.00 0.00 43 ASP A CA 15
ATOM 22458 C C . ASP A 1 42 ? 7.811 8.719 -3.700 1.00 0.00 43 ASP A C 15
ATOM 22459 O O . ASP A 1 42 ? 8.902 8.406 -3.226 1.00 0.00 43 ASP A O 15
ATOM 22468 N N . GLY A 1 43 ? 7.146 7.948 -4.557 1.00 0.00 44 GLY A N 15
ATOM 22469 C CA . GLY A 1 43 ? 7.677 6.659 -4.996 1.00 0.00 44 GLY A CA 15
ATOM 22470 C C . GLY A 1 43 ? 6.566 5.624 -5.105 1.00 0.00 44 GLY A C 15
ATOM 22471 O O . GLY A 1 43 ? 6.744 4.579 -5.725 1.00 0.00 44 GLY A O 15
ATOM 22475 N N . VAL A 1 44 ? 5.421 5.923 -4.499 1.00 0.00 45 VAL A N 15
ATOM 22476 C CA . VAL A 1 44 ? 4.290 5.004 -4.535 1.00 0.00 45 VAL A CA 15
ATOM 22477 C C . VAL A 1 44 ? 3.567 5.092 -5.875 1.00 0.00 45 VAL A C 15
ATOM 22478 O O . VAL A 1 44 ? 3.262 6.182 -6.357 1.00 0.00 45 VAL A O 15
ATOM 22491 N N . LYS A 1 45 ? 3.295 3.936 -6.473 1.00 0.00 46 LYS A N 15
ATOM 22492 C CA . LYS A 1 45 ? 2.603 3.885 -7.761 1.00 0.00 46 LYS A CA 15
ATOM 22493 C C . LYS A 1 45 ? 1.130 3.555 -7.569 1.00 0.00 46 LYS A C 15
ATOM 22494 O O . LYS A 1 45 ? 0.259 4.211 -8.141 1.00 0.00 46 LYS A O 15
ATOM 22513 N N . GLU A 1 46 ? 0.856 2.538 -6.764 1.00 0.00 47 GLU A N 15
ATOM 22514 C CA . GLU A 1 46 ? -0.518 2.127 -6.505 1.00 0.00 47 GLU A CA 15
ATOM 22515 C C . GLU A 1 46 ? -0.621 1.423 -5.160 1.00 0.00 47 GLU A C 15
ATOM 22516 O O . GLU A 1 46 ? 0.364 0.899 -4.640 1.00 0.00 47 GLU A O 15
ATOM 22528 N N . TYR A 1 47 ? -1.827 1.420 -4.603 1.00 0.00 48 TYR A N 15
ATOM 22529 C CA . TYR A 1 47 ? -2.068 0.783 -3.312 1.00 0.00 48 TYR A CA 15
ATOM 22530 C C . TYR A 1 47 ? -3.541 0.445 -3.139 1.00 0.00 48 TYR A C 15
ATOM 22531 O O . TYR A 1 47 ? -4.403 1.001 -3.819 1.00 0.00 48 TYR A O 15
ATOM 22549 N N . SER A 1 48 ? -3.823 -0.477 -2.222 1.00 0.00 49 SER A N 15
ATOM 22550 C CA . SER A 1 48 ? -5.197 -0.891 -1.959 1.00 0.00 49 SER A CA 15
ATOM 22551 C C . SER A 1 48 ? -5.369 -1.246 -0.489 1.00 0.00 49 SER A C 15
ATOM 22552 O O . SER A 1 48 ? -4.606 -2.039 0.060 1.00 0.00 49 SER A O 15
ATOM 22560 N N . VAL A 1 49 ? -6.380 -0.656 0.144 1.00 0.00 50 VAL A N 15
ATOM 22561 C CA . VAL A 1 49 ? -6.650 -0.918 1.555 1.00 0.00 50 VAL A CA 15
ATOM 22562 C C . VAL A 1 49 ? -7.787 -1.919 1.696 1.00 0.00 50 VAL A C 15
ATOM 22563 O O . VAL A 1 49 ? -8.942 -1.601 1.412 1.00 0.00 50 VAL A O 15
ATOM 22576 N N . ILE A 1 50 ? -7.454 -3.132 2.137 1.00 0.00 51 ILE A N 15
ATOM 22577 C CA . ILE A 1 50 ? -8.457 -4.179 2.316 1.00 0.00 51 ILE A CA 15
ATOM 22578 C C . ILE A 1 50 ? -8.697 -4.426 3.801 1.00 0.00 51 ILE A C 15
ATOM 22579 O O . ILE A 1 50 ? -7.902 -5.084 4.470 1.00 0.00 51 ILE A O 15
ATOM 22595 N N . VAL A 1 51 ? -9.800 -3.886 4.303 1.00 0.00 52 VAL A N 15
ATOM 22596 C CA . VAL A 1 51 ? -10.159 -4.046 5.709 1.00 0.00 52 VAL A CA 15
ATOM 22597 C C . VAL A 1 51 ? -10.677 -5.463 5.967 1.00 0.00 52 VAL A C 15
ATOM 22598 O O . VAL A 1 51 ? -10.356 -6.068 6.991 1.00 0.00 52 VAL A O 15
ATOM 22611 N N . PRO A 1 52 ? -11.474 -5.991 5.069 1.00 0.00 53 PRO A N 15
ATOM 22612 C CA . PRO A 1 52 ? -12.056 -7.356 5.217 1.00 0.00 53 PRO A CA 15
ATOM 22613 C C . PRO A 1 52 ? -10.985 -8.416 5.472 1.00 0.00 53 PRO A C 15
ATOM 22614 O O . PRO A 1 52 ? -11.226 -9.403 6.168 1.00 0.00 53 PRO A O 15
ATOM 22625 N N . SER A 1 53 ? -9.804 -8.203 4.900 1.00 0.00 54 SER A N 15
ATOM 22626 C CA . SER A 1 53 ? -8.689 -9.141 5.054 1.00 0.00 54 SER A CA 15
ATOM 22627 C C . SER A 1 53 ? -7.595 -8.530 5.921 1.00 0.00 54 SER A C 15
ATOM 22628 O O . SER A 1 53 ? -6.558 -9.151 6.156 1.00 0.00 54 SER A O 15
ATOM 22636 N N . ARG A 1 54 ? -7.834 -7.313 6.398 1.00 0.00 55 ARG A N 15
ATOM 22637 C CA . ARG A 1 54 ? -6.861 -6.631 7.243 1.00 0.00 55 ARG A CA 15
ATOM 22638 C C . ARG A 1 54 ? -5.474 -6.686 6.617 1.00 0.00 55 ARG A C 15
ATOM 22639 O O . ARG A 1 54 ? -4.473 -6.830 7.317 1.00 0.00 55 ARG A O 15
ATOM 22660 N N . THR A 1 55 ? -5.421 -6.572 5.292 1.00 0.00 56 THR A N 15
ATOM 22661 C CA . THR A 1 55 ? -4.151 -6.611 4.566 1.00 0.00 56 THR A CA 15
ATOM 22662 C C . THR A 1 55 ? -4.027 -5.398 3.653 1.00 0.00 56 THR A C 15
ATOM 22663 O O . THR A 1 55 ? -4.970 -5.049 2.943 1.00 0.00 56 THR A O 15
ATOM 22674 N N . VAL A 1 56 ? -2.858 -4.760 3.677 1.00 0.00 57 VAL A N 15
ATOM 22675 C CA . VAL A 1 56 ? -2.608 -3.581 2.848 1.00 0.00 57 VAL A CA 15
ATOM 22676 C C . VAL A 1 56 ? -1.428 -3.836 1.921 1.00 0.00 57 VAL A C 15
ATOM 22677 O O . VAL A 1 56 ? -0.374 -4.304 2.356 1.00 0.00 57 VAL A O 15
ATOM 22690 N N . ILE A 1 57 ? -1.613 -3.528 0.638 1.00 0.00 58 ILE A N 15
ATOM 22691 C CA . ILE A 1 57 ? -0.561 -3.724 -0.359 1.00 0.00 58 ILE A CA 15
ATOM 22692 C C . ILE A 1 57 ? -0.269 -2.416 -1.083 1.00 0.00 58 ILE A C 15
ATOM 22693 O O . ILE A 1 57 ? -1.188 -1.684 -1.458 1.00 0.00 58 ILE A O 15
ATOM 22709 N N . VAL A 1 58 ? 1.008 -2.126 -1.272 1.00 0.00 59 VAL A N 15
ATOM 22710 C CA . VAL A 1 58 ? 1.413 -0.903 -1.958 1.00 0.00 59 VAL A CA 15
ATOM 22711 C C . VAL A 1 58 ? 2.637 -1.160 -2.825 1.00 0.00 59 VAL A C 15
ATOM 22712 O O . VAL A 1 58 ? 3.582 -1.826 -2.398 1.00 0.00 59 VAL A O 15
ATOM 22725 N N . VAL A 1 59 ? 2.618 -0.622 -4.043 1.00 0.00 60 VAL A N 15
ATOM 22726 C CA . VAL A 1 59 ? 3.737 -0.789 -4.968 1.00 0.00 60 VAL A CA 15
ATOM 22727 C C . VAL A 1 59 ? 4.530 0.507 -5.041 1.00 0.00 60 VAL A C 15
ATOM 22728 O O . VAL A 1 59 ? 3.970 1.574 -5.297 1.00 0.00 60 VAL A O 15
ATOM 22741 N N . HIS A 1 60 ? 5.832 0.407 -4.804 1.00 0.00 61 HIS A N 15
ATOM 22742 C CA . HIS A 1 60 ? 6.706 1.577 -4.825 1.00 0.00 61 HIS A CA 15
ATOM 22743 C C . HIS A 1 60 ? 8.134 1.177 -5.187 1.00 0.00 61 HIS A C 15
ATOM 22744 O O . HIS A 1 60 ? 8.505 0.006 -5.100 1.00 0.00 61 HIS A O 15
ATOM 22759 N N . ASP A 1 61 ? 8.931 2.159 -5.585 1.00 0.00 62 ASP A N 15
ATOM 22760 C CA . ASP A 1 61 ? 10.322 1.905 -5.948 1.00 0.00 62 ASP A CA 15
ATOM 22761 C C . ASP A 1 61 ? 11.186 1.828 -4.696 1.00 0.00 62 ASP A C 15
ATOM 22762 O O . ASP A 1 61 ? 11.282 2.791 -3.939 1.00 0.00 62 ASP A O 15
ATOM 22771 N N . SER A 1 62 ? 11.808 0.677 -4.479 1.00 0.00 63 SER A N 15
ATOM 22772 C CA . SER A 1 62 ? 12.655 0.488 -3.309 1.00 0.00 63 SER A CA 15
ATOM 22773 C C . SER A 1 62 ? 13.814 1.480 -3.313 1.00 0.00 63 SER A C 15
ATOM 22774 O O . SER A 1 62 ? 14.155 2.049 -2.277 1.00 0.00 63 SER A O 15
ATOM 22782 N N . LEU A 1 63 ? 14.423 1.677 -4.475 1.00 0.00 64 LEU A N 15
ATOM 22783 C CA . LEU A 1 63 ? 15.543 2.595 -4.580 1.00 0.00 64 LEU A CA 15
ATOM 22784 C C . LEU A 1 63 ? 15.113 4.016 -4.236 1.00 0.00 64 LEU A C 15
ATOM 22785 O O . LEU A 1 63 ? 15.791 4.711 -3.483 1.00 0.00 64 LEU A O 15
ATOM 22801 N N . LEU A 1 64 ? 13.997 4.446 -4.806 1.00 0.00 65 LEU A N 15
ATOM 22802 C CA . LEU A 1 64 ? 13.517 5.794 -4.553 1.00 0.00 65 LEU A CA 15
ATOM 22803 C C . LEU A 1 64 ? 13.061 5.935 -3.098 1.00 0.00 65 LEU A C 15
ATOM 22804 O O . LEU A 1 64 ? 13.398 6.896 -2.412 1.00 0.00 65 LEU A O 15
ATOM 22820 N N . ILE A 1 65 ? 12.290 4.958 -2.632 1.00 0.00 66 ILE A N 15
ATOM 22821 C CA . ILE A 1 65 ? 11.782 4.981 -1.264 1.00 0.00 66 ILE A CA 15
ATOM 22822 C C . ILE A 1 65 ? 11.754 3.586 -0.687 1.00 0.00 66 ILE A C 15
ATOM 22823 O O . ILE A 1 65 ? 11.364 2.632 -1.362 1.00 0.00 66 ILE A O 15
ATOM 22839 N N . SER A 1 66 ? 12.180 3.464 0.565 1.00 0.00 67 SER A N 15
ATOM 22840 C CA . SER A 1 66 ? 12.210 2.160 1.213 1.00 0.00 67 SER A CA 15
ATOM 22841 C C . SER A 1 66 ? 10.884 1.876 1.930 1.00 0.00 67 SER A C 15
ATOM 22842 O O . SER A 1 66 ? 10.173 2.805 2.320 1.00 0.00 67 SER A O 15
ATOM 22850 N N . PRO A 1 67 ? 10.545 0.619 2.128 1.00 0.00 68 PRO A N 15
ATOM 22851 C CA . PRO A 1 67 ? 9.283 0.226 2.837 1.00 0.00 68 PRO A CA 15
ATOM 22852 C C . PRO A 1 67 ? 9.163 0.880 4.218 1.00 0.00 68 PRO A C 15
ATOM 22853 O O . PRO A 1 67 ? 8.066 1.208 4.672 1.00 0.00 68 PRO A O 15
ATOM 22864 N N . PHE A 1 68 ? 10.300 1.052 4.884 1.00 0.00 69 PHE A N 15
ATOM 22865 C CA . PHE A 1 68 ? 10.314 1.645 6.213 1.00 0.00 69 PHE A CA 15
ATOM 22866 C C . PHE A 1 68 ? 9.654 3.018 6.195 1.00 0.00 69 PHE A C 15
ATOM 22867 O O . PHE A 1 68 ? 8.949 3.387 7.134 1.00 0.00 69 PHE A O 15
ATOM 22884 N N . GLN A 1 69 ? 9.883 3.772 5.127 1.00 0.00 70 GLN A N 15
ATOM 22885 C CA . GLN A 1 69 ? 9.301 5.099 5.011 1.00 0.00 70 GLN A CA 15
ATOM 22886 C C . GLN A 1 69 ? 7.778 5.015 4.983 1.00 0.00 70 GLN A C 15
ATOM 22887 O O . GLN A 1 69 ? 7.093 5.806 5.632 1.00 0.00 70 GLN A O 15
ATOM 22901 N N . ILE A 1 70 ? 7.250 4.059 4.223 1.00 0.00 71 ILE A N 15
ATOM 22902 C CA . ILE A 1 70 ? 5.806 3.897 4.121 1.00 0.00 71 ILE A CA 15
ATOM 22903 C C . ILE A 1 70 ? 5.212 3.510 5.472 1.00 0.00 71 ILE A C 15
ATOM 22904 O O . ILE A 1 70 ? 4.185 4.046 5.888 1.00 0.00 71 ILE A O 15
ATOM 22920 N N . ALA A 1 71 ? 5.865 2.575 6.152 1.00 0.00 72 ALA A N 15
ATOM 22921 C CA . ALA A 1 71 ? 5.390 2.124 7.454 1.00 0.00 72 ALA A CA 15
ATOM 22922 C C . ALA A 1 71 ? 5.495 3.242 8.483 1.00 0.00 72 ALA A C 15
ATOM 22923 O O . ALA A 1 71 ? 4.602 3.427 9.309 1.00 0.00 72 ALA A O 15
ATOM 22930 N N . LYS A 1 72 ? 6.597 3.983 8.429 1.00 0.00 73 LYS A N 15
ATOM 22931 C CA . LYS A 1 72 ? 6.813 5.079 9.361 1.00 0.00 73 LYS A CA 15
ATOM 22932 C C . LYS A 1 72 ? 5.735 6.141 9.192 1.00 0.00 73 LYS A C 15
ATOM 22933 O O . LYS A 1 72 ? 5.197 6.650 10.169 1.00 0.00 73 LYS A O 15
ATOM 22952 N N . ALA A 1 73 ? 5.423 6.467 7.941 1.00 0.00 74 ALA A N 15
ATOM 22953 C CA . ALA A 1 73 ? 4.407 7.478 7.660 1.00 0.00 74 ALA A CA 15
ATOM 22954 C C . ALA A 1 73 ? 3.084 7.103 8.318 1.00 0.00 74 ALA A C 15
ATOM 22955 O O . ALA A 1 73 ? 2.423 7.939 8.933 1.00 0.00 74 ALA A O 15
ATOM 22962 N N . LEU A 1 74 ? 2.701 5.844 8.182 1.00 0.00 75 LEU A N 15
ATOM 22963 C CA . LEU A 1 74 ? 1.454 5.370 8.768 1.00 0.00 75 LEU A CA 15
ATOM 22964 C C . LEU A 1 74 ? 1.509 5.434 10.289 1.00 0.00 75 LEU A C 15
ATOM 22965 O O . LEU A 1 74 ? 0.539 5.818 10.939 1.00 0.00 75 LEU A O 15
ATOM 22981 N N . ASN A 1 75 ? 2.649 5.050 10.847 1.00 0.00 76 ASN A N 15
ATOM 22982 C CA . ASN A 1 75 ? 2.822 5.059 12.293 1.00 0.00 76 ASN A CA 15
ATOM 22983 C C . ASN A 1 75 ? 2.707 6.476 12.842 1.00 0.00 76 ASN A C 15
ATOM 22984 O O . ASN A 1 75 ? 2.119 6.696 13.901 1.00 0.00 76 ASN A O 15
ATOM 22995 N N . GLU A 1 76 ? 3.268 7.437 12.117 1.00 0.00 77 GLU A N 15
ATOM 22996 C CA . GLU A 1 76 ? 3.220 8.831 12.547 1.00 0.00 77 GLU A CA 15
ATOM 22997 C C . GLU A 1 76 ? 1.795 9.230 12.915 1.00 0.00 77 GLU A C 15
ATOM 22998 O O . GLU A 1 76 ? 1.583 10.150 13.703 1.00 0.00 77 GLU A O 15
ATOM 23010 N N . ALA A 1 77 ? 0.824 8.529 12.344 1.00 0.00 78 ALA A N 15
ATOM 23011 C CA . ALA A 1 77 ? -0.577 8.820 12.622 1.00 0.00 78 ALA A CA 15
ATOM 23012 C C . ALA A 1 77 ? -1.016 8.134 13.908 1.00 0.00 78 ALA A C 15
ATOM 23013 O O . ALA A 1 77 ? -2.173 7.748 14.043 1.00 0.00 78 ALA A O 15
ATOM 23020 N N . ARG A 1 78 ? -0.084 7.987 14.847 1.00 0.00 79 ARG A N 15
ATOM 23021 C CA . ARG A 1 78 ? -0.384 7.341 16.122 1.00 0.00 79 ARG A CA 15
ATOM 23022 C C . ARG A 1 78 ? -0.897 5.924 15.905 1.00 0.00 79 ARG A C 15
ATOM 23023 O O . ARG A 1 78 ? -1.654 5.399 16.721 1.00 0.00 79 ARG A O 15
ATOM 23044 N N . LEU A 1 79 ? -0.475 5.306 14.803 1.00 0.00 80 LEU A N 15
ATOM 23045 C CA . LEU A 1 79 ? -0.889 3.937 14.479 1.00 0.00 80 LEU A CA 15
ATOM 23046 C C . LEU A 1 79 ? 0.252 2.968 14.759 1.00 0.00 80 LEU A C 15
ATOM 23047 O O . LEU A 1 79 ? 1.284 3.345 15.317 1.00 0.00 80 LEU A O 15
ATOM 23063 N N . GLU A 1 80 ? 0.042 1.712 14.378 1.00 0.00 81 GLU A N 15
ATOM 23064 C CA . GLU A 1 80 ? 1.034 0.663 14.587 1.00 0.00 81 GLU A CA 15
ATOM 23065 C C . GLU A 1 80 ? 1.175 -0.199 13.339 1.00 0.00 81 GLU A C 15
ATOM 23066 O O . GLU A 1 80 ? 0.835 -1.381 13.342 1.00 0.00 81 GLU A O 15
ATOM 23078 N N . ALA A 1 81 ? 1.692 0.401 12.270 1.00 0.00 82 ALA A N 15
ATOM 23079 C CA . ALA A 1 81 ? 1.885 -0.320 11.018 1.00 0.00 82 ALA A CA 15
ATOM 23080 C C . ALA A 1 81 ? 3.256 -0.983 10.989 1.00 0.00 82 ALA A C 15
ATOM 23081 O O . ALA A 1 81 ? 4.220 -0.461 11.549 1.00 0.00 82 ALA A O 15
ATOM 23088 N N . ASN A 1 82 ? 3.336 -2.136 10.331 1.00 0.00 83 ASN A N 15
ATOM 23089 C CA . ASN A 1 82 ? 4.597 -2.869 10.232 1.00 0.00 83 ASN A CA 15
ATOM 23090 C C . ASN A 1 82 ? 4.648 -3.658 8.933 1.00 0.00 83 ASN A C 15
ATOM 23091 O O . ASN A 1 82 ? 3.644 -3.780 8.235 1.00 0.00 83 ASN A O 15
ATOM 23102 N N . VAL A 1 83 ? 5.823 -4.192 8.610 1.00 0.00 84 VAL A N 15
ATOM 23103 C CA . VAL A 1 83 ? 5.996 -4.972 7.382 1.00 0.00 84 VAL A CA 15
ATOM 23104 C C . VAL A 1 83 ? 6.015 -6.460 7.696 1.00 0.00 84 VAL A C 15
ATOM 23105 O O . VAL A 1 83 ? 7.012 -6.982 8.195 1.00 0.00 84 VAL A O 15
ATOM 23118 N N . ARG A 1 84 ? 4.905 -7.133 7.398 1.00 0.00 85 ARG A N 15
ATOM 23119 C CA . ARG A 1 84 ? 4.792 -8.565 7.650 1.00 0.00 85 ARG A CA 15
ATOM 23120 C C . ARG A 1 84 ? 5.022 -8.870 9.128 1.00 0.00 85 ARG A C 15
ATOM 23121 O O . ARG A 1 84 ? 5.880 -8.268 9.773 1.00 0.00 85 ARG A O 15
ATOM 23142 N N . VAL A 1 85 ? 4.249 -9.809 9.665 1.00 0.00 86 VAL A N 15
ATOM 23143 C CA . VAL A 1 85 ? 4.378 -10.185 11.073 1.00 0.00 86 VAL A CA 15
ATOM 23144 C C . VAL A 1 85 ? 5.173 -11.478 11.209 1.00 0.00 86 VAL A C 15
ATOM 23145 O O . VAL A 1 85 ? 4.872 -12.477 10.553 1.00 0.00 86 VAL A O 15
ATOM 23158 N N . ASN A 1 86 ? 6.190 -11.451 12.064 1.00 0.00 87 ASN A N 15
ATOM 23159 C CA . ASN A 1 86 ? 7.025 -12.628 12.281 1.00 0.00 87 ASN A CA 15
ATOM 23160 C C . ASN A 1 86 ? 6.213 -13.747 12.921 1.00 0.00 87 ASN A C 15
ATOM 23161 O O . ASN A 1 86 ? 5.563 -14.529 12.226 1.00 0.00 87 ASN A O 15
ATOM 23172 N N . GLY A 1 87 ? 6.250 -13.818 14.249 1.00 0.00 88 GLY A N 15
ATOM 23173 C CA . GLY A 1 87 ? 5.510 -14.846 14.975 1.00 0.00 88 GLY A CA 15
ATOM 23174 C C . GLY A 1 87 ? 4.090 -14.381 15.265 1.00 0.00 88 GLY A C 15
ATOM 23175 O O . GLY A 1 87 ? 3.877 -13.269 15.745 1.00 0.00 88 GLY A O 15
ATOM 23179 N N . GLU A 1 88 ? 3.119 -15.239 14.967 1.00 0.00 89 GLU A N 15
ATOM 23180 C CA . GLU A 1 88 ? 1.718 -14.904 15.200 1.00 0.00 89 GLU A CA 15
ATOM 23181 C C . GLU A 1 88 ? 1.341 -15.198 16.647 1.00 0.00 89 GLU A C 15
ATOM 23182 O O . GLU A 1 88 ? 1.531 -16.313 17.130 1.00 0.00 89 GLU A O 15
ATOM 23194 N N . THR A 1 89 ? 0.806 -14.191 17.336 1.00 0.00 90 THR A N 15
ATOM 23195 C CA . THR A 1 89 ? 0.401 -14.346 18.735 1.00 0.00 90 THR A CA 15
ATOM 23196 C C . THR A 1 89 ? -1.110 -14.196 18.870 1.00 0.00 90 THR A C 15
ATOM 23197 O O . THR A 1 89 ? -1.677 -13.165 18.507 1.00 0.00 90 THR A O 15
ATOM 23208 N N . SER A 1 90 ? -1.753 -15.235 19.391 1.00 0.00 91 SER A N 15
ATOM 23209 C CA . SER A 1 90 ? -3.200 -15.219 19.572 1.00 0.00 91 SER A CA 15
ATOM 23210 C C . SER A 1 90 ? -3.566 -14.522 20.879 1.00 0.00 91 SER A C 15
ATOM 23211 O O . SER A 1 90 ? -3.306 -13.330 21.050 1.00 0.00 91 SER A O 15
ATOM 23219 N N . PHE A 1 91 ? -4.168 -15.271 21.800 1.00 0.00 92 PHE A N 15
ATOM 23220 C CA . PHE A 1 91 ? -4.568 -14.717 23.090 1.00 0.00 92 PHE A CA 15
ATOM 23221 C C . PHE A 1 91 ? -5.150 -13.317 22.917 1.00 0.00 92 PHE A C 15
ATOM 23222 O O . PHE A 1 91 ? -4.661 -12.352 23.505 1.00 0.00 92 PHE A O 15
ATOM 23239 N N . LYS A 1 92 ? -6.199 -13.215 22.106 1.00 0.00 93 LYS A N 15
ATOM 23240 C CA . LYS A 1 92 ? -6.841 -11.930 21.863 1.00 0.00 93 LYS A CA 15
ATOM 23241 C C . LYS A 1 92 ? -7.443 -11.378 23.150 1.00 0.00 93 LYS A C 15
ATOM 23242 O O . LYS A 1 92 ? -7.355 -10.181 23.423 1.00 0.00 93 LYS A O 15
ATOM 23261 N N . ASN A 1 93 ? -8.053 -12.258 23.934 1.00 0.00 94 ASN A N 15
ATOM 23262 C CA . ASN A 1 93 ? -8.668 -11.849 25.191 1.00 0.00 94 ASN A CA 15
ATOM 23263 C C . ASN A 1 93 ? -9.591 -10.655 24.969 1.00 0.00 94 ASN A C 15
ATOM 23264 O O . ASN A 1 93 ? -9.688 -10.131 23.860 1.00 0.00 94 ASN A O 15
ATOM 23275 N N . LYS A 1 94 ? -10.265 -10.232 26.032 1.00 0.00 95 LYS A N 15
ATOM 23276 C CA . LYS A 1 94 ? -11.178 -9.099 25.943 1.00 0.00 95 LYS A CA 15
ATOM 23277 C C . LYS A 1 94 ? -12.087 -9.238 24.729 1.00 0.00 95 LYS A C 15
ATOM 23278 O O . LYS A 1 94 ? -12.048 -10.247 24.025 1.00 0.00 95 LYS A O 15
ATOM 23297 N N . TRP A 1 95 ? -12.908 -8.221 24.494 1.00 0.00 96 TRP A N 15
ATOM 23298 C CA . TRP A 1 95 ? -13.829 -8.242 23.366 1.00 0.00 96 TRP A CA 15
ATOM 23299 C C . TRP A 1 95 ? -13.062 -8.169 22.050 1.00 0.00 96 TRP A C 15
ATOM 23300 O O . TRP A 1 95 ? -13.468 -8.837 21.113 1.00 0.00 96 TRP A O 15
ATOM 23326 N N . ALA A 1 1 ? 23.355 21.691 -7.069 1.00 0.00 2 ALA A N 16
ATOM 23327 C CA . ALA A 1 1 ? 22.719 21.354 -5.765 1.00 0.00 2 ALA A CA 16
ATOM 23328 C C . ALA A 1 1 ? 21.396 20.636 -6.018 1.00 0.00 2 ALA A C 16
ATOM 23329 O O . ALA A 1 1 ? 21.120 19.596 -5.422 1.00 0.00 2 ALA A O 16
ATOM 23338 N N . LEU A 1 2 ? 20.583 21.202 -6.903 1.00 0.00 3 LEU A N 16
ATOM 23339 C CA . LEU A 1 2 ? 19.291 20.609 -7.227 1.00 0.00 3 LEU A CA 16
ATOM 23340 C C . LEU A 1 2 ? 19.471 19.393 -8.129 1.00 0.00 3 LEU A C 16
ATOM 23341 O O . LEU A 1 2 ? 20.354 19.369 -8.986 1.00 0.00 3 LEU A O 16
ATOM 23357 N N . GLN A 1 3 ? 18.628 18.385 -7.927 1.00 0.00 4 GLN A N 16
ATOM 23358 C CA . GLN A 1 3 ? 18.703 17.171 -8.728 1.00 0.00 4 GLN A CA 16
ATOM 23359 C C . GLN A 1 3 ? 18.077 17.397 -10.098 1.00 0.00 4 GLN A C 16
ATOM 23360 O O . GLN A 1 3 ? 17.004 17.990 -10.209 1.00 0.00 4 GLN A O 16
ATOM 23374 N N . ASN A 1 4 ? 18.754 16.921 -11.141 1.00 0.00 5 ASN A N 16
ATOM 23375 C CA . ASN A 1 4 ? 18.257 17.076 -12.510 1.00 0.00 5 ASN A CA 16
ATOM 23376 C C . ASN A 1 4 ? 18.518 15.812 -13.322 1.00 0.00 5 ASN A C 16
ATOM 23377 O O . ASN A 1 4 ? 18.418 15.816 -14.549 1.00 0.00 5 ASN A O 16
ATOM 23388 N N . LYS A 1 5 ? 18.851 14.728 -12.627 1.00 0.00 6 LYS A N 16
ATOM 23389 C CA . LYS A 1 5 ? 19.122 13.459 -13.291 1.00 0.00 6 LYS A CA 16
ATOM 23390 C C . LYS A 1 5 ? 17.870 12.948 -13.998 1.00 0.00 6 LYS A C 16
ATOM 23391 O O . LYS A 1 5 ? 17.954 12.296 -15.039 1.00 0.00 6 LYS A O 16
ATOM 23410 N N . GLU A 1 6 ? 16.709 13.248 -13.425 1.00 0.00 7 GLU A N 16
ATOM 23411 C CA . GLU A 1 6 ? 15.444 12.812 -14.007 1.00 0.00 7 GLU A CA 16
ATOM 23412 C C . GLU A 1 6 ? 15.395 13.144 -15.496 1.00 0.00 7 GLU A C 16
ATOM 23413 O O . GLU A 1 6 ? 14.614 12.559 -16.245 1.00 0.00 7 GLU A O 16
ATOM 23425 N N . GLU A 1 7 ? 16.233 14.084 -15.914 1.00 0.00 8 GLU A N 16
ATOM 23426 C CA . GLU A 1 7 ? 16.279 14.485 -17.316 1.00 0.00 8 GLU A CA 16
ATOM 23427 C C . GLU A 1 7 ? 16.788 13.339 -18.184 1.00 0.00 8 GLU A C 16
ATOM 23428 O O . GLU A 1 7 ? 16.318 13.137 -19.303 1.00 0.00 8 GLU A O 16
ATOM 23440 N N . GLU A 1 8 ? 17.754 12.591 -17.660 1.00 0.00 9 GLU A N 16
ATOM 23441 C CA . GLU A 1 8 ? 18.321 11.468 -18.396 1.00 0.00 9 GLU A CA 16
ATOM 23442 C C . GLU A 1 8 ? 17.280 10.373 -18.591 1.00 0.00 9 GLU A C 16
ATOM 23443 O O . GLU A 1 8 ? 17.366 9.585 -19.533 1.00 0.00 9 GLU A O 16
ATOM 23455 N N . LYS A 1 9 ? 16.299 10.332 -17.697 1.00 0.00 10 LYS A N 16
ATOM 23456 C CA . LYS A 1 9 ? 15.242 9.330 -17.780 1.00 0.00 10 LYS A CA 16
ATOM 23457 C C . LYS A 1 9 ? 15.828 7.925 -17.678 1.00 0.00 10 LYS A C 16
ATOM 23458 O O . LYS A 1 9 ? 16.019 7.247 -18.687 1.00 0.00 10 LYS A O 16
ATOM 23477 N N . LYS A 1 10 ? 16.111 7.496 -16.452 1.00 0.00 11 LYS A N 16
ATOM 23478 C CA . LYS A 1 10 ? 16.675 6.170 -16.227 1.00 0.00 11 LYS A CA 16
ATOM 23479 C C . LYS A 1 10 ? 15.706 5.092 -16.700 1.00 0.00 11 LYS A C 16
ATOM 23480 O O . LYS A 1 10 ? 16.110 4.118 -17.334 1.00 0.00 11 LYS A O 16
ATOM 23499 N N . LYS A 1 11 ? 14.428 5.275 -16.386 1.00 0.00 12 LYS A N 16
ATOM 23500 C CA . LYS A 1 11 ? 13.408 4.312 -16.785 1.00 0.00 12 LYS A CA 16
ATOM 23501 C C . LYS A 1 11 ? 13.740 2.930 -16.237 1.00 0.00 12 LYS A C 16
ATOM 23502 O O . LYS A 1 11 ? 14.424 2.143 -16.890 1.00 0.00 12 LYS A O 16
ATOM 23521 N N . VAL A 1 12 ? 13.251 2.640 -15.032 1.00 0.00 13 VAL A N 16
ATOM 23522 C CA . VAL A 1 12 ? 13.498 1.344 -14.392 1.00 0.00 13 VAL A CA 16
ATOM 23523 C C . VAL A 1 12 ? 12.184 0.714 -13.952 1.00 0.00 13 VAL A C 16
ATOM 23524 O O . VAL A 1 12 ? 11.332 1.378 -13.361 1.00 0.00 13 VAL A O 16
ATOM 23537 N N . LYS A 1 13 ? 12.022 -0.573 -14.251 1.00 0.00 14 LYS A N 16
ATOM 23538 C CA . LYS A 1 13 ? 10.803 -1.298 -13.890 1.00 0.00 14 LYS A CA 16
ATOM 23539 C C . LYS A 1 13 ? 11.080 -2.262 -12.745 1.00 0.00 14 LYS A C 16
ATOM 23540 O O . LYS A 1 13 ? 10.623 -3.405 -12.760 1.00 0.00 14 LYS A O 16
ATOM 23559 N N . LYS A 1 14 ? 11.830 -1.794 -11.749 1.00 0.00 15 LYS A N 16
ATOM 23560 C CA . LYS A 1 14 ? 12.164 -2.623 -10.587 1.00 0.00 15 LYS A CA 16
ATOM 23561 C C . LYS A 1 14 ? 11.316 -2.224 -9.387 1.00 0.00 15 LYS A C 16
ATOM 23562 O O . LYS A 1 14 ? 11.815 -1.631 -8.430 1.00 0.00 15 LYS A O 16
ATOM 23581 N N . LEU A 1 15 ? 10.030 -2.554 -9.443 1.00 0.00 16 LEU A N 16
ATOM 23582 C CA . LEU A 1 15 ? 9.113 -2.225 -8.355 1.00 0.00 16 LEU A CA 16
ATOM 23583 C C . LEU A 1 15 ? 9.138 -3.312 -7.297 1.00 0.00 16 LEU A C 16
ATOM 23584 O O . LEU A 1 15 ? 9.105 -4.502 -7.615 1.00 0.00 16 LEU A O 16
ATOM 23600 N N . GLN A 1 16 ? 9.201 -2.895 -6.034 1.00 0.00 17 GLN A N 16
ATOM 23601 C CA . GLN A 1 16 ? 9.231 -3.842 -4.924 1.00 0.00 17 GLN A CA 16
ATOM 23602 C C . GLN A 1 16 ? 7.904 -3.822 -4.172 1.00 0.00 17 GLN A C 16
ATOM 23603 O O . GLN A 1 16 ? 7.595 -2.866 -3.460 1.00 0.00 17 GLN A O 16
ATOM 23617 N N . LYS A 1 17 ? 7.130 -4.888 -4.336 1.00 0.00 18 LYS A N 16
ATOM 23618 C CA . LYS A 1 17 ? 5.839 -4.997 -3.667 1.00 0.00 18 LYS A CA 16
ATOM 23619 C C . LYS A 1 17 ? 6.031 -5.443 -2.222 1.00 0.00 18 LYS A C 16
ATOM 23620 O O . LYS A 1 17 ? 6.886 -6.280 -1.931 1.00 0.00 18 LYS A O 16
ATOM 23639 N N . SER A 1 18 ? 5.234 -4.881 -1.322 1.00 0.00 19 SER A N 16
ATOM 23640 C CA . SER A 1 18 ? 5.321 -5.224 0.097 1.00 0.00 19 SER A CA 16
ATOM 23641 C C . SER A 1 18 ? 3.952 -5.104 0.751 1.00 0.00 19 SER A C 16
ATOM 23642 O O . SER A 1 18 ? 3.079 -4.393 0.255 1.00 0.00 19 SER A O 16
ATOM 23650 N N . TYR A 1 19 ? 3.772 -5.808 1.868 1.00 0.00 20 TYR A N 16
ATOM 23651 C CA . TYR A 1 19 ? 2.501 -5.784 2.596 1.00 0.00 20 TYR A CA 16
ATOM 23652 C C . TYR A 1 19 ? 2.705 -5.211 3.992 1.00 0.00 20 TYR A C 16
ATOM 23653 O O . TYR A 1 19 ? 3.567 -5.672 4.740 1.00 0.00 20 TYR A O 16
ATOM 23671 N N . PHE A 1 20 ? 1.906 -4.206 4.336 1.00 0.00 21 PHE A N 16
ATOM 23672 C CA . PHE A 1 20 ? 1.997 -3.564 5.649 1.00 0.00 21 PHE A CA 16
ATOM 23673 C C . PHE A 1 20 ? 0.762 -3.890 6.480 1.00 0.00 21 PHE A C 16
ATOM 23674 O O . PHE A 1 20 ? -0.354 -3.504 6.132 1.00 0.00 21 PHE A O 16
ATOM 23691 N N . ASP A 1 21 ? 0.968 -4.604 7.581 1.00 0.00 22 ASP A N 16
ATOM 23692 C CA . ASP A 1 21 ? -0.139 -4.978 8.456 1.00 0.00 22 ASP A CA 16
ATOM 23693 C C . ASP A 1 21 ? -0.468 -3.839 9.412 1.00 0.00 22 ASP A C 16
ATOM 23694 O O . ASP A 1 21 ? 0.360 -3.453 10.237 1.00 0.00 22 ASP A O 16
ATOM 23703 N N . VAL A 1 22 ? -1.682 -3.302 9.295 1.00 0.00 23 VAL A N 16
ATOM 23704 C CA . VAL A 1 22 ? -2.113 -2.199 10.158 1.00 0.00 23 VAL A CA 16
ATOM 23705 C C . VAL A 1 22 ? -2.927 -2.728 11.333 1.00 0.00 23 VAL A C 16
ATOM 23706 O O . VAL A 1 22 ? -4.128 -2.966 11.213 1.00 0.00 23 VAL A O 16
ATOM 23719 N N . LEU A 1 23 ? -2.262 -2.915 12.465 1.00 0.00 24 LEU A N 16
ATOM 23720 C CA . LEU A 1 23 ? -2.926 -3.422 13.659 1.00 0.00 24 LEU A CA 16
ATOM 23721 C C . LEU A 1 23 ? -3.982 -2.438 14.144 1.00 0.00 24 LEU A C 16
ATOM 23722 O O . LEU A 1 23 ? -5.079 -2.831 14.535 1.00 0.00 24 LEU A O 16
ATOM 23738 N N . GLY A 1 24 ? -3.638 -1.159 14.122 1.00 0.00 25 GLY A N 16
ATOM 23739 C CA . GLY A 1 24 ? -4.564 -0.129 14.569 1.00 0.00 25 GLY A CA 16
ATOM 23740 C C . GLY A 1 24 ? -5.578 0.198 13.484 1.00 0.00 25 GLY A C 16
ATOM 23741 O O . GLY A 1 24 ? -5.847 1.364 13.205 1.00 0.00 25 GLY A O 16
ATOM 23745 N N . ILE A 1 25 ? -6.141 -0.842 12.874 1.00 0.00 26 ILE A N 16
ATOM 23746 C CA . ILE A 1 25 ? -7.130 -0.648 11.818 1.00 0.00 26 ILE A CA 16
ATOM 23747 C C . ILE A 1 25 ? -8.526 -0.547 12.416 1.00 0.00 26 ILE A C 16
ATOM 23748 O O . ILE A 1 25 ? -8.925 -1.386 13.224 1.00 0.00 26 ILE A O 16
ATOM 23764 N N . CYS A 1 26 ? -9.266 0.487 12.017 1.00 0.00 27 CYS A N 16
ATOM 23765 C CA . CYS A 1 26 ? -10.628 0.696 12.524 1.00 0.00 27 CYS A CA 16
ATOM 23766 C C . CYS A 1 26 ? -11.601 0.971 11.383 1.00 0.00 27 CYS A C 16
ATOM 23767 O O . CYS A 1 26 ? -11.346 1.813 10.523 1.00 0.00 27 CYS A O 16
ATOM 23774 N N . CYS A 1 27 ? -12.726 0.258 11.400 1.00 0.00 28 CYS A N 16
ATOM 23775 C CA . CYS A 1 27 ? -13.755 0.431 10.382 1.00 0.00 28 CYS A CA 16
ATOM 23776 C C . CYS A 1 27 ? -13.121 0.618 9.008 1.00 0.00 28 CYS A C 16
ATOM 23777 O O . CYS A 1 27 ? -11.949 0.304 8.807 1.00 0.00 28 CYS A O 16
ATOM 23784 N N . THR A 1 28 ? -13.904 1.134 8.065 1.00 0.00 29 THR A N 16
ATOM 23785 C CA . THR A 1 28 ? -13.418 1.371 6.706 1.00 0.00 29 THR A CA 16
ATOM 23786 C C . THR A 1 28 ? -13.318 2.868 6.435 1.00 0.00 29 THR A C 16
ATOM 23787 O O . THR A 1 28 ? -12.783 3.285 5.412 1.00 0.00 29 THR A O 16
ATOM 23798 N N . SER A 1 29 ? -13.833 3.673 7.358 1.00 0.00 30 SER A N 16
ATOM 23799 C CA . SER A 1 29 ? -13.789 5.123 7.1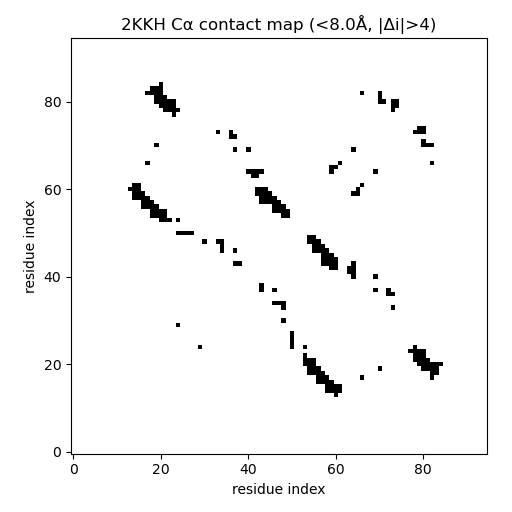98 1.00 0.00 30 SER A CA 16
ATOM 23800 C C . SER A 1 29 ? -12.348 5.619 7.185 1.00 0.00 30 SER A C 16
ATOM 23801 O O . SER A 1 29 ? -12.073 6.739 6.756 1.00 0.00 30 SER A O 16
ATOM 23809 N N . GLU A 1 30 ? -11.431 4.779 7.667 1.00 0.00 31 GLU A N 16
ATOM 23810 C CA . GLU A 1 30 ? -10.011 5.138 7.711 1.00 0.00 31 GLU A CA 16
ATOM 23811 C C . GLU A 1 30 ? -9.321 4.760 6.405 1.00 0.00 31 GLU A C 16
ATOM 23812 O O . GLU A 1 30 ? -8.111 4.930 6.263 1.00 0.00 31 GLU A O 16
ATOM 23824 N N . VAL A 1 31 ? -10.096 4.276 5.455 1.00 0.00 32 VAL A N 16
ATOM 23825 C CA . VAL A 1 31 ? -9.550 3.912 4.158 1.00 0.00 32 VAL A CA 16
ATOM 23826 C C . VAL A 1 31 ? -8.904 5.143 3.505 1.00 0.00 32 VAL A C 16
ATOM 23827 O O . VAL A 1 31 ? -7.731 5.100 3.128 1.00 0.00 32 VAL A O 16
ATOM 23840 N N . PRO A 1 32 ? -9.646 6.217 3.343 1.00 0.00 33 PRO A N 16
ATOM 23841 C CA . PRO A 1 32 ? -9.125 7.458 2.699 1.00 0.00 33 PRO A CA 16
ATOM 23842 C C . PRO A 1 32 ? -7.914 8.019 3.438 1.00 0.00 33 PRO A C 16
ATOM 23843 O O . PRO A 1 32 ? -7.029 8.627 2.834 1.00 0.00 33 PRO A O 16
ATOM 23854 N N . ILE A 1 33 ? -7.886 7.809 4.745 1.00 0.00 34 ILE A N 16
ATOM 23855 C CA . ILE A 1 33 ? -6.787 8.302 5.562 1.00 0.00 34 ILE A CA 16
ATOM 23856 C C . ILE A 1 33 ? -5.493 7.599 5.193 1.00 0.00 34 ILE A C 16
ATOM 23857 O O . ILE A 1 33 ? -4.448 8.235 5.050 1.00 0.00 34 ILE A O 16
ATOM 23873 N N . ILE A 1 34 ? -5.565 6.284 5.042 1.00 0.00 35 ILE A N 16
ATOM 23874 C CA . ILE A 1 34 ? -4.387 5.508 4.692 1.00 0.00 35 ILE A CA 16
ATOM 23875 C C . ILE A 1 34 ? -3.881 5.897 3.306 1.00 0.00 35 ILE A C 16
ATOM 23876 O O . ILE A 1 34 ? -2.685 6.078 3.104 1.00 0.00 35 ILE A O 16
ATOM 23892 N N . GLU A 1 35 ? -4.803 6.030 2.359 1.00 0.00 36 GLU A N 16
ATOM 23893 C CA . GLU A 1 35 ? -4.435 6.390 0.995 1.00 0.00 36 GLU A CA 16
ATOM 23894 C C . GLU A 1 35 ? -3.809 7.780 0.954 1.00 0.00 36 GLU A C 16
ATOM 23895 O O . GLU A 1 35 ? -2.913 8.046 0.152 1.00 0.00 36 GLU A O 16
ATOM 23907 N N . ASN A 1 36 ? -4.286 8.660 1.823 1.00 0.00 37 ASN A N 16
ATOM 23908 C CA . ASN A 1 36 ? -3.768 10.018 1.880 1.00 0.00 37 ASN A CA 16
ATOM 23909 C C . ASN A 1 36 ? -2.296 10.016 2.273 1.00 0.00 37 ASN A C 16
ATOM 23910 O O . ASN A 1 36 ? -1.504 10.802 1.755 1.00 0.00 37 ASN A O 16
ATOM 23921 N N . ILE A 1 37 ? -1.934 9.134 3.197 1.00 0.00 38 ILE A N 16
ATOM 23922 C CA . ILE A 1 37 ? -0.553 9.056 3.655 1.00 0.00 38 ILE A CA 16
ATOM 23923 C C . ILE A 1 37 ? 0.372 8.650 2.513 1.00 0.00 38 ILE A C 16
ATOM 23924 O O . ILE A 1 37 ? 1.439 9.231 2.333 1.00 0.00 38 ILE A O 16
ATOM 23940 N N . LEU A 1 38 ? -0.046 7.657 1.746 1.00 0.00 39 LEU A N 16
ATOM 23941 C CA . LEU A 1 38 ? 0.754 7.186 0.622 1.00 0.00 39 LEU A CA 16
ATOM 23942 C C . LEU A 1 38 ? 0.906 8.289 -0.416 1.00 0.00 39 LEU A C 16
ATOM 23943 O O . LEU A 1 38 ? 1.973 8.454 -1.008 1.00 0.00 39 LEU A O 16
ATOM 23959 N N . LYS A 1 39 ? -0.161 9.038 -0.634 1.00 0.00 40 LYS A N 16
ATOM 23960 C CA . LYS A 1 39 ? -0.128 10.114 -1.610 1.00 0.00 40 LYS A CA 16
ATOM 23961 C C . LYS A 1 39 ? 0.978 11.106 -1.270 1.00 0.00 40 LYS A C 16
ATOM 23962 O O . LYS A 1 39 ? 1.665 11.612 -2.155 1.00 0.00 40 LYS A O 16
ATOM 23981 N N . SER A 1 40 ? 1.143 11.377 0.019 1.00 0.00 41 SER A N 16
ATOM 23982 C CA . SER A 1 40 ? 2.172 12.305 0.468 1.00 0.00 41 SER A CA 16
ATOM 23983 C C . SER A 1 40 ? 3.559 11.796 0.087 1.00 0.00 41 SER A C 16
ATOM 23984 O O . SER A 1 40 ? 4.462 12.579 -0.206 1.00 0.00 41 SER A O 16
ATOM 23992 N N . LEU A 1 41 ? 3.718 10.477 0.097 1.00 0.00 42 LEU A N 16
ATOM 23993 C CA . LEU A 1 41 ? 4.999 9.865 -0.242 1.00 0.00 42 LEU A CA 16
ATOM 23994 C C . LEU A 1 41 ? 5.265 9.984 -1.734 1.00 0.00 42 LEU A C 16
ATOM 23995 O O . LEU A 1 41 ? 4.339 9.940 -2.545 1.00 0.00 42 LEU A O 16
ATOM 24011 N N . ASP A 1 42 ? 6.539 10.138 -2.095 1.00 0.00 43 ASP A N 16
ATOM 24012 C CA . ASP A 1 42 ? 6.930 10.264 -3.500 1.00 0.00 43 ASP A CA 16
ATOM 24013 C C . ASP A 1 42 ? 7.661 9.012 -3.969 1.00 0.00 43 ASP A C 16
ATOM 24014 O O . ASP A 1 42 ? 8.780 8.740 -3.537 1.00 0.00 43 ASP A O 16
ATOM 24023 N N . GLY A 1 43 ? 7.022 8.251 -4.857 1.00 0.00 44 GLY A N 16
ATOM 24024 C CA . GLY A 1 43 ? 7.623 7.025 -5.384 1.00 0.00 44 GLY A CA 16
ATOM 24025 C C . GLY A 1 43 ? 6.575 5.925 -5.520 1.00 0.00 44 GLY A C 16
ATOM 24026 O O . GLY A 1 43 ? 6.789 4.936 -6.222 1.00 0.00 44 GLY A O 16
ATOM 24030 N N . VAL A 1 44 ? 5.443 6.102 -4.846 1.00 0.00 45 VAL A N 16
ATOM 24031 C CA . VAL A 1 44 ? 4.370 5.115 -4.903 1.00 0.00 45 VAL A CA 16
ATOM 24032 C C . VAL A 1 44 ? 3.627 5.208 -6.230 1.00 0.00 45 VAL A C 16
ATOM 24033 O O . VAL A 1 44 ? 3.259 6.296 -6.673 1.00 0.00 45 VAL A O 16
ATOM 24046 N N . LYS A 1 45 ? 3.407 4.058 -6.862 1.00 0.00 46 LYS A N 16
ATOM 24047 C CA . LYS A 1 45 ? 2.701 4.014 -8.143 1.00 0.00 46 LYS A CA 16
ATOM 24048 C C . LYS A 1 45 ? 1.221 3.728 -7.938 1.00 0.00 46 LYS A C 16
ATOM 24049 O O . LYS A 1 45 ? 0.365 4.414 -8.494 1.00 0.00 46 LYS A O 16
ATOM 24068 N N . GLU A 1 46 ? 0.927 2.712 -7.137 1.00 0.00 47 GLU A N 16
ATOM 24069 C CA . GLU A 1 46 ? -0.457 2.341 -6.869 1.00 0.00 47 GLU A CA 16
ATOM 24070 C C . GLU A 1 46 ? -0.563 1.592 -5.547 1.00 0.00 47 GLU A C 16
ATOM 24071 O O . GLU A 1 46 ? 0.413 1.016 -5.065 1.00 0.00 47 GLU A O 16
ATOM 24083 N N . TYR A 1 47 ? -1.758 1.606 -4.970 1.00 0.00 48 TYR A N 16
ATOM 24084 C CA . TYR A 1 47 ? -1.997 0.927 -3.702 1.00 0.00 48 TYR A CA 16
ATOM 24085 C C . TYR A 1 47 ? -3.478 0.628 -3.518 1.00 0.00 48 TYR A C 16
ATOM 24086 O O . TYR A 1 47 ? -4.331 1.247 -4.154 1.00 0.00 48 TYR A O 16
ATOM 24104 N N . SER A 1 48 ? -3.778 -0.328 -2.643 1.00 0.00 49 SER A N 16
ATOM 24105 C CA . SER A 1 48 ? -5.163 -0.706 -2.376 1.00 0.00 49 SER A CA 16
ATOM 24106 C C . SER A 1 48 ? -5.344 -1.045 -0.903 1.00 0.00 49 SER A C 16
ATOM 24107 O O . SER A 1 48 ? -4.535 -1.765 -0.318 1.00 0.00 49 SER A O 16
ATOM 24115 N N . VAL A 1 49 ? -6.413 -0.524 -0.302 1.00 0.00 50 VAL A N 16
ATOM 24116 C CA . VAL A 1 49 ? -6.698 -0.779 1.107 1.00 0.00 50 VAL A CA 16
ATOM 24117 C C . VAL A 1 49 ? -7.789 -1.831 1.238 1.00 0.00 50 VAL A C 16
ATOM 24118 O O . VAL A 1 49 ? -8.927 -1.613 0.819 1.00 0.00 50 VAL A O 16
ATOM 24131 N N . ILE A 1 50 ? -7.440 -2.974 1.828 1.00 0.00 51 ILE A N 16
ATOM 24132 C CA . ILE A 1 50 ? -8.399 -4.061 2.020 1.00 0.00 51 ILE A CA 16
ATOM 24133 C C . ILE A 1 50 ? -8.672 -4.259 3.506 1.00 0.00 51 ILE A C 16
ATOM 24134 O O . ILE A 1 50 ? -7.897 -4.904 4.211 1.00 0.00 51 ILE A O 16
ATOM 24150 N N . VAL A 1 51 ? -9.781 -3.698 3.969 1.00 0.00 52 VAL A N 16
ATOM 24151 C CA . VAL A 1 51 ? -10.167 -3.814 5.371 1.00 0.00 52 VAL A CA 16
ATOM 24152 C C . VAL A 1 51 ? -10.695 -5.221 5.666 1.00 0.00 52 VAL A C 16
ATOM 24153 O O . VAL A 1 51 ? -10.422 -5.780 6.728 1.00 0.00 52 VAL A O 16
ATOM 24166 N N . PRO A 1 52 ? -11.454 -5.787 4.758 1.00 0.00 53 PRO A N 16
ATOM 24167 C CA . PRO A 1 52 ? -12.043 -7.145 4.938 1.00 0.00 53 PRO A CA 16
ATOM 24168 C C . PRO A 1 52 ? -10.980 -8.200 5.242 1.00 0.00 53 PRO A C 16
ATOM 24169 O O . PRO A 1 52 ? -11.244 -9.177 5.943 1.00 0.00 53 PRO A O 16
ATOM 24180 N N . SER A 1 53 ? -9.780 -7.996 4.704 1.00 0.00 54 SER A N 16
ATOM 24181 C CA . SER A 1 53 ? -8.673 -8.933 4.906 1.00 0.00 54 SER A CA 16
ATOM 24182 C C . SER A 1 53 ? -7.584 -8.296 5.761 1.00 0.00 54 SER A C 16
ATOM 24183 O O . SER A 1 53 ? -6.547 -8.908 6.019 1.00 0.00 54 SER A O 16
ATOM 24191 N N . ARG A 1 54 ? -7.826 -7.065 6.201 1.00 0.00 55 ARG A N 16
ATOM 24192 C CA . ARG A 1 54 ? -6.858 -6.358 7.030 1.00 0.00 55 ARG A CA 16
ATOM 24193 C C . ARG A 1 54 ? -5.472 -6.421 6.407 1.00 0.00 55 ARG A C 16
ATOM 24194 O O . ARG A 1 54 ? -4.470 -6.531 7.114 1.00 0.00 55 ARG A O 16
ATOM 24215 N N . THR A 1 55 ? -5.420 -6.357 5.078 1.00 0.00 56 THR A N 16
ATOM 24216 C CA . THR A 1 55 ? -4.149 -6.409 4.353 1.00 0.00 56 THR A CA 16
ATOM 24217 C C . THR A 1 55 ? -3.997 -5.180 3.467 1.00 0.00 56 THR A C 16
ATOM 24218 O O . THR A 1 55 ? -4.920 -4.802 2.748 1.00 0.00 56 THR A O 16
ATOM 24229 N N . VAL A 1 56 ? -2.823 -4.560 3.526 1.00 0.00 57 VAL A N 16
ATOM 24230 C CA . VAL A 1 56 ? -2.539 -3.365 2.730 1.00 0.00 57 VAL A CA 16
ATOM 24231 C C . VAL A 1 56 ? -1.468 -3.667 1.694 1.00 0.00 57 VAL A C 16
ATOM 24232 O O . VAL A 1 56 ? -0.443 -4.272 2.007 1.00 0.00 57 VAL A O 16
ATOM 24245 N N . ILE A 1 57 ? -1.718 -3.247 0.456 1.00 0.00 58 ILE A N 16
ATOM 24246 C CA . ILE A 1 57 ? -0.775 -3.474 -0.642 1.00 0.00 58 ILE A CA 16
ATOM 24247 C C . ILE A 1 57 ? -0.419 -2.161 -1.317 1.00 0.00 58 ILE A C 16
ATOM 24248 O O . ILE A 1 57 ? -1.295 -1.373 -1.675 1.00 0.00 58 ILE A O 16
ATOM 24264 N N . VAL A 1 58 ? 0.880 -1.936 -1.492 1.00 0.00 59 VAL A N 16
ATOM 24265 C CA . VAL A 1 58 ? 1.363 -0.716 -2.136 1.00 0.00 59 VAL A CA 16
ATOM 24266 C C . VAL A 1 58 ? 2.574 -1.014 -3.011 1.00 0.00 59 VAL A C 16
ATOM 24267 O O . VAL A 1 58 ? 3.507 -1.697 -2.586 1.00 0.00 59 VAL A O 16
ATOM 24280 N N . VAL A 1 59 ? 2.557 -0.495 -4.235 1.00 0.00 60 VAL A N 16
ATOM 24281 C CA . VAL A 1 59 ? 3.666 -0.702 -5.162 1.00 0.00 60 VAL A CA 16
ATOM 24282 C C . VAL A 1 59 ? 4.488 0.573 -5.270 1.00 0.00 60 VAL A C 16
ATOM 24283 O O . VAL A 1 59 ? 3.960 1.637 -5.602 1.00 0.00 60 VAL A O 16
ATOM 24296 N N . HIS A 1 60 ? 5.781 0.463 -4.984 1.00 0.00 61 HIS A N 16
ATOM 24297 C CA . HIS A 1 60 ? 6.677 1.618 -5.042 1.00 0.00 61 HIS A CA 16
ATOM 24298 C C . HIS A 1 60 ? 8.088 1.178 -5.416 1.00 0.00 61 HIS A C 16
ATOM 24299 O O . HIS A 1 60 ? 8.426 -0.003 -5.323 1.00 0.00 61 HIS A O 16
ATOM 24314 N N . ASP A 1 61 ? 8.907 2.133 -5.836 1.00 0.00 62 ASP A N 16
ATOM 24315 C CA . ASP A 1 61 ? 10.284 1.835 -6.221 1.00 0.00 62 ASP A CA 16
ATOM 24316 C C . ASP A 1 61 ? 11.183 1.841 -4.990 1.00 0.00 62 ASP A C 16
ATOM 24317 O O . ASP A 1 61 ? 11.315 2.858 -4.311 1.00 0.00 62 ASP A O 16
ATOM 24326 N N . SER A 1 62 ? 11.793 0.695 -4.706 1.00 0.00 63 SER A N 16
ATOM 24327 C CA . SER A 1 62 ? 12.668 0.578 -3.548 1.00 0.00 63 SER A CA 16
ATOM 24328 C C . SER A 1 62 ? 13.781 1.620 -3.612 1.00 0.00 63 SER A C 16
ATOM 24329 O O . SER A 1 62 ? 14.386 1.958 -2.595 1.00 0.00 63 SER A O 16
ATOM 24337 N N . LEU A 1 63 ? 14.050 2.125 -4.812 1.00 0.00 64 LEU A N 16
ATOM 24338 C CA . LEU A 1 63 ? 15.091 3.123 -4.988 1.00 0.00 64 LEU A CA 16
ATOM 24339 C C . LEU A 1 63 ? 14.610 4.490 -4.520 1.00 0.00 64 LEU A C 16
ATOM 24340 O O . LEU A 1 63 ? 15.246 5.128 -3.683 1.00 0.00 64 LEU A O 16
ATOM 24356 N N . LEU A 1 64 ? 13.488 4.937 -5.069 1.00 0.00 65 LEU A N 16
ATOM 24357 C CA . LEU A 1 64 ? 12.939 6.235 -4.698 1.00 0.00 65 LEU A CA 16
ATOM 24358 C C . LEU A 1 64 ? 12.505 6.244 -3.241 1.00 0.00 65 LEU A C 16
ATOM 24359 O O . LEU A 1 64 ? 12.762 7.201 -2.512 1.00 0.00 65 LEU A O 16
ATOM 24375 N N . ILE A 1 65 ? 11.839 5.174 -2.823 1.00 0.00 66 ILE A N 16
ATOM 24376 C CA . ILE A 1 65 ? 11.362 5.068 -1.447 1.00 0.00 66 ILE A CA 16
ATOM 24377 C C . ILE A 1 65 ? 11.417 3.629 -0.982 1.00 0.00 66 ILE A C 16
ATOM 24378 O O . ILE A 1 65 ? 11.124 2.710 -1.745 1.00 0.00 66 ILE A O 16
ATOM 24394 N N . SER A 1 66 ? 11.802 3.434 0.279 1.00 0.00 67 SER A N 16
ATOM 24395 C CA . SER A 1 66 ? 11.900 2.088 0.838 1.00 0.00 67 SER A CA 16
ATOM 24396 C C . SER A 1 66 ? 10.670 1.763 1.690 1.00 0.00 67 SER A C 16
ATOM 24397 O O . SER A 1 66 ? 9.930 2.663 2.093 1.00 0.00 67 SER A O 16
ATOM 24405 N N . PRO A 1 67 ? 10.446 0.500 1.973 1.00 0.00 68 PRO A N 16
ATOM 24406 C CA . PRO A 1 67 ? 9.284 0.057 2.803 1.00 0.00 68 PRO A CA 16
ATOM 24407 C C . PRO A 1 67 ? 9.257 0.739 4.175 1.00 0.00 68 PRO A C 16
ATOM 24408 O O . PRO A 1 67 ? 8.192 1.048 4.708 1.00 0.00 68 PRO A O 16
ATOM 24419 N N . PHE A 1 68 ? 10.438 0.955 4.743 1.00 0.00 69 PHE A N 16
ATOM 24420 C CA . PHE A 1 68 ? 10.538 1.581 6.055 1.00 0.00 69 PHE A CA 16
ATOM 24421 C C . PHE A 1 68 ? 9.901 2.961 6.040 1.00 0.00 69 PHE A C 16
ATOM 24422 O O . PHE A 1 68 ? 9.237 3.359 7.000 1.00 0.00 69 PHE A O 16
ATOM 24439 N N . GLN A 1 69 ? 10.103 3.689 4.952 1.00 0.00 70 GLN A N 16
ATOM 24440 C CA . GLN A 1 69 ? 9.541 5.027 4.832 1.00 0.00 70 GLN A CA 16
ATOM 24441 C C . GLN A 1 69 ? 8.014 4.971 4.862 1.00 0.00 70 GLN A C 16
ATOM 24442 O O . GLN A 1 69 ? 7.368 5.782 5.524 1.00 0.00 70 GLN A O 16
ATOM 24456 N N . ILE A 1 70 ? 7.450 4.014 4.139 1.00 0.00 71 ILE A N 16
ATOM 24457 C CA . ILE A 1 70 ? 6.000 3.864 4.087 1.00 0.00 71 ILE A CA 16
ATOM 24458 C C . ILE A 1 70 ? 5.455 3.509 5.467 1.00 0.00 71 ILE A C 16
ATOM 24459 O O . ILE A 1 70 ? 4.442 4.055 5.905 1.00 0.00 71 ILE A O 16
ATOM 24475 N N . ALA A 1 71 ? 6.128 2.585 6.141 1.00 0.00 72 ALA A N 16
ATOM 24476 C CA . ALA A 1 71 ? 5.701 2.163 7.467 1.00 0.00 72 ALA A CA 16
ATOM 24477 C C . ALA A 1 71 ? 5.822 3.308 8.462 1.00 0.00 72 ALA A C 16
ATOM 24478 O O . ALA A 1 71 ? 4.968 3.480 9.331 1.00 0.00 72 ALA A O 16
ATOM 24485 N N . LYS A 1 72 ? 6.890 4.086 8.337 1.00 0.00 73 LYS A N 16
ATOM 24486 C CA . LYS A 1 72 ? 7.112 5.202 9.235 1.00 0.00 73 LYS A CA 16
ATOM 24487 C C . LYS A 1 72 ? 6.014 6.246 9.067 1.00 0.00 73 LYS A C 16
ATOM 24488 O O . LYS A 1 72 ? 5.571 6.853 10.042 1.00 0.00 73 LYS A O 16
ATOM 24507 N N . ALA A 1 73 ? 5.586 6.458 7.828 1.00 0.00 74 ALA A N 16
ATOM 24508 C CA . ALA A 1 73 ? 4.546 7.440 7.556 1.00 0.00 74 ALA A CA 16
ATOM 24509 C C . ALA A 1 73 ? 3.254 7.063 8.267 1.00 0.00 74 ALA A C 16
ATOM 24510 O O . ALA A 1 73 ? 2.574 7.916 8.831 1.00 0.00 74 ALA A O 16
ATOM 24517 N N . LEU A 1 74 ? 2.922 5.780 8.239 1.00 0.00 75 LEU A N 16
ATOM 24518 C CA . LEU A 1 74 ? 1.709 5.298 8.887 1.00 0.00 75 LEU A CA 16
ATOM 24519 C C . LEU A 1 74 ? 1.790 5.497 10.395 1.00 0.00 75 LEU A C 16
ATOM 24520 O O . LEU A 1 74 ? 0.810 5.873 11.037 1.00 0.00 75 LEU A O 16
ATOM 24536 N N . ASN A 1 75 ? 2.965 5.239 10.954 1.00 0.00 76 ASN A N 16
ATOM 24537 C CA . ASN A 1 75 ? 3.169 5.387 12.390 1.00 0.00 76 ASN A CA 16
ATOM 24538 C C . ASN A 1 75 ? 2.817 6.801 12.838 1.00 0.00 76 ASN A C 16
ATOM 24539 O O . ASN A 1 75 ? 2.486 7.028 14.001 1.00 0.00 76 ASN A O 16
ATOM 24550 N N . GLU A 1 76 ? 2.898 7.749 11.913 1.00 0.00 77 GLU A N 16
ATOM 24551 C CA . GLU A 1 76 ? 2.592 9.137 12.232 1.00 0.00 77 GLU A CA 16
ATOM 24552 C C . GLU A 1 76 ? 1.215 9.244 12.878 1.00 0.00 77 GLU A C 16
ATOM 24553 O O . GLU A 1 76 ? 0.977 10.112 13.717 1.00 0.00 77 GLU A O 16
ATOM 24565 N N . ALA A 1 77 ? 0.307 8.354 12.482 1.00 0.00 78 ALA A N 16
ATOM 24566 C CA . ALA A 1 77 ? -1.049 8.355 13.030 1.00 0.00 78 ALA A CA 16
ATOM 24567 C C . ALA A 1 77 ? -1.097 7.579 14.343 1.00 0.00 78 ALA A C 16
ATOM 24568 O O . ALA A 1 77 ? -2.148 7.477 14.975 1.00 0.00 78 ALA A O 16
ATOM 24575 N N . ARG A 1 78 ? 0.047 7.036 14.750 1.00 0.00 79 ARG A N 16
ATOM 24576 C CA . ARG A 1 78 ? 0.125 6.274 15.994 1.00 0.00 79 ARG A CA 16
ATOM 24577 C C . ARG A 1 78 ? -0.900 5.149 16.005 1.00 0.00 79 ARG A C 16
ATOM 24578 O O . ARG A 1 78 ? -1.640 4.979 16.975 1.00 0.00 79 ARG A O 16
ATOM 24599 N N . LEU A 1 79 ? -0.940 4.383 14.919 1.00 0.00 80 LEU A N 16
ATOM 24600 C CA . LEU A 1 79 ? -1.880 3.264 14.789 1.00 0.00 80 LEU A CA 16
ATOM 24601 C C . LEU A 1 79 ? -1.126 1.936 14.755 1.00 0.00 80 LEU A C 16
ATOM 24602 O O . LEU A 1 79 ? -1.711 0.892 14.476 1.00 0.00 80 LEU A O 16
ATOM 24618 N N . GLU A 1 80 ? 0.173 1.990 15.016 1.00 0.00 81 GLU A N 16
ATOM 24619 C CA . GLU A 1 80 ? 0.992 0.786 14.993 1.00 0.00 81 GLU A CA 16
ATOM 24620 C C . GLU A 1 80 ? 0.938 0.134 13.614 1.00 0.00 81 GLU A C 16
ATOM 24621 O O . GLU A 1 80 ? -0.112 -0.347 13.185 1.00 0.00 81 GLU A O 16
ATOM 24633 N N . ALA A 1 81 ? 2.078 0.116 12.926 1.00 0.00 82 ALA A N 16
ATOM 24634 C CA . ALA A 1 81 ? 2.156 -0.485 11.596 1.00 0.00 82 ALA A CA 16
ATOM 24635 C C . ALA A 1 81 ? 3.525 -1.122 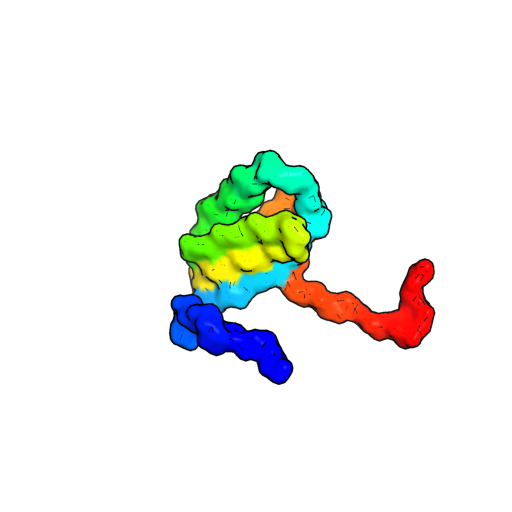11.380 1.00 0.00 82 ALA A C 16
ATOM 24636 O O . ALA A 1 81 ? 4.539 -0.613 11.857 1.00 0.00 82 ALA A O 16
ATOM 24643 N N . ASN A 1 82 ? 3.544 -2.239 10.658 1.00 0.00 83 ASN A N 16
ATOM 24644 C CA . ASN A 1 82 ? 4.792 -2.946 10.381 1.00 0.00 83 ASN A CA 16
ATOM 24645 C C . ASN A 1 82 ? 4.696 -3.691 9.056 1.00 0.00 83 ASN A C 16
ATOM 24646 O O . ASN A 1 82 ? 3.617 -3.806 8.476 1.00 0.00 83 ASN A O 16
ATOM 24657 N N . VAL A 1 83 ? 5.831 -4.195 8.581 1.00 0.00 84 VAL A N 16
ATOM 24658 C CA . VAL A 1 83 ? 5.866 -4.930 7.318 1.00 0.00 84 VAL A CA 16
ATOM 24659 C C . VAL A 1 83 ? 5.746 -6.424 7.576 1.00 0.00 84 VAL A C 16
ATOM 24660 O O . VAL A 1 83 ? 6.585 -7.015 8.255 1.00 0.00 84 VAL A O 16
ATOM 24673 N N . ARG A 1 84 ? 4.696 -7.029 7.032 1.00 0.00 85 ARG A N 16
ATOM 24674 C CA . ARG A 1 84 ? 4.465 -8.461 7.209 1.00 0.00 85 ARG A CA 16
ATOM 24675 C C . ARG A 1 84 ? 4.794 -8.894 8.640 1.00 0.00 85 ARG A C 16
ATOM 24676 O O . ARG A 1 84 ? 5.947 -9.170 8.969 1.00 0.00 85 ARG A O 16
ATOM 24697 N N . VAL A 1 85 ? 3.772 -8.955 9.481 1.00 0.00 86 VAL A N 16
ATOM 24698 C CA . VAL A 1 85 ? 3.968 -9.357 10.866 1.00 0.00 86 VAL A CA 16
ATOM 24699 C C . VAL A 1 85 ? 4.444 -10.804 10.943 1.00 0.00 86 VAL A C 16
ATOM 24700 O O . VAL A 1 85 ? 4.004 -11.654 10.167 1.00 0.00 86 VAL A O 16
ATOM 24713 N N . ASN A 1 86 ? 5.342 -11.077 11.881 1.00 0.00 87 ASN A N 16
ATOM 24714 C CA . ASN A 1 86 ? 5.870 -12.427 12.049 1.00 0.00 87 ASN A CA 16
ATOM 24715 C C . ASN A 1 86 ? 4.736 -13.412 12.308 1.00 0.00 87 ASN A C 16
ATOM 24716 O O . ASN A 1 86 ? 4.066 -13.347 13.338 1.00 0.00 87 ASN A O 16
ATOM 24727 N N . GLY A 1 87 ? 4.530 -14.325 11.365 1.00 0.00 88 GLY A N 16
ATOM 24728 C CA . GLY A 1 87 ? 3.475 -15.322 11.498 1.00 0.00 88 GLY A CA 16
ATOM 24729 C C . GLY A 1 87 ? 3.223 -16.021 10.169 1.00 0.00 88 GLY A C 16
ATOM 24730 O O . GLY A 1 87 ? 3.110 -15.374 9.128 1.00 0.00 88 GLY A O 16
ATOM 24734 N N . GLU A 1 88 ? 3.129 -17.348 10.210 1.00 0.00 89 GLU A N 16
ATOM 24735 C CA . GLU A 1 88 ? 2.884 -18.138 9.003 1.00 0.00 89 GLU A CA 16
ATOM 24736 C C . GLU A 1 88 ? 1.401 -18.471 8.874 1.00 0.00 89 GLU A C 16
ATOM 24737 O O . GLU A 1 88 ? 1.003 -19.630 8.984 1.00 0.00 89 GLU A O 16
ATOM 24749 N N . THR A 1 89 ? 0.590 -17.446 8.637 1.00 0.00 90 THR A N 16
ATOM 24750 C CA . THR A 1 89 ? -0.847 -17.645 8.494 1.00 0.00 90 THR A CA 16
ATOM 24751 C C . THR A 1 89 ? -1.143 -18.545 7.300 1.00 0.00 90 THR A C 16
ATOM 24752 O O . THR A 1 89 ? -0.639 -18.317 6.200 1.00 0.00 90 THR A O 16
ATOM 24763 N N . SER A 1 90 ? -1.963 -19.567 7.524 1.00 0.00 91 SER A N 16
ATOM 24764 C CA . SER A 1 90 ? -2.324 -20.498 6.459 1.00 0.00 91 SER A CA 16
ATOM 24765 C C . SER A 1 90 ? -3.672 -21.144 6.750 1.00 0.00 91 SER A C 16
ATOM 24766 O O . SER A 1 90 ? -4.076 -21.266 7.906 1.00 0.00 91 SER A O 16
ATOM 24774 N N . PHE A 1 91 ? -4.365 -21.561 5.693 1.00 0.00 92 PHE A N 16
ATOM 24775 C CA . PHE A 1 91 ? -5.673 -22.199 5.843 1.00 0.00 92 PHE A CA 16
ATOM 24776 C C . PHE A 1 91 ? -5.513 -23.704 6.025 1.00 0.00 92 PHE A C 16
ATOM 24777 O O . PHE A 1 91 ? -5.501 -24.460 5.055 1.00 0.00 92 PHE A O 16
ATOM 24794 N N . LYS A 1 92 ? -5.386 -24.129 7.275 1.00 0.00 93 LYS A N 16
ATOM 24795 C CA . LYS A 1 92 ? -5.218 -25.544 7.579 1.00 0.00 93 LYS A CA 16
ATOM 24796 C C . LYS A 1 92 ? -6.444 -26.329 7.137 1.00 0.00 93 LYS A C 16
ATOM 24797 O O . LYS A 1 92 ? -6.322 -27.418 6.579 1.00 0.00 93 LYS A O 16
ATOM 24816 N N . ASN A 1 93 ? -7.624 -25.772 7.385 1.00 0.00 94 ASN A N 16
ATOM 24817 C CA . ASN A 1 93 ? -8.873 -26.431 7.002 1.00 0.00 94 ASN A CA 16
ATOM 24818 C C . ASN A 1 93 ? -9.424 -25.820 5.720 1.00 0.00 94 ASN A C 16
ATOM 24819 O O . ASN A 1 93 ? -9.387 -24.602 5.535 1.00 0.00 94 ASN A O 16
ATOM 24830 N N . LYS A 1 94 ? -9.931 -26.673 4.837 1.00 0.00 95 LYS A N 16
ATOM 24831 C CA . LYS A 1 94 ? -10.487 -26.207 3.572 1.00 0.00 95 LYS A CA 16
ATOM 24832 C C . LYS A 1 94 ? -11.884 -25.633 3.782 1.00 0.00 95 LYS A C 16
ATOM 24833 O O . LYS A 1 94 ? -12.659 -26.140 4.593 1.00 0.00 95 LYS A O 16
ATOM 24852 N N . TRP A 1 95 ? -12.199 -24.571 3.046 1.00 0.00 96 TRP A N 16
ATOM 24853 C CA . TRP A 1 95 ? -13.507 -23.936 3.160 1.00 0.00 96 TRP A CA 16
ATOM 24854 C C . TRP A 1 95 ? -14.607 -24.886 2.698 1.00 0.00 96 TRP A C 16
ATOM 24855 O O . TRP A 1 95 ? -15.318 -24.531 1.773 1.00 0.00 96 TRP A O 16
ATOM 24881 N N . ALA A 1 1 ? -18.571 -14.575 -6.191 1.00 0.00 2 ALA A N 17
ATOM 24882 C CA . ALA A 1 1 ? -17.442 -14.335 -5.252 1.00 0.00 2 ALA A CA 17
ATOM 24883 C C . ALA A 1 1 ? -16.126 -14.475 -6.004 1.00 0.00 2 ALA A C 17
ATOM 24884 O O . ALA A 1 1 ? -15.072 -14.086 -5.505 1.00 0.00 2 ALA A O 17
ATOM 24893 N N . LEU A 1 2 ? -16.194 -15.037 -7.211 1.00 0.00 3 LEU A N 17
ATOM 24894 C CA . LEU A 1 2 ? -14.997 -15.228 -8.031 1.00 0.00 3 LEU A CA 17
ATOM 24895 C C . LEU A 1 2 ? -15.012 -14.273 -9.219 1.00 0.00 3 LEU A C 17
ATOM 24896 O O . LEU A 1 2 ? -15.970 -14.244 -9.994 1.00 0.00 3 LEU A O 17
ATOM 24912 N N . GLN A 1 3 ? -13.940 -13.495 -9.359 1.00 0.00 4 GLN A N 17
ATOM 24913 C CA . GLN A 1 3 ? -13.826 -12.536 -10.458 1.00 0.00 4 GLN A CA 17
ATOM 24914 C C . GLN A 1 3 ? -12.902 -13.076 -11.543 1.00 0.00 4 GLN A C 17
ATOM 24915 O O . GLN A 1 3 ? -11.785 -13.515 -11.265 1.00 0.00 4 GLN A O 17
ATOM 24929 N N . ASN A 1 4 ? -13.382 -13.037 -12.780 1.00 0.00 5 ASN A N 17
ATOM 24930 C CA . ASN A 1 4 ? -12.601 -13.522 -13.912 1.00 0.00 5 ASN A CA 17
ATOM 24931 C C . ASN A 1 4 ? -11.345 -12.675 -14.093 1.00 0.00 5 ASN A C 17
ATOM 24932 O O . ASN A 1 4 ? -10.281 -13.194 -14.429 1.00 0.00 5 ASN A O 17
ATOM 24943 N N . LYS A 1 5 ? -11.481 -11.371 -13.877 1.00 0.00 6 LYS A N 17
ATOM 24944 C CA . LYS A 1 5 ? -10.353 -10.460 -14.027 1.00 0.00 6 LYS A CA 17
ATOM 24945 C C . LYS A 1 5 ? -9.226 -10.840 -13.069 1.00 0.00 6 LYS A C 17
ATOM 24946 O O . LYS A 1 5 ? -8.052 -10.804 -13.436 1.00 0.00 6 LYS A O 17
ATOM 24965 N N . GLU A 1 6 ? -9.592 -11.203 -11.846 1.00 0.00 7 GLU A N 17
ATOM 24966 C CA . GLU A 1 6 ? -8.600 -11.588 -10.847 1.00 0.00 7 GLU A CA 17
ATOM 24967 C C . GLU A 1 6 ? -7.863 -12.851 -11.281 1.00 0.00 7 GLU A C 17
ATOM 24968 O O . GLU A 1 6 ? -6.653 -12.972 -11.088 1.00 0.00 7 GLU A O 17
ATOM 24980 N N . GLU A 1 7 ? -8.596 -13.786 -11.871 1.00 0.00 8 GLU A N 17
ATOM 24981 C CA . GLU A 1 7 ? -8.001 -15.033 -12.333 1.00 0.00 8 GLU A CA 17
ATOM 24982 C C . GLU A 1 7 ? -7.010 -14.767 -13.461 1.00 0.00 8 GLU A C 17
ATOM 24983 O O . GLU A 1 7 ? -5.989 -15.446 -13.577 1.00 0.00 8 GLU A O 17
ATOM 24995 N N . GLU A 1 8 ? -7.320 -13.780 -14.294 1.00 0.00 9 GLU A N 17
ATOM 24996 C CA . GLU A 1 8 ? -6.448 -13.440 -15.412 1.00 0.00 9 GLU A CA 17
ATOM 24997 C C . GLU A 1 8 ? -5.110 -12.907 -14.907 1.00 0.00 9 GLU A C 17
ATOM 24998 O O . GLU A 1 8 ? -4.051 -13.302 -15.393 1.00 0.00 9 GLU A O 17
ATOM 25010 N N . LYS A 1 9 ? -5.168 -12.009 -13.925 1.00 0.00 10 LYS A N 17
ATOM 25011 C CA . LYS A 1 9 ? -3.957 -11.425 -13.359 1.00 0.00 10 LYS A CA 17
ATOM 25012 C C . LYS A 1 9 ? -3.136 -10.735 -14.447 1.00 0.00 10 LYS A C 17
ATOM 25013 O O . LYS A 1 9 ? -2.711 -11.366 -15.413 1.00 0.00 10 LYS A O 17
ATOM 25032 N N . LYS A 1 10 ? -2.922 -9.433 -14.285 1.00 0.00 11 LYS A N 17
ATOM 25033 C CA . LYS A 1 10 ? -2.156 -8.666 -15.260 1.00 0.00 11 LYS A CA 17
ATOM 25034 C C . LYS A 1 10 ? -0.726 -9.185 -15.340 1.00 0.00 11 LYS A C 17
ATOM 25035 O O . LYS A 1 10 ? -0.126 -9.216 -16.415 1.00 0.00 11 LYS A O 17
ATOM 25054 N N . LYS A 1 11 ? -0.189 -9.587 -14.197 1.00 0.00 12 LYS A N 17
ATOM 25055 C CA . LYS A 1 11 ? 1.175 -10.103 -14.143 1.00 0.00 12 LYS A CA 17
ATOM 25056 C C . LYS A 1 11 ? 2.162 -9.057 -14.642 1.00 0.00 12 LYS A C 17
ATOM 25057 O O . LYS A 1 11 ? 2.271 -8.814 -15.844 1.00 0.00 12 LYS A O 17
ATOM 25076 N N . VAL A 1 12 ? 2.881 -8.440 -13.708 1.00 0.00 13 VAL A N 17
ATOM 25077 C CA . VAL A 1 12 ? 3.869 -7.416 -14.049 1.00 0.00 13 VAL A CA 17
ATOM 25078 C C . VAL A 1 12 ? 5.164 -7.650 -13.281 1.00 0.00 13 VAL A C 17
ATOM 25079 O O . VAL A 1 12 ? 5.147 -7.910 -12.078 1.00 0.00 13 VAL A O 17
ATOM 25092 N N . LYS A 1 13 ? 6.292 -7.555 -13.985 1.00 0.00 14 LYS A N 17
ATOM 25093 C CA . LYS A 1 13 ? 7.602 -7.757 -13.364 1.00 0.00 14 LYS A CA 17
ATOM 25094 C C . LYS A 1 13 ? 8.327 -6.424 -13.222 1.00 0.00 14 LYS A C 17
ATOM 25095 O O . LYS A 1 13 ? 9.387 -6.214 -13.812 1.00 0.00 14 LYS A O 17
ATOM 25114 N N . LYS A 1 14 ? 7.747 -5.520 -12.437 1.00 0.00 15 LYS A N 17
ATOM 25115 C CA . LYS A 1 14 ? 8.345 -4.203 -12.226 1.00 0.00 15 LYS A CA 17
ATOM 25116 C C . LYS A 1 14 ? 8.113 -3.744 -10.790 1.00 0.00 15 LYS A C 17
ATOM 25117 O O . LYS A 1 14 ? 7.277 -4.299 -10.077 1.00 0.00 15 LYS A O 17
ATOM 25136 N N . LEU A 1 15 ? 8.862 -2.731 -10.373 1.00 0.00 16 LEU A N 17
ATOM 25137 C CA . LEU A 1 15 ? 8.734 -2.206 -9.020 1.00 0.00 16 LEU A CA 17
ATOM 25138 C C . LEU A 1 15 ? 8.907 -3.325 -7.998 1.00 0.00 16 LEU A C 17
ATOM 25139 O O . LEU A 1 15 ? 9.043 -4.496 -8.358 1.00 0.00 16 LEU A O 17
ATOM 25155 N N . GLN A 1 16 ? 8.900 -2.953 -6.719 1.00 0.00 17 GLN A N 17
ATOM 25156 C CA . GLN A 1 16 ? 9.058 -3.920 -5.638 1.00 0.00 17 GLN A CA 17
ATOM 25157 C C . GLN A 1 16 ? 7.797 -3.974 -4.788 1.00 0.00 17 GLN A C 17
ATOM 25158 O O . GLN A 1 16 ? 7.480 -3.032 -4.060 1.00 0.00 17 GLN A O 17
ATOM 25172 N N . LYS A 1 17 ? 7.081 -5.086 -4.884 1.00 0.00 18 LYS A N 17
ATOM 25173 C CA . LYS A 1 17 ? 5.856 -5.262 -4.119 1.00 0.00 18 LYS A CA 17
ATOM 25174 C C . LYS A 1 17 ? 6.187 -5.626 -2.677 1.00 0.00 18 LYS A C 17
ATOM 25175 O O . LYS A 1 17 ? 6.992 -6.522 -2.423 1.00 0.00 18 LYS A O 17
ATOM 25194 N N . SER A 1 18 ? 5.556 -4.929 -1.738 1.00 0.00 19 SER A N 17
ATOM 25195 C CA . SER A 1 18 ? 5.780 -5.181 -0.312 1.00 0.00 19 SER A CA 17
ATOM 25196 C C . SER A 1 18 ? 4.449 -5.224 0.427 1.00 0.00 19 SER A C 17
ATOM 25197 O O . SER A 1 18 ? 3.488 -4.561 0.035 1.00 0.00 19 SER A O 17
ATOM 25205 N N . TYR A 1 19 ? 4.400 -6.008 1.503 1.00 0.00 20 TYR A N 17
ATOM 25206 C CA . TYR A 1 19 ? 3.183 -6.137 2.305 1.00 0.00 20 TYR A CA 17
ATOM 25207 C C . TYR A 1 19 ? 3.410 -5.568 3.699 1.00 0.00 20 TYR A C 17
ATOM 25208 O O . TYR A 1 19 ? 4.378 -5.916 4.373 1.00 0.00 20 TYR A O 17
ATOM 25226 N N . PHE A 1 20 ? 2.506 -4.686 4.122 1.00 0.00 21 PHE A N 17
ATOM 25227 C CA . PHE A 1 20 ? 2.600 -4.058 5.440 1.00 0.00 21 PHE A CA 17
ATOM 25228 C C . PHE A 1 20 ? 1.358 -4.381 6.263 1.00 0.00 21 PHE A C 17
ATOM 25229 O O . PHE A 1 20 ? 0.242 -4.020 5.888 1.00 0.00 21 PHE A O 17
ATOM 25246 N N . ASP A 1 21 ? 1.558 -5.054 7.388 1.00 0.00 22 ASP A N 17
ATOM 25247 C CA . ASP A 1 21 ? 0.449 -5.409 8.261 1.00 0.00 22 ASP A CA 17
ATOM 25248 C C . ASP A 1 21 ? 0.027 -4.204 9.093 1.00 0.00 22 ASP A C 17
ATOM 25249 O O . ASP A 1 21 ? 0.869 -3.449 9.576 1.00 0.00 22 ASP A O 17
ATOM 25258 N N . VAL A 1 22 ? -1.284 -4.033 9.260 1.00 0.00 23 VAL A N 17
ATOM 25259 C CA . VAL A 1 22 ? -1.821 -2.915 10.041 1.00 0.00 23 VAL A CA 17
ATOM 25260 C C . VAL A 1 22 ? -2.699 -3.436 11.174 1.00 0.00 23 VAL A C 17
ATOM 25261 O O . VAL A 1 22 ? -3.640 -4.199 10.950 1.00 0.00 23 VAL A O 17
ATOM 25274 N N . LEU A 1 23 ? -2.385 -3.012 12.394 1.00 0.00 24 LEU A N 17
ATOM 25275 C CA . LEU A 1 23 ? -3.148 -3.429 13.571 1.00 0.00 24 LEU A CA 17
ATOM 25276 C C . LEU A 1 23 ? -3.993 -2.275 14.094 1.00 0.00 24 LEU A C 17
ATOM 25277 O O . LEU A 1 23 ? -4.955 -2.484 14.834 1.00 0.00 24 LEU A O 17
ATOM 25293 N N . GLY A 1 24 ? -3.633 -1.051 13.709 1.00 0.00 25 GLY A N 17
ATOM 25294 C CA . GLY A 1 24 ? -4.369 0.131 14.149 1.00 0.00 25 GLY A CA 17
ATOM 25295 C C . GLY A 1 24 ? -5.464 0.486 13.154 1.00 0.00 25 GLY A C 17
ATOM 25296 O O . GLY A 1 24 ? -5.981 1.603 13.155 1.00 0.00 25 GLY A O 17
ATOM 25300 N N . ILE A 1 25 ? -5.817 -0.470 12.302 1.00 0.00 26 ILE A N 17
ATOM 25301 C CA . ILE A 1 25 ? -6.856 -0.238 11.306 1.00 0.00 26 ILE A CA 17
ATOM 25302 C C . ILE A 1 25 ? -8.234 -0.286 11.956 1.00 0.00 26 ILE A C 17
ATOM 25303 O O . ILE A 1 25 ? -8.562 -1.232 12.672 1.00 0.00 26 ILE A O 17
ATOM 25319 N N . CYS A 1 26 ? -9.039 0.743 11.699 1.00 0.00 27 CYS A N 17
ATOM 25320 C CA . CYS A 1 26 ? -10.392 0.825 12.254 1.00 0.00 27 CYS A CA 17
ATOM 25321 C C . CYS A 1 26 ? -11.402 1.082 11.143 1.00 0.00 27 CYS A C 17
ATOM 25322 O O . CYS A 1 26 ? -11.172 1.912 10.264 1.00 0.00 27 CYS A O 17
ATOM 25329 N N . CYS A 1 27 ? -12.522 0.364 11.199 1.00 0.00 28 CYS A N 17
ATOM 25330 C CA . CYS A 1 27 ? -13.581 0.509 10.202 1.00 0.00 28 CYS A CA 17
ATOM 25331 C C . CYS A 1 27 ? -12.986 0.740 8.811 1.00 0.00 28 CYS A C 17
ATOM 25332 O O . CYS A 1 27 ? -11.945 0.176 8.475 1.00 0.00 28 CYS A O 17
ATOM 25339 N N . THR A 1 28 ? -13.642 1.576 8.009 1.00 0.00 29 THR A N 17
ATOM 25340 C CA . THR A 1 28 ? -13.165 1.875 6.658 1.00 0.00 29 THR A CA 17
ATOM 25341 C C . THR A 1 28 ? -13.132 3.385 6.422 1.00 0.00 29 THR A C 17
ATOM 25342 O O . THR A 1 28 ? -12.683 3.848 5.377 1.00 0.00 29 THR A O 17
ATOM 25353 N N . SER A 1 29 ? -13.615 4.147 7.398 1.00 0.00 30 SER A N 17
ATOM 25354 C CA . SER A 1 29 ? -13.637 5.603 7.284 1.00 0.00 30 SER A CA 17
ATOM 25355 C C . SER A 1 29 ? -12.219 6.157 7.167 1.00 0.00 30 SER A C 17
ATOM 25356 O O . SER A 1 29 ? -12.021 7.287 6.719 1.00 0.00 30 SER A O 17
ATOM 25364 N N . GLU A 1 30 ? -11.237 5.355 7.575 1.00 0.00 31 GLU A N 17
ATOM 25365 C CA . GLU A 1 30 ? -9.834 5.769 7.516 1.00 0.00 31 GLU A CA 17
ATOM 25366 C C . GLU A 1 30 ? -9.256 5.488 6.137 1.00 0.00 31 GLU A C 17
ATOM 25367 O O . GLU A 1 30 ? -8.136 5.900 5.828 1.00 0.00 31 GLU A O 17
ATOM 25379 N N . VAL A 1 31 ? -10.029 4.808 5.298 1.00 0.00 32 VAL A N 17
ATOM 25380 C CA . VAL A 1 31 ? -9.582 4.513 3.943 1.00 0.00 32 VAL A CA 17
ATOM 25381 C C . VAL A 1 31 ? -8.979 5.773 3.305 1.00 0.00 32 VAL A C 17
ATOM 25382 O O . VAL A 1 31 ? -7.827 5.757 2.871 1.00 0.00 32 VAL A O 17
ATOM 25395 N N . PRO A 1 32 ? -9.731 6.854 3.221 1.00 0.00 33 PRO A N 17
ATOM 25396 C CA . PRO A 1 32 ? -9.241 8.123 2.603 1.00 0.00 33 PRO A CA 17
ATOM 25397 C C . PRO A 1 32 ? -7.969 8.639 3.265 1.00 0.00 33 PRO A C 17
ATOM 25398 O O . PRO A 1 32 ? -7.041 9.090 2.590 1.00 0.00 33 PRO A O 17
ATOM 25409 N N . ILE A 1 33 ? -7.939 8.573 4.587 1.00 0.00 34 ILE A N 17
ATOM 25410 C CA . ILE A 1 33 ? -6.783 9.043 5.336 1.00 0.00 34 ILE A CA 17
ATOM 25411 C C . ILE A 1 33 ? -5.556 8.203 5.006 1.00 0.00 34 ILE A C 17
ATOM 25412 O O . ILE A 1 33 ? -4.460 8.735 4.827 1.00 0.00 34 ILE A O 17
ATOM 25428 N N . ILE A 1 34 ? -5.741 6.891 4.942 1.00 0.00 35 ILE A N 17
ATOM 25429 C CA . ILE A 1 34 ? -4.632 5.994 4.652 1.00 0.00 35 ILE A CA 17
ATOM 25430 C C . ILE A 1 34 ? -4.064 6.278 3.264 1.00 0.00 35 ILE A C 17
ATOM 25431 O O . ILE A 1 34 ? -2.853 6.344 3.087 1.00 0.00 35 ILE A O 17
ATOM 25447 N N . GLU A 1 35 ? -4.946 6.445 2.288 1.00 0.00 36 GLU A N 17
ATOM 25448 C CA . GLU A 1 35 ? -4.512 6.715 0.923 1.00 0.00 36 GLU A CA 17
ATOM 25449 C C . GLU A 1 35 ? -3.819 8.070 0.838 1.00 0.00 36 GLU A C 17
ATOM 25450 O O . GLU A 1 35 ? -2.896 8.261 0.048 1.00 0.00 36 GLU A O 17
ATOM 25462 N N . ASN A 1 36 ? -4.277 9.009 1.658 1.00 0.00 37 ASN A N 17
ATOM 25463 C CA . ASN A 1 36 ? -3.703 10.349 1.673 1.00 0.00 37 ASN A CA 17
ATOM 25464 C C . ASN A 1 36 ? -2.249 10.309 2.131 1.00 0.00 37 ASN A C 17
ATOM 25465 O O . ASN A 1 36 ? -1.405 11.042 1.614 1.00 0.00 37 ASN A O 17
ATOM 25476 N N . ILE A 1 37 ? -1.963 9.458 3.110 1.00 0.00 38 ILE A N 17
ATOM 25477 C CA . ILE A 1 37 ? -0.606 9.345 3.639 1.00 0.00 38 ILE A CA 17
ATOM 25478 C C . ILE A 1 37 ? 0.353 8.864 2.552 1.00 0.00 38 ILE A C 17
ATOM 25479 O O . ILE A 1 37 ? 1.449 9.403 2.395 1.00 0.00 38 ILE A O 17
ATOM 25495 N N . LEU A 1 38 ? -0.067 7.854 1.800 1.00 0.00 39 LEU A N 17
ATOM 25496 C CA . LEU A 1 38 ? 0.762 7.315 0.727 1.00 0.00 39 LEU A CA 17
ATOM 25497 C C . LEU A 1 38 ? 0.980 8.366 -0.357 1.00 0.00 39 LEU A C 17
ATOM 25498 O O . LEU A 1 38 ? 2.071 8.476 -0.918 1.00 0.00 39 LEU A O 17
ATOM 25514 N N . LYS A 1 39 ? -0.061 9.127 -0.653 1.00 0.00 40 LYS A N 17
ATOM 25515 C CA . LYS A 1 39 ? 0.031 10.153 -1.679 1.00 0.00 40 LYS A CA 17
ATOM 25516 C C . LYS A 1 39 ? 1.157 11.127 -1.356 1.00 0.00 40 LYS A C 17
ATOM 25517 O O . LYS A 1 39 ? 1.870 11.584 -2.249 1.00 0.00 40 LYS A O 17
ATOM 25536 N N . SER A 1 40 ? 1.313 11.434 -0.076 1.00 0.00 41 SER A N 17
ATOM 25537 C CA . SER A 1 40 ? 2.357 12.350 0.357 1.00 0.00 41 SER A CA 17
ATOM 25538 C C . SER A 1 40 ? 3.735 11.793 0.011 1.00 0.00 41 SER A C 17
ATOM 25539 O O . SER A 1 40 ? 4.630 12.533 -0.402 1.00 0.00 41 SER A O 17
ATOM 25547 N N . LEU A 1 41 ? 3.898 10.488 0.190 1.00 0.00 42 LEU A N 17
ATOM 25548 C CA . LEU A 1 41 ? 5.172 9.838 -0.096 1.00 0.00 42 LEU A CA 17
ATOM 25549 C C . LEU A 1 41 ? 5.439 9.821 -1.597 1.00 0.00 42 LEU A C 17
ATOM 25550 O O . LEU A 1 41 ? 4.534 9.585 -2.397 1.00 0.00 42 LEU A O 17
ATOM 25566 N N . ASP A 1 42 ? 6.694 10.070 -1.970 1.00 0.00 43 ASP A N 17
ATOM 25567 C CA . ASP A 1 42 ? 7.087 10.079 -3.378 1.00 0.00 43 ASP A CA 17
ATOM 25568 C C . ASP A 1 42 ? 7.770 8.768 -3.751 1.00 0.00 43 ASP A C 17
ATOM 25569 O O . ASP A 1 42 ? 8.884 8.489 -3.308 1.00 0.00 43 ASP A O 17
ATOM 25578 N N . GLY A 1 43 ? 7.094 7.966 -4.572 1.00 0.00 44 GLY A N 17
ATOM 25579 C CA . GLY A 1 43 ? 7.641 6.682 -5.006 1.00 0.00 44 GLY A CA 17
ATOM 25580 C C . GLY A 1 43 ? 6.539 5.637 -5.132 1.00 0.00 44 GLY A C 17
ATOM 25581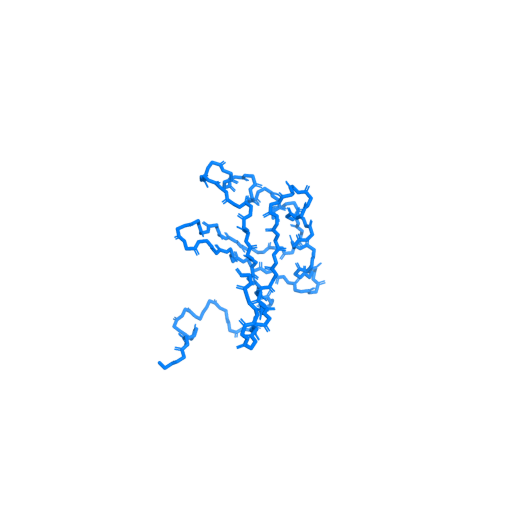 O O . GLY A 1 43 ? 6.702 4.631 -5.825 1.00 0.00 44 GLY A O 17
ATOM 25585 N N . VAL A 1 44 ? 5.421 5.877 -4.459 1.00 0.00 45 VAL A N 17
ATOM 25586 C CA . VAL A 1 44 ? 4.302 4.945 -4.507 1.00 0.00 45 VAL A CA 17
ATOM 25587 C C . VAL A 1 44 ? 3.579 5.045 -5.845 1.00 0.00 45 VAL A C 17
ATOM 25588 O O . VAL A 1 44 ? 3.210 6.134 -6.284 1.00 0.00 45 VAL A O 17
ATOM 25601 N N . LYS A 1 45 ? 3.376 3.902 -6.488 1.00 0.00 46 LYS A N 17
ATOM 25602 C CA . LYS A 1 45 ? 2.692 3.858 -7.778 1.00 0.00 46 LYS A CA 17
ATOM 25603 C C . LYS A 1 45 ? 1.207 3.573 -7.587 1.00 0.00 46 LYS A C 17
ATOM 25604 O O . LYS A 1 45 ? 0.355 4.255 -8.158 1.00 0.00 46 LYS A O 17
ATOM 25623 N N . GLU A 1 46 ? 0.904 2.565 -6.780 1.00 0.00 47 GLU A N 17
ATOM 25624 C CA . GLU A 1 46 ? -0.483 2.194 -6.521 1.00 0.00 47 GLU A CA 17
ATOM 25625 C C . GLU A 1 46 ? -0.608 1.486 -5.178 1.00 0.00 47 GLU A C 17
ATOM 25626 O O . GLU A 1 46 ? 0.364 0.940 -4.656 1.00 0.00 47 GLU A O 17
ATOM 25638 N N . TYR A 1 47 ? -1.815 1.500 -4.630 1.00 0.00 48 TYR A N 17
ATOM 25639 C CA . TYR A 1 47 ? -2.080 0.856 -3.349 1.00 0.00 48 TYR A CA 17
ATOM 25640 C C . TYR A 1 47 ? -3.564 0.553 -3.191 1.00 0.00 48 TYR A C 17
ATOM 25641 O O . TYR A 1 47 ? -4.407 1.164 -3.848 1.00 0.00 48 TYR A O 17
ATOM 25659 N N . SER A 1 48 ? -3.874 -0.393 -2.310 1.00 0.00 49 SER A N 17
ATOM 25660 C CA . SER A 1 48 ? -5.261 -0.778 -2.062 1.00 0.00 49 SER A CA 17
ATOM 25661 C C . SER A 1 48 ? -5.459 -1.119 -0.591 1.00 0.00 49 SER A C 17
ATOM 25662 O O . SER A 1 48 ? -4.665 -1.852 -0.001 1.00 0.00 49 SER A O 17
ATOM 25670 N N . VAL A 1 49 ? -6.527 -0.586 -0.002 1.00 0.00 50 VAL A N 17
ATOM 25671 C CA . VAL A 1 49 ? -6.830 -0.840 1.404 1.00 0.00 50 VAL A CA 17
ATOM 25672 C C . VAL A 1 49 ? -7.916 -1.899 1.525 1.00 0.00 50 VAL A C 17
ATOM 25673 O O . VAL A 1 49 ? -9.050 -1.686 1.094 1.00 0.00 50 VAL A O 17
ATOM 25686 N N . ILE A 1 50 ? -7.566 -3.041 2.114 1.00 0.00 51 ILE A N 17
ATOM 25687 C CA . ILE A 1 50 ? -8.519 -4.133 2.292 1.00 0.00 51 ILE A CA 17
ATOM 25688 C C . ILE A 1 50 ? -8.771 -4.369 3.777 1.00 0.00 51 ILE A C 17
ATOM 25689 O O . ILE A 1 50 ? -7.967 -5.003 4.462 1.00 0.00 51 ILE A O 17
ATOM 25705 N N . VAL A 1 51 ? -9.900 -3.861 4.258 1.00 0.00 52 VAL A N 17
ATOM 25706 C CA . VAL A 1 51 ? -10.272 -4.024 5.659 1.00 0.00 52 VAL A CA 17
ATOM 25707 C C . VAL A 1 51 ? -10.758 -5.452 5.926 1.00 0.00 52 VAL A C 17
ATOM 25708 O O . VAL A 1 51 ? -10.451 -6.032 6.967 1.00 0.00 52 VAL A O 17
ATOM 25721 N N . PRO A 1 52 ? -11.522 -6.015 5.019 1.00 0.00 53 PRO A N 17
ATOM 25722 C CA . PRO A 1 52 ? -12.075 -7.395 5.179 1.00 0.00 53 PRO A CA 17
ATOM 25723 C C . PRO A 1 52 ? -10.988 -8.424 5.479 1.00 0.00 53 PRO A C 17
ATOM 25724 O O . PRO A 1 52 ? -11.200 -9.371 6.238 1.00 0.00 53 PRO A O 17
ATOM 25735 N N . SER A 1 53 ? -9.823 -8.232 4.869 1.00 0.00 54 SER A N 17
ATOM 25736 C CA . SER A 1 53 ? -8.693 -9.141 5.055 1.00 0.00 54 SER A CA 17
ATOM 25737 C C . SER A 1 53 ? -7.575 -8.460 5.831 1.00 0.00 54 SER A C 17
ATOM 25738 O O . SER A 1 53 ? -6.438 -8.931 5.823 1.00 0.00 54 SER A O 17
ATOM 25746 N N . ARG A 1 54 ? -7.907 -7.356 6.503 1.00 0.00 55 ARG A N 17
ATOM 25747 C CA . ARG A 1 54 ? -6.923 -6.608 7.296 1.00 0.00 55 ARG A CA 17
ATOM 25748 C C . ARG A 1 54 ? -5.543 -6.666 6.654 1.00 0.00 55 ARG A C 17
ATOM 25749 O O . ARG A 1 54 ? -4.534 -6.851 7.338 1.00 0.00 55 ARG A O 17
ATOM 25770 N N . THR A 1 55 ? -5.507 -6.527 5.332 1.00 0.00 56 THR A N 17
ATOM 25771 C CA . THR A 1 55 ? -4.251 -6.584 4.583 1.00 0.00 56 THR A CA 17
ATOM 25772 C C . THR A 1 55 ? -4.097 -5.343 3.717 1.00 0.00 56 THR A C 17
ATOM 25773 O O . THR A 1 55 ? -5.022 -4.952 3.008 1.00 0.00 56 THR A O 17
ATOM 25784 N N . VAL A 1 56 ? -2.918 -4.731 3.775 1.00 0.00 57 VAL A N 17
ATOM 25785 C CA . VAL A 1 56 ? -2.638 -3.531 2.987 1.00 0.00 57 VAL A CA 17
ATOM 25786 C C . VAL A 1 56 ? -1.466 -3.792 2.055 1.00 0.00 57 VAL A C 17
ATOM 25787 O O . VAL A 1 56 ? -0.415 -4.270 2.481 1.00 0.00 57 VAL A O 17
ATOM 25800 N N . ILE A 1 57 ? -1.656 -3.471 0.779 1.00 0.00 58 ILE A N 17
ATOM 25801 C CA . ILE A 1 57 ? -0.615 -3.669 -0.225 1.00 0.00 58 ILE A CA 17
ATOM 25802 C C . ILE A 1 57 ? -0.312 -2.353 -0.934 1.00 0.00 58 ILE A C 17
ATOM 25803 O O . ILE A 1 57 ? -1.206 -1.551 -1.190 1.00 0.00 58 ILE A O 17
ATOM 25819 N N . VAL A 1 58 ? 0.962 -2.140 -1.246 1.00 0.00 59 VAL A N 17
ATOM 25820 C CA . VAL A 1 58 ? 1.381 -0.920 -1.928 1.00 0.00 59 VAL A CA 17
ATOM 25821 C C . VAL A 1 58 ? 2.597 -1.196 -2.806 1.00 0.00 59 VAL A C 17
ATOM 25822 O O . VAL A 1 58 ? 3.519 -1.903 -2.400 1.00 0.00 59 VAL A O 17
ATOM 25835 N N . VAL A 1 59 ? 2.600 -0.621 -4.006 1.00 0.00 60 VAL A N 17
ATOM 25836 C CA . VAL A 1 59 ? 3.717 -0.794 -4.931 1.00 0.00 60 VAL A CA 17
ATOM 25837 C C . VAL A 1 59 ? 4.534 0.491 -4.988 1.00 0.00 60 VAL A C 17
ATOM 25838 O O . VAL A 1 59 ? 3.993 1.574 -5.210 1.00 0.00 60 VAL A O 17
ATOM 25851 N N . HIS A 1 60 ? 5.838 0.359 -4.776 1.00 0.00 61 HIS A N 17
ATOM 25852 C CA . HIS A 1 60 ? 6.734 1.512 -4.784 1.00 0.00 61 HIS A CA 17
ATOM 25853 C C . HIS A 1 60 ? 8.154 1.082 -5.134 1.00 0.00 61 HIS A C 17
ATOM 25854 O O . HIS A 1 60 ? 8.498 -0.096 -5.044 1.00 0.00 61 HIS A O 17
ATOM 25869 N N . ASP A 1 61 ? 8.977 2.047 -5.527 1.00 0.00 62 ASP A N 17
ATOM 25870 C CA . ASP A 1 61 ? 10.367 1.765 -5.878 1.00 0.00 62 ASP A CA 17
ATOM 25871 C C . ASP A 1 61 ? 11.237 1.779 -4.627 1.00 0.00 62 ASP A C 17
ATOM 25872 O O . ASP A 1 61 ? 11.343 2.799 -3.947 1.00 0.00 62 ASP A O 17
ATOM 25881 N N . SER A 1 62 ? 11.850 0.640 -4.327 1.00 0.00 63 SER A N 17
ATOM 25882 C CA . SER A 1 62 ? 12.704 0.529 -3.149 1.00 0.00 63 SER A CA 17
ATOM 25883 C C . SER A 1 62 ? 13.847 1.525 -3.223 1.00 0.00 63 SER A C 17
ATOM 25884 O O . SER A 1 62 ? 14.201 2.156 -2.227 1.00 0.00 63 SER A O 17
ATOM 25892 N N . LEU A 1 63 ? 14.431 1.660 -4.403 1.00 0.00 64 LEU A N 17
ATOM 25893 C CA . LEU A 1 63 ? 15.541 2.580 -4.576 1.00 0.00 64 LEU A CA 17
ATOM 25894 C C . LEU A 1 63 ? 15.114 4.011 -4.280 1.00 0.00 64 LEU A C 17
ATOM 25895 O O . LEU A 1 63 ? 15.784 4.724 -3.534 1.00 0.00 64 LEU A O 17
ATOM 25911 N N . LEU A 1 64 ? 14.000 4.435 -4.871 1.00 0.00 65 LEU A N 17
ATOM 25912 C CA . LEU A 1 64 ? 13.518 5.791 -4.655 1.00 0.00 65 LEU A CA 17
ATOM 25913 C C . LEU A 1 64 ? 13.077 5.979 -3.203 1.00 0.00 65 LEU A C 17
ATOM 25914 O O . LEU A 1 64 ? 13.436 6.959 -2.552 1.00 0.00 65 LEU A O 17
ATOM 25930 N N . ILE A 1 65 ? 12.304 5.022 -2.698 1.00 0.00 66 ILE A N 17
ATOM 25931 C CA . ILE A 1 65 ? 11.815 5.086 -1.320 1.00 0.00 66 ILE A CA 17
ATOM 25932 C C . ILE A 1 65 ? 11.814 3.701 -0.698 1.00 0.00 66 ILE A C 17
ATOM 25933 O O . ILE A 1 65 ? 11.389 2.732 -1.321 1.00 0.00 66 ILE A O 17
ATOM 25949 N N . SER A 1 66 ? 12.292 3.616 0.538 1.00 0.00 67 SER A N 17
ATOM 25950 C CA . SER A 1 66 ? 12.349 2.336 1.234 1.00 0.00 67 SER A CA 17
ATOM 25951 C C . SER A 1 66 ? 10.984 1.994 1.848 1.00 0.00 67 SER A C 17
ATOM 25952 O O . SER A 1 66 ? 10.184 2.884 2.134 1.00 0.00 67 SER A O 17
ATOM 25960 N N . PRO A 1 67 ? 10.719 0.728 2.060 1.00 0.00 68 PRO A N 17
ATOM 25961 C CA . PRO A 1 67 ? 9.434 0.258 2.665 1.00 0.00 68 PRO A CA 17
ATOM 25962 C C . PRO A 1 67 ? 9.260 0.769 4.098 1.00 0.00 68 PRO A C 17
ATOM 25963 O O . PRO A 1 67 ? 8.140 0.935 4.578 1.00 0.00 68 PRO A O 17
ATOM 25974 N N . PHE A 1 68 ? 10.377 1.013 4.772 1.00 0.00 69 PHE A N 17
ATOM 25975 C CA . PHE A 1 68 ? 10.333 1.498 6.144 1.00 0.00 69 PHE A CA 17
ATOM 25976 C C . PHE A 1 68 ? 9.663 2.865 6.212 1.00 0.00 69 PHE A C 17
ATOM 25977 O O . PHE A 1 68 ? 8.935 3.161 7.158 1.00 0.00 69 PHE A O 17
ATOM 25994 N N . GLN A 1 69 ? 9.913 3.694 5.207 1.00 0.00 70 GLN A N 17
ATOM 25995 C CA . GLN A 1 69 ? 9.332 5.025 5.173 1.00 0.00 70 GLN A CA 17
ATOM 25996 C C . GLN A 1 69 ? 7.811 4.941 5.124 1.00 0.00 70 GLN A C 17
ATOM 25997 O O . GLN A 1 69 ? 7.117 5.715 5.783 1.00 0.00 70 GLN A O 17
ATOM 26011 N N . ILE A 1 70 ? 7.296 4.002 4.339 1.00 0.00 71 ILE A N 17
ATOM 26012 C CA . ILE A 1 70 ? 5.854 3.836 4.218 1.00 0.00 71 ILE A CA 17
ATOM 26013 C C . ILE A 1 70 ? 5.247 3.431 5.559 1.00 0.00 71 ILE A C 17
ATOM 26014 O O . ILE A 1 70 ? 4.212 3.958 5.967 1.00 0.00 71 ILE A O 17
ATOM 26030 N N . ALA A 1 71 ? 5.896 2.492 6.240 1.00 0.00 72 ALA A N 17
ATOM 26031 C CA . ALA A 1 71 ? 5.406 2.023 7.532 1.00 0.00 72 ALA A CA 17
ATOM 26032 C C . ALA A 1 71 ? 5.446 3.147 8.559 1.00 0.00 72 ALA A C 17
ATOM 26033 O O . ALA A 1 71 ? 4.499 3.335 9.325 1.00 0.00 72 ALA A O 17
ATOM 26040 N N . LYS A 1 72 ? 6.543 3.894 8.568 1.00 0.00 73 LYS A N 17
ATOM 26041 C CA . LYS A 1 72 ? 6.694 5.001 9.503 1.00 0.00 73 LYS A CA 17
ATOM 26042 C C . LYS A 1 72 ? 5.636 6.067 9.247 1.00 0.00 73 LYS A C 17
ATOM 26043 O O . LYS A 1 72 ? 5.080 6.636 10.184 1.00 0.00 73 LYS A O 17
ATOM 26062 N N . ALA A 1 73 ? 5.360 6.331 7.975 1.00 0.00 74 ALA A N 17
ATOM 26063 C CA . ALA A 1 73 ? 4.368 7.336 7.614 1.00 0.00 74 ALA A CA 17
ATOM 26064 C C . ALA A 1 73 ? 3.013 6.992 8.227 1.00 0.00 74 ALA A C 17
ATOM 26065 O O . ALA A 1 73 ? 2.298 7.869 8.709 1.00 0.00 74 ALA A O 17
ATOM 26072 N N . LEU A 1 74 ? 2.671 5.711 8.206 1.00 0.00 75 LEU A N 17
ATOM 26073 C CA . LEU A 1 74 ? 1.403 5.256 8.766 1.00 0.00 75 LEU A CA 17
ATOM 26074 C C . LEU A 1 74 ? 1.374 5.460 10.277 1.00 0.00 75 LEU A C 17
ATOM 26075 O O . LEU A 1 74 ? 0.347 5.831 10.846 1.00 0.00 75 LEU A O 17
ATOM 26091 N N . ASN A 1 75 ? 2.506 5.204 10.920 1.00 0.00 76 ASN A N 17
ATOM 26092 C CA . ASN A 1 75 ? 2.604 5.349 12.367 1.00 0.00 76 ASN A CA 17
ATOM 26093 C C . ASN A 1 75 ? 2.363 6.800 12.781 1.00 0.00 76 ASN A C 17
ATOM 26094 O O . ASN A 1 75 ? 1.730 7.065 13.802 1.00 0.00 76 ASN A O 17
ATOM 26105 N N . GLU A 1 76 ? 2.878 7.732 11.985 1.00 0.00 77 GLU A N 17
ATOM 26106 C CA . GLU A 1 76 ? 2.718 9.153 12.289 1.00 0.00 77 GLU A CA 17
ATOM 26107 C C . GLU A 1 76 ? 1.262 9.472 12.589 1.00 0.00 77 GLU A C 17
ATOM 26108 O O . GLU A 1 76 ? 0.962 10.336 13.414 1.00 0.00 77 GLU A O 17
ATOM 26120 N N . ALA A 1 77 ? 0.358 8.767 11.921 1.00 0.00 78 ALA A N 17
ATOM 26121 C CA . ALA A 1 77 ? -1.068 8.979 12.131 1.00 0.00 78 ALA A CA 17
ATOM 26122 C C . ALA A 1 77 ? -1.545 8.209 13.352 1.00 0.00 78 ALA A C 17
ATOM 26123 O O . ALA A 1 77 ? -2.616 7.604 13.329 1.00 0.00 78 ALA A O 17
ATOM 26130 N N . ARG A 1 78 ? -0.747 8.236 14.420 1.00 0.00 79 ARG A N 17
ATOM 26131 C CA . ARG A 1 78 ? -1.107 7.539 15.658 1.00 0.00 79 ARG A CA 17
ATOM 26132 C C . ARG A 1 78 ? -1.701 6.174 15.351 1.00 0.00 79 ARG A C 17
ATOM 26133 O O . ARG A 1 78 ? -2.460 5.623 16.150 1.00 0.00 79 ARG A O 17
ATOM 26154 N N . LEU A 1 79 ? -1.369 5.641 14.184 1.00 0.00 80 LEU A N 17
ATOM 26155 C CA . LEU A 1 79 ? -1.897 4.347 13.771 1.00 0.00 80 LEU A CA 17
ATOM 26156 C C . LEU A 1 79 ? -0.995 3.221 14.261 1.00 0.00 80 LEU A C 17
ATOM 26157 O O . LEU A 1 79 ? -0.508 3.249 15.391 1.00 0.00 80 LEU A O 17
ATOM 26173 N N . GLU A 1 80 ? -0.780 2.236 13.398 1.00 0.00 81 GLU A N 17
ATOM 26174 C CA . GLU A 1 80 ? 0.064 1.102 13.744 1.00 0.00 81 GLU A CA 17
ATOM 26175 C C . GLU A 1 80 ? 0.255 0.195 12.532 1.00 0.00 81 GLU A C 17
ATOM 26176 O O . GLU A 1 80 ? -0.626 -0.598 12.195 1.00 0.00 81 GLU A O 17
ATOM 26188 N N . ALA A 1 81 ? 1.411 0.313 11.881 1.00 0.00 82 ALA A N 17
ATOM 26189 C CA . ALA A 1 81 ? 1.712 -0.502 10.702 1.00 0.00 82 ALA A CA 17
ATOM 26190 C C . ALA A 1 81 ? 3.175 -0.930 10.710 1.00 0.00 82 ALA A C 17
ATOM 26191 O O . ALA A 1 81 ? 4.039 -0.226 11.236 1.00 0.00 82 ALA A O 17
ATOM 26198 N N . ASN A 1 82 ? 3.446 -2.088 10.120 1.00 0.00 83 ASN A N 17
ATOM 26199 C CA . ASN A 1 82 ? 4.810 -2.605 10.056 1.00 0.00 83 ASN A CA 17
ATOM 26200 C C . ASN A 1 82 ? 4.973 -3.540 8.861 1.00 0.00 83 ASN A C 17
ATOM 26201 O O . ASN A 1 82 ? 3.998 -4.088 8.350 1.00 0.00 83 ASN A O 17
ATOM 26212 N N . VAL A 1 83 ? 6.214 -3.714 8.421 1.00 0.00 84 VAL A N 17
ATOM 26213 C CA . VAL A 1 83 ? 6.497 -4.582 7.284 1.00 0.00 84 VAL A CA 17
ATOM 26214 C C . VAL A 1 83 ? 6.287 -6.041 7.665 1.00 0.00 84 VAL A C 17
ATOM 26215 O O . VAL A 1 83 ? 6.539 -6.434 8.806 1.00 0.00 84 VAL A O 17
ATOM 26228 N N . ARG A 1 84 ? 5.825 -6.842 6.705 1.00 0.00 85 ARG A N 17
ATOM 26229 C CA . ARG A 1 84 ? 5.586 -8.262 6.950 1.00 0.00 85 ARG A CA 17
ATOM 26230 C C . ARG A 1 84 ? 6.687 -8.850 7.828 1.00 0.00 85 ARG A C 17
ATOM 26231 O O . ARG A 1 84 ? 7.800 -8.324 7.875 1.00 0.00 85 ARG A O 17
ATOM 26252 N N . VAL A 1 85 ? 6.374 -9.939 8.526 1.00 0.00 86 VAL A N 17
ATOM 26253 C CA . VAL A 1 85 ? 7.348 -10.589 9.404 1.00 0.00 86 VAL A CA 17
ATOM 26254 C C . VAL A 1 85 ? 7.379 -12.090 9.147 1.00 0.00 86 VAL A C 17
ATOM 26255 O O . VAL A 1 85 ? 6.367 -12.692 8.788 1.00 0.00 86 VAL A O 17
ATOM 26268 N N . ASN A 1 86 ? 8.551 -12.686 9.334 1.00 0.00 87 ASN A N 17
ATOM 26269 C CA . ASN A 1 86 ? 8.712 -14.119 9.124 1.00 0.00 87 ASN A CA 17
ATOM 26270 C C . ASN A 1 86 ? 7.879 -14.905 10.130 1.00 0.00 87 ASN A C 17
ATOM 26271 O O . ASN A 1 86 ? 7.283 -15.927 9.792 1.00 0.00 87 ASN A O 17
ATOM 26282 N N . GLY A 1 87 ? 7.848 -14.420 11.370 1.00 0.00 88 GLY A N 17
ATOM 26283 C CA . GLY A 1 87 ? 7.089 -15.085 12.426 1.00 0.00 88 GLY A CA 17
ATOM 26284 C C . GLY A 1 87 ? 7.945 -16.133 13.129 1.00 0.00 88 GLY A C 17
ATOM 26285 O O . GLY A 1 87 ? 7.432 -16.980 13.859 1.00 0.00 88 GLY A O 17
ATOM 26289 N N . GLU A 1 88 ? 9.255 -16.065 12.908 1.00 0.00 89 GLU A N 17
ATOM 26290 C CA . GLU A 1 88 ? 10.174 -17.009 13.530 1.00 0.00 89 GLU A CA 17
ATOM 26291 C C . GLU A 1 88 ? 10.034 -16.967 15.048 1.00 0.00 89 GLU A C 17
ATOM 26292 O O . GLU A 1 88 ? 9.890 -15.897 15.638 1.00 0.00 89 GLU A O 17
ATOM 26304 N N . THR A 1 89 ? 10.078 -18.140 15.676 1.00 0.00 90 THR A N 17
ATOM 26305 C CA . THR A 1 89 ? 9.955 -18.235 17.133 1.00 0.00 90 THR A CA 17
ATOM 26306 C C . THR A 1 89 ? 11.323 -18.467 17.768 1.00 0.00 90 THR A C 17
ATOM 26307 O O . THR A 1 89 ? 11.448 -18.507 18.992 1.00 0.00 90 THR A O 17
ATOM 26318 N N . SER A 1 90 ? 12.344 -18.622 16.933 1.00 0.00 91 SER A N 17
ATOM 26319 C CA . SER A 1 90 ? 13.694 -18.853 17.432 1.00 0.00 91 SER A CA 17
ATOM 26320 C C . SER A 1 90 ? 14.252 -17.586 18.076 1.00 0.00 91 SER A C 17
ATOM 26321 O O . SER A 1 90 ? 13.941 -16.473 17.648 1.00 0.00 91 SER A O 17
ATOM 26329 N N . PHE A 1 91 ? 15.075 -17.765 19.103 1.00 0.00 92 PHE A N 17
ATOM 26330 C CA . PHE A 1 91 ? 15.671 -16.630 19.797 1.00 0.00 92 PHE A CA 17
ATOM 26331 C C . PHE A 1 91 ? 16.766 -15.996 18.946 1.00 0.00 92 PHE A C 17
ATOM 26332 O O . PHE A 1 91 ? 17.066 -14.810 19.086 1.00 0.00 92 PHE A O 17
ATOM 26349 N N . LYS A 1 92 ? 17.359 -16.794 18.065 1.00 0.00 93 LYS A N 17
ATOM 26350 C CA . LYS A 1 92 ? 18.422 -16.301 17.199 1.00 0.00 93 LYS A CA 17
ATOM 26351 C C . LYS A 1 92 ? 19.550 -15.698 18.030 1.00 0.00 93 LYS A C 17
ATOM 26352 O O . LYS A 1 92 ? 19.453 -14.563 18.495 1.00 0.00 93 LYS A O 17
ATOM 26371 N N . ASN A 1 93 ? 20.619 -16.467 18.213 1.00 0.00 94 ASN A N 17
ATOM 26372 C CA . ASN A 1 93 ? 21.759 -15.997 18.989 1.00 0.00 94 ASN A CA 17
ATOM 26373 C C . ASN A 1 93 ? 22.630 -15.074 18.144 1.00 0.00 94 ASN A C 17
ATOM 26374 O O . ASN A 1 93 ? 22.891 -15.352 16.973 1.00 0.00 94 ASN A O 17
ATOM 26385 N N . LYS A 1 94 ? 23.075 -13.976 18.745 1.00 0.00 95 LYS A N 17
ATOM 26386 C CA . LYS A 1 94 ? 23.919 -13.017 18.039 1.00 0.00 95 LYS A CA 17
ATOM 26387 C C . LYS A 1 94 ? 23.392 -12.767 16.631 1.00 0.00 95 LYS A C 17
ATOM 26388 O O . LYS A 1 94 ? 22.275 -13.162 16.294 1.00 0.00 95 LYS A O 17
ATOM 26407 N N . TRP A 1 95 ? 24.203 -12.108 15.812 1.00 0.00 96 TRP A N 17
ATOM 26408 C CA . TRP A 1 95 ? 23.808 -11.810 14.443 1.00 0.00 96 TRP A CA 17
ATOM 26409 C C . TRP A 1 95 ? 24.002 -13.033 13.554 1.00 0.00 96 TRP A C 17
ATOM 26410 O O . TRP A 1 95 ? 24.538 -14.015 14.041 1.00 0.00 96 TRP A O 17
ATOM 26436 N N . ALA A 1 1 ? 16.654 -19.741 -15.482 1.00 0.00 2 ALA A N 18
ATOM 26437 C CA . ALA A 1 1 ? 16.992 -19.995 -16.910 1.00 0.00 2 ALA A CA 18
ATOM 26438 C C . ALA A 1 1 ? 15.725 -20.379 -17.670 1.00 0.00 2 ALA A C 18
ATOM 26439 O O . ALA A 1 1 ? 14.784 -19.590 -17.764 1.00 0.00 2 ALA A O 18
ATOM 26448 N N . LEU A 1 2 ? 15.707 -21.593 -18.210 1.00 0.00 3 LEU A N 18
ATOM 26449 C CA . LEU A 1 2 ? 14.551 -22.070 -18.960 1.00 0.00 3 LEU A CA 18
ATOM 26450 C C . LEU A 1 2 ? 14.189 -21.077 -20.062 1.00 0.00 3 LEU A C 18
ATOM 26451 O O . LEU A 1 2 ? 14.713 -19.963 -20.105 1.00 0.00 3 LEU A O 18
ATOM 26467 N N . GLN A 1 3 ? 13.292 -21.494 -20.951 1.00 0.00 4 GLN A N 18
ATOM 26468 C CA . GLN A 1 3 ? 12.861 -20.640 -22.058 1.00 0.00 4 GLN A CA 18
ATOM 26469 C C . GLN A 1 3 ? 11.648 -19.809 -21.652 1.00 0.00 4 GLN A C 18
ATOM 26470 O O . GLN A 1 3 ? 10.551 -19.995 -22.179 1.00 0.00 4 GLN A O 18
ATOM 26484 N N . ASN A 1 4 ? 11.850 -18.890 -20.708 1.00 0.00 5 ASN A N 18
ATOM 26485 C CA . ASN A 1 4 ? 10.764 -18.031 -20.231 1.00 0.00 5 ASN A CA 18
ATOM 26486 C C . ASN A 1 4 ? 10.831 -16.665 -20.909 1.00 0.00 5 ASN A C 18
ATOM 26487 O O . ASN A 1 4 ? 10.137 -15.729 -20.508 1.00 0.00 5 ASN A O 18
ATOM 26498 N N . LYS A 1 5 ? 11.669 -16.559 -21.935 1.00 0.00 6 LYS A N 18
ATOM 26499 C CA . LYS A 1 5 ? 11.822 -15.305 -22.666 1.00 0.00 6 LYS A CA 18
ATOM 26500 C C . LYS A 1 5 ? 12.209 -14.171 -21.717 1.00 0.00 6 LYS A C 18
ATOM 26501 O O . LYS A 1 5 ? 12.233 -13.004 -22.106 1.00 0.00 6 LYS A O 18
ATOM 26520 N N . GLU A 1 6 ? 12.517 -14.527 -20.471 1.00 0.00 7 GLU A N 18
ATOM 26521 C CA . GLU A 1 6 ? 12.909 -13.533 -19.474 1.00 0.00 7 GLU A CA 18
ATOM 26522 C C . GLU A 1 6 ? 14.331 -13.046 -19.726 1.00 0.00 7 GLU A C 18
ATOM 26523 O O . GLU A 1 6 ? 14.724 -11.977 -19.258 1.00 0.00 7 GLU A O 18
ATOM 26535 N N . GLU A 1 7 ? 15.098 -13.840 -20.463 1.00 0.00 8 GLU A N 18
ATOM 26536 C CA . GLU A 1 7 ? 16.478 -13.486 -20.768 1.00 0.00 8 GLU A CA 18
ATOM 26537 C C . GLU A 1 7 ? 16.526 -12.290 -21.715 1.00 0.00 8 GLU A C 18
ATOM 26538 O O . GLU A 1 7 ? 17.561 -11.639 -21.856 1.00 0.00 8 GLU A O 18
ATOM 26550 N N . GLU A 1 8 ? 15.404 -12.010 -22.369 1.00 0.00 9 GLU A N 18
ATOM 26551 C CA . GLU A 1 8 ? 15.342 -10.894 -23.305 1.00 0.00 9 GLU A CA 18
ATOM 26552 C C . GLU A 1 8 ? 15.694 -9.581 -22.608 1.00 0.00 9 GLU A C 18
ATOM 26553 O O . GLU A 1 8 ? 16.493 -8.794 -23.116 1.00 0.00 9 GLU A O 18
ATOM 26565 N N . LYS A 1 9 ? 15.090 -9.348 -21.441 1.00 0.00 10 LYS A N 18
ATOM 26566 C CA . LYS A 1 9 ? 15.340 -8.120 -20.680 1.00 0.00 10 LYS A CA 18
ATOM 26567 C C . LYS A 1 9 ? 16.292 -8.396 -19.523 1.00 0.00 10 LYS A C 18
ATOM 26568 O O . LYS A 1 9 ? 15.895 -8.937 -18.490 1.00 0.00 10 LYS A O 18
ATOM 26587 N N . LYS A 1 10 ? 17.550 -8.020 -19.707 1.00 0.00 11 LYS A N 18
ATOM 26588 C CA . LYS A 1 10 ? 18.561 -8.226 -18.678 1.00 0.00 11 LYS A CA 18
ATOM 26589 C C . LYS A 1 10 ? 18.246 -7.384 -17.447 1.00 0.00 11 LYS A C 18
ATOM 26590 O O . LYS A 1 10 ? 18.370 -7.850 -16.314 1.00 0.00 11 LYS A O 18
ATOM 26609 N N . LYS A 1 11 ? 17.839 -6.141 -17.678 1.00 0.00 12 LYS A N 18
ATOM 26610 C CA . LYS A 1 11 ? 17.512 -5.242 -16.578 1.00 0.00 12 LYS A CA 18
ATOM 26611 C C . LYS A 1 11 ? 16.240 -5.702 -15.872 1.00 0.00 12 LYS A C 18
ATOM 26612 O O . LYS A 1 11 ? 15.248 -6.043 -16.518 1.00 0.00 12 LYS A O 18
ATOM 26631 N N . VAL A 1 12 ? 16.279 -5.710 -14.542 1.00 0.00 13 VAL A N 18
ATOM 26632 C CA . VAL A 1 12 ? 15.127 -6.129 -13.750 1.00 0.00 13 VAL A CA 18
ATOM 26633 C C . VAL A 1 12 ? 14.152 -4.970 -13.566 1.00 0.00 13 VAL A C 18
ATOM 26634 O O . VAL A 1 12 ? 14.563 -3.821 -13.403 1.00 0.00 13 VAL A O 18
ATOM 26647 N N . LYS A 1 13 ? 12.862 -5.279 -13.598 1.00 0.00 14 LYS A N 18
ATOM 26648 C CA . LYS A 1 13 ? 11.837 -4.254 -13.439 1.00 0.00 14 LYS A CA 18
ATOM 26649 C C . LYS A 1 13 ? 11.846 -3.714 -12.011 1.00 0.00 14 LYS A C 18
ATOM 26650 O O . LYS A 1 13 ? 11.963 -4.476 -11.051 1.00 0.00 14 LYS A O 18
ATOM 26669 N N . LYS A 1 14 ? 11.727 -2.396 -11.879 1.00 0.00 15 LYS A N 18
ATOM 26670 C CA . LYS A 1 14 ? 11.728 -1.769 -10.561 1.00 0.00 15 LYS A CA 18
ATOM 26671 C C . LYS A 1 14 ? 10.437 -2.099 -9.813 1.00 0.00 15 LYS A C 18
ATOM 26672 O O . LYS A 1 14 ? 9.893 -3.193 -9.959 1.00 0.00 15 LYS A O 18
ATOM 26691 N N . LEU A 1 15 ? 9.953 -1.150 -9.014 1.00 0.00 16 LEU A N 18
ATOM 26692 C CA . LEU A 1 15 ? 8.728 -1.353 -8.249 1.00 0.00 16 LEU A CA 18
ATOM 26693 C C . LEU A 1 15 ? 8.839 -2.611 -7.395 1.00 0.00 16 LEU A C 18
ATOM 26694 O O . LEU A 1 15 ? 8.867 -3.729 -7.913 1.00 0.00 16 LEU A O 18
ATOM 26710 N N . GLN A 1 16 ? 8.890 -2.420 -6.080 1.00 0.00 17 GLN A N 18
ATOM 26711 C CA . GLN A 1 16 ? 8.988 -3.543 -5.147 1.00 0.00 17 GLN A CA 18
ATOM 26712 C C . GLN A 1 16 ? 7.700 -3.668 -4.347 1.00 0.00 17 GLN A C 18
ATOM 26713 O O . GLN A 1 16 ? 7.327 -2.762 -3.600 1.00 0.00 17 GLN A O 18
ATOM 26727 N N . LYS A 1 17 ? 7.027 -4.799 -4.509 1.00 0.00 18 LYS A N 18
ATOM 26728 C CA . LYS A 1 17 ? 5.782 -5.041 -3.798 1.00 0.00 18 LYS A CA 18
ATOM 26729 C C . LYS A 1 17 ? 6.069 -5.456 -2.361 1.00 0.00 18 LYS A C 18
ATOM 26730 O O . LYS A 1 17 ? 6.971 -6.253 -2.102 1.00 0.00 18 LYS A O 18
ATOM 26749 N N . SER A 1 18 ? 5.291 -4.915 -1.431 1.00 0.00 19 SER A N 18
ATOM 26750 C CA . SER A 1 18 ? 5.454 -5.234 -0.016 1.00 0.00 19 SER A CA 18
ATOM 26751 C C . SER A 1 18 ? 4.113 -5.138 0.704 1.00 0.00 19 SER A C 18
ATOM 26752 O O . SER A 1 18 ? 3.226 -4.391 0.288 1.00 0.00 19 SER A O 18
ATOM 26760 N N . TYR A 1 19 ? 3.971 -5.903 1.784 1.00 0.00 20 TYR A N 18
ATOM 26761 C CA . TYR A 1 19 ? 2.733 -5.912 2.566 1.00 0.00 20 TYR A CA 18
ATOM 26762 C C . TYR A 1 19 ? 2.969 -5.291 3.936 1.00 0.00 20 TYR A C 18
ATOM 26763 O O . TYR A 1 19 ? 3.893 -5.676 4.654 1.00 0.00 20 TYR A O 18
ATOM 26781 N N . PHE A 1 20 ? 2.121 -4.331 4.297 1.00 0.00 21 PHE A N 18
ATOM 26782 C CA . PHE A 1 20 ? 2.225 -3.652 5.588 1.00 0.00 21 PHE A CA 18
ATOM 26783 C C . PHE A 1 20 ? 1.028 -4.002 6.463 1.00 0.00 21 PHE A C 18
ATOM 26784 O O . PHE A 1 20 ? -0.083 -3.528 6.230 1.00 0.00 21 PHE A O 18
ATOM 26801 N N . ASP A 1 21 ? 1.265 -4.830 7.473 1.00 0.00 22 ASP A N 18
ATOM 26802 C CA . ASP A 1 21 ? 0.205 -5.237 8.388 1.00 0.00 22 ASP A CA 18
ATOM 26803 C C . ASP A 1 21 ? 0.062 -4.211 9.504 1.00 0.00 22 ASP A C 18
ATOM 26804 O O . ASP A 1 21 ? 0.991 -3.996 10.284 1.00 0.00 22 ASP A O 18
ATOM 26813 N N . VAL A 1 22 ? -1.106 -3.576 9.576 1.00 0.00 23 VAL A N 18
ATOM 26814 C CA . VAL A 1 22 ? -1.373 -2.562 10.601 1.00 0.00 23 VAL A CA 18
ATOM 26815 C C . VAL A 1 22 ? -2.561 -2.976 11.455 1.00 0.00 23 VAL A C 18
ATOM 26816 O O . VAL A 1 22 ? -3.612 -3.356 10.937 1.00 0.00 23 VAL A O 18
ATOM 26829 N N . LEU A 1 23 ? -2.380 -2.897 12.772 1.00 0.00 24 LEU A N 18
ATOM 26830 C CA . LEU A 1 23 ? -3.439 -3.263 13.712 1.00 0.00 24 LEU A CA 18
ATOM 26831 C C . LEU A 1 23 ? -4.061 -2.011 14.322 1.00 0.00 24 LEU A C 18
ATOM 26832 O O . LEU A 1 23 ? -5.180 -2.046 14.832 1.00 0.00 24 LEU A O 18
ATOM 26848 N N . GLY A 1 24 ? -3.326 -0.902 14.268 1.00 0.00 25 GLY A N 18
ATOM 26849 C CA . GLY A 1 24 ? -3.817 0.355 14.818 1.00 0.00 25 GLY A CA 18
ATOM 26850 C C . GLY A 1 24 ? -4.793 1.025 13.857 1.00 0.00 25 GLY A C 18
ATOM 26851 O O . GLY A 1 24 ? -4.889 2.251 13.809 1.00 0.00 25 GLY A O 18
ATOM 26855 N N . ILE A 1 25 ? -5.521 0.212 13.093 1.00 0.00 26 ILE A N 18
ATOM 26856 C CA . ILE A 1 25 ? -6.492 0.740 12.138 1.00 0.00 26 ILE A CA 18
ATOM 26857 C C . ILE A 1 25 ? -7.825 1.012 12.829 1.00 0.00 26 ILE A C 18
ATOM 26858 O O . ILE A 1 25 ? -8.405 0.123 13.454 1.00 0.00 26 ILE A O 18
ATOM 26874 N N . CYS A 1 26 ? -8.304 2.248 12.712 1.00 0.00 27 CYS A N 18
ATOM 26875 C CA . CYS A 1 26 ? -9.574 2.639 13.322 1.00 0.00 27 CYS A CA 18
ATOM 26876 C C . CYS A 1 26 ? -10.700 2.506 12.307 1.00 0.00 27 CYS A C 18
ATOM 26877 O O . CYS A 1 26 ? -10.559 2.942 11.174 1.00 0.00 27 CYS A O 18
ATOM 26884 N N . CYS A 1 27 ? -11.818 1.910 12.724 1.00 0.00 28 CYS A N 18
ATOM 26885 C CA . CYS A 1 27 ? -12.970 1.742 11.836 1.00 0.00 28 CYS A CA 18
ATOM 26886 C C . CYS A 1 27 ? -12.525 1.492 10.389 1.00 0.00 28 CYS A C 18
ATOM 26887 O O . CYS A 1 27 ? -11.439 0.958 10.155 1.00 0.00 28 CYS A O 18
ATOM 26894 N N . THR A 1 28 ? -13.359 1.888 9.424 1.00 0.00 29 THR A N 18
ATOM 26895 C CA . THR A 1 28 ? -13.035 1.711 8.004 1.00 0.00 29 THR A CA 18
ATOM 26896 C C . THR A 1 28 ? -13.246 3.018 7.241 1.00 0.00 29 THR A C 18
ATOM 26897 O O . THR A 1 28 ? -13.020 3.088 6.033 1.00 0.00 29 THR A O 18
ATOM 26908 N N . SER A 1 29 ? -13.683 4.050 7.959 1.00 0.00 30 SER A N 18
ATOM 26909 C CA . SER A 1 29 ? -13.929 5.357 7.353 1.00 0.00 30 SER A CA 18
ATOM 26910 C C . SER A 1 29 ? -12.614 6.083 7.097 1.00 0.00 30 SER A C 18
ATOM 26911 O O . SER A 1 29 ? -12.594 7.159 6.500 1.00 0.00 30 SER A O 18
ATOM 26919 N N . GLU A 1 30 ? -11.521 5.488 7.571 1.00 0.00 31 GLU A N 18
ATOM 26920 C CA . GLU A 1 30 ? -10.193 6.078 7.408 1.00 0.00 31 GLU A CA 18
ATOM 26921 C C . GLU A 1 30 ? -9.622 5.733 6.036 1.00 0.00 31 GLU A C 18
ATOM 26922 O O . GLU A 1 30 ? -8.506 6.135 5.704 1.00 0.00 31 GLU A O 18
ATOM 26934 N N . VAL A 1 31 ? -10.398 5.001 5.236 1.00 0.00 32 VAL A N 18
ATOM 26935 C CA . VAL A 1 31 ? -9.956 4.637 3.891 1.00 0.00 32 VAL A CA 18
ATOM 26936 C C . VAL A 1 31 ? -9.269 5.845 3.222 1.00 0.00 32 VAL A C 18
ATOM 26937 O O . VAL A 1 31 ? -8.105 5.749 2.831 1.00 0.00 32 VAL A O 18
ATOM 26950 N N . PRO A 1 32 ? -9.947 6.976 3.091 1.00 0.00 33 PRO A N 18
ATOM 26951 C CA . PRO A 1 32 ? -9.346 8.193 2.453 1.00 0.00 33 PRO A CA 18
ATOM 26952 C C . PRO A 1 32 ? -8.064 8.638 3.156 1.00 0.00 33 PRO A C 18
ATOM 26953 O O . PRO A 1 32 ? -7.104 9.049 2.507 1.00 0.00 33 PRO A O 18
ATOM 26964 N N . ILE A 1 33 ? -8.059 8.551 4.479 1.00 0.00 34 ILE A N 18
ATOM 26965 C CA . ILE A 1 33 ? -6.891 8.947 5.257 1.00 0.00 34 ILE A CA 18
ATOM 26966 C C . ILE A 1 33 ? -5.706 8.041 4.941 1.00 0.00 34 ILE A C 18
ATOM 26967 O O . ILE A 1 33 ? -4.577 8.509 4.792 1.00 0.00 34 ILE A O 18
ATOM 26983 N N . ILE A 1 34 ? -5.967 6.742 4.856 1.00 0.00 35 ILE A N 18
ATOM 26984 C CA . ILE A 1 34 ? -4.908 5.782 4.575 1.00 0.00 35 ILE A CA 18
ATOM 26985 C C . ILE A 1 34 ? -4.297 6.055 3.205 1.00 0.00 35 ILE A C 18
ATOM 26986 O O . ILE A 1 34 ? -3.079 6.044 3.049 1.00 0.00 35 ILE A O 18
ATOM 27002 N N . GLU A 1 35 ? -5.147 6.301 2.220 1.00 0.00 36 GLU A N 18
ATOM 27003 C CA . GLU A 1 35 ? -4.676 6.575 0.869 1.00 0.00 36 GLU A CA 18
ATOM 27004 C C . GLU A 1 35 ? -3.955 7.919 0.816 1.00 0.00 36 GLU A C 18
ATOM 27005 O O . GLU A 1 35 ? -3.017 8.103 0.040 1.00 0.00 36 GLU A O 18
ATOM 27017 N N . ASN A 1 36 ? -4.408 8.856 1.641 1.00 0.00 37 ASN A N 18
ATOM 27018 C CA . ASN A 1 36 ? -3.810 10.186 1.683 1.00 0.00 37 ASN A CA 18
ATOM 27019 C C . ASN A 1 36 ? -2.357 10.117 2.142 1.00 0.00 37 ASN A C 18
ATOM 27020 O O . ASN A 1 36 ? -1.502 10.843 1.635 1.00 0.00 37 ASN A O 18
ATOM 27031 N N . ILE A 1 37 ? -2.084 9.251 3.114 1.00 0.00 38 ILE A N 18
ATOM 27032 C CA . ILE A 1 37 ? -0.729 9.116 3.638 1.00 0.00 38 ILE A CA 18
ATOM 27033 C C . ILE A 1 37 ? 0.222 8.634 2.544 1.00 0.00 38 ILE A C 18
ATOM 27034 O O . ILE A 1 37 ? 1.310 9.185 2.367 1.00 0.00 38 ILE A O 18
ATOM 27050 N N . LEU A 1 38 ? -0.201 7.616 1.806 1.00 0.00 39 LEU A N 18
ATOM 27051 C CA . LEU A 1 38 ? 0.617 7.079 0.722 1.00 0.00 39 LEU A CA 18
ATOM 27052 C C . LEU A 1 38 ? 0.789 8.121 -0.379 1.00 0.00 39 LEU A C 18
ATOM 27053 O O . LEU A 1 38 ? 1.861 8.244 -0.968 1.00 0.00 39 LEU A O 18
ATOM 27069 N N . LYS A 1 39 ? -0.275 8.863 -0.654 1.00 0.00 40 LYS A N 18
ATOM 27070 C CA . LYS A 1 39 ? -0.228 9.881 -1.693 1.00 0.00 40 LYS A CA 18
ATOM 27071 C C . LYS A 1 39 ? 0.883 10.883 -1.399 1.00 0.00 40 LYS A C 18
ATOM 27072 O O . LYS A 1 39 ? 1.591 11.322 -2.307 1.00 0.00 40 LYS A O 18
ATOM 27091 N N . SER A 1 40 ? 1.038 11.237 -0.129 1.00 0.00 41 SER A N 18
ATOM 27092 C CA . SER A 1 40 ? 2.073 12.183 0.267 1.00 0.00 41 SER A CA 18
ATOM 27093 C C . SER A 1 40 ? 3.456 11.634 -0.062 1.00 0.00 41 SER A C 18
ATOM 27094 O O . SER A 1 40 ? 4.333 12.366 -0.522 1.00 0.00 41 SER A O 18
ATOM 27102 N N . LEU A 1 41 ? 3.646 10.343 0.183 1.00 0.00 42 LEU A N 18
ATOM 27103 C CA . LEU A 1 41 ? 4.928 9.706 -0.084 1.00 0.00 42 LEU A CA 18
ATOM 27104 C C . LEU A 1 41 ? 5.216 9.693 -1.581 1.00 0.00 42 LEU A C 18
ATOM 27105 O O . LEU A 1 41 ? 4.308 9.542 -2.399 1.00 0.00 42 LEU A O 18
ATOM 27121 N N . ASP A 1 42 ? 6.491 9.856 -1.930 1.00 0.00 43 ASP A N 18
ATOM 27122 C CA . ASP A 1 42 ? 6.912 9.868 -3.330 1.00 0.00 43 ASP A CA 18
ATOM 27123 C C . ASP A 1 42 ? 7.483 8.511 -3.725 1.00 0.00 43 ASP A C 18
ATOM 27124 O O . ASP A 1 42 ? 8.063 7.806 -2.900 1.00 0.00 43 ASP A O 18
ATOM 27133 N N . GLY A 1 43 ? 7.314 8.156 -4.996 1.00 0.00 44 GLY A N 18
ATOM 27134 C CA . GLY A 1 43 ? 7.811 6.880 -5.511 1.00 0.00 44 GLY A CA 18
ATOM 27135 C C . GLY A 1 43 ? 6.689 5.848 -5.570 1.00 0.00 44 GLY A C 18
ATOM 27136 O O . GLY A 1 43 ? 6.768 4.877 -6.323 1.00 0.00 44 GLY A O 18
ATOM 27140 N N . VAL A 1 44 ? 5.641 6.064 -4.779 1.00 0.00 45 VAL A N 18
ATOM 27141 C CA . VAL A 1 44 ? 4.508 5.142 -4.766 1.00 0.00 45 VAL A CA 18
ATOM 27142 C C . VAL A 1 44 ? 3.758 5.208 -6.091 1.00 0.00 45 VAL A C 18
ATOM 27143 O O . VAL A 1 44 ? 3.441 6.291 -6.587 1.00 0.00 45 VAL A O 18
ATOM 27156 N N . LYS A 1 45 ? 3.477 4.042 -6.664 1.00 0.00 46 LYS A N 18
ATOM 27157 C CA . LYS A 1 45 ? 2.762 3.963 -7.940 1.00 0.00 46 LYS A CA 18
ATOM 27158 C C . LYS A 1 45 ? 1.276 3.708 -7.715 1.00 0.00 46 LYS A C 18
ATOM 27159 O O . LYS A 1 45 ? 0.426 4.412 -8.261 1.00 0.00 46 LYS A O 18
ATOM 27178 N N . GLU A 1 46 ? 0.965 2.696 -6.911 1.00 0.00 47 GLU A N 18
ATOM 27179 C CA . GLU A 1 46 ? -0.424 2.359 -6.630 1.00 0.00 47 GLU A CA 18
ATOM 27180 C C . GLU A 1 46 ? -0.540 1.602 -5.315 1.00 0.00 47 GLU A C 18
ATOM 27181 O O . GLU A 1 46 ? 0.439 1.049 -4.815 1.00 0.00 47 GLU A O 18
ATOM 27193 N N . TYR A 1 47 ? -1.746 1.582 -4.762 1.00 0.00 48 TYR A N 18
ATOM 27194 C CA . TYR A 1 47 ? -1.997 0.893 -3.505 1.00 0.00 48 TYR A CA 18
ATOM 27195 C C . TYR A 1 47 ? -3.473 0.561 -3.354 1.00 0.00 48 TYR A C 18
ATOM 27196 O O . TYR A 1 47 ? -4.328 1.165 -4.001 1.00 0.00 48 TYR A O 18
ATOM 27214 N N . SER A 1 48 ? -3.764 -0.407 -2.488 1.00 0.00 49 SER A N 18
ATOM 27215 C CA . SER A 1 48 ? -5.140 -0.827 -2.242 1.00 0.00 49 SER A CA 18
ATOM 27216 C C . SER A 1 48 ? -5.328 -1.184 -0.773 1.00 0.00 49 SER A C 18
ATOM 27217 O O . SER A 1 48 ? -4.487 -1.852 -0.172 1.00 0.00 49 SER A O 18
ATOM 27225 N N . VAL A 1 49 ? -6.440 -0.738 -0.195 1.00 0.00 50 VAL A N 18
ATOM 27226 C CA . VAL A 1 49 ? -6.737 -1.019 1.208 1.00 0.00 50 VAL A CA 18
ATOM 27227 C C . VAL A 1 49 ? -7.778 -2.121 1.307 1.00 0.00 50 VAL A C 18
ATOM 27228 O O . VAL A 1 49 ? -8.937 -1.926 0.939 1.00 0.00 50 VAL A O 18
ATOM 27241 N N . ILE A 1 50 ? -7.358 -3.284 1.802 1.00 0.00 51 ILE A N 18
ATOM 27242 C CA . ILE A 1 50 ? -8.269 -4.419 1.940 1.00 0.00 51 ILE A CA 18
ATOM 27243 C C . ILE A 1 50 ? -8.751 -4.529 3.385 1.00 0.00 51 ILE A C 18
ATOM 27244 O O . ILE A 1 50 ? -7.991 -4.904 4.277 1.00 0.00 51 ILE A O 18
ATOM 27260 N N . VAL A 1 51 ? -10.027 -4.218 3.591 1.00 0.00 52 VAL A N 18
ATOM 27261 C CA . VAL A 1 51 ? -10.637 -4.298 4.910 1.00 0.00 52 VAL A CA 18
ATOM 27262 C C . VAL A 1 51 ? -10.917 -5.756 5.310 1.00 0.00 52 VAL A C 18
ATOM 27263 O O . VAL A 1 51 ? -10.695 -6.132 6.461 1.00 0.00 52 VAL A O 18
ATOM 27276 N N . PRO A 1 52 ? -11.437 -6.571 4.404 1.00 0.00 53 PRO A N 18
ATOM 27277 C CA . PRO A 1 52 ? -11.782 -7.990 4.725 1.00 0.00 53 PRO A CA 18
ATOM 27278 C C . PRO A 1 52 ? -10.548 -8.859 4.985 1.00 0.00 53 PRO A C 18
ATOM 27279 O O . PRO A 1 52 ? -10.657 -9.953 5.540 1.00 0.00 53 PRO A O 18
ATOM 27290 N N . SER A 1 53 ? -9.379 -8.368 4.578 1.00 0.00 54 SER A N 18
ATOM 27291 C CA . SER A 1 53 ? -8.126 -9.107 4.765 1.00 0.00 54 SER A CA 18
ATOM 27292 C C . SER A 1 53 ? -7.178 -8.328 5.672 1.00 0.00 54 SER A C 18
ATOM 27293 O O . SER A 1 53 ? -6.053 -8.756 5.925 1.00 0.00 54 SER A O 18
ATOM 27301 N N . ARG A 1 54 ? -7.642 -7.181 6.161 1.00 0.00 55 ARG A N 18
ATOM 27302 C CA . ARG A 1 54 ? -6.825 -6.350 7.041 1.00 0.00 55 ARG A CA 18
ATOM 27303 C C . ARG A 1 54 ? -5.392 -6.265 6.526 1.00 0.00 55 ARG A C 18
ATOM 27304 O O . ARG A 1 54 ? -4.461 -6.007 7.289 1.00 0.00 55 ARG A O 18
ATOM 27325 N N . THR A 1 55 ? -5.224 -6.488 5.225 1.00 0.00 56 THR A N 18
ATOM 27326 C CA . THR A 1 55 ? -3.903 -6.444 4.599 1.00 0.00 56 THR A CA 18
ATOM 27327 C C . THR A 1 55 ? -3.798 -5.234 3.681 1.00 0.00 56 THR A C 18
ATOM 27328 O O . THR A 1 55 ? -4.712 -4.954 2.904 1.00 0.00 56 THR A O 18
ATOM 27339 N N . VAL A 1 56 ? -2.681 -4.520 3.777 1.00 0.00 57 VAL A N 18
ATOM 27340 C CA . VAL A 1 56 ? -2.458 -3.333 2.950 1.00 0.00 57 VAL A CA 18
ATOM 27341 C C . VAL A 1 56 ? -1.376 -3.620 1.918 1.00 0.00 57 VAL A C 18
ATOM 27342 O O . VAL A 1 56 ? -0.299 -4.118 2.251 1.00 0.00 57 VAL A O 18
ATOM 27355 N N . ILE A 1 57 ? -1.674 -3.302 0.661 1.00 0.00 58 ILE A N 18
ATOM 27356 C CA . ILE A 1 57 ? -0.731 -3.522 -0.437 1.00 0.00 58 ILE A CA 18
ATOM 27357 C C . ILE A 1 57 ? -0.392 -2.204 -1.116 1.00 0.00 58 ILE A C 18
ATOM 27358 O O . ILE A 1 57 ? -1.279 -1.421 -1.457 1.00 0.00 58 ILE A O 18
ATOM 27374 N N . VAL A 1 58 ? 0.902 -1.970 -1.314 1.00 0.00 59 VAL A N 18
ATOM 27375 C CA . VAL A 1 58 ? 1.370 -0.747 -1.962 1.00 0.00 59 VAL A CA 18
ATOM 27376 C C . VAL A 1 58 ? 2.574 -1.042 -2.844 1.00 0.00 59 VAL A C 18
ATOM 27377 O O . VAL A 1 58 ? 3.506 -1.732 -2.431 1.00 0.00 59 VAL A O 18
ATOM 27390 N N . VAL A 1 59 ? 2.546 -0.503 -4.059 1.00 0.00 60 VAL A N 18
ATOM 27391 C CA . VAL A 1 59 ? 3.642 -0.693 -5.008 1.00 0.00 60 VAL A CA 18
ATOM 27392 C C . VAL A 1 59 ? 4.488 0.571 -5.077 1.00 0.00 60 VAL A C 18
ATOM 27393 O O . VAL A 1 59 ? 3.990 1.647 -5.413 1.00 0.00 60 VAL A O 18
ATOM 27406 N N . HIS A 1 60 ? 5.768 0.436 -4.749 1.00 0.00 61 HIS A N 18
ATOM 27407 C CA . HIS A 1 60 ? 6.683 1.571 -4.763 1.00 0.00 61 HIS A CA 18
ATOM 27408 C C . HIS A 1 60 ? 8.102 1.110 -5.086 1.00 0.00 61 HIS A C 18
ATOM 27409 O O . HIS A 1 60 ? 8.465 -0.035 -4.823 1.00 0.00 61 HIS A O 18
ATOM 27424 N N . ASP A 1 61 ? 8.900 2.012 -5.641 1.00 0.00 62 ASP A N 18
ATOM 27425 C CA . ASP A 1 61 ? 10.280 1.690 -5.978 1.00 0.00 62 ASP A CA 18
ATOM 27426 C C . ASP A 1 61 ? 11.158 1.807 -4.741 1.00 0.00 62 ASP A C 18
ATOM 27427 O O . ASP A 1 61 ? 11.171 2.839 -4.071 1.00 0.00 62 ASP A O 18
ATOM 27436 N N . SER A 1 62 ? 11.887 0.741 -4.439 1.00 0.00 63 SER A N 18
ATOM 27437 C CA . SER A 1 62 ? 12.762 0.732 -3.275 1.00 0.00 63 SER A CA 18
ATOM 27438 C C . SER A 1 62 ? 13.784 1.857 -3.368 1.00 0.00 63 SER A C 18
ATOM 27439 O O . SER A 1 62 ? 14.104 2.497 -2.367 1.00 0.00 63 SER A O 18
ATOM 27447 N N . LEU A 1 63 ? 14.309 2.086 -4.568 1.00 0.00 64 LEU A N 18
ATOM 27448 C CA . LEU A 1 63 ? 15.308 3.131 -4.754 1.00 0.00 64 LEU A CA 18
ATOM 27449 C C . LEU A 1 63 ? 14.743 4.497 -4.377 1.00 0.00 64 LEU A C 18
ATOM 27450 O O . LEU A 1 63 ? 15.345 5.228 -3.590 1.00 0.00 64 LEU A O 18
ATOM 27466 N N . LEU A 1 64 ? 13.596 4.844 -4.950 1.00 0.00 65 LEU A N 18
ATOM 27467 C CA . LEU A 1 64 ? 12.981 6.137 -4.670 1.00 0.00 65 LEU A CA 18
ATOM 27468 C C . LEU A 1 64 ? 12.532 6.217 -3.220 1.00 0.00 65 LEU A C 18
ATOM 27469 O O . LEU A 1 64 ? 12.740 7.226 -2.544 1.00 0.00 65 LEU A O 18
ATOM 27485 N N . ILE A 1 65 ? 11.915 5.142 -2.744 1.00 0.00 66 ILE A N 18
ATOM 27486 C CA . ILE A 1 65 ? 11.435 5.093 -1.366 1.00 0.00 66 ILE A CA 18
ATOM 27487 C C . ILE A 1 65 ? 11.467 3.667 -0.850 1.00 0.00 66 ILE A C 18
ATOM 27488 O O . ILE A 1 65 ? 11.026 2.741 -1.530 1.00 0.00 66 ILE A O 18
ATOM 27504 N N . SER A 1 66 ? 11.997 3.484 0.356 1.00 0.00 67 SER A N 18
ATOM 27505 C CA . SER A 1 66 ? 12.086 2.149 0.944 1.00 0.00 67 SER A CA 18
ATOM 27506 C C . SER A 1 66 ? 10.829 1.831 1.766 1.00 0.00 67 SER A C 18
ATOM 27507 O O . SER A 1 66 ? 10.089 2.739 2.146 1.00 0.00 67 SER A O 18
ATOM 27515 N N . PRO A 1 67 ? 10.579 0.568 2.057 1.00 0.00 68 PRO A N 18
ATOM 27516 C CA . PRO A 1 67 ? 9.387 0.152 2.867 1.00 0.00 68 PRO A CA 18
ATOM 27517 C C . PRO A 1 67 ? 9.339 0.848 4.229 1.00 0.00 68 PRO A C 18
ATOM 27518 O O . PRO A 1 67 ? 8.263 1.145 4.750 1.00 0.00 68 PRO A O 18
ATOM 27529 N N . PHE A 1 68 ? 10.511 1.082 4.809 1.00 0.00 69 PHE A N 18
ATOM 27530 C CA . PHE A 1 68 ? 10.592 1.719 6.119 1.00 0.00 69 PHE A CA 18
ATOM 27531 C C . PHE A 1 68 ? 9.894 3.072 6.104 1.00 0.00 69 PHE A C 18
ATOM 27532 O O . PHE A 1 68 ? 9.205 3.435 7.054 1.00 0.00 69 PHE A O 18
ATOM 27549 N N . GLN A 1 69 ? 10.074 3.817 5.023 1.00 0.00 70 GLN A N 18
ATOM 27550 C CA . GLN A 1 69 ? 9.457 5.127 4.909 1.00 0.00 70 GLN A CA 18
ATOM 27551 C C . GLN A 1 69 ? 7.938 5.006 4.978 1.00 0.00 70 GLN A C 18
ATOM 27552 O O . GLN A 1 69 ? 7.276 5.779 5.671 1.00 0.00 70 GLN A O 18
ATOM 27566 N N . ILE A 1 70 ? 7.392 4.034 4.256 1.00 0.00 71 ILE A N 18
ATOM 27567 C CA . ILE A 1 70 ? 5.949 3.830 4.245 1.00 0.00 71 ILE A CA 18
ATOM 27568 C C . ILE A 1 70 ? 5.453 3.426 5.630 1.00 0.00 71 ILE A C 18
ATOM 27569 O O . ILE A 1 70 ? 4.431 3.925 6.103 1.00 0.00 71 ILE A O 18
ATOM 27585 N N . ALA A 1 71 ? 6.179 2.518 6.274 1.00 0.00 72 ALA A N 18
ATOM 27586 C CA . ALA A 1 71 ? 5.797 2.051 7.602 1.00 0.00 72 ALA A CA 18
ATOM 27587 C C . ALA A 1 71 ? 5.834 3.197 8.607 1.00 0.00 72 ALA A C 18
ATOM 27588 O O . ALA A 1 71 ? 4.938 3.336 9.440 1.00 0.00 72 ALA A O 18
ATOM 27595 N N . LYS A 1 72 ? 6.872 4.020 8.516 1.00 0.00 73 LYS A N 18
ATOM 27596 C CA . LYS A 1 72 ? 7.009 5.156 9.418 1.00 0.00 73 LYS A CA 18
ATOM 27597 C C . LYS A 1 72 ? 5.875 6.152 9.207 1.00 0.00 73 LYS A C 18
ATOM 27598 O O . LYS A 1 72 ? 5.350 6.719 10.164 1.00 0.00 73 LYS A O 18
ATOM 27617 N N . ALA A 1 73 ? 5.504 6.367 7.950 1.00 0.00 74 ALA A N 18
ATOM 27618 C CA . ALA A 1 73 ? 4.435 7.308 7.634 1.00 0.00 74 ALA A CA 18
ATOM 27619 C C . ALA A 1 73 ? 3.126 6.883 8.292 1.00 0.00 74 ALA A C 18
ATOM 27620 O O . ALA A 1 73 ? 2.416 7.704 8.872 1.00 0.00 74 ALA A O 18
ATOM 27627 N N . LEU A 1 74 ? 2.815 5.597 8.198 1.00 0.00 75 LEU A N 18
ATOM 27628 C CA . LEU A 1 74 ? 1.592 5.066 8.786 1.00 0.00 75 LEU A CA 18
ATOM 27629 C C . LEU A 1 74 ? 1.620 5.205 10.306 1.00 0.00 75 LEU A C 18
ATOM 27630 O O . LEU A 1 74 ? 0.605 5.509 10.931 1.00 0.00 75 LEU A O 18
ATOM 27646 N N . ASN A 1 75 ? 2.787 4.974 10.895 1.00 0.00 76 ASN A N 18
ATOM 27647 C CA . ASN A 1 75 ? 2.930 5.068 12.341 1.00 0.00 76 ASN A CA 18
ATOM 27648 C C . ASN A 1 75 ? 2.578 6.472 12.818 1.00 0.00 76 ASN A C 18
ATOM 27649 O O . ASN A 1 75 ? 1.960 6.640 13.869 1.00 0.00 76 ASN A O 18
ATOM 27660 N N . GLU A 1 76 ? 2.969 7.476 12.044 1.00 0.00 77 GLU A N 18
ATOM 27661 C CA . GLU A 1 76 ? 2.677 8.859 12.408 1.00 0.00 77 GLU A CA 18
ATOM 27662 C C . GLU A 1 76 ? 1.175 9.059 12.586 1.00 0.00 77 GLU A C 18
ATOM 27663 O O . GLU A 1 76 ? 0.740 9.845 13.428 1.00 0.00 77 GLU A O 18
ATOM 27675 N N . ALA A 1 77 ? 0.386 8.341 11.792 1.00 0.00 78 ALA A N 18
ATOM 27676 C CA . ALA A 1 77 ? -1.071 8.444 11.871 1.00 0.00 78 ALA A CA 18
ATOM 27677 C C . ALA A 1 77 ? -1.614 7.501 12.943 1.00 0.00 78 ALA A C 18
ATOM 27678 O O . ALA A 1 77 ? -2.704 6.948 12.801 1.00 0.00 78 ALA A O 18
ATOM 27685 N N . ARG A 1 78 ? -0.841 7.321 14.008 1.00 0.00 79 ARG A N 18
ATOM 27686 C CA . ARG A 1 78 ? -1.246 6.439 15.100 1.00 0.00 79 ARG A CA 18
ATOM 27687 C C . ARG A 1 78 ? -1.565 5.042 14.578 1.00 0.00 79 ARG A C 18
ATOM 27688 O O . ARG A 1 78 ? -2.235 4.256 15.250 1.00 0.00 79 ARG A O 18
ATOM 27709 N N . LEU A 1 79 ? -1.079 4.733 13.374 1.00 0.00 80 LEU A N 18
ATOM 27710 C CA . LEU A 1 79 ? -1.317 3.422 12.763 1.00 0.00 80 LEU A CA 18
ATOM 27711 C C . LEU A 1 79 ? -0.040 2.581 12.807 1.00 0.00 80 LEU A C 18
ATOM 27712 O O . LEU A 1 79 ? 0.842 2.715 11.957 1.00 0.00 80 LEU A O 18
ATOM 27728 N N . GLU A 1 80 ? 0.038 1.705 13.799 1.00 0.00 81 GLU A N 18
ATOM 27729 C CA . GLU A 1 80 ? 1.192 0.835 13.955 1.00 0.00 81 GLU A CA 18
ATOM 27730 C C . GLU A 1 80 ? 1.277 -0.133 12.784 1.00 0.00 81 GLU A C 18
ATOM 27731 O O . GLU A 1 80 ? 0.706 -1.223 12.830 1.00 0.00 81 GLU A O 18
ATOM 27743 N N . ALA A 1 81 ? 1.991 0.269 11.737 1.00 0.00 82 ALA A N 18
ATOM 27744 C CA . ALA A 1 81 ? 2.151 -0.569 10.549 1.00 0.00 82 ALA A CA 18
ATOM 27745 C C . ALA A 1 81 ? 3.496 -1.281 10.583 1.00 0.00 82 ALA A C 18
ATOM 27746 O O . ALA A 1 81 ? 4.528 -0.666 10.858 1.00 0.00 82 ALA A O 18
ATOM 27753 N N . ASN A 1 82 ? 3.479 -2.583 10.305 1.00 0.00 83 ASN A N 18
ATOM 27754 C CA . ASN A 1 82 ? 4.704 -3.386 10.302 1.00 0.00 83 ASN A CA 18
ATOM 27755 C C . ASN A 1 82 ? 4.780 -4.230 9.037 1.00 0.00 83 ASN A C 18
ATOM 27756 O O . ASN A 1 82 ? 3.775 -4.770 8.580 1.00 0.00 83 ASN A O 18
ATOM 27767 N N . VAL A 1 83 ? 5.977 -4.338 8.473 1.00 0.00 84 VAL A N 18
ATOM 27768 C CA . VAL A 1 83 ? 6.169 -5.118 7.256 1.00 0.00 84 VAL A CA 18
ATOM 27769 C C . VAL A 1 83 ? 6.281 -6.601 7.587 1.00 0.00 84 VAL A C 18
ATOM 27770 O O . VAL A 1 83 ? 7.266 -7.045 8.174 1.00 0.00 84 VAL A O 18
ATOM 27783 N N . ARG A 1 84 ? 5.261 -7.364 7.198 1.00 0.00 85 ARG A N 18
ATOM 27784 C CA . ARG A 1 84 ? 5.244 -8.802 7.451 1.00 0.00 85 ARG A CA 18
ATOM 27785 C C . ARG A 1 84 ? 5.810 -9.116 8.835 1.00 0.00 85 ARG A C 18
ATOM 27786 O O . ARG A 1 84 ? 7.007 -9.355 8.986 1.00 0.00 85 ARG A O 18
ATOM 27807 N N . VAL A 1 85 ? 4.943 -9.102 9.841 1.00 0.00 86 VAL A N 18
ATOM 27808 C CA . VAL A 1 85 ? 5.370 -9.379 11.206 1.00 0.00 86 VAL A CA 18
ATOM 27809 C C . VAL A 1 85 ? 5.818 -10.830 11.345 1.00 0.00 86 VAL A C 18
ATOM 27810 O O . VAL A 1 85 ? 5.178 -11.740 10.821 1.00 0.00 86 VAL A O 18
ATOM 27823 N N . ASN A 1 86 ? 6.924 -11.037 12.052 1.00 0.00 87 ASN A N 18
ATOM 27824 C CA . ASN A 1 86 ? 7.450 -12.382 12.251 1.00 0.00 87 ASN A CA 18
ATOM 27825 C C . ASN A 1 86 ? 6.524 -13.187 13.153 1.00 0.00 87 ASN A C 18
ATOM 27826 O O . ASN A 1 86 ? 6.212 -12.769 14.269 1.00 0.00 87 ASN A O 18
ATOM 27837 N N . GLY A 1 87 ? 6.087 -14.344 12.664 1.00 0.00 88 GLY A N 18
ATOM 27838 C CA . GLY A 1 87 ? 5.194 -15.202 13.435 1.00 0.00 88 GLY A CA 18
ATOM 27839 C C . GLY A 1 87 ? 5.983 -16.091 14.390 1.00 0.00 88 GLY A C 18
ATOM 27840 O O . GLY A 1 87 ? 5.426 -16.653 15.333 1.00 0.00 88 GLY A O 18
ATOM 27844 N N . GLU A 1 88 ? 7.281 -16.216 14.139 1.00 0.00 89 GLU A N 18
ATOM 27845 C CA . GLU A 1 88 ? 8.130 -17.046 14.984 1.00 0.00 89 GLU A CA 18
ATOM 27846 C C . GLU A 1 88 ? 8.129 -16.530 16.419 1.00 0.00 89 GLU A C 18
ATOM 27847 O O . GLU A 1 88 ? 7.762 -17.251 17.346 1.00 0.00 89 GLU A O 18
ATOM 27859 N N . THR A 1 89 ? 8.532 -15.275 16.589 1.00 0.00 90 THR A N 18
ATOM 27860 C CA . THR A 1 89 ? 8.571 -14.665 17.913 1.00 0.00 90 THR A CA 18
ATOM 27861 C C . THR A 1 89 ? 9.375 -15.530 18.881 1.00 0.00 90 THR A C 18
ATOM 27862 O O . THR A 1 89 ? 9.652 -16.695 18.606 1.00 0.00 90 THR A O 18
ATOM 27873 N N . SER A 1 90 ? 9.746 -14.949 20.019 1.00 0.00 91 SER A N 18
ATOM 27874 C CA . SER A 1 90 ? 10.515 -15.677 21.025 1.00 0.00 91 SER A CA 18
ATOM 27875 C C . SER A 1 90 ? 10.230 -15.122 22.415 1.00 0.00 91 SER A C 18
ATOM 27876 O O . SER A 1 90 ? 10.419 -13.933 22.671 1.00 0.00 91 SER A O 18
ATOM 27884 N N . PHE A 1 91 ? 9.773 -15.992 23.308 1.00 0.00 92 PHE A N 18
ATOM 27885 C CA . PHE A 1 91 ? 9.462 -15.583 24.673 1.00 0.00 92 PHE A CA 18
ATOM 27886 C C . PHE A 1 91 ? 9.467 -16.791 25.602 1.00 0.00 92 PHE A C 18
ATOM 27887 O O . PHE A 1 91 ? 9.360 -17.932 25.151 1.00 0.00 92 PHE A O 18
ATOM 27904 N N . LYS A 1 92 ? 9.586 -16.532 26.902 1.00 0.00 93 LYS A N 18
ATOM 27905 C CA . LYS A 1 92 ? 9.598 -17.602 27.899 1.00 0.00 93 LYS A CA 18
ATOM 27906 C C . LYS A 1 92 ? 8.727 -17.226 29.091 1.00 0.00 93 LYS A C 18
ATOM 27907 O O . LYS A 1 92 ? 8.727 -16.077 29.535 1.00 0.00 93 LYS A O 18
ATOM 27926 N N . ASN A 1 93 ? 7.986 -18.205 29.607 1.00 0.00 94 ASN A N 18
ATOM 27927 C CA . ASN A 1 93 ? 7.104 -17.981 30.755 1.00 0.00 94 ASN A CA 18
ATOM 27928 C C . ASN A 1 93 ? 7.725 -18.552 32.023 1.00 0.00 94 ASN A C 18
ATOM 27929 O O . ASN A 1 93 ? 8.393 -19.586 31.988 1.00 0.00 94 ASN A O 18
ATOM 27940 N N . LYS A 1 94 ? 7.497 -17.873 33.139 1.00 0.00 95 LYS A N 18
ATOM 27941 C CA . LYS A 1 94 ? 8.038 -18.320 34.415 1.00 0.00 95 LYS A CA 18
ATOM 27942 C C . LYS A 1 94 ? 7.263 -19.527 34.931 1.00 0.00 95 LYS A C 18
ATOM 27943 O O . LYS A 1 94 ? 6.041 -19.593 34.804 1.00 0.00 95 LYS A O 18
ATOM 27962 N N . TRP A 1 95 ? 7.983 -20.479 35.517 1.00 0.00 96 TRP A N 18
ATOM 27963 C CA . TRP A 1 95 ? 7.356 -21.682 36.054 1.00 0.00 96 TRP A CA 18
ATOM 27964 C C . TRP A 1 95 ? 6.829 -21.426 37.464 1.00 0.00 96 TRP A C 18
ATOM 27965 O O . TRP A 1 95 ? 6.854 -22.350 38.260 1.00 0.00 96 TRP A O 18
ATOM 27991 N N . ALA A 1 1 ? -3.146 -27.441 -22.892 1.00 0.00 2 ALA A N 19
ATOM 27992 C CA . ALA A 1 1 ? -1.793 -27.202 -22.319 1.00 0.00 2 ALA A CA 19
ATOM 27993 C C . ALA A 1 1 ? -1.867 -26.065 -21.308 1.00 0.00 2 ALA A C 19
ATOM 27994 O O . ALA A 1 1 ? -2.933 -25.495 -21.085 1.00 0.00 2 ALA A O 19
ATOM 28003 N N . LEU A 1 2 ? -0.730 -25.739 -20.699 1.00 0.00 3 LEU A N 19
ATOM 28004 C CA . LEU A 1 2 ? -0.678 -24.663 -19.707 1.00 0.00 3 LEU A CA 19
ATOM 28005 C C . LEU A 1 2 ? -0.136 -23.388 -20.338 1.00 0.00 3 LEU A C 19
ATOM 28006 O O . LEU A 1 2 ? 0.929 -23.393 -20.955 1.00 0.00 3 LEU A O 19
ATOM 28022 N N . GLN A 1 3 ? -0.876 -22.297 -20.177 1.00 0.00 4 GLN A N 19
ATOM 28023 C CA . GLN A 1 3 ? -0.462 -21.015 -20.732 1.00 0.00 4 GLN A CA 19
ATOM 28024 C C . GLN A 1 3 ? 0.799 -20.518 -20.036 1.00 0.00 4 GLN A C 19
ATOM 28025 O O . GLN A 1 3 ? 0.972 -20.710 -18.834 1.00 0.00 4 GLN A O 19
ATOM 28039 N N . ASN A 1 4 ? 1.680 -19.880 -20.802 1.00 0.00 5 ASN A N 19
ATOM 28040 C CA . ASN A 1 4 ? 2.926 -19.362 -20.249 1.00 0.00 5 ASN A CA 19
ATOM 28041 C C . ASN A 1 4 ? 2.704 -17.991 -19.618 1.00 0.00 5 ASN A C 19
ATOM 28042 O O . ASN A 1 4 ? 2.541 -16.993 -20.320 1.00 0.00 5 ASN A O 19
ATOM 28053 N N . LYS A 1 5 ? 2.708 -17.950 -18.290 1.00 0.00 6 LYS A N 19
ATOM 28054 C CA . LYS A 1 5 ? 2.514 -16.696 -17.571 1.00 0.00 6 LYS A CA 19
ATOM 28055 C C . LYS A 1 5 ? 3.813 -15.898 -17.524 1.00 0.00 6 LYS A C 19
ATOM 28056 O O . LYS A 1 5 ? 3.823 -14.732 -17.128 1.00 0.00 6 LYS A O 19
ATOM 28075 N N . GLU A 1 6 ? 4.907 -16.537 -17.923 1.00 0.00 7 GLU A N 19
ATOM 28076 C CA . GLU A 1 6 ? 6.210 -15.881 -17.913 1.00 0.00 7 GLU A CA 19
ATOM 28077 C C . GLU A 1 6 ? 6.214 -14.691 -18.865 1.00 0.00 7 GLU A C 19
ATOM 28078 O O . GLU A 1 6 ? 6.892 -13.691 -18.622 1.00 0.00 7 GLU A O 19
ATOM 28090 N N . GLU A 1 7 ? 5.457 -14.802 -19.952 1.00 0.00 8 GLU A N 19
ATOM 28091 C CA . GLU A 1 7 ? 5.386 -13.727 -20.934 1.00 0.00 8 GLU A CA 19
ATOM 28092 C C . GLU A 1 7 ? 4.912 -12.434 -20.275 1.00 0.00 8 GLU A C 19
ATOM 28093 O O . GLU A 1 7 ? 5.472 -11.365 -20.511 1.00 0.00 8 GLU A O 19
ATOM 28105 N N . GLU A 1 8 ? 3.884 -12.541 -19.445 1.00 0.00 9 GLU A N 19
ATOM 28106 C CA . GLU A 1 8 ? 3.348 -11.376 -18.751 1.00 0.00 9 GLU A CA 19
ATOM 28107 C C . GLU A 1 8 ? 4.332 -10.877 -17.702 1.00 0.00 9 GLU A C 19
ATOM 28108 O O . GLU A 1 8 ? 4.451 -9.673 -17.475 1.00 0.00 9 GLU A O 19
ATOM 28120 N N . LYS A 1 9 ? 5.033 -11.809 -17.068 1.00 0.00 10 LYS A N 19
ATOM 28121 C CA . LYS A 1 9 ? 6.003 -11.455 -16.040 1.00 0.00 10 LYS A CA 19
ATOM 28122 C C . LYS A 1 9 ? 5.340 -10.636 -14.938 1.00 0.00 10 LYS A C 19
ATOM 28123 O O . LYS A 1 9 ? 4.906 -9.506 -15.165 1.00 0.00 10 LYS A O 19
ATOM 28142 N N . LYS A 1 10 ? 5.270 -11.211 -13.744 1.00 0.00 11 LYS A N 19
ATOM 28143 C CA . LYS A 1 10 ? 4.660 -10.525 -12.612 1.00 0.00 11 LYS A CA 19
ATOM 28144 C C . LYS A 1 10 ? 5.493 -9.316 -12.201 1.00 0.00 11 LYS A C 19
ATOM 28145 O O . LYS A 1 10 ? 4.959 -8.311 -11.731 1.00 0.00 11 LYS A O 19
ATOM 28164 N N . LYS A 1 11 ? 6.807 -9.426 -12.374 1.00 0.00 12 LYS A N 19
ATOM 28165 C CA . LYS A 1 11 ? 7.707 -8.338 -12.010 1.00 0.00 12 LYS A CA 19
ATOM 28166 C C . LYS A 1 11 ? 7.496 -7.146 -12.934 1.00 0.00 12 LYS A C 19
ATOM 28167 O O . LYS A 1 11 ? 7.472 -7.295 -14.153 1.00 0.00 12 LYS A O 19
ATOM 28186 N N . VAL A 1 12 ? 7.350 -5.962 -12.344 1.00 0.00 13 VAL A N 19
ATOM 28187 C CA . VAL A 1 12 ? 7.143 -4.741 -13.125 1.00 0.00 13 VAL A CA 19
ATOM 28188 C C . VAL A 1 12 ? 8.403 -3.893 -13.120 1.00 0.00 13 VAL A C 19
ATOM 28189 O O . VAL A 1 12 ? 8.865 -3.459 -12.067 1.00 0.00 13 VAL A O 19
ATOM 28202 N N . LYS A 1 13 ? 8.957 -3.666 -14.306 1.00 0.00 14 LYS A N 19
ATOM 28203 C CA . LYS A 1 13 ? 10.169 -2.871 -14.438 1.00 0.00 14 LYS A CA 19
ATOM 28204 C C . LYS A 1 13 ? 11.153 -3.198 -13.318 1.00 0.00 14 LYS A C 19
ATOM 28205 O O . LYS A 1 13 ? 11.989 -4.096 -13.452 1.00 0.00 14 LYS A O 19
ATOM 28224 N N . LYS A 1 14 ? 11.047 -2.462 -12.212 1.00 0.00 15 LYS A N 19
ATOM 28225 C CA . LYS A 1 14 ? 11.929 -2.680 -11.073 1.00 0.00 15 LYS A CA 19
ATOM 28226 C C . LYS A 1 14 ? 11.226 -2.313 -9.770 1.00 0.00 15 LYS A C 19
ATOM 28227 O O . LYS A 1 14 ? 11.868 -1.913 -8.799 1.00 0.00 15 LYS A O 19
ATOM 28246 N N . LEU A 1 15 ? 9.909 -2.446 -9.757 1.00 0.00 16 LEU A N 19
ATOM 28247 C CA . LEU A 1 15 ? 9.130 -2.124 -8.569 1.00 0.00 16 LEU A CA 19
ATOM 28248 C C . LEU A 1 15 ? 9.166 -3.273 -7.580 1.00 0.00 16 LEU A C 19
ATOM 28249 O O . LEU A 1 15 ? 9.123 -4.435 -7.972 1.00 0.00 16 LEU A O 19
ATOM 28265 N N . GLN A 1 16 ? 9.242 -2.939 -6.291 1.00 0.00 17 GLN A N 19
ATOM 28266 C CA . GLN A 1 16 ? 9.279 -3.957 -5.242 1.00 0.00 17 GLN A CA 19
ATOM 28267 C C . GLN A 1 16 ? 8.006 -3.902 -4.408 1.00 0.00 17 GLN A C 19
ATOM 28268 O O . GLN A 1 16 ? 7.789 -2.956 -3.650 1.00 0.00 17 GLN A O 19
ATOM 28282 N N . LYS A 1 17 ? 7.169 -4.922 -4.550 1.00 0.00 18 LYS A N 19
ATOM 28283 C CA . LYS A 1 17 ? 5.921 -4.979 -3.802 1.00 0.00 18 LYS A CA 19
ATOM 28284 C C . LYS A 1 17 ? 6.184 -5.439 -2.375 1.00 0.00 18 LYS A C 19
ATOM 28285 O O . LYS A 1 17 ? 6.881 -6.428 -2.153 1.00 0.00 18 LYS A O 19
ATOM 28304 N N . SER A 1 18 ? 5.616 -4.721 -1.410 1.00 0.00 19 SER A N 19
ATOM 28305 C CA . SER A 1 18 ? 5.791 -5.066 0.002 1.00 0.00 19 SER A CA 19
ATOM 28306 C C . SER A 1 18 ? 4.452 -5.031 0.721 1.00 0.00 19 SER A C 19
ATOM 28307 O O . SER A 1 18 ? 3.615 -4.172 0.451 1.00 0.00 19 SER A O 19
ATOM 28315 N N . TYR A 1 19 ? 4.252 -5.975 1.639 1.00 0.00 20 TYR A N 19
ATOM 28316 C CA . TYR A 1 19 ? 3.001 -6.050 2.394 1.00 0.00 20 TYR A CA 19
ATOM 28317 C C . TYR A 1 19 ? 3.216 -5.558 3.815 1.00 0.00 20 TYR A C 19
ATOM 28318 O O . TYR A 1 19 ? 4.132 -6.004 4.501 1.00 0.00 20 TYR A O 19
ATOM 28336 N N . PHE A 1 20 ? 2.365 -4.631 4.250 1.00 0.00 21 PHE A N 19
ATOM 28337 C CA . PHE A 1 20 ? 2.466 -4.071 5.600 1.00 0.00 21 PHE A CA 19
ATOM 28338 C C . PHE A 1 20 ? 1.302 -4.549 6.456 1.00 0.00 21 PHE A C 19
ATOM 28339 O O . PHE A 1 20 ? 0.145 -4.487 6.039 1.00 0.00 21 PHE A O 19
ATOM 28356 N N . ASP A 1 21 ? 1.613 -5.026 7.659 1.00 0.00 22 ASP A N 19
ATOM 28357 C CA . ASP A 1 21 ? 0.585 -5.512 8.574 1.00 0.00 22 ASP A CA 19
ATOM 28358 C C . ASP A 1 21 ? 0.212 -4.425 9.571 1.00 0.00 22 ASP A C 19
ATOM 28359 O O . ASP A 1 21 ? 1.017 -4.048 10.417 1.00 0.00 22 ASP A O 19
ATOM 28368 N N . VAL A 1 22 ? -1.015 -3.925 9.460 1.00 0.00 23 VAL A N 19
ATOM 28369 C CA . VAL A 1 22 ? -1.501 -2.872 10.356 1.00 0.00 23 VAL A CA 19
ATOM 28370 C C . VAL A 1 22 ? -2.643 -3.392 11.212 1.00 0.00 23 VAL A C 19
ATOM 28371 O O . VAL A 1 22 ? -3.659 -3.854 10.699 1.00 0.00 23 VAL A O 19
ATOM 28384 N N . LEU A 1 23 ? -2.468 -3.311 12.528 1.00 0.00 24 LEU A N 19
ATOM 28385 C CA . LEU A 1 23 ? -3.497 -3.777 13.463 1.00 0.00 24 LEU A CA 19
ATOM 28386 C C . LEU A 1 23 ? -4.215 -2.595 14.100 1.00 0.00 24 LEU A C 19
ATOM 28387 O O . LEU A 1 23 ? -5.200 -2.771 14.814 1.00 0.00 24 LEU A O 19
ATOM 28403 N N . GLY A 1 24 ? -3.719 -1.391 13.836 1.00 0.00 25 GLY A N 19
ATOM 28404 C CA . GLY A 1 24 ? -4.322 -0.184 14.394 1.00 0.00 25 GLY A CA 19
ATOM 28405 C C . GLY A 1 24 ? -5.383 0.372 13.457 1.00 0.00 25 GLY A C 19
ATOM 28406 O O . GLY A 1 24 ? -5.759 1.540 13.554 1.00 0.00 25 GLY A O 19
ATOM 28410 N N . ILE A 1 25 ? -5.863 -0.469 12.547 1.00 0.00 26 ILE A N 19
ATOM 28411 C CA . ILE A 1 25 ? -6.882 -0.045 11.595 1.00 0.00 26 ILE A CA 19
ATOM 28412 C C . ILE A 1 25 ? -8.274 -0.270 12.168 1.00 0.00 26 ILE A C 19
ATOM 28413 O O . ILE A 1 25 ? -8.595 -1.362 12.631 1.00 0.00 26 ILE A O 19
ATOM 28429 N N . CYS A 1 26 ? -9.104 0.770 12.117 1.00 0.00 27 CYS A N 19
ATOM 28430 C CA . CYS A 1 26 ? -10.476 0.682 12.621 1.00 0.00 27 CYS A CA 19
ATOM 28431 C C . CYS A 1 26 ? -11.454 1.259 11.607 1.00 0.00 27 CYS A C 19
ATOM 28432 O O . CYS A 1 26 ? -11.069 2.036 10.732 1.00 0.00 27 CYS A O 19
ATOM 28439 N N . CYS A 1 27 ? -12.719 0.881 11.735 1.00 0.00 28 CYS A N 19
ATOM 28440 C CA . CYS A 1 27 ? -13.751 1.373 10.829 1.00 0.00 28 CYS A CA 19
ATOM 28441 C C . CYS A 1 27 ? -13.267 1.306 9.384 1.00 0.00 28 CYS A C 19
ATOM 28442 O O . CYS A 1 27 ? -12.279 0.637 9.081 1.00 0.00 28 CYS A O 19
ATOM 28449 N N . THR A 1 28 ? -13.969 2.006 8.496 1.00 0.00 29 THR A N 19
ATOM 28450 C CA . THR A 1 28 ? -13.608 2.028 7.079 1.00 0.00 29 THR A CA 19
ATOM 28451 C C . THR A 1 28 ? -13.514 3.462 6.570 1.00 0.00 29 THR A C 19
ATOM 28452 O O . THR A 1 28 ? -13.162 3.696 5.415 1.00 0.00 29 THR A O 19
ATOM 28463 N N . SER A 1 29 ? -13.830 4.418 7.437 1.00 0.00 30 SER A N 19
ATOM 28464 C CA . SER A 1 29 ? -13.777 5.827 7.058 1.00 0.00 30 SER A CA 19
ATOM 28465 C C . SER A 1 29 ? -12.335 6.316 6.998 1.00 0.00 30 SER A C 19
ATOM 28466 O O . SER A 1 29 ? -12.065 7.429 6.545 1.00 0.00 30 SER A O 19
ATOM 28474 N N . GLU A 1 30 ? -11.412 5.479 7.464 1.00 0.00 31 GLU A N 19
ATOM 28475 C CA . GLU A 1 30 ? -9.993 5.830 7.468 1.00 0.00 31 GLU A CA 19
ATOM 28476 C C . GLU A 1 30 ? -9.341 5.447 6.150 1.00 0.00 31 GLU A C 19
ATOM 28477 O O . GLU A 1 30 ? -8.182 5.779 5.900 1.00 0.00 31 GLU A O 19
ATOM 28489 N N . VAL A 1 31 ? -10.098 4.771 5.298 1.00 0.00 32 VAL A N 19
ATOM 28490 C CA . VAL A 1 31 ? -9.588 4.376 3.995 1.00 0.00 32 VAL A CA 19
ATOM 28491 C C . VAL A 1 31 ? -8.987 5.587 3.272 1.00 0.00 32 VAL A C 19
ATOM 28492 O O . VAL A 1 31 ? -7.832 5.545 2.837 1.00 0.00 32 VAL A O 19
ATOM 28505 N N . PRO A 1 32 ? -9.748 6.642 3.110 1.00 0.00 33 PRO A N 19
ATOM 28506 C CA . PRO A 1 32 ? -9.280 7.868 2.402 1.00 0.00 33 PRO A CA 19
ATOM 28507 C C . PRO A 1 32 ? -8.040 8.465 3.054 1.00 0.00 33 PRO A C 19
ATOM 28508 O O . PRO A 1 32 ? -7.139 8.950 2.370 1.00 0.00 33 PRO A O 19
ATOM 28519 N N . ILE A 1 33 ? -8.009 8.433 4.380 1.00 0.00 34 ILE A N 19
ATOM 28520 C CA . ILE A 1 33 ? -6.882 8.983 5.118 1.00 0.00 34 ILE A CA 19
ATOM 28521 C C . ILE A 1 33 ? -5.614 8.197 4.808 1.00 0.00 34 ILE A C 19
ATOM 28522 O O . ILE A 1 33 ? -4.545 8.776 4.616 1.00 0.00 34 ILE A O 19
ATOM 28538 N N . ILE A 1 34 ? -5.739 6.874 4.770 1.00 0.00 35 ILE A N 19
ATOM 28539 C CA . ILE A 1 34 ? -4.593 6.021 4.490 1.00 0.00 35 ILE A CA 19
ATOM 28540 C C . ILE A 1 34 ? -4.055 6.298 3.093 1.00 0.00 35 ILE A C 19
ATOM 28541 O O . ILE A 1 34 ? -2.850 6.419 2.899 1.00 0.00 35 ILE A O 19
ATOM 28557 N N . GLU A 1 35 ? -4.955 6.398 2.123 1.00 0.00 36 GLU A N 19
ATOM 28558 C CA . GLU A 1 35 ? -4.552 6.659 0.745 1.00 0.00 36 GLU A CA 19
ATOM 28559 C C . GLU A 1 35 ? -3.871 8.017 0.635 1.00 0.00 36 GLU A C 19
ATOM 28560 O O . GLU A 1 35 ? -2.959 8.203 -0.170 1.00 0.00 36 GLU A O 19
ATOM 28572 N N . ASN A 1 36 ? -4.321 8.962 1.451 1.00 0.00 37 ASN A N 19
ATOM 28573 C CA . ASN A 1 36 ? -3.747 10.304 1.443 1.00 0.00 37 ASN A CA 19
ATOM 28574 C C . ASN A 1 36 ? -2.294 10.269 1.909 1.00 0.00 37 ASN A C 19
ATOM 28575 O O . ASN A 1 36 ? -1.447 10.993 1.385 1.00 0.00 37 ASN A O 19
ATOM 28586 N N . ILE A 1 37 ? -2.018 9.435 2.906 1.00 0.00 38 ILE A N 19
ATOM 28587 C CA . ILE A 1 37 ? -0.666 9.326 3.446 1.00 0.00 38 ILE A CA 19
ATOM 28588 C C . ILE A 1 37 ? 0.298 8.812 2.380 1.00 0.00 38 ILE A C 19
ATOM 28589 O O . ILE A 1 37 ? 1.400 9.334 2.220 1.00 0.00 38 ILE A O 19
ATOM 28605 N N . LEU A 1 38 ? -0.128 7.789 1.650 1.00 0.00 39 LEU A N 19
ATOM 28606 C CA . LEU A 1 38 ? 0.703 7.221 0.595 1.00 0.00 39 LEU A CA 19
ATOM 28607 C C . LEU A 1 38 ? 0.945 8.245 -0.500 1.00 0.00 39 LEU A C 19
ATOM 28608 O O . LEU A 1 38 ? 2.041 8.327 -1.059 1.00 0.00 39 LEU A O 19
ATOM 28624 N N . LYS A 1 39 ? -0.085 9.017 -0.813 1.00 0.00 40 LYS A N 19
ATOM 28625 C CA . LYS A 1 39 ? 0.030 10.021 -1.852 1.00 0.00 40 LYS A CA 19
ATOM 28626 C C . LYS A 1 39 ? 1.157 10.995 -1.522 1.00 0.00 40 LYS A C 19
ATOM 28627 O O . LYS A 1 39 ? 1.913 11.404 -2.404 1.00 0.00 40 LYS A O 19
ATOM 28646 N N . SER A 1 40 ? 1.259 11.363 -0.251 1.00 0.00 41 SER A N 19
ATOM 28647 C CA . SER A 1 40 ? 2.296 12.289 0.182 1.00 0.00 41 SER A CA 19
ATOM 28648 C C . SER A 1 40 ? 3.679 11.713 -0.103 1.00 0.00 41 SER A C 19
ATOM 28649 O O . SER A 1 40 ? 4.617 12.449 -0.411 1.00 0.00 41 SER A O 19
ATOM 28657 N N . LEU A 1 41 ? 3.798 10.395 0.007 1.00 0.00 42 LEU A N 19
ATOM 28658 C CA . LEU A 1 41 ? 5.073 9.730 -0.236 1.00 0.00 42 LEU A CA 19
ATOM 28659 C C . LEU A 1 41 ? 5.385 9.700 -1.723 1.00 0.00 42 LEU A C 19
ATOM 28660 O O . LEU A 1 41 ? 4.484 9.607 -2.553 1.00 0.00 42 LEU A O 19
ATOM 28676 N N . ASP A 1 42 ? 6.672 9.778 -2.055 1.00 0.00 43 ASP A N 19
ATOM 28677 C CA . ASP A 1 42 ? 7.101 9.758 -3.452 1.00 0.00 43 ASP A CA 19
ATOM 28678 C C . ASP A 1 42 ? 7.613 8.373 -3.826 1.00 0.00 43 ASP A C 19
ATOM 28679 O O . ASP A 1 42 ? 8.269 7.709 -3.027 1.00 0.00 43 ASP A O 19
ATOM 28688 N N . GLY A 1 43 ? 7.304 7.943 -5.044 1.00 0.00 44 GLY A N 19
ATOM 28689 C CA . GLY A 1 43 ? 7.734 6.631 -5.527 1.00 0.00 44 GLY A CA 19
ATOM 28690 C C . GLY A 1 43 ? 6.565 5.658 -5.562 1.00 0.00 44 GLY A C 19
ATOM 28691 O O . GLY A 1 43 ? 6.629 4.627 -6.231 1.00 0.00 44 GLY A O 19
ATOM 28695 N N . VAL A 1 44 ? 5.495 5.990 -4.844 1.00 0.00 45 VAL A N 19
ATOM 28696 C CA . VAL A 1 44 ? 4.316 5.131 -4.810 1.00 0.00 45 VAL A CA 19
ATOM 28697 C C . VAL A 1 44 ? 3.608 5.146 -6.157 1.00 0.00 45 VAL A C 19
ATOM 28698 O O . VAL A 1 44 ? 3.352 6.209 -6.719 1.00 0.00 45 VAL A O 19
ATOM 28711 N N . LYS A 1 45 ? 3.292 3.961 -6.671 1.00 0.00 46 LYS A N 19
ATOM 28712 C CA . LYS A 1 45 ? 2.610 3.842 -7.959 1.00 0.00 46 LYS A CA 19
ATOM 28713 C C . LYS A 1 45 ? 1.134 3.539 -7.762 1.00 0.00 46 LYS A C 19
ATOM 28714 O O . LYS A 1 45 ? 0.273 4.207 -8.337 1.00 0.00 46 LYS A O 19
ATOM 28733 N N . GLU A 1 46 ? 0.847 2.527 -6.953 1.00 0.00 47 GLU A N 19
ATOM 28734 C CA . GLU A 1 46 ? -0.536 2.138 -6.691 1.00 0.00 47 GLU A CA 19
ATOM 28735 C C . GLU A 1 46 ? -0.650 1.461 -5.329 1.00 0.00 47 GLU A C 19
ATOM 28736 O O . GLU A 1 46 ? 0.325 0.924 -4.805 1.00 0.00 47 GLU A O 19
ATOM 28748 N N . TYR A 1 47 ? -1.852 1.491 -4.768 1.00 0.00 48 TYR A N 19
ATOM 28749 C CA . TYR A 1 47 ? -2.099 0.876 -3.470 1.00 0.00 48 TYR A CA 19
ATOM 28750 C C . TYR A 1 47 ? -3.586 0.620 -3.267 1.00 0.00 48 TYR A C 19
ATOM 28751 O O . TYR A 1 47 ? -4.424 1.214 -3.942 1.00 0.00 48 TYR A O 19
ATOM 28769 N N . SER A 1 48 ? -3.906 -0.267 -2.329 1.00 0.00 49 SER A N 19
ATOM 28770 C CA . SER A 1 48 ? -5.300 -0.592 -2.042 1.00 0.00 49 SER A CA 19
ATOM 28771 C C . SER A 1 48 ? -5.469 -0.953 -0.573 1.00 0.00 49 SER A C 19
ATOM 28772 O O . SER A 1 48 ? -4.645 -1.665 -0.004 1.00 0.00 49 SER A O 19
ATOM 28780 N N . VAL A 1 49 ? -6.545 -0.460 0.036 1.00 0.00 50 VAL A N 19
ATOM 28781 C CA . VAL A 1 49 ? -6.819 -0.739 1.446 1.00 0.00 50 VAL A CA 19
ATOM 28782 C C . VAL A 1 49 ? -8.017 -1.666 1.575 1.00 0.00 50 VAL A C 19
ATOM 28783 O O . VAL A 1 49 ? -9.121 -1.329 1.151 1.00 0.00 50 VAL A O 19
ATOM 28796 N N . ILE A 1 50 ? -7.793 -2.841 2.163 1.00 0.00 51 ILE A N 19
ATOM 28797 C CA . ILE A 1 50 ? -8.864 -3.815 2.347 1.00 0.00 51 ILE A CA 19
ATOM 28798 C C . ILE A 1 50 ? -9.229 -3.907 3.824 1.00 0.00 51 ILE A C 19
ATOM 28799 O O . ILE A 1 50 ? -8.439 -4.363 4.649 1.00 0.00 51 ILE A O 19
ATOM 28815 N N . VAL A 1 51 ? -10.437 -3.479 4.146 1.00 0.00 52 VAL A N 19
ATOM 28816 C CA . VAL A 1 51 ? -10.923 -3.522 5.519 1.00 0.00 52 VAL A CA 19
ATOM 28817 C C . VAL A 1 51 ? -11.294 -4.950 5.927 1.00 0.00 52 VAL A C 19
ATOM 28818 O O . VAL A 1 51 ? -10.959 -5.401 7.028 1.00 0.00 52 VAL A O 19
ATOM 28831 N N . PRO A 1 52 ? -12.006 -5.651 5.076 1.00 0.00 53 PRO A N 19
ATOM 28832 C CA . PRO A 1 52 ? -12.465 -7.041 5.368 1.00 0.00 53 PRO A CA 19
ATOM 28833 C C . PRO A 1 52 ? -11.318 -8.033 5.408 1.00 0.00 53 PRO A C 19
ATOM 28834 O O . PRO A 1 52 ? -11.486 -9.168 5.842 1.00 0.00 53 PRO A O 19
ATOM 28845 N N . SER A 1 53 ? -10.149 -7.601 4.943 1.00 0.00 54 SER A N 19
ATOM 28846 C CA . SER A 1 53 ? -8.971 -8.465 4.917 1.00 0.00 54 SER A CA 19
ATOM 28847 C C . SER A 1 53 ? -7.842 -7.845 5.714 1.00 0.00 54 SER A C 19
ATOM 28848 O O . SER A 1 53 ? -6.723 -8.349 5.682 1.00 0.00 54 SER A O 19
ATOM 28856 N N . ARG A 1 54 ? -8.145 -6.756 6.431 1.00 0.00 55 ARG A N 19
ATOM 28857 C CA . ARG A 1 54 ? -7.140 -6.068 7.244 1.00 0.00 55 ARG A CA 19
ATOM 28858 C C . ARG A 1 54 ? -5.757 -6.179 6.609 1.00 0.00 55 ARG A C 19
ATOM 28859 O O . ARG A 1 54 ? -4.752 -6.307 7.306 1.00 0.00 55 ARG A O 19
ATOM 28880 N N . THR A 1 55 ? -5.724 -6.146 5.278 1.00 0.00 56 THR A N 19
ATOM 28881 C CA . THR A 1 55 ? -4.467 -6.258 4.537 1.00 0.00 56 THR A CA 19
ATOM 28882 C C . THR A 1 55 ? -4.273 -5.045 3.644 1.00 0.00 56 THR A C 19
ATOM 28883 O O . THR A 1 55 ? -5.191 -4.633 2.939 1.00 0.00 56 THR A O 19
ATOM 28894 N N . VAL A 1 56 ? -3.075 -4.474 3.687 1.00 0.00 57 VAL A N 19
ATOM 28895 C CA . VAL A 1 56 ? -2.758 -3.294 2.880 1.00 0.00 57 VAL A CA 19
ATOM 28896 C C . VAL A 1 56 ? -1.609 -3.599 1.932 1.00 0.00 57 VAL A C 19
ATOM 28897 O O . VAL A 1 56 ? -0.600 -4.173 2.333 1.00 0.00 57 VAL A O 19
ATOM 28910 N N . ILE A 1 57 ? -1.770 -3.207 0.672 1.00 0.00 58 ILE A N 19
ATOM 28911 C CA . ILE A 1 57 ? -0.738 -3.436 -0.335 1.00 0.00 58 ILE A CA 19
ATOM 28912 C C . ILE A 1 57 ? -0.385 -2.125 -1.034 1.00 0.00 58 ILE A C 19
ATOM 28913 O O . ILE A 1 57 ? -1.250 -1.300 -1.321 1.00 0.00 58 ILE A O 19
ATOM 28929 N N . VAL A 1 58 ? 0.895 -1.942 -1.311 1.00 0.00 59 VAL A N 19
ATOM 28930 C CA . VAL A 1 58 ? 1.358 -0.734 -1.985 1.00 0.00 59 VAL A CA 19
ATOM 28931 C C . VAL A 1 58 ? 2.589 -1.029 -2.828 1.00 0.00 59 VAL A C 19
ATOM 28932 O O . VAL A 1 58 ? 3.508 -1.711 -2.382 1.00 0.00 59 VAL A O 19
ATOM 28945 N N . VAL A 1 59 ? 2.619 -0.487 -4.045 1.00 0.00 60 VAL A N 19
ATOM 28946 C CA . VAL A 1 59 ? 3.762 -0.673 -4.939 1.00 0.00 60 VAL A CA 19
ATOM 28947 C C . VAL A 1 59 ? 4.553 0.625 -5.041 1.00 0.00 60 VAL A C 19
ATOM 28948 O O . VAL A 1 59 ? 3.991 1.689 -5.305 1.00 0.00 60 VAL A O 19
ATOM 28961 N N . HIS A 1 60 ? 5.861 0.534 -4.820 1.00 0.00 61 HIS A N 19
ATOM 28962 C CA . HIS A 1 60 ? 6.726 1.707 -4.877 1.00 0.00 61 HIS A CA 19
ATOM 28963 C C . HIS A 1 60 ? 8.148 1.309 -5.257 1.00 0.00 61 HIS A C 19
ATOM 28964 O O . HIS A 1 60 ? 8.526 0.143 -5.154 1.00 0.00 61 HIS A O 19
ATOM 28979 N N . ASP A 1 61 ? 8.932 2.287 -5.697 1.00 0.00 62 ASP A N 19
ATOM 28980 C CA . ASP A 1 61 ? 10.315 2.026 -6.086 1.00 0.00 62 ASP A CA 19
ATOM 28981 C C . ASP A 1 61 ? 11.205 1.951 -4.850 1.00 0.00 62 ASP A C 19
ATOM 28982 O O . ASP A 1 61 ? 11.364 2.933 -4.129 1.00 0.00 62 ASP A O 19
ATOM 28991 N N . SER A 1 62 ? 11.774 0.775 -4.606 1.00 0.00 63 SER A N 19
ATOM 28992 C CA . SER A 1 62 ? 12.635 0.581 -3.447 1.00 0.00 63 SER A CA 19
ATOM 28993 C C . SER A 1 62 ? 13.800 1.559 -3.478 1.00 0.00 63 SER A C 19
ATOM 28994 O O . SER A 1 62 ? 14.230 2.062 -2.440 1.00 0.00 63 SER A O 19
ATOM 29002 N N . LEU A 1 63 ? 14.310 1.825 -4.674 1.00 0.00 64 LEU A N 19
ATOM 29003 C CA . LEU A 1 63 ? 15.424 2.744 -4.815 1.00 0.00 64 LEU A CA 19
ATOM 29004 C C . LEU A 1 63 ? 15.008 4.160 -4.432 1.00 0.00 64 LEU A C 19
ATOM 29005 O O . LEU A 1 63 ? 15.680 4.825 -3.641 1.00 0.00 64 LEU A O 19
ATOM 29021 N N . LEU A 1 64 ? 13.908 4.626 -5.015 1.00 0.00 65 LEU A N 19
ATOM 29022 C CA . LEU A 1 64 ? 13.436 5.972 -4.739 1.00 0.00 65 LEU A CA 19
ATOM 29023 C C . LEU A 1 64 ? 13.016 6.100 -3.275 1.00 0.00 65 LEU A C 19
ATOM 29024 O O . LEU A 1 64 ? 13.381 7.052 -2.589 1.00 0.00 65 LEU A O 19
ATOM 29040 N N . ILE A 1 65 ? 12.251 5.126 -2.802 1.00 0.00 66 ILE A N 19
ATOM 29041 C CA . ILE A 1 65 ? 11.784 5.135 -1.417 1.00 0.00 66 ILE A CA 19
ATOM 29042 C C . ILE A 1 65 ? 11.757 3.723 -0.857 1.00 0.00 66 ILE A C 19
ATOM 29043 O O . ILE A 1 65 ? 11.381 2.777 -1.550 1.00 0.00 66 ILE A O 19
ATOM 29059 N N . SER A 1 66 ? 12.163 3.586 0.401 1.00 0.00 67 SER A N 19
ATOM 29060 C CA . SER A 1 66 ? 12.188 2.278 1.049 1.00 0.00 67 SER A CA 19
ATOM 29061 C C . SER A 1 66 ? 10.864 2.008 1.765 1.00 0.00 67 SER A C 19
ATOM 29062 O O . SER A 1 66 ? 10.104 2.934 2.062 1.00 0.00 67 SER A O 19
ATOM 29070 N N . PRO A 1 67 ? 10.587 0.763 2.053 1.00 0.00 68 PRO A N 19
ATOM 29071 C CA . PRO A 1 67 ? 9.337 0.358 2.761 1.00 0.00 68 PRO A CA 19
ATOM 29072 C C . PRO A 1 67 ? 9.283 0.909 4.185 1.00 0.00 68 PRO A C 19
ATOM 29073 O O . PRO A 1 67 ? 8.207 1.090 4.751 1.00 0.00 68 PRO A O 19
ATOM 29084 N N . PHE A 1 68 ? 10.450 1.172 4.757 1.00 0.00 69 PHE A N 19
ATOM 29085 C CA . PHE A 1 68 ? 10.519 1.696 6.115 1.00 0.00 69 PHE A CA 19
ATOM 29086 C C . PHE A 1 68 ? 9.824 3.051 6.200 1.00 0.00 69 PHE A C 19
ATOM 29087 O O . PHE A 1 68 ? 9.149 3.354 7.180 1.00 0.00 69 PHE A O 19
ATOM 29104 N N . GLN A 1 69 ? 9.995 3.861 5.160 1.00 0.00 70 GLN A N 19
ATOM 29105 C CA . GLN A 1 69 ? 9.381 5.182 5.125 1.00 0.00 70 GLN A CA 19
ATOM 29106 C C . GLN A 1 69 ? 7.862 5.067 5.100 1.00 0.00 70 GLN A C 19
ATOM 29107 O O . GLN A 1 69 ? 7.160 5.814 5.782 1.00 0.00 70 GLN A O 19
ATOM 29121 N N . ILE A 1 70 ? 7.358 4.116 4.318 1.00 0.00 71 ILE A N 19
ATOM 29122 C CA . ILE A 1 70 ? 5.919 3.906 4.224 1.00 0.00 71 ILE A CA 19
ATOM 29123 C C . ILE A 1 70 ? 5.357 3.470 5.574 1.00 0.00 71 ILE A C 19
ATOM 29124 O O . ILE A 1 70 ? 4.312 3.954 6.007 1.00 0.00 71 ILE A O 19
ATOM 29140 N N . ALA A 1 71 ? 6.055 2.550 6.233 1.00 0.00 72 ALA A N 19
ATOM 29141 C CA . ALA A 1 71 ? 5.612 2.056 7.530 1.00 0.00 72 ALA A CA 19
ATOM 29142 C C . ALA A 1 71 ? 5.617 3.182 8.558 1.00 0.00 72 ALA A C 19
ATOM 29143 O O . ALA A 1 71 ? 4.689 3.311 9.356 1.00 0.00 72 ALA A O 19
ATOM 29150 N N . LYS A 1 72 ? 6.662 4.000 8.526 1.00 0.00 73 LYS A N 19
ATOM 29151 C CA . LYS A 1 72 ? 6.775 5.117 9.453 1.00 0.00 73 LYS A CA 19
ATOM 29152 C C . LYS A 1 72 ? 5.638 6.105 9.243 1.00 0.00 73 LYS A C 19
ATOM 29153 O O . LYS A 1 72 ? 5.099 6.653 10.203 1.00 0.00 73 LYS A O 19
ATOM 29172 N N . ALA A 1 73 ? 5.282 6.330 7.984 1.00 0.00 74 ALA A N 19
ATOM 29173 C CA . ALA A 1 73 ? 4.208 7.260 7.662 1.00 0.00 74 ALA A CA 19
ATOM 29174 C C . ALA A 1 73 ? 2.894 6.791 8.279 1.00 0.00 74 ALA A C 19
ATOM 29175 O O . ALA A 1 73 ? 2.101 7.597 8.765 1.00 0.00 74 ALA A O 19
ATOM 29182 N N . LEU A 1 74 ? 2.668 5.484 8.253 1.00 0.00 75 LEU A N 19
ATOM 29183 C CA . LEU A 1 74 ? 1.449 4.917 8.816 1.00 0.00 75 LEU A CA 19
ATOM 29184 C C . LEU A 1 74 ? 1.404 5.112 10.324 1.00 0.00 75 LEU A C 19
ATOM 29185 O O . LEU A 1 74 ? 0.350 5.408 10.889 1.00 0.00 75 LEU A O 19
ATOM 29201 N N . ASN A 1 75 ? 2.548 4.935 10.969 1.00 0.00 76 ASN A N 19
ATOM 29202 C CA . ASN A 1 75 ? 2.631 5.083 12.416 1.00 0.00 76 ASN A CA 19
ATOM 29203 C C . ASN A 1 75 ? 2.267 6.505 12.829 1.00 0.00 76 ASN A C 19
ATOM 29204 O O . ASN A 1 75 ? 1.604 6.715 13.845 1.00 0.00 76 ASN A O 19
ATOM 29215 N N . GLU A 1 76 ? 2.705 7.478 12.038 1.00 0.00 77 GLU A N 19
ATOM 29216 C CA . GLU A 1 76 ? 2.418 8.877 12.336 1.00 0.00 77 GLU A CA 19
ATOM 29217 C C . GLU A 1 76 ? 0.927 9.084 12.570 1.00 0.00 77 GLU A C 19
ATOM 29218 O O . GLU A 1 76 ? 0.527 9.819 13.472 1.00 0.00 77 GLU A O 19
ATOM 29230 N N . ALA A 1 77 ? 0.108 8.428 11.756 1.00 0.00 78 ALA A N 19
ATOM 29231 C CA . ALA A 1 77 ? -1.342 8.545 11.887 1.00 0.00 78 ALA A CA 19
ATOM 29232 C C . ALA A 1 77 ? -1.854 7.630 12.992 1.00 0.00 78 ALA A C 19
ATOM 29233 O O . ALA A 1 77 ? -2.959 7.099 12.905 1.00 0.00 78 ALA A O 19
ATOM 29240 N N . ARG A 1 78 ? -1.046 7.448 14.029 1.00 0.00 79 ARG A N 19
ATOM 29241 C CA . ARG A 1 78 ? -1.430 6.591 15.146 1.00 0.00 79 ARG A CA 19
ATOM 29242 C C . ARG A 1 78 ? -1.803 5.200 14.653 1.00 0.00 79 ARG A C 19
ATOM 29243 O O . ARG A 1 78 ? -2.425 4.424 15.375 1.00 0.00 79 ARG A O 19
ATOM 29264 N N . LEU A 1 79 ? -1.406 4.885 13.421 1.00 0.00 80 LEU A N 19
ATOM 29265 C CA . LEU A 1 79 ? -1.692 3.572 12.841 1.00 0.00 80 LEU A CA 19
ATOM 29266 C C . LEU A 1 79 ? -0.442 2.706 12.844 1.00 0.00 80 LEU A C 19
ATOM 29267 O O . LEU A 1 79 ? 0.354 2.743 11.908 1.00 0.00 80 LEU A O 19
ATOM 29283 N N . GLU A 1 80 ? -0.288 1.915 13.894 1.00 0.00 81 GLU A N 19
ATOM 29284 C CA . GLU A 1 80 ? 0.859 1.028 14.004 1.00 0.00 81 GLU A CA 19
ATOM 29285 C C . GLU A 1 80 ? 0.850 -0.001 12.878 1.00 0.00 81 GLU A C 19
ATOM 29286 O O . GLU A 1 80 ? -0.128 -0.715 12.681 1.00 0.00 81 GLU A O 19
ATOM 29298 N N . ALA A 1 81 ? 1.951 -0.071 12.141 1.00 0.00 82 ALA A N 19
ATOM 29299 C CA . ALA A 1 81 ? 2.063 -1.020 11.034 1.00 0.00 82 ALA A CA 19
ATOM 29300 C C . ALA A 1 81 ? 3.508 -1.449 10.845 1.00 0.00 82 ALA A C 19
ATOM 29301 O O . ALA A 1 81 ? 4.427 -0.648 10.996 1.00 0.00 82 ALA A O 19
ATOM 29308 N N . ASN A 1 82 ? 3.701 -2.727 10.526 1.00 0.00 83 ASN A N 19
ATOM 29309 C CA . ASN A 1 82 ? 5.051 -3.266 10.328 1.00 0.00 83 ASN A CA 19
ATOM 29310 C C . ASN A 1 82 ? 5.109 -4.097 9.050 1.00 0.00 83 ASN A C 19
ATOM 29311 O O . ASN A 1 82 ? 4.139 -4.760 8.683 1.00 0.00 83 ASN A O 19
ATOM 29322 N N . VAL A 1 83 ? 6.259 -4.070 8.391 1.00 0.00 84 VAL A N 19
ATOM 29323 C CA . VAL A 1 83 ? 6.443 -4.839 7.167 1.00 0.00 84 VAL A CA 19
ATOM 29324 C C . VAL A 1 83 ? 6.272 -6.327 7.450 1.00 0.00 84 VAL A C 19
ATOM 29325 O O . VAL A 1 83 ? 6.624 -6.805 8.529 1.00 0.00 84 VAL A O 19
ATOM 29338 N N . ARG A 1 84 ? 5.729 -7.054 6.473 1.00 0.00 85 ARG A N 19
ATOM 29339 C CA . ARG A 1 84 ? 5.513 -8.491 6.622 1.00 0.00 85 ARG A CA 19
ATOM 29340 C C . ARG A 1 84 ? 6.679 -9.133 7.364 1.00 0.00 85 ARG A C 19
ATOM 29341 O O . ARG A 1 84 ? 7.837 -8.804 7.115 1.00 0.00 85 ARG A O 19
ATOM 29362 N N . VAL A 1 85 ? 6.369 -10.045 8.278 1.00 0.00 86 VAL A N 19
ATOM 29363 C CA . VAL A 1 85 ? 7.405 -10.724 9.057 1.00 0.00 86 VAL A CA 19
ATOM 29364 C C . VAL A 1 85 ? 7.562 -12.164 8.588 1.00 0.00 86 VAL A C 19
ATOM 29365 O O . VAL A 1 85 ? 6.585 -12.905 8.479 1.00 0.00 86 VAL A O 19
ATOM 29378 N N . ASN A 1 86 ? 8.800 -12.553 8.306 1.00 0.00 87 ASN A N 19
ATOM 29379 C CA . ASN A 1 86 ? 9.082 -13.911 7.849 1.00 0.00 87 ASN A CA 19
ATOM 29380 C C . ASN A 1 86 ? 9.370 -14.821 9.036 1.00 0.00 87 ASN A C 19
ATOM 29381 O O . ASN A 1 86 ? 9.777 -15.969 8.864 1.00 0.00 87 ASN A O 19
ATOM 29392 N N . GLY A 1 87 ? 9.158 -14.302 10.243 1.00 0.00 88 GLY A N 19
ATOM 29393 C CA . GLY A 1 87 ? 9.399 -15.077 11.459 1.00 0.00 88 GLY A CA 19
ATOM 29394 C C . GLY A 1 87 ? 10.791 -14.797 12.012 1.00 0.00 88 GLY A C 19
ATOM 29395 O O . GLY A 1 87 ? 11.696 -14.403 11.274 1.00 0.00 88 GLY A O 19
ATOM 29399 N N . GLU A 1 88 ? 10.956 -15.002 13.313 1.00 0.00 89 GLU A N 19
ATOM 29400 C CA . GLU A 1 88 ? 12.242 -14.770 13.959 1.00 0.00 89 GLU A CA 19
ATOM 29401 C C . GLU A 1 88 ? 12.227 -15.298 15.389 1.00 0.00 89 GLU A C 19
ATOM 29402 O O . GLU A 1 88 ? 11.322 -14.991 16.164 1.00 0.00 89 GLU A O 19
ATOM 29414 N N . THR A 1 89 ? 13.236 -16.092 15.732 1.00 0.00 90 THR A N 19
ATOM 29415 C CA . THR A 1 89 ? 13.326 -16.656 17.073 1.00 0.00 90 THR A CA 19
ATOM 29416 C C . THR A 1 89 ? 13.443 -15.548 18.113 1.00 0.00 90 THR A C 19
ATOM 29417 O O . THR A 1 89 ? 12.774 -15.581 19.144 1.00 0.00 90 THR A O 19
ATOM 29428 N N . SER A 1 90 ? 14.297 -14.565 17.834 1.00 0.00 91 SER A N 19
ATOM 29429 C CA . SER A 1 90 ? 14.494 -13.449 18.755 1.00 0.00 91 SER A CA 19
ATOM 29430 C C . SER A 1 90 ? 14.578 -13.947 20.194 1.00 0.00 91 SER A C 19
ATOM 29431 O O . SER A 1 90 ? 13.558 -14.147 20.854 1.00 0.00 91 SER A O 19
ATOM 29439 N N . PHE A 1 91 ? 15.800 -14.147 20.675 1.00 0.00 92 PHE A N 19
ATOM 29440 C CA . PHE A 1 91 ? 16.006 -14.624 22.038 1.00 0.00 92 PHE A CA 19
ATOM 29441 C C . PHE A 1 91 ? 17.390 -14.229 22.540 1.00 0.00 92 PHE A C 19
ATOM 29442 O O . PHE A 1 91 ? 17.591 -14.018 23.735 1.00 0.00 92 PHE A O 19
ATOM 29459 N N . LYS A 1 92 ? 18.344 -14.130 21.618 1.00 0.00 93 LYS A N 19
ATOM 29460 C CA . LYS A 1 92 ? 19.706 -13.760 21.981 1.00 0.00 93 LYS A CA 19
ATOM 29461 C C . LYS A 1 92 ? 19.761 -12.306 22.431 1.00 0.00 93 LYS A C 19
ATOM 29462 O O . LYS A 1 92 ? 19.272 -11.414 21.740 1.00 0.00 93 LYS A O 19
ATOM 29481 N N . ASN A 1 93 ? 20.359 -12.074 23.596 1.00 0.00 94 ASN A N 19
ATOM 29482 C CA . ASN A 1 93 ? 20.473 -10.720 24.132 1.00 0.00 94 ASN A CA 19
ATOM 29483 C C . ASN A 1 93 ? 21.703 -10.596 25.021 1.00 0.00 94 ASN A C 19
ATOM 29484 O O . ASN A 1 93 ? 22.105 -11.555 25.681 1.00 0.00 94 ASN A O 19
ATOM 29495 N N . LYS A 1 94 ? 22.298 -9.409 25.034 1.00 0.00 95 LYS A N 19
ATOM 29496 C CA . LYS A 1 94 ? 23.481 -9.175 25.845 1.00 0.00 95 LYS A CA 19
ATOM 29497 C C . LYS A 1 94 ? 23.098 -8.994 27.310 1.00 0.00 95 LYS A C 19
ATOM 29498 O O . LYS A 1 94 ? 22.178 -8.242 27.632 1.00 0.00 95 LYS A O 19
ATOM 29517 N N . TRP A 1 95 ? 23.812 -9.685 28.194 1.00 0.00 96 TRP A N 19
ATOM 29518 C CA . TRP A 1 95 ? 23.540 -9.592 29.626 1.00 0.00 96 TRP A CA 19
ATOM 29519 C C . TRP A 1 95 ? 24.214 -8.360 30.222 1.00 0.00 96 TRP A C 19
ATOM 29520 O O . TRP A 1 95 ? 24.343 -7.375 29.513 1.00 0.00 96 TRP A O 19
ATOM 29546 N N . ALA A 1 1 ? -7.464 -20.110 -12.065 1.00 0.00 2 ALA A N 20
ATOM 29547 C CA . ALA A 1 1 ? -6.592 -21.318 -12.043 1.00 0.00 2 ALA A CA 20
ATOM 29548 C C . ALA A 1 1 ? -6.694 -22.037 -13.383 1.00 0.00 2 ALA A C 20
ATOM 29549 O O . ALA A 1 1 ? -5.701 -22.556 -13.895 1.00 0.00 2 ALA A O 20
ATOM 29558 N N . LEU A 1 2 ? -7.899 -22.067 -13.947 1.00 0.00 3 LEU A N 20
ATOM 29559 C CA . LEU A 1 2 ? -8.116 -22.729 -15.232 1.00 0.00 3 LEU A CA 20
ATOM 29560 C C . LEU A 1 2 ? -7.725 -21.803 -16.375 1.00 0.00 3 LEU A C 20
ATOM 29561 O O . LEU A 1 2 ? -8.172 -20.656 -16.440 1.00 0.00 3 LEU A O 20
ATOM 29577 N N . GLN A 1 3 ? -6.894 -22.308 -17.280 1.00 0.00 4 GLN A N 20
ATOM 29578 C CA . GLN A 1 3 ? -6.453 -21.521 -18.423 1.00 0.00 4 GLN A CA 20
ATOM 29579 C C . GLN A 1 3 ? -6.091 -20.103 -17.991 1.00 0.00 4 GLN A C 20
ATOM 29580 O O . GLN A 1 3 ? -6.732 -19.137 -18.404 1.00 0.00 4 GLN A O 20
ATOM 29594 N N . ASN A 1 4 ? -5.060 -19.988 -17.160 1.00 0.00 5 ASN A N 20
ATOM 29595 C CA . ASN A 1 4 ? -4.616 -18.684 -16.675 1.00 0.00 5 ASN A CA 20
ATOM 29596 C C . ASN A 1 4 ? -3.576 -18.088 -17.620 1.00 0.00 5 ASN A C 20
ATOM 29597 O O . ASN A 1 4 ? -3.911 -17.645 -18.717 1.00 0.00 5 ASN A O 20
ATOM 29608 N N . LYS A 1 5 ? -2.315 -18.091 -17.184 1.00 0.00 6 LYS A N 20
ATOM 29609 C CA . LYS A 1 5 ? -1.225 -17.552 -17.996 1.00 0.00 6 LYS A CA 20
ATOM 29610 C C . LYS A 1 5 ? -1.330 -16.033 -18.091 1.00 0.00 6 LYS A C 20
ATOM 29611 O O . LYS A 1 5 ? -0.332 -15.322 -17.982 1.00 0.00 6 LYS A O 20
ATOM 29630 N N . GLU A 1 6 ? -2.547 -15.545 -18.291 1.00 0.00 7 GLU A N 20
ATOM 29631 C CA . GLU A 1 6 ? -2.778 -14.112 -18.397 1.00 0.00 7 GLU A CA 20
ATOM 29632 C C . GLU A 1 6 ? -2.530 -13.430 -17.055 1.00 0.00 7 GLU A C 20
ATOM 29633 O O . GLU A 1 6 ? -2.057 -12.295 -17.003 1.00 0.00 7 GLU A O 20
ATOM 29645 N N . GLU A 1 7 ? -2.857 -14.129 -15.975 1.00 0.00 8 GLU A N 20
ATOM 29646 C CA . GLU A 1 7 ? -2.674 -13.586 -14.635 1.00 0.00 8 GLU A CA 20
ATOM 29647 C C . GLU A 1 7 ? -1.207 -13.234 -14.398 1.00 0.00 8 GLU A C 20
ATOM 29648 O O . GLU A 1 7 ? -0.882 -12.444 -13.511 1.00 0.00 8 GLU A O 20
ATOM 29660 N N . GLU A 1 8 ? -0.328 -13.827 -15.198 1.00 0.00 9 GLU A N 20
ATOM 29661 C CA . GLU A 1 8 ? 1.103 -13.575 -15.071 1.00 0.00 9 GLU A CA 20
ATOM 29662 C C . GLU A 1 8 ? 1.393 -12.080 -15.171 1.00 0.00 9 GLU A C 20
ATOM 29663 O O . GLU A 1 8 ? 2.488 -11.626 -14.839 1.00 0.00 9 GLU A O 20
ATOM 29675 N N . LYS A 1 9 ? 0.405 -11.323 -15.634 1.00 0.00 10 LYS A N 20
ATOM 29676 C CA . LYS A 1 9 ? 0.563 -9.879 -15.775 1.00 0.00 10 LYS A CA 20
ATOM 29677 C C . LYS A 1 9 ? 0.821 -9.233 -14.419 1.00 0.00 10 LYS A C 20
ATOM 29678 O O . LYS A 1 9 ? 1.498 -8.209 -14.328 1.00 0.00 10 LYS A O 20
ATOM 29697 N N . LYS A 1 10 ? 0.279 -9.839 -13.368 1.00 0.00 11 LYS A N 20
ATOM 29698 C CA . LYS A 1 10 ? 0.458 -9.312 -12.020 1.00 0.00 11 LYS A CA 20
ATOM 29699 C C . LYS A 1 10 ? 1.937 -9.272 -11.657 1.00 0.00 11 LYS A C 20
ATOM 29700 O O . LYS A 1 10 ? 2.414 -8.302 -11.066 1.00 0.00 11 LYS A O 20
ATOM 29719 N N . LYS A 1 11 ? 2.658 -10.331 -12.008 1.00 0.00 12 LYS A N 20
ATOM 29720 C CA . LYS A 1 11 ? 4.080 -10.403 -11.709 1.00 0.00 12 LYS A CA 20
ATOM 29721 C C . LYS A 1 11 ? 4.843 -9.361 -12.518 1.00 0.00 12 LYS A C 20
ATOM 29722 O O . LYS A 1 11 ? 4.632 -9.222 -13.723 1.00 0.00 12 LYS A O 20
ATOM 29741 N N . VAL A 1 12 ? 5.736 -8.631 -11.850 1.00 0.00 13 VAL A N 20
ATOM 29742 C CA . VAL A 1 12 ? 6.534 -7.602 -12.520 1.00 0.00 13 VAL A CA 20
ATOM 29743 C C . VAL A 1 12 ? 7.970 -7.629 -12.001 1.00 0.00 13 VAL A C 20
ATOM 29744 O O . VAL A 1 12 ? 8.203 -7.719 -10.795 1.00 0.00 13 VAL A O 20
ATOM 29757 N N . LYS A 1 13 ? 8.928 -7.544 -12.921 1.00 0.00 14 LYS A N 20
ATOM 29758 C CA . LYS A 1 13 ? 10.340 -7.556 -12.551 1.00 0.00 14 LYS A CA 20
ATOM 29759 C C . LYS A 1 13 ? 10.705 -6.304 -11.763 1.00 0.00 14 LYS A C 20
ATOM 29760 O O . LYS A 1 13 ? 11.398 -6.376 -10.747 1.00 0.00 14 LYS A O 20
ATOM 29779 N N . LYS A 1 14 ? 10.233 -5.157 -12.242 1.00 0.00 15 LYS A N 20
ATOM 29780 C CA . LYS A 1 14 ? 10.512 -3.886 -11.584 1.00 0.00 15 LYS A CA 20
ATOM 29781 C C . LYS A 1 14 ? 9.561 -3.672 -10.416 1.00 0.00 15 LYS A C 20
ATOM 29782 O O . LYS A 1 14 ? 8.655 -4.478 -10.189 1.00 0.00 15 LYS A O 20
ATOM 29801 N N . LEU A 1 15 ? 9.773 -2.587 -9.679 1.00 0.00 16 LEU A N 20
ATOM 29802 C CA . LEU A 1 15 ? 8.934 -2.271 -8.528 1.00 0.00 16 LEU A CA 20
ATOM 29803 C C . LEU A 1 15 ? 8.973 -3.416 -7.519 1.00 0.00 16 LEU A C 20
ATOM 29804 O O . LEU A 1 15 ? 9.015 -4.589 -7.894 1.00 0.00 16 LEU A O 20
ATOM 29820 N N . GLN A 1 16 ? 8.962 -3.069 -6.234 1.00 0.00 17 GLN A N 20
ATOM 29821 C CA . GLN A 1 16 ? 9.001 -4.074 -5.170 1.00 0.00 17 GLN A CA 20
ATOM 29822 C C . GLN A 1 16 ? 7.744 -3.995 -4.318 1.00 0.00 17 GLN A C 20
ATOM 29823 O O . GLN A 1 16 ? 7.516 -3.011 -3.613 1.00 0.00 17 GLN A O 20
ATOM 29837 N N . LYS A 1 17 ? 6.937 -5.043 -4.383 1.00 0.00 18 LYS A N 20
ATOM 29838 C CA . LYS A 1 17 ? 5.707 -5.101 -3.609 1.00 0.00 18 LYS A CA 20
ATOM 29839 C C . LYS A 1 17 ? 6.024 -5.470 -2.164 1.00 0.00 18 LYS A C 20
ATOM 29840 O O . LYS A 1 17 ? 6.887 -6.310 -1.904 1.00 0.00 18 LYS A O 20
ATOM 29859 N N . SER A 1 18 ? 5.323 -4.840 -1.229 1.00 0.00 19 SER A N 20
ATOM 29860 C CA . SER A 1 18 ? 5.533 -5.106 0.195 1.00 0.00 19 SER A CA 20
ATOM 29861 C C . SER A 1 18 ? 4.199 -5.126 0.929 1.00 0.00 19 SER A C 20
ATOM 29862 O O . SER A 1 18 ? 3.282 -4.373 0.594 1.00 0.00 19 SER A O 20
ATOM 29870 N N . TYR A 1 19 ? 4.093 -5.995 1.934 1.00 0.00 20 TYR A N 20
ATOM 29871 C CA . TYR A 1 19 ? 2.865 -6.114 2.721 1.00 0.00 20 TYR A CA 20
ATOM 29872 C C . TYR A 1 19 ? 3.016 -5.381 4.047 1.00 0.00 20 TYR A C 20
ATOM 29873 O O . TYR A 1 19 ? 3.965 -5.616 4.795 1.00 0.00 20 TYR A O 20
ATOM 29891 N N . PHE A 1 20 ? 2.072 -4.489 4.334 1.00 0.00 21 PHE A N 20
ATOM 29892 C CA . PHE A 1 20 ? 2.092 -3.713 5.575 1.00 0.00 21 PHE A CA 20
ATOM 29893 C C . PHE A 1 20 ? 0.853 -4.036 6.403 1.00 0.00 21 PHE A C 20
ATOM 29894 O O . PHE A 1 20 ? -0.274 -3.869 5.936 1.00 0.00 21 PHE A O 20
ATOM 29911 N N . ASP A 1 21 ? 1.060 -4.503 7.631 1.00 0.00 22 ASP A N 20
ATOM 29912 C CA . ASP A 1 21 ? -0.054 -4.844 8.511 1.00 0.00 22 ASP A CA 20
ATOM 29913 C C . ASP A 1 21 ? -0.453 -3.636 9.355 1.00 0.00 22 ASP A C 20
ATOM 29914 O O . ASP A 1 21 ? 0.297 -3.213 10.230 1.00 0.00 22 ASP A O 20
ATOM 29923 N N . VAL A 1 22 ? -1.637 -3.083 9.086 1.00 0.00 23 VAL A N 20
ATOM 29924 C CA . VAL A 1 22 ? -2.121 -1.918 9.832 1.00 0.00 23 VAL A CA 20
ATOM 29925 C C . VAL A 1 22 ? -3.111 -2.348 10.907 1.00 0.00 23 VAL A C 20
ATOM 29926 O O . VAL A 1 22 ? -4.319 -2.395 10.671 1.00 0.00 23 VAL A O 20
ATOM 29939 N N . LEU A 1 23 ? -2.592 -2.659 12.088 1.00 0.00 24 LEU A N 20
ATOM 29940 C CA . LEU A 1 23 ? -3.435 -3.082 13.201 1.00 0.00 24 LEU A CA 20
ATOM 29941 C C . LEU A 1 23 ? -4.345 -1.939 13.649 1.00 0.00 24 LEU A C 20
ATOM 29942 O O . LEU A 1 23 ? -5.518 -2.151 13.955 1.00 0.00 24 LEU A O 20
ATOM 29958 N N . GLY A 1 24 ? -3.794 -0.729 13.692 1.00 0.00 25 GLY A N 20
ATOM 29959 C CA . GLY A 1 24 ? -4.566 0.436 14.111 1.00 0.00 25 GLY A CA 20
ATOM 29960 C C . GLY A 1 24 ? -5.586 0.829 13.047 1.00 0.00 25 GLY A C 20
ATOM 29961 O O . GLY A 1 24 ? -5.892 2.009 12.875 1.00 0.00 25 GLY A O 20
ATOM 29965 N N . ILE A 1 25 ? -6.114 -0.169 12.342 1.00 0.00 26 ILE A N 20
ATOM 29966 C CA . ILE A 1 25 ? -7.108 0.080 11.300 1.00 0.00 26 ILE A CA 20
ATOM 29967 C C . ILE A 1 25 ? -8.514 0.051 11.894 1.00 0.00 26 ILE A C 20
ATOM 29968 O O . ILE A 1 25 ? -8.888 -0.895 12.587 1.00 0.00 26 ILE A O 20
ATOM 29984 N N . CYS A 1 26 ? -9.291 1.098 11.618 1.00 0.00 27 CYS A N 20
ATOM 29985 C CA . CYS A 1 26 ? -10.664 1.195 12.126 1.00 0.00 27 CYS A CA 20
ATOM 29986 C C . CYS A 1 26 ? -11.645 1.287 10.968 1.00 0.00 27 CYS A C 20
ATOM 29987 O O . CYS A 1 26 ? -11.486 2.122 10.081 1.00 0.00 27 CYS A O 20
ATOM 29994 N N . CYS A 1 27 ? -12.666 0.435 10.992 1.00 0.00 28 CYS A N 20
ATOM 29995 C CA . CYS A 1 27 ? -13.680 0.439 9.942 1.00 0.00 28 CYS A CA 20
ATOM 29996 C C . CYS A 1 27 ? -13.041 0.630 8.565 1.00 0.00 28 CYS A C 20
ATOM 29997 O O . CYS A 1 27 ? -11.825 0.533 8.414 1.00 0.00 28 CYS A O 20
ATOM 30004 N N . THR A 1 28 ? -13.873 0.896 7.560 1.00 0.00 29 THR A N 20
ATOM 30005 C CA . THR A 1 28 ? -13.391 1.104 6.194 1.00 0.00 29 THR A CA 20
ATOM 30006 C C . THR A 1 28 ? -13.428 2.587 5.838 1.00 0.00 29 THR A C 20
ATOM 30007 O O . THR A 1 28 ? -12.862 3.008 4.830 1.00 0.00 29 THR A O 20
ATOM 30018 N N . SER A 1 29 ? -14.103 3.371 6.673 1.00 0.00 30 SER A N 20
ATOM 30019 C CA . SER A 1 29 ? -14.215 4.807 6.442 1.00 0.00 30 SER A CA 20
ATOM 30020 C C . SER A 1 29 ? -12.858 5.487 6.596 1.00 0.00 30 SER A C 20
ATOM 30021 O O . SER A 1 29 ? -12.706 6.655 6.250 1.00 0.00 30 SER A O 20
ATOM 30029 N N . GLU A 1 30 ? -11.884 4.753 7.137 1.00 0.00 31 GLU A N 20
ATOM 30030 C CA . GLU A 1 30 ? -10.536 5.293 7.343 1.00 0.00 31 GLU A CA 20
ATOM 30031 C C . GLU A 1 30 ? -9.667 5.032 6.109 1.00 0.00 31 GLU A C 20
ATOM 30032 O O . GLU A 1 30 ? -8.458 5.265 6.134 1.00 0.00 31 GLU A O 20
ATOM 30044 N N . VAL A 1 31 ? -10.280 4.539 5.035 1.00 0.00 32 VAL A N 20
ATOM 30045 C CA . VAL A 1 31 ? -9.530 4.259 3.816 1.00 0.00 32 VAL A CA 20
ATOM 30046 C C . VAL A 1 31 ? -8.896 5.550 3.272 1.00 0.00 32 VAL A C 20
ATOM 30047 O O . VAL A 1 31 ? -7.748 5.533 2.826 1.00 0.00 32 VAL A O 20
ATOM 30060 N N . PRO A 1 32 ? -9.609 6.661 3.288 1.00 0.00 33 PRO A N 20
ATOM 30061 C CA . PRO A 1 32 ? -9.088 7.960 2.762 1.00 0.00 33 PRO A CA 20
ATOM 30062 C C . PRO A 1 32 ? -7.827 8.410 3.495 1.00 0.00 33 PRO A C 20
ATOM 30063 O O . PRO A 1 32 ? -6.902 8.952 2.891 1.00 0.00 33 PRO A O 20
ATOM 30074 N N . ILE A 1 33 ? -7.808 8.188 4.808 1.00 0.00 34 ILE A N 20
ATOM 30075 C CA . ILE A 1 33 ? -6.669 8.580 5.628 1.00 0.00 34 ILE A CA 20
ATOM 30076 C C . ILE A 1 33 ? -5.430 7.778 5.235 1.00 0.00 34 ILE A C 20
ATOM 30077 O O . ILE A 1 33 ? -4.347 8.331 5.104 1.00 0.00 34 ILE A O 20
ATOM 30093 N N . ILE A 1 34 ? -5.596 6.476 5.061 1.00 0.00 35 ILE A N 20
ATOM 30094 C CA . ILE A 1 34 ? -4.471 5.622 4.702 1.00 0.00 35 ILE A CA 20
ATOM 30095 C C . ILE A 1 34 ? -3.902 6.032 3.350 1.00 0.00 35 ILE A C 20
ATOM 30096 O O . ILE A 1 34 ? -2.687 6.115 3.176 1.00 0.00 35 ILE A O 20
ATOM 30112 N N . GLU A 1 35 ? -4.785 6.289 2.393 1.00 0.00 36 GLU A N 20
ATOM 30113 C CA . GLU A 1 35 ? -4.354 6.687 1.061 1.00 0.00 36 GLU A CA 20
ATOM 30114 C C . GLU A 1 35 ? -3.666 8.049 1.097 1.00 0.00 36 GLU A C 20
ATOM 30115 O O . GLU A 1 35 ? -2.769 8.321 0.298 1.00 0.00 36 GLU A O 20
ATOM 30127 N N . ASN A 1 36 ? -4.097 8.905 2.016 1.00 0.00 37 ASN A N 20
ATOM 30128 C CA . ASN A 1 36 ? -3.519 10.238 2.132 1.00 0.00 37 ASN A CA 20
ATOM 30129 C C . ASN A 1 36 ? -2.034 10.156 2.479 1.00 0.00 37 ASN A C 20
ATOM 30130 O O . ASN A 1 36 ? -1.225 10.920 1.954 1.00 0.00 37 ASN A O 20
ATOM 30141 N N . ILE A 1 37 ? -1.682 9.234 3.369 1.00 0.00 38 ILE A N 20
ATOM 30142 C CA . ILE A 1 37 ? -0.289 9.076 3.773 1.00 0.00 38 ILE A CA 20
ATOM 30143 C C . ILE A 1 37 ? 0.575 8.650 2.590 1.00 0.00 38 ILE A C 20
ATOM 30144 O O . ILE A 1 37 ? 1.649 9.206 2.367 1.00 0.00 38 ILE A O 20
ATOM 30160 N N . LEU A 1 38 ? 0.101 7.669 1.830 1.00 0.00 39 LEU A N 20
ATOM 30161 C CA . LEU A 1 38 ? 0.845 7.189 0.666 1.00 0.00 39 LEU A CA 20
ATOM 30162 C C . LEU A 1 38 ? 0.990 8.306 -0.364 1.00 0.00 39 LEU A C 20
ATOM 30163 O O . LEU A 1 38 ? 2.043 8.463 -0.978 1.00 0.00 39 LEU A O 20
ATOM 30179 N N . LYS A 1 39 ? -0.072 9.081 -0.546 1.00 0.00 40 LYS A N 20
ATOM 30180 C CA . LYS A 1 39 ? -0.042 10.177 -1.503 1.00 0.00 40 LYS A CA 20
ATOM 30181 C C . LYS A 1 39 ? 1.081 11.152 -1.156 1.00 0.00 40 LYS A C 20
ATOM 30182 O O . LYS A 1 39 ? 1.774 11.654 -2.039 1.00 0.00 40 LYS A O 20
ATOM 30201 N N . SER A 1 40 ? 1.260 11.408 0.137 1.00 0.00 41 SER A N 20
ATOM 30202 C CA . SER A 1 40 ? 2.307 12.315 0.585 1.00 0.00 41 SER A CA 20
ATOM 30203 C C . SER A 1 40 ? 3.683 11.796 0.180 1.00 0.00 41 SER A C 20
ATOM 30204 O O . SER A 1 40 ? 4.577 12.573 -0.155 1.00 0.00 41 SER A O 20
ATOM 30212 N N . LEU A 1 41 ? 3.848 10.478 0.217 1.00 0.00 42 LEU A N 20
ATOM 30213 C CA . LEU A 1 41 ? 5.122 9.864 -0.141 1.00 0.00 42 LEU A CA 20
ATOM 30214 C C . LEU A 1 41 ? 5.341 9.924 -1.650 1.00 0.00 42 LEU A C 20
ATOM 30215 O O . LEU A 1 41 ? 4.405 9.755 -2.430 1.00 0.00 42 LEU A O 20
ATOM 30231 N N . ASP A 1 42 ? 6.589 10.162 -2.052 1.00 0.00 43 ASP A N 20
ATOM 30232 C CA . ASP A 1 42 ? 6.936 10.241 -3.473 1.00 0.00 43 ASP A CA 20
ATOM 30233 C C . ASP A 1 42 ? 7.618 8.954 -3.927 1.00 0.00 43 ASP A C 20
ATOM 30234 O O . ASP A 1 42 ? 8.770 8.694 -3.582 1.00 0.00 43 ASP A O 20
ATOM 30243 N N . GLY A 1 43 ? 6.898 8.150 -4.707 1.00 0.00 44 GLY A N 20
ATOM 30244 C CA . GLY A 1 43 ? 7.437 6.889 -5.210 1.00 0.00 44 GLY A CA 20
ATOM 30245 C C . GLY A 1 43 ? 6.342 5.834 -5.315 1.00 0.00 44 GLY A C 20
ATOM 30246 O O . GLY A 1 43 ? 6.528 4.795 -5.945 1.00 0.00 44 GLY A O 20
ATOM 30250 N N . VAL A 1 44 ? 5.198 6.110 -4.696 1.00 0.00 45 VAL A N 20
ATOM 30251 C CA . VAL A 1 44 ? 4.082 5.172 -4.732 1.00 0.00 45 VAL A CA 20
ATOM 30252 C C . VAL A 1 44 ? 3.357 5.258 -6.071 1.00 0.00 45 VAL A C 20
ATOM 30253 O O . VAL A 1 44 ? 2.971 6.341 -6.512 1.00 0.00 45 VAL A O 20
ATOM 30266 N N . LYS A 1 45 ? 3.176 4.109 -6.710 1.00 0.00 46 LYS A N 20
ATOM 30267 C CA . LYS A 1 45 ? 2.494 4.050 -8.001 1.00 0.00 46 LYS A CA 20
ATOM 30268 C C . LYS A 1 45 ? 1.025 3.687 -7.815 1.00 0.00 46 LYS A C 20
ATOM 30269 O O . LYS A 1 45 ? 0.140 4.317 -8.395 1.00 0.00 46 LYS A O 20
ATOM 30288 N N . GLU A 1 46 ? 0.777 2.662 -7.005 1.00 0.00 47 GLU A N 20
ATOM 30289 C CA . GLU A 1 46 ? -0.590 2.215 -6.750 1.00 0.00 47 GLU A CA 20
ATOM 30290 C C . GLU A 1 46 ? -0.675 1.463 -5.427 1.00 0.00 47 GLU A C 20
ATOM 30291 O O . GLU A 1 46 ? 0.319 0.930 -4.933 1.00 0.00 47 GLU A O 20
ATOM 30303 N N . TYR A 1 47 ? -1.875 1.432 -4.857 1.00 0.00 48 TYR A N 20
ATOM 30304 C CA . TYR A 1 47 ? -2.101 0.751 -3.589 1.00 0.00 48 TYR A CA 20
ATOM 30305 C C . TYR A 1 47 ? -3.565 0.366 -3.431 1.00 0.00 48 TYR A C 20
ATOM 30306 O O . TYR A 1 47 ? -4.443 0.924 -4.091 1.00 0.00 48 TYR A O 20
ATOM 30324 N N . SER A 1 48 ? -3.819 -0.601 -2.552 1.00 0.00 49 SER A N 20
ATOM 30325 C CA . SER A 1 48 ? -5.177 -1.076 -2.299 1.00 0.00 49 SER A CA 20
ATOM 30326 C C . SER A 1 48 ? -5.346 -1.411 -0.823 1.00 0.00 49 SER A C 20
ATOM 30327 O O . SER A 1 48 ? -4.472 -2.029 -0.213 1.00 0.00 49 SER A O 20
ATOM 30335 N N . VAL A 1 49 ? -6.478 -1.008 -0.251 1.00 0.00 50 VAL A N 20
ATOM 30336 C CA . VAL A 1 49 ? -6.759 -1.279 1.159 1.00 0.00 50 VAL A CA 20
ATOM 30337 C C . VAL A 1 49 ? -7.749 -2.425 1.287 1.00 0.00 50 VAL A C 20
ATOM 30338 O O . VAL A 1 49 ? -8.894 -2.321 0.844 1.00 0.00 50 VAL A O 20
ATOM 30351 N N . ILE A 1 50 ? -7.302 -3.522 1.898 1.00 0.00 51 ILE A N 20
ATOM 30352 C CA . ILE A 1 50 ? -8.166 -4.690 2.081 1.00 0.00 51 ILE A CA 20
ATOM 30353 C C . ILE A 1 50 ? -8.586 -4.821 3.542 1.00 0.00 51 ILE A C 20
ATOM 30354 O O . ILE A 1 50 ? -7.837 -5.335 4.378 1.00 0.00 51 ILE A O 20
ATOM 30370 N N . VAL A 1 51 ? -9.812 -4.369 3.820 1.00 0.00 52 VAL A N 20
ATOM 30371 C CA . VAL A 1 51 ? -10.384 -4.456 5.155 1.00 0.00 52 VAL A CA 20
ATOM 30372 C C . VAL A 1 51 ? -10.831 -5.898 5.438 1.00 0.00 52 VAL A C 20
ATOM 30373 O O . VAL A 1 51 ? -10.722 -6.348 6.574 1.00 0.00 52 VAL A O 20
ATOM 30386 N N . PRO A 1 52 ? -11.351 -6.632 4.456 1.00 0.00 53 PRO A N 20
ATOM 30387 C CA . PRO A 1 52 ? -11.834 -8.022 4.705 1.00 0.00 53 PRO A CA 20
ATOM 30388 C C . PRO A 1 52 ? -10.693 -9.016 4.913 1.00 0.00 53 PRO A C 20
ATOM 30389 O O . PRO A 1 52 ? -10.912 -10.135 5.372 1.00 0.00 53 PRO A O 20
ATOM 30400 N N . SER A 1 53 ? -9.472 -8.600 4.577 1.00 0.00 54 SER A N 20
ATOM 30401 C CA . SER A 1 53 ? -8.293 -9.458 4.736 1.00 0.00 54 SER A CA 20
ATOM 30402 C C . SER A 1 53 ? -7.268 -8.798 5.663 1.00 0.00 54 SER A C 20
ATOM 30403 O O . SER A 1 53 ? -6.200 -9.357 5.921 1.00 0.00 54 SER A O 20
ATOM 30411 N N . ARG A 1 54 ? -7.596 -7.611 6.161 1.00 0.00 55 ARG A N 20
ATOM 30412 C CA . ARG A 1 54 ? -6.692 -6.892 7.055 1.00 0.00 55 ARG A CA 20
ATOM 30413 C C . ARG A 1 54 ? -5.284 -6.844 6.471 1.00 0.00 55 ARG A C 20
ATOM 30414 O O . ARG A 1 54 ? -4.298 -6.978 7.194 1.00 0.00 55 ARG A O 20
ATOM 30435 N N . THR A 1 55 ? -5.198 -6.651 5.157 1.00 0.00 56 THR A N 20
ATOM 30436 C CA . THR A 1 55 ? -3.906 -6.584 4.469 1.00 0.00 56 THR A CA 20
ATOM 30437 C C . THR A 1 55 ? -3.840 -5.350 3.576 1.00 0.00 56 THR A C 20
ATOM 30438 O O . THR A 1 55 ? -4.819 -4.981 2.935 1.00 0.00 56 THR A O 20
ATOM 30449 N N . VAL A 1 56 ? -2.674 -4.711 3.535 1.00 0.00 57 VAL A N 20
ATOM 30450 C CA . VAL A 1 56 ? -2.481 -3.513 2.709 1.00 0.00 57 VAL A CA 20
ATOM 30451 C C . VAL A 1 56 ? -1.372 -3.759 1.695 1.00 0.00 57 VAL A C 20
ATOM 30452 O O . VAL A 1 56 ? -0.295 -4.247 2.042 1.00 0.00 57 VAL A O 20
ATOM 30465 N N . ILE A 1 57 ? -1.644 -3.423 0.436 1.00 0.00 58 ILE A N 20
ATOM 30466 C CA . ILE A 1 57 ? -0.666 -3.608 -0.639 1.00 0.00 58 ILE A CA 20
ATOM 30467 C C . ILE A 1 57 ? -0.353 -2.278 -1.303 1.00 0.00 58 ILE A C 20
ATOM 30468 O O . ILE A 1 57 ? -1.256 -1.534 -1.684 1.00 0.00 58 ILE A O 20
ATOM 30484 N N . VAL A 1 58 ? 0.936 -1.987 -1.443 1.00 0.00 59 VAL A N 20
ATOM 30485 C CA . VAL A 1 58 ? 1.377 -0.744 -2.073 1.00 0.00 59 VAL A CA 20
ATOM 30486 C C . VAL A 1 58 ? 2.601 -1.003 -2.939 1.00 0.00 59 VAL A C 20
ATOM 30487 O O . VAL A 1 58 ? 3.540 -1.679 -2.520 1.00 0.00 59 VAL A O 20
ATOM 30500 N N . VAL A 1 59 ? 2.581 -0.451 -4.150 1.00 0.00 60 VAL A N 20
ATOM 30501 C CA . VAL A 1 59 ? 3.691 -0.608 -5.088 1.00 0.00 60 VAL A CA 20
ATOM 30502 C C . VAL A 1 59 ? 4.477 0.693 -5.170 1.00 0.00 60 VAL A C 20
ATOM 30503 O O . VAL A 1 59 ? 3.909 1.761 -5.403 1.00 0.00 60 VAL A O 20
ATOM 30516 N N . HIS A 1 60 ? 5.780 0.598 -4.955 1.00 0.00 61 HIS A N 20
ATOM 30517 C CA . HIS A 1 60 ? 6.640 1.777 -4.986 1.00 0.00 61 HIS A CA 20
ATOM 30518 C C . HIS A 1 60 ? 8.071 1.386 -5.345 1.00 0.00 61 HIS A C 20
ATOM 30519 O O . HIS A 1 60 ? 8.504 0.266 -5.074 1.00 0.00 61 HIS A O 20
ATOM 30534 N N . ASP A 1 61 ? 8.802 2.320 -5.942 1.00 0.00 62 ASP A N 20
ATOM 30535 C CA . ASP A 1 61 ? 10.188 2.066 -6.320 1.00 0.00 62 ASP A CA 20
ATOM 30536 C C . ASP A 1 61 ? 11.063 1.968 -5.076 1.00 0.00 62 ASP A C 20
ATOM 30537 O O . ASP A 1 61 ? 11.154 2.910 -4.290 1.00 0.00 62 ASP A O 20
ATOM 30546 N N . SER A 1 62 ? 11.699 0.818 -4.899 1.00 0.00 63 SER A N 20
ATOM 30547 C CA . SER A 1 62 ? 12.558 0.601 -3.745 1.00 0.00 63 SER A CA 20
ATOM 30548 C C . SER A 1 62 ? 13.705 1.606 -3.726 1.00 0.00 63 SER A C 20
ATOM 30549 O O . SER A 1 62 ? 14.050 2.148 -2.676 1.00 0.00 63 SER A O 20
ATOM 30557 N N . LEU A 1 63 ? 14.303 1.839 -4.888 1.00 0.00 64 LEU A N 20
ATOM 30558 C CA . LEU A 1 63 ? 15.417 2.770 -4.982 1.00 0.00 64 LEU A CA 20
ATOM 30559 C C . LEU A 1 63 ? 14.980 4.185 -4.607 1.00 0.00 64 LEU A C 20
ATOM 30560 O O . LEU A 1 63 ? 15.661 4.866 -3.840 1.00 0.00 64 LEU A O 20
ATOM 30576 N N . LEU A 1 64 ? 13.856 4.630 -5.161 1.00 0.00 65 LEU A N 20
ATOM 30577 C CA . LEU A 1 64 ? 13.371 5.973 -4.870 1.00 0.00 65 LEU A CA 20
ATOM 30578 C C . LEU A 1 64 ? 12.938 6.073 -3.408 1.00 0.00 65 LEU A C 20
ATOM 30579 O O . LEU A 1 64 ? 13.293 7.018 -2.705 1.00 0.00 65 LEU A O 20
ATOM 30595 N N . ILE A 1 65 ? 12.176 5.079 -2.953 1.00 0.00 66 ILE A N 20
ATOM 30596 C CA . ILE A 1 65 ? 11.695 5.059 -1.572 1.00 0.00 66 ILE A CA 20
ATOM 30597 C C . ILE A 1 65 ? 11.652 3.627 -1.041 1.00 0.00 66 ILE A C 20
ATOM 30598 O O . ILE A 1 65 ? 11.266 2.701 -1.754 1.00 0.00 66 ILE A O 20
ATOM 30614 N N . SER A 1 66 ? 12.054 3.451 0.216 1.00 0.00 67 SER A N 20
ATOM 30615 C CA . SER A 1 66 ? 12.063 2.124 0.836 1.00 0.00 67 SER A CA 20
ATOM 30616 C C . SER A 1 66 ? 10.742 1.868 1.573 1.00 0.00 67 SER A C 20
ATOM 30617 O O . SER A 1 66 ? 10.006 2.804 1.889 1.00 0.00 67 SER A O 20
ATOM 30625 N N . PRO A 1 67 ? 10.438 0.625 1.852 1.00 0.00 68 PRO A N 20
ATOM 30626 C CA . PRO A 1 67 ? 9.184 0.244 2.571 1.00 0.00 68 PRO A CA 20
ATOM 30627 C C . PRO A 1 67 ? 9.179 0.760 4.011 1.00 0.00 68 PRO A C 20
ATOM 30628 O O . PRO A 1 67 ? 8.121 0.951 4.608 1.00 0.00 68 PRO A O 20
ATOM 30639 N N . PHE A 1 68 ? 10.367 0.981 4.560 1.00 0.00 69 PHE A N 20
ATOM 30640 C CA . PHE A 1 68 ? 10.485 1.470 5.928 1.00 0.00 69 PHE A CA 20
ATOM 30641 C C . PHE A 1 68 ? 9.852 2.851 6.058 1.00 0.00 69 PHE A C 20
ATOM 30642 O O . PHE A 1 68 ? 9.229 3.164 7.072 1.00 0.00 69 PHE A O 20
ATOM 30659 N N . GLN A 1 69 ? 10.016 3.669 5.028 1.00 0.00 70 GLN A N 20
ATOM 30660 C CA . GLN A 1 69 ? 9.459 5.011 5.040 1.00 0.00 70 GLN A CA 20
ATOM 30661 C C . GLN A 1 69 ? 7.933 4.958 5.017 1.00 0.00 70 GLN A C 20
ATOM 30662 O O . GLN A 1 69 ? 7.266 5.753 5.681 1.00 0.00 70 GLN A O 20
ATOM 30676 N N . ILE A 1 70 ? 7.386 4.017 4.251 1.00 0.00 71 ILE A N 20
ATOM 30677 C CA . ILE A 1 70 ? 5.936 3.878 4.155 1.00 0.00 71 ILE A CA 20
ATOM 30678 C C . ILE A 1 70 ? 5.347 3.501 5.511 1.00 0.00 71 ILE A C 20
ATOM 30679 O O . ILE A 1 70 ? 4.335 4.057 5.936 1.00 0.00 71 ILE A O 20
ATOM 30695 N N . ALA A 1 71 ? 5.989 2.556 6.186 1.00 0.00 72 ALA A N 20
ATOM 30696 C CA . ALA A 1 71 ? 5.516 2.117 7.492 1.00 0.00 72 ALA A CA 20
ATOM 30697 C C . ALA A 1 71 ? 5.635 3.241 8.511 1.00 0.00 72 ALA A C 20
ATOM 30698 O O . ALA A 1 71 ? 4.755 3.430 9.350 1.00 0.00 72 ALA A O 20
ATOM 30705 N N . LYS A 1 72 ? 6.733 3.985 8.435 1.00 0.00 73 LYS A N 20
ATOM 30706 C CA . LYS A 1 72 ? 6.958 5.083 9.355 1.00 0.00 73 LYS A CA 20
ATOM 30707 C C . LYS A 1 72 ? 5.894 6.158 9.173 1.00 0.00 73 LYS A C 20
ATOM 30708 O O . LYS A 1 72 ? 5.399 6.727 10.143 1.00 0.00 73 LYS A O 20
ATOM 30727 N N . ALA A 1 73 ? 5.552 6.437 7.921 1.00 0.00 74 ALA A N 20
ATOM 30728 C CA . ALA A 1 73 ? 4.552 7.454 7.629 1.00 0.00 74 ALA A CA 20
ATOM 30729 C C . ALA A 1 73 ? 3.214 7.082 8.262 1.00 0.00 74 ALA A C 20
ATOM 30730 O O . ALA A 1 73 ? 2.540 7.924 8.855 1.00 0.00 74 ALA A O 20
ATOM 30737 N N . LEU A 1 74 ? 2.844 5.814 8.137 1.00 0.00 75 LEU A N 20
ATOM 30738 C CA . LEU A 1 74 ? 1.594 5.323 8.705 1.00 0.00 75 LEU A CA 20
ATOM 30739 C C . LEU A 1 74 ? 1.631 5.387 10.231 1.00 0.00 75 LEU A C 20
ATOM 30740 O O . LEU A 1 74 ? 0.630 5.708 10.874 1.00 0.00 75 LEU A O 20
ATOM 30756 N N . ASN A 1 75 ? 2.786 5.072 10.806 1.00 0.00 76 ASN A N 20
ATOM 30757 C CA . ASN A 1 75 ? 2.940 5.089 12.255 1.00 0.00 76 ASN A CA 20
ATOM 30758 C C . ASN A 1 75 ? 2.678 6.490 12.802 1.00 0.00 76 ASN A C 20
ATOM 30759 O O . ASN A 1 75 ? 2.054 6.650 13.851 1.00 0.00 76 ASN A O 20
ATOM 30770 N N . GLU A 1 76 ? 3.154 7.498 12.081 1.00 0.00 77 GLU A N 20
ATOM 30771 C CA . GLU A 1 76 ? 2.960 8.883 12.502 1.00 0.00 77 GLU A CA 20
ATOM 30772 C C . GLU A 1 76 ? 1.475 9.199 12.638 1.00 0.00 77 GLU A C 20
ATOM 30773 O O . GLU A 1 76 ? 1.084 10.052 13.436 1.00 0.00 77 GLU A O 20
ATOM 30785 N N . ALA A 1 77 ? 0.652 8.510 11.856 1.00 0.00 78 ALA A N 20
ATOM 30786 C CA . ALA A 1 77 ? -0.790 8.726 11.899 1.00 0.00 78 ALA A CA 20
ATOM 30787 C C . ALA A 1 77 ? -1.402 8.024 13.110 1.00 0.00 78 ALA A C 20
ATOM 30788 O O . ALA A 1 77 ? -2.604 8.132 13.357 1.00 0.00 78 ALA A O 20
ATOM 30795 N N . ARG A 1 78 ? -0.569 7.304 13.855 1.00 0.00 79 ARG A N 20
ATOM 30796 C CA . ARG A 1 78 ? -1.030 6.579 15.038 1.00 0.00 79 ARG A CA 20
ATOM 30797 C C . ARG A 1 78 ? -1.887 5.369 14.648 1.00 0.00 79 ARG A C 20
ATOM 30798 O O . ARG A 1 78 ? -2.762 4.950 15.405 1.00 0.00 79 ARG A O 20
ATOM 30819 N N . LEU A 1 79 ? -1.618 4.804 13.470 1.00 0.00 80 LEU A N 20
ATOM 30820 C CA . LEU A 1 79 ? -2.358 3.629 12.993 1.00 0.00 80 LEU A CA 20
ATOM 30821 C C . LEU A 1 79 ? -1.550 2.356 13.242 1.00 0.00 80 LEU A C 20
ATOM 30822 O O . LEU A 1 79 ? -1.994 1.257 12.911 1.00 0.00 80 LEU A O 20
ATOM 30838 N N . GLU A 1 80 ? -0.367 2.510 13.831 1.00 0.00 81 GLU A N 20
ATOM 30839 C CA . GLU A 1 80 ? 0.490 1.364 14.124 1.00 0.00 81 GLU A CA 20
ATOM 30840 C C . GLU A 1 80 ? 0.543 0.419 12.929 1.00 0.00 81 GLU A C 20
ATOM 30841 O O . GLU A 1 80 ? -0.349 -0.406 12.737 1.00 0.00 81 GLU A O 20
ATOM 30853 N N . ALA A 1 81 ? 1.597 0.542 12.124 1.00 0.00 82 ALA A N 20
ATOM 30854 C CA . ALA A 1 81 ? 1.756 -0.307 10.944 1.00 0.00 82 ALA A CA 20
ATOM 30855 C C . ALA A 1 81 ? 3.201 -0.760 10.802 1.00 0.00 82 ALA A C 20
ATOM 30856 O O . ALA A 1 81 ? 4.127 -0.048 11.189 1.00 0.00 82 ALA A O 20
ATOM 30863 N N . ASN A 1 82 ? 3.387 -1.954 10.248 1.00 0.00 83 ASN A N 20
ATOM 30864 C CA . ASN A 1 82 ? 4.725 -2.502 10.054 1.00 0.00 83 ASN A CA 20
ATOM 30865 C C . ASN A 1 82 ? 4.736 -3.471 8.877 1.00 0.00 83 ASN A C 20
ATOM 30866 O O . ASN A 1 82 ? 3.685 -3.879 8.387 1.00 0.00 83 ASN A O 20
ATOM 30877 N N . VAL A 1 83 ? 5.934 -3.837 8.431 1.00 0.00 84 VAL A N 20
ATOM 30878 C CA . VAL A 1 83 ? 6.079 -4.761 7.308 1.00 0.00 84 VAL A CA 20
ATOM 30879 C C . VAL A 1 83 ? 6.053 -6.204 7.798 1.00 0.00 84 VAL A C 20
ATOM 30880 O O . VAL A 1 83 ? 6.487 -6.501 8.910 1.00 0.00 84 VAL A O 20
ATOM 30893 N N . ARG A 1 84 ? 5.539 -7.099 6.959 1.00 0.00 85 ARG A N 20
ATOM 30894 C CA . ARG A 1 84 ? 5.460 -8.511 7.318 1.00 0.00 85 ARG A CA 20
ATOM 30895 C C . ARG A 1 84 ? 6.753 -8.973 7.987 1.00 0.00 85 ARG A C 20
ATOM 30896 O O . ARG A 1 84 ? 7.847 -8.562 7.598 1.00 0.00 85 ARG A O 20
ATOM 30917 N N . VAL A 1 85 ? 6.617 -9.828 8.997 1.00 0.00 86 VAL A N 20
ATOM 30918 C CA . VAL A 1 85 ? 7.779 -10.337 9.717 1.00 0.00 86 VAL A CA 20
ATOM 30919 C C . VAL A 1 85 ? 8.422 -11.489 8.948 1.00 0.00 86 VAL A C 20
ATOM 30920 O O . VAL A 1 85 ? 7.748 -12.441 8.557 1.00 0.00 86 VAL A O 20
ATOM 30933 N N . ASN A 1 86 ? 9.735 -11.394 8.734 1.00 0.00 87 ASN A N 20
ATOM 30934 C CA . ASN A 1 86 ? 10.476 -12.431 8.010 1.00 0.00 87 ASN A CA 20
ATOM 30935 C C . ASN A 1 86 ? 11.408 -13.180 8.957 1.00 0.00 87 ASN A C 20
ATOM 30936 O O . ASN A 1 86 ? 11.279 -14.390 9.145 1.00 0.00 87 ASN A O 20
ATOM 30947 N N . GLY A 1 87 ? 12.347 -12.450 9.553 1.00 0.00 88 GLY A N 20
ATOM 30948 C CA . GLY A 1 87 ? 13.295 -13.055 10.482 1.00 0.00 88 GLY A CA 20
ATOM 30949 C C . GLY A 1 87 ? 14.458 -12.111 10.767 1.00 0.00 88 GLY A C 20
ATOM 30950 O O . GLY A 1 87 ? 14.513 -11.000 10.239 1.00 0.00 88 GLY A O 20
ATOM 30954 N N . GLU A 1 88 ? 15.385 -12.560 11.605 1.00 0.00 89 GLU A N 20
ATOM 30955 C CA . GLU A 1 88 ? 16.545 -11.747 11.955 1.00 0.00 89 GLU A CA 20
ATOM 30956 C C . GLU A 1 88 ? 17.448 -11.552 10.742 1.00 0.00 89 GLU A C 20
ATOM 30957 O O . GLU A 1 88 ? 17.991 -10.469 10.528 1.00 0.00 89 GLU A O 20
ATOM 30969 N N . THR A 1 89 ? 17.606 -12.609 9.952 1.00 0.00 90 THR A N 20
ATOM 30970 C CA . THR A 1 89 ? 18.448 -12.545 8.763 1.00 0.00 90 THR A CA 20
ATOM 30971 C C . THR A 1 89 ? 19.799 -11.921 9.093 1.00 0.00 90 THR A C 20
ATOM 30972 O O . THR A 1 89 ? 19.926 -10.701 9.186 1.00 0.00 90 THR A O 20
ATOM 30983 N N . SER A 1 90 ? 20.807 -12.768 9.272 1.00 0.00 91 SER A N 20
ATOM 30984 C CA . SER A 1 90 ? 22.146 -12.290 9.592 1.00 0.00 91 SER A CA 20
ATOM 30985 C C . SER A 1 90 ? 22.758 -11.578 8.391 1.00 0.00 91 SER A C 20
ATOM 30986 O O . SER A 1 90 ? 22.485 -11.930 7.244 1.00 0.00 91 SER A O 20
ATOM 30994 N N . PHE A 1 91 ? 23.590 -10.572 8.663 1.00 0.00 92 PHE A N 20
ATOM 30995 C CA . PHE A 1 91 ? 24.246 -9.807 7.599 1.00 0.00 92 PHE A CA 20
ATOM 30996 C C . PHE A 1 91 ? 25.712 -10.204 7.484 1.00 0.00 92 PHE A C 20
ATOM 30997 O O . PHE A 1 91 ? 26.366 -10.510 8.481 1.00 0.00 92 PHE A O 20
ATOM 31014 N N . LYS A 1 92 ? 26.224 -10.199 6.256 1.00 0.00 93 LYS A N 20
ATOM 31015 C CA . LYS A 1 92 ? 27.618 -10.558 6.009 1.00 0.00 93 LYS A CA 20
ATOM 31016 C C . LYS A 1 92 ? 28.519 -9.338 6.154 1.00 0.00 93 LYS A C 20
ATOM 31017 O O . LYS A 1 92 ? 28.168 -8.239 5.725 1.00 0.00 93 LYS A O 20
ATOM 31036 N N . ASN A 1 93 ? 29.682 -9.539 6.766 1.00 0.00 94 ASN A N 20
ATOM 31037 C CA . ASN A 1 93 ? 30.632 -8.449 6.967 1.00 0.00 94 ASN A CA 20
ATOM 31038 C C . ASN A 1 93 ? 31.524 -8.290 5.742 1.00 0.00 94 ASN A C 20
ATOM 31039 O O . ASN A 1 93 ? 31.581 -9.173 4.886 1.00 0.00 94 ASN A O 20
ATOM 31050 N N . LYS A 1 94 ? 32.220 -7.161 5.667 1.00 0.00 95 LYS A N 20
ATOM 31051 C CA . LYS A 1 94 ? 33.111 -6.896 4.545 1.00 0.00 95 LYS A CA 20
ATOM 31052 C C . LYS A 1 94 ? 32.345 -6.964 3.227 1.00 0.00 95 LYS A C 20
ATOM 31053 O O . LYS A 1 94 ? 32.715 -7.709 2.320 1.00 0.00 95 LYS A O 20
ATOM 31072 N N . TRP A 1 95 ? 31.276 -6.180 3.130 1.00 0.00 96 TRP A N 20
ATOM 31073 C CA . TRP A 1 95 ? 30.465 -6.157 1.918 1.00 0.00 96 TRP A CA 20
ATOM 31074 C C . TRP A 1 95 ? 31.354 -6.104 0.679 1.00 0.00 96 TRP A C 20
ATOM 31075 O O . TRP A 1 95 ? 32.110 -5.155 0.557 1.00 0.00 96 TRP A O 20
#

Nearest PDB structures (foldseek):
  2kkh-assembly1_A  TM=7.961E-01  e=4.939E-15  Arabidopsis thaliana
  1osd-assembly2_B  TM=9.175E-01  e=5.927E-05  Cupriavidus metallidurans
  2n7y-assembly1_A  TM=7.986E-01  e=1.753E-05  Homo sapiens
  1kqk-assembly1_A  TM=8.120E-01  e=1.454E-04  Bacillus subtilis
  1kvi-assembly1_A  TM=8.060E-01  e=1.055E-04  Homo sapiens

GO terms:
  GO:0005886 plasma membrane (C, TAS)
  GO:0006882 intracellular zinc ion homeostasis (P, IGI)
  GO:0009506 plasmodesma (C, HDA)
  GO:0010038 response to metal ion (P, IMP)
  GO:0010043 response to zinc ion (P, IMP)
  GO:0015691 cadmium ion transport (P, IMP)
  GO:0030001 metal ion transport (P, IMP)
  GO:0032025 response to cobalt ion (P, IMP)
  GO:0046686 response to cadmium ion (P, IMP)
  GO:0006829 zinc ion transport (P, IMP)
  GO:0005515 protein binding (F, IPI)

Organism: Arabidopsis thaliana (NCBI:txid3702)

Secondary structure (DSSP, 8-state):
----GGGT---SS-SEEEEEEETT--TTTTHHHHHHHHHHSSSEEEEEEETTTTEEEEEE-TTT--HHHHHHHHHHHT--EEES------SS---

InterPro domains:
  IPR001757 P-type ATPase [TIGR01494] (173-677)
  IPR006121 Heavy metal-associated domain, HMA [PS50846] (17-83)
  IPR008250 P-type ATPase, A domain superfamily [SSF81653] (212-298)
  IPR018303 P-type ATPase, phosphorylation site [PS00154] (401-407)
  IPR023214 HAD superfamily [G3DSA:3.40.50.1000] (392-650)
  IPR023298 P-type ATPase, transmembrane domain superfamily [SSF81665] (150-656)
  IPR023299 P-type ATPase, cytoplasmic domain N [G3DSA:3.40.1110.10] (410-531)
  IPR027256 P-type ATPase, subfamily IB [TIGR01525] (150-702)
  IPR036163 Heavy metal-associated domain superfamily [SSF55008] (15-83)
  IPR036412 HAD-like superfamily [SSF56784] (397-700)
  IPR044492 P-type ATPase, haloacid dehalogenase domain [SFLDF00027] (381-651)
  IPR051014 Cation Transport ATPase Type IB [PTHR48085] (12-802)
  IPR059000 P-type ATPase, A domain [PF00122] (209-299)

Solvent-accessible surface area: 7579 Å² total; per-residue (Å²): 136,161,136,86,97,110,149,126,123,117,73,136,175,150,66,91,92,12,56,0,32,6,116,29,29,70,86,83,82,43,40,80,95,1,59,90,24,3,146,87,23,121,12,31,134,94,58,52,25,62,43,110,77,175,46,7,36,2,9,0,24,36,154,126,15,42,21,149,86,2,14,121,8,2,67,150,48,191,25,103,10,62,66,156,90,133,69,125,131,38,184,182,104,152,281

CATH classification: 3.30.70.100

Foldseek 3Di:
DPPPPVCCVVDDPFWDKFKKQQQLDDDCVCVVVLVVLVVVDPFWDDWDQDPVVSIIITTGGCVRPNVVVSQVSVVVVVRRMDTDDDDPDDDDPPD